Protein 9CVG (pdb70)

Foldseek 3Di:
DQELDDADFFPLPVFPDWADDDVVLQVDKDFFFAFKFKDFLPDDALDWGDKDFFDLNRGQVSVQVCLFFFWKFFGKKKKKAKDDAPLWFFKKKKFKAFFPDDDGRHLVVRVVGRMDMDTNHDRDIRMHIHYWDDPDNIDGPPDTTMMMIMHTHTHGDSPPVGDMMMMTMIMGTDPSMIGGDTDPRDDDAFRSDQFADFDFQQPFAFLQDGPFTQFFKWFFPVCFKADDFEQFAFLVPGRAALYDQCSVVQAKFKWFFAADWDDDPATKGKIFTQEPVCNPDDQQAAQHGRSHHFQQQDDADDQAWWFKWFKFFDDPPGGPDTAIWTKAWADRPDPCTNFERHTMMITRDPPGDHRTMMMTHRQAIAGNGEAVRRRHTGHYDTNHRGDDMDGAPPQKTFMWRKTKRDWDQDPDPSPGTHDIYMDTHFATVVRCVSCNVRDDHPQWWWKKWWAADPNPDIAIWIAGSRGGIIHREDEHRGTDIGGRNGGIGTDGIYHSNHDDPDYDYRVD/DQELDDADFFPCPVFPDWADDDPVLQPDKDFFFAQKFKAFLPDDFQDWTDKFFFDLNRAQVSLQVVLFFFWKFAWKKKWKAKPDDDFKKFKKKKFKFFWPDDDDRGPVVRVVGRIDMAIRVPRHGRMYIHHWDDDDSIDGPPDTTMMMIMTGHGHMDGPPPTDMMMMTMIMGTDPSMTGHDGHHRQDDRFNQDFDFPFDFQQNFAFLQDGPFGQFFKFWAQVCFKAQDFAQWAFLVPGHAHQYDQCLVVQQKFKWFFDPDWDDDPATKGKIFTDEPPCNPCDQAAFQHHRNYHFFADDQFCPPQKWFKWWKFWDDVPDTPDTFMWTKAFARGPDDDRHLARHGIMIIRDNDDDHGIMMMGRRQAMAGPDAQVRGRDGRHYDTNYGGQDMDGAPPQKTFMWRKGKHDWADDPDPSHGTHDIYMDTRFATVSRCVSCSSGDDDPQKWWWKWWAADVNPDIAIWIAGSRGGIIHRAPAGHGGDTGGRNGTIGTDGIHHSNHHDPDYHYDVD/DPDKDKDADVVRPAIAMEEEDELDDADFFPLPVFPDWADDDVVLQVDWDFFFQFKDKAALPADWLAWSDKDFFDLNRAQVSLVVCLFFFWKFAGKKKKKAKDAAQQKWFKKKKFKFFWPDDDGRGPVVRVVGRMDMGIRNHYGMYIYGGYWDDDDNIDGPDDTGMMMIMTTDTGMDHPDNPDMMMMTMIMGTDNSMIGGDGDPRDDPAFNQDFDFDQDFQQVFAFLQDGPFTFWFKFWFPVCFKADDFAQWAFLPPGHAAQYDQCSVVQQKWKWFFAADWDDDPATKGKTFTDEPPCNDCDLQAFAHHRSHHWQAFDLADRQAKWFKWWKFFADPPGGPDTAIWTKAFADGPDPPGNFEDHRIMMTRDPPRDHRTMMMTRRQGMAGNDAAVRRRHTGDYDGNHRGQDMDGAPPQKTFMWGKGWRDWAADDPPRPGTHDIYMDTHFATVVRSVSCNVRDDHPQWWWWKWWDAPNNPDIAIWIAGSRGGIIHGEDEHDGGDTGGRNTRIGTDGIHHSPHDDPDYDYRVD

B-factor: mean 98.43, std 37.66, range [36.46, 189.88]

InterPro domains:
  IPR004005 Calicivirus coat protein [PF00915] (3-262)
  IPR013643 Calicivirus coat protein C-terminal [PF08435] (403-522)
  IPR029053 Viral coat protein subunit [G3DSA:2.60.120.20] (2-208)

Organism: NCBI:txid512169

Radius of gyration: 36.83 Å; Cα contacts (8 Å, |Δi|>4): 3989; chains: 3; bounding box: 99×88×99 Å

Secondary structure (DSSP, 8-state):
---SSPPPPP--TT-S--BPPPGGGGG--EEPTT-BEEE-TTSPTT-EEEEEE-SGGGSHHHHHHHTTEEEEE--EEEEEEE---TT---EEEEEEE-TT-PPPS-HHHHTTSSEEEEETT--SEEEEEE----SSSSBPTT----EEEEEEEE-----SS---EEEEEEEEE-TT-EEEEE--S---SPPS--------GGGS--TTSTTS-EEEEEE-TT---B--SSS-EETTTEE-TT--S-TTTTS-EEE---S--B-SSS-BEEEEB--TTSTT--TTS-SS-TT-------SS-SSSEEEEEEEEEE-SSEEEEEEEEEEEES-SSSTTTSS-SSSEEEE--TT--SS--EEEEEEEEEES--HHHHHSPPP--SSS-PPPPB-PPTTEEE-EEEEEE-EEE-SSTT---B--EEEEES--HHHHHHHHHS-PPTT-EEEEEEE-STTSSEEEEEE-TTS-EEEEB-S--S-EEE-----EEEEEEE-TTPPPSS-B-TT-/---SS--PPP--TT-S--BPPPGGGGTS-EEPTT--EEE-TTPPTT-EEEEEESSGGGSHHHHHHGGG-SEEE--EEEEEEE---SSEEEEEEEEEE-TT----SSHHHHTTSSEEEEETTT-TT-EEEE----SSSSEETT----EEEEEEEEEEEESSS---EEEEEEEEE-TT-EEES---S--SPPPSS-------GGGS--TTSTTS---EEE--SS---B--SSS-EETTTEE-TT--S-TTTTT-EEEEEEEEEE--SS-EEEEEE--TT-TT--TTS-SS-TT-------SS-TTTEEEEEEEEEEETTEEEEEEEEEEEEB-SSSSSSBSBSSSEEEE--SS--TT-EEEEB---EEET--HHHHHSPPB--SSS--PPPB-PPTTEEE-EEEEEE-EEE-SS-SS--B--EEEEES--HHHHHHHHHSPPPTT-EEEEEEE-STTS-EEEEEE-TTS-EEEEBSS--SS-EE-----EEEEEEE-TT---SS-B----/--EEEEEEPTTSS-EEEEEEE-SSPPPPP--TT-S--B---GGGGG--EEEEEEEEEE-TT--TTSEEEEEE-SGGGSHHHHHHGGGEEEEE--EEEEEEE---TT-EEEEEEEEE-TT-PPPS-HHHHTTSSEEEEETTTEEEEEEEE----SSSSBPTT----EEEEEEEEEEE-SSTT--EEEEEEEEE-TT-EEEEE--S--SSPPSS-------GGGS--TTSTTS----EEE-SS---B--SSS-EETTTEE-TT--S-HHHHT-EEE---S-EE--SS-EEEEEB--TT-SS--SSS-SS-TT-------S--SSSEEEEEEEEEEETTEEEEEEEEEEEES-SSSTTTSSB-SSEEEE--TT--TT--EEEEEEEEEES--HHHHHSPPB--SSS--PPPB-PPTTEEE-EE--EEPP---SSTT---B--EE--BS--HHHHHHHHHSPPPTT-EEEEEEE-STTSSEEEEEE-TTS-EEEEB-S--S-EEE-----EEEEEEE-TT---SS-B-TT-

Nearest PDB structures (foldseek):
  8vg6-assembly1_C  TM=9.636E-01  e=5.459E-94  Tulane virus
  8vgr-assembly1_B  TM=9.445E-01  e=3.053E-90  Tulane virus
  9cvf-assembly1_C  TM=9.820E-01  e=2.622E-32  Tulane virus
  7k6v-assembly1_AA  TM=7.898E-01  e=2.842E-37  Norovirus Hu/Houston/TCH186/2002/US
  6ou9-assembly1_C  TM=7.389E-01  e=1.723E-38  Norovirus Hu/GI.7/TCH-060/USA/2003

Sequence (1543 aa):
VTAPLPEAVSSLSLAPTVNALDPWVYLNQTEVPGGTFTVSSATQPGSVLLELEISPELNLYTSHLFRMYAGWSGGFSLKLLVAGNAFSAGKLIAAIIPPNIEVPNSAYLLTGFPHEILDFRTADSMEIIAPDIKNIDYHFRGDKLGKLVVMVYSPLRSTSADFEIEIKLTSAPLPDFKFTMLVPPIQNNALPIWSIPQAPPYSMVNPRSPLTPVVELYINSSYATCNHQLGRYTIYQGAIGNSTFNPSGAWTATCTAEAGSVTGHPNWRYALLDLPDNPTFDPTLPPVPRGFCDWGSGVKSGNKQHLVCFTGKKVEGGFQDVDTHMWDYGDNETVGLDNTYQRTIYIKDPSLEKDAQYLVIPMGVSGAANDDTVQVAPNCYGSWDYAPTVAPPLGEQFVWFRSQLPASKTTTTSGVNSVPVNVNALMSPDLMCSAYASGFPLGKVALLDYVLFGGSVVRQFKLYPEGYMTANTTGSNTGFIIPADGYFRFNSWVSPSFMISSVVDLNLVTAPLPEAVSSLSLAPTVNALDPWVYLNQTEVPGGTFTVSSATQPGSVLLELEISPELNLYTSHLFRMYAGWSGGFSLKLLVAGNAFSAGKLIAAIIPPNIEVPNSAYLLTGFPHEILDFRTADSMEIIAPDIKNIDYHFRGDKLGKLVVMVYSPLRSTSADFEIEIKLTSAPLPDFKFTMLVPPIQNNALPIWSIPQAPPYSMVNPRSPLTPVVELYINSSYATCNHQLGRYTIYQGAIGNSTFNPSGAWTATCTAEAGSVTGHPNWRYALLDLPDNPTFDPTLPPVPRGFCDWGSGVKSGNKQHLVCFTGKKVEGGFQDVDTHMWDYGDNETVGLDNTYQRTIYIKDPSLEKDAQYLVIPMGVSGAANDDTVQVAPNCYGSWDYAPTVAPPLGEQFVWFRSQLPASKTTTTSGVNSVPVNVNALMSPDLMCSAYASGFPLGKVALLDYVLFGGSVVRQFKLYPEGYMTANTTGSNTGFIIPADGYFRFNSWVSPSFMISSVVDLNLMESSKTEQVTGATGITQSTVTAPLPEAVSSLSLAPTVNALDPWVYLNQTEVPGGTFTVSSATQPGSVLLELEISPELNLYTSHLFRMYAGWSGGFSLKLLVAGNAFSAGKLIAAIIPPNIEVPNSAYLLTGFPHEILDFRTADSMEIIAPDIKNIDYHFRGDKLGKLVVMVYSPLRSTSADFEIEIKLTSAPLPDFKFTMLVPPIQNNALPIWSIPQAPPYSMVNPRSPLTPVVELYINSSYATCNHQLGRYTIYQGAIGNSTFNPSGAWTATCTAEAGSVTGHPNWRYALLDLPDNPTFDPTLPPVPRGFCDWGSGVKSGNKQHLVCFTGKKVEGGFQDVDTHMWDYGDNETVGLDNTYQRTIYIKDPSLEKDAQYLVIPMGVSGAANDDTVQVAPNCYGSWDYAPTVAPPLGEQFVWFRSQLPASKTTTTSGVNSVPVNVNALMSPDLMCSAYASGFPLGKVALLDYVLFGGSVVRQFKLYPEGYMTANTTGSNTGFIIPADGYFRFNSWVSPSFMISSVVDLNL

Structure (mmCIF, N/CA/C/O backbone):
data_9CVG
#
_entry.id   9CVG
#
_cell.length_a   1.00
_cell.length_b   1.00
_cell.length_c   1.00
_cell.angle_alpha   90.00
_cell.angle_beta   90.00
_cell.angle_gamma   90.00
#
_symmetry.space_group_name_H-M   'P 1'
#
loop_
_atom_site.group_PDB
_atom_site.id
_atom_site.type_symbol
_atom_site.label_atom_id
_atom_site.label_alt_id
_atom_site.label_comp_id
_atom_site.label_asym_id
_atom_site.label_entity_id
_atom_site.label_seq_id
_atom_site.pdbx_PDB_ins_code
_atom_site.Cartn_x
_atom_site.Cartn_y
_atom_site.Cartn_z
_atom_site.occupancy
_atom_site.B_iso_or_equiv
_atom_site.auth_seq_id
_atom_site.auth_comp_id
_atom_site.auth_asym_id
_atom_site.auth_atom_id
_atom_site.pdbx_PDB_model_num
ATOM 1 N N . VAL A 1 20 ? 336.504 422.640 242.977 1.00 87.16 20 VAL A N 1
ATOM 2 C CA . VAL A 1 20 ? 336.856 423.366 241.765 1.00 97.93 20 VAL A CA 1
ATOM 3 C C . VAL A 1 20 ? 336.535 422.510 240.548 1.00 96.65 20 VAL A C 1
ATOM 4 O O . VAL A 1 20 ? 335.831 422.946 239.640 1.00 94.00 20 VAL A O 1
ATOM 17 N N . THR A 1 21 ? 337.065 421.288 240.531 1.00 93.27 21 THR A N 1
ATOM 18 C CA . THR A 1 21 ? 336.777 420.355 239.453 1.00 86.44 21 THR A CA 1
ATOM 19 C C . THR A 1 21 ? 335.439 419.650 239.626 1.00 82.87 21 THR A C 1
ATOM 20 O O . THR A 1 21 ? 334.947 419.052 238.664 1.00 82.44 21 THR A O 1
ATOM 31 N N . ALA A 1 22 ? 334.840 419.706 240.812 1.00 80.68 22 ALA A N 1
ATOM 32 C CA . ALA A 1 22 ? 333.562 419.056 241.094 1.00 76.75 22 ALA A CA 1
ATOM 33 C C . ALA A 1 22 ? 332.627 420.061 241.752 1.00 76.55 22 ALA A C 1
ATOM 34 O O . ALA A 1 22 ? 332.334 419.967 242.948 1.00 76.05 22 ALA A O 1
ATOM 41 N N . PRO A 1 23 ? 332.141 421.042 240.994 1.00 75.72 23 PRO A N 1
ATOM 42 C CA . PRO A 1 23 ? 331.207 422.014 241.582 1.00 74.66 23 PRO A CA 1
ATOM 43 C C . PRO A 1 23 ? 329.941 421.382 242.127 1.00 73.87 23 PRO A C 1
ATOM 44 O O . PRO A 1 23 ? 329.395 421.876 243.121 1.00 74.65 23 PRO A O 1
ATOM 55 N N . LEU A 1 24 ? 329.452 420.309 241.510 1.00 72.92 24 LEU A N 1
ATOM 56 C CA . LEU A 1 24 ? 328.250 419.619 241.957 1.00 66.75 24 LEU A CA 1
ATOM 57 C C . LEU A 1 24 ? 328.607 418.186 242.327 1.00 67.32 24 LEU A C 1
ATOM 58 O O . LEU A 1 24 ? 329.070 417.431 241.457 1.00 71.79 24 LEU A O 1
ATOM 74 N N . PRO A 1 25 ? 328.424 417.755 243.572 1.00 63.02 25 PRO A N 1
ATOM 75 C CA . PRO A 1 25 ? 328.810 416.390 243.939 1.00 62.17 25 PRO A CA 1
ATOM 76 C C . PRO A 1 25 ? 327.920 415.346 243.285 1.00 64.26 25 PRO A C 1
ATOM 77 O O . PRO A 1 25 ? 326.784 415.607 242.888 1.00 67.38 25 PRO A O 1
ATOM 88 N N . GLU A 1 26 ? 328.468 414.141 243.171 1.00 69.66 26 GLU A N 1
ATOM 89 C CA . GLU A 1 26 ? 327.760 413.005 242.596 1.00 66.60 26 GLU A CA 1
ATOM 90 C C . GLU A 1 26 ? 327.034 412.246 243.699 1.00 66.94 26 GLU A C 1
ATOM 91 O O . GLU A 1 26 ? 327.613 411.964 244.750 1.00 71.15 26 GLU A O 1
ATOM 103 N N . ALA A 1 27 ? 325.771 411.911 243.452 1.00 64.74 27 ALA A N 1
ATOM 104 C CA . ALA A 1 27 ? 324.969 411.129 244.383 1.00 63.85 27 ALA A CA 1
ATOM 105 C C . ALA A 1 27 ? 324.922 409.684 243.909 1.00 68.84 27 ALA A C 1
ATOM 106 O O . ALA A 1 27 ? 324.541 409.414 242.767 1.00 71.60 27 ALA A O 1
ATOM 113 N N . VAL A 1 28 ? 325.304 408.764 244.786 1.00 67.52 28 VAL A N 1
ATOM 114 C CA . VAL A 1 28 ? 325.414 407.354 244.433 1.00 66.76 28 VAL A CA 1
ATOM 115 C C . VAL A 1 28 ? 324.088 406.673 244.729 1.00 68.35 28 VAL A C 1
ATOM 116 O O . VAL A 1 28 ? 323.640 406.639 245.879 1.00 68.02 28 VAL A O 1
ATOM 129 N N . SER A 1 29 ? 323.462 406.125 243.695 1.00 69.58 29 SER A N 1
ATOM 130 C CA . SER A 1 29 ? 322.198 405.425 243.855 1.00 65.83 29 SER A CA 1
ATOM 131 C C . SER A 1 29 ? 322.423 404.052 244.471 1.00 65.83 29 SER A C 1
ATOM 132 O O . SER A 1 29 ? 323.406 403.373 244.167 1.00 67.05 29 SER A O 1
ATOM 140 N N . SER A 1 30 ? 321.503 403.646 245.344 1.00 66.81 30 SER A N 1
ATOM 141 C CA . SER A 1 30 ? 321.586 402.328 245.957 1.00 65.42 30 SER A CA 1
ATOM 142 C C . SER A 1 30 ? 321.144 401.215 245.017 1.00 66.23 30 SER A C 1
ATOM 143 O O . SER A 1 30 ? 321.479 400.053 245.258 1.00 67.01 30 SER A O 1
ATOM 151 N N . LEU A 1 31 ? 320.406 401.543 243.958 1.00 66.27 31 LEU A N 1
ATOM 152 C CA . LEU A 1 31 ? 319.986 400.563 242.959 1.00 61.34 31 LEU A CA 1
ATOM 153 C C . LEU A 1 31 ? 319.217 399.411 243.599 1.00 62.53 31 LEU A C 1
ATOM 154 O O . LEU A 1 31 ? 319.372 398.251 243.221 1.00 65.11 31 LEU A O 1
ATOM 170 N N . SER A 1 32 ? 318.374 399.733 244.577 1.00 64.44 32 SER A N 1
ATOM 171 C CA . SER A 1 32 ? 317.606 398.699 245.255 1.00 66.76 32 SER A CA 1
ATOM 172 C C . SER A 1 32 ? 316.467 398.166 244.399 1.00 63.18 32 SER A C 1
ATOM 173 O O . SER A 1 32 ? 315.982 397.062 244.660 1.00 64.45 32 SER A O 1
ATOM 181 N N . LEU A 1 33 ? 316.031 398.914 243.392 1.00 60.43 33 LEU A N 1
ATOM 182 C CA . LEU A 1 33 ? 314.927 398.500 242.540 1.00 57.08 33 LEU A CA 1
ATOM 183 C C . LEU A 1 33 ? 315.379 397.798 241.267 1.00 59.51 33 LEU A C 1
ATOM 184 O O . LEU A 1 33 ? 314.529 397.328 240.506 1.00 61.75 33 LEU A O 1
ATOM 200 N N . ALA A 1 34 ? 316.673 397.714 241.014 1.00 60.65 34 ALA A N 1
ATOM 201 C CA . ALA A 1 34 ? 317.152 397.089 239.788 1.00 58.77 34 ALA A CA 1
ATOM 202 C C . ALA A 1 34 ? 317.099 395.570 239.923 1.00 59.22 34 ALA A C 1
ATOM 203 O O . ALA A 1 34 ? 317.631 395.026 240.892 1.00 63.30 34 ALA A O 1
ATOM 210 N N . PRO A 1 35 ? 316.463 394.857 238.988 1.00 57.79 35 PRO A N 1
ATOM 211 C CA . PRO A 1 35 ? 316.445 393.390 239.099 1.00 57.09 35 PRO A CA 1
ATOM 212 C C . PRO A 1 35 ? 317.832 392.779 239.157 1.00 59.38 35 PRO A C 1
ATOM 213 O O . PRO A 1 35 ? 318.061 391.843 239.929 1.00 67.46 35 PRO A O 1
ATOM 224 N N . THR A 1 36 ? 318.769 393.287 238.362 1.00 60.13 36 THR A N 1
ATOM 225 C CA . THR A 1 36 ? 320.154 392.848 238.405 1.00 58.13 36 THR A CA 1
ATOM 226 C C . THR A 1 36 ? 321.055 394.058 238.241 1.00 57.40 36 THR A C 1
ATOM 227 O O . THR A 1 36 ? 320.709 395.017 237.550 1.00 61.78 36 THR A O 1
ATOM 238 N N . VAL A 1 37 ? 322.219 394.003 238.878 1.00 56.50 37 VAL A N 1
ATOM 239 C CA . VAL A 1 37 ? 323.236 395.038 238.760 1.00 54.98 37 VAL A CA 1
ATOM 240 C C . VAL A 1 37 ? 324.403 394.442 237.993 1.00 53.44 37 VAL A C 1
ATOM 241 O O . VAL A 1 37 ? 324.980 393.433 238.412 1.00 59.40 37 VAL A O 1
ATOM 254 N N . ASN A 1 38 ? 324.753 395.066 236.878 1.00 50.08 38 ASN A N 1
ATOM 255 C CA . ASN A 1 38 ? 325.765 394.554 235.965 1.00 49.58 38 ASN A CA 1
ATOM 256 C C . ASN A 1 38 ? 327.004 395.428 236.060 1.00 53.50 38 ASN A C 1
ATOM 257 O O . ASN A 1 38 ? 326.950 396.623 235.760 1.00 57.16 38 ASN A O 1
ATOM 268 N N . ALA A 1 39 ? 328.116 394.832 236.474 1.00 57.41 39 ALA A N 1
ATOM 269 C CA . ALA A 1 39 ? 329.349 395.576 236.649 1.00 55.49 39 ALA A CA 1
ATOM 270 C C . ALA A 1 39 ? 330.055 395.776 235.313 1.00 58.35 39 ALA A C 1
ATOM 271 O O . ALA A 1 39 ? 329.794 395.082 234.330 1.00 62.91 39 ALA A O 1
ATOM 278 N N . LEU A 1 40 ? 330.959 396.746 235.291 1.00 59.03 40 LEU A N 1
ATOM 279 C CA . LEU A 1 40 ? 331.761 397.050 234.117 1.00 55.69 40 LEU A CA 1
ATOM 280 C C . LEU A 1 40 ? 333.168 396.494 234.279 1.00 59.10 40 LEU A C 1
ATOM 281 O O . LEU A 1 40 ? 333.622 396.196 235.385 1.00 61.35 40 LEU A O 1
ATOM 297 N N . ASP A 1 41 ? 333.854 396.364 233.159 1.00 60.31 41 ASP A N 1
ATOM 298 C CA . ASP A 1 41 ? 335.258 395.997 233.176 1.00 54.83 41 ASP A CA 1
ATOM 299 C C . ASP A 1 41 ? 336.032 397.098 233.894 1.00 56.30 41 ASP A C 1
ATOM 300 O O . ASP A 1 41 ? 335.945 398.264 233.489 1.00 59.46 41 ASP A O 1
ATOM 309 N N . PRO A 1 42 ? 336.796 396.786 234.945 1.00 54.88 42 PRO A N 1
ATOM 310 C CA . PRO A 1 42 ? 337.401 397.865 235.742 1.00 52.31 42 PRO A CA 1
ATOM 311 C C . PRO A 1 42 ? 338.322 398.774 234.953 1.00 52.15 42 PRO A C 1
ATOM 312 O O . PRO A 1 42 ? 338.508 399.931 235.342 1.00 54.76 42 PRO A O 1
ATOM 323 N N . TRP A 1 43 ? 338.905 398.298 233.858 1.00 51.74 43 TRP A N 1
ATOM 324 C CA . TRP A 1 43 ? 339.833 399.115 233.092 1.00 50.87 43 TRP A CA 1
ATOM 325 C C . TRP A 1 43 ? 339.139 400.163 232.237 1.00 52.25 43 TRP A C 1
ATOM 326 O O . TRP A 1 43 ? 339.809 401.070 231.737 1.00 55.63 43 TRP A O 1
ATOM 347 N N . VAL A 1 44 ? 337.822 400.070 232.059 1.00 50.71 44 VAL A N 1
ATOM 348 C CA . VAL A 1 44 ? 337.104 401.108 231.329 1.00 48.32 44 VAL A CA 1
ATOM 349 C C . VAL A 1 44 ? 337.102 402.414 232.110 1.00 53.06 44 VAL A C 1
ATOM 350 O O . VAL A 1 44 ? 337.004 403.495 231.522 1.00 57.65 44 VAL A O 1
ATOM 363 N N . TYR A 1 45 ? 337.208 402.345 233.437 1.00 52.84 45 TYR A N 1
ATOM 364 C CA . TYR A 1 45 ? 337.172 403.549 234.256 1.00 51.21 45 TYR A CA 1
ATOM 365 C C . TYR A 1 45 ? 338.456 404.360 234.176 1.00 53.70 45 TYR A C 1
ATOM 366 O O . TYR A 1 45 ? 338.438 405.548 234.503 1.00 57.91 45 TYR A O 1
ATOM 384 N N . LEU A 1 46 ? 339.566 403.751 233.766 1.00 54.05 46 LEU A N 1
ATOM 385 C CA . LEU A 1 46 ? 340.876 404.381 233.864 1.00 54.86 46 LEU A CA 1
ATOM 386 C C . LEU A 1 46 ? 341.418 404.870 232.528 1.00 60.60 46 LEU A C 1
ATOM 387 O O . LEU A 1 46 ? 342.600 405.209 232.445 1.00 68.25 46 LEU A O 1
ATOM 403 N N . ASN A 1 47 ? 340.596 404.922 231.485 1.00 61.83 47 ASN A N 1
ATOM 404 C CA . ASN A 1 47 ? 341.051 405.351 230.170 1.00 62.45 47 ASN A CA 1
ATOM 405 C C . ASN A 1 47 ? 340.095 406.388 229.605 1.00 63.29 47 ASN A C 1
ATOM 406 O O . ASN A 1 47 ? 338.885 406.155 229.548 1.00 65.11 47 ASN A O 1
ATOM 417 N N . GLN A 1 48 ? 340.643 407.524 229.188 1.00 60.20 48 GLN A N 1
ATOM 418 C CA . GLN A 1 48 ? 339.872 408.544 228.501 1.00 55.78 48 GLN A CA 1
ATOM 419 C C . GLN A 1 48 ? 339.730 408.191 227.026 1.00 55.40 48 GLN A C 1
ATOM 420 O O . GLN A 1 48 ? 340.612 407.572 226.430 1.00 64.11 48 GLN A O 1
ATOM 434 N N . THR A 1 49 ? 338.606 408.586 226.439 1.00 54.63 49 THR A N 1
ATOM 435 C CA . THR A 1 49 ? 338.417 408.495 224.999 1.00 54.02 49 THR A CA 1
ATOM 436 C C . THR A 1 49 ? 337.729 409.762 224.523 1.00 53.55 49 THR A C 1
ATOM 437 O O . THR A 1 49 ? 337.109 410.483 225.303 1.00 59.59 49 THR A O 1
ATOM 448 N N . GLU A 1 50 ? 337.850 410.030 223.230 1.00 54.98 50 GLU A N 1
ATOM 449 C CA . GLU A 1 50 ? 337.224 411.208 222.659 1.00 56.69 50 GLU A CA 1
ATOM 450 C C . GLU A 1 50 ? 335.707 411.099 222.738 1.00 56.58 50 GLU A C 1
ATOM 451 O O . GLU A 1 50 ? 335.133 410.015 222.632 1.00 60.27 50 GLU A O 1
ATOM 463 N N . VAL A 1 51 ? 335.058 412.241 222.937 1.00 53.98 51 VAL A N 1
ATOM 464 C CA . VAL A 1 51 ? 333.602 412.303 223.027 1.00 50.09 51 VAL A CA 1
ATOM 465 C C . VAL A 1 51 ? 333.036 412.350 221.614 1.00 54.68 51 VAL A C 1
ATOM 466 O O . VAL A 1 51 ? 333.366 413.271 220.856 1.00 58.37 51 VAL A O 1
ATOM 479 N N . PRO A 1 52 ? 332.194 411.402 221.208 1.00 54.86 52 PRO A N 1
ATOM 480 C CA . PRO A 1 52 ? 331.617 411.463 219.856 1.00 54.46 52 PRO A CA 1
ATOM 481 C C . PRO A 1 52 ? 330.818 412.740 219.649 1.00 56.37 52 PRO A C 1
ATOM 482 O O . PRO A 1 52 ? 329.856 413.015 220.364 1.00 58.09 52 PRO A O 1
ATOM 493 N N . GLY A 1 53 ? 331.223 413.518 218.652 1.00 57.93 53 GLY A N 1
ATOM 494 C CA . GLY A 1 53 ? 330.524 414.746 218.337 1.00 59.53 53 GLY A CA 1
ATOM 495 C C . GLY A 1 53 ? 330.790 415.888 219.288 1.00 62.12 53 GLY A C 1
ATOM 496 O O . GLY A 1 53 ? 329.940 416.768 219.435 1.00 66.95 53 GLY A O 1
ATOM 500 N N . GLY A 1 54 ? 331.951 415.905 219.935 1.00 60.27 54 GLY A N 1
ATOM 501 C CA . GLY A 1 54 ? 332.278 416.956 220.876 1.00 58.67 54 GLY A CA 1
ATOM 502 C C . GLY A 1 54 ? 333.288 417.956 220.352 1.00 62.47 54 GLY A C 1
ATOM 503 O O . GLY A 1 54 ? 333.997 418.587 221.138 1.00 68.41 54 GLY A O 1
ATOM 507 N N . THR A 1 55 ? 333.368 418.111 219.035 1.00 62.28 55 THR A N 1
ATOM 508 C CA . THR A 1 55 ? 334.329 419.001 218.402 1.00 61.41 55 THR A CA 1
ATOM 509 C C . THR A 1 55 ? 333.625 420.236 217.858 1.00 59.58 55 THR A C 1
ATOM 510 O O . THR A 1 55 ? 332.568 420.131 217.233 1.00 64.33 55 THR A O 1
ATOM 521 N N . PHE A 1 56 ? 334.219 421.402 218.093 1.00 56.47 56 PHE A N 1
ATOM 522 C CA . PHE A 1 56 ? 333.682 422.654 217.581 1.00 56.16 56 PHE A CA 1
ATOM 523 C C . PHE A 1 56 ? 334.806 423.678 217.535 1.00 58.35 56 PHE A C 1
ATOM 524 O O . PHE A 1 56 ? 335.869 423.487 218.125 1.00 61.34 56 PHE A O 1
ATOM 541 N N . THR A 1 57 ? 334.559 424.768 216.815 1.00 57.55 57 THR A N 1
ATOM 542 C CA . THR A 1 57 ? 335.517 425.853 216.674 1.00 58.46 57 THR A CA 1
ATOM 543 C C . THR A 1 57 ? 334.911 427.158 217.169 1.00 58.60 57 THR A C 1
ATOM 544 O O . THR A 1 57 ? 333.692 427.298 217.287 1.00 64.14 57 THR A O 1
ATOM 555 N N . VAL A 1 58 ? 335.785 428.117 217.454 1.00 57.99 58 VAL A N 1
ATOM 556 C CA . VAL A 1 58 ? 335.377 429.437 217.918 1.00 56.63 58 VAL A CA 1
ATOM 557 C C . VAL A 1 58 ? 336.375 430.450 217.384 1.00 61.27 58 VAL A C 1
ATOM 558 O O . VAL A 1 58 ? 337.572 430.169 217.291 1.00 66.45 58 VAL A O 1
ATOM 571 N N . SER A 1 59 ? 335.879 431.631 217.025 1.00 63.25 59 SER A N 1
ATOM 572 C CA . SER A 1 59 ? 336.726 432.692 216.503 1.00 66.07 59 SER A CA 1
ATOM 573 C C . SER A 1 59 ? 336.124 434.033 216.892 1.00 69.57 59 SER A C 1
ATOM 574 O O . SER A 1 59 ? 335.093 434.103 217.564 1.00 72.20 59 SER A O 1
ATOM 582 N N . SER A 1 60 ? 336.779 435.110 216.462 1.00 71.68 60 SER A N 1
ATOM 583 C CA . SER A 1 60 ? 336.283 436.448 216.750 1.00 73.81 60 SER A CA 1
ATOM 584 C C . SER A 1 60 ? 334.967 436.748 216.049 1.00 75.24 60 SER A C 1
ATOM 585 O O . SER A 1 60 ? 334.299 437.719 216.417 1.00 76.80 60 SER A O 1
ATOM 593 N N . ALA A 1 61 ? 334.579 435.950 215.060 1.00 73.68 61 ALA A N 1
ATOM 594 C CA . ALA A 1 61 ? 333.319 436.137 214.357 1.00 73.87 61 ALA A CA 1
ATOM 595 C C . ALA A 1 61 ? 332.149 435.444 215.039 1.00 75.80 61 ALA A C 1
ATOM 596 O O . ALA A 1 61 ? 331.016 435.571 214.569 1.00 76.00 61 ALA A O 1
ATOM 603 N N . THR A 1 62 ? 332.390 434.715 216.124 1.00 75.25 62 THR A N 1
ATOM 604 C CA . THR A 1 62 ? 331.309 434.047 216.832 1.00 71.14 62 THR A CA 1
ATOM 605 C C . THR A 1 62 ? 330.379 435.078 217.457 1.00 72.69 62 THR A C 1
ATOM 606 O O . THR A 1 62 ? 330.834 436.042 218.078 1.00 75.30 62 THR A O 1
ATOM 617 N N . GLN A 1 63 ? 329.078 434.872 217.299 1.00 77.30 63 GLN A N 1
ATOM 618 C CA . GLN A 1 63 ? 328.113 435.828 217.821 1.00 75.53 63 GLN A CA 1
ATOM 619 C C . GLN A 1 63 ? 328.003 435.692 219.338 1.00 73.99 63 GLN A C 1
ATOM 620 O O . GLN A 1 63 ? 328.029 434.578 219.863 1.00 77.02 63 GLN A O 1
ATOM 634 N N . PRO A 1 64 ? 327.875 436.801 220.065 1.00 70.97 64 PRO A N 1
ATOM 635 C CA . PRO A 1 64 ? 327.756 436.705 221.523 1.00 73.01 64 PRO A CA 1
ATOM 636 C C . PRO A 1 64 ? 326.486 435.984 221.944 1.00 75.64 64 PRO A C 1
ATOM 637 O O . PRO A 1 64 ? 325.438 436.092 221.304 1.00 74.41 64 PRO A O 1
ATOM 648 N N . GLY A 1 65 ? 326.592 435.239 223.041 1.00 75.44 65 GLY A N 1
ATOM 649 C CA . GLY A 1 65 ? 325.454 434.572 223.631 1.00 72.52 65 GLY A CA 1
ATOM 650 C C . GLY A 1 65 ? 325.060 433.260 222.991 1.00 73.49 65 GLY A C 1
ATOM 651 O O . GLY A 1 65 ? 324.108 432.628 223.459 1.00 76.24 65 GLY A O 1
ATOM 655 N N . SER A 1 66 ? 325.753 432.826 221.946 1.00 71.34 66 SER A N 1
ATOM 656 C CA . SER A 1 66 ? 325.399 431.585 221.278 1.00 69.84 66 SER A CA 1
ATOM 657 C C . SER A 1 66 ? 325.957 430.388 222.035 1.00 67.96 66 SER A C 1
ATOM 658 O O . SER A 1 66 ? 327.023 430.455 222.651 1.00 67.04 66 SER A O 1
ATOM 666 N N . VAL A 1 67 ? 325.223 429.285 221.982 1.00 64.88 67 VAL A N 1
ATOM 667 C CA . VAL A 1 67 ? 325.640 428.041 222.615 1.00 60.78 67 VAL A CA 1
ATOM 668 C C . VAL A 1 67 ? 326.505 427.271 221.627 1.00 60.55 67 VAL A C 1
ATOM 669 O O . VAL A 1 67 ? 326.028 426.849 220.569 1.00 63.63 67 VAL A O 1
ATOM 682 N N . LEU A 1 68 ? 327.780 427.092 221.968 1.00 56.43 68 LEU A N 1
ATOM 683 C CA . LEU A 1 68 ? 328.696 426.395 221.074 1.00 55.42 68 LEU A CA 1
ATOM 684 C C . LEU A 1 68 ? 328.484 424.890 221.110 1.00 58.26 68 LEU A C 1
ATOM 685 O O . LEU A 1 68 ? 328.610 424.219 220.082 1.00 62.80 68 LEU A O 1
ATOM 701 N N . LEU A 1 69 ? 328.169 424.340 222.278 1.00 57.12 69 LEU A N 1
ATOM 702 C CA . LEU A 1 69 ? 328.011 422.904 222.429 1.00 53.75 69 LEU A CA 1
ATOM 703 C C . LEU A 1 69 ? 326.945 422.629 223.475 1.00 55.97 69 LEU A C 1
ATOM 704 O O . LEU A 1 69 ? 326.800 423.375 224.444 1.00 61.01 69 LEU A O 1
ATOM 720 N N . GLU A 1 70 ? 326.203 421.545 223.270 1.00 59.43 70 GLU A N 1
ATOM 721 C CA . GLU A 1 70 ? 325.155 421.140 224.201 1.00 62.09 70 GLU A CA 1
ATOM 722 C C . GLU A 1 70 ? 325.059 419.625 224.153 1.00 60.60 70 GLU A C 1
ATOM 723 O O . GLU A 1 70 ? 324.553 419.068 223.176 1.00 66.85 70 GLU A O 1
ATOM 735 N N . LEU A 1 71 ? 325.540 418.960 225.197 1.00 60.20 71 LEU A N 1
ATOM 736 C CA . LEU A 1 71 ? 325.616 417.507 225.243 1.00 59.11 71 LEU A CA 1
ATOM 737 C C . LEU A 1 71 ? 324.783 416.984 226.400 1.00 60.79 71 LEU A C 1
ATOM 738 O O . LEU A 1 71 ? 324.888 417.487 227.521 1.00 65.60 71 LEU A O 1
ATOM 754 N N . GLU A 1 72 ? 323.965 415.975 226.128 1.00 61.30 72 GLU A N 1
ATOM 755 C CA . GLU A 1 72 ? 323.284 415.252 227.188 1.00 61.28 72 GLU A CA 1
ATOM 756 C C . GLU A 1 72 ? 324.267 414.328 227.888 1.00 59.26 72 GLU A C 1
ATOM 757 O O . GLU A 1 72 ? 325.140 413.737 227.252 1.00 64.38 72 GLU A O 1
ATOM 769 N N . ILE A 1 73 ? 324.127 414.209 229.204 1.00 56.05 73 ILE A N 1
ATOM 770 C CA . ILE A 1 73 ? 325.017 413.375 230.002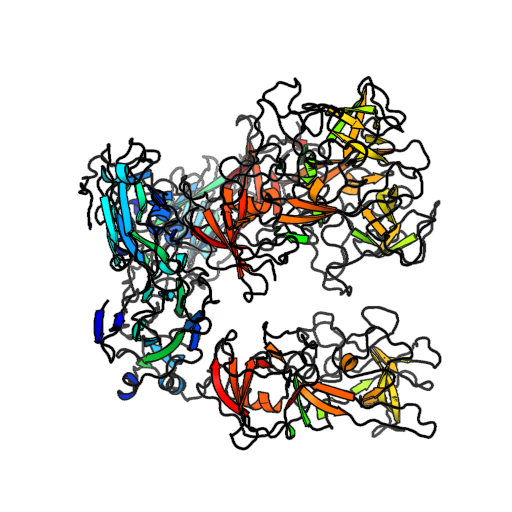 1.00 54.07 73 ILE A CA 1
ATOM 771 C C . ILE A 1 73 ? 324.434 411.966 229.992 1.00 55.58 73 ILE A C 1
ATOM 772 O O . ILE A 1 73 ? 323.462 411.678 230.687 1.00 62.10 73 ILE A O 1
ATOM 788 N N . SER A 1 74 ? 325.034 411.085 229.197 1.00 56.08 74 SER A N 1
ATOM 789 C CA . SER A 1 74 ? 324.525 409.733 229.014 1.00 51.38 74 SER A CA 1
ATOM 790 C C . SER A 1 74 ? 325.648 408.812 228.555 1.00 52.84 74 SER A C 1
ATOM 791 O O . SER A 1 74 ? 326.771 409.275 228.324 1.00 58.74 74 SER A O 1
ATOM 799 N N . PRO A 1 75 ? 325.395 407.509 228.410 1.00 50.56 75 PRO A N 1
ATOM 800 C CA . PRO A 1 75 ? 326.469 406.593 228.001 1.00 48.42 75 PRO A CA 1
ATOM 801 C C . PRO A 1 75 ? 327.042 406.878 226.625 1.00 50.60 75 PRO A C 1
ATOM 802 O O . PRO A 1 75 ? 328.035 406.246 226.255 1.00 53.46 75 PRO A O 1
ATOM 813 N N . GLU A 1 76 ? 326.463 407.798 225.862 1.00 52.14 76 GLU A N 1
ATOM 814 C CA . GLU A 1 76 ? 326.965 408.114 224.533 1.00 52.99 76 GLU A CA 1
ATOM 815 C C . GLU A 1 76 ? 328.186 409.023 224.553 1.00 54.86 76 GLU A C 1
ATOM 816 O O . GLU A 1 76 ? 328.699 409.359 223.484 1.00 56.71 76 GLU A O 1
ATOM 828 N N . LEU A 1 77 ? 328.656 409.436 225.727 1.00 54.14 77 LEU A N 1
ATOM 829 C CA . LEU A 1 77 ? 329.802 410.330 225.816 1.00 50.65 77 LEU A CA 1
ATOM 830 C C . LEU A 1 77 ? 331.138 409.614 225.687 1.00 53.53 77 LEU A C 1
ATOM 831 O O . LEU A 1 77 ? 332.165 410.286 225.565 1.00 62.14 77 LEU A O 1
ATOM 847 N N . ASN A 1 78 ? 331.158 408.289 225.720 1.00 51.91 78 ASN A N 1
ATOM 848 C CA . ASN A 1 78 ? 332.396 407.525 225.734 1.00 47.16 78 ASN A CA 1
ATOM 849 C C . ASN A 1 78 ? 332.286 406.382 224.738 1.00 50.41 78 ASN A C 1
ATOM 850 O O . ASN A 1 78 ? 331.224 405.775 224.598 1.00 56.30 78 ASN A O 1
ATOM 861 N N . LEU A 1 79 ? 333.386 406.096 224.041 1.00 48.42 79 LEU A N 1
ATOM 862 C CA . LEU A 1 79 ? 333.353 405.058 223.016 1.00 48.81 79 LEU A CA 1
ATOM 863 C C . LEU A 1 79 ? 333.008 403.701 223.609 1.00 48.69 79 LEU A C 1
ATOM 864 O O . LEU A 1 79 ? 332.220 402.946 223.034 1.00 50.41 79 LEU A O 1
ATOM 880 N N . TYR A 1 80 ? 333.602 403.364 224.752 1.00 47.37 80 TYR A N 1
ATOM 881 C CA . TYR A 1 80 ? 333.422 402.029 225.304 1.00 40.94 80 TYR A CA 1
ATOM 882 C C . TYR A 1 80 ? 332.052 401.856 225.945 1.00 45.01 80 TYR A C 1
ATOM 883 O O . TYR A 1 80 ? 331.404 400.826 225.746 1.00 48.89 80 TYR A O 1
ATOM 901 N N . THR A 1 81 ? 331.587 402.843 226.712 1.00 44.05 81 THR A N 1
ATOM 902 C CA . THR A 1 81 ? 330.256 402.725 227.297 1.00 43.47 81 THR A CA 1
ATOM 903 C C . THR A 1 81 ? 329.179 402.778 226.227 1.00 43.63 81 THR A C 1
ATOM 904 O O . THR A 1 81 ? 328.132 402.143 226.373 1.00 51.42 81 THR A O 1
ATOM 915 N N . SER A 1 82 ? 329.410 403.530 225.154 1.00 43.09 82 SER A N 1
ATOM 916 C CA . SER A 1 82 ? 328.447 403.561 224.064 1.00 43.45 82 SER A CA 1
ATOM 917 C C . SER A 1 82 ? 328.298 402.187 223.429 1.00 45.62 82 SER A C 1
ATOM 918 O O . SER A 1 82 ? 327.185 401.755 223.116 1.00 52.63 82 SER A O 1
ATOM 926 N N . HIS A 1 83 ? 329.413 401.487 223.226 1.00 46.95 83 HIS A N 1
ATOM 927 C CA . HIS A 1 83 ? 329.351 400.149 222.654 1.00 41.51 83 HIS A CA 1
ATOM 928 C C . HIS A 1 83 ? 328.748 399.156 223.639 1.00 41.76 83 HIS A C 1
ATOM 929 O O . HIS A 1 83 ? 327.977 398.277 223.247 1.00 46.92 83 HIS A O 1
ATOM 943 N N . LEU A 1 84 ? 329.082 399.283 224.922 1.00 43.09 84 LEU A N 1
ATOM 944 C CA . LEU A 1 84 ? 328.516 398.386 225.921 1.00 40.93 84 LEU A CA 1
ATOM 945 C C . LEU A 1 84 ? 327.019 398.610 226.087 1.00 44.97 84 LEU A C 1
ATOM 946 O O . LEU A 1 84 ? 326.263 397.654 226.283 1.00 47.69 84 LEU A O 1
ATOM 962 N N . PHE A 1 85 ? 326.571 399.863 226.014 1.00 44.85 85 PHE A N 1
ATOM 963 C CA . PHE A 1 85 ? 325.173 400.164 226.294 1.00 40.71 85 PHE A CA 1
ATOM 964 C C . PHE A 1 85 ? 324.221 399.429 225.366 1.00 42.00 85 PHE A C 1
ATOM 965 O O . PHE A 1 85 ? 323.056 399.239 225.720 1.00 49.56 85 PHE A O 1
ATOM 982 N N . ARG A 1 86 ? 324.679 399.012 224.188 1.00 43.70 86 ARG A N 1
ATOM 983 C CA . ARG A 1 86 ? 323.797 398.295 223.279 1.00 46.41 86 ARG A CA 1
ATOM 984 C C . ARG A 1 86 ? 323.354 396.955 223.847 1.00 45.77 86 ARG A C 1
ATOM 985 O O . ARG A 1 86 ? 322.373 396.388 223.365 1.00 51.48 86 ARG A O 1
ATOM 1006 N N . MET A 1 87 ? 324.046 396.445 224.859 1.00 45.75 87 MET A N 1
ATOM 1007 C CA . MET A 1 87 ? 323.738 395.162 225.471 1.00 41.49 87 MET A CA 1
ATOM 1008 C C . MET A 1 87 ? 322.815 395.270 226.674 1.00 44.55 87 MET A C 1
ATOM 1009 O O . MET A 1 87 ? 322.435 394.239 227.230 1.00 48.06 87 MET A O 1
ATOM 1023 N N . TYR A 1 88 ? 322.441 396.476 227.093 1.00 43.59 88 TYR A N 1
ATOM 1024 C CA . TYR A 1 88 ? 321.767 396.667 228.368 1.00 42.31 88 TYR A CA 1
ATOM 1025 C C . TYR A 1 88 ? 320.527 397.529 228.197 1.00 44.56 88 TYR A C 1
ATOM 1026 O O . TYR A 1 88 ? 320.356 398.222 227.194 1.00 50.68 88 TYR A O 1
ATOM 1044 N N . ALA A 1 89 ? 319.660 397.475 229.206 1.00 45.88 89 ALA A N 1
ATOM 1045 C CA . ALA A 1 89 ? 318.398 398.202 229.189 1.00 44.71 89 ALA A CA 1
ATOM 1046 C C . ALA A 1 89 ? 318.421 399.482 230.009 1.00 49.88 89 ALA A C 1
ATOM 1047 O O . ALA A 1 89 ? 317.646 400.396 229.717 1.00 56.35 89 ALA A O 1
ATOM 1054 N N . GLY A 1 90 ? 319.280 399.579 231.024 1.00 47.79 90 GLY A N 1
ATOM 1055 C CA . GLY A 1 90 ? 319.326 400.762 231.861 1.00 45.39 90 GLY A CA 1
ATOM 1056 C C . GLY A 1 90 ? 320.728 401.034 232.354 1.00 43.97 90 GLY A C 1
ATOM 1057 O O . GLY A 1 90 ? 321.628 400.206 232.222 1.00 49.32 90 GLY A O 1
ATOM 1061 N N . TRP A 1 91 ? 320.905 402.217 232.940 1.00 43.12 91 TRP A N 1
ATOM 1062 C CA . TRP A 1 91 ? 322.214 402.663 233.388 1.00 41.26 91 TRP A CA 1
ATOM 1063 C C . TRP A 1 91 ? 322.051 403.646 234.537 1.00 41.98 91 TRP A C 1
ATOM 1064 O O . TRP A 1 91 ? 320.951 404.117 234.826 1.00 48.39 91 TRP A O 1
ATOM 1085 N N . SER A 1 92 ? 323.170 403.958 235.185 1.00 45.73 92 SER A N 1
ATOM 1086 C CA . SER A 1 92 ? 323.184 404.901 236.294 1.00 46.64 92 SER A CA 1
ATOM 1087 C C . SER A 1 92 ? 324.623 405.300 236.581 1.00 50.87 92 SER A C 1
ATOM 1088 O O . SER A 1 92 ? 325.491 404.432 236.687 1.00 55.62 92 SER A O 1
ATOM 1096 N N . GLY A 1 93 ? 324.873 406.592 236.702 1.00 50.67 93 GLY A N 1
ATOM 1097 C CA . GLY A 1 93 ? 326.188 407.102 237.049 1.00 50.85 93 GLY A CA 1
ATOM 1098 C C . GLY A 1 93 ? 326.589 408.277 236.177 1.00 53.09 93 GLY A C 1
ATOM 1099 O O . GLY A 1 93 ? 326.015 408.535 235.122 1.00 59.86 93 GLY A O 1
ATOM 1103 N N . GLY A 1 94 ? 327.610 409.004 236.634 1.00 57.44 94 GLY A N 1
ATOM 1104 C CA . GLY A 1 94 ? 328.081 410.194 235.959 1.00 55.32 94 GLY A CA 1
ATOM 1105 C C . GLY A 1 94 ? 329.382 409.972 235.208 1.00 53.45 94 GLY A C 1
ATOM 1106 O O . GLY A 1 94 ? 329.872 408.853 235.057 1.00 56.38 94 GLY A O 1
ATOM 1110 N N . PHE A 1 95 ? 329.955 411.080 234.741 1.00 52.20 95 PHE A N 1
ATOM 1111 C CA . PHE A 1 95 ? 331.119 411.047 233.868 1.00 49.60 95 PHE A CA 1
ATOM 1112 C C . PHE A 1 95 ? 332.122 412.108 234.290 1.00 53.59 95 PHE A C 1
ATOM 1113 O O . PHE A 1 95 ? 331.779 413.100 234.933 1.00 59.32 95 PHE A O 1
ATOM 1130 N N . SER A 1 96 ? 333.375 411.885 233.909 1.00 53.93 96 SER A N 1
ATOM 1131 C CA . SER A 1 96 ? 334.456 412.840 234.104 1.00 52.69 96 SER A CA 1
ATOM 1132 C C . SER A 1 96 ? 334.925 413.333 232.743 1.00 54.05 96 SER A C 1
ATOM 1133 O O . SER A 1 96 ? 335.271 412.526 231.879 1.00 61.35 96 SER A O 1
ATOM 1141 N N . LEU A 1 97 ? 334.945 414.649 232.558 1.00 56.23 97 LEU A N 1
ATOM 1142 C CA . LEU A 1 97 ? 335.191 415.253 231.258 1.00 54.78 97 LEU A CA 1
ATOM 1143 C C . LEU A 1 97 ? 336.450 416.108 231.284 1.00 58.77 97 LEU A C 1
ATOM 1144 O O . LEU A 1 97 ? 336.843 416.632 232.327 1.00 64.34 97 LEU A O 1
ATOM 1160 N N . LYS A 1 98 ? 337.075 416.244 230.117 1.00 60.08 98 LYS A N 1
ATOM 1161 C CA . LYS A 1 98 ? 338.256 417.077 229.946 1.00 56.70 98 LYS A CA 1
ATOM 1162 C C . LYS A 1 98 ? 338.118 417.882 228.665 1.00 58.49 98 LYS A C 1
ATOM 1163 O O . LYS A 1 98 ? 337.664 417.358 227.648 1.00 63.13 98 LYS A O 1
ATOM 1182 N N . LEU A 1 99 ? 338.516 419.148 228.717 1.00 59.45 99 LEU A N 1
ATOM 1183 C CA . LEU A 1 99 ? 338.485 420.033 227.560 1.00 57.64 99 LEU A CA 1
ATOM 1184 C C . LEU A 1 99 ? 339.903 420.277 227.072 1.00 57.90 99 LEU A C 1
ATOM 1185 O O . LEU A 1 99 ? 340.790 420.596 227.868 1.00 62.79 99 LEU A O 1
ATOM 1201 N N . LEU A 1 100 ? 340.113 420.131 225.769 1.00 58.57 100 LEU A N 1
ATOM 1202 C CA . LEU A 1 100 ? 341.403 420.375 225.141 1.00 57.63 100 LEU A CA 1
ATOM 1203 C C . LEU A 1 100 ? 341.271 421.567 224.205 1.00 58.64 100 LEU A C 1
ATOM 1204 O O . LEU A 1 100 ? 340.475 421.531 223.263 1.00 64.60 100 LEU A O 1
ATOM 1220 N N . VAL A 1 101 ? 342.056 422.608 224.458 1.00 56.37 101 VAL A N 1
ATOM 1221 C CA . VAL A 1 101 ? 341.995 423.855 223.707 1.00 53.89 101 VAL A CA 1
ATOM 1222 C C . VAL A 1 101 ? 343.268 423.981 222.888 1.00 55.36 101 VAL A C 1
ATOM 1223 O O . VAL A 1 101 ? 344.362 423.684 223.377 1.00 64.93 101 VAL A O 1
ATOM 1236 N N . ALA A 1 102 ? 343.128 424.429 221.646 1.00 53.59 102 ALA A N 1
ATOM 1237 C CA . ALA A 1 102 ? 344.230 424.505 220.699 1.00 51.80 102 ALA A CA 1
ATOM 1238 C C . ALA A 1 102 ? 344.535 425.946 220.315 1.00 56.35 102 ALA A C 1
ATOM 1239 O O . ALA A 1 102 ? 344.685 426.274 219.139 1.00 62.68 102 ALA A O 1
ATOM 1246 N N . GLY A 1 103 ? 344.605 426.835 221.303 1.00 57.50 103 GLY A N 1
ATOM 1247 C CA . GLY A 1 103 ? 344.973 428.215 221.076 1.00 59.96 103 GLY A CA 1
ATOM 1248 C C . GLY A 1 103 ? 346.472 428.428 221.155 1.00 60.23 103 GLY A C 1
ATOM 1249 O O . GLY A 1 103 ? 347.262 427.494 221.295 1.00 67.57 103 GLY A O 1
ATOM 1253 N N . ASN A 1 104 ? 346.866 429.696 221.058 1.00 59.91 104 ASN A N 1
ATOM 1254 C CA . ASN A 1 104 ? 348.269 430.067 221.200 1.00 59.56 104 ASN A CA 1
ATOM 1255 C C . ASN A 1 104 ? 348.411 431.296 222.086 1.00 63.48 104 ASN A C 1
ATOM 1256 O O . ASN A 1 104 ? 347.445 431.722 222.723 1.00 67.05 104 ASN A O 1
ATOM 1267 N N . ALA A 1 105 ? 349.609 431.876 222.132 1.00 63.17 105 ALA A N 1
ATOM 1268 C CA . ALA A 1 105 ? 349.888 432.952 223.074 1.00 62.32 105 ALA A CA 1
ATOM 1269 C C . ALA A 1 105 ? 349.186 434.257 222.729 1.00 66.06 105 ALA A C 1
ATOM 1270 O O . ALA A 1 105 ? 349.171 435.163 223.566 1.00 75.46 105 ALA A O 1
ATOM 1277 N N . PHE A 1 106 ? 348.613 434.384 221.538 1.00 66.44 106 PHE A N 1
ATOM 1278 C CA . PHE A 1 106 ? 347.919 435.602 221.146 1.00 68.09 106 PHE A CA 1
ATOM 1279 C C . PHE A 1 106 ? 346.419 435.548 221.396 1.00 69.68 106 PHE A C 1
ATOM 1280 O O . PHE A 1 106 ? 345.728 436.528 221.108 1.00 78.34 106 PHE A O 1
ATOM 1297 N N . SER A 1 107 ? 345.897 434.445 221.921 1.00 65.42 107 SER A N 1
ATOM 1298 C CA . SER A 1 107 ? 344.453 434.255 222.056 1.00 63.66 107 SER A CA 1
ATOM 1299 C C . SER A 1 107 ? 344.001 434.814 223.397 1.00 66.14 107 SER A C 1
ATOM 1300 O O . SER A 1 107 ? 344.185 434.184 224.438 1.00 69.68 107 SER A O 1
ATOM 1308 N N . ALA A 1 108 ? 343.390 435.990 223.374 1.00 66.20 108 ALA A N 1
ATOM 1309 C CA . ALA A 1 108 ? 342.853 436.616 224.573 1.00 63.17 108 ALA A CA 1
ATOM 1310 C C . ALA A 1 108 ? 341.353 436.363 224.628 1.00 64.06 108 ALA A C 1
ATOM 1311 O O . ALA A 1 108 ? 340.621 436.754 223.715 1.00 73.58 108 ALA A O 1
ATOM 1318 N N . GLY A 1 109 ? 340.903 435.716 225.689 1.00 59.43 109 GLY A N 1
ATOM 1319 C CA . GLY A 1 109 ? 339.501 435.393 225.837 1.00 55.26 109 GLY A CA 1
ATOM 1320 C C . GLY A 1 109 ? 339.321 434.314 226.881 1.00 55.93 109 GLY A C 1
ATOM 1321 O O . GLY A 1 109 ? 340.283 433.770 227.417 1.00 59.89 109 GLY A O 1
ATOM 1325 N N . LYS A 1 110 ? 338.056 434.011 227.156 1.00 57.25 110 LYS A N 1
ATOM 1326 C CA . LYS A 1 110 ? 337.737 433.027 228.178 1.00 54.19 110 LYS A CA 1
ATOM 1327 C C . LYS A 1 110 ? 336.486 432.261 227.781 1.00 54.47 110 LYS A C 1
ATOM 1328 O O . LYS A 1 110 ? 335.670 432.724 226.984 1.00 58.09 110 LYS A O 1
ATOM 1347 N N . LEU A 1 111 ? 336.350 431.077 228.366 1.00 57.43 111 LEU A N 1
ATOM 1348 C CA . LEU A 1 111 ? 335.313 430.124 228.016 1.00 53.81 111 LEU A CA 1
ATOM 1349 C C . LEU A 1 111 ? 334.684 429.607 229.301 1.00 53.35 111 LEU A C 1
ATOM 1350 O O . LEU A 1 111 ? 335.362 429.484 230.323 1.00 58.98 111 LEU A O 1
ATOM 1366 N N . ILE A 1 112 ? 333.389 429.306 229.261 1.00 49.53 112 ILE A N 1
ATOM 1367 C CA . ILE A 1 112 ? 332.667 428.834 230.437 1.00 47.87 112 ILE A CA 1
ATOM 1368 C C . ILE A 1 112 ? 331.890 427.575 230.084 1.00 48.17 112 ILE A C 1
ATOM 1369 O O . ILE A 1 112 ? 331.270 427.493 229.020 1.00 51.89 112 ILE A O 1
ATOM 1385 N N . ALA A 1 113 ? 331.925 426.595 230.983 1.00 50.65 113 ALA A N 1
ATOM 1386 C CA . ALA A 1 113 ? 331.178 425.351 230.846 1.00 50.70 113 ALA A CA 1
ATOM 1387 C C . ALA A 1 113 ? 330.314 425.156 232.082 1.00 52.02 113 ALA A C 1
ATOM 1388 O O . ALA A 1 113 ? 330.805 425.280 233.207 1.00 57.92 113 ALA A O 1
ATOM 1395 N N . ALA A 1 114 ? 329.037 424.846 231.877 1.00 50.99 114 ALA A N 1
ATOM 1396 C CA . ALA A 1 114 ? 328.071 424.771 232.963 1.00 51.98 114 ALA A CA 1
ATOM 1397 C C . ALA A 1 114 ? 327.234 423.506 232.845 1.00 54.40 114 ALA A C 1
ATOM 1398 O O . ALA A 1 114 ? 327.119 422.907 231.775 1.00 59.02 114 ALA A O 1
ATOM 1405 N N . ILE A 1 115 ? 326.639 423.115 233.967 1.00 55.67 115 ILE A N 1
ATOM 1406 C CA . ILE A 1 115 ? 325.818 421.914 234.067 1.00 54.58 115 ILE A CA 1
ATOM 1407 C C . ILE A 1 115 ? 324.387 422.348 234.352 1.00 52.99 115 ILE A C 1
ATOM 1408 O O . ILE A 1 115 ? 324.122 423.002 235.366 1.00 57.34 115 ILE A O 1
ATOM 1424 N N . ILE A 1 116 ? 323.469 421.976 233.471 1.00 51.97 116 ILE A N 1
ATOM 1425 C CA . ILE A 1 116 ? 322.074 422.409 233.512 1.00 53.15 116 ILE A CA 1
ATOM 1426 C C . ILE A 1 116 ? 321.228 421.236 234.000 1.00 55.75 116 ILE A C 1
ATOM 1427 O O . ILE A 1 116 ? 321.247 420.171 233.372 1.00 59.35 116 ILE A O 1
ATOM 1443 N N . PRO A 1 117 ? 320.476 421.373 235.089 1.00 54.58 117 PRO A N 1
ATOM 1444 C CA . PRO A 1 117 ? 319.618 420.271 235.538 1.00 54.39 117 PRO A CA 1
ATOM 1445 C C . PRO A 1 117 ? 318.469 420.039 234.575 1.00 55.19 117 PRO A C 1
ATOM 1446 O O . PRO A 1 117 ? 318.149 420.912 233.757 1.00 60.51 117 PRO A O 1
ATOM 1457 N N . PRO A 1 118 ? 317.826 418.875 234.635 1.00 53.77 118 PRO A N 1
ATOM 1458 C CA . PRO A 1 118 ? 316.674 418.628 233.762 1.00 55.85 118 PRO A CA 1
ATOM 1459 C C . PRO A 1 118 ? 315.546 419.613 234.025 1.00 61.23 118 PRO A C 1
ATOM 1460 O O . PRO A 1 118 ? 315.342 420.072 235.149 1.00 67.74 118 PRO A O 1
ATOM 1471 N N . ASN A 1 119 ? 314.812 419.934 232.963 1.00 65.22 119 ASN A N 1
ATOM 1472 C CA . ASN A 1 119 ? 313.624 420.782 232.987 1.00 67.87 119 ASN A CA 1
ATOM 1473 C C . ASN A 1 119 ? 313.940 422.249 233.241 1.00 66.31 119 ASN A C 1
ATOM 1474 O O . ASN A 1 119 ? 313.023 423.028 233.521 1.00 67.16 119 ASN A O 1
ATOM 1485 N N . ILE A 1 120 ? 315.201 422.654 233.147 1.00 66.78 120 ILE A N 1
ATOM 1486 C CA . ILE A 1 120 ? 315.603 424.048 233.291 1.00 64.94 120 ILE A CA 1
ATOM 1487 C C . ILE A 1 120 ? 316.013 424.560 231.920 1.00 68.07 120 ILE A C 1
ATOM 1488 O O . ILE A 1 120 ? 316.762 423.890 231.199 1.00 74.64 120 ILE A O 1
ATOM 1504 N N . GLU A 1 121 ? 315.514 425.734 231.554 1.00 74.70 121 GLU A N 1
ATOM 1505 C CA . GLU A 1 121 ? 315.837 426.321 230.263 1.00 79.59 121 GLU A CA 1
ATOM 1506 C C . GLU A 1 121 ? 317.233 426.929 230.284 1.00 79.82 121 GLU A C 1
ATOM 1507 O O . GLU A 1 121 ? 317.674 427.472 231.299 1.00 80.60 121 GLU A O 1
ATOM 1519 N N . VAL A 1 122 ? 317.924 426.839 229.154 1.00 77.39 122 VAL A N 1
ATOM 1520 C CA . VAL A 1 122 ? 319.280 427.365 229.030 1.00 72.24 122 VAL A CA 1
ATOM 1521 C C . VAL A 1 122 ? 319.209 428.859 228.740 1.00 71.98 122 VAL A C 1
ATOM 1522 O O . VAL A 1 122 ? 318.619 429.256 227.727 1.00 74.38 122 VAL A O 1
ATOM 1535 N N . PRO A 1 123 ? 319.788 429.720 229.572 1.00 68.96 123 PRO A N 1
ATOM 1536 C CA . PRO A 1 123 ? 319.802 431.151 229.254 1.00 67.79 123 PRO A CA 1
ATOM 1537 C C . PRO A 1 123 ? 320.772 431.446 228.122 1.00 71.27 123 PRO A C 1
ATOM 1538 O O . PRO A 1 123 ? 321.561 430.601 227.702 1.00 72.81 123 PRO A O 1
ATOM 1549 N N . ASN A 1 124 ? 320.706 432.677 227.627 1.00 70.55 124 ASN A N 1
ATOM 1550 C CA . ASN A 1 124 ? 321.498 433.107 226.483 1.00 71.50 124 ASN A CA 1
ATOM 1551 C C . ASN A 1 124 ? 322.410 434.269 226.855 1.00 70.39 124 ASN A C 1
ATOM 1552 O O . ASN A 1 124 ? 322.535 435.249 226.121 1.00 77.80 124 ASN A O 1
ATOM 1563 N N . SER A 1 125 ? 323.065 434.170 228.006 1.00 66.39 125 SER A N 1
ATOM 1564 C CA . SER A 1 125 ? 324.046 435.168 228.407 1.00 66.31 125 SER A CA 1
ATOM 1565 C C . SER A 1 125 ? 325.018 434.516 229.374 1.00 63.76 125 SER A C 1
ATOM 1566 O O . SER A 1 125 ? 324.595 433.867 230.333 1.00 66.69 125 SER A O 1
ATOM 1574 N N . ALA A 1 126 ? 326.314 434.687 229.118 1.00 60.68 126 ALA A N 1
ATOM 1575 C CA . ALA A 1 126 ? 327.313 434.105 230.003 1.00 59.44 126 ALA A CA 1
ATOM 1576 C C . ALA A 1 126 ? 327.191 434.656 231.413 1.00 59.59 126 ALA A C 1
ATOM 1577 O O . ALA A 1 126 ? 327.570 433.987 232.377 1.00 60.86 126 ALA A O 1
ATOM 1584 N N . TYR A 1 127 ? 326.660 435.869 231.553 1.00 60.92 127 TYR A N 1
ATOM 1585 C CA . TYR A 1 127 ? 326.490 436.455 232.876 1.00 55.44 127 TYR A CA 1
ATOM 1586 C C . TYR A 1 127 ? 325.552 435.611 233.728 1.00 56.80 127 TYR A C 1
ATOM 1587 O O . TYR A 1 127 ? 325.796 435.413 234.922 1.00 57.86 127 TYR A O 1
ATOM 1605 N N . LEU A 1 128 ? 324.483 435.093 233.128 1.00 57.91 128 LEU A N 1
ATOM 1606 C CA . LEU A 1 128 ? 323.534 434.273 233.870 1.00 54.85 128 LEU A CA 1
ATOM 1607 C C . LEU A 1 128 ? 324.049 432.860 234.113 1.00 55.99 128 LEU A C 1
ATOM 1608 O O . LEU A 1 128 ? 323.691 432.249 235.122 1.00 60.12 128 LEU A O 1
ATOM 1624 N N . LEU A 1 129 ? 324.878 432.319 233.217 1.00 55.68 129 LEU A N 1
ATOM 1625 C CA . LEU A 1 129 ? 325.376 430.961 233.418 1.00 53.67 129 LEU A CA 1
ATOM 1626 C C . LEU A 1 129 ? 326.187 430.812 234.692 1.00 54.97 129 LEU A C 1
ATOM 1627 O O . LEU A 1 129 ? 326.307 429.698 235.204 1.00 59.88 129 LEU A O 1
ATOM 1643 N N . THR A 1 130 ? 326.756 431.895 235.216 1.00 51.09 130 THR A N 1
ATOM 1644 C CA . THR A 1 130 ? 327.530 431.775 236.443 1.00 49.31 130 THR A CA 1
ATOM 1645 C C . THR A 1 130 ? 326.667 431.338 237.617 1.00 50.27 130 THR A C 1
ATOM 1646 O O . THR A 1 130 ? 327.207 430.930 238.648 1.00 58.72 130 THR A O 1
ATOM 1657 N N . GLY A 1 131 ? 325.343 431.418 237.488 1.00 48.55 131 GLY A N 1
ATOM 1658 C CA . GLY A 1 131 ? 324.477 430.902 238.534 1.00 49.95 131 GLY A CA 1
ATOM 1659 C C . GLY A 1 131 ? 324.548 429.393 238.666 1.00 52.43 131 GLY A C 1
ATOM 1660 O O . GLY A 1 131 ? 324.493 428.857 239.774 1.00 62.13 131 GLY A O 1
ATOM 1664 N N . PHE A 1 132 ? 324.657 428.688 237.544 1.00 50.84 132 PHE A N 1
ATOM 1665 C CA . PHE A 1 132 ? 324.772 427.242 237.565 1.00 47.26 132 PHE A CA 1
ATOM 1666 C C . PHE A 1 132 ? 326.159 426.825 238.047 1.00 52.37 132 PHE A C 1
ATOM 1667 O O . PHE A 1 132 ? 327.091 427.627 238.045 1.00 59.15 132 PHE A O 1
ATOM 1684 N N . PRO A 1 133 ? 326.320 425.576 238.477 1.00 53.10 133 PRO A N 1
ATOM 1685 C CA . PRO A 1 133 ? 327.673 425.061 238.735 1.00 54.86 133 PRO A CA 1
ATOM 1686 C C . PRO A 1 133 ? 328.472 425.008 237.444 1.00 57.59 133 PRO A C 1
ATOM 1687 O O . PRO A 1 133 ? 328.069 424.369 236.474 1.00 61.43 133 PRO A O 1
ATOM 1698 N N . HIS A 1 134 ? 329.618 425.688 237.435 1.00 54.11 134 HIS A N 1
ATOM 1699 C CA . HIS A 1 134 ? 330.323 425.971 236.195 1.00 51.63 134 HIS A CA 1
ATOM 1700 C C . HIS A 1 134 ? 331.825 425.882 236.420 1.00 53.13 134 HIS A C 1
ATOM 1701 O O . HIS A 1 134 ? 332.300 425.594 237.521 1.00 59.37 134 HIS A O 1
ATOM 1715 N N . GLU A 1 135 ? 332.572 426.149 235.353 1.00 55.95 135 GLU A N 1
ATOM 1716 C CA . GLU A 1 135 ? 334.019 426.270 235.408 1.00 58.04 135 GLU A CA 1
ATOM 1717 C C . GLU A 1 135 ? 334.464 427.160 234.258 1.00 59.05 135 GLU A C 1
ATOM 1718 O O . GLU A 1 135 ? 333.875 427.129 233.176 1.00 61.89 135 GLU A O 1
ATOM 1730 N N . ILE A 1 136 ? 335.509 427.946 234.493 1.00 57.90 136 ILE A N 1
ATOM 1731 C CA . ILE A 1 136 ? 335.990 428.931 233.532 1.00 55.88 136 ILE A CA 1
ATOM 1732 C C . ILE A 1 136 ? 337.435 428.612 233.180 1.00 59.40 136 ILE A C 1
ATOM 1733 O O . ILE A 1 136 ? 338.241 428.302 234.063 1.00 66.98 136 ILE A O 1
ATOM 1749 N N . LEU A 1 137 ? 337.763 428.693 231.892 1.00 59.06 137 LEU A N 1
ATOM 1750 C CA . LEU A 1 137 ? 339.114 428.438 231.417 1.00 60.22 137 LEU A CA 1
ATOM 1751 C C . LEU A 1 137 ? 339.531 429.514 230.425 1.00 60.41 137 LEU A C 1
ATOM 1752 O O . LEU A 1 137 ? 338.694 430.129 229.763 1.00 65.39 137 LEU A O 1
ATOM 1768 N N . ASP A 1 138 ? 340.838 429.719 230.319 1.00 61.91 138 ASP A N 1
ATOM 1769 C CA . ASP A 1 138 ? 341.416 430.700 229.416 1.00 60.40 138 ASP A CA 1
ATOM 1770 C C . ASP A 1 138 ? 341.833 430.023 228.116 1.00 64.00 138 ASP A C 1
ATOM 1771 O O . ASP A 1 138 ? 342.278 428.875 228.110 1.00 72.17 138 ASP A O 1
ATOM 1780 N N . PHE A 1 139 ? 341.683 430.749 227.007 1.00 61.13 139 PHE A N 1
ATOM 1781 C CA . PHE A 1 139 ? 341.987 430.182 225.699 1.00 61.53 139 PHE A CA 1
ATOM 1782 C C . PHE A 1 139 ? 343.470 429.891 225.514 1.00 64.71 139 PHE A C 1
ATOM 1783 O O . PHE A 1 139 ? 343.829 429.171 224.579 1.00 66.46 139 PHE A O 1
ATOM 1800 N N . ARG A 1 140 ? 344.335 430.431 226.366 1.00 64.98 140 ARG A N 1
ATOM 1801 C CA . ARG A 1 140 ? 345.770 430.232 226.234 1.00 61.20 140 ARG A CA 1
ATOM 1802 C C . ARG A 1 140 ? 346.278 428.996 226.958 1.00 66.56 140 ARG A C 1
ATOM 1803 O O . ARG A 1 140 ? 347.447 428.640 226.786 1.00 72.28 140 ARG A O 1
ATOM 1824 N N . THR A 1 141 ? 345.447 428.336 227.754 1.00 69.30 141 THR A N 1
ATOM 1825 C CA . THR A 1 141 ? 345.927 427.234 228.576 1.00 71.92 141 THR A CA 1
ATOM 1826 C C . THR A 1 141 ? 346.356 426.065 227.701 1.00 75.88 141 THR A C 1
ATOM 1827 O O . THR A 1 141 ? 345.636 425.661 226.785 1.00 73.14 141 THR A O 1
ATOM 1838 N N . ALA A 1 142 ? 347.534 425.517 227.991 1.00 79.29 142 ALA A N 1
ATOM 1839 C CA . ALA A 1 142 ? 348.041 424.364 227.263 1.00 76.09 142 ALA A CA 1
ATOM 1840 C C . ALA A 1 142 ? 347.647 423.042 227.903 1.00 79.91 142 ALA A C 1
ATOM 1841 O O . ALA A 1 142 ? 347.723 422.004 227.240 1.00 84.84 142 ALA A O 1
ATOM 1848 N N . ASP A 1 143 ? 347.233 423.055 229.164 1.00 84.17 143 ASP A N 1
ATOM 1849 C CA . ASP A 1 143 ? 346.787 421.848 229.834 1.00 85.77 143 ASP A CA 1
ATOM 1850 C C . ASP A 1 143 ? 345.331 421.565 229.481 1.00 85.17 143 ASP A C 1
ATOM 1851 O O . ASP A 1 143 ? 344.718 422.247 228.656 1.00 88.06 143 ASP A O 1
ATOM 1860 N N . SER A 1 144 ? 344.766 420.545 230.114 1.00 80.83 144 SER A N 1
ATOM 1861 C CA . SER A 1 144 ? 343.372 420.176 229.931 1.00 79.02 144 SER A CA 1
ATOM 1862 C C . SER A 1 144 ? 342.614 420.441 231.222 1.00 78.93 144 SER A C 1
ATOM 1863 O O . SER A 1 144 ? 343.029 419.991 232.293 1.00 81.23 144 SER A O 1
ATOM 1871 N N . MET A 1 145 ? 341.516 421.179 231.119 1.00 75.17 145 MET A N 1
ATOM 1872 C CA . MET A 1 145 ? 340.670 421.441 232.272 1.00 74.48 145 MET A CA 1
ATOM 1873 C C . MET A 1 145 ? 339.688 420.296 232.465 1.00 77.05 145 MET A C 1
ATOM 1874 O O . MET A 1 145 ? 339.092 419.805 231.505 1.00 78.17 145 MET A O 1
ATOM 1888 N N . GLU A 1 146 ? 339.517 419.877 233.714 1.00 76.78 146 GLU A N 1
ATOM 1889 C CA . GLU A 1 146 ? 338.651 418.760 234.058 1.00 72.10 146 GLU A CA 1
ATOM 1890 C C . GLU A 1 146 ? 337.412 419.255 234.790 1.00 73.26 146 GLU A C 1
ATOM 1891 O O . GLU A 1 146 ? 337.495 420.150 235.634 1.00 82.60 146 GLU A O 1
ATOM 1903 N N . ILE A 1 147 ? 336.267 418.669 234.459 1.00 65.79 147 ILE A N 1
ATOM 1904 C CA . ILE A 1 147 ? 335.007 418.964 235.130 1.00 65.15 147 ILE A CA 1
ATOM 1905 C C . ILE A 1 147 ? 334.247 417.663 235.334 1.00 63.10 147 ILE A C 1
ATOM 1906 O O . ILE A 1 147 ? 334.194 416.816 234.440 1.00 65.68 147 ILE A O 1
ATOM 1922 N N . ILE A 1 148 ? 333.658 417.510 236.513 1.00 62.25 148 ILE A N 1
ATOM 1923 C CA . ILE A 1 148 ? 332.854 416.340 236.839 1.00 56.71 148 ILE A CA 1
ATOM 1924 C C . ILE A 1 148 ? 331.420 416.621 236.418 1.00 54.83 148 ILE A C 1
ATOM 1925 O O . ILE A 1 148 ? 330.820 417.607 236.854 1.00 60.12 148 ILE A O 1
ATOM 1941 N N . ALA A 1 149 ? 330.866 415.754 235.575 1.00 54.98 149 ALA A N 1
ATOM 1942 C CA . ALA A 1 149 ? 329.487 415.889 235.121 1.00 52.96 149 ALA A CA 1
ATOM 1943 C C . ALA A 1 149 ? 328.640 414.824 235.801 1.00 56.34 149 ALA A C 1
ATOM 1944 O O . ALA A 1 149 ? 328.595 413.678 235.331 1.00 61.74 149 ALA A O 1
ATOM 1951 N N . PRO A 1 150 ? 327.953 415.138 236.891 1.00 57.25 150 PRO A N 1
ATOM 1952 C CA . PRO A 1 150 ? 327.207 414.111 237.618 1.00 57.79 150 PRO A CA 1
ATOM 1953 C C . PRO A 1 150 ? 325.907 413.753 236.913 1.00 59.43 150 PRO A C 1
ATOM 1954 O O . PRO A 1 150 ? 325.437 414.443 236.009 1.00 61.78 150 PRO A O 1
ATOM 1965 N N . ASP A 1 151 ? 325.329 412.645 237.355 1.00 59.15 151 ASP A N 1
ATOM 1966 C CA . ASP A 1 151 ? 324.034 412.186 236.869 1.00 59.15 151 ASP A CA 1
ATOM 1967 C C . ASP A 1 151 ? 322.954 412.729 237.795 1.00 60.24 151 ASP A C 1
ATOM 1968 O O . ASP A 1 151 ? 322.835 412.291 238.942 1.00 66.52 151 ASP A O 1
ATOM 1977 N N . ILE A 1 152 ? 322.168 413.682 237.305 1.00 55.93 152 ILE A N 1
ATOM 1978 C CA . ILE A 1 152 ? 321.112 414.310 238.089 1.00 53.44 152 ILE A CA 1
ATOM 1979 C C . ILE A 1 152 ? 319.805 413.602 237.769 1.00 54.60 152 ILE A C 1
ATOM 1980 O O . ILE A 1 152 ? 319.335 413.637 236.627 1.00 59.87 152 ILE A O 1
ATOM 1996 N N . LYS A 1 153 ? 319.214 412.965 238.774 1.00 53.83 153 LYS A N 1
ATOM 1997 C CA . LYS A 1 153 ? 317.990 412.209 238.565 1.00 53.00 153 LYS A CA 1
ATOM 1998 C C . LYS A 1 153 ? 317.264 412.054 239.891 1.00 49.51 153 LYS A C 1
ATOM 1999 O O . LYS A 1 153 ? 317.874 412.111 240.957 1.00 56.13 153 LYS A O 1
ATOM 2018 N N . ASN A 1 154 ? 315.948 411.861 239.805 1.00 46.65 154 ASN A N 1
ATOM 2019 C CA . ASN A 1 154 ? 315.115 411.562 240.962 1.00 45.95 154 ASN A CA 1
ATOM 2020 C C . ASN A 1 154 ? 314.536 410.155 240.892 1.00 48.74 154 ASN A C 1
ATOM 2021 O O . ASN A 1 154 ? 313.572 409.845 241.593 1.00 52.60 154 ASN A O 1
ATOM 2032 N N . ILE A 1 155 ? 315.118 409.299 240.060 1.00 51.41 155 ILE A N 1
ATOM 2033 C CA . ILE A 1 155 ? 314.684 407.926 239.860 1.00 46.95 155 ILE A CA 1
ATOM 2034 C C . ILE A 1 155 ? 315.860 407.004 240.138 1.00 51.77 155 ILE A C 1
ATOM 2035 O O . ILE A 1 155 ? 317.018 407.421 240.154 1.00 60.52 155 ILE A O 1
ATOM 2051 N N . ASP A 1 156 ? 315.548 405.730 240.366 1.00 54.83 156 ASP A N 1
ATOM 2052 C CA . ASP A 1 156 ? 316.578 404.787 240.782 1.00 54.86 156 ASP A CA 1
ATOM 2053 C C . ASP A 1 156 ? 317.618 404.577 239.688 1.00 55.11 156 ASP A C 1
ATOM 2054 O O . ASP A 1 156 ? 318.819 404.517 239.970 1.00 54.07 156 ASP A O 1
ATOM 2063 N N . TYR A 1 157 ? 317.181 404.461 238.439 1.00 52.91 157 TYR A N 1
ATOM 2064 C CA . TYR A 1 157 ? 318.086 404.320 237.308 1.00 43.84 157 TYR A CA 1
ATOM 2065 C C . TYR A 1 157 ? 317.332 404.730 236.054 1.00 46.30 157 TYR A C 1
ATOM 2066 O O . TYR A 1 157 ? 316.125 404.966 236.085 1.00 56.42 157 TYR A O 1
ATOM 2084 N N . HIS A 1 158 ? 318.055 404.799 234.946 1.00 46.89 158 HIS A N 1
ATOM 2085 C CA . HIS A 1 158 ? 317.542 405.368 233.709 1.00 45.09 158 HIS A CA 1
ATOM 2086 C C . HIS A 1 158 ? 317.146 404.282 232.721 1.00 48.34 158 HIS A C 1
ATOM 2087 O O . HIS A 1 158 ? 317.841 403.274 232.576 1.00 56.02 158 HIS A O 1
ATOM 2101 N N . PHE A 1 159 ? 316.027 404.496 232.045 1.00 51.28 159 PHE A N 1
ATOM 2102 C CA . PHE A 1 159 ? 315.687 403.778 230.829 1.00 50.45 159 PHE A CA 1
ATOM 2103 C C . PHE A 1 159 ? 315.983 404.666 229.630 1.00 55.87 159 PHE A C 1
ATOM 2104 O O . PHE A 1 159 ? 316.321 405.842 229.764 1.00 64.97 159 PHE A O 1
ATOM 2121 N N . ARG A 1 160 ? 315.848 404.093 228.442 1.00 53.27 160 ARG A N 1
ATOM 2122 C CA . ARG A 1 160 ? 316.007 404.876 227.227 1.00 55.07 160 ARG A CA 1
ATOM 2123 C C . ARG A 1 160 ? 314.842 405.845 227.072 1.00 59.92 160 ARG A C 1
ATOM 2124 O O . ARG A 1 160 ? 313.682 405.480 227.269 1.00 64.99 160 ARG A O 1
ATOM 2145 N N . GLY A 1 161 ? 315.155 407.089 226.727 1.00 65.45 161 GLY A N 1
ATOM 2146 C CA . GLY A 1 161 ? 314.141 408.087 226.460 1.00 67.16 161 GLY A CA 1
ATOM 2147 C C . GLY A 1 161 ? 313.796 409.021 227.601 1.00 75.78 161 GLY A C 1
ATOM 2148 O O . GLY A 1 161 ? 312.781 409.719 227.514 1.00 81.93 161 GLY A O 1
ATOM 2152 N N . ASP A 1 162 ? 314.596 409.062 228.662 1.00 79.59 162 ASP A N 1
ATOM 2153 C CA . ASP A 1 162 ? 314.325 409.961 229.771 1.00 79.20 162 ASP A CA 1
ATOM 2154 C C . ASP A 1 162 ? 314.889 411.353 229.486 1.00 80.09 162 ASP A C 1
ATOM 2155 O O . ASP A 1 162 ? 315.647 411.565 228.538 1.00 81.07 162 ASP A O 1
ATOM 2164 N N . LYS A 1 163 ? 314.501 412.314 230.323 1.00 78.45 163 LYS A N 1
ATOM 2165 C CA . LYS A 1 163 ? 315.078 413.652 230.289 1.00 75.61 163 LYS A CA 1
ATOM 2166 C C . LYS A 1 163 ? 316.348 413.671 231.128 1.00 72.63 163 LYS A C 1
ATOM 2167 O O . LYS A 1 163 ? 316.357 413.176 232.258 1.00 72.32 163 LYS A O 1
ATOM 2186 N N . LEU A 1 164 ? 317.409 414.255 230.582 1.00 69.69 164 LEU A N 1
ATOM 2187 C CA . LEU A 1 164 ? 318.725 414.188 231.194 1.00 66.55 164 LEU A CA 1
ATOM 2188 C C . LEU A 1 164 ? 319.303 415.585 231.358 1.00 65.05 164 LEU A C 1
ATOM 2189 O O . LEU A 1 164 ? 318.912 416.530 230.671 1.00 65.97 164 LEU A O 1
ATOM 2205 N N . GLY A 1 165 ? 320.246 415.701 232.289 1.00 63.23 165 GLY A N 1
ATOM 2206 C CA . GLY A 1 165 ? 321.002 416.925 232.420 1.00 59.79 165 GLY A CA 1
ATOM 2207 C C . GLY A 1 165 ? 321.920 417.145 231.237 1.00 60.16 165 GLY A C 1
ATOM 2208 O O . GLY A 1 165 ? 322.214 416.238 230.461 1.00 60.88 165 GLY A O 1
ATOM 2212 N N . LYS A 1 166 ? 322.387 418.381 231.098 1.00 58.10 166 LYS A N 1
ATOM 2213 C CA . LYS A 1 166 ? 323.141 418.793 229.926 1.00 56.65 166 LYS A CA 1
ATOM 2214 C C . LYS A 1 166 ? 324.414 419.514 230.340 1.00 56.58 166 LYS A C 1
ATOM 2215 O O . LYS A 1 166 ? 324.518 420.061 231.438 1.00 58.58 166 LYS A O 1
ATOM 2234 N N . LEU A 1 167 ? 325.386 419.494 229.436 1.00 57.82 167 LEU A N 1
ATOM 2235 C CA . LEU A 1 167 ? 326.592 420.301 229.540 1.00 52.28 167 LEU A CA 1
ATOM 2236 C C . LEU A 1 167 ? 326.549 421.359 228.450 1.00 54.76 167 LEU A C 1
ATOM 2237 O O . LEU A 1 167 ? 326.332 421.037 227.280 1.00 60.28 167 LEU A O 1
ATOM 2253 N N . VAL A 1 168 ? 326.755 422.613 228.832 1.00 56.09 168 VAL A N 1
ATOM 2254 C CA . VAL A 1 168 ? 326.666 423.744 227.919 1.00 52.01 168 VAL A CA 1
ATOM 2255 C C . VAL A 1 168 ? 327.991 424.485 227.936 1.00 52.98 168 VAL A C 1
ATOM 2256 O O . VAL A 1 168 ? 328.580 424.696 229.000 1.00 57.82 168 VAL A O 1
ATOM 2269 N N . VAL A 1 169 ? 328.462 424.875 226.756 1.00 52.12 169 VAL A N 1
ATOM 2270 C CA . VAL A 1 169 ? 329.713 425.602 226.598 1.00 50.87 169 VAL A CA 1
ATOM 2271 C C . VAL A 1 169 ? 329.417 426.895 225.853 1.00 52.72 169 VAL A C 1
ATOM 2272 O O . VAL A 1 169 ? 328.722 426.882 224.833 1.00 55.23 169 VAL A O 1
ATOM 2285 N N . MET A 1 170 ? 329.943 428.003 226.365 1.00 54.26 170 MET A N 1
ATOM 2286 C CA . MET A 1 170 ? 329.632 429.319 225.833 1.00 52.67 170 MET A CA 1
ATOM 2287 C C . MET A 1 170 ? 330.833 430.226 226.054 1.00 54.46 170 MET A C 1
ATOM 2288 O O . MET A 1 170 ? 331.661 429.981 226.931 1.00 59.01 170 MET A O 1
ATOM 2302 N N . VAL A 1 171 ? 330.923 431.279 225.247 1.00 55.52 171 VAL A N 1
ATOM 2303 C CA . VAL A 1 171 ? 332.033 432.222 225.343 1.00 53.45 171 VAL A CA 1
ATOM 2304 C C . VAL A 1 171 ? 331.782 433.156 226.521 1.00 52.61 171 VAL A C 1
ATOM 2305 O O . VAL A 1 171 ? 330.760 433.844 226.573 1.00 56.15 171 VAL A O 1
ATOM 2318 N N . TYR A 1 172 ? 332.722 433.189 227.462 1.00 54.95 172 TYR A N 1
ATOM 2319 C CA . TYR A 1 172 ? 332.608 434.049 228.632 1.00 51.36 172 TYR A CA 1
ATOM 2320 C C . TYR A 1 172 ? 333.121 435.456 228.354 1.00 54.61 172 TYR A C 1
ATOM 2321 O O . TYR A 1 172 ? 332.446 436.439 228.668 1.00 59.87 172 TYR A O 1
ATOM 2339 N N . SER A 1 173 ? 334.312 435.566 227.772 1.00 57.58 173 SER A N 1
ATOM 2340 C CA . SER A 1 173 ? 334.895 436.851 227.403 1.00 53.10 173 SER A CA 1
ATOM 2341 C C . SER A 1 173 ? 335.346 436.742 225.954 1.00 54.51 173 SER A C 1
ATOM 2342 O O . SER A 1 173 ? 336.138 435.839 225.624 1.00 61.30 173 SER A O 1
ATOM 2350 N N . PRO A 1 174 ? 334.897 437.622 225.065 1.00 54.94 174 PRO A N 1
ATOM 2351 C CA . PRO A 1 174 ? 335.110 437.399 223.631 1.00 56.11 174 PRO A CA 1
ATOM 2352 C C . PRO A 1 174 ? 336.567 437.569 223.232 1.00 61.08 174 PRO A C 1
ATOM 2353 O O . PRO A 1 174 ? 337.394 438.113 223.963 1.00 64.25 174 PRO A O 1
ATOM 2364 N N . LEU A 1 175 ? 336.869 437.083 222.031 1.00 62.48 175 LEU A N 1
ATOM 2365 C CA . LEU A 1 175 ? 338.197 437.212 221.445 1.00 66.16 175 LEU A CA 1
ATOM 2366 C C . LEU A 1 175 ? 338.338 438.609 220.855 1.00 76.09 175 LEU A C 1
ATOM 2367 O O . LEU A 1 175 ? 337.718 438.923 219.836 1.00 80.55 175 LEU A O 1
ATOM 2383 N N . ARG A 1 176 ? 339.155 439.450 221.489 1.00 79.82 176 ARG A N 1
ATOM 2384 C CA . ARG A 1 176 ? 339.310 440.836 221.076 1.00 81.35 176 ARG A CA 1
ATOM 2385 C C . ARG A 1 176 ? 340.672 441.146 220.477 1.00 94.50 176 ARG A C 1
ATOM 2386 O O . ARG A 1 176 ? 340.842 442.231 219.912 1.00 102.77 176 ARG A O 1
ATOM 2407 N N . SER A 1 177 ? 341.641 440.237 220.581 1.00 98.98 177 SER A N 1
ATOM 2408 C CA . SER A 1 177 ? 342.976 440.530 220.068 1.00 109.47 177 SER A CA 1
ATOM 2409 C C . SER A 1 177 ? 342.937 440.807 218.572 1.00 118.36 177 SER A C 1
ATOM 2410 O O . SER A 1 177 ? 343.512 441.793 218.095 1.00 122.09 177 SER A O 1
ATOM 2418 N N . THR A 1 178 ? 342.257 439.948 217.814 1.00 121.03 178 THR A N 1
ATOM 2419 C CA . THR A 1 178 ? 342.055 440.153 216.378 1.00 124.73 178 THR A CA 1
ATOM 2420 C C . THR A 1 178 ? 343.366 440.469 215.663 1.00 127.65 178 THR A C 1
ATOM 2421 O O . THR A 1 178 ? 343.384 441.164 214.646 1.00 122.41 178 THR A O 1
ATOM 2432 N N . SER A 1 179 ? 344.478 439.962 216.195 1.00 132.24 179 SER A N 1
ATOM 2433 C CA . SER A 1 179 ? 345.776 440.129 215.552 1.00 132.97 179 SER A CA 1
ATOM 2434 C C . SER A 1 179 ? 346.025 439.010 214.544 1.00 133.36 179 SER A C 1
ATOM 2435 O O . SER A 1 179 ? 346.243 439.270 213.358 1.00 129.07 179 SER A O 1
ATOM 2443 N N . ALA A 1 180 ? 345.993 437.761 215.009 1.00 133.67 180 ALA A N 1
ATOM 2444 C CA . ALA A 1 180 ? 346.136 436.625 214.109 1.00 129.27 180 ALA A CA 1
ATOM 2445 C C . ALA A 1 180 ? 344.818 436.307 213.415 1.00 126.45 180 ALA A C 1
ATOM 2446 O O . ALA A 1 180 ? 344.783 436.100 212.197 1.00 125.46 180 ALA A O 1
ATOM 2453 N N . ASP A 1 181 ? 343.723 436.271 214.172 1.00 122.73 181 ASP A N 1
ATOM 2454 C CA . ASP A 1 181 ? 342.397 436.012 213.621 1.00 121.50 181 ASP A CA 1
ATOM 2455 C C . ASP A 1 181 ? 342.345 434.634 212.956 1.00 113.10 181 ASP A C 1
ATOM 2456 O O . ASP A 1 181 ? 342.105 434.496 211.756 1.00 111.25 181 ASP A O 1
ATOM 2465 N N . PHE A 1 182 ? 342.581 433.609 213.767 1.00 98.16 182 PHE A N 1
ATOM 2466 C CA . PHE A 1 182 ? 342.523 432.229 213.321 1.00 88.87 182 PHE A CA 1
ATOM 2467 C C . PHE A 1 182 ? 341.551 431.452 214.198 1.00 82.87 182 PHE A C 1
ATOM 2468 O O . PHE A 1 182 ? 341.235 431.854 215.319 1.00 84.39 182 PHE A O 1
ATOM 2485 N N . GLU A 1 183 ? 341.071 430.334 213.667 1.00 74.68 183 GLU A N 1
ATOM 2486 C CA . GLU A 1 183 ? 340.085 429.521 214.363 1.00 65.21 183 GLU A CA 1
ATOM 2487 C C . GLU A 1 183 ? 340.743 428.710 215.468 1.00 66.43 183 GLU A C 1
ATOM 2488 O O . GLU A 1 183 ? 341.854 428.200 215.306 1.00 75.53 183 GLU A O 1
ATOM 2500 N N . ILE A 1 184 ? 340.045 428.579 216.590 1.00 60.95 184 ILE A N 1
ATOM 2501 C CA . ILE A 1 184 ? 340.489 427.770 217.717 1.00 57.47 184 ILE A CA 1
ATOM 2502 C C . ILE A 1 184 ? 339.584 426.554 217.805 1.00 59.71 184 ILE A C 1
ATOM 2503 O O . ILE A 1 184 ? 338.356 426.684 217.796 1.00 64.60 184 ILE A O 1
ATOM 2519 N N . GLU A 1 185 ? 340.188 425.377 217.888 1.00 55.89 185 GLU A N 1
ATOM 2520 C CA . GLU A 1 185 ? 339.466 424.117 217.833 1.00 53.19 185 GLU A CA 1
ATOM 2521 C C . GLU A 1 185 ? 339.457 423.462 219.207 1.00 54.30 185 GLU A C 1
ATOM 2522 O O . GLU A 1 185 ? 340.492 423.379 219.871 1.00 57.73 185 GLU A O 1
ATOM 2534 N N . ILE A 1 186 ? 338.284 422.992 219.623 1.00 55.96 186 ILE A N 1
ATOM 2535 C CA . ILE A 1 186 ? 338.054 422.489 220.971 1.00 51.15 186 ILE A CA 1
ATOM 2536 C C . ILE A 1 186 ? 337.618 421.035 220.868 1.00 52.75 186 ILE A C 1
ATOM 2537 O O . ILE A 1 186 ? 336.793 420.692 220.018 1.00 57.61 186 ILE A O 1
ATOM 2553 N N . LYS A 1 187 ? 338.156 420.184 221.739 1.00 54.78 187 LYS A N 1
ATOM 2554 C CA . LYS A 1 187 ? 337.763 418.782 221.793 1.00 55.14 187 LYS A CA 1
ATOM 2555 C C . LYS A 1 187 ? 337.507 418.376 223.236 1.00 56.01 187 LYS A C 1
ATOM 2556 O O . LYS A 1 187 ? 337.984 419.012 224.176 1.00 61.53 187 LYS A O 1
ATOM 2575 N N . LEU A 1 188 ? 336.740 417.301 223.401 1.00 53.92 188 LEU A N 1
ATOM 2576 C CA . LEU A 1 188 ? 336.419 416.757 224.712 1.00 52.25 188 LEU A CA 1
ATOM 2577 C C . LEU A 1 188 ? 336.807 415.287 224.782 1.00 55.00 188 LEU A C 1
ATOM 2578 O O . LEU A 1 188 ? 336.793 414.576 223.777 1.00 63.30 188 LEU A O 1
ATOM 2594 N N . THR A 1 189 ? 337.151 414.841 225.987 1.00 53.09 189 THR A N 1
ATOM 2595 C CA . THR A 1 189 ? 337.375 413.436 226.283 1.00 54.82 189 THR A CA 1
ATOM 2596 C C . THR A 1 189 ? 336.657 413.100 227.582 1.00 53.09 189 THR A C 1
ATOM 2597 O O . THR A 1 189 ? 336.389 413.977 228.402 1.00 59.03 189 THR A O 1
ATOM 2608 N N . SER A 1 190 ? 336.341 411.820 227.770 1.00 54.62 190 SER A N 1
ATOM 2609 C CA . SER A 1 190 ? 335.496 411.431 228.888 1.00 52.67 190 SER A CA 1
ATOM 2610 C C . SER A 1 190 ? 335.863 410.041 229.381 1.00 51.88 190 SER A C 1
ATOM 2611 O O . SER A 1 190 ? 336.518 409.263 228.686 1.00 57.24 190 SER A O 1
ATOM 2619 N N . ALA A 1 191 ? 335.422 409.745 230.604 1.00 51.67 191 ALA A N 1
ATOM 2620 C CA . ALA A 1 191 ? 335.525 408.421 231.194 1.00 48.68 191 ALA A CA 1
ATOM 2621 C C . ALA A 1 191 ? 334.464 408.316 232.274 1.00 48.67 191 ALA A C 1
ATOM 2622 O O . ALA A 1 191 ? 334.234 409.302 232.983 1.00 55.11 191 ALA A O 1
ATOM 2629 N N . PRO A 1 192 ? 333.804 407.173 232.431 1.00 47.93 192 PRO A N 1
ATOM 2630 C CA . PRO A 1 192 ? 332.777 407.061 233.470 1.00 47.34 192 PRO A CA 1
ATOM 2631 C C . PRO A 1 192 ? 333.369 407.133 234.867 1.00 48.54 192 PRO A C 1
ATOM 2632 O O . PRO A 1 192 ? 334.524 406.774 235.097 1.00 51.83 192 PRO A O 1
ATOM 2643 N N . LEU A 1 193 ? 332.559 407.607 235.805 1.00 49.14 193 LEU A N 1
ATOM 2644 C CA . LEU A 1 193 ? 332.970 407.660 237.196 1.00 48.97 193 LEU A CA 1
ATOM 2645 C C . LEU A 1 193 ? 332.890 406.277 237.832 1.00 49.67 193 LEU A C 1
ATOM 2646 O O . LEU A 1 193 ? 332.209 405.388 237.325 1.00 58.30 193 LEU A O 1
ATOM 2662 N N . PRO A 1 194 ? 333.572 406.075 238.960 1.00 49.45 194 PRO A N 1
ATOM 2663 C CA . PRO A 1 194 ? 333.661 404.721 239.531 1.00 52.37 194 PRO A CA 1
ATOM 2664 C C . PRO A 1 194 ? 332.325 404.108 239.909 1.00 56.57 194 PRO A C 1
ATOM 2665 O O . PRO A 1 194 ? 332.257 402.886 240.082 1.00 60.66 194 PRO A O 1
ATOM 2676 N N . ASP A 1 195 ? 331.266 404.897 240.056 1.00 52.63 195 ASP A N 1
ATOM 2677 C CA . ASP A 1 195 ? 329.972 404.385 240.481 1.00 54.20 195 ASP A CA 1
ATOM 2678 C C . ASP A 1 195 ? 329.035 404.087 239.316 1.00 55.04 195 ASP A C 1
ATOM 2679 O O . ASP A 1 195 ? 327.848 403.842 239.541 1.00 60.99 195 ASP A O 1
ATOM 2688 N N . PHE A 1 196 ? 329.535 404.101 238.085 1.00 50.61 196 PHE A N 1
ATOM 2689 C CA . PHE A 1 196 ? 328.702 403.816 236.925 1.00 45.62 196 PHE A CA 1
ATOM 2690 C C . PHE A 1 196 ? 328.346 402.333 236.867 1.00 49.73 196 PHE A C 1
ATOM 2691 O O . PHE A 1 196 ? 329.186 401.470 237.125 1.00 54.73 196 PHE A O 1
ATOM 2708 N N . LYS A 1 197 ? 327.091 402.039 236.525 1.00 49.22 197 LYS A N 1
ATOM 2709 C CA . LYS A 1 197 ? 326.613 400.662 236.453 1.00 44.16 197 LYS A CA 1
ATOM 2710 C C . LYS A 1 197 ? 325.604 400.521 235.323 1.00 45.81 197 LYS A C 1
ATOM 2711 O O . LYS A 1 197 ? 325.010 401.499 234.870 1.00 50.79 197 LYS A O 1
ATOM 2730 N N . PHE A 1 198 ? 325.409 399.282 234.886 1.00 47.24 198 PHE A N 1
ATOM 2731 C CA . PHE A 1 198 ? 324.412 398.901 233.891 1.00 42.67 198 PHE A CA 1
ATOM 2732 C C . PHE A 1 198 ? 323.388 397.973 234.544 1.00 47.54 198 PHE A C 1
ATOM 2733 O O . PHE A 1 198 ? 323.471 397.673 235.734 1.00 53.89 198 PHE A O 1
ATOM 2750 N N . THR A 1 199 ? 322.418 397.504 233.762 1.00 51.33 199 THR A N 1
ATOM 2751 C CA . THR A 1 199 ? 321.433 396.569 234.296 1.00 52.55 199 THR A CA 1
ATOM 2752 C C . THR A 1 199 ? 320.643 395.924 233.164 1.00 50.59 199 THR A C 1
ATOM 2753 O O . THR A 1 199 ? 320.388 396.553 232.136 1.00 54.55 199 THR A O 1
ATOM 2764 N N . MET A 1 200 ? 320.233 394.671 233.385 1.00 50.36 200 MET A N 1
ATOM 2765 C CA . MET A 1 200 ? 319.282 393.954 232.527 1.00 49.47 200 MET A CA 1
ATOM 2766 C C . MET A 1 200 ? 319.819 393.754 231.104 1.00 49.46 200 MET A C 1
ATOM 2767 O O . MET A 1 200 ? 319.414 394.414 230.150 1.00 54.11 200 MET A O 1
ATOM 2781 N N . LEU A 1 201 ? 320.785 392.842 231.006 1.00 45.61 201 LEU A N 1
ATOM 2782 C CA . LEU A 1 201 ? 321.266 392.322 229.727 1.00 43.72 201 LEU A CA 1
ATOM 2783 C C . LEU A 1 201 ? 320.139 392.114 228.721 1.00 43.42 201 LEU A C 1
ATOM 2784 O O . LEU A 1 201 ? 319.087 391.570 229.053 1.00 47.74 201 LEU A O 1
ATOM 2800 N N . VAL A 1 202 ? 320.380 392.533 227.482 1.00 45.05 202 VAL A N 1
ATOM 2801 C CA . VAL A 1 202 ? 319.458 392.309 226.367 1.00 40.23 202 VAL A CA 1
ATOM 2802 C C . VAL A 1 202 ? 320.265 392.071 225.101 1.00 44.96 202 VAL A C 1
ATOM 2803 O O . VAL A 1 202 ? 321.442 392.443 225.020 1.00 56.72 202 VAL A O 1
ATOM 2816 N N . PRO A 1 203 ? 319.661 391.445 224.093 1.00 43.57 203 PRO A N 1
ATOM 2817 C CA . PRO A 1 203 ? 320.382 391.198 222.839 1.00 46.05 203 PRO A CA 1
ATOM 2818 C C . PRO A 1 203 ? 320.863 392.498 222.220 1.00 51.10 203 PRO A C 1
ATOM 2819 O O . PRO A 1 203 ? 320.129 393.494 222.207 1.00 55.37 203 PRO A O 1
ATOM 2830 N N . PRO A 1 204 ? 322.081 392.526 221.676 1.00 52.93 204 PRO A N 1
ATOM 2831 C CA . PRO A 1 204 ? 322.693 393.810 221.279 1.00 51.69 204 PRO A CA 1
ATOM 2832 C C . PRO A 1 204 ? 322.219 394.326 219.926 1.00 54.81 204 PRO A C 1
ATOM 2833 O O . PRO A 1 204 ? 322.951 394.368 218.940 1.00 63.90 204 PRO A O 1
ATOM 2844 N N . ILE A 1 205 ? 320.959 394.743 219.870 1.00 61.09 205 ILE A N 1
ATOM 2845 C CA . ILE A 1 205 ? 320.394 395.380 218.687 1.00 65.56 205 ILE A CA 1
ATOM 2846 C C . ILE A 1 205 ? 319.617 396.609 219.133 1.00 70.91 205 ILE A C 1
ATOM 2847 O O . ILE A 1 205 ? 318.725 396.509 219.983 1.00 74.01 205 ILE A O 1
ATOM 2863 N N . GLN A 1 206 ? 319.960 397.764 218.571 1.00 74.11 206 GLN A N 1
ATOM 2864 C CA . GLN A 1 206 ? 319.307 399.022 218.898 1.00 76.37 206 GLN A CA 1
ATOM 2865 C C . GLN A 1 206 ? 319.251 399.875 217.641 1.00 83.78 206 GLN A C 1
ATOM 2866 O O . GLN A 1 206 ? 319.909 399.585 216.640 1.00 91.68 206 GLN A O 1
ATOM 2880 N N . ASN A 1 207 ? 318.453 400.939 217.695 1.00 86.46 207 ASN A N 1
ATOM 2881 C CA . ASN A 1 207 ? 318.292 401.844 216.565 1.00 93.76 207 ASN A CA 1
ATOM 2882 C C . ASN A 1 207 ? 319.069 403.145 216.732 1.00 93.52 207 ASN A C 1
ATOM 2883 O O . ASN A 1 207 ? 318.857 404.080 215.955 1.00 96.64 207 ASN A O 1
ATOM 2894 N N . ASN A 1 208 ? 319.956 403.229 217.716 1.00 87.33 208 ASN A N 1
ATOM 2895 C CA . ASN A 1 208 ? 320.798 404.405 217.872 1.00 85.83 208 ASN A CA 1
ATOM 2896 C C . ASN A 1 208 ? 321.901 404.414 216.822 1.00 85.84 208 ASN A C 1
ATOM 2897 O O . ASN A 1 208 ? 322.311 403.371 216.310 1.00 84.76 208 ASN A O 1
ATOM 2908 N N . ALA A 1 209 ? 322.382 405.611 216.505 1.00 83.61 209 ALA A N 1
ATOM 2909 C CA . ALA A 1 209 ? 323.473 405.746 215.552 1.00 79.42 209 ALA A CA 1
ATOM 2910 C C . ALA A 1 209 ? 324.770 405.216 216.147 1.00 79.14 209 ALA A C 1
ATOM 2911 O O . ALA A 1 209 ? 325.060 405.422 217.327 1.00 79.76 209 ALA A O 1
ATOM 2918 N N . LEU A 1 210 ? 325.551 404.532 215.323 1.00 75.28 210 LEU A N 1
ATOM 2919 C CA . LEU A 1 210 ? 326.828 404.014 215.783 1.00 73.26 210 LEU A CA 1
ATOM 2920 C C . LEU A 1 210 ? 327.842 405.152 215.890 1.00 72.89 210 LEU A C 1
ATOM 2921 O O . LEU A 1 210 ? 327.827 406.073 215.071 1.00 76.02 210 LEU A O 1
ATOM 2937 N N . PRO A 1 211 ? 328.736 405.118 216.882 1.00 71.41 211 PRO A N 1
ATOM 2938 C CA . PRO A 1 211 ? 329.730 406.195 217.008 1.00 67.95 211 PRO A CA 1
ATOM 2939 C C . PRO A 1 211 ? 330.780 406.208 215.910 1.00 67.52 211 PRO A C 1
ATOM 2940 O O . PRO A 1 211 ? 331.476 407.218 215.769 1.00 70.26 211 PRO A O 1
ATOM 2951 N N . ILE A 1 212 ? 330.927 405.133 215.138 1.00 68.04 212 ILE A N 1
ATOM 2952 C CA . ILE A 1 212 ? 331.895 405.062 214.048 1.00 65.86 212 ILE A CA 1
ATOM 2953 C C . ILE A 1 212 ? 331.166 404.623 212.787 1.00 70.64 212 ILE A C 1
ATOM 2954 O O . ILE A 1 212 ? 330.245 403.803 212.848 1.00 79.04 212 ILE A O 1
ATOM 2970 N N . TRP A 1 213 ? 331.586 405.160 211.643 1.00 69.83 213 TRP A N 1
ATOM 2971 C CA . TRP A 1 213 ? 330.897 404.995 210.366 1.00 73.00 213 TRP A CA 1
ATOM 2972 C C . TRP A 1 213 ? 331.870 404.524 209.289 1.00 77.77 213 TRP A C 1
ATOM 2973 O O . TRP A 1 213 ? 332.055 405.178 208.264 1.00 84.26 213 TRP A O 1
ATOM 2994 N N . SER A 1 214 ? 332.572 403.425 209.533 1.00 80.00 214 SER A N 1
ATOM 2995 C CA . SER A 1 214 ? 333.422 402.834 208.506 1.00 85.81 214 SER A CA 1
ATOM 2996 C C . SER A 1 214 ? 332.733 402.844 207.146 1.00 81.71 214 SER A C 1
ATOM 2997 O O . SER A 1 214 ? 331.665 402.252 206.974 1.00 78.50 214 SER A O 1
ATOM 3005 N N . ILE A 1 215 ? 333.353 403.513 206.177 1.00 80.46 215 ILE A N 1
ATOM 3006 C CA . ILE A 1 215 ? 332.775 403.689 204.846 1.00 79.06 215 ILE A CA 1
ATOM 3007 C C . ILE A 1 215 ? 333.426 402.693 203.893 1.00 85.19 215 ILE A C 1
ATOM 3008 O O . ILE A 1 215 ? 334.601 402.348 204.074 1.00 87.23 215 ILE A O 1
ATOM 3024 N N . PRO A 1 216 ? 332.718 402.207 202.869 1.00 85.92 216 PRO A N 1
ATOM 3025 C CA . PRO A 1 216 ? 333.370 401.340 201.879 1.00 84.75 216 PRO A CA 1
ATOM 3026 C C . PRO A 1 216 ? 334.442 402.068 201.084 1.00 92.04 216 PRO A C 1
ATOM 3027 O O . PRO A 1 216 ? 334.649 403.271 201.258 1.00 95.20 216 PRO A O 1
ATOM 3038 N N . GLN A 1 217 ? 335.122 401.342 200.199 1.00 96.32 217 GLN A N 1
ATOM 3039 C CA . GLN A 1 217 ? 336.260 401.851 199.445 1.00 96.69 217 GLN A CA 1
ATOM 3040 C C . GLN A 1 217 ? 335.882 402.297 198.037 1.00 95.16 217 GLN A C 1
ATOM 3041 O O . GLN A 1 217 ? 336.770 402.595 197.231 1.00 95.67 217 GLN A O 1
ATOM 3055 N N . ALA A 1 218 ? 334.596 402.353 197.722 1.00 93.57 218 ALA A N 1
ATOM 3056 C CA . ALA A 1 218 ? 334.166 402.603 196.352 1.00 89.27 218 ALA A CA 1
ATOM 3057 C C . ALA A 1 218 ? 334.566 404.009 195.917 1.00 90.35 218 ALA A C 1
ATOM 3058 O O . ALA A 1 218 ? 334.218 404.977 196.601 1.00 92.20 218 ALA A O 1
ATOM 3065 N N . PRO A 1 219 ? 335.284 404.170 194.809 1.00 88.06 219 PRO A N 1
ATOM 3066 C CA . PRO A 1 219 ? 335.590 405.513 194.312 1.00 88.12 219 PRO A CA 1
ATOM 3067 C C . PRO A 1 219 ? 334.377 406.148 193.657 1.00 88.91 219 PRO A C 1
ATOM 3068 O O . PRO A 1 219 ? 333.446 405.444 193.242 1.00 92.04 219 PRO A O 1
ATOM 3079 N N . PRO A 1 220 ? 334.348 407.479 193.543 1.00 86.85 220 PRO A N 1
ATOM 3080 C CA . PRO A 1 220 ? 333.167 408.133 192.958 1.00 85.32 220 PRO A CA 1
ATOM 3081 C C . PRO A 1 220 ? 332.831 407.673 191.553 1.00 88.04 220 PRO A C 1
ATOM 3082 O O . PRO A 1 220 ? 331.647 407.570 191.217 1.00 89.36 220 PRO A O 1
ATOM 3093 N N . TYR A 1 221 ? 333.828 407.392 190.713 1.00 88.33 221 TYR A N 1
ATOM 3094 C CA . TYR A 1 221 ? 333.515 407.029 189.336 1.00 88.80 221 TYR A CA 1
ATOM 3095 C C . TYR A 1 221 ? 332.731 405.729 189.246 1.00 89.88 221 TYR A C 1
ATOM 3096 O O . TYR A 1 221 ? 332.162 405.442 188.189 1.00 92.45 221 TYR A O 1
ATOM 3114 N N . SER A 1 222 ? 332.686 404.945 190.318 1.00 88.94 222 SER A N 1
ATOM 3115 C CA . SER A 1 222 ? 331.851 403.756 190.386 1.00 85.34 222 SER A CA 1
ATOM 3116 C C . SER A 1 222 ? 330.501 404.030 191.035 1.00 84.62 222 SER A C 1
ATOM 3117 O O . SER A 1 222 ? 329.855 403.094 191.516 1.00 89.51 222 SER A O 1
ATOM 3125 N N . MET A 1 223 ? 330.066 405.287 191.068 1.00 84.07 223 MET A N 1
ATOM 3126 C CA . MET A 1 223 ? 328.777 405.665 191.626 1.00 84.25 223 MET A CA 1
ATOM 3127 C C . MET A 1 223 ? 327.891 406.236 190.528 1.00 87.44 223 MET A C 1
ATOM 3128 O O . MET A 1 223 ? 328.371 406.886 189.596 1.00 92.44 223 MET A O 1
ATOM 3142 N N . VAL A 1 224 ? 326.594 405.992 190.649 1.00 85.06 224 VAL A N 1
ATOM 3143 C CA . VAL A 1 224 ? 325.635 406.413 189.635 1.00 83.02 224 VAL A CA 1
ATOM 3144 C C . VAL A 1 224 ? 325.335 407.895 189.801 1.00 85.02 224 VAL A C 1
ATOM 3145 O O . VAL A 1 224 ? 325.260 408.409 190.922 1.00 88.97 224 VAL A O 1
ATOM 3158 N N . ASN A 1 225 ? 325.157 408.588 188.677 1.00 83.86 225 ASN A N 1
ATOM 3159 C CA . ASN A 1 225 ? 324.785 409.995 188.695 1.00 83.00 225 ASN A CA 1
ATOM 3160 C C . ASN A 1 225 ? 323.267 410.093 188.621 1.00 83.03 225 ASN A C 1
ATOM 3161 O O . ASN A 1 225 ? 322.688 409.734 187.587 1.00 87.46 225 ASN A O 1
ATOM 3172 N N . PRO A 1 226 ? 322.584 410.565 189.666 1.00 81.51 226 PRO A N 1
ATOM 3173 C CA . PRO A 1 226 ? 321.113 410.550 189.635 1.00 82.52 226 PRO A CA 1
ATOM 3174 C C . PRO A 1 226 ? 320.512 411.352 188.499 1.00 85.00 226 PRO A C 1
ATOM 3175 O O . PRO A 1 226 ? 319.454 410.975 187.985 1.00 87.63 226 PRO A O 1
ATOM 3186 N N . ARG A 1 227 ? 321.138 412.453 188.100 1.00 84.09 227 ARG A N 1
ATOM 3187 C CA . ARG A 1 227 ? 320.564 413.334 187.093 1.00 83.31 227 ARG A CA 1
ATOM 3188 C C . ARG A 1 227 ? 321.036 413.019 185.683 1.00 86.56 227 ARG A C 1
ATOM 3189 O O . ARG A 1 227 ? 320.674 413.742 184.752 1.00 91.62 227 ARG A O 1
ATOM 3210 N N . SER A 1 228 ? 321.833 411.977 185.499 1.00 86.56 228 SER A N 1
ATOM 3211 C CA . SER A 1 228 ? 322.246 411.590 184.159 1.00 87.53 228 SER A CA 1
ATOM 3212 C C . SER A 1 228 ? 322.782 410.167 184.140 1.00 89.57 228 SER A C 1
ATOM 3213 O O . SER A 1 228 ? 323.987 409.965 183.949 1.00 93.69 228 SER A O 1
ATOM 3221 N N . PRO A 1 229 ? 321.940 409.156 184.333 1.00 87.98 229 PRO A N 1
ATOM 3222 C CA . PRO A 1 229 ? 322.411 407.777 184.186 1.00 86.06 229 PRO A CA 1
ATOM 3223 C C . PRO A 1 229 ? 322.950 407.542 182.784 1.00 94.70 229 PRO A C 1
ATOM 3224 O O . PRO A 1 229 ? 322.761 408.345 181.869 1.00 96.54 229 PRO A O 1
ATOM 3235 N N . LEU A 1 230 ? 323.643 406.420 182.625 1.00 96.29 230 LEU A N 1
ATOM 3236 C CA . LEU A 1 230 ? 324.329 405.976 181.418 1.00 97.63 230 LEU A CA 1
ATOM 3237 C C . LEU A 1 230 ? 325.622 406.744 181.180 1.00 98.83 230 LEU A C 1
ATOM 3238 O O . LEU A 1 230 ? 326.359 406.397 180.259 1.00 102.63 230 LEU A O 1
ATOM 3254 N N . THR A 1 231 ? 325.931 407.767 181.971 1.00 96.45 231 THR A N 1
ATOM 3255 C CA . THR A 1 231 ? 327.177 408.508 181.840 1.00 95.34 231 THR A CA 1
ATOM 3256 C C . THR A 1 231 ? 327.935 408.416 183.157 1.00 94.49 231 THR A C 1
ATOM 3257 O O . THR A 1 231 ? 327.445 408.925 184.178 1.00 96.05 231 THR A O 1
ATOM 3268 N N . PRO A 1 232 ? 329.107 407.786 183.202 1.00 92.19 232 PRO A N 1
ATOM 3269 C CA . PRO A 1 232 ? 329.807 407.645 184.481 1.00 93.44 232 PRO A CA 1
ATOM 3270 C C . PRO A 1 232 ? 330.190 408.994 185.065 1.00 91.19 232 PRO A C 1
ATOM 3271 O O . PRO A 1 232 ? 330.448 409.959 184.345 1.00 90.96 232 PRO A O 1
ATOM 3282 N N . VAL A 1 233 ? 330.222 409.052 186.395 1.00 87.33 233 VAL A N 1
ATOM 3283 C CA . VAL A 1 233 ? 330.756 410.226 187.070 1.00 88.50 233 VAL A CA 1
ATOM 3284 C C . VAL A 1 233 ? 332.234 410.329 186.737 1.00 91.65 233 VAL A C 1
ATOM 3285 O O . VAL A 1 233 ? 333.003 409.388 186.969 1.00 92.89 233 VAL A O 1
ATOM 3298 N N . VAL A 1 234 ? 332.643 411.469 186.193 1.00 94.32 234 VAL A N 1
ATOM 3299 C CA . VAL A 1 234 ? 333.999 411.627 185.690 1.00 94.54 234 VAL A CA 1
ATOM 3300 C C . VAL A 1 234 ? 334.874 412.480 186.600 1.00 94.62 234 VAL A C 1
ATOM 3301 O O . VAL A 1 234 ? 336.107 412.414 186.476 1.00 94.46 234 VAL A O 1
ATOM 3314 N N . GLU A 1 235 ? 334.298 413.260 187.510 1.00 93.56 235 GLU A N 1
ATOM 3315 C CA . GLU A 1 235 ? 335.100 414.116 188.372 1.00 90.45 235 GLU A CA 1
ATOM 3316 C C . GLU A 1 235 ? 334.189 414.804 189.376 1.00 88.08 235 GLU A C 1
ATOM 3317 O O . GLU A 1 235 ? 332.966 414.815 189.224 1.00 89.08 235 GLU A O 1
ATOM 3329 N N . LEU A 1 236 ? 334.805 415.373 190.407 1.00 87.11 236 LEU A N 1
ATOM 3330 C CA . LEU A 1 236 ? 334.123 416.238 191.357 1.00 85.99 236 LEU A CA 1
ATOM 3331 C C . LEU A 1 236 ? 334.358 417.690 190.964 1.00 84.34 236 LEU A C 1
ATOM 3332 O O . LEU A 1 236 ? 335.395 418.035 190.394 1.00 88.23 236 LEU A O 1
ATOM 3348 N N . TYR A 1 237 ? 333.385 418.541 191.272 1.00 81.26 237 TYR A N 1
ATOM 3349 C CA . TYR A 1 237 ? 333.315 419.872 190.689 1.00 82.58 237 TYR A CA 1
ATOM 3350 C C . TYR A 1 237 ? 332.989 420.904 191.756 1.00 82.47 237 TYR A C 1
ATOM 3351 O O . TYR A 1 237 ? 332.155 420.661 192.630 1.00 82.79 237 TYR A O 1
ATOM 3369 N N . ILE A 1 238 ? 333.652 422.056 191.679 1.00 83.11 238 ILE A N 1
ATOM 3370 C CA . ILE A 1 238 ? 333.366 423.200 192.536 1.00 82.79 238 ILE A CA 1
ATOM 3371 C C . ILE A 1 238 ? 333.246 424.431 191.653 1.00 84.43 238 ILE A C 1
ATOM 3372 O O . ILE A 1 238 ? 334.113 424.679 190.808 1.00 87.79 238 ILE A O 1
ATOM 3388 N N . ASN A 1 239 ? 332.181 425.203 191.850 1.00 88.77 239 ASN A N 1
ATOM 3389 C CA . ASN A 1 239 ? 331.939 426.419 191.082 1.00 91.51 239 ASN A CA 1
ATOM 3390 C C . ASN A 1 239 ? 331.426 427.488 192.029 1.00 93.19 239 ASN A C 1
ATOM 3391 O O . ASN A 1 239 ? 330.379 427.310 192.655 1.00 94.69 239 ASN A O 1
ATOM 3402 N N . SER A 1 240 ? 332.154 428.600 192.125 1.00 93.59 240 SER A N 1
ATOM 3403 C CA . SER A 1 240 ? 331.786 429.656 193.058 1.00 91.48 240 SER A CA 1
ATOM 3404 C C . SER A 1 240 ? 330.502 430.376 192.668 1.00 93.50 240 SER A C 1
ATOM 3405 O O . SER A 1 240 ? 329.935 431.084 193.504 1.00 91.23 240 SER A O 1
ATOM 3413 N N . SER A 1 241 ? 330.034 430.223 191.428 1.00 98.72 241 SER A N 1
ATOM 3414 C CA . SER A 1 241 ? 328.818 430.906 191.004 1.00 96.71 241 SER A CA 1
ATOM 3415 C C . SER A 1 241 ? 327.554 430.218 191.506 1.00 97.06 241 SER A C 1
ATOM 3416 O O . SER A 1 241 ? 326.559 430.894 191.783 1.00 95.62 241 SER A O 1
ATOM 3424 N N . TYR A 1 242 ? 327.566 428.892 191.627 1.00 98.93 242 TYR A N 1
ATOM 3425 C CA . TYR A 1 242 ? 326.377 428.138 192.029 1.00 94.26 242 TYR A CA 1
ATOM 3426 C C . TYR A 1 242 ? 326.177 428.308 193.528 1.00 91.18 242 TYR A C 1
ATOM 3427 O O . TYR A 1 242 ? 326.697 427.542 194.339 1.00 89.19 242 TYR A O 1
ATOM 3445 N N . ALA A 1 243 ? 325.404 429.322 193.904 1.00 90.77 243 ALA A N 1
ATOM 3446 C CA . ALA A 1 243 ? 325.172 429.632 195.307 1.00 90.91 243 ALA A CA 1
ATOM 3447 C C . ALA A 1 243 ? 323.974 428.903 195.898 1.00 90.50 243 ALA A C 1
ATOM 3448 O O . ALA A 1 243 ? 323.780 428.958 197.116 1.00 90.57 243 ALA A O 1
ATOM 3455 N N . THR A 1 244 ? 323.171 428.228 195.080 1.00 91.98 244 THR A N 1
ATOM 3456 C CA . THR A 1 244 ? 321.994 427.528 195.573 1.00 91.11 244 THR A CA 1
ATOM 3457 C C . THR A 1 244 ? 321.724 426.327 194.684 1.00 89.52 244 THR A C 1
ATOM 3458 O O . THR A 1 244 ? 322.239 426.227 193.568 1.00 90.48 244 THR A O 1
ATOM 3469 N N . CYS A 1 245 ? 320.913 425.407 195.198 1.00 85.78 245 CYS A N 1
ATOM 3470 C CA . CYS A 1 245 ? 320.469 424.246 194.443 1.00 85.84 245 CYS A CA 1
ATOM 3471 C C . CYS A 1 245 ? 318.969 424.086 194.629 1.00 84.87 245 CYS A C 1
ATOM 3472 O O . CYS A 1 245 ? 318.471 424.151 195.756 1.00 82.85 245 CYS A O 1
ATOM 3480 N N . ASN A 1 246 ? 318.254 423.878 193.523 1.00 86.69 246 ASN A N 1
ATOM 3481 C CA . ASN A 1 246 ? 316.815 423.649 193.561 1.00 85.94 246 ASN A CA 1
ATOM 3482 C C . ASN A 1 246 ? 316.429 422.371 192.829 1.00 87.92 246 ASN A C 1
ATOM 3483 O O . ASN A 1 246 ? 315.293 422.249 192.365 1.00 89.17 246 ASN A O 1
ATOM 3494 N N . HIS A 1 247 ? 317.347 421.417 192.716 1.00 85.23 247 HIS A N 1
ATOM 3495 C CA . HIS A 1 247 ? 317.066 420.187 191.999 1.00 84.38 247 HIS A CA 1
ATOM 3496 C C . HIS A 1 247 ? 316.017 419.366 192.741 1.00 84.79 247 HIS A C 1
ATOM 3497 O O . HIS A 1 247 ? 315.710 419.605 193.911 1.00 83.35 247 HIS A O 1
ATOM 3511 N N . GLN A 1 248 ? 315.462 418.382 192.037 1.00 87.66 248 GLN A N 1
ATOM 3512 C CA . GLN A 1 248 ? 314.475 417.485 192.616 1.00 85.97 248 GLN A CA 1
ATOM 3513 C C . GLN A 1 248 ? 314.843 416.014 192.488 1.00 87.50 248 GLN A C 1
ATOM 3514 O O . GLN A 1 248 ? 314.103 415.169 192.999 1.00 89.96 248 GLN A O 1
ATOM 3528 N N . LEU A 1 249 ? 315.955 415.680 191.835 1.00 85.75 249 LEU A N 1
ATOM 3529 C CA . LEU A 1 249 ? 316.312 414.286 191.595 1.00 88.48 249 LEU A CA 1
ATOM 3530 C C . LEU A 1 249 ? 317.361 413.771 192.577 1.00 91.01 249 LEU A C 1
ATOM 3531 O O . LEU A 1 249 ? 317.130 412.774 193.265 1.00 94.78 249 LEU A O 1
ATOM 3547 N N . GLY A 1 250 ? 318.513 414.425 192.654 1.00 82.80 250 GLY A N 1
ATOM 3548 C CA . GLY A 1 250 ? 319.571 413.936 193.517 1.00 81.29 250 GLY A CA 1
ATOM 3549 C C . GLY A 1 250 ? 319.445 414.409 194.949 1.00 84.72 250 GLY A C 1
ATOM 3550 O O . GLY A 1 250 ? 320.398 414.955 195.509 1.00 89.36 250 GLY A O 1
ATOM 3554 N N . ARG A 1 251 ? 318.281 414.199 195.558 1.00 84.38 251 ARG A N 1
ATOM 3555 C CA . ARG A 1 251 ? 317.985 414.701 196.896 1.00 82.52 251 ARG A CA 1
ATOM 3556 C C . ARG A 1 251 ? 317.718 413.525 197.823 1.00 85.23 251 ARG A C 1
ATOM 3557 O O . ARG A 1 251 ? 316.721 412.815 197.661 1.00 89.72 251 ARG A O 1
ATOM 3578 N N . TYR A 1 252 ? 318.601 413.328 198.799 1.00 85.44 252 TYR A N 1
ATOM 3579 C CA . TYR A 1 252 ? 318.445 412.285 199.800 1.00 83.26 252 TYR A CA 1
ATOM 3580 C C . TYR A 1 252 ? 318.795 412.859 201.162 1.00 85.46 252 TYR A C 1
ATOM 3581 O O . TYR A 1 252 ? 319.730 413.651 201.282 1.00 89.81 252 TYR A O 1
ATOM 3599 N N . THR A 1 253 ? 318.047 412.459 202.185 1.00 84.96 253 THR A N 1
ATOM 3600 C CA . THR A 1 253 ? 318.311 412.893 203.547 1.00 85.63 253 THR A CA 1
ATOM 3601 C C . THR A 1 253 ? 318.416 411.680 204.457 1.00 85.70 253 THR A C 1
ATOM 3602 O O . THR A 1 253 ? 317.848 410.622 204.181 1.00 88.46 253 THR A O 1
ATOM 3613 N N . ILE A 1 254 ? 319.155 411.852 205.551 1.00 83.81 254 ILE A N 1
ATOM 3614 C CA . ILE A 1 254 ? 319.421 410.736 206.450 1.00 84.70 254 ILE A CA 1
ATOM 3615 C C . ILE A 1 254 ? 318.150 410.311 207.169 1.00 85.32 254 ILE A C 1
ATOM 3616 O O . ILE A 1 254 ? 317.933 409.121 207.420 1.00 86.47 254 ILE A O 1
ATOM 3632 N N . TYR A 1 255 ? 317.298 411.268 207.527 1.00 85.60 255 TYR A N 1
ATOM 3633 C CA . TYR A 1 255 ? 316.135 410.992 208.358 1.00 86.62 255 TYR A CA 1
ATOM 3634 C C . TYR A 1 255 ? 314.854 410.754 207.572 1.00 88.42 255 TYR A C 1
ATOM 3635 O O . TYR A 1 255 ? 313.846 410.381 208.178 1.00 89.37 255 TYR A O 1
ATOM 3653 N N . GLN A 1 256 ? 314.855 410.947 206.252 1.00 89.76 256 GLN A N 1
ATOM 3654 C CA . GLN A 1 256 ? 313.650 410.719 205.467 1.00 87.40 256 GLN A CA 1
ATOM 3655 C C . GLN A 1 256 ? 313.883 409.942 204.180 1.00 88.98 256 GLN A C 1
ATOM 3656 O O . GLN A 1 256 ? 312.932 409.772 203.413 1.00 94.51 256 GLN A O 1
ATOM 3670 N N . GLY A 1 257 ? 315.094 409.464 203.917 1.00 86.14 257 GLY A N 1
ATOM 3671 C CA . GLY A 1 257 ? 315.318 408.767 202.667 1.00 87.81 257 GLY A CA 1
ATOM 3672 C C . GLY A 1 257 ? 315.198 409.704 201.476 1.00 88.49 257 GLY A C 1
ATOM 3673 O O . GLY A 1 257 ? 315.541 410.886 201.540 1.00 88.15 257 GLY A O 1
ATOM 3677 N N . ALA A 1 258 ? 314.698 409.161 200.369 1.00 86.67 258 ALA A N 1
ATOM 3678 C CA . ALA A 1 258 ? 314.545 409.954 199.159 1.00 82.26 258 ALA A CA 1
ATOM 3679 C C . ALA A 1 258 ? 313.539 411.076 199.379 1.00 84.71 258 ALA A C 1
ATOM 3680 O O . ALA A 1 258 ? 312.511 410.894 200.036 1.00 88.34 258 ALA A O 1
ATOM 3687 N N . ILE A 1 259 ? 313.841 412.244 198.815 1.00 86.50 259 ILE A N 1
ATOM 3688 C CA . ILE A 1 259 ? 313.049 413.449 199.009 1.00 85.53 259 ILE A CA 1
ATOM 3689 C C . ILE A 1 259 ? 312.737 414.044 197.644 1.00 89.83 259 ILE A C 1
ATOM 3690 O O . ILE A 1 259 ? 313.437 413.801 196.659 1.00 92.92 259 ILE A O 1
ATOM 3706 N N . GLY A 1 260 ? 311.665 414.827 197.593 1.00 90.44 260 GLY A N 1
ATOM 3707 C CA . GLY A 1 260 ? 311.249 415.444 196.351 1.00 89.30 260 GLY A CA 1
ATOM 3708 C C . GLY A 1 260 ? 310.712 414.427 195.371 1.00 89.97 260 GLY A C 1
ATOM 3709 O O . GLY A 1 260 ? 309.700 413.776 195.637 1.00 95.40 260 GLY A O 1
ATOM 3713 N N . ASN A 1 261 ? 311.385 414.279 194.233 1.00 88.56 261 ASN A N 1
ATOM 3714 C CA . ASN A 1 261 ? 311.022 413.294 193.224 1.00 91.02 261 ASN A CA 1
ATOM 3715 C C . ASN A 1 261 ? 312.155 412.299 193.004 1.00 90.86 261 ASN A C 1
ATOM 3716 O O . ASN A 1 261 ? 312.295 411.735 191.919 1.00 92.95 261 ASN A O 1
ATOM 3727 N N . SER A 1 262 ? 312.967 412.075 194.031 1.00 88.62 262 SER A N 1
ATOM 3728 C CA . SER A 1 262 ? 314.154 411.249 193.909 1.00 84.71 262 SER A CA 1
ATOM 3729 C C . SER A 1 262 ? 313.808 409.770 194.048 1.00 86.35 262 SER A C 1
ATOM 3730 O O . SER A 1 262 ? 312.727 409.390 194.500 1.00 89.86 262 SER A O 1
ATOM 3738 N N . THR A 1 263 ? 314.760 408.929 193.653 1.00 84.12 263 THR A N 1
ATOM 3739 C CA . THR A 1 263 ? 314.605 407.487 193.746 1.00 85.54 263 THR A CA 1
ATOM 3740 C C . THR A 1 263 ? 315.972 406.859 193.969 1.00 85.54 263 THR A C 1
ATOM 3741 O O . THR A 1 263 ? 317.007 407.454 193.665 1.00 88.06 263 THR A O 1
ATOM 3752 N N . PHE A 1 264 ? 315.963 405.644 194.507 1.00 83.28 264 PHE A N 1
ATOM 3753 C CA . PHE A 1 264 ? 317.189 404.900 194.756 1.00 82.11 264 PHE A CA 1
ATOM 3754 C C . PHE A 1 264 ? 317.619 404.057 193.566 1.00 84.24 264 PHE A C 1
ATOM 3755 O O . PHE A 1 264 ? 318.677 403.424 193.625 1.00 83.83 264 PHE A O 1
ATOM 3772 N N . ASN A 1 265 ? 316.832 404.034 192.495 1.00 86.14 265 ASN A N 1
ATOM 3773 C CA . ASN A 1 265 ? 317.178 403.344 191.254 1.00 84.83 265 ASN A CA 1
ATOM 3774 C C . ASN A 1 265 ? 316.985 404.317 190.102 1.00 86.69 265 ASN A C 1
ATOM 3775 O O . ASN A 1 265 ? 316.053 404.179 189.302 1.00 90.92 265 ASN A O 1
ATOM 3786 N N . PRO A 1 266 ? 317.853 405.323 189.990 1.00 85.58 266 PRO A N 1
ATOM 3787 C CA . PRO A 1 266 ? 317.626 406.361 188.970 1.00 85.75 266 PRO A CA 1
ATOM 3788 C C . PRO A 1 266 ? 317.536 405.817 187.558 1.00 87.03 266 PRO A C 1
ATOM 3789 O O . PRO A 1 266 ? 316.725 406.310 186.766 1.00 89.61 266 PRO A O 1
ATOM 3800 N N . SER A 1 267 ? 318.341 404.813 187.213 1.00 84.70 267 SER A N 1
ATOM 3801 C CA . SER A 1 267 ? 318.295 404.276 185.858 1.00 85.39 267 SER A CA 1
ATOM 3802 C C . SER A 1 267 ? 316.970 403.575 185.587 1.00 88.88 267 SER A C 1
ATOM 3803 O O . SER A 1 267 ? 316.415 403.689 184.489 1.00 89.10 267 SER A O 1
ATOM 3811 N N . GLY A 1 268 ? 316.447 402.848 186.572 1.00 91.22 268 GLY A N 1
ATOM 3812 C CA . GLY A 1 268 ? 315.199 402.136 186.366 1.00 86.18 268 GLY A CA 1
ATOM 3813 C C . GLY A 1 268 ? 314.029 403.061 186.094 1.00 85.26 268 GLY A C 1
ATOM 3814 O O . GLY A 1 268 ? 313.124 402.723 185.329 1.00 91.30 268 GLY A O 1
ATOM 3818 N N . ALA A 1 269 ? 314.029 404.237 186.715 1.00 85.03 269 ALA A N 1
ATOM 3819 C CA . ALA A 1 269 ? 312.922 405.176 186.613 1.00 86.26 269 ALA A CA 1
ATOM 3820 C C . ALA A 1 269 ? 313.175 406.284 185.601 1.00 89.13 269 ALA A C 1
ATOM 3821 O O . ALA A 1 269 ? 312.427 407.264 185.574 1.00 93.15 269 ALA A O 1
ATOM 3828 N N . TRP A 1 270 ? 314.209 406.156 184.770 1.00 89.15 270 TRP A N 1
ATOM 3829 C CA . TRP A 1 270 ? 314.533 407.222 183.829 1.00 91.12 270 TRP A CA 1
ATOM 3830 C C . TRP A 1 270 ? 313.413 407.437 182.819 1.00 98.32 270 TRP A C 1
ATOM 3831 O O . TRP A 1 270 ? 313.067 408.580 182.501 1.00 99.66 270 TRP A O 1
ATOM 3852 N N . THR A 1 271 ? 312.834 406.359 182.303 1.00 100.87 271 THR A N 1
ATOM 3853 C CA . THR A 1 271 ? 311.870 406.441 181.218 1.00 99.99 271 THR A CA 1
ATOM 3854 C C . THR A 1 271 ? 310.468 406.727 181.749 1.00 100.25 271 THR A C 1
ATOM 3855 O O . THR A 1 271 ? 310.167 406.520 182.926 1.00 102.64 271 THR A O 1
ATOM 3866 N N . ALA A 1 272 ? 309.607 407.205 180.857 1.00 101.80 272 ALA A N 1
ATOM 3867 C CA . ALA A 1 272 ? 308.224 407.518 181.196 1.00 102.28 272 ALA A CA 1
ATOM 3868 C C . ALA A 1 272 ? 307.392 407.430 179.921 1.00 109.06 272 ALA A C 1
ATOM 3869 O O . ALA A 1 272 ? 307.896 407.056 178.857 1.00 111.06 272 ALA A O 1
ATOM 3876 N N . THR A 1 273 ? 306.108 407.769 180.027 1.00 113.26 273 THR A N 1
ATOM 3877 C CA . THR A 1 273 ? 305.207 407.754 178.883 1.00 115.45 273 THR A CA 1
ATOM 3878 C C . THR A 1 273 ? 304.229 408.916 178.984 1.00 115.99 273 THR A C 1
ATOM 3879 O O . THR A 1 273 ? 303.950 409.429 180.069 1.00 114.93 273 THR A O 1
ATOM 3890 N N . CYS A 1 274 ? 303.703 409.315 177.830 1.00 117.01 274 CYS A N 1
ATOM 3891 C CA . CYS A 1 274 ? 302.732 410.393 177.724 1.00 119.53 274 CYS A CA 1
ATOM 3892 C C . CYS A 1 274 ? 301.584 409.942 176.831 1.00 125.26 274 CYS A C 1
ATOM 3893 O O . CYS A 1 274 ? 301.675 408.933 176.129 1.00 127.07 274 CYS A O 1
ATOM 3901 N N . THR A 1 275 ? 300.493 410.709 176.860 1.00 127.71 275 THR A N 1
ATOM 3902 C CA . THR A 1 275 ? 299.267 410.327 176.169 1.00 128.86 275 THR A CA 1
ATOM 3903 C C . THR A 1 275 ? 299.049 411.058 174.851 1.00 133.61 275 THR A C 1
ATOM 3904 O O . THR A 1 275 ? 298.284 410.567 174.014 1.00 138.82 275 THR A O 1
ATOM 3915 N N . ALA A 1 276 ? 299.691 412.206 174.639 1.00 133.35 276 ALA A N 1
ATOM 3916 C CA . ALA A 1 276 ? 299.614 412.936 173.373 1.00 133.87 276 ALA A CA 1
ATOM 3917 C C . ALA A 1 276 ? 298.170 413.339 173.055 1.00 133.06 276 ALA A C 1
ATOM 3918 O O . ALA A 1 276 ? 297.551 412.866 172.102 1.00 136.41 276 ALA A O 1
ATOM 3925 N N . GLU A 1 277 ? 297.653 414.230 173.891 1.00 132.55 277 GLU A N 1
ATOM 3926 C CA . GLU A 1 277 ? 296.313 414.771 173.706 1.00 134.88 277 GLU A CA 1
ATOM 3927 C C . GLU A 1 277 ? 296.350 415.866 172.633 1.00 136.65 277 GLU A C 1
ATOM 3928 O O . GLU A 1 277 ? 297.381 416.131 172.011 1.00 135.08 277 GLU A O 1
ATOM 3940 N N . ALA A 1 278 ? 295.211 416.512 172.405 1.00 138.57 278 ALA A N 1
ATOM 3941 C CA . ALA A 1 278 ? 295.046 417.439 171.295 1.00 136.53 278 ALA A CA 1
ATOM 3942 C C . ALA A 1 278 ? 295.585 418.825 171.638 1.00 139.56 278 ALA A C 1
ATOM 3943 O O . ALA A 1 278 ? 295.922 419.130 172.783 1.00 144.67 278 ALA A O 1
ATOM 3950 N N . GLY A 1 279 ? 295.660 419.672 170.620 1.00 135.53 279 GLY A N 1
ATOM 3951 C CA . GLY A 1 279 ? 296.102 421.045 170.769 1.00 134.16 279 GLY A CA 1
ATOM 3952 C C . GLY A 1 279 ? 297.469 421.263 170.145 1.00 134.63 279 GLY A C 1
ATOM 3953 O O . GLY A 1 279 ? 298.079 420.365 169.564 1.00 134.12 279 GLY A O 1
ATOM 3957 N N . SER A 1 280 ? 297.943 422.498 170.282 1.00 133.85 280 SER A N 1
ATOM 3958 C CA . SER A 1 280 ? 299.237 422.891 169.740 1.00 136.04 280 SER A CA 1
ATOM 3959 C C . SER A 1 280 ? 299.567 424.286 170.251 1.00 136.57 280 SER A C 1
ATOM 3960 O O . SER A 1 280 ? 298.765 424.924 170.936 1.00 133.10 280 SER A O 1
ATOM 3968 N N . VAL A 1 281 ? 300.772 424.747 169.910 1.00 141.30 281 VAL A N 1
ATOM 3969 C CA . VAL A 1 281 ? 301.235 426.082 170.260 1.00 139.56 281 VAL A CA 1
ATOM 3970 C C . VAL A 1 281 ? 301.950 426.684 169.059 1.00 144.17 281 VAL A C 1
ATOM 3971 O O . VAL A 1 281 ? 302.321 425.988 168.112 1.00 140.50 281 VAL A O 1
ATOM 3984 N N . THR A 1 282 ? 302.136 427.998 169.108 1.00 145.08 282 THR A N 1
ATOM 3985 C CA . THR A 1 282 ? 302.778 428.704 168.011 1.00 141.77 282 THR A CA 1
ATOM 3986 C C . THR A 1 282 ? 304.276 428.414 167.985 1.00 142.07 282 THR A C 1
ATOM 3987 O O . THR A 1 282 ? 304.917 428.223 169.022 1.00 139.14 282 THR A O 1
ATOM 3998 N N . GLY A 1 283 ? 304.832 428.386 166.778 1.00 142.29 283 GLY A N 1
ATOM 3999 C CA . GLY A 1 283 ? 306.253 428.179 166.584 1.00 136.74 283 GLY A CA 1
ATOM 4000 C C . GLY A 1 283 ? 306.570 428.070 165.108 1.00 143.38 283 GLY A C 1
ATOM 4001 O O . GLY A 1 283 ? 305.671 427.793 164.309 1.00 146.67 283 GLY A O 1
ATOM 4005 N N . HIS A 1 284 ? 307.824 428.295 164.717 1.00 141.34 284 HIS A N 1
ATOM 4006 C CA . HIS A 1 284 ? 308.167 428.143 163.305 1.00 142.08 284 HIS A CA 1
ATOM 4007 C C . HIS A 1 284 ? 307.903 426.721 162.829 1.00 142.55 284 HIS A C 1
ATOM 4008 O O . HIS A 1 284 ? 307.284 426.554 161.764 1.00 134.95 284 HIS A O 1
ATOM 4022 N N . PRO A 1 285 ? 308.334 425.669 163.535 1.00 140.84 285 PRO A N 1
ATOM 4023 C CA . PRO A 1 285 ? 307.700 424.358 163.344 1.00 141.48 285 PRO A CA 1
ATOM 4024 C C . PRO A 1 285 ? 306.383 424.289 164.103 1.00 142.75 285 PRO A C 1
ATOM 4025 O O . PRO A 1 285 ? 305.929 425.309 164.626 1.00 141.48 285 PRO A O 1
ATOM 4036 N N . ASN A 1 286 ? 305.754 423.117 164.172 1.00 141.29 286 ASN A N 1
ATOM 4037 C CA . ASN A 1 286 ? 304.514 422.936 164.920 1.00 138.88 286 ASN A CA 1
ATOM 4038 C C . ASN A 1 286 ? 304.738 421.994 166.097 1.00 139.55 286 ASN A C 1
ATOM 4039 O O . ASN A 1 286 ? 305.250 420.884 165.921 1.00 137.31 286 ASN A O 1
ATOM 4050 N N . TRP A 1 287 ? 304.341 422.437 167.288 1.00 138.50 287 TRP A N 1
ATOM 4051 C CA . TRP A 1 287 ? 304.507 421.683 168.524 1.00 132.18 287 TRP A CA 1
ATOM 4052 C C . TRP A 1 287 ? 303.144 421.323 169.099 1.00 132.32 287 TRP A C 1
ATOM 4053 O O . TRP A 1 287 ? 302.233 422.155 169.124 1.00 137.59 287 TRP A O 1
ATOM 4074 N N . ARG A 1 288 ? 303.012 420.085 169.576 1.00 129.01 288 ARG A N 1
ATOM 4075 C CA . ARG A 1 288 ? 301.745 419.573 170.080 1.00 129.02 288 ARG A CA 1
ATOM 4076 C C . ARG A 1 288 ? 301.866 419.191 171.547 1.00 125.39 288 ARG A C 1
ATOM 4077 O O . ARG A 1 288 ? 302.941 418.821 172.025 1.00 125.71 288 ARG A O 1
ATOM 4098 N N . TYR A 1 289 ? 300.742 419.278 172.254 1.00 123.94 289 TYR A N 1
ATOM 4099 C CA . TYR A 1 289 ? 300.694 419.036 173.687 1.00 124.96 289 TYR A CA 1
ATOM 4100 C C . TYR A 1 289 ? 300.690 417.541 173.996 1.00 127.39 289 TYR A C 1
ATOM 4101 O O . TYR A 1 289 ? 300.472 416.694 173.127 1.00 129.52 289 TYR A O 1
ATOM 4119 N N . ALA A 1 290 ? 300.934 417.228 175.266 1.00 125.67 290 ALA A N 1
ATOM 4120 C CA . ALA A 1 290 ? 300.853 415.864 175.767 1.00 121.74 290 ALA A CA 1
ATOM 4121 C C . ALA A 1 290 ? 300.757 415.921 177.283 1.00 116.59 290 ALA A C 1
ATOM 4122 O O . ALA A 1 290 ? 301.064 416.942 177.901 1.00 117.95 290 ALA A O 1
ATOM 4129 N N . LEU A 1 291 ? 300.320 414.812 177.875 1.00 115.25 291 LEU A N 1
ATOM 4130 C CA . LEU A 1 291 ? 300.195 414.694 179.321 1.00 115.65 291 LEU A CA 1
ATOM 4131 C C . LEU A 1 291 ? 300.936 413.448 179.777 1.00 118.15 291 LEU A C 1
ATOM 4132 O O . LEU A 1 291 ? 300.750 412.370 179.206 1.00 121.98 291 LEU A O 1
ATOM 4148 N N . LEU A 1 292 ? 301.769 413.596 180.803 1.00 113.50 292 LEU A N 1
ATOM 4149 C CA . LEU A 1 292 ? 302.567 412.483 181.298 1.00 111.89 292 LEU A CA 1
ATOM 4150 C C . LEU A 1 292 ? 301.721 411.553 182.156 1.00 115.20 292 LEU A C 1
ATOM 4151 O O . LEU A 1 292 ? 300.851 411.997 182.910 1.00 115.91 292 LEU A O 1
ATOM 4167 N N . ASP A 1 293 ? 301.981 410.255 182.037 1.00 116.08 293 ASP A N 1
ATOM 4168 C CA . ASP A 1 293 ? 301.288 409.273 182.854 1.00 116.11 293 ASP A CA 1
ATOM 4169 C C . ASP A 1 293 ? 301.816 409.303 184.284 1.00 114.52 293 ASP A C 1
ATOM 4170 O O . ASP A 1 293 ? 303.005 409.519 184.524 1.00 112.85 293 ASP A O 1
ATOM 4179 N N . LEU A 1 294 ? 300.919 409.072 185.239 1.00 112.29 294 LEU A N 1
ATOM 4180 C CA . LEU A 1 294 ? 301.242 409.129 186.664 1.00 112.69 294 LEU A CA 1
ATOM 4181 C C . LEU A 1 294 ? 300.771 407.844 187.330 1.00 116.52 294 LEU A C 1
ATOM 4182 O O . LEU A 1 294 ? 299.759 407.835 188.042 1.00 119.69 294 LEU A O 1
ATOM 4198 N N . PRO A 1 295 ? 301.485 406.736 187.123 1.00 116.22 295 PRO A N 1
ATOM 4199 C CA . PRO A 1 295 ? 301.060 405.481 187.766 1.00 115.43 295 PRO A CA 1
ATOM 4200 C C . PRO A 1 295 ? 300.994 405.577 189.278 1.00 120.21 295 PRO A C 1
ATOM 4201 O O . PRO A 1 295 ? 300.119 404.960 189.896 1.00 119.78 295 PRO A O 1
ATOM 4212 N N . ASP A 1 296 ? 301.898 406.337 189.898 1.00 126.28 296 ASP A N 1
ATOM 4213 C CA . ASP A 1 296 ? 301.878 406.495 191.345 1.00 126.48 296 ASP A CA 1
ATOM 4214 C C . ASP A 1 296 ? 300.829 407.493 191.813 1.00 126.01 296 ASP A C 1
ATOM 4215 O O . ASP A 1 296 ? 300.480 407.494 192.997 1.00 124.32 296 ASP A O 1
ATOM 4224 N N . ASN A 1 297 ? 300.324 408.338 190.918 1.00 126.21 297 ASN A N 1
ATOM 4225 C CA . ASN A 1 297 ? 299.272 409.305 191.229 1.00 122.21 297 ASN A CA 1
ATOM 4226 C C . ASN A 1 297 ? 298.193 409.194 190.161 1.00 124.77 297 ASN A C 1
ATOM 4227 O O . ASN A 1 297 ? 297.976 410.122 189.376 1.00 125.65 297 ASN A O 1
ATOM 4238 N N . PRO A 1 298 ? 297.488 408.063 190.110 1.00 124.72 298 PRO A N 1
ATOM 4239 C CA . PRO A 1 298 ? 296.551 407.840 188.998 1.00 122.77 298 PRO A CA 1
ATOM 4240 C C . PRO A 1 298 ? 295.465 408.893 188.892 1.00 121.96 298 PRO A C 1
ATOM 4241 O O . PRO A 1 298 ? 295.052 409.227 187.776 1.00 118.72 298 PRO A O 1
ATOM 4252 N N . THR A 1 299 ? 294.990 409.430 190.012 1.00 122.41 299 THR A N 1
ATOM 4253 C CA . THR A 1 299 ? 293.890 410.381 189.997 1.00 122.02 299 THR A CA 1
ATOM 4254 C C . THR A 1 299 ? 294.345 411.833 189.992 1.00 120.46 299 THR A C 1
ATOM 4255 O O . THR A 1 299 ? 293.499 412.727 189.890 1.00 117.21 299 THR A O 1
ATOM 4266 N N . PHE A 1 300 ? 295.645 412.093 190.102 1.00 121.94 300 PHE A N 1
ATOM 4267 C CA . PHE A 1 300 ? 296.185 413.447 190.010 1.00 120.91 300 PHE A CA 1
ATOM 4268 C C . PHE A 1 300 ? 295.591 414.349 191.096 1.00 120.90 300 PHE A C 1
ATOM 4269 O O . PHE A 1 300 ? 294.919 415.344 190.824 1.00 121.21 300 PHE A O 1
ATOM 4286 N N . ASP A 1 301 ? 295.841 413.969 192.346 1.00 122.32 301 ASP A N 1
ATOM 4287 C CA . ASP A 1 301 ? 295.461 414.826 193.455 1.00 121.36 301 ASP A CA 1
ATOM 4288 C C . ASP A 1 301 ? 296.584 415.813 193.773 1.00 121.63 301 ASP A C 1
ATOM 4289 O O . ASP A 1 301 ? 297.757 415.530 193.524 1.00 122.92 301 ASP A O 1
ATOM 4298 N N . PRO A 1 302 ? 296.248 416.981 194.326 1.00 121.37 302 PRO A N 1
ATOM 4299 C CA . PRO A 1 302 ? 297.275 418.009 194.549 1.00 121.50 302 PRO A CA 1
ATOM 4300 C C . PRO A 1 302 ? 298.293 417.650 195.616 1.00 120.49 302 PRO A C 1
ATOM 4301 O O . PRO A 1 302 ? 299.345 418.298 195.678 1.00 118.33 302 PRO A O 1
ATOM 4312 N N . THR A 1 303 ? 298.026 416.650 196.454 1.00 119.15 303 THR A N 1
ATOM 4313 C CA . THR A 1 303 ? 298.928 416.327 197.551 1.00 117.15 303 THR A CA 1
ATOM 4314 C C . THR A 1 303 ? 300.103 415.457 197.126 1.00 115.94 303 THR A C 1
ATOM 4315 O O . THR A 1 303 ? 301.080 415.360 197.875 1.00 115.56 303 THR A O 1
ATOM 4326 N N . LEU A 1 304 ? 300.046 414.840 195.955 1.00 114.08 304 LEU A N 1
ATOM 4327 C CA . LEU A 1 304 ? 301.089 413.948 195.478 1.00 111.20 304 LEU A CA 1
ATOM 4328 C C . LEU A 1 304 ? 301.836 414.572 194.306 1.00 109.24 304 LEU A C 1
ATOM 4329 O O . LEU A 1 304 ? 301.346 415.515 193.677 1.00 112.26 304 LEU A O 1
ATOM 4345 N N . PRO A 1 305 ? 303.030 414.080 193.992 1.00 105.86 305 PRO A N 1
ATOM 4346 C CA . PRO A 1 305 ? 303.837 414.707 192.940 1.00 106.18 305 PRO A CA 1
ATOM 4347 C C . PRO A 1 305 ? 303.102 414.723 191.613 1.00 105.69 305 PRO A C 1
ATOM 4348 O O . PRO A 1 305 ? 302.400 413.759 191.273 1.00 106.40 305 PRO A O 1
ATOM 4359 N N . PRO A 1 306 ? 303.232 415.795 190.833 1.00 103.54 306 PRO A N 1
ATOM 4360 C CA . PRO A 1 306 ? 302.574 415.858 189.521 1.00 104.85 306 PRO A CA 1
ATOM 4361 C C . PRO A 1 306 ? 303.374 415.278 188.364 1.00 105.25 306 PRO A C 1
ATOM 4362 O O . PRO A 1 306 ? 303.001 415.517 187.212 1.00 109.90 306 PRO A O 1
ATOM 4373 N N . VAL A 1 307 ? 304.454 414.546 188.619 1.00 102.15 307 VAL A N 1
ATOM 4374 C CA . VAL A 1 307 ? 305.249 413.947 187.549 1.00 100.26 307 VAL A CA 1
ATOM 4375 C C . VAL A 1 307 ? 305.690 412.557 187.974 1.00 99.34 307 VAL A C 1
ATOM 4376 O O . VAL A 1 307 ? 305.709 412.230 189.168 1.00 101.19 307 VAL A O 1
ATOM 4389 N N . PRO A 1 308 ? 306.049 411.711 187.010 1.00 96.48 308 PRO A N 1
ATOM 4390 C CA . PRO A 1 308 ? 306.544 410.376 187.362 1.00 94.59 308 PRO A CA 1
ATOM 4391 C C . PRO A 1 308 ? 307.783 410.466 188.237 1.00 98.67 308 PRO A C 1
ATOM 4392 O O . PRO A 1 308 ? 308.603 411.375 188.099 1.00 104.10 308 PRO A O 1
ATOM 4403 N N . ARG A 1 309 ? 307.914 409.506 189.145 1.00 96.84 309 ARG A N 1
ATOM 4404 C CA . ARG A 1 309 ? 309.013 409.530 190.099 1.00 95.33 309 ARG A CA 1
ATOM 4405 C C . ARG A 1 309 ? 310.352 409.493 189.376 1.00 95.64 309 ARG A C 1
ATOM 4406 O O . ARG A 1 309 ? 310.617 408.584 188.585 1.00 94.27 309 ARG A O 1
ATOM 4427 N N . GLY A 1 310 ? 311.196 410.482 189.657 1.00 97.54 310 GLY A N 1
ATOM 4428 C CA . GLY A 1 310 ? 312.542 410.517 189.122 1.00 93.44 310 GLY A CA 1
ATOM 4429 C C . GLY A 1 310 ? 312.635 410.585 187.613 1.00 93.02 310 GLY A C 1
ATOM 4430 O O . GLY A 1 310 ? 313.380 409.808 187.012 1.00 92.53 310 GLY A O 1
ATOM 4434 N N . PHE A 1 311 ? 311.901 411.502 186.979 1.00 96.15 311 PHE A N 1
ATOM 4435 C CA . PHE A 1 311 ? 311.830 411.527 185.512 1.00 101.86 311 PHE A CA 1
ATOM 4436 C C . PHE A 1 311 ? 312.898 412.428 184.895 1.00 103.97 311 PHE A C 1
ATOM 4437 O O . PHE A 1 311 ? 313.797 411.946 184.200 1.00 106.28 311 PHE A O 1
ATOM 4454 N N . CYS A 1 312 ? 312.815 413.735 185.141 1.00 98.99 312 CYS A N 1
ATOM 4455 C CA . CYS A 1 312 ? 313.826 414.670 184.653 1.00 97.96 312 CYS A CA 1
ATOM 4456 C C . CYS A 1 312 ? 313.560 416.079 185.163 1.00 98.27 312 CYS A C 1
ATOM 4457 O O . CYS A 1 312 ? 312.406 416.511 185.215 1.00 102.40 312 CYS A O 1
ATOM 4465 N N . ASP A 1 313 ? 314.612 416.809 185.516 1.00 96.12 313 ASP A N 1
ATOM 4466 C CA . ASP A 1 313 ? 314.486 418.176 186.015 1.00 98.64 313 ASP A CA 1
ATOM 4467 C C . ASP A 1 313 ? 315.605 419.055 185.461 1.00 99.62 313 ASP A C 1
ATOM 4468 O O . ASP A 1 313 ? 316.231 419.833 186.180 1.00 104.09 313 ASP A O 1
ATOM 4477 N N . TRP A 1 314 ? 315.864 418.944 184.158 1.00 94.97 314 TRP A N 1
ATOM 4478 C CA . TRP A 1 314 ? 317.025 419.613 183.578 1.00 96.18 314 TRP A CA 1
ATOM 4479 C C . TRP A 1 314 ? 316.819 421.111 183.384 1.00 101.95 314 TRP A C 1
ATOM 4480 O O . TRP A 1 314 ? 317.793 421.868 183.433 1.00 104.08 314 TRP A O 1
ATOM 4501 N N . GLY A 1 315 ? 315.593 421.570 183.160 1.00 104.90 315 GLY A N 1
ATOM 4502 C CA . GLY A 1 315 ? 315.365 423.003 183.112 1.00 108.00 315 GLY A CA 1
ATOM 4503 C C . GLY A 1 315 ? 315.978 423.695 181.910 1.00 111.63 315 GLY A C 1
ATOM 4504 O O . GLY A 1 315 ? 316.970 424.414 182.045 1.00 108.86 315 GLY A O 1
ATOM 4508 N N . SER A 1 316 ? 315.405 423.468 180.727 1.00 118.67 316 SER A N 1
ATOM 4509 C CA . SER A 1 316 ? 315.958 424.017 179.492 1.00 119.78 316 SER A CA 1
ATOM 4510 C C . SER A 1 316 ? 316.289 425.500 179.626 1.00 122.12 316 SER A C 1
ATOM 4511 O O . SER A 1 316 ? 317.443 425.908 179.470 1.00 123.87 316 SER A O 1
ATOM 4519 N N . GLY A 1 317 ? 315.285 426.323 179.900 1.00 120.62 317 GLY A N 1
ATOM 4520 C CA . GLY A 1 317 ? 315.507 427.753 179.998 1.00 121.94 317 GLY A CA 1
ATOM 4521 C C . GLY A 1 317 ? 314.306 428.450 180.589 1.00 130.51 317 GLY A C 1
ATOM 4522 O O . GLY A 1 317 ? 313.202 427.896 180.640 1.00 133.93 317 GLY A O 1
ATOM 4526 N N . VAL A 1 318 ? 314.536 429.685 181.037 1.00 136.04 318 VAL A N 1
ATOM 4527 C CA . VAL A 1 318 ? 313.472 430.446 181.685 1.00 141.17 318 VAL A CA 1
ATOM 4528 C C . VAL A 1 318 ? 312.387 430.818 180.682 1.00 142.01 318 VAL A C 1
ATOM 4529 O O . VAL A 1 318 ? 311.191 430.728 180.983 1.00 141.65 318 VAL A O 1
ATOM 4542 N N . LYS A 1 319 ? 312.777 431.254 179.485 1.00 141.90 319 LYS A N 1
ATOM 4543 C CA . LYS A 1 319 ? 311.800 431.634 178.468 1.00 138.72 319 LYS A CA 1
ATOM 4544 C C . LYS A 1 319 ? 312.479 431.500 177.105 1.00 136.71 319 LYS A C 1
ATOM 4545 O O . LYS A 1 319 ? 313.254 432.376 176.712 1.00 137.81 319 LYS A O 1
ATOM 4564 N N . SER A 1 320 ? 312.184 430.410 176.404 1.00 133.21 320 SER A N 1
ATOM 4565 C CA . SER A 1 320 ? 312.776 430.185 175.093 1.00 135.05 320 SER A CA 1
ATOM 4566 C C . SER A 1 320 ? 312.030 429.105 174.327 1.00 139.30 320 SER A C 1
ATOM 4567 O O . SER A 1 320 ? 311.837 427.995 174.832 1.00 141.38 320 SER A O 1
ATOM 4575 N N . GLY A 1 321 ? 311.606 429.424 173.109 1.00 139.61 321 GLY A N 1
ATOM 4576 C CA . GLY A 1 321 ? 310.957 428.452 172.254 1.00 138.12 321 GLY A CA 1
ATOM 4577 C C . GLY A 1 321 ? 311.780 428.138 171.025 1.00 140.01 321 GLY A C 1
ATOM 4578 O O . GLY A 1 321 ? 311.760 427.011 170.526 1.00 141.01 321 GLY A O 1
ATOM 4582 N N . ASN A 1 322 ? 312.515 429.131 170.531 1.00 140.47 322 ASN A N 1
ATOM 4583 C CA . ASN A 1 322 ? 313.287 428.993 169.305 1.00 144.16 322 ASN A CA 1
ATOM 4584 C C . ASN A 1 322 ? 314.776 428.806 169.562 1.00 143.16 322 ASN A C 1
ATOM 4585 O O . ASN A 1 322 ? 315.536 428.618 168.607 1.00 144.77 322 ASN A O 1
ATOM 4596 N N . LYS A 1 323 ? 315.208 428.851 170.816 1.00 139.40 323 LYS A N 1
ATOM 4597 C CA . LYS A 1 323 ? 316.627 428.742 171.144 1.00 137.49 323 LYS A CA 1
ATOM 4598 C C . LYS A 1 323 ? 316.946 427.543 172.023 1.00 133.38 323 LYS A C 1
ATOM 4599 O O . LYS A 1 323 ? 317.975 426.897 171.816 1.00 126.53 323 LYS A O 1
ATOM 4618 N N . GLN A 1 324 ? 316.093 427.229 172.992 1.00 133.71 324 GLN A N 1
ATOM 4619 C CA . GLN A 1 324 ? 316.348 426.180 173.969 1.00 127.79 324 GLN A CA 1
ATOM 4620 C C . GLN A 1 324 ? 315.363 425.041 173.756 1.00 124.44 324 GLN A C 1
ATOM 4621 O O . GLN A 1 324 ? 314.165 425.280 173.576 1.00 126.75 324 GLN A O 1
ATOM 4635 N N . HIS A 1 325 ? 315.861 423.807 173.788 1.00 119.25 325 HIS A N 1
ATOM 4636 C CA . HIS A 1 325 ? 314.993 422.643 173.692 1.00 116.58 325 HIS A CA 1
ATOM 4637 C C . HIS A 1 325 ? 315.689 421.442 174.310 1.00 113.60 325 HIS A C 1
ATOM 4638 O O . HIS A 1 325 ? 316.917 421.354 174.316 1.00 115.82 325 HIS A O 1
ATOM 4652 N N . LEU A 1 326 ? 314.883 420.519 174.824 1.00 110.00 326 LEU A N 1
ATOM 4653 C CA . LEU A 1 326 ? 315.344 419.204 175.238 1.00 107.20 326 LEU A CA 1
ATOM 4654 C C . LEU A 1 326 ? 315.007 418.194 174.149 1.00 108.35 326 LEU A C 1
ATOM 4655 O O . LEU A 1 326 ? 313.988 418.313 173.466 1.00 114.59 326 LEU A O 1
ATOM 4671 N N . VAL A 1 327 ? 315.870 417.194 173.989 1.00 106.45 327 VAL A N 1
ATOM 4672 C CA . VAL A 1 327 ? 315.725 416.185 172.948 1.00 111.15 327 VAL A CA 1
ATOM 4673 C C . VAL A 1 327 ? 315.598 414.824 173.613 1.00 111.07 327 VAL A C 1
ATOM 4674 O O . VAL A 1 327 ? 316.355 414.511 174.536 1.00 112.79 327 VAL A O 1
ATOM 4687 N N . CYS A 1 328 ? 314.645 414.018 173.145 1.00 112.26 328 CYS A N 1
ATOM 4688 C CA . CYS A 1 328 ? 314.366 412.724 173.746 1.00 111.09 328 CYS A CA 1
ATOM 4689 C C . CYS A 1 328 ? 314.134 411.680 172.667 1.00 112.82 328 CYS A C 1
ATOM 4690 O O . CYS A 1 328 ? 313.621 411.984 171.588 1.00 118.97 328 CYS A O 1
ATOM 4698 N N . PHE A 1 329 ? 314.511 410.441 172.972 1.00 113.01 329 PHE A N 1
ATOM 4699 C CA . PHE A 1 329 ? 314.056 409.308 172.178 1.00 112.92 329 PHE A CA 1
ATOM 4700 C C . PHE A 1 329 ? 312.577 409.076 172.453 1.00 115.95 329 PHE A C 1
ATOM 4701 O O . PHE A 1 329 ? 312.150 409.051 173.611 1.00 115.40 329 PHE A O 1
ATOM 4718 N N . THR A 1 330 ? 311.790 408.910 171.394 1.00 119.98 330 THR A N 1
ATOM 4719 C CA . THR A 1 330 ? 310.359 408.694 171.540 1.00 120.30 330 THR A CA 1
ATOM 4720 C C . THR A 1 330 ? 309.873 407.734 170.467 1.00 118.56 330 THR A C 1
ATOM 4721 O O . THR A 1 330 ? 310.418 407.684 169.364 1.00 118.29 330 THR A O 1
ATOM 4732 N N . GLY A 1 331 ? 308.833 406.976 170.806 1.00 118.17 331 GLY A N 1
ATOM 4733 C CA . GLY A 1 331 ? 308.280 405.999 169.888 1.00 119.24 331 GLY A CA 1
ATOM 4734 C C . GLY A 1 331 ? 306.804 405.793 170.142 1.00 120.69 331 GLY A C 1
ATOM 4735 O O . GLY A 1 331 ? 306.278 406.129 171.208 1.00 121.31 331 GLY A O 1
ATOM 4739 N N . LYS A 1 332 ? 306.138 405.229 169.139 1.00 122.65 332 LYS A N 1
ATOM 4740 C CA . LYS A 1 332 ? 304.707 404.975 169.217 1.00 125.01 332 LYS A CA 1
ATOM 4741 C C . LYS A 1 332 ? 304.446 403.695 169.998 1.00 125.04 332 LYS A C 1
ATOM 4742 O O . LYS A 1 332 ? 305.116 402.681 169.785 1.00 125.34 332 LYS A O 1
ATOM 4761 N N . LYS A 1 333 ? 303.471 403.745 170.900 1.00 124.32 333 LYS A N 1
ATOM 4762 C CA . LYS A 1 333 ? 303.099 402.575 171.683 1.00 126.42 333 LYS A CA 1
ATOM 4763 C C . LYS A 1 333 ? 302.301 401.602 170.826 1.00 129.52 333 LYS A C 1
ATOM 4764 O O . LYS A 1 333 ? 301.360 401.996 170.133 1.00 130.02 333 LYS A O 1
ATOM 4783 N N . VAL A 1 334 ? 302.678 400.328 170.879 1.00 133.61 334 VAL A N 1
ATOM 4784 C CA . VAL A 1 334 ? 301.980 399.253 170.192 1.00 133.92 334 VAL A CA 1
ATOM 4785 C C . VAL A 1 334 ? 302.030 398.013 171.077 1.00 139.29 334 VAL A C 1
ATOM 4786 O O . VAL A 1 334 ? 302.627 398.019 172.155 1.00 141.50 334 VAL A O 1
ATOM 4799 N N . GLU A 1 335 ? 301.389 396.944 170.616 1.00 145.20 335 GLU A N 1
ATOM 4800 C CA . GLU A 1 335 ? 301.419 395.693 171.360 1.00 147.09 335 GLU A CA 1
ATOM 4801 C C . GLU A 1 335 ? 302.843 395.162 171.436 1.00 148.36 335 GLU A C 1
ATOM 4802 O O . GLU A 1 335 ? 303.584 395.172 170.448 1.00 148.73 335 GLU A O 1
ATOM 4814 N N . GLY A 1 336 ? 303.233 394.709 172.621 1.00 146.79 336 GLY A N 1
ATOM 4815 C CA . GLY A 1 336 ? 304.555 394.156 172.851 1.00 144.18 336 GLY A CA 1
ATOM 4816 C C . GLY A 1 336 ? 305.628 395.178 173.168 1.00 141.82 336 GLY A C 1
ATOM 4817 O O . GLY A 1 336 ? 306.524 394.904 173.969 1.00 141.23 336 GLY A O 1
ATOM 4821 N N . GLY A 1 337 ? 305.558 396.356 172.552 1.00 139.99 337 GLY A N 1
ATOM 4822 C CA . GLY A 1 337 ? 306.570 397.371 172.769 1.00 133.00 337 GLY A CA 1
ATOM 4823 C C . GLY A 1 337 ? 306.265 398.695 172.099 1.00 127.98 337 GLY A C 1
ATOM 4824 O O . GLY A 1 337 ? 305.125 399.165 172.127 1.00 127.28 337 GLY A O 1
ATOM 4828 N N . PHE A 1 338 ? 307.283 399.307 171.498 1.00 126.67 338 PHE A N 1
ATOM 4829 C CA . PHE A 1 338 ? 307.157 400.609 170.861 1.00 125.64 338 PHE A CA 1
ATOM 4830 C C . PHE A 1 338 ? 307.737 400.542 169.455 1.00 125.98 338 PHE A C 1
ATOM 4831 O O . PHE A 1 338 ? 308.574 399.691 169.148 1.00 121.66 338 PHE A O 1
ATOM 4848 N N . GLN A 1 339 ? 307.279 401.452 168.598 1.00 127.83 339 GLN A N 1
ATOM 4849 C CA . GLN A 1 339 ? 307.598 401.400 167.180 1.00 128.97 339 GLN A CA 1
ATOM 4850 C C . GLN A 1 339 ? 308.130 402.746 166.710 1.00 129.48 339 GLN A C 1
ATOM 4851 O O . GLN A 1 339 ? 307.646 403.799 167.134 1.00 128.75 339 GLN A O 1
ATOM 4865 N N . ASP A 1 340 ? 309.128 402.701 165.827 1.00 128.57 340 ASP A N 1
ATOM 4866 C CA . ASP A 1 340 ? 309.709 403.896 165.216 1.00 127.31 340 ASP A CA 1
ATOM 4867 C C . ASP A 1 340 ? 310.269 404.843 166.279 1.00 125.50 340 ASP A C 1
ATOM 4868 O O . ASP A 1 340 ? 309.809 405.971 166.457 1.00 124.46 340 ASP A O 1
ATOM 4877 N N . VAL A 1 341 ? 311.284 404.359 166.986 1.00 124.40 341 VAL A N 1
ATOM 4878 C CA . VAL A 1 341 ? 311.928 405.137 168.037 1.00 122.40 341 VAL A CA 1
ATOM 4879 C C . VAL A 1 341 ? 312.969 406.050 167.401 1.00 123.31 341 VAL A C 1
ATOM 4880 O O . VAL A 1 341 ? 313.890 405.580 166.724 1.00 120.55 341 VAL A O 1
ATOM 4893 N N . ASP A 1 342 ? 312.832 407.353 167.625 1.00 124.93 342 ASP A N 1
ATOM 4894 C CA . ASP A 1 342 ? 313.741 408.335 167.050 1.00 120.14 342 ASP A CA 1
ATOM 4895 C C . ASP A 1 342 ? 313.760 409.565 167.948 1.00 121.77 342 ASP A C 1
ATOM 4896 O O . ASP A 1 342 ? 312.953 409.698 168.870 1.00 124.50 342 ASP A O 1
ATOM 4905 N N . THR A 1 343 ? 314.696 410.466 167.660 1.00 119.28 343 THR A N 1
ATOM 4906 C CA . THR A 1 343 ? 314.951 411.628 168.502 1.00 117.04 343 THR A CA 1
ATOM 4907 C C . THR A 1 343 ? 314.098 412.816 168.073 1.00 117.40 343 THR A C 1
ATOM 4908 O O . THR A 1 343 ? 314.084 413.187 166.896 1.00 122.65 343 THR A O 1
ATOM 4919 N N . HIS A 1 344 ? 313.392 413.407 169.036 1.00 116.19 344 HIS A N 1
ATOM 4920 C CA . HIS A 1 344 ? 312.564 414.583 168.818 1.00 115.26 344 HIS A CA 1
ATOM 4921 C C . HIS A 1 344 ? 312.808 415.593 169.930 1.00 115.04 344 HIS A C 1
ATOM 4922 O O . HIS A 1 344 ? 313.295 415.251 171.011 1.00 118.46 344 HIS A O 1
ATOM 4936 N N . MET A 1 345 ? 312.462 416.847 169.657 1.00 113.84 345 MET A N 1
ATOM 4937 C CA . MET A 1 345 ? 312.533 417.887 170.670 1.00 111.65 345 MET A CA 1
ATOM 4938 C C . MET A 1 345 ? 311.326 417.808 171.599 1.00 113.55 345 MET A C 1
ATOM 4939 O O . MET A 1 345 ? 310.309 417.185 171.287 1.00 119.91 345 MET A O 1
ATOM 4953 N N . TRP A 1 346 ? 311.447 418.460 172.750 1.00 110.91 346 TRP A N 1
ATOM 4954 C CA . TRP A 1 346 ? 310.357 418.529 173.714 1.00 109.24 346 TRP A CA 1
ATOM 4955 C C . TRP A 1 346 ? 310.726 419.564 174.764 1.00 107.20 346 TRP A C 1
ATOM 4956 O O . TRP A 1 346 ? 311.843 420.088 174.779 1.00 109.90 346 TRP A O 1
ATOM 4977 N N . ASP A 1 347 ? 309.774 419.856 175.641 1.00 102.09 347 ASP A N 1
ATOM 4978 C CA . ASP A 1 347 ? 310.006 420.825 176.702 1.00 103.67 347 ASP A CA 1
ATOM 4979 C C . ASP A 1 347 ? 308.814 420.788 177.648 1.00 107.09 347 ASP A C 1
ATOM 4980 O O . ASP A 1 347 ? 307.804 420.133 177.379 1.00 111.35 347 ASP A O 1
ATOM 4985 N N . TYR A 1 348 ? 308.945 421.500 178.762 1.00 106.90 348 TYR A N 1
ATOM 4986 C CA . TYR A 1 348 ? 307.923 421.522 179.795 1.00 106.62 348 TYR A CA 1
ATOM 4987 C C . TYR A 1 348 ? 306.916 422.629 179.521 1.00 112.67 348 TYR A C 1
ATOM 4988 O O . TYR A 1 348 ? 307.281 423.723 179.084 1.00 119.94 348 TYR A O 1
ATOM 4997 N N . GLY A 1 349 ? 305.643 422.332 179.772 1.00 116.20 349 GLY A N 1
ATOM 4998 C CA . GLY A 1 349 ? 304.586 423.319 179.664 1.00 121.82 349 GLY A CA 1
ATOM 4999 C C . GLY A 1 349 ? 304.574 424.085 178.357 1.00 133.56 349 GLY A C 1
ATOM 5000 O O . GLY A 1 349 ? 305.175 423.651 177.371 1.00 134.71 349 GLY A O 1
ATOM 5001 N N . ASP A 1 350 ? 303.893 425.229 178.342 1.00 139.71 350 ASP A N 1
ATOM 5002 C CA . ASP A 1 350 ? 303.829 426.105 177.180 1.00 144.11 350 ASP A CA 1
ATOM 5003 C C . ASP A 1 350 ? 304.535 427.418 177.487 1.00 145.79 350 ASP A C 1
ATOM 5004 O O . ASP A 1 350 ? 304.399 427.968 178.583 1.00 148.04 350 ASP A O 1
ATOM 5009 N N . ASN A 1 351 ? 305.291 427.919 176.508 1.00 146.81 351 ASN A N 1
ATOM 5010 C CA . ASN A 1 351 ? 306.208 429.020 176.777 1.00 148.24 351 ASN A CA 1
ATOM 5011 C C . ASN A 1 351 ? 305.482 430.337 177.027 1.00 149.72 351 ASN A C 1
ATOM 5012 O O . ASN A 1 351 ? 306.007 431.201 177.737 1.00 146.44 351 ASN A O 1
ATOM 5017 N N . GLU A 1 352 ? 304.290 430.518 176.459 1.00 155.22 352 GLU A N 1
ATOM 5018 C CA . GLU A 1 352 ? 303.650 431.829 176.524 1.00 154.70 352 GLU A CA 1
ATOM 5019 C C . GLU A 1 352 ? 303.290 432.216 177.955 1.00 150.19 352 GLU A C 1
ATOM 5020 O O . GLU A 1 352 ? 303.535 433.353 178.375 1.00 143.64 352 GLU A O 1
ATOM 5026 N N . THR A 1 353 ? 302.718 431.293 178.721 1.00 150.83 353 THR A N 1
ATOM 5027 C CA . THR A 1 353 ? 302.166 431.632 180.024 1.00 146.91 353 THR A CA 1
ATOM 5028 C C . THR A 1 353 ? 303.176 431.397 181.138 1.00 147.24 353 THR A C 1
ATOM 5029 O O . THR A 1 353 ? 304.032 430.512 181.059 1.00 145.58 353 THR A O 1
ATOM 5033 N N . VAL A 1 354 ? 303.063 432.206 182.188 1.00 146.31 354 VAL A N 1
ATOM 5034 C CA . VAL A 1 354 ? 303.874 432.040 183.384 1.00 141.96 354 VAL A CA 1
ATOM 5035 C C . VAL A 1 354 ? 303.201 431.024 184.297 1.00 142.13 354 VAL A C 1
ATOM 5036 O O . VAL A 1 354 ? 302.022 430.696 184.143 1.00 142.65 354 VAL A O 1
ATOM 5040 N N . GLY A 1 355 ? 303.961 430.518 185.265 1.00 138.49 355 GLY A N 1
ATOM 5041 C CA . GLY A 1 355 ? 303.481 429.469 186.135 1.00 133.24 355 GLY A CA 1
ATOM 5042 C C . GLY A 1 355 ? 303.342 428.116 185.480 1.00 135.46 355 GLY A C 1
ATOM 5043 O O . GLY A 1 355 ? 303.104 427.128 186.186 1.00 134.34 355 GLY A O 1
ATOM 5044 N N . LEU A 1 356 ? 303.471 428.034 184.158 1.00 135.97 356 LEU A N 1
ATOM 5045 C CA . LEU A 1 356 ? 303.441 426.758 183.458 1.00 131.56 356 LEU A CA 1
ATOM 5046 C C . LEU A 1 356 ? 304.524 426.631 182.399 1.00 131.56 356 LEU A C 1
ATOM 5047 O O . LEU A 1 356 ? 304.715 425.529 181.877 1.00 128.70 356 LEU A O 1
ATOM 5052 N N . ASP A 1 357 ? 305.247 427.705 182.072 1.00 131.57 357 ASP A N 1
ATOM 5053 C CA . ASP A 1 357 ? 306.306 427.622 181.072 1.00 135.80 357 ASP A CA 1
ATOM 5054 C C . ASP A 1 357 ? 307.358 426.596 181.476 1.00 134.79 357 ASP A C 1
ATOM 5055 O O . ASP A 1 357 ? 307.573 425.600 180.776 1.00 134.48 357 ASP A O 1
ATOM 5060 N N . ASN A 1 358 ? 308.031 426.827 182.601 1.00 129.12 358 ASN A N 1
ATOM 5061 C CA . ASN A 1 358 ? 308.994 425.880 183.161 1.00 123.11 358 ASN A CA 1
ATOM 5062 C C . ASN A 1 358 ? 308.580 425.656 184.609 1.00 118.21 358 ASN A C 1
ATOM 5063 O O . ASN A 1 358 ? 308.972 426.408 185.505 1.00 118.57 358 ASN A O 1
ATOM 5068 N N . THR A 1 359 ? 307.777 424.619 184.839 1.00 111.47 359 THR A N 1
ATOM 5069 C CA . THR A 1 359 ? 307.123 424.443 186.123 1.00 111.92 359 THR A CA 1
ATOM 5070 C C . THR A 1 359 ? 307.187 423.026 186.678 1.00 113.16 359 THR A C 1
ATOM 5071 O O . THR A 1 359 ? 306.693 422.798 187.787 1.00 119.74 359 THR A O 1
ATOM 5075 N N . TYR A 1 360 ? 307.778 422.074 185.962 1.00 103.17 360 TYR A N 1
ATOM 5076 C CA . TYR A 1 360 ? 307.904 420.710 186.468 1.00 102.59 360 TYR A CA 1
ATOM 5077 C C . TYR A 1 360 ? 306.529 420.125 186.795 1.00 107.18 360 TYR A C 1
ATOM 5078 O O . TYR A 1 360 ? 306.195 419.847 187.947 1.00 107.92 360 TYR A O 1
ATOM 5087 N N . GLN A 1 361 ? 305.723 419.962 185.751 1.00 109.86 361 GLN A N 1
ATOM 5088 C CA . GLN A 1 361 ? 304.360 419.470 185.883 1.00 105.70 361 GLN A CA 1
ATOM 5089 C C . GLN A 1 361 ? 304.028 418.611 184.665 1.00 112.02 361 GLN A C 1
ATOM 5090 O O . GLN A 1 361 ? 304.905 418.267 183.868 1.00 116.25 361 GLN A O 1
ATOM 5096 N N . ARG A 1 362 ? 302.749 418.258 184.524 1.00 110.50 362 ARG A N 1
ATOM 5097 C CA . ARG A 1 362 ? 302.364 417.202 183.590 1.00 108.64 362 ARG A CA 1
ATOM 5098 C C . ARG A 1 362 ? 302.534 417.629 182.138 1.00 112.90 362 ARG A C 1
ATOM 5099 O O . ARG A 1 362 ? 303.077 416.876 181.322 1.00 113.27 362 ARG A O 1
ATOM 5120 N N . THR A 1 363 ? 302.059 418.818 181.787 1.00 115.59 363 THR A N 1
ATOM 5121 C CA . THR A 1 363 ? 301.980 419.197 180.382 1.00 114.10 363 THR A CA 1
ATOM 5122 C C . THR A 1 363 ? 303.371 419.392 179.792 1.00 113.41 363 THR A C 1
ATOM 5123 O O . THR A 1 363 ? 304.257 419.968 180.425 1.00 115.29 363 THR A O 1
ATOM 5134 N N . ILE A 1 364 ? 303.557 418.915 178.558 1.00 112.78 364 ILE A N 1
ATOM 5135 C CA . ILE A 1 364 ? 304.831 419.024 177.859 1.00 114.36 364 ILE A CA 1
ATOM 5136 C C . ILE A 1 364 ? 304.595 419.273 176.377 1.00 117.80 364 ILE A C 1
ATOM 5137 O O . ILE A 1 364 ? 303.542 418.948 175.825 1.00 117.73 364 ILE A O 1
ATOM 5153 N N . TYR A 1 365 ? 305.602 419.858 175.733 1.00 122.55 365 TYR A N 1
ATOM 5154 C CA . TYR A 1 365 ? 305.638 419.956 174.284 1.00 119.42 365 TYR A CA 1
ATOM 5155 C C . TYR A 1 365 ? 306.074 418.630 173.672 1.00 120.21 365 TYR A C 1
ATOM 5156 O O . TYR A 1 365 ? 306.659 417.769 174.331 1.00 125.44 365 TYR A O 1
ATOM 5174 N N . ILE A 1 366 ? 305.788 418.484 172.384 1.00 120.00 366 ILE A N 1
ATOM 5175 C CA . ILE A 1 366 ? 306.416 417.472 171.540 1.00 121.28 366 ILE A CA 1
ATOM 5176 C C . ILE A 1 366 ? 306.533 418.060 170.145 1.00 124.47 366 ILE A C 1
ATOM 5177 O O . ILE A 1 366 ? 305.568 418.615 169.614 1.00 129.59 366 ILE A O 1
ATOM 5193 N N . LYS A 1 367 ? 307.718 417.947 169.549 1.00 121.77 367 LYS A N 1
ATOM 5194 C CA . LYS A 1 367 ? 307.949 418.453 168.200 1.00 121.79 367 LYS A CA 1
ATOM 5195 C C . LYS A 1 367 ? 307.791 417.288 167.228 1.00 129.46 367 LYS A C 1
ATOM 5196 O O . LYS A 1 367 ? 308.757 416.678 166.774 1.00 128.07 367 LYS A O 1
ATOM 5215 N N . ASP A 1 368 ? 306.537 416.981 166.914 1.00 136.13 368 ASP A N 1
ATOM 5216 C CA . ASP A 1 368 ? 306.201 415.884 166.009 1.00 138.84 368 ASP A CA 1
ATOM 5217 C C . ASP A 1 368 ? 304.891 416.227 165.315 1.00 142.88 368 ASP A C 1
ATOM 5218 O O . ASP A 1 368 ? 303.811 416.100 165.912 1.00 142.17 368 ASP A O 1
ATOM 5227 N N . PRO A 1 369 ? 304.938 416.673 164.057 1.00 145.01 369 PRO A N 1
ATOM 5228 C CA . PRO A 1 369 ? 303.678 416.968 163.360 1.00 144.79 369 PRO A CA 1
ATOM 5229 C C . PRO A 1 369 ? 302.778 415.757 163.230 1.00 143.65 369 PRO A C 1
ATOM 5230 O O . PRO A 1 369 ? 301.551 415.897 163.294 1.00 141.06 369 PRO A O 1
ATOM 5241 N N . SER A 1 370 ? 303.350 414.571 163.056 1.00 143.14 370 SER A N 1
ATOM 5242 C CA . SER A 1 370 ? 302.574 413.343 162.900 1.00 142.45 370 SER A CA 1
ATOM 5243 C C . SER A 1 370 ? 302.377 412.658 164.251 1.00 140.42 370 SER A C 1
ATOM 5244 O O . SER A 1 370 ? 302.728 411.497 164.453 1.00 139.33 370 SER A O 1
ATOM 5252 N N . LEU A 1 371 ? 301.795 413.406 165.184 1.00 138.83 371 LEU A N 1
ATOM 5253 C CA . LEU A 1 371 ? 301.514 412.921 166.529 1.00 137.59 371 LEU A CA 1
ATOM 5254 C C . LEU A 1 371 ? 300.007 412.758 166.670 1.00 137.95 371 LEU A C 1
ATOM 5255 O O . LEU A 1 371 ? 299.259 413.732 166.538 1.00 135.75 371 LEU A O 1
ATOM 5271 N N . GLU A 1 372 ? 299.570 411.533 166.945 1.00 141.67 372 GLU A N 1
ATOM 5272 C CA . GLU A 1 372 ? 298.154 411.206 166.945 1.00 140.97 372 GLU A CA 1
ATOM 5273 C C . GLU A 1 372 ? 297.493 411.694 168.230 1.00 136.14 372 GLU A C 1
ATOM 5274 O O . GLU A 1 372 ? 298.118 412.321 169.090 1.00 136.39 372 GLU A O 1
ATOM 5286 N N . LYS A 1 373 ? 296.204 411.406 168.355 1.00 133.43 373 LYS A N 1
ATOM 5287 C CA . LYS A 1 373 ? 295.428 411.777 169.525 1.00 135.99 373 LYS A CA 1
ATOM 5288 C C . LYS A 1 373 ? 295.412 410.635 170.530 1.00 140.37 373 LYS A C 1
ATOM 5289 O O . LYS A 1 373 ? 295.471 409.460 170.162 1.00 141.19 373 LYS A O 1
ATOM 5308 N N . ASP A 1 374 ? 295.392 411.008 171.813 1.00 142.99 374 ASP A N 1
ATOM 5309 C CA . ASP A 1 374 ? 295.201 410.105 172.946 1.00 144.40 374 ASP A CA 1
ATOM 5310 C C . ASP A 1 374 ? 295.835 408.742 172.697 1.00 139.94 374 ASP A C 1
ATOM 5311 O O . ASP A 1 374 ? 295.194 407.704 172.887 1.00 133.02 374 ASP A O 1
ATOM 5320 N N . ALA A 1 375 ? 297.095 408.740 172.277 1.00 139.05 375 ALA A N 1
ATOM 5321 C CA . ALA A 1 375 ? 297.858 407.524 172.052 1.00 132.90 375 ALA A CA 1
ATOM 5322 C C . ALA A 1 375 ? 299.107 407.547 172.920 1.00 131.84 375 ALA A C 1
ATOM 5323 O O . ALA A 1 375 ? 299.775 408.578 173.037 1.00 133.69 375 ALA A O 1
ATOM 5330 N N . GLN A 1 376 ? 299.415 406.408 173.528 1.00 126.32 376 GLN A N 1
ATOM 5331 C CA . GLN A 1 376 ? 300.561 406.323 174.419 1.00 124.85 376 GLN A CA 1
ATOM 5332 C C . GLN A 1 376 ? 301.858 406.509 173.640 1.00 124.45 376 GLN A C 1
ATOM 5333 O O . GLN A 1 376 ? 301.960 406.156 172.463 1.00 123.51 376 GLN A O 1
ATOM 5347 N N . TYR A 1 377 ? 302.861 407.068 174.315 1.00 125.36 377 TYR A N 1
ATOM 5348 C CA . TYR A 1 377 ? 304.149 407.336 173.695 1.00 120.88 377 TYR A CA 1
ATOM 5349 C C . TYR A 1 377 ? 305.250 407.140 174.726 1.00 117.09 377 TYR A C 1
ATOM 5350 O O . TYR A 1 377 ? 305.013 407.204 175.934 1.00 119.37 377 TYR A O 1
ATOM 5368 N N . LEU A 1 378 ? 306.459 406.904 174.231 1.00 113.63 378 LEU A N 1
ATOM 5369 C CA . LEU A 1 378 ? 307.630 406.703 175.070 1.00 112.79 378 LEU A CA 1
ATOM 5370 C C . LEU A 1 378 ? 308.485 407.963 175.081 1.00 115.75 378 LEU A C 1
ATOM 5371 O O . LEU A 1 378 ? 308.551 408.699 174.093 1.00 120.40 378 LEU A O 1
ATOM 5387 N N . VAL A 1 379 ? 309.134 408.212 176.215 1.00 114.68 379 VAL A N 1
ATOM 5388 C CA . VAL A 1 379 ? 309.988 409.382 176.393 1.00 111.26 379 VAL A CA 1
ATOM 5389 C C . VAL A 1 379 ? 311.276 408.947 177.074 1.00 109.14 379 VAL A C 1
ATOM 5390 O O . VAL A 1 379 ? 311.242 408.221 178.073 1.00 109.89 379 VAL A O 1
ATOM 5403 N N . ILE A 1 380 ? 312.409 409.387 176.536 1.00 106.50 380 ILE A N 1
ATOM 5404 C CA . ILE A 1 380 ? 313.713 409.147 177.150 1.00 104.11 380 ILE A CA 1
ATOM 5405 C C . ILE A 1 380 ? 314.498 410.452 177.084 1.00 106.59 380 ILE A C 1
ATOM 5406 O O . ILE A 1 380 ? 314.926 410.851 175.994 1.00 113.54 380 ILE A O 1
ATOM 5422 N N . PRO A 1 381 ? 314.735 411.133 178.207 1.00 103.68 381 PRO A N 1
ATOM 5423 C CA . PRO A 1 381 ? 315.267 412.504 178.138 1.00 105.81 381 PRO A CA 1
ATOM 5424 C C . PRO A 1 381 ? 316.547 412.664 177.335 1.00 109.78 381 PRO A C 1
ATOM 5425 O O . PRO A 1 381 ? 316.758 413.737 176.758 1.00 115.90 381 PRO A O 1
ATOM 5436 N N . MET A 1 382 ? 317.426 411.668 177.299 1.00 104.84 382 MET A N 1
ATOM 5437 C CA . MET A 1 382 ? 318.578 411.720 176.404 1.00 107.05 382 MET A CA 1
ATOM 5438 C C . MET A 1 382 ? 319.449 412.950 176.650 1.00 108.69 382 MET A C 1
ATOM 5439 O O . MET A 1 382 ? 320.316 412.927 177.527 1.00 115.94 382 MET A O 1
ATOM 5453 N N . GLY A 1 383 ? 319.255 414.018 175.871 1.00 106.81 383 GLY A N 1
ATOM 5454 C CA . GLY A 1 383 ? 320.139 415.169 175.932 1.00 105.91 383 GLY A CA 1
ATOM 5455 C C . GLY A 1 383 ? 319.459 416.510 175.732 1.00 106.29 383 GLY A C 1
ATOM 5456 O O . GLY A 1 383 ? 318.250 416.639 175.943 1.00 109.01 383 GLY A O 1
ATOM 5460 N N . VAL A 1 384 ? 320.232 417.520 175.327 1.00 104.66 384 VAL A N 1
ATOM 5461 C CA . VAL A 1 384 ? 319.737 418.875 175.127 1.00 106.71 384 VAL A CA 1
ATOM 5462 C C . VAL A 1 384 ? 320.267 419.399 173.798 1.00 113.35 384 VAL A C 1
ATOM 5463 O O . VAL A 1 384 ? 321.280 418.929 173.277 1.00 116.38 384 VAL A O 1
ATOM 5476 N N . SER A 1 385 ? 319.569 420.394 173.252 1.00 116.16 385 SER A N 1
ATOM 5477 C CA . SER A 1 385 ? 319.911 420.931 171.943 1.00 119.70 385 SER A CA 1
ATOM 5478 C C . SER A 1 385 ? 319.585 422.415 171.890 1.00 116.90 385 SER A C 1
ATOM 5479 O O . SER A 1 385 ? 318.825 422.937 172.709 1.00 117.02 385 SER A O 1
ATOM 5487 N N . GLY A 1 386 ? 320.169 423.089 170.902 1.00 113.97 386 GLY A N 1
ATOM 5488 C CA . GLY A 1 386 ? 319.919 424.499 170.684 1.00 116.06 386 GLY A CA 1
ATOM 5489 C C . GLY A 1 386 ? 321.069 425.372 171.134 1.00 119.85 386 GLY A C 1
ATOM 5490 O O . GLY A 1 386 ? 322.225 425.118 170.788 1.00 116.95 386 GLY A O 1
ATOM 5494 N N . ALA A 1 387 ? 320.759 426.413 171.905 1.00 121.87 387 ALA A N 1
ATOM 5495 C CA . ALA A 1 387 ? 321.762 427.287 172.490 1.00 119.76 387 ALA A CA 1
ATOM 5496 C C . ALA A 1 387 ? 322.060 426.932 173.940 1.00 121.27 387 ALA A C 1
ATOM 5497 O O . ALA A 1 387 ? 322.694 427.723 174.644 1.00 119.69 387 ALA A O 1
ATOM 5504 N N . ALA A 1 388 ? 321.613 425.768 174.398 1.00 121.46 388 ALA A N 1
ATOM 5505 C CA . ALA A 1 388 ? 321.768 425.394 175.794 1.00 116.61 388 ALA A CA 1
ATOM 5506 C C . ALA A 1 388 ? 323.238 425.234 176.158 1.00 114.42 388 ALA A C 1
ATOM 5507 O O . ALA A 1 388 ? 324.082 424.921 175.315 1.00 113.20 388 ALA A O 1
ATOM 5514 N N . ASN A 1 389 ? 323.539 425.457 177.434 1.00 112.33 389 ASN A N 1
ATOM 5515 C CA . ASN A 1 389 ? 324.881 425.280 177.965 1.00 109.40 389 ASN A CA 1
ATOM 5516 C C . ASN A 1 389 ? 324.756 424.721 179.379 1.00 109.28 389 ASN A C 1
ATOM 5517 O O . ASN A 1 389 ? 323.661 424.386 179.841 1.00 109.20 389 ASN A O 1
ATOM 5528 N N . ASP A 1 390 ? 325.887 424.628 180.076 1.00 110.30 390 ASP A N 1
ATOM 5529 C CA . ASP A 1 390 ? 325.887 424.025 181.404 1.00 109.60 390 ASP A CA 1
ATOM 5530 C C . ASP A 1 390 ? 325.023 424.818 182.376 1.00 105.43 390 ASP A C 1
ATOM 5531 O O . ASP A 1 390 ? 324.298 424.236 183.188 1.00 102.98 390 ASP A O 1
ATOM 5540 N N . ASP A 1 391 ? 325.088 426.148 182.311 1.00 103.89 391 ASP A N 1
ATOM 5541 C CA . ASP A 1 391 ? 324.381 426.966 183.290 1.00 101.99 391 ASP A CA 1
ATOM 5542 C C . ASP A 1 391 ? 322.876 426.750 183.216 1.00 104.72 391 ASP A C 1
ATOM 5543 O O . ASP A 1 391 ? 322.207 426.635 184.249 1.00 104.25 391 ASP A O 1
ATOM 5552 N N . THR A 1 392 ? 322.320 426.700 182.005 1.00 106.46 392 THR A N 1
ATOM 5553 C CA . THR A 1 392 ? 320.877 426.533 181.872 1.00 106.50 392 THR A CA 1
ATOM 5554 C C . THR A 1 392 ? 320.422 425.195 182.437 1.00 106.36 392 THR A C 1
ATOM 5555 O O . THR A 1 392 ? 319.385 425.114 183.103 1.00 107.23 392 THR A O 1
ATOM 5566 N N . VAL A 1 393 ? 321.184 424.130 182.183 1.00 104.79 393 VAL A N 1
ATOM 5567 C CA . VAL A 1 393 ? 320.834 422.824 182.728 1.00 101.49 393 VAL A CA 1
ATOM 5568 C C . VAL A 1 393 ? 320.885 422.843 184.247 1.00 99.25 393 VAL A C 1
ATOM 5569 O O . VAL A 1 393 ? 320.112 422.145 184.912 1.00 99.89 393 VAL A O 1
ATOM 5582 N N . GLN A 1 394 ? 321.789 423.637 184.822 1.00 98.06 394 GLN A N 1
ATOM 5583 C CA . GLN A 1 394 ? 321.990 423.606 186.265 1.00 94.14 394 GLN A CA 1
ATOM 5584 C C . GLN A 1 394 ? 320.728 424.016 187.013 1.00 94.56 394 GLN A C 1
ATOM 5585 O O . GLN A 1 394 ? 320.411 423.447 188.062 1.00 96.17 394 GLN A O 1
ATOM 5599 N N . VAL A 1 395 ? 320.001 425.002 186.503 1.00 94.71 395 VAL A N 1
ATOM 5600 C CA . VAL A 1 395 ? 318.803 425.501 187.165 1.00 93.91 395 VAL A CA 1
ATOM 5601 C C . VAL A 1 395 ? 317.613 424.661 186.725 1.00 97.49 395 VAL A C 1
ATOM 5602 O O . VAL A 1 395 ? 317.348 424.524 185.526 1.00 101.56 395 VAL A O 1
ATOM 5615 N N . ALA A 1 396 ? 316.895 424.103 187.689 1.00 97.69 396 ALA A N 1
ATOM 5616 C CA . ALA A 1 396 ? 315.757 423.246 187.410 1.00 99.49 396 ALA A CA 1
ATOM 5617 C C . ALA A 1 396 ? 314.477 424.062 187.298 1.00 102.62 396 ALA A C 1
ATOM 5618 O O . ALA A 1 396 ? 314.409 425.202 187.762 1.00 103.41 396 ALA A O 1
ATOM 5625 N N . PRO A 1 397 ? 313.436 423.504 186.679 1.00 104.30 397 PRO A N 1
ATOM 5626 C CA . PRO A 1 397 ? 312.161 424.224 186.600 1.00 103.27 397 PRO A CA 1
ATOM 5627 C C . PRO A 1 397 ? 311.576 424.469 187.981 1.00 103.64 397 PRO A C 1
ATOM 5628 O O . PRO A 1 397 ? 311.780 423.691 188.914 1.00 108.59 397 PRO A O 1
ATOM 5639 N N . ASN A 1 398 ? 310.836 425.565 188.102 1.00 104.77 398 ASN A N 1
ATOM 5640 C CA . ASN A 1 398 ? 310.228 425.919 189.373 1.00 106.88 398 ASN A CA 1
ATOM 5641 C C . ASN A 1 398 ? 309.164 424.898 189.762 1.00 107.21 398 ASN A C 1
ATOM 5642 O O . ASN A 1 398 ? 308.607 424.187 188.923 1.00 108.90 398 ASN A O 1
ATOM 5653 N N . CYS A 1 399 ? 308.891 424.828 191.061 1.00 109.21 399 CYS A N 1
ATOM 5654 C CA . CYS A 1 399 ? 307.894 423.923 191.614 1.00 112.28 399 CYS A CA 1
ATOM 5655 C C . CYS A 1 399 ? 306.857 424.728 192.379 1.00 115.59 399 CYS A C 1
ATOM 5656 O O . CYS A 1 399 ? 307.209 425.569 193.212 1.00 114.87 399 CYS A O 1
ATOM 5664 N N . TYR A 1 400 ? 305.582 424.469 192.096 1.00 117.84 400 TYR A N 1
ATOM 5665 C CA . TYR A 1 400 ? 304.478 425.092 192.810 1.00 118.72 400 TYR A CA 1
ATOM 5666 C C . TYR A 1 400 ? 303.440 424.038 193.155 1.00 116.54 400 TYR A C 1
ATOM 5667 O O . TYR A 1 400 ? 303.327 423.009 192.484 1.00 116.78 400 TYR A O 1
ATOM 5685 N N . GLY A 1 401 ? 302.677 424.309 194.210 1.00 113.97 401 GLY A N 1
ATOM 5686 C CA . GLY A 1 401 ? 301.645 423.396 194.654 1.00 112.25 401 GLY A CA 1
ATOM 5687 C C . GLY A 1 401 ? 301.750 423.094 196.132 1.00 111.53 401 GLY A C 1
ATOM 5688 O O . GLY A 1 401 ? 302.267 423.907 196.901 1.00 111.18 401 GLY A O 1
ATOM 5692 N N . SER A 1 402 ? 301.259 421.928 196.542 1.00 112.38 402 SER A N 1
ATOM 5693 C CA . SER A 1 402 ? 301.308 421.507 197.935 1.00 112.53 402 SER A CA 1
ATOM 5694 C C . SER A 1 402 ? 301.713 420.043 198.031 1.00 112.31 402 SER A C 1
ATOM 5695 O O . SER A 1 402 ? 301.131 419.270 198.798 1.00 114.56 402 SER A O 1
ATOM 5703 N N . TRP A 1 403 ? 302.720 419.640 197.257 1.00 108.08 403 TRP A N 1
ATOM 5704 C CA . TRP A 1 403 ? 303.152 418.247 197.183 1.00 108.74 403 TRP A CA 1
ATOM 5705 C C . TRP A 1 403 ? 304.556 418.057 197.753 1.00 111.64 403 TRP A C 1
ATOM 5706 O O . TRP A 1 403 ? 305.375 417.337 197.187 1.00 113.16 403 TRP A O 1
ATOM 5727 N N . ASP A 1 404 ? 304.839 418.723 198.870 1.00 113.39 404 ASP A N 1
ATOM 5728 C CA . ASP A 1 404 ? 306.086 418.597 199.635 1.00 113.04 404 ASP A CA 1
ATOM 5729 C C . ASP A 1 404 ? 307.281 418.302 198.727 1.00 107.46 404 ASP A C 1
ATOM 5730 O O . ASP A 1 404 ? 307.928 417.258 198.809 1.00 99.86 404 ASP A O 1
ATOM 5739 N N . TYR A 1 405 ? 307.557 419.252 197.841 1.00 104.95 405 TYR A N 1
ATOM 5740 C CA . TYR A 1 405 ? 308.746 419.182 197.008 1.00 99.17 405 TYR A CA 1
ATOM 5741 C C . TYR A 1 405 ? 309.995 419.460 197.845 1.00 98.02 405 TYR A C 1
ATOM 5742 O O . TYR A 1 405 ? 309.924 419.866 199.006 1.00 98.64 405 TYR A O 1
ATOM 5760 N N . ALA A 1 406 ? 311.153 419.232 197.237 1.00 95.17 406 ALA A N 1
ATOM 5761 C CA . ALA A 1 406 ? 312.420 419.436 197.932 1.00 91.28 406 ALA A CA 1
ATOM 5762 C C . ALA A 1 406 ? 312.741 420.926 198.013 1.00 91.95 406 ALA A C 1
ATOM 5763 O O . ALA A 1 406 ? 312.720 421.611 196.988 1.00 93.46 406 ALA A O 1
ATOM 5770 N N . PRO A 1 407 ? 313.045 421.457 199.194 1.00 87.87 407 PRO A N 1
ATOM 5771 C CA . PRO A 1 407 ? 313.315 422.893 199.307 1.00 85.30 407 PRO A CA 1
ATOM 5772 C C . PRO A 1 407 ? 314.671 423.272 198.733 1.00 84.11 407 PRO A C 1
ATOM 5773 O O . PRO A 1 407 ? 315.577 422.449 198.593 1.00 87.20 407 PRO A O 1
ATOM 5784 N N . THR A 1 408 ? 314.796 424.553 198.400 1.00 84.07 408 THR A N 1
ATOM 5785 C CA . THR A 1 408 ? 316.069 425.095 197.951 1.00 85.49 408 THR A CA 1
ATOM 5786 C C . THR A 1 408 ? 317.028 425.227 199.127 1.00 86.45 408 THR A C 1
ATOM 5787 O O . THR A 1 408 ? 316.631 425.610 200.231 1.00 87.37 408 THR A O 1
ATOM 5798 N N . VAL A 1 409 ? 318.299 424.915 198.887 1.00 86.42 409 VAL A N 1
ATOM 5799 C CA . VAL A 1 409 ? 319.316 424.920 199.928 1.00 82.97 409 VAL A CA 1
ATOM 5800 C C . VAL A 1 409 ? 320.520 425.721 199.455 1.00 83.76 409 VAL A C 1
ATOM 5801 O O . VAL A 1 409 ? 320.788 425.825 198.254 1.00 87.97 409 VAL A O 1
ATOM 5814 N N . ALA A 1 410 ? 321.247 426.286 200.412 1.00 83.89 410 ALA A N 1
ATOM 5815 C CA . ALA A 1 410 ? 322.456 427.051 200.155 1.00 86.23 410 ALA A CA 1
ATOM 5816 C C . ALA A 1 410 ? 323.509 426.668 201.182 1.00 87.99 410 ALA A C 1
ATOM 5817 O O . ALA A 1 410 ? 323.169 426.256 202.297 1.00 88.38 410 ALA A O 1
ATOM 5824 N N . PRO A 1 411 ? 324.787 426.794 200.843 1.00 86.67 411 PRO A N 1
ATOM 5825 C CA . PRO A 1 411 ? 325.840 426.420 201.783 1.00 85.02 411 PRO A CA 1
ATOM 5826 C C . PRO A 1 411 ? 326.059 427.517 202.807 1.00 87.07 411 PRO A C 1
ATOM 5827 O O . PRO A 1 411 ? 325.667 428.671 202.583 1.00 90.23 411 PRO A O 1
ATOM 5838 N N . PRO A 1 412 ? 326.682 427.206 203.941 1.00 89.75 412 PRO A N 1
ATOM 5839 C CA . PRO A 1 412 ? 327.039 428.267 204.889 1.00 90.32 412 PRO A CA 1
ATOM 5840 C C . PRO A 1 412 ? 328.039 429.230 204.272 1.00 95.45 412 PRO A C 1
ATOM 5841 O O . PRO A 1 412 ? 328.818 428.869 203.389 1.00 98.45 412 PRO A O 1
ATOM 5852 N N . LEU A 1 413 ? 328.011 430.470 204.749 1.00 98.52 413 LEU A N 1
ATOM 5853 C CA . LEU A 1 413 ? 328.919 431.482 204.230 1.00 102.58 413 LEU A CA 1
ATOM 5854 C C . LEU A 1 413 ? 330.362 431.018 204.372 1.00 104.04 413 LEU A C 1
ATOM 5855 O O . LEU A 1 413 ? 330.763 430.509 205.421 1.00 103.16 413 LEU A O 1
ATOM 5871 N N . GLY A 1 414 ? 331.141 431.196 203.309 1.00 101.60 414 GLY A N 1
ATOM 5872 C CA . GLY A 1 414 ? 332.516 430.752 203.285 1.00 98.46 414 GLY A CA 1
ATOM 5873 C C . GLY A 1 414 ? 332.731 429.351 202.760 1.00 96.09 414 GLY A C 1
ATOM 5874 O O . GLY A 1 414 ? 333.886 428.921 202.654 1.00 94.01 414 GLY A O 1
ATOM 5878 N N . GLU A 1 415 ? 331.669 428.625 202.428 1.00 95.73 415 GLU A N 1
ATOM 5879 C CA . GLU A 1 415 ? 331.765 427.270 201.912 1.00 91.49 415 GLU A CA 1
ATOM 5880 C C . GLU A 1 415 ? 331.085 427.184 200.554 1.00 89.42 415 GLU A C 1
ATOM 5881 O O . GLU A 1 415 ? 330.279 428.039 200.187 1.00 95.15 415 GLU A O 1
ATOM 5893 N N . GLN A 1 416 ? 331.424 426.136 199.808 1.00 85.17 416 GLN A N 1
ATOM 5894 C CA . GLN A 1 416 ? 330.863 425.905 198.487 1.00 82.09 416 GLN A CA 1
ATOM 5895 C C . GLN A 1 416 ? 330.456 424.446 198.348 1.00 80.64 416 GLN A C 1
ATOM 5896 O O . GLN A 1 416 ? 331.027 423.565 198.992 1.00 86.13 416 GLN A O 1
ATOM 5910 N N . PHE A 1 417 ? 329.469 424.197 197.491 1.00 77.35 417 PHE A N 1
ATOM 5911 C CA . PHE A 1 417 ? 329.046 422.832 197.217 1.00 74.92 417 PHE A CA 1
ATOM 5912 C C . PHE A 1 417 ? 330.137 422.065 196.482 1.00 76.09 417 PHE A C 1
ATOM 5913 O O . PHE A 1 417 ? 330.980 422.643 195.794 1.00 79.54 417 PHE A O 1
ATOM 5930 N N . VAL A 1 418 ? 330.106 420.745 196.629 1.00 75.22 418 VAL A N 1
ATOM 5931 C CA . VAL A 1 418 ? 330.928 419.833 195.843 1.00 76.51 418 VAL A CA 1
ATOM 5932 C C . VAL A 1 418 ? 329.977 418.936 195.068 1.00 79.38 418 VAL A C 1
ATOM 5933 O O . VAL A 1 418 ? 329.153 418.235 195.666 1.00 81.42 418 VAL A O 1
ATOM 5946 N N . TRP A 1 419 ? 330.087 418.954 193.744 1.00 80.30 419 TRP A N 1
ATOM 5947 C CA . TRP A 1 419 ? 329.147 418.271 192.869 1.00 77.44 419 TRP A CA 1
ATOM 5948 C C . TRP A 1 419 ? 329.764 417.008 192.282 1.00 79.67 419 TRP A C 1
ATOM 5949 O O . TRP A 1 419 ? 330.983 416.873 192.175 1.00 85.92 419 TRP A O 1
ATOM 5970 N N . PHE A 1 420 ? 328.891 416.082 191.896 1.00 79.63 420 PHE A N 1
ATOM 5971 C CA . PHE A 1 420 ? 329.258 414.942 191.069 1.00 80.75 420 PHE A CA 1
ATOM 5972 C C . PHE A 1 420 ? 328.982 415.321 189.620 1.00 86.51 420 PHE A C 1
ATOM 5973 O O . PHE A 1 420 ? 327.842 415.637 189.269 1.00 89.81 420 PHE A O 1
ATOM 5990 N N . ARG A 1 421 ? 330.016 415.291 188.786 1.00 88.97 421 ARG A N 1
ATOM 5991 C CA . ARG A 1 421 ? 329.958 415.827 187.434 1.00 87.15 421 ARG A CA 1
ATOM 5992 C C . ARG A 1 421 ? 330.125 414.711 186.411 1.00 90.37 421 ARG A C 1
ATOM 5993 O O . ARG A 1 421 ? 330.926 413.792 186.605 1.00 91.85 421 ARG A O 1
ATOM 6014 N N . SER A 1 422 ? 329.362 414.795 185.323 1.00 93.62 422 SER A N 1
ATOM 6015 C CA . SER A 1 422 ? 329.382 413.797 184.263 1.00 92.70 422 SER A CA 1
ATOM 6016 C C . SER A 1 422 ? 329.284 414.494 182.914 1.00 96.65 422 SER A C 1
ATOM 6017 O O . SER A 1 422 ? 328.711 415.578 182.801 1.00 98.35 422 SER A O 1
ATOM 6025 N N . GLN A 1 423 ? 329.849 413.858 181.891 1.00 97.85 423 GLN A N 1
ATOM 6026 C CA . GLN A 1 423 ? 329.877 414.401 180.538 1.00 100.02 423 GLN A CA 1
ATOM 6027 C C . GLN A 1 423 ? 328.804 413.723 179.695 1.00 100.71 423 GLN A C 1
ATOM 6028 O O . GLN A 1 423 ? 328.685 412.495 179.706 1.00 100.64 423 GLN A O 1
ATOM 6042 N N . LEU A 1 424 ? 328.030 414.525 178.969 1.00 104.15 424 LEU A N 1
ATOM 6043 C CA . LEU A 1 424 ? 326.908 414.023 178.185 1.00 103.95 424 LEU A CA 1
ATOM 6044 C C . LEU A 1 424 ? 327.233 414.097 176.698 1.00 106.51 424 LEU A C 1
ATOM 6045 O O . LEU A 1 424 ? 327.307 415.206 176.145 1.00 107.88 424 LEU A O 1
ATOM 6061 N N . PRO A 1 425 ? 327.431 412.974 176.006 1.00 107.72 425 PRO A N 1
ATOM 6062 C CA . PRO A 1 425 ? 327.785 413.042 174.584 1.00 107.09 425 PRO A CA 1
ATOM 6063 C C . PRO A 1 425 ? 326.669 413.649 173.747 1.00 112.68 425 PRO A C 1
ATOM 6064 O O . PRO A 1 425 ? 325.487 413.555 174.083 1.00 111.30 425 PRO A O 1
ATOM 6075 N N . ALA A 1 426 ? 327.062 414.273 172.642 1.00 117.17 426 ALA A N 1
ATOM 6076 C CA . ALA A 1 426 ? 326.119 414.890 171.722 1.00 119.43 426 ALA A CA 1
ATOM 6077 C C . ALA A 1 426 ? 325.698 413.903 170.641 1.00 121.92 426 ALA A C 1
ATOM 6078 O O . ALA A 1 426 ? 326.462 413.022 170.242 1.00 120.59 426 ALA A O 1
ATOM 6085 N N . SER A 1 427 ? 324.465 414.066 170.166 1.00 126.49 427 SER A N 1
ATOM 6086 C CA . SER A 1 427 ? 323.903 413.237 169.110 1.00 127.82 427 SER A CA 1
ATOM 6087 C C . SER A 1 427 ? 323.643 414.101 167.887 1.00 129.75 427 SER A C 1
ATOM 6088 O O . SER A 1 427 ? 323.002 415.152 167.991 1.00 129.16 427 SER A O 1
ATOM 6096 N N . LYS A 1 428 ? 324.130 413.654 166.734 1.00 132.19 428 LYS A N 1
ATOM 6097 C CA . LYS A 1 428 ? 324.044 414.412 165.496 1.00 134.76 428 LYS A CA 1
ATOM 6098 C C . LYS A 1 428 ? 323.398 413.554 164.419 1.00 137.52 428 LYS A C 1
ATOM 6099 O O . LYS A 1 428 ? 323.197 412.349 164.588 1.00 135.85 428 LYS A O 1
ATOM 6118 N N . THR A 1 429 ? 323.059 414.190 163.300 1.00 141.47 429 THR A N 1
ATOM 6119 C CA . THR A 1 429 ? 322.416 413.493 162.198 1.00 145.29 429 THR A CA 1
ATOM 6120 C C . THR A 1 429 ? 322.770 414.176 160.887 1.00 148.52 429 THR A C 1
ATOM 6121 O O . THR A 1 429 ? 322.790 415.406 160.804 1.00 145.20 429 THR A O 1
ATOM 6132 N N . THR A 1 430 ? 323.049 413.366 159.868 1.00 154.78 430 THR A N 1
ATOM 6133 C CA . THR A 1 430 ? 323.321 413.868 158.530 1.00 157.03 430 THR A CA 1
ATOM 6134 C C . THR A 1 430 ? 322.084 413.904 157.648 1.00 158.55 430 THR A C 1
ATOM 6135 O O . THR A 1 430 ? 322.145 414.452 156.543 1.00 154.31 430 THR A O 1
ATOM 6146 N N . THR A 1 431 ? 320.975 413.343 158.105 1.00 163.20 431 THR A N 1
ATOM 6147 C CA . THR A 1 431 ? 319.741 413.269 157.340 1.00 163.32 431 THR A CA 1
ATOM 6148 C C . THR A 1 431 ? 318.647 414.027 158.087 1.00 163.14 431 THR A C 1
ATOM 6149 O O . THR A 1 431 ? 318.900 414.706 159.085 1.00 162.73 431 THR A O 1
ATOM 6160 N N . THR A 1 432 ? 317.421 413.910 157.587 1.00 165.12 432 THR A N 1
ATOM 6161 C CA . THR A 1 432 ? 316.287 414.594 158.191 1.00 166.29 432 THR A CA 1
ATOM 6162 C C . THR A 1 432 ? 315.694 413.789 159.342 1.00 167.53 432 THR A C 1
ATOM 6163 O O . THR A 1 432 ? 314.478 413.581 159.402 1.00 164.39 432 THR A O 1
ATOM 6174 N N . SER A 1 433 ? 316.543 413.350 160.276 1.00 169.77 433 SER A N 1
ATOM 6175 C CA . SER A 1 433 ? 316.032 412.723 161.490 1.00 165.32 433 SER A CA 1
ATOM 6176 C C . SER A 1 433 ? 315.345 413.745 162.383 1.00 164.98 433 SER A C 1
ATOM 6177 O O . SER A 1 433 ? 314.377 413.411 163.075 1.00 161.09 433 SER A O 1
ATOM 6185 N N . GLY A 1 434 ? 315.834 414.984 162.389 1.00 163.80 434 GLY A N 1
ATOM 6186 C CA . GLY A 1 434 ? 315.099 416.078 162.990 1.00 155.90 434 GLY A CA 1
ATOM 6187 C C . GLY A 1 434 ? 315.862 416.943 163.971 1.00 147.24 434 GLY A C 1
ATOM 6188 O O . GLY A 1 434 ? 315.627 418.154 164.022 1.00 145.03 434 GLY A O 1
ATOM 6192 N N . VAL A 1 435 ? 316.769 416.362 164.758 1.00 139.07 435 VAL A N 1
ATOM 6193 C CA . VAL A 1 435 ? 317.383 417.082 165.865 1.00 132.79 435 VAL A CA 1
ATOM 6194 C C . VAL A 1 435 ? 318.881 416.818 165.912 1.00 130.08 435 VAL A C 1
ATOM 6195 O O . VAL A 1 435 ? 319.382 415.823 165.387 1.00 131.06 435 VAL A O 1
ATOM 6208 N N . ASN A 1 436 ? 319.590 417.736 166.568 1.00 128.35 436 ASN A N 1
ATOM 6209 C CA . ASN A 1 436 ? 321.031 417.637 166.775 1.00 127.73 436 ASN A CA 1
ATOM 6210 C C . ASN A 1 436 ? 321.339 418.208 168.152 1.00 127.07 436 ASN A C 1
ATOM 6211 O O . ASN A 1 436 ? 321.170 419.411 168.374 1.00 124.27 436 ASN A O 1
ATOM 6222 N N . SER A 1 437 ? 321.778 417.355 169.072 1.00 126.59 437 SER A N 1
ATOM 6223 C CA . SER A 1 437 ? 322.114 417.805 170.412 1.00 121.43 437 SER A CA 1
ATOM 6224 C C . SER A 1 437 ? 323.541 418.348 170.451 1.00 120.34 437 SER A C 1
ATOM 6225 O O . SER A 1 437 ? 324.309 418.229 169.494 1.00 122.87 437 SER A O 1
ATOM 6233 N N . VAL A 1 438 ? 323.893 418.950 171.583 1.00 116.47 438 VAL A N 1
ATOM 6234 C CA . VAL A 1 438 ? 325.211 419.551 171.768 1.00 113.77 438 VAL A CA 1
ATOM 6235 C C . VAL A 1 438 ? 325.835 419.005 173.047 1.00 110.85 438 VAL A C 1
ATOM 6236 O O . VAL A 1 438 ? 325.107 418.606 173.966 1.00 109.83 438 VAL A O 1
ATOM 6249 N N . PRO A 1 439 ? 327.162 418.964 173.155 1.00 110.01 439 PRO A N 1
ATOM 6250 C CA . PRO A 1 439 ? 327.780 418.491 174.399 1.00 108.57 439 PRO A CA 1
ATOM 6251 C C . PRO A 1 439 ? 327.408 419.379 175.576 1.00 109.56 439 PRO A C 1
ATOM 6252 O O . PRO A 1 439 ? 327.228 420.589 175.438 1.00 110.78 439 PRO A O 1
ATOM 6263 N N . VAL A 1 440 ? 327.296 418.760 176.751 1.00 109.18 440 VAL A N 1
ATOM 6264 C CA . VAL A 1 440 ? 326.925 419.477 177.965 1.00 108.75 440 VAL A CA 1
ATOM 6265 C C . VAL A 1 440 ? 327.328 418.624 179.157 1.00 107.72 440 VAL A C 1
ATOM 6266 O O . VAL A 1 440 ? 327.501 417.411 179.040 1.00 107.29 440 VAL A O 1
ATOM 6279 N N . ASN A 1 441 ? 327.483 419.263 180.313 1.00 106.91 441 ASN A N 1
ATOM 6280 C CA . ASN A 1 441 ? 327.873 418.595 181.545 1.00 99.34 441 ASN A CA 1
ATOM 6281 C C . ASN A 1 441 ? 326.747 418.711 182.564 1.00 97.77 441 ASN A C 1
ATOM 6282 O O . ASN A 1 441 ? 326.099 419.756 182.667 1.00 97.80 441 ASN A O 1
ATOM 6293 N N . VAL A 1 442 ? 326.523 417.639 183.318 1.00 94.99 442 VAL A N 1
ATOM 6294 C CA . VAL A 1 442 ? 325.430 417.557 184.280 1.00 91.85 442 VAL A CA 1
ATOM 6295 C C . VAL A 1 442 ? 326.017 417.343 185.667 1.00 91.65 442 VAL A C 1
ATOM 6296 O O . VAL A 1 442 ? 326.907 416.506 185.847 1.00 90.96 442 VAL A O 1
ATOM 6309 N N . ASN A 1 443 ? 325.516 418.098 186.642 1.00 91.08 443 ASN A N 1
ATOM 6310 C CA . ASN A 1 443 ? 325.966 418.019 188.025 1.00 87.10 443 ASN A CA 1
ATOM 6311 C C . ASN A 1 443 ? 324.853 417.463 188.900 1.00 86.57 443 ASN A C 1
ATOM 6312 O O . ASN A 1 443 ? 323.675 417.754 188.679 1.00 91.43 443 ASN A O 1
ATOM 6323 N N . ALA A 1 444 ? 325.232 416.668 189.895 1.00 84.14 444 ALA A N 1
ATOM 6324 C CA . ALA A 1 444 ? 324.302 416.120 190.870 1.00 82.89 444 ALA A CA 1
ATOM 6325 C C . ALA A 1 444 ? 324.770 416.474 192.273 1.00 83.94 444 ALA A C 1
ATOM 6326 O O . ALA A 1 444 ? 325.969 416.451 192.562 1.00 85.96 444 ALA A O 1
ATOM 6333 N N . LEU A 1 445 ? 323.816 416.804 193.143 1.00 82.89 445 LEU A N 1
ATOM 6334 C CA . LEU A 1 445 ? 324.163 417.206 194.501 1.00 80.40 445 LEU A CA 1
ATOM 6335 C C . LEU A 1 445 ? 324.718 416.038 195.306 1.00 81.81 445 LEU A C 1
ATOM 6336 O O . LEU A 1 445 ? 325.671 416.206 196.074 1.00 82.93 445 LEU A O 1
ATOM 6352 N N . MET A 1 446 ? 324.135 414.853 195.155 1.00 81.92 446 MET A N 1
ATOM 6353 C CA . MET A 1 446 ? 324.548 413.694 195.930 1.00 81.40 446 MET A CA 1
ATOM 6354 C C . MET A 1 446 ? 324.237 412.440 195.130 1.00 82.84 446 MET A C 1
ATOM 6355 O O . MET A 1 446 ? 323.393 412.450 194.232 1.00 88.67 446 MET A O 1
ATOM 6369 N N . SER A 1 447 ? 324.930 411.356 195.465 1.00 82.85 447 SER A N 1
ATOM 6370 C CA . SER A 1 447 ? 324.704 410.076 194.825 1.00 83.69 447 SER A CA 1
ATOM 6371 C C . SER A 1 447 ? 324.172 409.067 195.835 1.00 87.63 447 SER A C 1
ATOM 6372 O O . SER A 1 447 ? 324.673 409.002 196.961 1.00 90.86 447 SER A O 1
ATOM 6380 N N . PRO A 1 448 ? 323.166 408.269 195.472 1.00 86.47 448 PRO A N 1
ATOM 6381 C CA . PRO A 1 448 ? 322.630 407.301 196.439 1.00 87.67 448 PRO A CA 1
ATOM 6382 C C . PRO A 1 448 ? 323.652 406.281 196.898 1.00 90.53 448 PRO A C 1
ATOM 6383 O O . PRO A 1 448 ? 323.527 405.748 198.006 1.00 96.37 448 PRO A O 1
ATOM 6394 N N . ASP A 1 449 ? 324.660 405.986 196.078 1.00 91.29 449 ASP A N 1
ATOM 6395 C CA . ASP A 1 449 ? 325.642 404.977 196.457 1.00 94.49 449 ASP A CA 1
ATOM 6396 C C . ASP A 1 449 ? 326.412 405.394 197.701 1.00 95.09 449 ASP A C 1
ATOM 6397 O O . ASP A 1 449 ? 326.671 404.570 198.584 1.00 97.43 449 ASP A O 1
ATOM 6406 N N . LEU A 1 450 ? 326.795 406.669 197.790 1.00 94.00 450 LEU A N 1
ATOM 6407 C CA . LEU A 1 450 ? 327.475 407.142 198.991 1.00 91.76 450 LEU A CA 1
ATOM 6408 C C . LEU A 1 450 ? 326.559 407.067 200.205 1.00 90.24 450 LEU A C 1
ATOM 6409 O O . LEU A 1 450 ? 326.988 406.648 201.286 1.00 87.84 450 LEU A O 1
ATOM 6425 N N . MET A 1 451 ? 325.299 407.470 200.051 1.00 93.46 451 MET A N 1
ATOM 6426 C CA . MET A 1 451 ? 324.358 407.458 201.164 1.00 92.91 451 MET A CA 1
ATOM 6427 C C . MET A 1 451 ? 323.927 406.054 201.569 1.00 92.94 451 MET A C 1
ATOM 6428 O O . MET A 1 451 ? 323.284 405.907 202.611 1.00 92.73 451 MET A O 1
ATOM 6442 N N . CYS A 1 452 ? 324.256 405.027 200.783 1.00 94.25 452 CYS A N 1
ATOM 6443 C CA . CYS A 1 452 ? 323.783 403.683 201.097 1.00 90.80 452 CYS A CA 1
ATOM 6444 C C . CYS A 1 452 ? 324.274 403.245 202.471 1.00 92.73 452 CYS A C 1
ATOM 6445 O O . CYS A 1 452 ? 323.481 402.827 203.321 1.00 94.53 452 CYS A O 1
ATOM 6453 N N . SER A 1 453 ? 325.581 403.355 202.716 1.00 89.56 453 SER A N 1
ATOM 6454 C CA . SER A 1 453 ? 326.138 402.906 203.985 1.00 87.82 453 SER A CA 1
ATOM 6455 C C . SER A 1 453 ? 325.749 403.814 205.142 1.00 86.09 453 SER A C 1
ATOM 6456 O O . SER A 1 453 ? 325.748 403.365 206.291 1.00 87.75 453 SER A O 1
ATOM 6464 N N . ALA A 1 454 ? 325.418 405.075 204.866 1.00 83.54 454 ALA A N 1
ATOM 6465 C CA . ALA A 1 454 ? 325.036 405.986 205.939 1.00 84.33 454 ALA A CA 1
ATOM 6466 C C . ALA A 1 454 ? 323.762 405.519 206.629 1.00 84.62 454 ALA A C 1
ATOM 6467 O O . ALA A 1 454 ? 323.617 405.668 207.846 1.00 85.09 454 ALA A O 1
ATOM 6474 N N . TYR A 1 455 ? 322.824 404.955 205.868 1.00 85.61 455 TYR A N 1
ATOM 6475 C CA . TYR A 1 455 ? 321.572 404.511 206.466 1.00 85.61 455 TYR A CA 1
ATOM 6476 C C . TYR A 1 455 ? 321.789 403.343 207.415 1.00 85.93 455 TYR A C 1
ATOM 6477 O O . TYR A 1 455 ? 321.084 403.228 208.424 1.00 86.52 455 TYR A O 1
ATOM 6495 N N . ALA A 1 456 ? 322.747 402.467 207.114 1.00 86.11 456 ALA A N 1
ATOM 6496 C CA . ALA A 1 456 ? 323.062 401.381 208.037 1.00 86.32 456 ALA A CA 1
ATOM 6497 C C . ALA A 1 456 ? 323.586 401.921 209.361 1.00 86.66 456 ALA A C 1
ATOM 6498 O O . ALA A 1 456 ? 323.201 401.438 210.432 1.00 85.70 456 ALA A O 1
ATOM 6505 N N . SER A 1 457 ? 324.464 402.919 209.310 1.00 87.30 457 SER A N 1
ATOM 6506 C CA . SER A 1 457 ? 325.013 403.570 210.498 1.00 83.57 457 SER A CA 1
ATOM 6507 C C . SER A 1 457 ? 324.502 405.006 210.518 1.00 89.28 457 SER A C 1
ATOM 6508 O O . SER A 1 457 ? 325.086 405.889 209.885 1.00 95.36 457 SER A O 1
ATOM 6516 N N . GLY A 1 458 ? 323.423 405.243 211.255 1.00 84.54 458 GLY A N 1
ATOM 6517 C CA . GLY A 1 458 ? 322.795 406.548 211.260 1.00 85.72 458 GLY A CA 1
ATOM 6518 C C . GLY A 1 458 ? 323.716 407.672 211.689 1.00 80.18 458 GLY A C 1
ATOM 6519 O O . GLY A 1 458 ? 324.871 407.436 212.049 1.00 80.68 458 GLY A O 1
ATOM 6523 N N . PHE A 1 459 ? 323.215 408.902 211.641 1.00 76.55 459 PHE A N 1
ATOM 6524 C CA . PHE A 1 459 ? 323.951 410.063 212.114 1.00 74.80 459 PHE A CA 1
ATOM 6525 C C . PHE A 1 459 ? 323.557 410.389 213.547 1.00 77.63 459 PHE A C 1
ATOM 6526 O O . PHE A 1 459 ? 322.368 410.381 213.876 1.00 82.68 459 PHE A O 1
ATOM 6543 N N . PRO A 1 460 ? 324.494 410.680 214.447 1.00 73.94 460 PRO A N 1
ATOM 6544 C CA . PRO A 1 460 ? 324.095 411.203 215.757 1.00 75.40 460 PRO A CA 1
ATOM 6545 C C . PRO A 1 460 ? 323.324 412.503 215.597 1.00 78.16 460 PRO A C 1
ATOM 6546 O O . PRO A 1 460 ? 323.606 413.307 214.708 1.00 81.52 460 PRO A O 1
ATOM 6557 N N . LEU A 1 461 ? 322.337 412.701 216.464 1.00 80.02 461 LEU A N 1
ATOM 6558 C CA . LEU A 1 461 ? 321.408 413.809 216.295 1.00 83.61 461 LEU A CA 1
ATOM 6559 C C . LEU A 1 461 ? 322.137 415.146 216.315 1.00 84.73 461 LEU A C 1
ATOM 6560 O O . LEU A 1 461 ? 322.963 415.406 217.192 1.00 80.96 461 LEU A O 1
ATOM 6576 N N . GLY A 1 462 ? 321.818 415.994 215.344 1.00 86.10 462 GLY A N 1
ATOM 6577 C CA . GLY A 1 462 ? 322.363 417.341 215.300 1.00 80.91 462 GLY A CA 1
ATOM 6578 C C . GLY A 1 462 ? 323.864 417.409 215.128 1.00 79.78 462 GLY A C 1
ATOM 6579 O O . GLY A 1 462 ? 324.517 418.250 215.757 1.00 81.24 462 GLY A O 1
ATOM 6583 N N . LYS A 1 463 ? 324.428 416.556 214.277 1.00 78.02 463 LYS A N 1
ATOM 6584 C CA . LYS A 1 463 ? 325.859 416.559 214.013 1.00 74.63 463 LYS A CA 1
ATOM 6585 C C . LYS A 1 463 ? 326.100 416.333 212.530 1.00 72.35 463 LYS A C 1
ATOM 6586 O O . LYS A 1 463 ? 325.215 415.894 211.794 1.00 78.22 463 LYS A O 1
ATOM 6605 N N . VAL A 1 464 ? 327.317 416.642 212.103 1.00 70.48 464 VAL A N 1
ATOM 6606 C CA . VAL A 1 464 ? 327.726 416.549 210.710 1.00 66.67 464 VAL A CA 1
ATOM 6607 C C . VAL A 1 464 ? 328.956 415.660 210.630 1.00 67.43 464 VAL A C 1
ATOM 6608 O O . VAL A 1 464 ? 329.738 415.564 211.580 1.00 71.89 464 VAL A O 1
ATOM 6621 N N . ALA A 1 465 ? 329.126 415.005 209.488 1.00 63.68 465 ALA A N 1
ATOM 6622 C CA . ALA A 1 465 ? 330.234 414.086 209.271 1.00 63.28 465 ALA A CA 1
ATOM 6623 C C . ALA A 1 465 ? 331.362 414.799 208.542 1.00 64.70 465 ALA A C 1
ATOM 6624 O O . ALA A 1 465 ? 331.136 415.437 207.512 1.00 71.20 465 ALA A O 1
ATOM 6631 N N . LEU A 1 466 ? 332.572 414.686 209.080 1.00 63.92 466 LEU A N 1
ATOM 6632 C CA . LEU A 1 466 ? 333.769 415.227 208.452 1.00 63.50 466 LEU A CA 1
ATOM 6633 C C . LEU A 1 466 ? 334.478 414.097 207.722 1.00 66.28 466 LEU A C 1
ATOM 6634 O O . LEU A 1 466 ? 334.883 413.110 208.343 1.00 71.46 466 LEU A O 1
ATOM 6650 N N . LEU A 1 467 ? 334.631 414.241 206.411 1.00 68.69 467 LEU A N 1
ATOM 6651 C CA . LEU A 1 467 ? 335.158 413.191 205.555 1.00 68.39 467 LEU A CA 1
ATOM 6652 C C . LEU A 1 467 ? 336.510 413.597 204.993 1.00 70.55 467 LEU A C 1
ATOM 6653 O O . LEU A 1 467 ? 336.744 414.771 204.697 1.00 76.25 467 LEU A O 1
ATOM 6669 N N . ASP A 1 468 ? 337.394 412.619 204.844 1.00 73.24 468 ASP A N 1
ATOM 6670 C CA . ASP A 1 468 ? 338.652 412.798 204.137 1.00 74.73 468 ASP A CA 1
ATOM 6671 C C . ASP A 1 468 ? 338.534 412.190 202.749 1.00 78.28 468 ASP A C 1
ATOM 6672 O O . ASP A 1 468 ? 337.892 411.153 202.570 1.00 82.49 468 ASP A O 1
ATOM 6681 N N . TYR A 1 469 ? 339.149 412.842 201.769 1.00 79.11 469 TYR A N 1
ATOM 6682 C CA . TYR A 1 469 ? 339.171 412.366 200.391 1.00 76.53 469 TYR A CA 1
ATOM 6683 C C . TYR A 1 469 ? 340.625 412.149 199.996 1.00 79.38 469 TYR A C 1
ATOM 6684 O O . TYR A 1 469 ? 341.369 413.115 199.803 1.00 84.54 469 TYR A O 1
ATOM 6702 N N . VAL A 1 470 ? 341.027 410.887 199.872 1.00 76.52 470 VAL A N 1
ATOM 6703 C CA . VAL A 1 470 ? 342.416 410.513 199.622 1.00 81.67 470 VAL A CA 1
ATOM 6704 C C . VAL A 1 470 ? 342.580 410.244 198.135 1.00 86.47 470 VAL A C 1
ATOM 6705 O O . VAL A 1 470 ? 341.828 409.448 197.562 1.00 93.13 470 VAL A O 1
ATOM 6718 N N . LEU A 1 471 ? 343.569 410.881 197.505 1.00 86.55 471 LEU A N 1
ATOM 6719 C CA . LEU A 1 471 ? 343.698 410.817 196.054 1.00 92.87 471 LEU A CA 1
ATOM 6720 C C . LEU A 1 471 ? 344.934 410.063 195.582 1.00 99.68 471 LEU A C 1
ATOM 6721 O O . LEU A 1 471 ? 344.808 409.025 194.928 1.00 103.36 471 LEU A O 1
ATOM 6737 N N . PHE A 1 472 ? 346.129 410.551 195.890 1.00 101.17 472 PHE A N 1
ATOM 6738 C CA . PHE A 1 472 ? 347.356 409.971 195.342 1.00 103.55 472 PHE A CA 1
ATOM 6739 C C . PHE A 1 472 ? 348.044 409.080 196.373 1.00 105.42 472 PHE A C 1
ATOM 6740 O O . PHE A 1 472 ? 349.166 409.333 196.810 1.00 106.08 472 PHE A O 1
ATOM 6757 N N . GLY A 1 473 ? 347.351 408.013 196.756 1.00 104.87 473 GLY A N 1
ATOM 6758 C CA . GLY A 1 473 ? 347.894 407.107 197.749 1.00 106.23 473 GLY A CA 1
ATOM 6759 C C . GLY A 1 473 ? 348.240 407.779 199.058 1.00 110.30 473 GLY A C 1
ATOM 6760 O O . GLY A 1 473 ? 349.131 407.309 199.771 1.00 114.32 473 GLY A O 1
ATOM 6764 N N . GLY A 1 474 ? 347.558 408.871 199.394 1.00 106.47 474 GLY A N 1
ATOM 6765 C CA . GLY A 1 474 ? 347.772 409.563 200.645 1.00 99.10 474 GLY A CA 1
ATOM 6766 C C . GLY A 1 474 ? 348.587 410.834 200.546 1.00 99.45 474 GLY A C 1
ATOM 6767 O O . GLY A 1 474 ? 348.678 411.564 201.539 1.00 104.47 474 GLY A O 1
ATOM 6771 N N . SER A 1 475 ? 349.180 411.126 199.389 1.00 100.28 475 SER A N 1
ATOM 6772 C CA . SER A 1 475 ? 350.001 412.326 199.286 1.00 102.16 475 SER A CA 1
ATOM 6773 C C . SER A 1 475 ? 349.150 413.589 199.260 1.00 100.53 475 SER A C 1
ATOM 6774 O O . SER A 1 475 ? 349.616 414.654 199.677 1.00 99.64 475 SER A O 1
ATOM 6782 N N . VAL A 1 476 ? 347.914 413.498 198.777 1.00 96.32 476 VAL A N 1
ATOM 6783 C CA . VAL A 1 476 ? 346.988 414.622 198.757 1.00 92.08 476 VAL A CA 1
ATOM 6784 C C . VAL A 1 476 ? 345.693 414.177 199.418 1.00 88.37 476 VAL A C 1
ATOM 6785 O O . VAL A 1 476 ? 345.139 413.132 199.061 1.00 92.97 476 VAL A O 1
ATOM 6798 N N . VAL A 1 477 ? 345.214 414.962 200.378 1.00 82.35 477 VAL A N 1
ATOM 6799 C CA . VAL A 1 477 ? 343.991 414.657 201.110 1.00 81.17 477 VAL A CA 1
ATOM 6800 C C . VAL A 1 477 ? 343.149 415.921 201.193 1.00 81.17 477 VAL A C 1
ATOM 6801 O O . VAL A 1 477 ? 343.637 416.968 201.629 1.00 86.02 477 VAL A O 1
ATOM 6814 N N . ARG A 1 478 ? 341.892 415.821 200.780 1.00 79.84 478 ARG A N 1
ATOM 6815 C CA . ARG A 1 478 ? 340.921 416.895 200.926 1.00 78.76 478 ARG A CA 1
ATOM 6816 C C . ARG A 1 478 ? 339.955 416.560 202.054 1.00 79.55 478 ARG A C 1
ATOM 6817 O O . ARG A 1 478 ? 339.812 415.403 202.456 1.00 83.01 478 ARG A O 1
ATOM 6838 N N . GLN A 1 479 ? 339.287 417.589 202.567 1.00 74.61 479 GLN A N 1
ATOM 6839 C CA . GLN A 1 479 ? 338.344 417.431 203.664 1.00 72.89 479 GLN A CA 1
ATOM 6840 C C . GLN A 1 479 ? 337.025 418.090 203.301 1.00 72.41 479 GLN A C 1
ATOM 6841 O O . GLN A 1 479 ? 337.002 419.249 202.881 1.00 74.73 479 GLN A O 1
ATOM 6855 N N . PHE A 1 480 ? 335.933 417.348 203.467 1.00 71.32 480 PHE A N 1
ATOM 6856 C CA . PHE A 1 480 ? 334.593 417.828 203.177 1.00 68.80 480 PHE A CA 1
ATOM 6857 C C . PHE A 1 480 ? 333.703 417.601 204.389 1.00 69.49 480 PHE A C 1
ATOM 6858 O O . PHE A 1 480 ? 334.010 416.794 205.267 1.00 72.82 480 PHE A O 1
ATOM 6875 N N . LYS A 1 481 ? 332.593 418.328 204.429 1.00 69.70 481 LYS A N 1
ATOM 6876 C CA . LYS A 1 481 ? 331.551 418.132 205.427 1.00 68.22 481 LYS A CA 1
ATOM 6877 C C . LYS A 1 481 ? 330.305 417.603 204.734 1.00 71.36 481 LYS A C 1
ATOM 6878 O O . LYS A 1 481 ? 329.855 418.181 203.743 1.00 79.18 481 LYS A O 1
ATOM 6897 N N . LEU A 1 482 ? 329.754 416.510 205.252 1.00 68.08 482 LEU A N 1
ATOM 6898 C CA . LEU A 1 482 ? 328.563 415.882 204.691 1.00 68.16 482 LEU A CA 1
ATOM 6899 C C . LEU A 1 482 ? 327.398 416.136 205.639 1.00 69.91 482 LEU A C 1
ATOM 6900 O O . LEU A 1 482 ? 327.325 415.537 206.714 1.00 74.81 482 LEU A O 1
ATOM 6916 N N . TYR A 1 483 ? 326.491 417.014 205.238 1.00 69.26 483 TYR A N 1
ATOM 6917 C CA . TYR A 1 483 ? 325.375 417.381 206.089 1.00 70.84 483 TYR A CA 1
ATOM 6918 C C . TYR A 1 483 ? 324.280 416.318 206.043 1.00 74.81 483 TYR A C 1
ATOM 6919 O O . TYR A 1 483 ? 324.129 415.616 205.041 1.00 78.13 483 TYR A O 1
ATOM 6937 N N . PRO A 1 484 ? 323.497 416.183 207.114 1.00 74.68 484 PRO A N 1
ATOM 6938 C CA . PRO A 1 484 ? 322.375 415.234 207.078 1.00 75.16 484 PRO A CA 1
ATOM 6939 C C . PRO A 1 484 ? 321.320 415.585 206.049 1.00 80.12 484 PRO A C 1
ATOM 6940 O O . PRO A 1 484 ? 320.552 414.704 205.649 1.00 84.03 484 PRO A O 1
ATOM 6951 N N . GLU A 1 485 ? 321.248 416.842 205.611 1.00 81.47 485 GLU A N 1
ATOM 6952 C CA . GLU A 1 485 ? 320.315 417.221 204.559 1.00 78.91 485 GLU A CA 1
ATOM 6953 C C . GLU A 1 485 ? 320.712 416.675 203.196 1.00 82.15 485 GLU A C 1
ATOM 6954 O O . GLU A 1 485 ? 319.895 416.723 202.271 1.00 83.62 485 GLU A O 1
ATOM 6966 N N . GLY A 1 486 ? 321.935 416.178 203.041 1.00 82.96 486 GLY A N 1
ATOM 6967 C CA . GLY A 1 486 ? 322.309 415.461 201.840 1.00 80.44 486 GLY A CA 1
ATOM 6968 C C . GLY A 1 486 ? 323.138 416.240 200.841 1.00 81.70 486 GLY A C 1
ATOM 6969 O O . GLY A 1 486 ? 322.879 416.165 199.640 1.00 88.70 486 GLY A O 1
ATOM 6973 N N . TYR A 1 487 ? 324.136 416.985 201.310 1.00 78.00 487 TYR A N 1
ATOM 6974 C CA . TYR A 1 487 ? 325.058 417.649 200.403 1.00 76.67 487 TYR A CA 1
ATOM 6975 C C . TYR A 1 487 ? 326.412 417.791 201.077 1.00 75.29 487 TYR A C 1
ATOM 6976 O O . TYR A 1 487 ? 326.523 417.766 202.304 1.00 76.75 487 TYR A O 1
ATOM 6994 N N . MET A 1 488 ? 327.444 417.937 200.253 1.00 75.72 488 MET A N 1
ATOM 6995 C CA . MET A 1 488 ? 328.815 418.087 200.714 1.00 75.16 488 MET A CA 1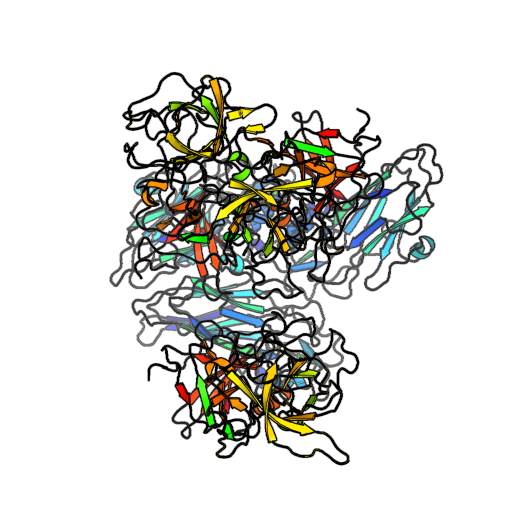
ATOM 6996 C C . MET A 1 488 ? 329.303 419.498 200.428 1.00 75.55 488 MET A C 1
ATOM 6997 O O . MET A 1 488 ? 328.979 420.077 199.388 1.00 77.27 488 MET A O 1
ATOM 7011 N N . THR A 1 489 ? 330.086 420.045 201.352 1.00 76.77 489 THR A N 1
ATOM 7012 C CA . THR A 1 489 ? 330.638 421.382 201.212 1.00 77.89 489 THR A CA 1
ATOM 7013 C C . THR A 1 489 ? 332.129 421.349 201.504 1.00 77.03 489 THR A C 1
ATOM 7014 O O . THR A 1 489 ? 332.632 420.451 202.182 1.00 78.16 489 THR A O 1
ATOM 7025 N N . ALA A 1 490 ? 332.834 422.343 200.976 1.00 77.64 490 ALA A N 1
ATOM 7026 C CA . ALA A 1 490 ? 334.266 422.485 201.178 1.00 75.34 490 ALA A CA 1
ATOM 7027 C C . ALA A 1 490 ? 334.584 423.922 201.556 1.00 82.21 490 ALA A C 1
ATOM 7028 O O . ALA A 1 490 ? 333.859 424.851 201.197 1.00 86.82 490 ALA A O 1
ATOM 7035 N N . ASN A 1 491 ? 335.679 424.094 202.289 1.00 84.18 491 ASN A N 1
ATOM 7036 C CA . ASN A 1 491 ? 336.148 425.412 202.699 1.00 84.94 491 ASN A CA 1
ATOM 7037 C C . ASN A 1 491 ? 337.077 425.948 201.618 1.00 92.28 491 ASN A C 1
ATOM 7038 O O . ASN A 1 491 ? 338.148 425.386 201.377 1.00 97.68 491 ASN A O 1
ATOM 7049 N N . THR A 1 492 ? 336.671 427.034 200.972 1.00 97.24 492 THR A N 1
ATOM 7050 C CA . THR A 1 492 ? 337.408 427.613 199.862 1.00 100.08 492 THR A CA 1
ATOM 7051 C C . THR A 1 492 ? 337.751 429.064 200.168 1.00 102.59 492 THR A C 1
ATOM 7052 O O . THR A 1 492 ? 337.153 429.694 201.043 1.00 103.68 492 THR A O 1
ATOM 7063 N N . THR A 1 493 ? 338.725 429.586 199.439 1.00 105.19 493 THR A N 1
ATOM 7064 C CA . THR A 1 493 ? 339.157 430.967 199.624 1.00 110.44 493 THR A CA 1
ATOM 7065 C C . THR A 1 493 ? 339.176 431.775 198.335 1.00 112.37 493 THR A C 1
ATOM 7066 O O . THR A 1 493 ? 338.863 432.967 198.363 1.00 115.27 493 THR A O 1
ATOM 7077 N N . GLY A 1 494 ? 339.529 431.165 197.210 1.00 108.86 494 GLY A N 1
ATOM 7078 C CA . GLY A 1 494 ? 339.679 431.888 195.961 1.00 110.47 494 GLY A CA 1
ATOM 7079 C C . GLY A 1 494 ? 338.357 432.236 195.313 1.00 109.48 494 GLY A C 1
ATOM 7080 O O . GLY A 1 494 ? 337.349 432.483 195.983 1.00 105.10 494 GLY A O 1
ATOM 7084 N N . SER A 1 495 ? 338.366 432.267 193.982 1.00 110.47 495 SER A N 1
ATOM 7085 C CA . SER A 1 495 ? 337.151 432.524 193.212 1.00 107.19 495 SER A CA 1
ATOM 7086 C C . SER A 1 495 ? 337.353 431.928 191.827 1.00 107.56 495 SER A C 1
ATOM 7087 O O . SER A 1 495 ? 338.209 432.397 191.073 1.00 109.75 495 SER A O 1
ATOM 7095 N N . ASN A 1 496 ? 336.573 430.903 191.500 1.00 104.64 496 ASN A N 1
ATOM 7096 C CA . ASN A 1 496 ? 336.723 430.201 190.236 1.00 103.15 496 ASN A CA 1
ATOM 7097 C C . ASN A 1 496 ? 335.379 429.603 189.857 1.00 103.32 496 ASN A C 1
ATOM 7098 O O . ASN A 1 496 ? 334.499 429.418 190.701 1.00 103.92 496 ASN A O 1
ATOM 7109 N N . THR A 1 497 ? 335.226 429.306 188.568 1.00 107.37 497 THR A N 1
ATOM 7110 C CA . THR A 1 497 ? 334.003 428.714 188.051 1.00 109.15 497 THR A CA 1
ATOM 7111 C C . THR A 1 497 ? 334.216 427.350 187.414 1.00 107.30 497 THR A C 1
ATOM 7112 O O . THR A 1 497 ? 333.263 426.791 186.862 1.00 110.99 497 THR A O 1
ATOM 7123 N N . GLY A 1 498 ? 335.425 426.798 187.466 1.00 103.55 498 GLY A N 1
ATOM 7124 C CA . GLY A 1 498 ? 335.689 425.532 186.813 1.00 100.46 498 GLY A CA 1
ATOM 7125 C C . GLY A 1 498 ? 336.639 424.616 187.556 1.00 101.22 498 GLY A C 1
ATOM 7126 O O . GLY A 1 498 ? 337.302 423.783 186.932 1.00 109.27 498 GLY A O 1
ATOM 7130 N N . PHE A 1 499 ? 336.729 424.750 188.875 1.00 94.29 499 PHE A N 1
ATOM 7131 C CA . PHE A 1 499 ? 337.632 423.901 189.637 1.00 90.72 499 PHE A CA 1
ATOM 7132 C C . PHE A 1 499 ? 337.155 422.456 189.600 1.00 90.71 499 PHE A C 1
ATOM 7133 O O . PHE A 1 499 ? 335.971 422.179 189.810 1.00 94.00 499 PHE A O 1
ATOM 7150 N N . ILE A 1 500 ? 338.079 421.534 189.344 1.00 91.32 500 ILE A N 1
ATOM 7151 C CA . ILE A 1 500 ? 337.759 420.117 189.237 1.00 94.15 500 ILE A CA 1
ATOM 7152 C C . ILE A 1 500 ? 338.692 419.322 190.134 1.00 91.94 500 ILE A C 1
ATOM 7153 O O . ILE A 1 500 ? 339.820 419.738 190.418 1.00 90.14 500 ILE A O 1
ATOM 7169 N N . ILE A 1 501 ? 338.214 418.163 190.573 1.00 88.45 501 ILE A N 1
ATOM 7170 C CA . ILE A 1 501 ? 338.988 417.262 191.420 1.00 85.13 501 ILE A CA 1
ATOM 7171 C C . ILE A 1 501 ? 338.903 415.867 190.811 1.00 86.83 501 ILE A C 1
ATOM 7172 O O . ILE A 1 501 ? 337.834 415.480 190.320 1.00 90.33 501 ILE A O 1
ATOM 7188 N N . PRO A 1 502 ? 339.976 415.082 190.812 1.00 84.95 502 PRO A N 1
ATOM 7189 C CA . PRO A 1 502 ? 339.902 413.742 190.223 1.00 88.48 502 PRO A CA 1
ATOM 7190 C C . PRO A 1 502 ? 338.955 412.840 190.995 1.00 92.75 502 PRO A C 1
ATOM 7191 O O . PRO A 1 502 ? 338.674 413.043 192.176 1.00 95.12 502 PRO A O 1
ATOM 7202 N N . ALA A 1 503 ? 338.453 411.821 190.297 1.00 93.29 503 ALA A N 1
ATOM 7203 C CA . ALA A 1 503 ? 337.559 410.830 190.881 1.00 88.93 503 ALA A CA 1
ATOM 7204 C C . ALA A 1 503 ? 338.286 409.539 191.243 1.00 94.67 503 ALA A C 1
ATOM 7205 O O . ALA A 1 503 ? 337.707 408.454 191.151 1.00 91.43 503 ALA A O 1
ATOM 7212 N N . ASP A 1 504 ? 339.552 409.637 191.657 1.00 100.36 504 ASP A N 1
ATOM 7213 C CA . ASP A 1 504 ? 340.296 408.447 192.057 1.00 96.83 504 ASP A CA 1
ATOM 7214 C C . ASP A 1 504 ? 339.661 407.788 193.274 1.00 97.84 504 ASP A C 1
ATOM 7215 O O . ASP A 1 504 ? 339.595 406.557 193.354 1.00 100.67 504 ASP A O 1
ATOM 7224 N N . GLY A 1 505 ? 339.220 408.585 194.244 1.00 92.56 505 GLY A N 1
ATOM 7225 C CA . GLY A 1 505 ? 338.239 408.115 195.203 1.00 90.31 505 GLY A CA 1
ATOM 7226 C C . GLY A 1 505 ? 338.715 407.831 196.609 1.00 83.72 505 GLY A C 1
ATOM 7227 O O . GLY A 1 505 ? 339.570 408.538 197.145 1.00 85.46 505 GLY A O 1
ATOM 7231 N N . TYR A 1 506 ? 338.151 406.789 197.219 1.00 82.60 506 TYR A N 1
ATOM 7232 C CA . TYR A 1 506 ? 338.481 406.386 198.583 1.00 80.62 506 TYR A CA 1
ATOM 7233 C C . TYR A 1 506 ? 338.136 407.494 199.589 1.00 82.34 506 TYR A C 1
ATOM 7234 O O . TYR A 1 506 ? 338.996 408.141 200.184 1.00 87.83 506 TYR A O 1
ATOM 7252 N N . PHE A 1 507 ? 336.829 407.716 199.726 1.00 77.46 507 PHE A N 1
ATOM 7253 C CA . PHE A 1 507 ? 336.305 408.485 200.850 1.00 75.10 507 PHE A CA 1
ATOM 7254 C C . PHE A 1 507 ? 336.661 407.803 202.168 1.00 77.54 507 PHE A C 1
ATOM 7255 O O . PHE A 1 507 ? 336.682 406.574 202.260 1.00 82.18 507 PHE A O 1
ATOM 7272 N N . ARG A 1 508 ? 336.929 408.606 203.198 1.00 75.49 508 ARG A N 1
ATOM 7273 C CA . ARG A 1 508 ? 337.295 408.085 204.509 1.00 72.02 508 ARG A CA 1
ATOM 7274 C C . ARG A 1 508 ? 336.657 408.932 205.600 1.00 72.26 508 ARG A C 1
ATOM 7275 O O . ARG A 1 508 ? 336.618 410.159 205.498 1.00 77.72 508 ARG A O 1
ATOM 7296 N N . PHE A 1 509 ? 336.167 408.272 206.648 1.00 66.96 509 PHE A N 1
ATOM 7297 C CA . PHE A 1 509 ? 335.475 408.955 207.734 1.00 64.53 509 PHE A CA 1
ATOM 7298 C C . PHE A 1 509 ? 336.471 409.478 208.759 1.00 67.51 509 PHE A C 1
ATOM 7299 O O . PHE A 1 509 ? 337.373 408.753 209.186 1.00 73.87 509 PHE A O 1
ATOM 7316 N N . ASN A 1 510 ? 336.307 410.740 209.155 1.00 68.68 510 ASN A N 1
ATOM 7317 C CA . ASN A 1 510 ? 337.191 411.369 210.131 1.00 68.04 510 ASN A CA 1
ATOM 7318 C C . ASN A 1 510 ? 336.566 411.441 211.521 1.00 70.02 510 ASN A C 1
ATOM 7319 O O . ASN A 1 510 ? 337.124 410.899 212.478 1.00 75.80 510 ASN A O 1
ATOM 7330 N N . SER A 1 511 ? 335.417 412.099 211.656 1.00 72.70 511 SER A N 1
ATOM 7331 C CA . SER A 1 511 ? 334.781 412.264 212.959 1.00 72.60 511 SER A CA 1
ATOM 7332 C C . SER A 1 511 ? 333.482 413.040 212.779 1.00 68.35 511 SER A C 1
ATOM 7333 O O . SER A 1 511 ? 333.162 413.507 211.682 1.00 72.26 511 SER A O 1
ATOM 7341 N N . TRP A 1 512 ? 332.737 413.167 213.873 1.00 64.61 512 TRP A N 1
ATOM 7342 C CA . TRP A 1 512 ? 331.518 413.963 213.917 1.00 63.76 512 TRP A CA 1
ATOM 7343 C C . TRP A 1 512 ? 331.842 415.347 214.462 1.00 66.32 512 TRP A C 1
ATOM 7344 O O . TRP A 1 512 ? 332.530 415.471 215.479 1.00 70.50 512 TRP A O 1
ATOM 7365 N N . VAL A 1 513 ? 331.342 416.383 213.790 1.00 65.99 513 VAL A N 1
ATOM 7366 C CA . VAL A 1 513 ? 331.597 417.766 214.164 1.00 63.76 513 VAL A CA 1
ATOM 7367 C C . VAL A 1 513 ? 330.283 418.533 214.151 1.00 66.91 513 VAL A C 1
ATOM 7368 O O . VAL A 1 513 ? 329.275 418.081 213.612 1.00 70.01 513 VAL A O 1
ATOM 7381 N N . SER A 1 514 ? 330.310 419.714 214.761 1.00 68.21 514 SER A N 1
ATOM 7382 C CA . SER A 1 514 ? 329.136 420.561 214.814 1.00 70.67 514 SER A CA 1
ATOM 7383 C C . SER A 1 514 ? 328.863 421.183 213.446 1.00 73.04 514 SER A C 1
ATOM 7384 O O . SER A 1 514 ? 329.769 421.320 212.623 1.00 77.31 514 SER A O 1
ATOM 7392 N N . PRO A 1 515 ? 327.615 421.577 213.181 1.00 72.83 515 PRO A N 1
ATOM 7393 C CA . PRO A 1 515 ? 327.290 422.128 211.856 1.00 72.28 515 PRO A CA 1
ATOM 7394 C C . PRO A 1 515 ? 328.062 423.386 211.502 1.00 74.94 515 PRO A C 1
ATOM 7395 O O . PRO A 1 515 ? 328.224 423.671 210.311 1.00 75.08 515 PRO A O 1
ATOM 7406 N N . SER A 1 516 ? 328.536 424.149 212.483 1.00 74.91 516 SER A N 1
ATOM 7407 C CA . SER A 1 516 ? 329.278 425.376 212.230 1.00 72.76 516 SER A CA 1
ATOM 7408 C C . SER A 1 516 ? 330.787 425.176 212.311 1.00 73.87 516 SER A C 1
ATOM 7409 O O . SER A 1 516 ? 331.528 426.158 212.400 1.00 76.24 516 SER A O 1
ATOM 7417 N N . PHE A 1 517 ? 331.253 423.932 212.283 1.00 72.23 517 PHE A N 1
ATOM 7418 C CA . PHE A 1 517 ? 332.681 423.654 212.320 1.00 67.12 517 PHE A CA 1
ATOM 7419 C C . PHE A 1 517 ? 333.376 424.243 211.099 1.00 71.32 517 PHE A C 1
ATOM 7420 O O . PHE A 1 517 ? 332.851 424.200 209.985 1.00 79.21 517 PHE A O 1
ATOM 7437 N N . MET A 1 518 ? 334.567 424.796 211.311 1.00 72.00 518 MET A N 1
ATOM 7438 C CA . MET A 1 518 ? 335.376 425.366 210.240 1.00 73.74 518 MET A CA 1
ATOM 7439 C C . MET A 1 518 ? 336.470 424.376 209.863 1.00 75.99 518 MET A C 1
ATOM 7440 O O . MET A 1 518 ? 337.314 424.035 210.696 1.00 80.52 518 MET A O 1
ATOM 7454 N N . ILE A 1 519 ? 336.463 423.930 208.608 1.00 74.54 519 ILE A N 1
ATOM 7455 C CA . ILE A 1 519 ? 337.411 422.917 208.167 1.00 77.31 519 ILE A CA 1
ATOM 7456 C C . ILE A 1 519 ? 338.815 423.502 208.143 1.00 82.13 519 ILE A C 1
ATOM 7457 O O . ILE A 1 519 ? 339.025 424.650 207.730 1.00 82.39 519 ILE A O 1
ATOM 7473 N N . SER A 1 520 ? 339.791 422.707 208.582 1.00 84.43 520 SER A N 1
ATOM 7474 C CA . SER A 1 520 ? 341.171 423.178 208.616 1.00 85.36 520 SER A CA 1
ATOM 7475 C C . SER A 1 520 ? 341.765 423.271 207.216 1.00 87.15 520 SER A C 1
ATOM 7476 O O . SER A 1 520 ? 342.432 424.257 206.886 1.00 88.84 520 SER A O 1
ATOM 7484 N N . SER A 1 521 ? 341.548 422.255 206.386 1.00 90.20 521 SER A N 1
ATOM 7485 C CA . SER A 1 521 ? 342.081 422.252 205.032 1.00 87.27 521 SER A CA 1
ATOM 7486 C C . SER A 1 521 ? 341.270 423.192 204.152 1.00 89.45 521 SER A C 1
ATOM 7487 O O . SER A 1 521 ? 340.037 423.150 204.155 1.00 92.00 521 SER A O 1
ATOM 7495 N N . VAL A 1 522 ? 341.964 424.030 203.389 1.00 90.36 522 VAL A N 1
ATOM 7496 C CA . VAL A 1 522 ? 341.334 425.042 202.549 1.00 93.44 522 VAL A CA 1
ATOM 7497 C C . VAL A 1 522 ? 341.675 424.743 201.099 1.00 95.78 522 VAL A C 1
ATOM 7498 O O . VAL A 1 522 ? 342.847 424.556 200.758 1.00 97.84 522 VAL A O 1
ATOM 7511 N N . VAL A 1 523 ? 340.654 424.698 200.250 1.00 97.50 523 VAL A N 1
ATOM 7512 C CA . VAL A 1 523 ? 340.842 424.542 198.814 1.00 96.81 523 VAL A CA 1
ATOM 7513 C C . VAL A 1 523 ? 340.999 425.931 198.213 1.00 102.67 523 VAL A C 1
ATOM 7514 O O . VAL A 1 523 ? 340.083 426.755 198.287 1.00 103.02 523 VAL A O 1
ATOM 7527 N N . ASP A 1 524 ? 342.158 426.196 197.617 1.00 108.62 524 ASP A N 1
ATOM 7528 C CA . ASP A 1 524 ? 342.443 427.502 197.035 1.00 111.67 524 ASP A CA 1
ATOM 7529 C C . ASP A 1 524 ? 342.104 427.448 195.551 1.00 109.83 524 ASP A C 1
ATOM 7530 O O . ASP A 1 524 ? 342.816 426.817 194.765 1.00 108.38 524 ASP A O 1
ATOM 7539 N N . LEU A 1 525 ? 341.022 428.123 195.167 1.00 106.47 525 LEU A N 1
ATOM 7540 C CA . LEU A 1 525 ? 340.478 428.013 193.821 1.00 106.11 525 LEU A CA 1
ATOM 7541 C C . LEU A 1 525 ? 341.283 428.777 192.780 1.00 111.99 525 LEU A C 1
ATOM 7542 O O . LEU A 1 525 ? 341.057 428.577 191.583 1.00 114.93 525 LEU A O 1
ATOM 7558 N N . ASN A 1 526 ? 342.210 429.640 193.194 1.00 114.22 526 ASN A N 1
ATOM 7559 C CA . ASN A 1 526 ? 342.953 430.451 192.240 1.00 113.83 526 ASN A CA 1
ATOM 7560 C C . ASN A 1 526 ? 343.958 429.642 191.431 1.00 117.81 526 ASN A C 1
ATOM 7561 O O . ASN A 1 526 ? 344.531 430.181 190.479 1.00 118.33 526 ASN A O 1
ATOM 7572 N N . LEU A 1 527 ? 344.192 428.384 191.783 1.00 117.68 527 LEU A N 1
ATOM 7573 C CA . LEU A 1 527 ? 345.089 427.528 191.016 1.00 116.47 527 LEU A CA 1
ATOM 7574 C C . LEU A 1 527 ? 344.306 426.647 190.048 1.00 113.04 527 LEU A C 1
ATOM 7575 O O . LEU A 1 527 ? 343.604 427.145 189.168 1.00 110.36 527 LEU A O 1
ATOM 7591 N N . VAL B 1 20 ? 331.862 361.961 227.589 1.00 101.43 20 VAL B N 1
ATOM 7592 C CA . VAL B 1 20 ? 330.768 362.560 226.835 1.00 105.57 20 VAL B CA 1
ATOM 7593 C C . VAL B 1 20 ? 330.609 364.020 227.235 1.00 92.27 20 VAL B C 1
ATOM 7594 O O . VAL B 1 20 ? 330.442 364.890 226.384 1.00 85.62 20 VAL B O 1
ATOM 7607 N N . THR B 1 21 ? 330.651 364.287 228.540 1.00 83.22 21 THR B N 1
ATOM 7608 C CA . THR B 1 21 ? 330.595 365.668 228.999 1.00 80.60 21 THR B CA 1
ATOM 7609 C C . THR B 1 21 ? 331.852 366.428 228.595 1.00 79.81 21 THR B C 1
ATOM 7610 O O . THR B 1 21 ? 331.777 367.596 228.197 1.00 81.13 21 THR B O 1
ATOM 7621 N N . ALA B 1 22 ? 333.016 365.786 228.680 1.00 73.52 22 ALA B N 1
ATOM 7622 C CA . ALA B 1 22 ? 334.291 366.440 228.392 1.00 73.40 22 ALA B CA 1
ATOM 7623 C C . ALA B 1 22 ? 335.202 365.490 227.624 1.00 71.60 22 ALA B C 1
ATOM 7624 O O . ALA B 1 22 ? 335.953 364.714 228.235 1.00 74.66 22 ALA B O 1
ATOM 7631 N N . PRO B 1 23 ? 335.175 365.525 226.290 1.00 67.36 23 PRO B N 1
ATOM 7632 C CA . PRO B 1 23 ? 336.096 364.666 225.532 1.00 67.69 23 PRO B CA 1
ATOM 7633 C C . PRO B 1 23 ? 337.557 364.913 225.860 1.00 70.00 23 PRO B C 1
ATOM 7634 O O . PRO B 1 23 ? 338.344 363.961 225.921 1.00 72.87 23 PRO B O 1
ATOM 7645 N N . LEU B 1 24 ? 337.946 366.168 226.078 1.00 69.05 24 LEU B N 1
ATOM 7646 C CA . LEU B 1 24 ? 339.331 366.542 226.296 1.00 64.55 24 LEU B CA 1
ATOM 7647 C C . LEU B 1 24 ? 339.407 367.464 227.507 1.00 65.55 24 LEU B C 1
ATOM 7648 O O . LEU B 1 24 ? 338.590 368.387 227.627 1.00 69.71 24 LEU B O 1
ATOM 7664 N N . PRO B 1 25 ? 340.361 367.253 228.412 1.00 67.06 25 PRO B N 1
ATOM 7665 C CA . PRO B 1 25 ? 340.454 368.128 229.584 1.00 64.18 25 PRO B CA 1
ATOM 7666 C C . PRO B 1 25 ? 340.766 369.561 229.192 1.00 66.46 25 PRO B C 1
ATOM 7667 O O . PRO B 1 25 ? 341.415 369.828 228.179 1.00 75.23 25 PRO B O 1
ATOM 7678 N N . GLU B 1 26 ? 340.293 370.491 230.014 1.00 63.57 26 GLU B N 1
ATOM 7679 C CA . GLU B 1 26 ? 340.483 371.914 229.777 1.00 69.50 26 GLU B CA 1
ATOM 7680 C C . GLU B 1 26 ? 341.478 372.449 230.795 1.00 71.23 26 GLU B C 1
ATOM 7681 O O . GLU B 1 26 ? 341.252 372.345 232.004 1.00 75.48 26 GLU B O 1
ATOM 7693 N N . ALA B 1 27 ? 342.577 373.018 230.309 1.00 69.73 27 ALA B N 1
ATOM 7694 C CA . ALA B 1 27 ? 343.678 373.467 231.151 1.00 69.13 27 ALA B CA 1
ATOM 7695 C C . ALA B 1 27 ? 343.574 374.972 231.348 1.00 71.35 27 ALA B C 1
ATOM 7696 O O . ALA B 1 27 ? 343.573 375.730 230.374 1.00 73.29 27 ALA B O 1
ATOM 7703 N N . VAL B 1 28 ? 343.494 375.396 232.601 1.00 70.71 28 VAL B N 1
ATOM 7704 C CA . VAL B 1 28 ? 343.294 376.802 232.926 1.00 69.95 28 VAL B CA 1
ATOM 7705 C C . VAL B 1 28 ? 344.624 377.534 232.852 1.00 70.14 28 VAL B C 1
ATOM 7706 O O . VAL B 1 28 ? 345.629 377.089 233.416 1.00 68.93 28 VAL B O 1
ATOM 7719 N N . SER B 1 29 ? 344.631 378.667 232.162 1.00 69.37 29 SER B N 1
ATOM 7720 C CA . SER B 1 29 ? 345.803 379.517 232.054 1.00 68.54 29 SER B CA 1
ATOM 7721 C C . SER B 1 29 ? 345.740 380.619 233.101 1.00 69.49 29 SER B C 1
ATOM 7722 O O . SER B 1 29 ? 344.665 381.125 233.430 1.00 67.84 29 SER B O 1
ATOM 7730 N N . SER B 1 30 ? 346.906 380.990 233.621 1.00 73.31 30 SER B N 1
ATOM 7731 C CA . SER B 1 30 ? 346.992 381.994 234.671 1.00 73.09 30 SER B CA 1
ATOM 7732 C C . SER B 1 30 ? 346.930 383.423 234.147 1.00 73.46 30 SER B C 1
ATOM 7733 O O . SER B 1 30 ? 346.721 384.343 234.942 1.00 72.92 30 SER B O 1
ATOM 7741 N N . LEU B 1 31 ? 347.102 383.633 232.842 1.00 70.54 31 LEU B N 1
ATOM 7742 C CA . LEU B 1 31 ? 347.096 384.973 232.259 1.00 66.28 31 LEU B CA 1
ATOM 7743 C C . LEU B 1 31 ? 348.159 385.861 232.896 1.00 68.18 31 LEU B C 1
ATOM 7744 O O . LEU B 1 31 ? 347.990 387.076 233.000 1.00 72.52 31 LEU B O 1
ATOM 7760 N N . SER B 1 32 ? 349.272 385.266 233.322 1.00 66.18 32 SER B N 1
ATOM 7761 C CA . SER B 1 32 ? 350.277 386.029 234.051 1.00 66.61 32 SER B CA 1
ATOM 7762 C C . SER B 1 32 ? 351.061 386.963 233.140 1.00 67.29 32 SER B C 1
ATOM 7763 O O . SER B 1 32 ? 351.697 387.904 233.625 1.00 66.39 32 SER B O 1
ATOM 7771 N N . LEU B 1 33 ? 351.038 386.727 231.831 1.00 64.59 33 LEU B N 1
ATOM 7772 C CA . LEU B 1 33 ? 351.771 387.570 230.898 1.00 62.21 33 LEU B CA 1
ATOM 7773 C C . LEU B 1 33 ? 350.929 388.700 230.322 1.00 62.07 33 LEU B C 1
ATOM 7774 O O . LEU B 1 33 ? 351.471 389.548 229.610 1.00 63.82 33 LEU B O 1
ATOM 7790 N N . ALA B 1 34 ? 349.636 388.731 230.598 1.00 59.04 34 ALA B N 1
ATOM 7791 C CA . ALA B 1 34 ? 348.777 389.754 230.015 1.00 57.16 34 ALA B CA 1
ATOM 7792 C C . ALA B 1 34 ? 348.989 391.086 230.725 1.00 57.87 34 ALA B C 1
ATOM 7793 O O . ALA B 1 34 ? 348.993 391.126 231.959 1.00 60.51 34 ALA B O 1
ATOM 7800 N N . PRO B 1 35 ? 349.169 392.192 229.996 1.00 57.98 35 PRO B N 1
ATOM 7801 C CA . PRO B 1 35 ? 349.300 393.485 230.683 1.00 55.78 35 PRO B CA 1
ATOM 7802 C C . PRO B 1 35 ? 348.100 393.820 231.544 1.00 57.43 35 PRO B C 1
ATOM 7803 O O . PRO B 1 35 ? 348.259 394.367 232.640 1.00 66.22 35 PRO B O 1
ATOM 7814 N N . THR B 1 36 ? 346.897 393.507 231.075 1.00 55.68 36 THR B N 1
ATOM 7815 C CA . THR B 1 36 ? 345.683 393.715 231.845 1.00 54.50 36 THR B CA 1
ATOM 7816 C C . THR B 1 36 ? 344.780 392.508 231.661 1.00 55.69 36 THR B C 1
ATOM 7817 O O . THR B 1 36 ? 344.741 391.901 230.590 1.00 63.44 36 THR B O 1
ATOM 7828 N N . VAL B 1 37 ? 344.054 392.166 232.716 1.00 53.69 37 VAL B N 1
ATOM 7829 C CA . VAL B 1 37 ? 343.075 391.090 232.689 1.00 52.00 37 VAL B CA 1
ATOM 7830 C C . VAL B 1 37 ? 341.710 391.737 232.841 1.00 55.90 37 VAL B C 1
ATOM 7831 O O . VAL B 1 37 ? 341.398 392.315 233.888 1.00 60.54 37 VAL B O 1
ATOM 7844 N N . ASN B 1 38 ? 340.894 391.648 231.798 1.00 53.15 38 ASN B N 1
ATOM 7845 C CA . ASN B 1 38 ? 339.617 392.342 231.739 1.00 51.01 38 ASN B CA 1
ATOM 7846 C C . ASN B 1 38 ? 338.499 391.347 232.008 1.00 52.98 38 ASN B C 1
ATOM 7847 O O . ASN B 1 38 ? 338.272 390.431 231.213 1.00 54.82 38 ASN B O 1
ATOM 7858 N N . ALA B 1 39 ? 337.805 391.529 233.124 1.00 53.60 39 ALA B N 1
ATOM 7859 C CA . ALA B 1 39 ? 336.761 390.610 233.545 1.00 52.30 39 ALA B CA 1
ATOM 7860 C C . ALA B 1 39 ? 335.468 390.877 232.790 1.00 53.47 39 ALA B C 1
ATOM 7861 O O . ALA B 1 39 ? 335.250 391.965 232.255 1.00 57.26 39 ALA B O 1
ATOM 7868 N N . LEU B 1 40 ? 334.609 389.866 232.750 1.00 53.87 40 LEU B N 1
ATOM 7869 C CA . LEU B 1 40 ? 333.313 389.973 232.103 1.00 53.25 40 LEU B CA 1
ATOM 7870 C C . LEU B 1 40 ? 332.221 390.265 233.124 1.00 60.09 40 LEU B C 1
ATOM 7871 O O . LEU B 1 40 ? 332.392 390.080 234.329 1.00 66.30 40 LEU B O 1
ATOM 7887 N N . ASP B 1 41 ? 331.086 390.720 232.619 1.00 62.11 41 ASP B N 1
ATOM 7888 C CA . ASP B 1 41 ? 329.905 390.870 233.452 1.00 56.92 41 ASP B CA 1
ATOM 7889 C C . ASP B 1 41 ? 329.573 389.522 234.086 1.00 55.42 41 ASP B C 1
ATOM 7890 O O . ASP B 1 41 ? 329.473 388.521 233.369 1.00 60.43 41 ASP B O 1
ATOM 7899 N N . PRO B 1 42 ? 329.388 389.446 235.403 1.00 52.78 42 PRO B N 1
ATOM 7900 C CA . PRO B 1 42 ? 329.123 388.137 236.015 1.00 53.34 42 PRO B CA 1
ATOM 7901 C C . PRO B 1 42 ? 327.894 387.444 235.464 1.00 53.63 42 PRO B C 1
ATOM 7902 O O . PRO B 1 42 ? 327.794 386.218 235.580 1.00 56.44 42 PRO B O 1
ATOM 7913 N N . TRP B 1 43 ? 326.957 388.177 234.869 1.00 53.23 43 TRP B N 1
ATOM 7914 C CA . TRP B 1 43 ? 325.697 387.577 234.454 1.00 49.53 43 TRP B CA 1
ATOM 7915 C C . TRP B 1 43 ? 325.769 386.902 233.091 1.00 52.24 43 TRP B C 1
ATOM 7916 O O . TRP B 1 43 ? 324.879 386.110 232.773 1.00 56.86 43 TRP B O 1
ATOM 7937 N N . VAL B 1 44 ? 326.789 387.183 232.275 1.00 52.98 44 VAL B N 1
ATOM 7938 C CA . VAL B 1 44 ? 326.886 386.479 231.001 1.00 52.46 44 VAL B CA 1
ATOM 7939 C C . VAL B 1 44 ? 327.347 385.046 231.209 1.00 55.35 44 VAL B C 1
ATOM 7940 O O . VAL B 1 44 ? 327.148 384.200 230.334 1.00 59.00 44 VAL B O 1
ATOM 7953 N N . TYR B 1 45 ? 327.970 384.753 232.350 1.00 53.21 45 TYR B N 1
ATOM 7954 C CA . TYR B 1 45 ? 328.371 383.389 232.660 1.00 49.98 45 TYR B CA 1
ATOM 7955 C C . TYR B 1 45 ? 327.186 382.494 233.000 1.00 54.06 45 TYR B C 1
ATOM 7956 O O . TYR B 1 45 ? 327.305 381.272 232.898 1.00 60.37 45 TYR B O 1
ATOM 7974 N N . LEU B 1 46 ? 326.053 383.068 233.401 1.00 57.33 46 LEU B N 1
ATOM 7975 C CA . LEU B 1 46 ? 325.016 382.296 234.075 1.00 55.95 46 LEU B CA 1
ATOM 7976 C C . LEU B 1 46 ? 323.944 381.770 233.128 1.00 65.45 46 LEU B C 1
ATOM 7977 O O . LEU B 1 46 ? 323.465 380.647 233.302 1.00 78.06 46 LEU B O 1
ATOM 7993 N N . ASN B 1 47 ? 323.544 382.552 232.138 1.00 67.45 47 ASN B N 1
ATOM 7994 C CA . ASN B 1 47 ? 322.483 382.151 231.229 1.00 76.85 47 ASN B CA 1
ATOM 7995 C C . ASN B 1 47 ? 323.053 381.732 229.881 1.00 73.65 47 ASN B C 1
ATOM 7996 O O . ASN B 1 47 ? 324.072 382.250 229.421 1.00 72.87 47 ASN B O 1
ATOM 8007 N N . GLN B 1 48 ? 322.372 380.778 229.257 1.00 69.04 48 GLN B N 1
ATOM 8008 C CA . GLN B 1 48 ? 322.758 380.218 227.972 1.00 64.54 48 GLN B CA 1
ATOM 8009 C C . GLN B 1 48 ? 322.129 381.054 226.864 1.00 65.36 48 GLN B C 1
ATOM 8010 O O . GLN B 1 48 ? 321.030 381.592 227.013 1.00 76.52 48 GLN B O 1
ATOM 8024 N N . THR B 1 49 ? 322.831 381.159 225.740 1.00 61.08 49 THR B N 1
ATOM 8025 C CA . THR B 1 49 ? 322.267 381.747 224.534 1.00 57.84 49 THR B CA 1
ATOM 8026 C C . THR B 1 49 ? 322.545 380.836 223.354 1.00 55.78 49 THR B C 1
ATOM 8027 O O . THR B 1 49 ? 323.404 379.954 223.407 1.00 63.40 49 THR B O 1
ATOM 8038 N N . GLU B 1 50 ? 321.809 381.067 222.277 1.00 52.07 50 GLU B N 1
ATOM 8039 C CA . GLU B 1 50 ? 321.970 380.257 221.085 1.00 56.07 50 GLU B CA 1
ATOM 8040 C C . GLU B 1 50 ? 323.293 380.575 220.405 1.00 57.46 50 GLU B C 1
ATOM 8041 O O . GLU B 1 50 ? 323.719 381.729 220.349 1.00 60.79 50 GLU B O 1
ATOM 8053 N N . VAL B 1 51 ? 323.943 379.541 219.893 1.00 56.39 51 VAL B N 1
ATOM 8054 C CA . VAL B 1 51 ? 325.233 379.713 219.217 1.00 50.89 51 VAL B CA 1
ATOM 8055 C C . VAL B 1 51 ? 324.999 380.324 217.840 1.00 51.50 51 VAL B C 1
ATOM 8056 O O . VAL B 1 51 ? 324.172 379.804 217.074 1.00 58.22 51 VAL B O 1
ATOM 8069 N N . PRO B 1 52 ? 325.684 381.407 217.472 1.00 52.13 52 PRO B N 1
ATOM 8070 C CA . PRO B 1 52 ? 325.531 381.947 216.112 1.00 54.65 52 PRO B CA 1
ATOM 8071 C C . PRO B 1 52 ? 325.978 380.929 215.074 1.00 58.53 52 PRO B C 1
ATOM 8072 O O . PRO B 1 52 ? 327.132 380.504 215.063 1.00 64.17 52 PRO B O 1
ATOM 8083 N N . GLY B 1 53 ? 325.057 380.547 214.196 1.00 60.29 53 GLY B N 1
ATOM 8084 C CA . GLY B 1 53 ? 325.344 379.551 213.188 1.00 63.63 53 GLY B CA 1
ATOM 8085 C C . GLY B 1 53 ? 325.351 378.125 213.682 1.00 66.66 53 GLY B C 1
ATOM 8086 O O . GLY B 1 53 ? 325.817 377.239 212.961 1.00 68.12 53 GLY B O 1
ATOM 8090 N N . GLY B 1 54 ? 324.841 377.870 214.883 1.00 65.33 54 GLY B N 1
ATOM 8091 C CA . GLY B 1 54 ? 324.883 376.543 215.465 1.00 61.51 54 GLY B CA 1
ATOM 8092 C C . GLY B 1 54 ? 323.691 375.664 215.173 1.00 62.94 54 GLY B C 1
ATOM 8093 O O . GLY B 1 54 ? 323.523 374.642 215.840 1.00 69.88 54 GLY B O 1
ATOM 8097 N N . THR B 1 55 ? 322.852 376.033 214.211 1.00 62.19 55 THR B N 1
ATOM 8098 C CA . THR B 1 55 ? 321.656 375.267 213.893 1.00 66.28 55 THR B CA 1
ATOM 8099 C C . THR B 1 55 ? 321.846 374.464 212.614 1.00 68.02 55 THR B C 1
ATOM 8100 O O . THR B 1 55 ? 322.426 374.950 211.641 1.00 73.59 55 THR B O 1
ATOM 8111 N N . PHE B 1 56 ? 321.352 373.230 212.624 1.00 65.26 56 PHE B N 1
ATOM 8112 C CA . PHE B 1 56 ? 321.425 372.357 211.461 1.00 65.57 56 PHE B CA 1
ATOM 8113 C C . PHE B 1 56 ? 320.321 371.318 211.574 1.00 63.56 56 PHE B C 1
ATOM 8114 O O . PHE B 1 56 ? 319.715 371.141 212.631 1.00 66.36 56 PHE B O 1
ATOM 8131 N N . THR B 1 57 ? 320.060 370.636 210.465 1.00 65.54 57 THR B N 1
ATOM 8132 C CA . THR B 1 57 ? 318.978 369.668 210.384 1.00 66.57 57 THR B CA 1
ATOM 8133 C C . THR B 1 57 ? 319.492 368.353 209.819 1.00 63.25 57 THR B C 1
ATOM 8134 O O . THR B 1 57 ? 320.433 368.325 209.024 1.00 65.62 57 THR B O 1
ATOM 8145 N N . VAL B 1 58 ? 318.854 367.263 210.231 1.00 63.04 58 VAL B N 1
ATOM 8146 C CA . VAL B 1 58 ? 319.199 365.919 209.788 1.00 61.16 58 VAL B CA 1
ATOM 8147 C C . VAL B 1 58 ? 317.980 365.320 209.109 1.00 64.53 58 VAL B C 1
ATOM 8148 O O . VAL B 1 58 ? 316.863 365.419 209.626 1.00 66.57 58 VAL B O 1
ATOM 8161 N N . SER B 1 59 ? 318.195 364.700 207.956 1.00 69.00 59 SER B N 1
ATOM 8162 C CA . SER B 1 59 ? 317.127 364.081 207.192 1.00 68.80 59 SER B CA 1
ATOM 8163 C C . SER B 1 59 ? 317.525 362.662 206.819 1.00 69.41 59 SER B C 1
ATOM 8164 O O . SER B 1 59 ? 318.701 362.299 206.841 1.00 73.20 59 SER B O 1
ATOM 8172 N N . SER B 1 60 ? 316.522 361.857 206.473 1.00 70.07 60 SER B N 1
ATOM 8173 C CA . SER B 1 60 ? 316.793 360.492 206.049 1.00 73.26 60 SER B CA 1
ATOM 8174 C C . SER B 1 60 ? 317.627 360.446 204.778 1.00 72.59 60 SER B C 1
ATOM 8175 O O . SER B 1 60 ? 318.230 359.410 204.482 1.00 72.83 60 SER B O 1
ATOM 8183 N N . ALA B 1 61 ? 317.675 361.540 204.019 1.00 70.50 61 ALA B N 1
ATOM 8184 C CA . ALA B 1 61 ? 318.494 361.591 202.817 1.00 69.87 61 ALA B CA 1
ATOM 8185 C C . ALA B 1 61 ? 319.946 361.947 203.102 1.00 73.18 61 ALA B C 1
ATOM 8186 O O . ALA B 1 61 ? 320.789 361.796 202.214 1.00 77.40 61 ALA B O 1
ATOM 8193 N N . THR B 1 62 ? 320.258 362.418 204.306 1.00 72.35 62 THR B N 1
ATOM 8194 C CA . THR B 1 62 ? 321.630 362.784 204.627 1.00 70.41 62 THR B CA 1
ATOM 8195 C C . THR B 1 62 ? 322.527 361.554 204.606 1.00 71.77 62 THR B C 1
ATOM 8196 O O . THR B 1 62 ? 322.179 360.501 205.143 1.00 72.43 62 THR B O 1
ATOM 8207 N N . GLN B 1 63 ? 323.687 361.693 203.988 1.00 76.83 63 GLN B N 1
ATOM 8208 C CA . GLN B 1 63 ? 324.595 360.563 203.870 1.00 77.76 63 GLN B CA 1
ATOM 8209 C C . GLN B 1 63 ? 325.528 360.488 205.073 1.00 75.96 63 GLN B C 1
ATOM 8210 O O . GLN B 1 63 ? 325.946 361.517 205.607 1.00 76.47 63 GLN B O 1
ATOM 8224 N N . PRO B 1 64 ? 325.880 359.286 205.520 1.00 76.96 64 PRO B N 1
ATOM 8225 C CA . PRO B 1 64 ? 326.837 359.172 206.623 1.00 76.86 64 PRO B CA 1
ATOM 8226 C C . PRO B 1 64 ? 328.205 359.694 206.225 1.00 74.58 64 PRO B C 1
ATOM 8227 O O . PRO B 1 64 ? 328.614 359.619 205.066 1.00 73.60 64 PRO B O 1
ATOM 8238 N N . GLY B 1 65 ? 328.914 360.234 207.211 1.00 70.87 65 GLY B N 1
ATOM 8239 C CA . GLY B 1 65 ? 330.225 360.790 206.972 1.00 69.97 65 GLY B CA 1
ATOM 8240 C C . GLY B 1 65 ? 330.234 362.205 206.446 1.00 71.88 65 GLY B C 1
ATOM 8241 O O . GLY B 1 65 ? 331.307 362.711 206.103 1.00 78.14 65 GLY B O 1
ATOM 8245 N N . SER B 1 66 ? 329.082 362.862 206.371 1.00 68.97 66 SER B N 1
ATOM 8246 C CA . SER B 1 66 ? 328.989 364.229 205.878 1.00 71.35 66 SER B CA 1
ATOM 8247 C C . SER B 1 66 ? 328.978 365.192 207.055 1.00 69.58 66 SER B C 1
ATOM 8248 O O . SER B 1 66 ? 328.267 364.967 208.038 1.00 67.88 66 SER B O 1
ATOM 8256 N N . VAL B 1 67 ? 329.767 366.257 206.952 1.00 65.00 67 VAL B N 1
ATOM 8257 C CA . VAL B 1 67 ? 329.907 367.206 208.051 1.00 61.88 67 VAL B CA 1
ATOM 8258 C C . VAL B 1 67 ? 328.684 368.109 208.083 1.00 64.14 67 VAL B C 1
ATOM 8259 O O . VAL B 1 67 ? 328.368 368.787 207.099 1.00 66.29 67 VAL B O 1
ATOM 8272 N N . LEU B 1 68 ? 327.992 368.129 209.219 1.00 64.43 68 LEU B N 1
ATOM 8273 C CA . LEU B 1 68 ? 326.836 368.997 209.383 1.00 64.10 68 LEU B CA 1
ATOM 8274 C C . LEU B 1 68 ? 327.191 370.337 210.000 1.00 64.91 68 LEU B C 1
ATOM 8275 O O . LEU B 1 68 ? 326.500 371.327 209.747 1.00 72.75 68 LEU B O 1
ATOM 8291 N N . LEU B 1 69 ? 328.249 370.397 210.801 1.00 60.27 69 LEU B N 1
ATOM 8292 C CA . LEU B 1 69 ? 328.569 371.616 211.521 1.00 61.01 69 LEU B CA 1
ATOM 8293 C C . LEU B 1 69 ? 330.059 371.641 211.812 1.00 61.62 69 LEU B C 1
ATOM 8294 O O . LEU B 1 69 ? 330.648 370.611 212.140 1.00 61.03 69 LEU B O 1
ATOM 8310 N N . GLU B 1 70 ? 330.659 372.821 211.692 1.00 65.73 70 GLU B N 1
ATOM 8311 C CA . GLU B 1 70 ? 332.075 373.008 211.971 1.00 63.74 70 GLU B CA 1
ATOM 8312 C C . GLU B 1 70 ? 332.274 374.379 212.593 1.00 64.66 70 GLU B C 1
ATOM 8313 O O . GLU B 1 70 ? 331.974 375.396 211.963 1.00 70.40 70 GLU B O 1
ATOM 8325 N N . LEU B 1 71 ? 332.782 374.403 213.821 1.00 61.40 71 LEU B N 1
ATOM 8326 C CA . LEU B 1 71 ? 332.902 375.630 214.595 1.00 57.85 71 LEU B CA 1
ATOM 8327 C C . LEU B 1 71 ? 334.292 375.726 215.196 1.00 60.06 71 LEU B C 1
ATOM 8328 O O . LEU B 1 71 ? 334.803 374.743 215.737 1.00 64.40 71 LEU B O 1
ATOM 8344 N N . GLU B 1 72 ? 334.892 376.908 215.115 1.00 60.60 72 GLU B N 1
ATOM 8345 C CA . GLU B 1 72 ? 336.130 377.182 215.826 1.00 59.83 72 GLU B CA 1
ATOM 8346 C C . GLU B 1 72 ? 335.813 377.568 217.261 1.00 56.39 72 GLU B C 1
ATOM 8347 O O . GLU B 1 72 ? 334.920 378.381 217.505 1.00 62.56 72 GLU B O 1
ATOM 8359 N N . ILE B 1 73 ? 336.539 376.990 218.214 1.00 50.85 73 ILE B N 1
ATOM 8360 C CA . ILE B 1 73 ? 336.381 377.406 219.604 1.00 52.35 73 ILE B CA 1
ATOM 8361 C C . ILE B 1 73 ? 336.954 378.812 219.724 1.00 56.74 73 ILE B C 1
ATOM 8362 O O . ILE B 1 73 ? 338.169 379.008 219.657 1.00 61.42 73 ILE B O 1
ATOM 8378 N N . SER B 1 74 ? 336.076 379.790 219.898 1.00 55.29 74 SER B N 1
ATOM 8379 C CA . SER B 1 74 ? 336.417 381.194 219.745 1.00 51.29 74 SER B CA 1
ATOM 8380 C C . SER B 1 74 ? 335.361 382.015 220.466 1.00 55.15 74 SER B C 1
ATOM 8381 O O . SER B 1 74 ? 334.275 381.507 220.759 1.00 59.54 74 SER B O 1
ATOM 8389 N N . PRO B 1 75 ? 335.642 383.285 220.766 1.00 52.11 75 PRO B N 1
ATOM 8390 C CA . PRO B 1 75 ? 334.608 384.128 221.383 1.00 50.81 75 PRO B CA 1
ATOM 8391 C C . PRO B 1 75 ? 333.353 384.267 220.545 1.00 51.69 75 PRO B C 1
ATOM 8392 O O . PRO B 1 75 ? 332.356 384.792 221.050 1.00 55.65 75 PRO B O 1
ATOM 8403 N N . GLU B 1 76 ? 333.359 383.807 219.300 1.00 51.74 76 GLU B N 1
ATOM 8404 C CA . GLU B 1 76 ? 332.190 383.902 218.441 1.00 54.03 76 GLU B CA 1
ATOM 8405 C C . GLU B 1 76 ? 331.178 382.789 218.678 1.00 54.31 76 GLU B C 1
ATOM 8406 O O . GLU B 1 76 ? 330.169 382.740 217.973 1.00 57.21 76 GLU B O 1
ATOM 8418 N N . LEU B 1 77 ? 331.420 381.894 219.634 1.00 51.88 77 LEU B N 1
ATOM 8419 C CA . LEU B 1 77 ? 330.446 380.851 219.933 1.00 51.39 77 LEU B CA 1
ATOM 8420 C C . LEU B 1 77 ? 329.255 381.381 220.720 1.00 55.06 77 LEU B C 1
ATOM 8421 O O . LEU B 1 77 ? 328.243 380.685 220.834 1.00 64.58 77 LEU B O 1
ATOM 8437 N N . ASN B 1 78 ? 329.353 382.582 221.279 1.00 52.28 78 ASN B N 1
ATOM 8438 C CA . ASN B 1 78 ? 328.266 383.197 222.028 1.00 48.23 78 ASN B CA 1
ATOM 8439 C C . ASN B 1 78 ? 328.077 384.633 221.564 1.00 51.26 78 ASN B C 1
ATOM 8440 O O . ASN B 1 78 ? 329.054 385.330 221.283 1.00 58.39 78 ASN B O 1
ATOM 8451 N N . LEU B 1 79 ? 326.825 385.082 221.478 1.00 50.97 79 LEU B N 1
ATOM 8452 C CA . LEU B 1 79 ? 326.591 386.405 220.915 1.00 53.38 79 LEU B CA 1
ATOM 8453 C C . LEU B 1 79 ? 326.951 387.528 221.876 1.00 50.82 79 LEU B C 1
ATOM 8454 O O . LEU B 1 79 ? 327.213 388.643 221.422 1.00 57.14 79 LEU B O 1
ATOM 8470 N N . TYR B 1 80 ? 326.958 387.277 223.184 1.00 44.70 80 TYR B N 1
ATOM 8471 C CA . TYR B 1 80 ? 327.412 388.306 224.111 1.00 43.92 80 TYR B CA 1
ATOM 8472 C C . TYR B 1 80 ? 328.924 388.465 224.056 1.00 46.77 80 TYR B C 1
ATOM 8473 O O . TYR B 1 80 ? 329.435 389.586 223.998 1.00 50.87 80 TYR B O 1
ATOM 8491 N N . THR B 1 81 ? 329.663 387.355 224.067 1.00 45.40 81 THR B N 1
ATOM 8492 C CA . THR B 1 81 ? 331.110 387.456 223.920 1.00 43.39 81 THR B CA 1
ATOM 8493 C C . THR B 1 81 ? 331.491 387.855 222.506 1.00 45.31 81 THR B C 1
ATOM 8494 O O . THR B 1 81 ? 332.522 388.502 222.303 1.00 49.12 81 THR B O 1
ATOM 8505 N N . SER B 1 82 ? 330.683 387.478 221.518 1.00 44.63 82 SER B N 1
ATOM 8506 C CA . SER B 1 82 ? 330.950 387.904 220.151 1.00 42.06 82 SER B CA 1
ATOM 8507 C C . SER B 1 82 ? 330.838 389.415 220.018 1.00 43.99 82 SER B C 1
ATOM 8508 O O . SER B 1 82 ? 331.649 390.046 219.332 1.00 51.55 82 SER B O 1
ATOM 8516 N N . HIS B 1 83 ? 329.834 390.017 220.656 1.00 46.29 83 HIS B N 1
ATOM 8517 C CA . HIS B 1 83 ? 329.720 391.470 220.640 1.00 43.19 83 HIS B CA 1
ATOM 8518 C C . HIS B 1 83 ? 330.874 392.122 221.388 1.00 43.61 83 HIS B C 1
ATOM 8519 O O . HIS B 1 83 ? 331.451 393.106 220.916 1.00 49.38 83 HIS B O 1
ATOM 8533 N N . LEU B 1 84 ? 331.229 391.583 222.552 1.00 44.72 84 LEU B N 1
ATOM 8534 C CA . LEU B 1 84 ? 332.298 392.175 223.343 1.00 41.13 84 LEU B CA 1
ATOM 8535 C C . LEU B 1 84 ? 333.643 392.061 222.644 1.00 43.75 84 LEU B C 1
ATOM 8536 O O . LEU B 1 84 ? 334.498 392.935 222.806 1.00 50.07 84 LEU B O 1
ATOM 8552 N N . PHE B 1 85 ? 333.848 391.003 221.861 1.00 43.82 85 PHE B N 1
ATOM 8553 C CA . PHE B 1 85 ? 335.155 390.756 221.271 1.00 43.52 85 PHE B CA 1
ATOM 8554 C C . PHE B 1 85 ? 335.560 391.834 220.278 1.00 48.43 85 PHE B C 1
ATOM 8555 O O . PHE B 1 85 ? 336.750 391.964 219.981 1.00 54.01 85 PHE B O 1
ATOM 8572 N N . ARG B 1 86 ? 334.613 392.617 219.761 1.00 52.57 86 ARG B N 1
ATOM 8573 C CA . ARG B 1 86 ? 334.977 393.723 218.886 1.00 51.83 86 ARG B CA 1
ATOM 8574 C C . ARG B 1 86 ? 335.792 394.777 219.615 1.00 49.22 86 ARG B C 1
ATOM 8575 O O . ARG B 1 86 ? 336.402 395.630 218.969 1.00 54.65 86 ARG B O 1
ATOM 8596 N N . MET B 1 87 ? 335.814 394.732 220.941 1.00 48.78 87 MET B N 1
ATOM 8597 C CA . MET B 1 87 ? 336.418 395.762 221.765 1.00 44.48 87 MET B CA 1
ATOM 8598 C C . MET B 1 87 ? 337.760 395.355 222.360 1.00 46.71 87 MET B C 1
ATOM 8599 O O . MET B 1 87 ? 338.367 396.159 223.070 1.00 50.49 87 MET B O 1
ATOM 8613 N N . TYR B 1 88 ? 338.237 394.142 222.097 1.00 44.73 88 TYR B N 1
ATOM 8614 C CA . TYR B 1 88 ? 339.414 393.601 222.759 1.00 42.73 88 TYR B CA 1
ATOM 8615 C C . TYR B 1 88 ? 340.378 393.015 221.740 1.00 45.83 88 TYR B C 1
ATOM 8616 O O . TYR B 1 88 ? 340.015 392.744 220.594 1.00 54.09 88 TYR B O 1
ATOM 8634 N N . ALA B 1 89 ? 341.623 392.814 222.175 1.00 46.50 89 ALA B N 1
ATOM 8635 C CA . ALA B 1 89 ? 342.665 392.289 221.306 1.00 47.43 89 ALA B CA 1
ATOM 8636 C C . ALA B 1 89 ? 343.079 390.860 221.621 1.00 50.35 89 ALA B C 1
ATOM 8637 O O . ALA B 1 89 ? 343.720 390.230 220.778 1.00 60.57 89 ALA B O 1
ATOM 8644 N N . GLY B 1 90 ? 342.738 390.333 222.798 1.00 46.70 90 GLY B N 1
ATOM 8645 C CA . GLY B 1 90 ? 343.114 388.987 223.167 1.00 44.25 90 GLY B CA 1
ATOM 8646 C C . GLY B 1 90 ? 342.051 388.339 224.034 1.00 43.89 90 GLY B C 1
ATOM 8647 O O . GLY B 1 90 ? 341.151 389.002 224.548 1.00 50.65 90 GLY B O 1
ATOM 8651 N N . TRP B 1 91 ? 342.177 387.026 224.195 1.00 41.99 91 TRP B N 1
ATOM 8652 C CA . TRP B 1 91 ? 341.193 386.260 224.946 1.00 41.06 91 TRP B CA 1
ATOM 8653 C C . TRP B 1 91 ? 341.811 384.933 225.358 1.00 43.61 91 TRP B C 1
ATOM 8654 O O . TRP B 1 91 ? 342.863 384.533 224.861 1.00 48.44 91 TRP B O 1
ATOM 8675 N N . SER B 1 92 ? 341.135 384.252 226.279 1.00 48.00 92 SER B N 1
ATOM 8676 C CA . SER B 1 92 ? 341.590 382.966 226.784 1.00 44.63 92 SER B CA 1
ATOM 8677 C C . SER B 1 92 ? 340.443 382.293 227.520 1.00 48.06 92 SER B C 1
ATOM 8678 O O . SER B 1 92 ? 339.753 382.939 228.306 1.00 54.81 92 SER B O 1
ATOM 8686 N N . GLY B 1 93 ? 340.249 381.002 227.262 1.00 50.60 93 GLY B N 1
ATOM 8687 C CA . GLY B 1 93 ? 339.231 380.238 227.958 1.00 50.86 93 GLY B CA 1
ATOM 8688 C C . GLY B 1 93 ? 338.323 379.443 227.043 1.00 56.11 93 GLY B C 1
ATOM 8689 O O . GLY B 1 93 ? 338.266 379.702 225.840 1.00 63.12 93 GLY B O 1
ATOM 8693 N N . GLY B 1 94 ? 337.601 378.472 227.607 1.00 61.37 94 GLY B N 1
ATOM 8694 C CA . GLY B 1 94 ? 336.735 377.601 226.852 1.00 58.15 94 GLY B CA 1
ATOM 8695 C C . GLY B 1 94 ? 335.263 377.930 227.023 1.00 54.05 94 GLY B C 1
ATOM 8696 O O . GLY B 1 94 ? 334.881 378.950 227.599 1.00 55.45 94 GLY B O 1
ATOM 8700 N N . PHE B 1 95 ? 334.428 377.030 226.509 1.00 53.59 95 PHE B N 1
ATOM 8701 C CA . PHE B 1 95 ? 332.986 377.221 226.478 1.00 51.29 95 PHE B CA 1
ATOM 8702 C C . PHE B 1 95 ? 332.276 375.945 226.895 1.00 54.98 95 PHE B C 1
ATOM 8703 O O . PHE B 1 95 ? 332.825 374.846 226.797 1.00 59.59 95 PHE B O 1
ATOM 8720 N N . SER B 1 96 ? 331.043 376.102 227.363 1.00 56.95 96 SER B N 1
ATOM 8721 C CA . SER B 1 96 ? 330.181 374.988 227.732 1.00 55.94 96 SER B CA 1
ATOM 8722 C C . SER B 1 96 ? 328.975 374.980 226.805 1.00 57.69 96 SER B C 1
ATOM 8723 O O . SER B 1 96 ? 328.191 375.932 226.800 1.00 62.83 96 SER B O 1
ATOM 8731 N N . LEU B 1 97 ? 328.827 373.911 226.034 1.00 56.48 97 LEU B N 1
ATOM 8732 C CA . LEU B 1 97 ? 327.779 373.806 225.031 1.00 55.11 97 LEU B CA 1
ATOM 8733 C C . LEU B 1 97 ? 326.663 372.890 225.515 1.00 57.34 97 LEU B C 1
ATOM 8734 O O . LEU B 1 97 ? 326.893 371.945 226.269 1.00 65.62 97 LEU B O 1
ATOM 8750 N N . LYS B 1 98 ? 325.445 373.184 225.070 1.00 58.37 98 LYS B N 1
ATOM 8751 C CA . LYS B 1 98 ? 324.281 372.380 225.402 1.00 57.90 98 LYS B CA 1
ATOM 8752 C C . LYS B 1 98 ? 323.503 372.104 224.127 1.00 59.35 98 LYS B C 1
ATOM 8753 O O . LYS B 1 98 ? 323.395 372.962 223.251 1.00 64.70 98 LYS B O 1
ATOM 8772 N N . LEU B 1 99 ? 322.955 370.897 224.034 1.00 58.65 99 LEU B N 1
ATOM 8773 C CA . LEU B 1 99 ? 322.406 370.375 222.791 1.00 56.99 99 LEU B CA 1
ATOM 8774 C C . LEU B 1 99 ? 320.894 370.266 222.920 1.00 60.11 99 LEU B C 1
ATOM 8775 O O . LEU B 1 99 ? 320.394 369.595 223.827 1.00 65.36 99 LEU B O 1
ATOM 8791 N N . LEU B 1 100 ? 320.171 370.925 222.019 1.00 59.92 100 LEU B N 1
ATOM 8792 C CA . LEU B 1 100 ? 318.712 370.919 222.004 1.00 57.19 100 LEU B CA 1
ATOM 8793 C C . LEU B 1 100 ? 318.239 370.166 220.769 1.00 58.81 100 LEU B C 1
ATOM 8794 O O . LEU B 1 100 ? 318.466 370.616 219.643 1.00 62.15 100 LEU B O 1
ATOM 8810 N N . VAL B 1 101 ? 317.564 369.040 220.980 1.00 57.36 101 VAL B N 1
ATOM 8811 C CA . VAL B 1 101 ? 317.165 368.142 219.903 1.00 54.52 101 VAL B CA 1
ATOM 8812 C C . VAL B 1 101 ? 315.648 368.056 219.894 1.00 53.30 101 VAL B C 1
ATOM 8813 O O . VAL B 1 101 ? 315.037 367.713 220.911 1.00 59.62 101 VAL B O 1
ATOM 8826 N N . ALA B 1 102 ? 315.043 368.357 218.747 1.00 51.77 102 ALA B N 1
ATOM 8827 C CA . ALA B 1 102 ? 313.595 368.240 218.584 1.00 50.57 102 ALA B CA 1
ATOM 8828 C C . ALA B 1 102 ? 313.268 366.903 217.917 1.00 57.04 102 ALA B C 1
ATOM 8829 O O . ALA B 1 102 ? 312.842 366.822 216.766 1.00 57.92 102 ALA B O 1
ATOM 8836 N N . GLY B 1 103 ? 313.479 365.836 218.680 1.00 57.48 103 GLY B N 1
ATOM 8837 C CA . GLY B 1 103 ? 313.298 364.490 218.185 1.00 53.26 103 GLY B CA 1
ATOM 8838 C C . GLY B 1 103 ? 311.859 364.022 218.285 1.00 54.81 103 GLY B C 1
ATOM 8839 O O . GLY B 1 103 ? 310.942 364.768 218.626 1.00 63.17 103 GLY B O 1
ATOM 8843 N N . ASN B 1 104 ? 311.669 362.744 217.973 1.00 55.86 104 ASN B N 1
ATOM 8844 C CA . ASN B 1 104 ? 310.353 362.129 218.002 1.00 50.92 104 ASN B CA 1
ATOM 8845 C C . ASN B 1 104 ? 310.506 360.670 218.404 1.00 52.05 104 ASN B C 1
ATOM 8846 O O . ASN B 1 104 ? 311.615 360.158 218.553 1.00 60.27 104 ASN B O 1
ATOM 8857 N N . ALA B 1 105 ? 309.367 360.001 218.585 1.00 53.11 105 ALA B N 1
ATOM 8858 C CA . ALA B 1 105 ? 309.371 358.669 219.175 1.00 49.74 105 ALA B CA 1
ATOM 8859 C C . ALA B 1 105 ? 309.682 357.567 218.171 1.00 52.22 105 ALA B C 1
ATOM 8860 O O . ALA B 1 105 ? 309.971 356.442 218.585 1.00 55.79 105 ALA B O 1
ATOM 8867 N N . PHE B 1 106 ? 309.638 357.854 216.874 1.00 53.78 106 PHE B N 1
ATOM 8868 C CA . PHE B 1 106 ? 309.698 356.816 215.853 1.00 52.60 106 PHE B CA 1
ATOM 8869 C C . PHE B 1 106 ? 311.057 356.686 215.184 1.00 58.83 106 PHE B C 1
ATOM 8870 O O . PHE B 1 106 ? 311.352 355.638 214.608 1.00 68.11 106 PHE B O 1
ATOM 8887 N N . SER B 1 107 ? 311.891 357.716 215.229 1.00 57.74 107 SER B N 1
ATOM 8888 C CA . SER B 1 107 ? 313.117 357.754 214.445 1.00 59.90 107 SER B CA 1
ATOM 8889 C C . SER B 1 107 ? 314.323 357.481 215.329 1.00 56.44 107 SER B C 1
ATOM 8890 O O . SER B 1 107 ? 314.357 357.902 216.488 1.00 59.69 107 SER B O 1
ATOM 8898 N N . ALA B 1 108 ? 315.305 356.766 214.781 1.00 56.97 108 ALA B N 1
ATOM 8899 C CA . ALA B 1 108 ? 316.524 356.415 215.497 1.00 56.52 108 ALA B CA 1
ATOM 8900 C C . ALA B 1 108 ? 317.724 356.628 214.589 1.00 53.78 108 ALA B C 1
ATOM 8901 O O . ALA B 1 108 ? 317.699 356.233 213.421 1.00 57.75 108 ALA B O 1
ATOM 8908 N N . GLY B 1 109 ? 318.765 357.262 215.125 1.00 55.77 109 GLY B N 1
ATOM 8909 C CA . GLY B 1 109 ? 320.015 357.452 214.419 1.00 52.99 109 GLY B CA 1
ATOM 8910 C C . GLY B 1 109 ? 321.141 357.658 215.411 1.00 54.83 109 GLY B C 1
ATOM 8911 O O . GLY B 1 109 ? 321.051 357.231 216.561 1.00 59.93 109 GLY B O 1
ATOM 8915 N N . LYS B 1 110 ? 322.196 358.332 214.962 1.00 58.04 110 LYS B N 1
ATOM 8916 C CA . LYS B 1 110 ? 323.373 358.481 215.804 1.00 58.08 110 LYS B CA 1
ATOM 8917 C C . LYS B 1 110 ? 324.328 359.503 215.203 1.00 58.17 110 LYS B C 1
ATOM 8918 O O . LYS B 1 110 ? 324.544 359.518 213.990 1.00 58.53 110 LYS B O 1
ATOM 8937 N N . LEU B 1 111 ? 324.897 360.352 216.055 1.00 57.67 111 LEU B N 1
ATOM 8938 C CA . LEU B 1 111 ? 325.799 361.421 215.645 1.00 52.68 111 LEU B CA 1
ATOM 8939 C C . LEU B 1 111 ? 327.145 361.285 216.344 1.00 55.84 111 LEU B C 1
ATOM 8940 O O . LEU B 1 111 ? 327.289 360.578 217.343 1.00 59.23 111 LEU B O 1
ATOM 8956 N N . ILE B 1 112 ? 328.133 361.994 215.809 1.00 57.28 112 ILE B N 1
ATOM 8957 C CA . ILE B 1 112 ? 329.480 362.052 216.376 1.00 56.14 112 ILE B CA 1
ATOM 8958 C C . ILE B 1 112 ? 330.019 363.473 216.465 1.00 56.06 112 ILE B C 1
ATOM 8959 O O . ILE B 1 112 ? 329.966 364.224 215.487 1.00 60.25 112 ILE B O 1
ATOM 8975 N N . ALA B 1 113 ? 330.548 363.836 217.631 1.00 56.39 113 ALA B N 1
ATOM 8976 C CA . ALA B 1 113 ? 331.118 365.156 217.869 1.00 58.04 113 ALA B CA 1
ATOM 8977 C C . ALA B 1 113 ? 332.541 364.998 218.380 1.00 58.32 113 ALA B C 1
ATOM 8978 O O . ALA B 1 113 ? 332.780 364.236 219.321 1.00 65.76 113 ALA B O 1
ATOM 8985 N N . ALA B 1 114 ? 333.477 365.725 217.773 1.00 54.81 114 ALA B N 1
ATOM 8986 C CA . ALA B 1 114 ? 334.892 365.562 218.067 1.00 56.29 114 ALA B CA 1
ATOM 8987 C C . ALA B 1 114 ? 335.581 366.916 218.147 1.00 54.29 114 ALA B C 1
ATOM 8988 O O . ALA B 1 114 ? 335.118 367.902 217.572 1.00 57.25 114 ALA B O 1
ATOM 8995 N N . ILE B 1 115 ? 336.703 366.946 218.866 1.00 52.08 115 ILE B N 1
ATOM 8996 C CA . ILE B 1 115 ? 337.527 368.140 219.026 1.00 50.13 115 ILE B CA 1
ATOM 8997 C C . ILE B 1 115 ? 338.809 367.947 218.231 1.00 51.21 115 ILE B C 1
ATOM 8998 O O . ILE B 1 115 ? 339.524 366.958 218.427 1.00 58.55 115 ILE B O 1
ATOM 9014 N N . ILE B 1 116 ? 339.113 368.890 217.349 1.00 50.31 116 ILE B N 1
ATOM 9015 C CA . ILE B 1 116 ? 340.285 368.831 216.482 1.00 50.72 116 ILE B CA 1
ATOM 9016 C C . ILE B 1 116 ? 341.302 369.846 216.995 1.00 58.40 116 ILE B C 1
ATOM 9017 O O . ILE B 1 116 ? 341.004 371.046 217.018 1.00 64.80 116 ILE B O 1
ATOM 9033 N N . PRO B 1 117 ? 342.498 369.432 217.406 1.00 58.22 117 PRO B N 1
ATOM 9034 C CA . PRO B 1 117 ? 343.491 370.402 217.880 1.00 56.79 117 PRO B CA 1
ATOM 9035 C C . PRO B 1 117 ? 343.940 371.316 216.757 1.00 59.21 117 PRO B C 1
ATOM 9036 O O . PRO B 1 117 ? 343.855 370.950 215.577 1.00 63.54 117 PRO B O 1
ATOM 9047 N N . PRO B 1 118 ? 344.426 372.512 217.079 1.00 61.21 118 PRO B N 1
ATOM 9048 C CA . PRO B 1 118 ? 344.877 373.426 216.025 1.00 61.51 118 PRO B CA 1
ATOM 9049 C C . PRO B 1 118 ? 346.055 372.850 215.258 1.00 65.43 118 PRO B C 1
ATOM 9050 O O . PRO B 1 118 ? 346.847 372.071 215.789 1.00 68.61 118 PRO B O 1
ATOM 9061 N N . ASN B 1 119 ? 346.156 373.239 213.990 1.00 66.95 119 ASN B N 1
ATOM 9062 C CA . ASN B 1 119 ? 347.217 372.846 213.068 1.00 69.00 119 ASN B CA 1
ATOM 9063 C C . ASN B 1 119 ? 347.032 371.430 212.541 1.00 69.34 119 ASN B C 1
ATOM 9064 O O . ASN B 1 119 ? 347.957 370.892 211.926 1.00 73.11 119 ASN B O 1
ATOM 9075 N N . ILE B 1 120 ? 345.872 370.812 212.750 1.00 65.49 120 ILE B N 1
ATOM 9076 C CA . ILE B 1 120 ? 345.600 369.458 212.289 1.00 62.96 120 ILE B CA 1
ATOM 9077 C C . ILE B 1 120 ? 344.457 369.512 211.290 1.00 67.89 120 ILE B C 1
ATOM 9078 O O . ILE B 1 120 ? 343.474 370.232 211.497 1.00 73.05 120 ILE B O 1
ATOM 9094 N N . GLU B 1 121 ? 344.591 368.762 210.203 1.00 74.76 121 GLU B N 1
ATOM 9095 C CA . GLU B 1 121 ? 343.558 368.731 209.181 1.00 78.44 121 GLU B CA 1
ATOM 9096 C C . GLU B 1 121 ? 342.324 367.985 209.674 1.00 79.37 121 GLU B C 1
ATOM 9097 O O . GLU B 1 121 ? 342.415 367.021 210.436 1.00 83.30 121 GLU B O 1
ATOM 9109 N N . VAL B 1 122 ? 341.159 368.439 209.222 1.00 75.77 122 VAL B N 1
ATOM 9110 C CA . VAL B 1 122 ? 339.895 367.789 209.553 1.00 73.32 122 VAL B CA 1
ATOM 9111 C C . VAL B 1 122 ? 339.788 366.503 208.741 1.00 74.39 122 VAL B C 1
ATOM 9112 O O . VAL B 1 122 ? 340.043 366.521 207.530 1.00 74.69 122 VAL B O 1
ATOM 9125 N N . PRO B 1 123 ? 339.415 365.376 209.344 1.00 74.01 123 PRO B N 1
ATOM 9126 C CA . PRO B 1 123 ? 339.320 364.128 208.580 1.00 73.78 123 PRO B CA 1
ATOM 9127 C C . PRO B 1 123 ? 338.280 364.220 207.475 1.00 79.58 123 PRO B C 1
ATOM 9128 O O . PRO B 1 123 ? 337.540 365.195 207.342 1.00 79.29 123 PRO B O 1
ATOM 9139 N N . ASN B 1 124 ? 338.227 363.159 206.676 1.00 83.35 124 ASN B N 1
ATOM 9140 C CA . ASN B 1 124 ? 337.305 363.059 205.555 1.00 84.76 124 ASN B CA 1
ATOM 9141 C C . ASN B 1 124 ? 336.154 362.101 205.824 1.00 85.79 124 ASN B C 1
ATOM 9142 O O . ASN B 1 124 ? 335.063 362.284 205.277 1.00 84.72 124 ASN B O 1
ATOM 9153 N N . SER B 1 125 ? 336.366 361.088 206.660 1.00 82.66 125 SER B N 1
ATOM 9154 C CA . SER B 1 125 ? 335.379 360.052 206.909 1.00 77.48 125 SER B CA 1
ATOM 9155 C C . SER B 1 125 ? 335.151 359.905 208.403 1.00 71.04 125 SER B C 1
ATOM 9156 O O . SER B 1 125 ? 335.997 360.265 209.223 1.00 71.94 125 SER B O 1
ATOM 9164 N N . ALA B 1 126 ? 333.986 359.359 208.746 1.00 70.04 126 ALA B N 1
ATOM 9165 C CA . ALA B 1 126 ? 333.632 359.208 210.150 1.00 69.65 126 ALA B CA 1
ATOM 9166 C C . ALA B 1 126 ? 334.604 358.300 210.884 1.00 67.86 126 ALA B C 1
ATOM 9167 O O . ALA B 1 126 ? 334.849 358.497 212.078 1.00 69.98 126 ALA B O 1
ATOM 9174 N N . TYR B 1 127 ? 335.168 357.307 210.209 1.00 65.76 127 TYR B N 1
ATOM 9175 C CA . TYR B 1 127 ? 336.001 356.339 210.904 1.00 68.51 127 TYR B CA 1
ATOM 9176 C C . TYR B 1 127 ? 337.373 356.888 211.255 1.00 65.16 127 TYR B C 1
ATOM 9177 O O . TYR B 1 127 ? 337.996 356.397 212.200 1.00 69.27 127 TYR B O 1
ATOM 9195 N N . LEU B 1 128 ? 337.853 357.888 210.529 1.00 63.38 128 LEU B N 1
ATOM 9196 C CA . LEU B 1 128 ? 339.050 358.606 210.933 1.00 59.20 128 LEU B CA 1
ATOM 9197 C C . LEU B 1 128 ? 338.751 359.631 212.010 1.00 59.23 128 LEU B C 1
ATOM 9198 O O . LEU B 1 128 ? 339.639 359.975 212.795 1.00 61.22 128 LEU B O 1
ATOM 9214 N N . LEU B 1 129 ? 337.513 360.124 212.059 1.00 60.03 129 LEU B N 1
ATOM 9215 C CA . LEU B 1 129 ? 337.145 361.109 213.067 1.00 55.34 129 LEU B CA 1
ATOM 9216 C C . LEU B 1 129 ? 337.186 360.496 214.460 1.00 55.11 129 LEU B C 1
ATOM 9217 O O . LEU B 1 129 ? 337.466 361.188 215.442 1.00 57.86 129 LEU B O 1
ATOM 9233 N N . THR B 1 130 ? 336.913 359.193 214.566 1.00 56.59 130 THR B N 1
ATOM 9234 C CA . THR B 1 130 ? 336.960 358.512 215.855 1.00 55.80 130 THR B CA 1
ATOM 9235 C C . THR B 1 130 ? 338.363 358.455 216.442 1.00 54.69 130 THR B C 1
ATOM 9236 O O . THR B 1 130 ? 338.506 358.113 217.619 1.00 55.57 130 THR B O 1
ATOM 9247 N N . GLY B 1 131 ? 339.394 358.762 215.657 1.00 50.75 131 GLY B N 1
ATOM 9248 C CA . GLY B 1 131 ? 340.731 358.852 216.211 1.00 46.96 131 GLY B CA 1
ATOM 9249 C C . GLY B 1 131 ? 340.894 359.988 217.200 1.00 48.75 131 GLY B C 1
ATOM 9250 O O . GLY B 1 131 ? 341.684 359.885 218.141 1.00 55.05 131 GLY B O 1
ATOM 9254 N N . PHE B 1 132 ? 340.166 361.076 217.005 1.00 51.92 132 PHE B N 1
ATOM 9255 C CA . PHE B 1 132 ? 340.255 362.256 217.851 1.00 48.50 132 PHE B CA 1
ATOM 9256 C C . PHE B 1 132 ? 339.414 362.083 219.103 1.00 52.12 132 PHE B C 1
ATOM 9257 O O . PHE B 1 132 ? 338.560 361.203 219.184 1.00 58.38 132 PHE B O 1
ATOM 9274 N N . PRO B 1 133 ? 339.637 362.917 220.117 1.00 55.48 133 PRO B N 1
ATOM 9275 C CA . PRO B 1 133 ? 338.722 362.936 221.266 1.00 56.55 133 PRO B CA 1
ATOM 9276 C C . PRO B 1 133 ? 337.312 363.262 220.808 1.00 55.05 133 PRO B C 1
ATOM 9277 O O . PRO B 1 133 ? 337.080 364.260 220.125 1.00 57.36 133 PRO B O 1
ATOM 9288 N N . HIS B 1 134 ? 336.364 362.416 221.188 1.00 55.84 134 HIS B N 1
ATOM 9289 C CA . HIS B 1 134 ? 335.023 362.501 220.637 1.00 54.27 134 HIS B CA 1
ATOM 9290 C C . HIS B 1 134 ? 334.040 361.886 221.616 1.00 58.57 134 HIS B C 1
ATOM 9291 O O . HIS B 1 134 ? 334.398 361.480 222.723 1.00 66.71 134 HIS B O 1
ATOM 9305 N N . GLU B 1 135 ? 332.785 361.820 221.189 1.00 64.28 135 GLU B N 1
ATOM 9306 C CA . GLU B 1 135 ? 331.746 361.124 221.927 1.00 66.41 135 GLU B CA 1
ATOM 9307 C C . GLU B 1 135 ? 330.516 360.998 221.044 1.00 62.55 135 GLU B C 1
ATOM 9308 O O . GLU B 1 135 ? 330.258 361.839 220.180 1.00 60.81 135 GLU B O 1
ATOM 9320 N N . ILE B 1 136 ? 329.759 359.931 221.278 1.00 59.69 136 ILE B N 1
ATOM 9321 C CA . ILE B 1 136 ? 328.682 359.501 220.397 1.00 59.12 136 ILE B CA 1
ATOM 9322 C C . ILE B 1 136 ? 327.356 359.989 220.955 1.00 61.67 136 ILE B C 1
ATOM 9323 O O . ILE B 1 136 ? 327.099 359.879 222.158 1.00 66.58 136 ILE B O 1
ATOM 9339 N N . LEU B 1 137 ? 326.513 360.522 220.078 1.00 62.70 137 LEU B N 1
ATOM 9340 C CA . LEU B 1 137 ? 325.172 360.956 220.431 1.00 63.35 137 LEU B CA 1
ATOM 9341 C C . LEU B 1 137 ? 324.154 359.997 219.836 1.00 63.72 137 LEU B C 1
ATOM 9342 O O . LEU B 1 137 ? 324.285 359.567 218.688 1.00 69.67 137 LEU B O 1
ATOM 9358 N N . ASP B 1 138 ? 323.129 359.676 220.616 1.00 64.46 138 ASP B N 1
ATOM 9359 C CA . ASP B 1 138 ? 321.997 358.894 220.141 1.00 61.11 138 ASP B CA 1
ATOM 9360 C C . ASP B 1 138 ? 320.770 359.789 220.166 1.00 63.14 138 ASP B C 1
ATOM 9361 O O . ASP B 1 138 ? 320.505 360.454 221.171 1.00 69.75 138 ASP B O 1
ATOM 9370 N N . PHE B 1 139 ? 320.028 359.806 219.059 1.00 58.48 139 PHE B N 1
ATOM 9371 C CA . PHE B 1 139 ? 318.975 360.801 218.890 1.00 60.39 139 PHE B CA 1
ATOM 9372 C C . PHE B 1 139 ? 317.949 360.736 220.016 1.00 64.63 139 PHE B C 1
ATOM 9373 O O . PHE B 1 139 ? 317.392 361.765 220.412 1.00 72.09 139 PHE B O 1
ATOM 9390 N N . ARG B 1 140 ? 317.673 359.543 220.541 1.00 57.75 140 ARG B N 1
ATOM 9391 C CA . ARG B 1 140 ? 316.591 359.414 221.514 1.00 58.58 140 ARG B CA 1
ATOM 9392 C C . ARG B 1 140 ? 317.050 359.781 222.921 1.00 63.72 140 ARG B C 1
ATOM 9393 O O . ARG B 1 140 ? 316.220 359.984 223.815 1.00 75.85 140 ARG B O 1
ATOM 9414 N N . THR B 1 141 ? 318.358 359.841 223.156 1.00 64.82 141 THR B N 1
ATOM 9415 C CA . THR B 1 141 ? 318.883 360.314 224.432 1.00 63.40 141 THR B CA 1
ATOM 9416 C C . THR B 1 141 ? 319.747 361.569 224.365 1.00 63.09 141 THR B C 1
ATOM 9417 O O . THR B 1 141 ? 320.313 361.973 225.382 1.00 65.05 141 THR B O 1
ATOM 9428 N N . ALA B 1 142 ? 319.858 362.191 223.193 1.00 65.49 142 ALA B N 1
ATOM 9429 C CA . ALA B 1 142 ? 320.785 363.300 223.013 1.00 63.46 142 ALA B CA 1
ATOM 9430 C C . ALA B 1 142 ? 320.290 364.595 223.641 1.00 66.23 142 ALA B C 1
ATOM 9431 O O . ALA B 1 142 ? 321.106 365.422 224.057 1.00 71.70 142 ALA B O 1
ATOM 9438 N N . ASP B 1 143 ? 318.979 364.798 223.712 1.00 70.79 143 ASP B N 1
ATOM 9439 C CA . ASP B 1 143 ? 318.448 366.076 224.164 1.00 66.31 143 ASP B CA 1
ATOM 9440 C C . ASP B 1 143 ? 318.976 366.427 225.547 1.00 66.22 143 ASP B C 1
ATOM 9441 O O . ASP B 1 143 ? 319.036 365.581 226.442 1.00 66.17 143 ASP B O 1
ATOM 9450 N N . SER B 1 144 ? 319.366 367.691 225.715 1.00 67.68 144 SER B N 1
ATOM 9451 C CA . SER B 1 144 ? 319.883 368.276 226.947 1.00 66.74 144 SER B CA 1
ATOM 9452 C C . SER B 1 144 ? 321.296 367.816 227.278 1.00 69.46 144 SER B C 1
ATOM 9453 O O . SER B 1 144 ? 321.790 368.129 228.362 1.00 71.17 144 SER B O 1
ATOM 9461 N N . MET B 1 145 ? 321.961 367.088 226.388 1.00 69.46 145 MET B N 1
ATOM 9462 C CA . MET B 1 145 ? 323.345 366.706 226.625 1.00 68.47 145 MET B CA 1
ATOM 9463 C C . MET B 1 145 ? 324.228 367.946 226.672 1.00 65.36 145 MET B C 1
ATOM 9464 O O . MET B 1 145 ? 323.994 368.920 225.955 1.00 68.21 145 MET B O 1
ATOM 9478 N N . GLU B 1 146 ? 325.251 367.910 227.522 1.00 68.88 146 GLU B N 1
ATOM 9479 C CA . GLU B 1 146 ? 326.161 369.032 227.707 1.00 67.07 146 GLU B CA 1
ATOM 9480 C C . GLU B 1 146 ? 327.574 368.627 227.328 1.00 65.48 146 GLU B C 1
ATOM 9481 O O . GLU B 1 146 ? 328.066 367.584 227.767 1.00 74.37 146 GLU B O 1
ATOM 9493 N N . ILE B 1 147 ? 328.219 369.455 226.517 1.00 63.36 147 ILE B N 1
ATOM 9494 C CA . ILE B 1 147 ? 329.587 369.241 226.071 1.00 64.38 147 ILE B CA 1
ATOM 9495 C C . ILE B 1 147 ? 330.375 370.504 226.372 1.00 66.00 147 ILE B C 1
ATOM 9496 O O . ILE B 1 147 ? 329.892 371.613 226.125 1.00 72.51 147 ILE B O 1
ATOM 9512 N N . ILE B 1 148 ? 331.582 370.346 226.901 1.00 61.46 148 ILE B N 1
ATOM 9513 C CA . ILE B 1 148 ? 332.471 371.473 227.145 1.00 61.67 148 ILE B CA 1
ATOM 9514 C C . ILE B 1 148 ? 333.563 371.450 226.089 1.00 57.65 148 ILE B C 1
ATOM 9515 O O . ILE B 1 148 ? 334.214 370.421 225.879 1.00 61.57 148 ILE B O 1
ATOM 9531 N N . ALA B 1 149 ? 333.741 372.577 225.407 1.00 56.93 149 ALA B N 1
ATOM 9532 C CA . ALA B 1 149 ? 334.718 372.684 224.339 1.00 55.32 149 ALA B CA 1
ATOM 9533 C C . ALA B 1 149 ? 335.939 373.419 224.859 1.00 57.44 149 ALA B C 1
ATOM 9534 O O . ALA B 1 149 ? 335.871 374.638 225.063 1.00 61.56 149 ALA B O 1
ATOM 9541 N N . PRO B 1 150 ? 337.061 372.749 225.090 1.00 58.14 150 PRO B N 1
ATOM 9542 C CA . PRO B 1 150 ? 338.249 373.449 225.574 1.00 59.43 150 PRO B CA 1
ATOM 9543 C C . PRO B 1 150 ? 338.938 374.198 224.447 1.00 64.09 150 PRO B C 1
ATOM 9544 O O . PRO B 1 150 ? 338.723 373.935 223.265 1.00 69.75 150 PRO B O 1
ATOM 9555 N N . ASP B 1 151 ? 339.788 375.140 224.832 1.00 60.59 151 ASP B N 1
ATOM 9556 C CA . ASP B 1 151 ? 340.645 375.831 223.883 1.00 65.28 151 ASP B CA 1
ATOM 9557 C C . ASP B 1 151 ? 342.081 375.379 224.102 1.00 61.02 151 ASP B C 1
ATOM 9558 O O . ASP B 1 151 ? 342.617 375.504 225.207 1.00 63.40 151 ASP B O 1
ATOM 9567 N N . ILE B 1 152 ? 342.683 374.832 223.054 1.00 59.05 152 ILE B N 1
ATOM 9568 C CA . ILE B 1 152 ? 344.050 374.335 223.077 1.00 56.15 152 ILE B CA 1
ATOM 9569 C C . ILE B 1 152 ? 344.926 375.479 222.598 1.00 62.96 152 ILE B C 1
ATOM 9570 O O . ILE B 1 152 ? 344.838 375.884 221.434 1.00 70.47 152 ILE B O 1
ATOM 9586 N N . LYS B 1 153 ? 345.770 376.007 223.476 1.00 62.54 153 LYS B N 1
ATOM 9587 C CA . LYS B 1 153 ? 346.469 377.249 223.194 1.00 67.68 153 LYS B CA 1
ATOM 9588 C C . LYS B 1 153 ? 347.972 377.059 223.285 1.00 73.18 153 LYS B C 1
ATOM 9589 O O . LYS B 1 153 ? 348.472 376.181 223.994 1.00 55.07 153 LYS B O 1
ATOM 9608 N N . ASN B 1 154 ? 348.681 377.893 222.523 1.00 95.55 154 ASN B N 1
ATOM 9609 C CA . ASN B 1 154 ? 350.140 377.853 222.501 1.00 92.83 154 ASN B CA 1
ATOM 9610 C C . ASN B 1 154 ? 350.699 378.875 223.494 1.00 82.59 154 ASN B C 1
ATOM 9611 O O . ASN B 1 154 ? 351.395 378.517 224.449 1.00 62.41 154 ASN B O 1
ATOM 9622 N N . ILE B 1 155 ? 350.374 380.159 223.283 1.00 69.20 155 ILE B N 1
ATOM 9623 C CA . ILE B 1 155 ? 350.784 381.262 224.148 1.00 72.48 155 ILE B CA 1
ATOM 9624 C C . ILE B 1 155 ? 349.957 381.175 225.426 1.00 65.76 155 ILE B C 1
ATOM 9625 O O . ILE B 1 155 ? 349.038 380.358 225.523 1.00 65.05 155 ILE B O 1
ATOM 9641 N N . ASP B 1 156 ? 350.299 381.986 226.427 1.00 65.09 156 ASP B N 1
ATOM 9642 C CA . ASP B 1 156 ? 349.445 382.137 227.598 1.00 63.07 156 ASP B CA 1
ATOM 9643 C C . ASP B 1 156 ? 348.057 382.669 227.250 1.00 60.56 156 ASP B C 1
ATOM 9644 O O . ASP B 1 156 ? 347.127 382.489 228.040 1.00 64.62 156 ASP B O 1
ATOM 9653 N N . TYR B 1 157 ? 347.896 383.336 226.110 1.00 55.81 157 TYR B N 1
ATOM 9654 C CA . TYR B 1 157 ? 346.593 383.817 225.671 1.00 46.66 157 TYR B CA 1
ATOM 9655 C C . TYR B 1 157 ? 346.659 384.081 224.175 1.00 45.16 157 TYR B C 1
ATOM 9656 O O . TYR B 1 157 ? 347.740 384.169 223.594 1.00 56.22 157 TYR B O 1
ATOM 9674 N N . HIS B 1 158 ? 345.489 384.207 223.560 1.00 45.52 158 HIS B N 1
ATOM 9675 C CA . HIS B 1 158 ? 345.404 384.315 222.111 1.00 45.83 158 HIS B CA 1
ATOM 9676 C C . HIS B 1 158 ? 345.472 385.763 221.647 1.00 49.76 158 HIS B C 1
ATOM 9677 O O . HIS B 1 158 ? 344.953 386.674 222.296 1.00 57.33 158 HIS B O 1
ATOM 9691 N N . PHE B 1 159 ? 346.120 385.967 220.505 1.00 54.38 159 PHE B N 1
ATOM 9692 C CA . PHE B 1 159 ? 345.991 387.183 219.718 1.00 49.86 159 PHE B CA 1
ATOM 9693 C C . PHE B 1 159 ? 345.062 386.884 218.553 1.00 55.13 159 PHE B C 1
ATOM 9694 O O . PHE B 1 159 ? 345.038 385.761 218.048 1.00 64.28 159 PHE B O 1
ATOM 9711 N N . ARG B 1 160 ? 344.291 387.877 218.129 1.00 57.13 160 ARG B N 1
ATOM 9712 C CA . ARG B 1 160 ? 343.398 387.651 217.004 1.00 60.82 160 ARG B CA 1
ATOM 9713 C C . ARG B 1 160 ? 344.210 387.381 215.744 1.00 59.78 160 ARG B C 1
ATOM 9714 O O . ARG B 1 160 ? 345.222 388.034 215.485 1.00 64.93 160 ARG B O 1
ATOM 9735 N N . GLY B 1 161 ? 343.767 386.397 214.970 1.00 66.23 161 GLY B N 1
ATOM 9736 C CA . GLY B 1 161 ? 344.501 385.928 213.816 1.00 64.50 161 GLY B CA 1
ATOM 9737 C C . GLY B 1 161 ? 345.258 384.633 214.016 1.00 71.10 161 GLY B C 1
ATOM 9738 O O . GLY B 1 161 ? 345.941 384.190 213.088 1.00 75.61 161 GLY B O 1
ATOM 9742 N N . ASP B 1 162 ? 345.159 384.015 215.186 1.00 74.34 162 ASP B N 1
ATOM 9743 C CA . ASP B 1 162 ? 345.833 382.758 215.462 1.00 75.04 162 ASP B CA 1
ATOM 9744 C C . ASP B 1 162 ? 345.045 381.590 214.875 1.00 74.14 162 ASP B C 1
ATOM 9745 O O . ASP B 1 162 ? 343.916 381.739 214.407 1.00 74.43 162 ASP B O 1
ATOM 9754 N N . LYS B 1 163 ? 345.660 380.412 214.902 1.00 73.85 163 LYS B N 1
ATOM 9755 C CA . LYS B 1 163 ? 345.002 379.191 214.462 1.00 71.73 163 LYS B CA 1
ATOM 9756 C C . LYS B 1 163 ? 344.408 378.471 215.663 1.00 71.95 163 LYS B C 1
ATOM 9757 O O . LYS B 1 163 ? 345.055 378.341 216.705 1.00 72.55 163 LYS B O 1
ATOM 9776 N N . LEU B 1 164 ? 343.174 378.002 215.510 1.00 68.93 164 LEU B N 1
ATOM 9777 C CA . LEU B 1 164 ? 342.370 377.552 216.633 1.00 63.55 164 LEU B CA 1
ATOM 9778 C C . LEU B 1 164 ? 341.859 376.140 216.397 1.00 62.86 164 LEU B C 1
ATOM 9779 O O . LEU B 1 164 ? 341.682 375.708 215.257 1.00 70.20 164 LEU B O 1
ATOM 9795 N N . GLY B 1 165 ? 341.628 375.425 217.493 1.00 60.22 165 GLY B N 1
ATOM 9796 C CA . GLY B 1 165 ? 340.925 374.164 217.410 1.00 59.71 165 GLY B CA 1
ATOM 9797 C C . GLY B 1 165 ? 339.462 374.368 217.078 1.00 57.14 165 GLY B C 1
ATOM 9798 O O . GLY B 1 165 ? 338.914 375.460 217.204 1.00 62.69 165 GLY B O 1
ATOM 9802 N N . LYS B 1 166 ? 338.814 373.296 216.633 1.00 53.68 166 LYS B N 1
ATOM 9803 C CA . LYS B 1 166 ? 337.445 373.416 216.155 1.00 57.68 166 LYS B CA 1
ATOM 9804 C C . LYS B 1 166 ? 336.637 372.177 216.503 1.00 54.02 166 LYS B C 1
ATOM 9805 O O . LYS B 1 166 ? 337.184 371.083 216.640 1.00 56.25 166 LYS B O 1
ATOM 9824 N N . LEU B 1 167 ? 335.332 372.376 216.664 1.00 55.87 167 LEU B N 1
ATOM 9825 C CA . LEU B 1 167 ? 334.402 371.287 216.918 1.00 55.71 167 LEU B CA 1
ATOM 9826 C C . LEU B 1 167 ? 333.748 370.852 215.615 1.00 58.32 167 LEU B C 1
ATOM 9827 O O . LEU B 1 167 ? 333.361 371.683 214.793 1.00 62.31 167 LEU B O 1
ATOM 9843 N N . VAL B 1 168 ? 333.623 369.542 215.431 1.00 59.48 168 VAL B N 1
ATOM 9844 C CA . VAL B 1 168 ? 333.085 368.965 214.207 1.00 56.38 168 VAL B CA 1
ATOM 9845 C C . VAL B 1 168 ? 331.968 368.003 214.577 1.00 57.64 168 VAL B C 1
ATOM 9846 O O . VAL B 1 168 ? 332.142 367.156 215.459 1.00 63.55 168 VAL B O 1
ATOM 9859 N N . VAL B 1 169 ? 330.827 368.132 213.907 1.00 56.73 169 VAL B N 1
ATOM 9860 C CA . VAL B 1 169 ? 329.682 367.251 214.105 1.00 55.31 169 VAL B CA 1
ATOM 9861 C C . VAL B 1 169 ? 329.392 366.554 212.786 1.00 55.88 169 VAL B C 1
ATOM 9862 O O . VAL B 1 169 ? 329.303 367.205 211.741 1.00 62.89 169 VAL B O 1
ATOM 9875 N N . MET B 1 170 ? 329.244 365.235 212.837 1.00 55.02 170 MET B N 1
ATOM 9876 C CA . MET B 1 170 ? 329.122 364.421 211.641 1.00 57.83 170 MET B CA 1
ATOM 9877 C C . MET B 1 170 ? 328.082 363.336 211.876 1.00 59.41 170 MET B C 1
ATOM 9878 O O . MET B 1 170 ? 327.845 362.912 213.008 1.00 60.47 170 MET B O 1
ATOM 9892 N N . VAL B 1 171 ? 327.463 362.886 210.790 1.00 61.22 171 VAL B N 1
ATOM 9893 C CA . VAL B 1 171 ? 326.484 361.808 210.858 1.00 57.56 171 VAL B CA 1
ATOM 9894 C C . VAL B 1 171 ? 327.232 360.490 210.995 1.00 58.60 171 VAL B C 1
ATOM 9895 O O . VAL B 1 171 ? 328.097 360.169 210.174 1.00 65.96 171 VAL B O 1
ATOM 9908 N N . TYR B 1 172 ? 326.895 359.720 212.025 1.00 58.00 172 TYR B N 1
ATOM 9909 C CA . TYR B 1 172 ? 327.549 358.442 212.267 1.00 54.35 172 TYR B CA 1
ATOM 9910 C C . TYR B 1 172 ? 326.712 357.278 211.746 1.00 56.92 172 TYR B C 1
ATOM 9911 O O . TYR B 1 172 ? 327.207 356.454 210.975 1.00 63.52 172 TYR B O 1
ATOM 9929 N N . SER B 1 173 ? 325.447 357.201 212.156 1.00 57.83 173 SER B N 1
ATOM 9930 C CA . SER B 1 173 ? 324.498 356.241 211.612 1.00 53.41 173 SER B CA 1
ATOM 9931 C C . SER B 1 173 ? 323.335 357.027 211.021 1.00 54.53 173 SER B C 1
ATOM 9932 O O . SER B 1 173 ? 322.790 357.915 211.693 1.00 63.38 173 SER B O 1
ATOM 9940 N N . PRO B 1 174 ? 322.916 356.736 209.794 1.00 53.49 174 PRO B N 1
ATOM 9941 C CA . PRO B 1 174 ? 321.896 357.569 209.151 1.00 56.01 174 PRO B CA 1
ATOM 9942 C C . PRO B 1 174 ? 320.564 357.510 209.880 1.00 55.30 174 PRO B C 1
ATOM 9943 O O . PRO B 1 174 ? 320.246 356.554 210.588 1.00 59.25 174 PRO B O 1
ATOM 9954 N N . LEU B 1 175 ? 319.785 358.572 209.702 1.00 56.15 175 LEU B N 1
ATOM 9955 C CA . LEU B 1 175 ? 318.482 358.670 210.343 1.00 56.53 175 LEU B CA 1
ATOM 9956 C C . LEU B 1 175 ? 317.484 357.741 209.667 1.00 58.01 175 LEU B C 1
ATOM 9957 O O . LEU B 1 175 ? 317.329 357.767 208.444 1.00 61.35 175 LEU B O 1
ATOM 9973 N N . ARG B 1 176 ? 316.802 356.926 210.466 1.00 58.51 176 ARG B N 1
ATOM 9974 C CA . ARG B 1 176 ? 315.790 356.005 209.971 1.00 54.51 176 ARG B CA 1
ATOM 9975 C C . ARG B 1 176 ? 314.572 356.083 210.875 1.00 55.55 176 ARG B C 1
ATOM 9976 O O . ARG B 1 176 ? 314.684 356.400 212.059 1.00 61.85 176 ARG B O 1
ATOM 9997 N N . SER B 1 177 ? 313.405 355.783 210.311 1.00 56.59 177 SER B N 1
ATOM 9998 C CA . SER B 1 177 ? 312.144 355.906 211.025 1.00 55.17 177 SER B CA 1
ATOM 9999 C C . SER B 1 177 ? 311.309 354.650 210.846 1.00 57.78 177 SER B C 1
ATOM 10000 O O . SER B 1 177 ? 311.248 354.087 209.752 1.00 70.45 177 SER B O 1
ATOM 10008 N N . THR B 1 178 ? 310.667 354.212 211.930 1.00 57.46 178 THR B N 1
ATOM 10009 C CA . THR B 1 178 ? 309.742 353.088 211.830 1.00 58.84 178 THR B CA 1
ATOM 10010 C C . THR B 1 178 ? 308.434 353.514 211.173 1.00 66.49 178 THR B C 1
ATOM 10011 O O . THR B 1 178 ? 307.888 352.786 210.338 1.00 75.15 178 THR B O 1
ATOM 10022 N N . SER B 1 179 ? 307.915 354.677 211.546 1.00 68.67 179 SER B N 1
ATOM 10023 C CA . SER B 1 179 ? 306.737 355.257 210.920 1.00 70.69 179 SER B CA 1
ATOM 10024 C C . SER B 1 179 ? 307.175 356.210 209.808 1.00 76.95 179 SER B C 1
ATOM 10025 O O . SER B 1 179 ? 308.326 356.194 209.367 1.00 84.08 179 SER B O 1
ATOM 10033 N N . ALA B 1 180 ? 306.252 357.039 209.328 1.00 80.62 180 ALA B N 1
ATOM 10034 C CA . ALA B 1 180 ? 306.597 358.042 208.331 1.00 83.73 180 ALA B CA 1
ATOM 10035 C C . ALA B 1 180 ? 307.725 358.929 208.841 1.00 85.46 180 ALA B C 1
ATOM 10036 O O . ALA B 1 180 ? 307.768 359.294 210.017 1.00 82.68 180 ALA B O 1
ATOM 10043 N N . ASP B 1 181 ? 308.648 359.266 207.946 1.00 89.15 181 ASP B N 1
ATOM 10044 C CA . ASP B 1 181 ? 309.882 359.921 208.356 1.00 87.80 181 ASP B CA 1
ATOM 10045 C C . ASP B 1 181 ? 309.646 361.377 208.731 1.00 82.52 181 ASP B C 1
ATOM 10046 O O . ASP B 1 181 ? 308.852 362.080 208.102 1.00 82.95 181 ASP B O 1
ATOM 10055 N N . PHE B 1 182 ? 310.351 361.823 209.765 1.00 81.83 182 PHE B N 1
ATOM 10056 C CA . PHE B 1 182 ? 310.392 363.215 210.178 1.00 78.06 182 PHE B CA 1
ATOM 10057 C C . PHE B 1 182 ? 311.819 363.731 210.077 1.00 77.05 182 PHE B C 1
ATOM 10058 O O . PHE B 1 182 ? 312.779 362.984 210.281 1.00 81.82 182 PHE B O 1
ATOM 10075 N N . GLU B 1 183 ? 311.959 365.011 209.756 1.00 75.70 183 GLU B N 1
ATOM 10076 C CA . GLU B 1 183 ? 313.244 365.664 209.931 1.00 68.34 183 GLU B CA 1
ATOM 10077 C C . GLU B 1 183 ? 313.474 365.967 211.407 1.00 65.97 183 GLU B C 1
ATOM 10078 O O . GLU B 1 183 ? 312.536 366.078 212.198 1.00 75.01 183 GLU B O 1
ATOM 10090 N N . ILE B 1 184 ? 314.742 366.098 211.775 1.00 58.64 184 ILE B N 1
ATOM 10091 C CA . ILE B 1 184 ? 315.131 366.462 213.129 1.00 57.81 184 ILE B CA 1
ATOM 10092 C C . ILE B 1 184 ? 315.980 367.719 213.053 1.00 60.10 184 ILE B C 1
ATOM 10093 O O . ILE B 1 184 ? 316.956 367.768 212.298 1.00 65.82 184 ILE B O 1
ATOM 10109 N N . GLU B 1 185 ? 315.610 368.728 213.832 1.00 60.06 185 GLU B N 1
ATOM 10110 C CA . GLU B 1 185 ? 316.307 370.003 213.865 1.00 59.15 185 GLU B CA 1
ATOM 10111 C C . GLU B 1 185 ? 317.100 370.101 215.159 1.00 58.90 185 GLU B C 1
ATOM 10112 O O . GLU B 1 185 ? 316.578 369.794 216.234 1.00 61.18 185 GLU B O 1
ATOM 10124 N N . ILE B 1 186 ? 318.356 370.522 215.053 1.00 57.07 186 ILE B N 1
ATOM 10125 C CA . ILE B 1 186 ? 319.281 370.563 216.177 1.00 55.63 186 ILE B CA 1
ATOM 10126 C C . ILE B 1 186 ? 319.687 372.007 216.425 1.00 57.54 186 ILE B C 1
ATOM 10127 O O . ILE B 1 186 ? 319.968 372.752 215.483 1.00 63.29 186 ILE B O 1
ATOM 10143 N N . LYS B 1 187 ? 319.722 372.395 217.695 1.00 58.68 187 LYS B N 1
ATOM 10144 C CA . LYS B 1 187 ? 320.165 373.715 218.113 1.00 54.58 187 LYS B CA 1
ATOM 10145 C C . LYS B 1 187 ? 321.261 373.576 219.156 1.00 57.37 187 LYS B C 1
ATOM 10146 O O . LYS B 1 187 ? 321.309 372.594 219.898 1.00 64.38 187 LYS B O 1
ATOM 10165 N N . LEU B 1 188 ? 322.142 374.566 219.208 1.00 55.03 188 LEU B N 1
ATOM 10166 C CA . LEU B 1 188 ? 323.215 374.609 220.188 1.00 52.96 188 LEU B CA 1
ATOM 10167 C C . LEU B 1 188 ? 323.136 375.905 220.977 1.00 54.40 188 LEU B C 1
ATOM 10168 O O . LEU B 1 188 ? 322.917 376.976 220.409 1.00 62.46 188 LEU B O 1
ATOM 10184 N N . THR B 1 189 ? 323.311 375.804 222.288 1.00 53.04 189 THR B N 1
ATOM 10185 C CA . THR B 1 189 ? 323.427 376.968 223.153 1.00 57.45 189 THR B CA 1
ATOM 10186 C C . THR B 1 189 ? 324.736 376.881 223.927 1.00 56.95 189 THR B C 1
ATOM 10187 O O . THR B 1 189 ? 325.266 375.789 224.145 1.00 61.88 189 THR B O 1
ATOM 10198 N N . SER B 1 190 ? 325.249 378.036 224.346 1.00 53.09 190 SER B N 1
ATOM 10199 C CA . SER B 1 190 ? 326.581 378.122 224.920 1.00 54.84 190 SER B CA 1
ATOM 10200 C C . SER B 1 190 ? 326.645 379.234 225.954 1.00 55.21 190 SER B C 1
ATOM 10201 O O . SER B 1 190 ? 325.751 380.075 226.051 1.00 60.65 190 SER B O 1
ATOM 10209 N N . ALA B 1 191 ? 327.729 379.224 226.734 1.00 51.81 191 ALA B N 1
ATOM 10210 C CA . ALA B 1 191 ? 328.039 380.264 227.714 1.00 50.38 191 ALA B CA 1
ATOM 10211 C C . ALA B 1 191 ? 329.516 380.139 228.033 1.00 47.25 191 ALA B C 1
ATOM 10212 O O . ALA B 1 191 ? 330.030 379.015 228.095 1.00 52.33 191 ALA B O 1
ATOM 10219 N N . PRO B 1 192 ? 330.218 381.244 228.256 1.00 43.56 192 PRO B N 1
ATOM 10220 C CA . PRO B 1 192 ? 331.640 381.133 228.578 1.00 45.00 192 PRO B CA 1
ATOM 10221 C C . PRO B 1 192 ? 331.864 380.306 229.833 1.00 50.85 192 PRO B C 1
ATOM 10222 O O . PRO B 1 192 ? 331.041 380.282 230.750 1.00 51.68 192 PRO B O 1
ATOM 10233 N N . LEU B 1 193 ? 332.959 379.634 229.852 1.00 53.40 193 LEU B N 1
ATOM 10234 C CA . LEU B 1 193 ? 333.360 378.849 230.996 1.00 49.96 193 LEU B CA 1
ATOM 10235 C C . LEU B 1 193 ? 333.962 379.801 232.034 1.00 51.79 193 LEU B C 1
ATOM 10236 O O . LEU B 1 193 ? 334.492 380.855 231.676 1.00 62.01 193 LEU B O 1
ATOM 10252 N N . PRO B 1 194 ? 333.882 379.478 233.326 1.00 53.22 194 PRO B N 1
ATOM 10253 C CA . PRO B 1 194 ? 334.220 380.487 234.348 1.00 53.60 194 PRO B CA 1
ATOM 10254 C C . PRO B 1 194 ? 335.613 381.083 234.227 1.00 56.50 194 PRO B C 1
ATOM 10255 O O . PRO B 1 194 ? 335.863 382.136 234.823 1.00 59.33 194 PRO B O 1
ATOM 10266 N N . ASP B 1 195 ? 336.531 380.453 233.500 1.00 58.11 195 ASP B N 1
ATOM 10267 C CA . ASP B 1 195 ? 337.881 380.984 233.360 1.00 56.14 195 ASP B CA 1
ATOM 10268 C C . ASP B 1 195 ? 338.056 381.883 232.143 1.00 55.83 195 ASP B C 1
ATOM 10269 O O . ASP B 1 195 ? 339.172 382.350 231.898 1.00 60.82 195 ASP B O 1
ATOM 10278 N N . PHE B 1 196 ? 337.000 382.129 231.374 1.00 50.88 196 PHE B N 1
ATOM 10279 C CA . PHE B 1 196 ? 337.116 382.964 230.186 1.00 46.07 196 PHE B CA 1
ATOM 10280 C C . PHE B 1 196 ? 337.419 384.409 230.562 1.00 49.02 196 PHE B C 1
ATOM 10281 O O . PHE B 1 196 ? 336.815 384.960 231.482 1.00 54.53 196 PHE B O 1
ATOM 10298 N N . LYS B 1 197 ? 338.342 385.033 229.828 1.00 46.43 197 LYS B N 1
ATOM 10299 C CA . LYS B 1 197 ? 338.708 386.423 230.077 1.00 43.66 197 LYS B CA 1
ATOM 10300 C C . LYS B 1 197 ? 339.210 387.069 228.793 1.00 41.66 197 LYS B C 1
ATOM 10301 O O . LYS B 1 197 ? 339.644 386.391 227.863 1.00 49.09 197 LYS B O 1
ATOM 10320 N N . PHE B 1 198 ? 339.152 388.400 228.761 1.00 42.00 198 PHE B N 1
ATOM 10321 C CA . PHE B 1 198 ? 339.592 389.220 227.638 1.00 42.59 198 PHE B CA 1
ATOM 10322 C C . PHE B 1 198 ? 340.870 389.969 228.014 1.00 45.81 198 PHE B C 1
ATOM 10323 O O . PHE B 1 198 ? 341.399 389.822 229.115 1.00 49.80 198 PHE B O 1
ATOM 10340 N N . THR B 1 199 ? 341.366 390.791 227.088 1.00 50.70 199 THR B N 1
ATOM 10341 C CA . THR B 1 199 ? 342.514 391.641 227.383 1.00 51.42 199 THR B CA 1
ATOM 10342 C C . THR B 1 199 ? 342.710 392.697 226.298 1.00 53.91 199 THR B C 1
ATOM 10343 O O . THR B 1 199 ? 342.306 392.511 225.151 1.00 60.46 199 THR B O 1
ATOM 10354 N N . MET B 1 200 ? 343.355 393.801 226.696 1.00 52.93 200 MET B N 1
ATOM 10355 C CA . MET B 1 200 ? 343.886 394.878 225.849 1.00 55.11 200 MET B CA 1
ATOM 10356 C C . MET B 1 200 ? 342.940 395.981 225.365 1.00 58.01 200 MET B C 1
ATOM 10357 O O . MET B 1 200 ? 343.429 397.000 224.872 1.00 70.49 200 MET B O 1
ATOM 10371 N N . LEU B 1 201 ? 341.625 395.838 225.493 1.00 53.05 201 LEU B N 1
ATOM 10372 C CA . LEU B 1 201 ? 340.696 396.974 225.376 1.00 53.91 201 LEU B CA 1
ATOM 10373 C C . LEU B 1 201 ? 341.034 397.924 224.216 1.00 47.01 201 LEU B C 1
ATOM 10374 O O . LEU B 1 201 ? 341.488 399.045 224.434 1.00 48.60 201 LEU B O 1
ATOM 10390 N N . VAL B 1 202 ? 340.849 397.475 222.976 1.00 52.34 202 VAL B N 1
ATOM 10391 C CA . VAL B 1 202 ? 341.114 398.301 221.790 1.00 45.38 202 VAL B CA 1
ATOM 10392 C C . VAL B 1 202 ? 339.822 398.941 221.285 1.00 48.76 202 VAL B C 1
ATOM 10393 O O . VAL B 1 202 ? 338.735 398.548 221.722 1.00 59.45 202 VAL B O 1
ATOM 10406 N N . PRO B 1 203 ? 339.879 399.923 220.374 1.00 49.19 203 PRO B N 1
ATOM 10407 C CA . PRO B 1 203 ? 338.641 400.573 219.927 1.00 52.26 203 PRO B CA 1
ATOM 10408 C C . PRO B 1 203 ? 337.734 399.609 219.192 1.00 54.96 203 PRO B C 1
ATOM 10409 O O . PRO B 1 203 ? 338.208 398.690 218.504 1.00 62.00 203 PRO B O 1
ATOM 10420 N N . PRO B 1 204 ? 336.405 399.791 219.281 1.00 53.16 204 PRO B N 1
ATOM 10421 C CA . PRO B 1 204 ? 335.465 398.742 218.826 1.00 58.09 204 PRO B CA 1
ATOM 10422 C C . PRO B 1 204 ? 335.167 398.785 217.333 1.00 58.29 204 PRO B C 1
ATOM 10423 O O . PRO B 1 204 ? 334.038 398.997 216.896 1.00 56.34 204 PRO B O 1
ATOM 10434 N N . ILE B 1 205 ? 336.198 398.587 216.516 1.00 63.83 205 ILE B N 1
ATOM 10435 C CA . ILE B 1 205 ? 336.015 398.522 215.072 1.00 63.45 205 ILE B CA 1
ATOM 10436 C C . ILE B 1 205 ? 336.764 397.315 214.516 1.00 70.07 205 ILE B C 1
ATOM 10437 O O . ILE B 1 205 ? 337.132 397.287 213.339 1.00 73.01 205 ILE B O 1
ATOM 10453 N N . GLN B 1 206 ? 336.994 396.307 215.354 1.00 71.90 206 GLN B N 1
ATOM 10454 C CA . GLN B 1 206 ? 337.804 395.170 214.941 1.00 72.77 206 GLN B CA 1
ATOM 10455 C C . GLN B 1 206 ? 337.089 394.379 213.845 1.00 78.49 206 GLN B C 1
ATOM 10456 O O . GLN B 1 206 ? 335.966 394.689 213.441 1.00 85.98 206 GLN B O 1
ATOM 10470 N N . ASN B 1 207 ? 337.758 393.338 213.358 1.00 84.40 207 ASN B N 1
ATOM 10471 C CA . ASN B 1 207 ? 337.357 392.642 212.142 1.00 90.51 207 ASN B CA 1
ATOM 10472 C C . ASN B 1 207 ? 336.425 391.460 212.385 1.00 90.85 207 ASN B C 1
ATOM 10473 O O . ASN B 1 207 ? 336.117 390.735 211.436 1.00 92.59 207 ASN B O 1
ATOM 10484 N N . ASN B 1 208 ? 335.983 391.233 213.615 1.00 88.22 208 ASN B N 1
ATOM 10485 C CA . ASN B 1 208 ? 335.037 390.160 213.875 1.00 85.00 208 ASN B CA 1
ATOM 10486 C C . ASN B 1 208 ? 333.706 390.442 213.194 1.00 87.72 208 ASN B C 1
ATOM 10487 O O . ASN B 1 208 ? 333.270 391.589 213.083 1.00 89.46 208 ASN B O 1
ATOM 10498 N N . ALA B 1 209 ? 333.055 389.377 212.735 1.00 86.81 209 ALA B N 1
ATOM 10499 C CA . ALA B 1 209 ? 331.713 389.494 212.187 1.00 83.54 209 ALA B CA 1
ATOM 10500 C C . ALA B 1 209 ? 330.717 389.689 213.322 1.00 79.45 209 ALA B C 1
ATOM 10501 O O . ALA B 1 209 ? 330.738 388.949 214.309 1.00 78.48 209 ALA B O 1
ATOM 10508 N N . LEU B 1 210 ? 329.852 390.685 213.185 1.00 75.98 210 LEU B N 1
ATOM 10509 C CA . LEU B 1 210 ? 328.884 390.962 214.232 1.00 72.97 210 LEU B CA 1
ATOM 10510 C C . LEU B 1 210 ? 327.874 389.819 214.328 1.00 71.04 210 LEU B C 1
ATOM 10511 O O . LEU B 1 210 ? 327.458 389.271 213.305 1.00 77.51 210 LEU B O 1
ATOM 10527 N N . PRO B 1 211 ? 327.463 389.438 215.539 1.00 63.45 211 PRO B N 1
ATOM 10528 C CA . PRO B 1 211 ? 326.498 388.335 215.659 1.00 60.09 211 PRO B CA 1
ATOM 10529 C C . PRO B 1 211 ? 325.150 388.631 215.029 1.00 64.60 211 PRO B C 1
ATOM 10530 O O . PRO B 1 211 ? 324.426 387.693 214.678 1.00 70.06 211 PRO B O 1
ATOM 10541 N N . ILE B 1 212 ? 324.784 389.900 214.881 1.00 64.52 212 ILE B N 1
ATOM 10542 C CA . ILE B 1 212 ? 323.504 390.300 214.310 1.00 65.97 212 ILE B CA 1
ATOM 10543 C C . ILE B 1 212 ? 323.766 391.192 213.110 1.00 72.22 212 ILE B C 1
ATOM 10544 O O . ILE B 1 212 ? 324.650 392.053 213.146 1.00 80.36 212 ILE B O 1
ATOM 10560 N N . TRP B 1 213 ? 322.994 390.989 212.049 1.00 72.95 213 TRP B N 1
ATOM 10561 C CA . TRP B 1 213 ? 323.086 391.789 210.836 1.00 73.88 213 TRP B CA 1
ATOM 10562 C C . TRP B 1 213 ? 321.816 392.613 210.687 1.00 76.17 213 TRP B C 1
ATOM 10563 O O . TRP B 1 213 ? 320.712 392.063 210.688 1.00 78.74 213 TRP B O 1
ATOM 10584 N N . SER B 1 214 ? 321.974 393.927 210.561 1.00 81.85 214 SER B N 1
ATOM 10585 C CA . SER B 1 214 ? 320.853 394.842 210.399 1.00 80.65 214 SER B CA 1
ATOM 10586 C C . SER B 1 214 ? 320.748 395.239 208.934 1.00 84.73 214 SER B C 1
ATOM 10587 O O . SER B 1 214 ? 321.693 395.798 208.370 1.00 88.65 214 SER B O 1
ATOM 10595 N N . ILE B 1 215 ? 319.603 394.961 208.329 1.00 84.59 215 ILE B N 1
ATOM 10596 C CA . ILE B 1 215 ? 319.356 395.239 206.918 1.00 85.20 215 ILE B CA 1
ATOM 10597 C C . ILE B 1 215 ? 318.389 396.413 206.834 1.00 90.31 215 ILE B C 1
ATOM 10598 O O . ILE B 1 215 ? 317.241 396.291 207.278 1.00 91.79 215 ILE B O 1
ATOM 10614 N N . PRO B 1 216 ? 318.792 397.557 206.284 1.00 94.54 216 PRO B N 1
ATOM 10615 C CA . PRO B 1 216 ? 317.822 398.628 206.045 1.00 95.46 216 PRO B CA 1
ATOM 10616 C C . PRO B 1 216 ? 316.783 398.196 205.025 1.00 96.77 216 PRO B C 1
ATOM 10617 O O . PRO B 1 216 ? 317.060 397.429 204.102 1.00 97.01 216 PRO B O 1
ATOM 10628 N N . GLN B 1 217 ? 315.566 398.700 205.203 1.00 94.51 217 GLN B N 1
ATOM 10629 C CA . GLN B 1 217 ? 314.459 398.253 204.369 1.00 96.01 217 GLN B CA 1
ATOM 10630 C C . GLN B 1 217 ? 314.561 398.864 202.979 1.00 100.83 217 GLN B C 1
ATOM 10631 O O . GLN B 1 217 ? 314.658 400.086 202.831 1.00 110.09 217 GLN B O 1
ATOM 10645 N N . ALA B 1 218 ? 314.525 398.011 201.963 1.00 97.12 218 ALA B N 1
ATOM 10646 C CA . ALA B 1 218 ? 314.607 398.418 200.569 1.00 96.87 218 ALA B CA 1
ATOM 10647 C C . ALA B 1 218 ? 313.883 397.385 199.715 1.00 96.00 218 ALA B C 1
ATOM 10648 O O . ALA B 1 218 ? 314.389 396.271 199.542 1.00 95.41 218 ALA B O 1
ATOM 10655 N N . PRO B 1 219 ? 312.704 397.696 199.178 1.00 94.07 219 PRO B N 1
ATOM 10656 C CA . PRO B 1 219 ? 312.002 396.717 198.361 1.00 93.31 219 PRO B CA 1
ATOM 10657 C C . PRO B 1 219 ? 312.820 396.355 197.132 1.00 94.22 219 PRO B C 1
ATOM 10658 O O . PRO B 1 219 ? 313.604 397.178 196.628 1.00 99.30 219 PRO B O 1
ATOM 10669 N N . PRO B 1 220 ? 312.672 395.130 196.628 1.00 90.72 220 PRO B N 1
ATOM 10670 C CA . PRO B 1 220 ? 313.418 394.757 195.415 1.00 90.07 220 PRO B CA 1
ATOM 10671 C C . PRO B 1 220 ? 313.202 395.694 194.242 1.00 94.37 220 PRO B C 1
ATOM 10672 O O . PRO B 1 220 ? 314.162 395.983 193.519 1.00 99.11 220 PRO B O 1
ATOM 10683 N N . TYR B 1 221 ? 311.980 396.183 194.019 1.00 96.31 221 TYR B N 1
ATOM 10684 C CA . TYR B 1 221 ? 311.768 397.046 192.863 1.00 99.20 221 TYR B CA 1
ATOM 10685 C C . TYR B 1 221 ? 312.523 398.359 193.001 1.00 98.02 221 TYR B C 1
ATOM 10686 O O . TYR B 1 221 ? 312.701 399.076 192.011 1.00 98.90 221 TYR B O 1
ATOM 10704 N N . SER B 1 222 ? 312.965 398.699 194.210 1.00 96.85 222 SER B N 1
ATOM 10705 C CA . SER B 1 222 ? 313.824 399.862 194.381 1.00 95.53 222 SER B CA 1
ATOM 10706 C C . SER B 1 222 ? 315.275 399.560 194.034 1.00 96.81 222 SER B C 1
ATOM 10707 O O . SER B 1 222 ? 316.102 400.476 194.034 1.00 100.84 222 SER B O 1
ATOM 10715 N N . MET B 1 223 ? 315.605 398.303 193.754 1.00 94.73 223 MET B N 1
ATOM 10716 C CA . MET B 1 223 ? 316.965 397.912 193.422 1.00 91.03 223 MET B CA 1
ATOM 10717 C C . MET B 1 223 ? 317.149 397.832 191.913 1.00 92.10 223 MET B C 1
ATOM 10718 O O . MET B 1 223 ? 316.208 397.560 191.165 1.00 96.19 223 MET B O 1
ATOM 10732 N N . VAL B 1 224 ? 318.378 398.068 191.473 1.00 90.52 224 VAL B N 1
ATOM 10733 C CA . VAL B 1 224 ? 318.707 398.044 190.054 1.00 89.44 224 VAL B CA 1
ATOM 10734 C C . VAL B 1 224 ? 318.955 396.612 189.610 1.00 91.37 224 VAL B C 1
ATOM 10735 O O . VAL B 1 224 ? 319.444 395.775 190.375 1.00 94.33 224 VAL B O 1
ATOM 10748 N N . ASN B 1 225 ? 318.619 396.323 188.352 1.00 90.64 225 ASN B N 1
ATOM 10749 C CA . ASN B 1 225 ? 318.871 395.009 187.779 1.00 88.73 225 ASN B CA 1
ATOM 10750 C C . ASN B 1 225 ? 320.208 395.065 187.054 1.00 89.92 225 ASN B C 1
ATOM 10751 O O . ASN B 1 225 ? 320.295 395.699 185.992 1.00 92.24 225 ASN B O 1
ATOM 10762 N N . PRO B 1 226 ? 321.263 394.429 187.565 1.00 89.26 226 PRO B N 1
ATOM 10763 C CA . PRO B 1 226 ? 322.576 394.581 186.923 1.00 88.83 226 PRO B CA 1
ATOM 10764 C C . PRO B 1 226 ? 322.628 394.047 185.509 1.00 91.78 226 PRO B C 1
ATOM 10765 O O . PRO B 1 226 ? 323.417 394.543 184.698 1.00 94.22 226 PRO B O 1
ATOM 10776 N N . ARG B 1 227 ? 321.818 393.043 185.185 1.00 93.31 227 ARG B N 1
ATOM 10777 C CA . ARG B 1 227 ? 321.941 392.389 183.890 1.00 91.99 227 ARG B CA 1
ATOM 10778 C C . ARG B 1 227 ? 321.009 393.008 182.859 1.00 93.48 227 ARG B C 1
ATOM 10779 O O . ARG B 1 227 ? 321.024 392.602 181.693 1.00 97.34 227 ARG B O 1
ATOM 10800 N N . SER B 1 228 ? 320.197 393.985 183.262 1.00 94.54 228 SER B N 1
ATOM 10801 C CA . SER B 1 228 ? 319.380 394.777 182.344 1.00 95.34 228 SER B CA 1
ATOM 10802 C C . SER B 1 228 ? 318.987 396.084 183.018 1.00 95.48 228 SER B C 1
ATOM 10803 O O . SER B 1 228 ? 317.858 396.230 183.503 1.00 97.16 228 SER B O 1
ATOM 10811 N N . PRO B 1 229 ? 319.885 397.063 183.053 1.00 93.97 229 PRO B N 1
ATOM 10812 C CA . PRO B 1 229 ? 319.511 398.375 183.585 1.00 90.90 229 PRO B CA 1
ATOM 10813 C C . PRO B 1 229 ? 318.518 399.066 182.666 1.00 95.42 229 PRO B C 1
ATOM 10814 O O . PRO B 1 229 ? 318.346 398.699 181.502 1.00 98.97 229 PRO B O 1
ATOM 10825 N N . LEU B 1 230 ? 317.848 400.073 183.216 1.00 95.30 230 LEU B N 1
ATOM 10826 C CA . LEU B 1 230 ? 316.791 400.857 182.580 1.00 96.83 230 LEU B CA 1
ATOM 10827 C C . LEU B 1 230 ? 315.457 400.126 182.585 1.00 95.00 230 LEU B C 1
ATOM 10828 O O . LEU B 1 230 ? 314.499 400.630 181.995 1.00 96.81 230 LEU B O 1
ATOM 10844 N N . THR B 1 231 ? 315.357 398.965 183.223 1.00 95.69 231 THR B N 1
ATOM 10845 C CA . THR B 1 231 ? 314.092 398.266 183.388 1.00 93.58 231 THR B CA 1
ATOM 10846 C C . THR B 1 231 ? 313.943 397.874 184.852 1.00 94.67 231 THR B C 1
ATOM 10847 O O . THR B 1 231 ? 314.747 397.070 185.352 1.00 97.84 231 THR B O 1
ATOM 10858 N N . PRO B 1 232 ? 312.958 398.399 185.579 1.00 91.09 232 PRO B N 1
ATOM 10859 C CA . PRO B 1 232 ? 312.868 398.094 187.009 1.00 93.01 232 PRO B CA 1
ATOM 10860 C C . PRO B 1 232 ? 312.601 396.619 187.254 1.00 95.60 232 PRO B C 1
ATOM 10861 O O . PRO B 1 232 ? 311.995 395.928 186.435 1.00 97.43 232 PRO B O 1
ATOM 10872 N N . VAL B 1 233 ? 313.072 396.136 188.401 1.00 96.57 233 VAL B N 1
ATOM 10873 C CA . VAL B 1 233 ? 312.797 394.771 188.826 1.00 95.06 233 VAL B CA 1
ATOM 10874 C C . VAL B 1 233 ? 311.299 394.644 189.055 1.00 95.23 233 VAL B C 1
ATOM 10875 O O . VAL B 1 233 ? 310.727 395.350 189.892 1.00 94.89 233 VAL B O 1
ATOM 10888 N N . VAL B 1 234 ? 310.653 393.748 188.311 1.00 96.25 234 VAL B N 1
ATOM 10889 C CA . VAL B 1 234 ? 309.202 393.639 188.395 1.00 95.64 234 VAL B CA 1
ATOM 10890 C C . VAL B 1 234 ? 308.802 392.686 189.512 1.00 97.06 234 VAL B C 1
ATOM 10891 O O . VAL B 1 234 ? 307.855 392.950 190.259 1.00 96.52 234 VAL B O 1
ATOM 10904 N N . GLU B 1 235 ? 309.499 391.560 189.640 1.00 97.89 235 GLU B N 1
ATOM 10905 C CA . GLU B 1 235 ? 309.158 390.594 190.674 1.00 97.48 235 GLU B CA 1
ATOM 10906 C C . GLU B 1 235 ? 310.287 389.586 190.813 1.00 93.89 235 GLU B C 1
ATOM 10907 O O . GLU B 1 235 ? 311.160 389.483 189.948 1.00 97.34 235 GLU B O 1
ATOM 10919 N N . LEU B 1 236 ? 310.258 388.845 191.917 1.00 89.71 236 LEU B N 1
ATOM 10920 C CA . LEU B 1 236 ? 311.193 387.750 192.120 1.00 89.21 236 LEU B CA 1
ATOM 10921 C C . LEU B 1 236 ? 310.677 386.498 191.421 1.00 91.61 236 LEU B C 1
ATOM 10922 O O . LEU B 1 236 ? 309.472 386.323 191.229 1.00 94.60 236 LEU B O 1
ATOM 10938 N N . TYR B 1 237 ? 311.601 385.618 191.046 1.00 90.88 237 TYR B N 1
ATOM 10939 C CA . TYR B 1 237 ? 311.296 384.539 190.119 1.00 92.58 237 TYR B CA 1
ATOM 10940 C C . TYR B 1 237 ? 311.982 383.253 190.549 1.00 95.48 237 TYR B C 1
ATOM 10941 O O . TYR B 1 237 ? 313.125 383.275 191.012 1.00 94.92 237 TYR B O 1
ATOM 10959 N N . ILE B 1 238 ? 311.279 382.133 190.388 1.00 98.55 238 ILE B N 1
ATOM 10960 C CA . ILE B 1 238 ? 311.825 380.806 190.646 1.00 101.46 238 ILE B CA 1
ATOM 10961 C C . ILE B 1 238 ? 311.455 379.912 189.473 1.00 107.05 238 ILE B C 1
ATOM 10962 O O . ILE B 1 238 ? 310.293 379.874 189.059 1.00 110.24 238 ILE B O 1
ATOM 10978 N N . ASN B 1 239 ? 312.437 379.188 188.941 1.00 111.57 239 ASN B N 1
ATOM 10979 C CA . ASN B 1 239 ? 312.233 378.326 187.786 1.00 115.66 239 ASN B CA 1
ATOM 10980 C C . ASN B 1 239 ? 312.842 376.958 188.039 1.00 115.33 239 ASN B C 1
ATOM 10981 O O . ASN B 1 239 ? 313.902 376.841 188.658 1.00 110.70 239 ASN B O 1
ATOM 10992 N N . SER B 1 240 ? 312.167 375.925 187.539 1.00 121.43 240 SER B N 1
ATOM 10993 C CA . SER B 1 240 ? 312.658 374.561 187.696 1.00 122.27 240 SER B CA 1
ATOM 10994 C C . SER B 1 240 ? 313.866 374.305 186.806 1.00 117.27 240 SER B C 1
ATOM 10995 O O . SER B 1 240 ? 314.860 373.713 187.243 1.00 112.49 240 SER B O 1
ATOM 11003 N N . SER B 1 241 ? 313.795 374.744 185.549 1.00 116.65 241 SER B N 1
ATOM 11004 C CA . SER B 1 241 ? 314.805 374.364 184.569 1.00 112.27 241 SER B CA 1
ATOM 11005 C C . SER B 1 241 ? 316.160 374.974 184.894 1.00 112.83 241 SER B C 1
ATOM 11006 O O . SER B 1 241 ? 317.201 374.350 184.659 1.00 111.46 241 SER B O 1
ATOM 11014 N N . TYR B 1 242 ? 316.173 376.188 185.434 1.00 112.79 242 TYR B N 1
ATOM 11015 C CA . TYR B 1 242 ? 317.420 376.918 185.605 1.00 106.51 242 TYR B CA 1
ATOM 11016 C C . TYR B 1 242 ? 318.219 376.315 186.750 1.00 105.12 242 TYR B C 1
ATOM 11017 O O . TYR B 1 242 ? 318.122 376.767 187.894 1.00 104.48 242 TYR B O 1
ATOM 11035 N N . ALA B 1 243 ? 319.017 375.292 186.446 1.00 104.42 243 ALA B N 1
ATOM 11036 C CA . ALA B 1 243 ? 319.723 374.539 187.472 1.00 103.17 243 ALA B CA 1
ATOM 11037 C C . ALA B 1 243 ? 321.087 375.118 187.807 1.00 102.24 243 ALA B C 1
ATOM 11038 O O . ALA B 1 243 ? 321.616 374.843 188.890 1.00 102.56 243 ALA B O 1
ATOM 11045 N N . THR B 1 244 ? 321.679 375.899 186.908 1.00 102.37 244 THR B N 1
ATOM 11046 C CA . THR B 1 244 ? 322.993 376.477 187.141 1.00 101.32 244 THR B CA 1
ATOM 11047 C C . THR B 1 244 ? 323.036 377.880 186.559 1.00 102.85 244 THR B C 1
ATOM 11048 O O . THR B 1 244 ? 322.240 378.240 185.689 1.00 103.82 244 THR B O 1
ATOM 11059 N N . CYS B 1 245 ? 323.979 378.673 187.060 1.00 97.90 245 CYS B N 1
ATOM 11060 C CA . CYS B 1 245 ? 324.208 380.028 186.585 1.00 94.83 245 CYS B CA 1
ATOM 11061 C C . CYS B 1 245 ? 325.661 380.169 186.162 1.00 93.74 245 CYS B C 1
ATOM 11062 O O . CYS B 1 245 ? 326.566 379.758 186.894 1.00 94.42 245 CYS B O 1
ATOM 11070 N N . ASN B 1 246 ? 325.877 380.748 184.984 1.00 94.48 246 ASN B N 1
ATOM 11071 C CA . ASN B 1 246 ? 327.213 381.024 184.474 1.00 94.41 246 ASN B CA 1
ATOM 11072 C C . ASN B 1 246 ? 327.335 382.477 184.035 1.00 96.99 246 ASN B C 1
ATOM 11073 O O . ASN B 1 246 ? 328.135 382.801 183.157 1.00 98.52 246 ASN B O 1
ATOM 11084 N N . HIS B 1 247 ? 326.553 383.360 184.645 1.00 95.98 247 HIS B N 1
ATOM 11085 C CA . HIS B 1 247 ? 326.551 384.762 184.272 1.00 92.42 247 HIS B CA 1
ATOM 11086 C C . HIS B 1 247 ? 327.864 385.423 184.675 1.00 93.74 247 HIS B C 1
ATOM 11087 O O . HIS B 1 247 ? 328.672 384.866 185.420 1.00 96.67 247 HIS B O 1
ATOM 11101 N N . GLN B 1 248 ? 328.071 386.637 184.166 1.00 92.27 248 GLN B N 1
ATOM 11102 C CA . GLN B 1 248 ? 329.276 387.401 184.438 1.00 91.29 248 GLN B CA 1
ATOM 11103 C C . GLN B 1 248 ? 329.015 388.787 185.007 1.00 92.15 248 GLN B C 1
ATOM 11104 O O . GLN B 1 248 ? 329.974 389.448 185.416 1.00 94.98 248 GLN B O 1
ATOM 11118 N N . LEU B 1 249 ? 327.765 389.242 185.048 1.00 89.23 249 LEU B N 1
ATOM 11119 C CA . LEU B 1 249 ? 327.471 390.620 185.420 1.00 91.82 249 LEU B CA 1
ATOM 11120 C C . LEU B 1 249 ? 326.866 390.742 186.815 1.00 94.09 249 LEU B C 1
ATOM 11121 O O . LEU B 1 249 ? 327.239 391.638 187.577 1.00 96.88 249 LEU B O 1
ATOM 11137 N N . GLY B 1 250 ? 325.939 389.862 187.167 1.00 88.33 250 GLY B N 1
ATOM 11138 C CA . GLY B 1 250 ? 325.240 389.989 188.430 1.00 87.47 250 GLY B CA 1
ATOM 11139 C C . GLY B 1 250 ? 325.926 389.292 189.584 1.00 91.94 250 GLY B C 1
ATOM 11140 O O . GLY B 1 250 ? 325.277 388.940 190.571 1.00 93.39 250 GLY B O 1
ATOM 11144 N N . ARG B 1 251 ? 327.232 389.080 189.477 1.00 93.92 251 ARG B N 1
ATOM 11145 C CA . ARG B 1 251 ? 327.985 388.314 190.462 1.00 92.30 251 ARG B CA 1
ATOM 11146 C C . ARG B 1 251 ? 328.666 389.259 191.443 1.00 91.66 251 ARG B C 1
ATOM 11147 O O . ARG B 1 251 ? 329.468 390.107 191.041 1.00 93.64 251 ARG B O 1
ATOM 11168 N N . TYR B 1 252 ? 328.346 389.105 192.726 1.00 92.70 252 TYR B N 1
ATOM 11169 C CA . TYR B 1 252 ? 328.981 389.860 193.795 1.00 89.00 252 TYR B CA 1
ATOM 11170 C C . TYR B 1 252 ? 329.285 388.917 194.947 1.00 91.33 252 TYR B C 1
ATOM 11171 O O . TYR B 1 252 ? 328.611 387.902 195.130 1.00 98.75 252 TYR B O 1
ATOM 11189 N N . THR B 1 253 ? 330.307 389.261 195.723 1.00 92.23 253 THR B N 1
ATOM 11190 C CA . THR B 1 253 ? 330.735 388.437 196.841 1.00 95.52 253 THR B CA 1
ATOM 11191 C C . THR B 1 253 ? 331.131 389.337 197.999 1.00 99.47 253 THR B C 1
ATOM 11192 O O . THR B 1 253 ? 331.749 390.385 197.798 1.00 103.72 253 THR B O 1
ATOM 11203 N N . ILE B 1 254 ? 330.775 388.922 199.215 1.00 98.68 254 ILE B N 1
ATOM 11204 C CA . ILE B 1 254 ? 331.061 389.743 200.385 1.00 102.83 254 ILE B CA 1
ATOM 11205 C C . ILE B 1 254 ? 332.561 389.817 200.638 1.00 104.77 254 ILE B C 1
ATOM 11206 O O . ILE B 1 254 ? 333.083 390.856 201.059 1.00 105.55 254 ILE B O 1
ATOM 11222 N N . TYR B 1 255 ? 333.278 388.720 200.395 1.00 104.54 255 TYR B N 1
ATOM 11223 C CA . TYR B 1 255 ? 334.715 388.714 200.642 1.00 104.65 255 TYR B CA 1
ATOM 11224 C C . TYR B 1 255 ? 335.479 389.509 199.593 1.00 103.38 255 TYR B C 1
ATOM 11225 O O . TYR B 1 255 ? 336.488 390.144 199.918 1.00 101.52 255 TYR B O 1
ATOM 11243 N N . GLN B 1 256 ? 335.022 389.498 198.343 1.00 103.12 256 GLN B N 1
ATOM 11244 C CA . GLN B 1 256 ? 335.773 390.076 197.240 1.00 100.63 256 GLN B CA 1
ATOM 11245 C C . GLN B 1 256 ? 335.098 391.273 196.591 1.00 99.77 256 GLN B C 1
ATOM 11246 O O . GLN B 1 256 ? 335.775 392.038 195.898 1.00 99.75 256 GLN B O 1
ATOM 11260 N N . GLY B 1 257 ? 333.798 391.460 196.789 1.00 100.58 257 GLY B N 1
ATOM 11261 C CA . GLY B 1 257 ? 333.085 392.508 196.088 1.00 97.28 257 GLY B CA 1
ATOM 11262 C C . GLY B 1 257 ? 332.642 392.059 194.712 1.00 96.67 257 GLY B C 1
ATOM 11263 O O . GLY B 1 257 ? 332.107 390.959 194.558 1.00 99.82 257 GLY B O 1
ATOM 11267 N N . ALA B 1 258 ? 332.859 392.895 193.702 1.00 93.40 258 ALA B N 1
ATOM 11268 C CA . ALA B 1 258 ? 332.471 392.539 192.345 1.00 93.72 258 ALA B CA 1
ATOM 11269 C C . ALA B 1 258 ? 333.315 391.377 191.836 1.00 95.22 258 ALA B C 1
ATOM 11270 O O . ALA B 1 258 ? 334.533 391.343 192.021 1.00 94.22 258 ALA B O 1
ATOM 11277 N N . ILE B 1 259 ? 332.656 390.426 191.181 1.00 95.52 259 ILE B N 1
ATOM 11278 C CA . ILE B 1 259 ? 333.293 389.219 190.674 1.00 93.34 259 ILE B CA 1
ATOM 11279 C C . ILE B 1 259 ? 333.192 389.221 189.157 1.00 95.53 259 ILE B C 1
ATOM 11280 O O . ILE B 1 259 ? 332.304 389.853 188.576 1.00 95.86 259 ILE B O 1
ATOM 11296 N N . GLY B 1 260 ? 334.111 388.506 188.516 1.00 98.59 260 GLY B N 1
ATOM 11297 C CA . GLY B 1 260 ? 334.107 388.398 187.072 1.00 94.33 260 GLY B CA 1
ATOM 11298 C C . GLY B 1 260 ? 334.155 389.744 186.384 1.00 93.52 260 GLY B C 1
ATOM 11299 O O . GLY B 1 260 ? 335.152 390.462 186.483 1.00 99.07 260 GLY B O 1
ATOM 11303 N N . ASN B 1 261 ? 333.081 390.098 185.682 1.00 90.94 261 ASN B N 1
ATOM 11304 C CA . ASN B 1 261 ? 332.990 391.364 184.968 1.00 93.02 261 ASN B CA 1
ATOM 11305 C C . ASN B 1 261 ? 331.954 392.301 185.573 1.00 95.61 261 ASN B C 1
ATOM 11306 O O . ASN B 1 261 ? 331.513 393.236 184.902 1.00 96.49 261 ASN B O 1
ATOM 11317 N N . SER B 1 262 ? 331.557 392.072 186.820 1.00 97.19 262 SER B N 1
ATOM 11318 C CA . SER B 1 262 ? 330.506 392.866 187.437 1.00 94.34 262 SER B CA 1
ATOM 11319 C C . SER B 1 262 ? 331.006 394.260 187.793 1.00 94.50 262 SER B C 1
ATOM 11320 O O . SER B 1 262 ? 332.209 394.516 187.867 1.00 97.16 262 SER B O 1
ATOM 11328 N N . THR B 1 263 ? 330.059 395.166 188.016 1.00 93.01 263 THR B N 1
ATOM 11329 C CA . THR B 1 263 ? 330.351 396.535 188.411 1.00 92.77 263 THR B CA 1
ATOM 11330 C C . THR B 1 263 ? 329.299 397.016 189.399 1.00 92.19 263 THR B C 1
ATOM 11331 O O . THR B 1 263 ? 328.186 396.491 189.459 1.00 93.82 263 THR B O 1
ATOM 11342 N N . PHE B 1 264 ? 329.667 398.026 190.183 1.00 89.29 264 PHE B N 1
ATOM 11343 C CA . PHE B 1 264 ? 328.757 398.621 191.150 1.00 87.16 264 PHE B CA 1
ATOM 11344 C C . PHE B 1 264 ? 327.875 399.705 190.549 1.00 86.63 264 PHE B C 1
ATOM 11345 O O . PHE B 1 264 ? 326.977 400.200 191.236 1.00 85.69 264 PHE B O 1
ATOM 11362 N N . ASN B 1 265 ? 328.105 400.084 189.295 1.00 88.71 265 ASN B N 1
ATOM 11363 C CA . ASN B 1 265 ? 327.288 401.072 188.591 1.00 85.89 265 ASN B CA 1
ATOM 11364 C C . ASN B 1 265 ? 326.872 400.481 187.252 1.00 88.85 265 ASN B C 1
ATOM 11365 O O . ASN B 1 265 ? 327.399 400.858 186.200 1.00 92.57 265 ASN B O 1
ATOM 11376 N N . PRO B 1 266 ? 325.923 399.544 187.256 1.00 86.35 266 PRO B N 1
ATOM 11377 C CA . PRO B 1 266 ? 325.577 398.863 185.998 1.00 87.17 266 PRO B CA 1
ATOM 11378 C C . PRO B 1 266 ? 325.169 399.807 184.885 1.00 88.99 266 PRO B C 1
ATOM 11379 O O . PRO B 1 266 ? 325.568 399.602 183.733 1.00 89.96 266 PRO B O 1
ATOM 11390 N N . SER B 1 267 ? 324.389 400.844 185.190 1.00 90.15 267 SER B N 1
ATOM 11391 C CA . SER B 1 267 ? 323.930 401.744 184.140 1.00 92.86 267 SER B CA 1
ATOM 11392 C C . SER B 1 267 ? 325.085 402.540 183.549 1.00 94.17 267 SER B C 1
ATOM 11393 O O . SER B 1 267 ? 325.134 402.769 182.337 1.00 95.91 267 SER B O 1
ATOM 11401 N N . GLY B 1 268 ? 326.025 402.972 184.388 1.00 94.88 268 GLY B N 1
ATOM 11402 C CA . GLY B 1 268 ? 327.146 403.745 183.888 1.00 93.90 268 GLY B CA 1
ATOM 11403 C C . GLY B 1 268 ? 328.023 402.971 182.926 1.00 95.28 268 GLY B C 1
ATOM 11404 O O . GLY B 1 268 ? 328.518 403.530 181.946 1.00 100.53 268 GLY B O 1
ATOM 11408 N N . ALA B 1 269 ? 328.227 401.684 183.186 1.00 92.97 269 ALA B N 1
ATOM 11409 C CA . ALA B 1 269 ? 329.095 400.852 182.367 1.00 95.13 269 ALA B CA 1
ATOM 11410 C C . ALA B 1 269 ? 328.356 400.141 181.242 1.00 97.72 269 ALA B C 1
ATOM 11411 O O . ALA B 1 269 ? 328.976 399.365 180.510 1.00 100.13 269 ALA B O 1
ATOM 11418 N N . TRP B 1 270 ? 327.054 400.380 181.088 1.00 98.77 270 TRP B N 1
ATOM 11419 C CA . TRP B 1 270 ? 326.286 399.672 180.070 1.00 95.89 270 TRP B CA 1
ATOM 11420 C C . TRP B 1 270 ? 326.794 399.995 178.671 1.00 97.50 270 TRP B C 1
ATOM 11421 O O . TRP B 1 270 ? 326.965 399.101 177.837 1.00 98.82 270 TRP B O 1
ATOM 11442 N N . THR B 1 271 ? 327.042 401.273 178.399 1.00 99.77 271 THR B N 1
ATOM 11443 C CA . THR B 1 271 ? 327.467 401.690 177.070 1.00 100.85 271 THR B CA 1
ATOM 11444 C C . THR B 1 271 ? 328.925 401.325 176.831 1.00 101.64 271 THR B C 1
ATOM 11445 O O . THR B 1 271 ? 329.744 401.326 177.754 1.00 101.16 271 THR B O 1
ATOM 11456 N N . ALA B 1 272 ? 329.251 401.016 175.577 1.00 106.94 272 ALA B N 1
ATOM 11457 C CA . ALA B 1 272 ? 330.611 400.684 175.182 1.00 108.16 272 ALA B CA 1
ATOM 11458 C C . ALA B 1 272 ? 330.832 401.151 173.751 1.00 111.43 272 ALA B C 1
ATOM 11459 O O . ALA B 1 272 ? 329.914 401.640 173.087 1.00 112.58 272 ALA B O 1
ATOM 11466 N N . THR B 1 273 ? 332.064 400.996 173.270 1.00 115.73 273 THR B N 1
ATOM 11467 C CA . THR B 1 273 ? 332.410 401.372 171.908 1.00 118.61 273 THR B CA 1
ATOM 11468 C C . THR B 1 273 ? 333.295 400.300 171.292 1.00 118.14 273 THR B C 1
ATOM 11469 O O . THR B 1 273 ? 333.942 399.519 171.991 1.00 115.80 273 THR B O 1
ATOM 11480 N N . CYS B 1 274 ? 333.320 400.282 169.961 1.00 121.16 274 CYS B N 1
ATOM 11481 C CA . CYS B 1 274 ? 334.084 399.300 169.209 1.00 120.78 274 CYS B CA 1
ATOM 11482 C C . CYS B 1 274 ? 334.664 399.962 167.968 1.00 124.63 274 CYS B C 1
ATOM 11483 O O . CYS B 1 274 ? 334.177 400.996 167.504 1.00 123.56 274 CYS B O 1
ATOM 11491 N N . THR B 1 275 ? 335.712 399.346 167.432 1.00 130.17 275 THR B N 1
ATOM 11492 C CA . THR B 1 275 ? 336.401 399.835 166.245 1.00 134.03 275 THR B CA 1
ATOM 11493 C C . THR B 1 275 ? 336.219 398.842 165.106 1.00 134.44 275 THR B C 1
ATOM 11494 O O . THR B 1 275 ? 336.376 397.631 165.299 1.00 135.03 275 THR B O 1
ATOM 11505 N N . ALA B 1 276 ? 335.895 399.357 163.923 1.00 134.24 276 ALA B N 1
ATOM 11506 C CA . ALA B 1 276 ? 335.648 398.501 162.772 1.00 134.09 276 ALA B CA 1
ATOM 11507 C C . ALA B 1 276 ? 336.917 397.760 162.373 1.00 135.68 276 ALA B C 1
ATOM 11508 O O . ALA B 1 276 ? 338.035 398.250 162.550 1.00 133.73 276 ALA B O 1
ATOM 11515 N N . GLU B 1 277 ? 336.734 396.565 161.820 1.00 136.98 277 GLU B N 1
ATOM 11516 C CA . GLU B 1 277 ? 337.834 395.665 161.513 1.00 138.44 277 GLU B CA 1
ATOM 11517 C C . GLU B 1 277 ? 337.743 395.223 160.060 1.00 142.36 277 GLU B C 1
ATOM 11518 O O . GLU B 1 277 ? 336.674 395.247 159.444 1.00 140.12 277 GLU B O 1
ATOM 11530 N N . ALA B 1 278 ? 338.889 394.831 159.512 1.00 146.53 278 ALA B N 1
ATOM 11531 C CA . ALA B 1 278 ? 338.937 394.321 158.150 1.00 143.81 278 ALA B CA 1
ATOM 11532 C C . ALA B 1 278 ? 338.237 392.973 158.057 1.00 145.76 278 ALA B C 1
ATOM 11533 O O . ALA B 1 278 ? 338.381 392.118 158.935 1.00 149.08 278 ALA B O 1
ATOM 11540 N N . GLY B 1 279 ? 337.482 392.782 156.986 1.00 141.76 279 GLY B N 1
ATOM 11541 C CA . GLY B 1 279 ? 336.898 391.493 156.671 1.00 141.53 279 GLY B CA 1
ATOM 11542 C C . GLY B 1 279 ? 335.405 391.454 156.947 1.00 141.62 279 GLY B C 1
ATOM 11543 O O . GLY B 1 279 ? 334.778 392.442 157.331 1.00 139.14 279 GLY B O 1
ATOM 11547 N N . SER B 1 280 ? 334.850 390.268 156.732 1.00 139.52 280 SER B N 1
ATOM 11548 C CA . SER B 1 280 ? 333.427 390.003 156.913 1.00 139.54 280 SER B CA 1
ATOM 11549 C C . SER B 1 280 ? 333.245 388.490 156.915 1.00 139.45 280 SER B C 1
ATOM 11550 O O . SER B 1 280 ? 334.217 387.729 156.896 1.00 136.92 280 SER B O 1
ATOM 11558 N N . VAL B 1 281 ? 331.985 388.054 156.950 1.00 142.17 281 VAL B N 1
ATOM 11559 C CA . VAL B 1 281 ? 331.635 386.641 156.871 1.00 138.87 281 VAL B CA 1
ATOM 11560 C C . VAL B 1 281 ? 330.389 386.485 156.005 1.00 139.83 281 VAL B C 1
ATOM 11561 O O . VAL B 1 281 ? 329.850 387.453 155.466 1.00 136.24 281 VAL B O 1
ATOM 11574 N N . THR B 1 282 ? 329.942 385.240 155.876 1.00 139.50 282 THR B N 1
ATOM 11575 C CA . THR B 1 282 ? 328.856 384.911 154.966 1.00 135.94 282 THR B CA 1
ATOM 11576 C C . THR B 1 282 ? 327.499 385.106 155.633 1.00 134.36 282 THR B C 1
ATOM 11577 O O . THR B 1 282 ? 327.298 384.741 156.794 1.00 129.83 282 THR B O 1
ATOM 11588 N N . GLY B 1 283 ? 326.570 385.678 154.881 1.00 132.57 283 GLY B N 1
ATOM 11589 C CA . GLY B 1 283 ? 325.206 385.833 155.345 1.00 133.03 283 GLY B CA 1
ATOM 11590 C C . GLY B 1 283 ? 324.369 386.405 154.223 1.00 143.09 283 GLY B C 1
ATOM 11591 O O . GLY B 1 283 ? 324.892 386.985 153.265 1.00 143.99 283 GLY B O 1
ATOM 11595 N N . HIS B 1 284 ? 323.055 386.225 154.351 1.00 145.86 284 HIS B N 1
ATOM 11596 C CA . HIS B 1 284 ? 322.168 386.736 153.308 1.00 146.17 284 HIS B CA 1
ATOM 11597 C C . HIS B 1 284 ? 322.319 388.242 153.143 1.00 147.46 284 HIS B C 1
ATOM 11598 O O . HIS B 1 284 ? 322.524 388.697 152.003 1.00 138.31 284 HIS B O 1
ATOM 11612 N N . PRO B 1 285 ? 322.227 389.066 154.194 1.00 146.45 285 PRO B N 1
ATOM 11613 C CA . PRO B 1 285 ? 322.907 390.366 154.149 1.00 141.62 285 PRO B CA 1
ATOM 11614 C C . PRO B 1 285 ? 324.378 390.218 154.512 1.00 142.88 285 PRO B C 1
ATOM 11615 O O . PRO B 1 285 ? 324.859 389.095 154.679 1.00 143.06 285 PRO B O 1
ATOM 11626 N N . ASN B 1 286 ? 325.100 391.327 154.641 1.00 141.31 286 ASN B N 1
ATOM 11627 C CA . ASN B 1 286 ? 326.520 391.261 154.958 1.00 140.96 286 ASN B CA 1
ATOM 11628 C C . ASN B 1 286 ? 326.760 391.413 156.457 1.00 138.70 286 ASN B C 1
ATOM 11629 O O . ASN B 1 286 ? 326.143 392.244 157.129 1.00 135.01 286 ASN B O 1
ATOM 11640 N N . TRP B 1 287 ? 327.680 390.600 156.974 1.00 138.04 287 TRP B N 1
ATOM 11641 C CA . TRP B 1 287 ? 328.028 390.577 158.391 1.00 133.09 287 TRP B CA 1
ATOM 11642 C C . TRP B 1 287 ? 329.408 391.205 158.546 1.00 134.61 287 TRP B C 1
ATOM 11643 O O . TRP B 1 287 ? 330.421 390.568 158.245 1.00 137.56 287 TRP B O 1
ATOM 11664 N N . ARG B 1 288 ? 329.450 392.446 159.024 1.00 131.98 288 ARG B N 1
ATOM 11665 C CA . ARG B 1 288 ? 330.719 393.146 159.149 1.00 124.54 288 ARG B CA 1
ATOM 11666 C C . ARG B 1 288 ? 331.332 392.937 160.531 1.00 123.48 288 ARG B C 1
ATOM 11667 O O . ARG B 1 288 ? 330.640 392.695 161.521 1.00 128.11 288 ARG B O 1
ATOM 11675 N N . TYR B 1 289 ? 332.655 393.055 160.586 1.00 122.79 289 TYR B N 1
ATOM 11676 C CA . TYR B 1 289 ? 333.426 392.865 161.806 1.00 124.95 289 TYR B CA 1
ATOM 11677 C C . TYR B 1 289 ? 333.466 394.133 162.645 1.00 131.64 289 TYR B C 1
ATOM 11678 O O . TYR B 1 289 ? 333.179 395.230 162.159 1.00 138.17 289 TYR B O 1
ATOM 11687 N N . ALA B 1 290 ? 333.829 393.958 163.913 1.00 126.22 290 ALA B N 1
ATOM 11688 C CA . ALA B 1 290 ? 334.105 395.043 164.836 1.00 121.05 290 ALA B CA 1
ATOM 11689 C C . ALA B 1 290 ? 335.010 394.496 165.927 1.00 117.34 290 ALA B C 1
ATOM 11690 O O . ALA B 1 290 ? 335.230 393.286 166.022 1.00 114.56 290 ALA B O 1
ATOM 11692 N N . LEU B 1 291 ? 335.543 395.390 166.752 1.00 121.98 291 LEU B N 1
ATOM 11693 C CA . LEU B 1 291 ? 336.469 394.984 167.800 1.00 118.94 291 LEU B CA 1
ATOM 11694 C C . LEU B 1 291 ? 336.276 395.903 168.996 1.00 119.69 291 LEU B C 1
ATOM 11695 O O . LEU B 1 291 ? 336.453 397.119 168.880 1.00 123.95 291 LEU B O 1
ATOM 11711 N N . LEU B 1 292 ? 335.911 395.325 170.138 1.00 112.16 292 LEU B N 1
ATOM 11712 C CA . LEU B 1 292 ? 335.591 396.123 171.313 1.00 113.20 292 LEU B CA 1
ATOM 11713 C C . LEU B 1 292 ? 336.832 396.817 171.861 1.00 116.28 292 LEU B C 1
ATOM 11714 O O . LEU B 1 292 ? 337.935 396.268 171.833 1.00 117.13 292 LEU B O 1
ATOM 11730 N N . ASP B 1 293 ? 336.639 398.033 172.361 1.00 118.10 293 ASP B N 1
ATOM 11731 C CA . ASP B 1 293 ? 337.710 398.775 173.006 1.00 117.14 293 ASP B CA 1
ATOM 11732 C C . ASP B 1 293 ? 337.859 398.335 174.455 1.00 115.40 293 ASP B C 1
ATOM 11733 O O . ASP B 1 293 ? 336.890 397.940 175.108 1.00 116.22 293 ASP B O 1
ATOM 11742 N N . LEU B 1 294 ? 339.086 398.418 174.964 1.00 114.79 294 LEU B N 1
ATOM 11743 C CA . LEU B 1 294 ? 339.418 397.960 176.312 1.00 117.06 294 LEU B CA 1
ATOM 11744 C C . LEU B 1 294 ? 340.195 399.049 177.036 1.00 120.63 294 LEU B C 1
ATOM 11745 O O . LEU B 1 294 ? 341.428 398.989 177.135 1.00 121.43 294 LEU B O 1
ATOM 11761 N N . PRO B 1 295 ? 339.506 400.064 177.561 1.00 122.31 295 PRO B N 1
ATOM 11762 C CA . PRO B 1 295 ? 340.219 401.115 178.300 1.00 121.90 295 PRO B CA 1
ATOM 11763 C C . PRO B 1 295 ? 341.030 400.587 179.468 1.00 123.32 295 PRO B C 1
ATOM 11764 O O . PRO B 1 295 ? 342.089 401.147 179.776 1.00 122.71 295 PRO B O 1
ATOM 11775 N N . ASP B 1 296 ? 340.571 399.529 180.128 1.00 125.17 296 ASP B N 1
ATOM 11776 C CA . ASP B 1 296 ? 341.280 398.960 181.264 1.00 126.24 296 ASP B CA 1
ATOM 11777 C C . ASP B 1 296 ? 342.255 397.859 180.873 1.00 124.18 296 ASP B C 1
ATOM 11778 O O . ASP B 1 296 ? 342.954 397.336 181.747 1.00 120.92 296 ASP B O 1
ATOM 11787 N N . ASN B 1 297 ? 342.320 397.486 179.597 1.00 126.44 297 ASN B N 1
ATOM 11788 C CA . ASN B 1 297 ? 343.265 396.478 179.118 1.00 126.86 297 ASN B CA 1
ATOM 11789 C C . ASN B 1 297 ? 343.921 396.973 177.835 1.00 128.33 297 ASN B C 1
ATOM 11790 O O . ASN B 1 297 ? 343.745 396.388 176.763 1.00 131.11 297 ASN B O 1
ATOM 11801 N N . PRO B 1 298 ? 344.696 398.059 177.911 1.00 124.62 298 PRO B N 1
ATOM 11802 C CA . PRO B 1 298 ? 345.243 398.644 176.674 1.00 121.88 298 PRO B CA 1
ATOM 11803 C C . PRO B 1 298 ? 346.073 397.676 175.853 1.00 124.69 298 PRO B C 1
ATOM 11804 O O . PRO B 1 298 ? 345.997 397.696 174.620 1.00 124.53 298 PRO B O 1
ATOM 11815 N N . THR B 1 299 ? 346.865 396.824 176.501 1.00 125.25 299 THR B N 1
ATOM 11816 C CA . THR B 1 299 ? 347.763 395.921 175.797 1.00 125.93 299 THR B CA 1
ATOM 11817 C C . THR B 1 299 ? 347.122 394.584 175.459 1.00 128.27 299 THR B C 1
ATOM 11818 O O . THR B 1 299 ? 347.745 393.774 174.766 1.00 128.84 299 THR B O 1
ATOM 11829 N N . PHE B 1 300 ? 345.901 394.339 175.922 1.00 130.03 300 PHE B N 1
ATOM 11830 C CA . PHE B 1 300 ? 345.206 393.078 175.680 1.00 128.43 300 PHE B CA 1
ATOM 11831 C C . PHE B 1 300 ? 346.082 391.891 176.072 1.00 126.00 300 PHE B C 1
ATOM 11832 O O . PHE B 1 300 ? 346.405 391.023 175.259 1.00 124.36 300 PHE B O 1
ATOM 11849 N N . ASP B 1 301 ? 346.484 391.867 177.338 1.00 125.49 301 ASP B N 1
ATOM 11850 C CA . ASP B 1 301 ? 347.235 390.741 177.859 1.00 124.93 301 ASP B CA 1
ATOM 11851 C C . ASP B 1 301 ? 346.287 389.645 178.339 1.00 126.00 301 ASP B C 1
ATOM 11852 O O . ASP B 1 301 ? 345.132 389.912 178.677 1.00 126.66 301 ASP B O 1
ATOM 11861 N N . PRO B 1 302 ? 346.752 388.395 178.374 1.00 127.06 302 PRO B N 1
ATOM 11862 C CA . PRO B 1 302 ? 345.835 387.287 178.688 1.00 127.70 302 PRO B CA 1
ATOM 11863 C C . PRO B 1 302 ? 345.228 387.353 180.078 1.00 124.87 302 PRO B C 1
ATOM 11864 O O . PRO B 1 302 ? 344.157 386.774 180.297 1.00 123.11 302 PRO B O 1
ATOM 11875 N N . THR B 1 303 ? 345.871 388.027 181.026 1.00 123.28 303 THR B N 1
ATOM 11876 C CA . THR B 1 303 ? 345.479 387.947 182.427 1.00 119.83 303 THR B CA 1
ATOM 11877 C C . THR B 1 303 ? 344.381 388.929 182.816 1.00 118.17 303 THR B C 1
ATOM 11878 O O . THR B 1 303 ? 343.965 388.931 183.977 1.00 117.05 303 THR B O 1
ATOM 11889 N N . LEU B 1 304 ? 343.908 389.759 181.897 1.00 118.55 304 LEU B N 1
ATOM 11890 C CA . LEU B 1 304 ? 342.856 390.719 182.184 1.00 114.77 304 LEU B CA 1
ATOM 11891 C C . LEU B 1 304 ? 341.621 390.438 181.336 1.00 113.37 304 LEU B C 1
ATOM 11892 O O . LEU B 1 304 ? 341.702 389.756 180.309 1.00 115.68 304 LEU B O 1
ATOM 11908 N N . PRO B 1 305 ? 340.458 390.941 181.738 1.00 109.10 305 PRO B N 1
ATOM 11909 C CA . PRO B 1 305 ? 339.212 390.585 181.049 1.00 108.17 305 PRO B CA 1
ATOM 11910 C C . PRO B 1 305 ? 339.279 390.926 179.571 1.00 109.98 305 PRO B C 1
ATOM 11911 O O . PRO B 1 305 ? 339.799 391.986 179.195 1.00 111.02 305 PRO B O 1
ATOM 11922 N N . PRO B 1 306 ? 338.764 390.055 178.697 1.00 109.22 306 PRO B N 1
ATOM 11923 C CA . PRO B 1 306 ? 338.792 390.366 177.259 1.00 107.72 306 PRO B CA 1
ATOM 11924 C C . PRO B 1 306 ? 337.816 391.446 176.836 1.00 107.89 306 PRO B C 1
ATOM 11925 O O . PRO B 1 306 ? 337.960 391.972 175.727 1.00 112.31 306 PRO B O 1
ATOM 11936 N N . VAL B 1 307 ? 336.830 391.792 177.657 1.00 104.61 307 VAL B N 1
ATOM 11937 C CA . VAL B 1 307 ? 335.786 392.728 177.245 1.00 103.47 307 VAL B CA 1
ATOM 11938 C C . VAL B 1 307 ? 335.695 393.843 178.277 1.00 101.89 307 VAL B C 1
ATOM 11939 O O . VAL B 1 307 ? 336.101 393.671 179.436 1.00 104.18 307 VAL B O 1
ATOM 11952 N N . PRO B 1 308 ? 335.171 395.004 177.886 1.00 101.33 308 PRO B N 1
ATOM 11953 C CA . PRO B 1 308 ? 335.063 396.112 178.840 1.00 99.73 308 PRO B CA 1
ATOM 11954 C C . PRO B 1 308 ? 334.154 395.758 180.004 1.00 102.29 308 PRO B C 1
ATOM 11955 O O . PRO B 1 308 ? 333.188 395.005 179.865 1.00 106.38 308 PRO B O 1
ATOM 11966 N N . ARG B 1 309 ? 334.475 396.317 181.166 1.00 100.27 309 ARG B N 1
ATOM 11967 C CA . ARG B 1 309 ? 333.728 396.003 182.374 1.00 99.03 309 ARG B CA 1
ATOM 11968 C C . ARG B 1 309 ? 332.266 396.400 182.233 1.00 100.16 309 ARG B C 1
ATOM 11969 O O . ARG B 1 309 ? 331.941 397.487 181.751 1.00 102.00 309 ARG B O 1
ATOM 11990 N N . GLY B 1 310 ? 331.381 395.506 182.664 1.00 97.28 310 GLY B N 1
ATOM 11991 C CA . GLY B 1 310 ? 329.963 395.789 182.681 1.00 95.97 310 GLY B CA 1
ATOM 11992 C C . GLY B 1 310 ? 329.246 395.591 181.368 1.00 98.44 310 GLY B C 1
ATOM 11993 O O . GLY B 1 310 ? 328.080 395.979 181.259 1.00 101.40 310 GLY B O 1
ATOM 11997 N N . PHE B 1 311 ? 329.895 395.004 180.368 1.00 99.87 311 PHE B N 1
ATOM 11998 C CA . PHE B 1 311 ? 329.260 394.836 179.073 1.00 98.64 311 PHE B CA 1
ATOM 11999 C C . PHE B 1 311 ? 328.342 393.615 179.067 1.00 103.54 311 PHE B C 1
ATOM 12000 O O . PHE B 1 311 ? 328.440 392.722 179.909 1.00 110.05 311 PHE B O 1
ATOM 12017 N N . CYS B 1 312 ? 327.453 393.585 178.076 1.00 101.68 312 CYS B N 1
ATOM 12018 C CA . CYS B 1 312 ? 326.418 392.561 178.002 1.00 98.80 312 CYS B CA 1
ATOM 12019 C C . CYS B 1 312 ? 327.007 391.158 178.050 1.00 100.71 312 CYS B C 1
ATOM 12020 O O . CYS B 1 312 ? 328.114 390.911 177.563 1.00 105.32 312 CYS B O 1
ATOM 12028 N N . ASP B 1 313 ? 326.247 390.234 178.642 1.00 98.64 313 ASP B N 1
ATOM 12029 C CA . ASP B 1 313 ? 326.607 388.820 178.670 1.00 103.83 313 ASP B CA 1
ATOM 12030 C C . ASP B 1 313 ? 325.438 387.924 178.271 1.00 107.03 313 ASP B C 1
ATOM 12031 O O . ASP B 1 313 ? 325.428 386.741 178.622 1.00 110.23 313 ASP B O 1
ATOM 12040 N N . TRP B 1 314 ? 324.454 388.460 177.556 1.00 104.15 314 TRP B N 1
ATOM 12041 C CA . TRP B 1 314 ? 323.359 387.639 177.063 1.00 104.21 314 TRP B CA 1
ATOM 12042 C C . TRP B 1 314 ? 323.853 386.663 176.005 1.00 110.04 314 TRP B C 1
ATOM 12043 O O . TRP B 1 314 ? 324.760 386.962 175.225 1.00 113.64 314 TRP B O 1
ATOM 12064 N N . GLY B 1 315 ? 323.246 385.483 175.984 1.00 110.54 315 GLY B N 1
ATOM 12065 C CA . GLY B 1 315 ? 323.555 384.460 174.997 1.00 115.59 315 GLY B CA 1
ATOM 12066 C 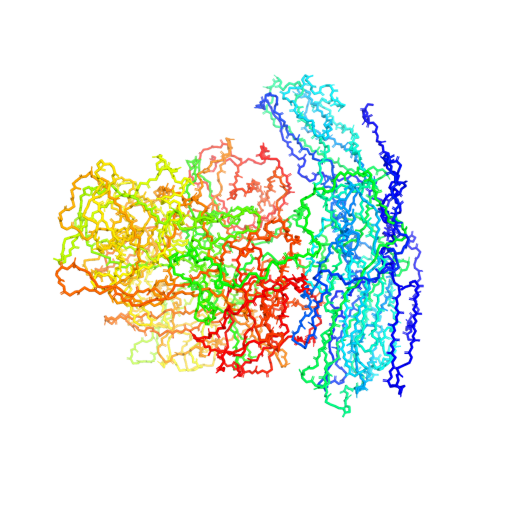C . GLY B 1 315 ? 322.419 384.328 174.000 1.00 121.18 315 GLY B C 1
ATOM 12067 O O . GLY B 1 315 ? 321.246 384.426 174.366 1.00 121.73 315 GLY B O 1
ATOM 12071 N N . SER B 1 316 ? 322.778 384.116 172.733 1.00 125.96 316 SER B N 1
ATOM 12072 C CA . SER B 1 316 ? 321.814 383.918 171.648 1.00 129.70 316 SER B CA 1
ATOM 12073 C C . SER B 1 316 ? 322.226 382.665 170.884 1.00 135.98 316 SER B C 1
ATOM 12074 O O . SER B 1 316 ? 322.981 382.734 169.913 1.00 138.34 316 SER B O 1
ATOM 12082 N N . GLY B 1 317 ? 321.736 381.515 171.335 1.00 136.48 317 GLY B N 1
ATOM 12083 C CA . GLY B 1 317 ? 322.001 380.272 170.641 1.00 138.86 317 GLY B CA 1
ATOM 12084 C C . GLY B 1 317 ? 323.441 379.828 170.779 1.00 141.97 317 GLY B C 1
ATOM 12085 O O . GLY B 1 317 ? 324.347 380.660 170.875 1.00 140.25 317 GLY B O 1
ATOM 12089 N N . VAL B 1 318 ? 323.668 378.515 170.788 1.00 144.44 318 VAL B N 1
ATOM 12090 C CA . VAL B 1 318 ? 325.030 378.007 170.906 1.00 147.45 318 VAL B CA 1
ATOM 12091 C C . VAL B 1 318 ? 325.815 378.278 169.629 1.00 148.65 318 VAL B C 1
ATOM 12092 O O . VAL B 1 318 ? 326.989 378.663 169.679 1.00 150.70 318 VAL B O 1
ATOM 12105 N N . LYS B 1 319 ? 325.191 378.075 168.471 1.00 147.31 319 LYS B N 1
ATOM 12106 C CA . LYS B 1 319 ? 325.840 378.315 167.187 1.00 146.92 319 LYS B CA 1
ATOM 12107 C C . LYS B 1 319 ? 324.965 379.043 166.180 1.00 146.45 319 LYS B C 1
ATOM 12108 O O . LYS B 1 319 ? 325.497 379.539 165.180 1.00 144.40 319 LYS B O 1
ATOM 12127 N N . SER B 1 320 ? 323.657 379.152 166.413 1.00 146.22 320 SER B N 1
ATOM 12128 C CA . SER B 1 320 ? 322.726 379.669 165.412 1.00 145.52 320 SER B CA 1
ATOM 12129 C C . SER B 1 320 ? 322.903 381.178 165.298 1.00 145.28 320 SER B C 1
ATOM 12130 O O . SER B 1 320 ? 322.141 381.978 165.846 1.00 145.12 320 SER B O 1
ATOM 12138 N N . GLY B 1 321 ? 323.936 381.569 164.554 1.00 144.43 321 GLY B N 1
ATOM 12139 C CA . GLY B 1 321 ? 324.198 382.985 164.371 1.00 144.91 321 GLY B CA 1
ATOM 12140 C C . GLY B 1 321 ? 323.112 383.685 163.577 1.00 146.63 321 GLY B C 1
ATOM 12141 O O . GLY B 1 321 ? 322.944 384.901 163.683 1.00 148.15 321 GLY B O 1
ATOM 12145 N N . ASN B 1 322 ? 322.360 382.931 162.773 1.00 144.05 322 ASN B N 1
ATOM 12146 C CA . ASN B 1 322 ? 321.376 383.551 161.891 1.00 143.45 322 ASN B CA 1
ATOM 12147 C C . ASN B 1 322 ? 319.971 383.526 162.486 1.00 145.21 322 ASN B C 1
ATOM 12148 O O . ASN B 1 322 ? 319.195 384.465 162.278 1.00 145.79 322 ASN B O 1
ATOM 12159 N N . LYS B 1 323 ? 319.616 382.464 163.214 1.00 144.82 323 LYS B N 1
ATOM 12160 C CA . LYS B 1 323 ? 318.267 382.385 163.768 1.00 140.53 323 LYS B CA 1
ATOM 12161 C C . LYS B 1 323 ? 318.043 383.448 164.836 1.00 137.93 323 LYS B C 1
ATOM 12162 O O . LYS B 1 323 ? 317.012 384.131 164.832 1.00 132.01 323 LYS B O 1
ATOM 12181 N N . GLN B 1 324 ? 318.992 383.606 165.756 1.00 139.56 324 GLN B N 1
ATOM 12182 C CA . GLN B 1 324 ? 318.906 384.602 166.814 1.00 135.71 324 GLN B CA 1
ATOM 12183 C C . GLN B 1 324 ? 319.940 385.696 166.588 1.00 134.33 324 GLN B C 1
ATOM 12184 O O . GLN B 1 324 ? 321.003 385.451 166.011 1.00 132.36 324 GLN B O 1
ATOM 12198 N N . HIS B 1 325 ? 319.619 386.903 167.049 1.00 132.86 325 HIS B N 1
ATOM 12199 C CA . HIS B 1 325 ? 320.502 388.053 166.925 1.00 127.50 325 HIS B CA 1
ATOM 12200 C C . HIS B 1 325 ? 320.307 388.981 168.111 1.00 121.02 325 HIS B C 1
ATOM 12201 O O . HIS B 1 325 ? 319.170 389.277 168.487 1.00 122.25 325 HIS B O 1
ATOM 12215 N N . LEU B 1 326 ? 321.411 389.438 168.693 1.00 114.90 326 LEU B N 1
ATOM 12216 C CA . LEU B 1 326 ? 321.359 390.577 169.595 1.00 113.24 326 LEU B CA 1
ATOM 12217 C C . LEU B 1 326 ? 321.198 391.855 168.780 1.00 113.76 326 LEU B C 1
ATOM 12218 O O . LEU B 1 326 ? 321.616 391.932 167.623 1.00 118.28 326 LEU B O 1
ATOM 12234 N N . VAL B 1 327 ? 320.595 392.870 169.393 1.00 110.13 327 VAL B N 1
ATOM 12235 C CA . VAL B 1 327 ? 320.314 394.135 168.721 1.00 111.30 327 VAL B CA 1
ATOM 12236 C C . VAL B 1 327 ? 320.917 395.255 169.554 1.00 111.88 327 VAL B C 1
ATOM 12237 O O . VAL B 1 327 ? 321.152 395.082 170.753 1.00 114.12 327 VAL B O 1
ATOM 12250 N N . CYS B 1 328 ? 321.185 396.398 168.925 1.00 114.12 328 CYS B N 1
ATOM 12251 C CA . CYS B 1 328 ? 321.855 397.483 169.625 1.00 111.98 328 CYS B CA 1
ATOM 12252 C C . CYS B 1 328 ? 321.783 398.767 168.814 1.00 113.34 328 CYS B C 1
ATOM 12253 O O . CYS B 1 328 ? 321.731 398.747 167.583 1.00 119.99 328 CYS B O 1
ATOM 12261 N N . PHE B 1 329 ? 321.783 399.893 169.528 1.00 110.05 329 PHE B N 1
ATOM 12262 C CA . PHE B 1 329 ? 321.985 401.202 168.920 1.00 110.93 329 PHE B CA 1
ATOM 12263 C C . PHE B 1 329 ? 323.453 401.349 168.548 1.00 116.10 329 PHE B C 1
ATOM 12264 O O . PHE B 1 329 ? 324.335 400.969 169.325 1.00 117.20 329 PHE B O 1
ATOM 12281 N N . THR B 1 330 ? 323.716 401.902 167.368 1.00 119.80 330 THR B N 1
ATOM 12282 C CA . THR B 1 330 ? 325.078 402.129 166.913 1.00 121.34 330 THR B CA 1
ATOM 12283 C C . THR B 1 330 ? 325.131 403.429 166.131 1.00 123.57 330 THR B C 1
ATOM 12284 O O . THR B 1 330 ? 324.215 403.735 165.364 1.00 125.27 330 THR B O 1
ATOM 12295 N N . GLY B 1 331 ? 326.204 404.181 166.319 1.00 124.29 331 GLY B N 1
ATOM 12296 C CA . GLY B 1 331 ? 326.400 405.416 165.582 1.00 124.96 331 GLY B CA 1
ATOM 12297 C C . GLY B 1 331 ? 327.869 405.637 165.319 1.00 127.93 331 GLY B C 1
ATOM 12298 O O . GLY B 1 331 ? 328.729 405.191 166.085 1.00 126.71 331 GLY B O 1
ATOM 12302 N N . LYS B 1 332 ? 328.159 406.330 164.224 1.00 131.39 332 LYS B N 1
ATOM 12303 C CA . LYS B 1 332 ? 329.542 406.606 163.874 1.00 131.68 332 LYS B CA 1
ATOM 12304 C C . LYS B 1 332 ? 330.111 407.688 164.781 1.00 131.76 332 LYS B C 1
ATOM 12305 O O . LYS B 1 332 ? 329.398 408.572 165.263 1.00 131.94 332 LYS B O 1
ATOM 12324 N N . LYS B 1 333 ? 331.415 407.607 165.009 1.00 131.29 333 LYS B N 1
ATOM 12325 C CA . LYS B 1 333 ? 332.094 408.560 165.870 1.00 132.46 333 LYS B CA 1
ATOM 12326 C C . LYS B 1 333 ? 332.177 409.929 165.207 1.00 136.66 333 LYS B C 1
ATOM 12327 O O . LYS B 1 333 ? 332.392 410.052 163.999 1.00 138.53 333 LYS B O 1
ATOM 12346 N N . VAL B 1 334 ? 332.007 410.966 166.021 1.00 138.12 334 VAL B N 1
ATOM 12347 C CA . VAL B 1 334 ? 332.134 412.347 165.578 1.00 140.69 334 VAL B CA 1
ATOM 12348 C C . VAL B 1 334 ? 332.722 413.135 166.736 1.00 144.84 334 VAL B C 1
ATOM 12349 O O . VAL B 1 334 ? 332.595 412.742 167.898 1.00 145.23 334 VAL B O 1
ATOM 12362 N N . GLU B 1 335 ? 333.379 414.246 166.421 1.00 150.14 335 GLU B N 1
ATOM 12363 C CA . GLU B 1 335 ? 333.985 415.049 167.473 1.00 151.16 335 GLU B CA 1
ATOM 12364 C C . GLU B 1 335 ? 332.922 415.454 168.488 1.00 148.70 335 GLU B C 1
ATOM 12365 O O . GLU B 1 335 ? 331.883 416.014 168.128 1.00 145.72 335 GLU B O 1
ATOM 12377 N N . GLY B 1 336 ? 333.173 415.134 169.752 1.00 148.37 336 GLY B N 1
ATOM 12378 C CA . GLY B 1 336 ? 332.239 415.479 170.810 1.00 147.43 336 GLY B CA 1
ATOM 12379 C C . GLY B 1 336 ? 330.846 414.918 170.623 1.00 144.24 336 GLY B C 1
ATOM 12380 O O . GLY B 1 336 ? 329.862 415.618 170.884 1.00 140.04 336 GLY B O 1
ATOM 12384 N N . GLY B 1 337 ? 330.737 413.675 170.179 1.00 140.98 337 GLY B N 1
ATOM 12385 C CA . GLY B 1 337 ? 329.437 413.047 170.064 1.00 134.95 337 GLY B CA 1
ATOM 12386 C C . GLY B 1 337 ? 329.443 411.928 169.045 1.00 131.35 337 GLY B C 1
ATOM 12387 O O . GLY B 1 337 ? 330.487 411.481 168.574 1.00 133.99 337 GLY B O 1
ATOM 12391 N N . PHE B 1 338 ? 328.232 411.481 168.725 1.00 126.71 338 PHE B N 1
ATOM 12392 C CA . PHE B 1 338 ? 327.999 410.427 167.750 1.00 128.24 338 PHE B CA 1
ATOM 12393 C C . PHE B 1 338 ? 326.847 410.845 166.849 1.00 130.48 338 PHE B C 1
ATOM 12394 O O . PHE B 1 338 ? 326.003 411.655 167.240 1.00 127.82 338 PHE B O 1
ATOM 12411 N N . GLN B 1 339 ? 326.813 410.289 165.641 1.00 132.72 339 GLN B N 1
ATOM 12412 C CA . GLN B 1 339 ? 325.855 410.711 164.630 1.00 134.00 339 GLN B CA 1
ATOM 12413 C C . GLN B 1 339 ? 324.934 409.566 164.227 1.00 136.21 339 GLN B C 1
ATOM 12414 O O . GLN B 1 339 ? 325.322 408.395 164.249 1.00 133.10 339 GLN B O 1
ATOM 12428 N N . ASP B 1 340 ? 323.696 409.937 163.905 1.00 137.65 340 ASP B N 1
ATOM 12429 C CA . ASP B 1 340 ? 322.662 409.068 163.331 1.00 135.39 340 ASP B CA 1
ATOM 12430 C C . ASP B 1 340 ? 322.713 407.653 163.911 1.00 134.51 340 ASP B C 1
ATOM 12431 O O . ASP B 1 340 ? 322.893 406.658 163.210 1.00 135.80 340 ASP B O 1
ATOM 12440 N N . VAL B 1 341 ? 322.529 407.585 165.229 1.00 131.39 341 VAL B N 1
ATOM 12441 C CA . VAL B 1 341 ? 322.430 406.300 165.910 1.00 129.73 341 VAL B CA 1
ATOM 12442 C C . VAL B 1 341 ? 321.142 405.603 165.492 1.00 126.60 341 VAL B C 1
ATOM 12443 O O . VAL B 1 341 ? 320.058 406.199 165.513 1.00 122.39 341 VAL B O 1
ATOM 12456 N N . ASP B 1 342 ? 321.257 404.333 165.110 1.00 125.59 342 ASP B N 1
ATOM 12457 C CA . ASP B 1 342 ? 320.104 403.540 164.703 1.00 120.32 342 ASP B CA 1
ATOM 12458 C C . ASP B 1 342 ? 320.354 402.088 165.091 1.00 119.47 342 ASP B C 1
ATOM 12459 O O . ASP B 1 342 ? 321.458 401.713 165.491 1.00 123.02 342 ASP B O 1
ATOM 12468 N N . THR B 1 343 ? 319.309 401.272 164.976 1.00 117.22 343 THR B N 1
ATOM 12469 C CA . THR B 1 343 ? 319.329 399.925 165.535 1.00 117.82 343 THR B CA 1
ATOM 12470 C C . THR B 1 343 ? 319.828 398.903 164.521 1.00 120.92 343 THR B C 1
ATOM 12471 O O . THR B 1 343 ? 319.304 398.805 163.409 1.00 126.25 343 THR B O 1
ATOM 12482 N N . HIS B 1 344 ? 320.849 398.140 164.913 1.00 119.29 344 HIS B N 1
ATOM 12483 C CA . HIS B 1 344 ? 321.405 397.090 164.070 1.00 117.32 344 HIS B CA 1
ATOM 12484 C C . HIS B 1 344 ? 321.467 395.798 164.867 1.00 116.77 344 HIS B C 1
ATOM 12485 O O . HIS B 1 344 ? 321.294 395.788 166.087 1.00 119.70 344 HIS B O 1
ATOM 12499 N N . MET B 1 345 ? 321.717 394.701 164.159 1.00 117.35 345 MET B N 1
ATOM 12500 C CA . MET B 1 345 ? 321.964 393.414 164.791 1.00 115.05 345 MET B CA 1
ATOM 12501 C C . MET B 1 345 ? 323.452 393.242 165.060 1.00 115.83 345 MET B C 1
ATOM 12502 O O . MET B 1 345 ? 324.293 393.914 164.460 1.00 121.30 345 MET B O 1
ATOM 12516 N N . TRP B 1 346 ? 323.772 392.332 165.975 1.00 114.27 346 TRP B N 1
ATOM 12517 C CA . TRP B 1 346 ? 325.158 392.027 166.289 1.00 114.25 346 TRP B CA 1
ATOM 12518 C C . TRP B 1 346 ? 325.208 390.714 167.054 1.00 111.26 346 TRP B C 1
ATOM 12519 O O . TRP B 1 346 ? 324.179 390.145 167.421 1.00 111.79 346 TRP B O 1
ATOM 12540 N N . ASP B 1 347 ? 326.425 390.234 167.286 1.00 108.47 347 ASP B N 1
ATOM 12541 C CA . ASP B 1 347 ? 326.609 389.017 168.060 1.00 108.57 347 ASP B CA 1
ATOM 12542 C C . ASP B 1 347 ? 328.091 388.830 168.339 1.00 109.89 347 ASP B C 1
ATOM 12543 O O . ASP B 1 347 ? 328.942 389.498 167.748 1.00 115.12 347 ASP B O 1
ATOM 12548 N N . TYR B 1 348 ? 328.382 387.912 169.254 1.00 108.38 348 TYR B N 1
ATOM 12549 C CA . TYR B 1 348 ? 329.753 387.640 169.651 1.00 110.47 348 TYR B CA 1
ATOM 12550 C C . TYR B 1 348 ? 330.435 386.712 168.660 1.00 117.18 348 TYR B C 1
ATOM 12551 O O . TYR B 1 348 ? 329.810 385.809 168.097 1.00 121.08 348 TYR B O 1
ATOM 12560 N N . GLY B 1 349 ? 331.727 386.938 168.451 1.00 118.82 349 GLY B N 1
ATOM 12561 C CA . GLY B 1 349 ? 332.534 386.026 167.671 1.00 126.78 349 GLY B CA 1
ATOM 12562 C C . GLY B 1 349 ? 332.166 385.947 166.206 1.00 136.07 349 GLY B C 1
ATOM 12563 O O . GLY B 1 349 ? 331.155 386.505 165.772 1.00 130.92 349 GLY B O 1
ATOM 12564 N N . ASP B 1 350 ? 332.993 385.245 165.437 1.00 148.03 350 ASP B N 1
ATOM 12565 C CA . ASP B 1 350 ? 332.810 385.118 163.998 1.00 154.01 350 ASP B CA 1
ATOM 12566 C C . ASP B 1 350 ? 331.895 383.970 163.595 1.00 152.75 350 ASP B C 1
ATOM 12567 O O . ASP B 1 350 ? 331.592 383.838 162.405 1.00 153.47 350 ASP B O 1
ATOM 12572 N N . ASN B 1 351 ? 331.477 383.128 164.539 1.00 150.42 351 ASN B N 1
ATOM 12573 C CA . ASN B 1 351 ? 330.583 382.014 164.247 1.00 156.34 351 ASN B CA 1
ATOM 12574 C C . ASN B 1 351 ? 331.362 380.838 163.668 1.00 166.33 351 ASN B C 1
ATOM 12575 O O . ASN B 1 351 ? 332.511 380.995 163.246 1.00 168.33 351 ASN B O 1
ATOM 12580 N N . GLU B 1 352 ? 330.739 379.661 163.651 1.00 166.67 352 GLU B N 1
ATOM 12581 C CA . GLU B 1 352 ? 331.373 378.417 163.217 1.00 167.04 352 GLU B CA 1
ATOM 12582 C C . GLU B 1 352 ? 332.787 378.295 163.777 1.00 163.84 352 GLU B C 1
ATOM 12583 O O . GLU B 1 352 ? 333.763 378.102 163.049 1.00 162.36 352 GLU B O 1
ATOM 12589 N N . THR B 1 353 ? 332.895 378.417 165.096 1.00 160.56 353 THR B N 1
ATOM 12590 C CA . THR B 1 353 ? 334.178 378.249 165.760 1.00 158.25 353 THR B CA 1
ATOM 12591 C C . THR B 1 353 ? 333.937 377.949 167.232 1.00 151.00 353 THR B C 1
ATOM 12592 O O . THR B 1 353 ? 332.916 378.334 167.806 1.00 148.62 353 THR B O 1
ATOM 12596 N N . VAL B 1 354 ? 334.899 377.258 167.840 1.00 147.70 354 VAL B N 1
ATOM 12597 C CA . VAL B 1 354 ? 334.762 376.863 169.237 1.00 142.33 354 VAL B CA 1
ATOM 12598 C C . VAL B 1 354 ? 335.089 378.026 170.165 1.00 140.26 354 VAL B C 1
ATOM 12599 O O . VAL B 1 354 ? 334.327 378.337 171.086 1.00 137.00 354 VAL B O 1
ATOM 12603 N N . GLY B 1 355 ? 336.222 378.688 169.937 1.00 137.68 355 GLY B N 1
ATOM 12604 C CA . GLY B 1 355 ? 336.626 379.794 170.780 1.00 131.50 355 GLY B CA 1
ATOM 12605 C C . GLY B 1 355 ? 336.197 381.163 170.314 1.00 135.47 355 GLY B C 1
ATOM 12606 O O . GLY B 1 355 ? 336.274 382.121 171.086 1.00 129.42 355 GLY B O 1
ATOM 12607 N N . LEU B 1 356 ? 335.747 381.286 169.067 1.00 140.84 356 LEU B N 1
ATOM 12608 C CA . LEU B 1 356 ? 335.341 382.566 168.502 1.00 135.14 356 LEU B CA 1
ATOM 12609 C C . LEU B 1 356 ? 333.848 382.592 168.201 1.00 136.31 356 LEU B C 1
ATOM 12610 O O . LEU B 1 356 ? 333.382 383.406 167.403 1.00 141.01 356 LEU B O 1
ATOM 12615 N N . ASP B 1 357 ? 333.088 381.696 168.823 1.00 133.93 357 ASP B N 1
ATOM 12616 C CA . ASP B 1 357 ? 331.638 381.702 168.720 1.00 132.71 357 ASP B CA 1
ATOM 12617 C C . ASP B 1 357 ? 331.053 381.574 170.116 1.00 135.58 357 ASP B C 1
ATOM 12618 O O . ASP B 1 357 ? 331.639 380.928 170.988 1.00 137.14 357 ASP B O 1
ATOM 12623 N N . ASN B 1 358 ? 329.921 382.249 170.328 1.00 131.59 358 ASN B N 1
ATOM 12624 C CA . ASN B 1 358 ? 329.210 382.317 171.604 1.00 125.53 358 ASN B CA 1
ATOM 12625 C C . ASN B 1 358 ? 330.193 382.346 172.767 1.00 122.75 358 ASN B C 1
ATOM 12626 O O . ASN B 1 358 ? 329.991 381.666 173.778 1.00 119.29 358 ASN B O 1
ATOM 12631 N N . THR B 1 359 ? 331.260 383.126 172.630 1.00 121.53 359 THR B N 1
ATOM 12632 C CA . THR B 1 359 ? 332.295 383.226 173.642 1.00 115.16 359 THR B CA 1
ATOM 12633 C C . THR B 1 359 ? 332.430 384.667 174.110 1.00 114.14 359 THR B C 1
ATOM 12634 O O . THR B 1 359 ? 332.275 385.609 173.329 1.00 114.63 359 THR B O 1
ATOM 12638 N N . TYR B 1 360 ? 332.725 384.825 175.399 1.00 111.76 360 TYR B N 1
ATOM 12639 C CA . TYR B 1 360 ? 332.860 386.140 176.023 1.00 109.36 360 TYR B CA 1
ATOM 12640 C C . TYR B 1 360 ? 334.254 386.675 175.711 1.00 115.48 360 TYR B C 1
ATOM 12641 O O . TYR B 1 360 ? 335.212 386.494 176.463 1.00 116.05 360 TYR B O 1
ATOM 12650 N N . GLN B 1 361 ? 334.363 387.346 174.565 1.00 115.83 361 GLN B N 1
ATOM 12651 C CA . GLN B 1 361 ? 335.628 387.885 174.087 1.00 111.25 361 GLN B CA 1
ATOM 12652 C C . GLN B 1 361 ? 335.348 389.118 173.236 1.00 112.99 361 GLN B C 1
ATOM 12653 O O . GLN B 1 361 ? 334.193 389.486 173.005 1.00 115.29 361 GLN B O 1
ATOM 12659 N N . ARG B 1 362 ? 336.417 389.761 172.759 1.00 111.76 362 ARG B N 1
ATOM 12660 C CA . ARG B 1 362 ? 336.292 391.105 172.204 1.00 114.85 362 ARG B CA 1
ATOM 12661 C C . ARG B 1 362 ? 335.924 391.134 170.725 1.00 118.04 362 ARG B C 1
ATOM 12662 O O . ARG B 1 362 ? 335.633 392.215 170.205 1.00 120.01 362 ARG B O 1
ATOM 12683 N N . THR B 1 363 ? 335.932 390.000 170.032 1.00 119.65 363 THR B N 1
ATOM 12684 C CA . THR B 1 363 ? 335.602 389.996 168.613 1.00 116.89 363 THR B CA 1
ATOM 12685 C C . THR B 1 363 ? 334.097 389.846 168.426 1.00 116.59 363 THR B C 1
ATOM 12686 O O . THR B 1 363 ? 333.483 388.929 168.976 1.00 121.34 363 THR B O 1
ATOM 12697 N N . ILE B 1 364 ? 333.507 390.748 167.643 1.00 111.76 364 ILE B N 1
ATOM 12698 C CA . ILE B 1 364 ? 332.080 390.729 167.347 1.00 113.60 364 ILE B CA 1
ATOM 12699 C C . ILE B 1 364 ? 331.878 391.102 165.886 1.00 116.19 364 ILE B C 1
ATOM 12700 O O . ILE B 1 364 ? 332.806 391.518 165.191 1.00 121.74 364 ILE B O 1
ATOM 12716 N N . TYR B 1 365 ? 330.639 390.951 165.423 1.00 118.14 365 TYR B N 1
ATOM 12717 C CA . TYR B 1 365 ? 330.248 391.366 164.086 1.00 119.45 365 TYR B CA 1
ATOM 12718 C C . TYR B 1 365 ? 328.937 392.131 164.165 1.00 117.26 365 TYR B C 1
ATOM 12719 O O . TYR B 1 365 ? 328.115 391.893 165.054 1.00 118.53 365 TYR B O 1
ATOM 12737 N N . ILE B 1 366 ? 328.747 393.055 163.227 1.00 117.75 366 ILE B N 1
ATOM 12738 C CA . ILE B 1 366 ? 327.580 393.925 163.214 1.00 118.80 366 ILE B CA 1
ATOM 12739 C C . ILE B 1 366 ? 326.868 393.787 161.877 1.00 124.03 366 ILE B C 1
ATOM 12740 O O . ILE B 1 366 ? 327.492 393.594 160.829 1.00 128.68 366 ILE B O 1
ATOM 12756 N N . LYS B 1 367 ? 325.543 393.892 161.926 1.00 127.15 367 LYS B N 1
ATOM 12757 C CA . LYS B 1 367 ? 324.695 393.855 160.735 1.00 127.52 367 LYS B CA 1
ATOM 12758 C C . LYS B 1 367 ? 324.586 395.258 160.140 1.00 129.63 367 LYS B C 1
ATOM 12759 O O . LYS B 1 367 ? 323.567 395.940 160.245 1.00 127.98 367 LYS B O 1
ATOM 12778 N N . ASP B 1 368 ? 325.678 395.684 159.509 1.00 133.26 368 ASP B N 1
ATOM 12779 C CA . ASP B 1 368 ? 325.736 396.988 158.868 1.00 135.73 368 ASP B CA 1
ATOM 12780 C C . ASP B 1 368 ? 326.146 396.801 157.413 1.00 139.98 368 ASP B C 1
ATOM 12781 O O . ASP B 1 368 ? 327.230 396.253 157.142 1.00 137.21 368 ASP B O 1
ATOM 12790 N N . PRO B 1 369 ? 325.328 397.232 156.449 1.00 144.24 369 PRO B N 1
ATOM 12791 C CA . PRO B 1 369 ? 325.744 397.093 155.044 1.00 144.85 369 PRO B CA 1
ATOM 12792 C C . PRO B 1 369 ? 327.059 397.788 154.736 1.00 143.66 369 PRO B C 1
ATOM 12793 O O . PRO B 1 369 ? 327.861 397.264 153.955 1.00 140.84 369 PRO B O 1
ATOM 12804 N N . SER B 1 370 ? 327.308 398.951 155.336 1.00 142.54 370 SER B N 1
ATOM 12805 C CA . SER B 1 370 ? 328.489 399.754 155.040 1.00 139.42 370 SER B CA 1
ATOM 12806 C C . SER B 1 370 ? 329.091 400.251 156.343 1.00 136.63 370 SER B C 1
ATOM 12807 O O . SER B 1 370 ? 328.581 401.202 156.943 1.00 135.06 370 SER B O 1
ATOM 12815 N N . LEU B 1 371 ? 330.184 399.621 156.769 1.00 134.92 371 LEU B N 1
ATOM 12816 C CA . LEU B 1 371 ? 330.840 399.943 158.032 1.00 135.26 371 LEU B CA 1
ATOM 12817 C C . LEU B 1 371 ? 332.257 400.402 157.718 1.00 134.76 371 LEU B C 1
ATOM 12818 O O . LEU B 1 371 ? 333.083 399.610 157.253 1.00 133.87 371 LEU B O 1
ATOM 12834 N N . GLU B 1 372 ? 332.533 401.678 157.968 1.00 134.74 372 GLU B N 1
ATOM 12835 C CA . GLU B 1 372 ? 333.800 402.273 157.567 1.00 136.54 372 GLU B CA 1
ATOM 12836 C C . GLU B 1 372 ? 334.930 401.792 158.472 1.00 138.00 372 GLU B C 1
ATOM 12837 O O . GLU B 1 372 ? 334.786 401.720 159.695 1.00 140.71 372 GLU B O 1
ATOM 12849 N N . LYS B 1 373 ? 336.064 401.466 157.858 1.00 136.33 373 LYS B N 1
ATOM 12850 C CA . LYS B 1 373 ? 337.166 400.833 158.569 1.00 136.05 373 LYS B CA 1
ATOM 12851 C C . LYS B 1 373 ? 337.836 401.792 159.548 1.00 140.54 373 LYS B C 1
ATOM 12852 O O . LYS B 1 373 ? 338.055 402.968 159.254 1.00 142.78 373 LYS B O 1
ATOM 12871 N N . ASP B 1 374 ? 338.199 401.257 160.712 1.00 140.13 374 ASP B N 1
ATOM 12872 C CA . ASP B 1 374 ? 338.938 402.003 161.725 1.00 139.37 374 ASP B CA 1
ATOM 12873 C C . ASP B 1 374 ? 338.171 403.250 162.161 1.00 134.91 374 ASP B C 1
ATOM 12874 O O . ASP B 1 374 ? 338.712 404.355 162.230 1.00 132.14 374 ASP B O 1
ATOM 12883 N N . ALA B 1 375 ? 336.890 403.060 162.461 1.00 132.87 375 ALA B N 1
ATOM 12884 C CA . ALA B 1 375 ? 336.032 404.117 162.977 1.00 132.33 375 ALA B CA 1
ATOM 12885 C C . ALA B 1 375 ? 335.395 403.650 164.276 1.00 130.33 375 ALA B C 1
ATOM 12886 O O . ALA B 1 375 ? 334.923 402.512 164.364 1.00 132.70 375 ALA B O 1
ATOM 12893 N N . GLN B 1 376 ? 335.387 404.522 165.277 1.00 126.27 376 GLN B N 1
ATOM 12894 C CA . GLN B 1 376 ? 334.759 404.192 166.547 1.00 126.63 376 GLN B CA 1
ATOM 12895 C C . GLN B 1 376 ? 333.243 404.176 166.385 1.00 127.45 376 GLN B C 1
ATOM 12896 O O . GLN B 1 376 ? 332.682 404.945 165.600 1.00 126.43 376 GLN B O 1
ATOM 12910 N N . TYR B 1 377 ? 332.578 403.292 167.126 1.00 126.10 377 TYR B N 1
ATOM 12911 C CA . TYR B 1 377 ? 331.130 403.157 167.052 1.00 122.61 377 TYR B CA 1
ATOM 12912 C C . TYR B 1 377 ? 330.561 402.866 168.431 1.00 120.04 377 TYR B C 1
ATOM 12913 O O . TYR B 1 377 ? 331.215 402.224 169.255 1.00 122.89 377 TYR B O 1
ATOM 12931 N N . LEU B 1 378 ? 329.341 403.343 168.676 1.00 117.73 378 LEU B N 1
ATOM 12932 C CA . LEU B 1 378 ? 328.618 402.975 169.886 1.00 116.33 378 LEU B CA 1
ATOM 12933 C C . LEU B 1 378 ? 328.143 401.533 169.822 1.00 116.28 378 LEU B C 1
ATOM 12934 O O . LEU B 1 378 ? 327.983 400.953 168.746 1.00 119.35 378 LEU B O 1
ATOM 12950 N N . VAL B 1 379 ? 327.922 400.953 170.998 1.00 109.96 379 VAL B N 1
ATOM 12951 C CA . VAL B 1 379 ? 327.296 399.644 171.124 1.00 107.55 379 VAL B CA 1
ATOM 12952 C C . VAL B 1 379 ? 326.470 399.672 172.404 1.00 106.94 379 VAL B C 1
ATOM 12953 O O . VAL B 1 379 ? 327.032 399.743 173.503 1.00 108.26 379 VAL B O 1
ATOM 12966 N N . ILE B 1 380 ? 325.149 399.626 172.271 1.00 105.46 380 ILE B N 1
ATOM 12967 C CA . ILE B 1 380 ? 324.232 399.621 173.402 1.00 102.42 380 ILE B CA 1
ATOM 12968 C C . ILE B 1 380 ? 323.399 398.347 173.318 1.00 104.88 380 ILE B C 1
ATOM 12969 O O . ILE B 1 380 ? 322.516 398.259 172.466 1.00 109.01 380 ILE B O 1
ATOM 12985 N N . PRO B 1 381 ? 323.609 397.368 174.197 1.00 101.49 381 PRO B N 1
ATOM 12986 C CA . PRO B 1 381 ? 323.020 396.037 173.971 1.00 105.14 381 PRO B CA 1
ATOM 12987 C C . PRO B 1 381 ? 321.516 396.019 173.756 1.00 110.64 381 PRO B C 1
ATOM 12988 O O . PRO B 1 381 ? 321.022 395.095 173.101 1.00 120.45 381 PRO B O 1
ATOM 12999 N N . MET B 1 382 ? 320.765 396.970 174.302 1.00 106.04 382 MET B N 1
ATOM 13000 C CA . MET B 1 382 ? 319.327 397.092 174.009 1.00 110.90 382 MET B CA 1
ATOM 13001 C C . MET B 1 382 ? 318.682 395.727 174.237 1.00 116.75 382 MET B C 1
ATOM 13002 O O . MET B 1 382 ? 318.710 395.231 175.375 1.00 122.32 382 MET B O 1
ATOM 13016 N N . GLY B 1 383 ? 318.094 395.094 173.219 1.00 115.08 383 GLY B N 1
ATOM 13017 C CA . GLY B 1 383 ? 317.393 393.832 173.381 1.00 112.93 383 GLY B CA 1
ATOM 13018 C C . GLY B 1 383 ? 317.687 392.813 172.295 1.00 113.73 383 GLY B C 1
ATOM 13019 O O . GLY B 1 383 ? 318.339 393.131 171.300 1.00 117.22 383 GLY B O 1
ATOM 13023 N N . VAL B 1 384 ? 317.242 391.569 172.497 1.00 113.97 384 VAL B N 1
ATOM 13024 C CA . VAL B 1 384 ? 317.475 390.520 171.511 1.00 118.53 384 VAL B CA 1
ATOM 13025 C C . VAL B 1 384 ? 316.324 390.477 170.514 1.00 120.57 384 VAL B C 1
ATOM 13026 O O . VAL B 1 384 ? 315.223 390.973 170.782 1.00 119.06 384 VAL B O 1
ATOM 13039 N N . SER B 1 385 ? 316.576 389.879 169.353 1.00 122.73 385 SER B N 1
ATOM 13040 C CA . SER B 1 385 ? 315.578 389.725 168.301 1.00 122.45 385 SER B CA 1
ATOM 13041 C C . SER B 1 385 ? 315.678 388.328 167.689 1.00 126.58 385 SER B C 1
ATOM 13042 O O . SER B 1 385 ? 316.474 387.491 168.119 1.00 128.70 385 SER B O 1
ATOM 13050 N N . GLY B 1 386 ? 314.864 388.088 166.663 1.00 127.46 386 GLY B N 1
ATOM 13051 C CA . GLY B 1 386 ? 314.886 386.824 165.954 1.00 128.51 386 GLY B CA 1
ATOM 13052 C C . GLY B 1 386 ? 313.990 385.774 166.576 1.00 128.07 386 GLY B C 1
ATOM 13053 O O . GLY B 1 386 ? 312.849 386.059 166.948 1.00 120.58 386 GLY B O 1
ATOM 13057 N N . ALA B 1 387 ? 314.495 384.547 166.679 1.00 132.64 387 ALA B N 1
ATOM 13058 C CA . ALA B 1 387 ? 313.783 383.465 167.342 1.00 132.04 387 ALA B CA 1
ATOM 13059 C C . ALA B 1 387 ? 314.151 383.332 168.813 1.00 133.72 387 ALA B C 1
ATOM 13060 O O . ALA B 1 387 ? 313.702 382.384 169.464 1.00 130.17 387 ALA B O 1
ATOM 13067 N N . ALA B 1 388 ? 314.956 384.248 169.345 1.00 134.87 388 ALA B N 1
ATOM 13068 C CA . ALA B 1 388 ? 315.433 384.120 170.713 1.00 128.75 388 ALA B CA 1
ATOM 13069 C C . ALA B 1 388 ? 314.279 384.195 171.703 1.00 124.24 388 ALA B C 1
ATOM 13070 O O . ALA B 1 388 ? 313.283 384.888 171.477 1.00 118.45 388 ALA B O 1
ATOM 13077 N N . ASN B 1 389 ? 314.418 383.465 172.805 1.00 124.96 389 ASN B N 1
ATOM 13078 C CA . ASN B 1 389 ? 313.474 383.501 173.909 1.00 122.36 389 ASN B CA 1
ATOM 13079 C C . ASN B 1 389 ? 314.251 383.627 175.210 1.00 122.13 389 ASN B C 1
ATOM 13080 O O . ASN B 1 389 ? 315.481 383.546 175.236 1.00 123.70 389 ASN B O 1
ATOM 13091 N N . ASP B 1 390 ? 313.516 383.824 176.305 1.00 119.40 390 ASP B N 1
ATOM 13092 C CA . ASP B 1 390 ? 314.166 384.053 177.590 1.00 117.85 390 ASP B CA 1
ATOM 13093 C C . ASP B 1 390 ? 315.094 382.906 177.967 1.00 119.03 390 ASP B C 1
ATOM 13094 O O . ASP B 1 390 ? 316.108 383.126 178.637 1.00 116.14 390 ASP B O 1
ATOM 13103 N N . ASP B 1 391 ? 314.770 381.679 177.553 1.00 120.85 391 ASP B N 1
ATOM 13104 C CA . ASP B 1 391 ? 315.640 380.551 177.867 1.00 115.83 391 ASP B CA 1
ATOM 13105 C C . ASP B 1 391 ? 317.001 380.700 177.202 1.00 114.06 391 ASP B C 1
ATOM 13106 O O . ASP B 1 391 ? 318.033 380.422 177.823 1.00 110.89 391 ASP B O 1
ATOM 13115 N N . THR B 1 392 ? 317.028 381.127 175.940 1.00 119.16 392 THR B N 1
ATOM 13116 C CA . THR B 1 392 ? 318.305 381.353 175.272 1.00 118.59 392 THR B CA 1
ATOM 13117 C C . THR B 1 392 ? 319.053 382.518 175.903 1.00 114.95 392 THR B C 1
ATOM 13118 O O . THR B 1 392 ? 320.282 382.483 176.022 1.00 113.88 392 THR B O 1
ATOM 13129 N N . VAL B 1 393 ? 318.326 383.558 176.310 1.00 113.39 393 VAL B N 1
ATOM 13130 C CA . VAL B 1 393 ? 318.972 384.748 176.847 1.00 108.47 393 VAL B CA 1
ATOM 13131 C C . VAL B 1 393 ? 319.749 384.413 178.111 1.00 109.04 393 VAL B C 1
ATOM 13132 O O . VAL B 1 393 ? 320.866 384.900 178.317 1.00 111.94 393 VAL B O 1
ATOM 13145 N N . GLN B 1 394 ? 319.173 383.586 178.983 1.00 107.35 394 GLN B N 1
ATOM 13146 C CA . GLN B 1 394 ? 319.801 383.349 180.279 1.00 106.14 394 GLN B CA 1
ATOM 13147 C C . GLN B 1 394 ? 321.154 382.667 180.133 1.00 105.95 394 GLN B C 1
ATOM 13148 O O . GLN B 1 394 ? 322.107 383.018 180.835 1.00 110.31 394 GLN B O 1
ATOM 13162 N N . VAL B 1 395 ? 321.259 381.683 179.244 1.00 106.24 395 VAL B N 1
ATOM 13163 C CA . VAL B 1 395 ? 322.543 381.019 179.050 1.00 104.87 395 VAL B CA 1
ATOM 13164 C C . VAL B 1 395 ? 323.535 382.045 178.528 1.00 105.32 395 VAL B C 1
ATOM 13165 O O . VAL B 1 395 ? 323.277 382.726 177.530 1.00 109.54 395 VAL B O 1
ATOM 13178 N N . ALA B 1 396 ? 324.658 382.164 179.197 1.00 101.16 396 ALA B N 1
ATOM 13179 C CA . ALA B 1 396 ? 325.626 383.183 178.837 1.00 105.64 396 ALA B CA 1
ATOM 13180 C C . ALA B 1 396 ? 326.725 382.599 177.957 1.00 110.07 396 ALA B C 1
ATOM 13181 O O . ALA B 1 396 ? 326.959 381.388 177.967 1.00 112.54 396 ALA B O 1
ATOM 13188 N N . PRO B 1 397 ? 327.413 383.432 177.180 1.00 111.46 397 PRO B N 1
ATOM 13189 C CA . PRO B 1 397 ? 328.554 382.932 176.406 1.00 112.86 397 PRO B CA 1
ATOM 13190 C C . PRO B 1 397 ? 329.627 382.365 177.320 1.00 115.23 397 PRO B C 1
ATOM 13191 O O . PRO B 1 397 ? 329.829 382.836 178.441 1.00 120.61 397 PRO B O 1
ATOM 13202 N N . ASN B 1 398 ? 330.317 381.339 176.834 1.00 114.70 398 ASN B N 1
ATOM 13203 C CA . ASN B 1 398 ? 331.356 380.698 177.624 1.00 116.31 398 ASN B CA 1
ATOM 13204 C C . ASN B 1 398 ? 332.575 381.603 177.751 1.00 117.72 398 ASN B C 1
ATOM 13205 O O . ASN B 1 398 ? 332.789 382.513 176.948 1.00 119.50 398 ASN B O 1
ATOM 13216 N N . CYS B 1 399 ? 333.376 381.345 178.781 1.00 117.02 399 CYS B N 1
ATOM 13217 C CA . CYS B 1 399 ? 334.588 382.104 179.054 1.00 117.70 399 CYS B CA 1
ATOM 13218 C C . CYS B 1 399 ? 335.793 381.177 179.026 1.00 119.39 399 CYS B C 1
ATOM 13219 O O . CYS B 1 399 ? 335.776 380.102 179.632 1.00 118.86 399 CYS B O 1
ATOM 13227 N N . TYR B 1 400 ? 336.840 381.601 178.321 1.00 122.18 400 TYR B N 1
ATOM 13228 C CA . TYR B 1 400 ? 338.085 380.853 178.240 1.00 121.94 400 TYR B CA 1
ATOM 13229 C C . TYR B 1 400 ? 339.251 381.806 178.445 1.00 118.50 400 TYR B C 1
ATOM 13230 O O . TYR B 1 400 ? 339.162 382.986 178.100 1.00 118.80 400 TYR B O 1
ATOM 13248 N N . GLY B 1 401 ? 340.335 381.291 179.003 1.00 115.44 401 GLY B N 1
ATOM 13249 C CA . GLY B 1 401 ? 341.551 382.050 179.172 1.00 119.85 401 GLY B CA 1
ATOM 13250 C C . GLY B 1 401 ? 342.056 381.939 180.591 1.00 118.33 401 GLY B C 1
ATOM 13251 O O . GLY B 1 401 ? 341.670 381.048 181.343 1.00 116.60 401 GLY B O 1
ATOM 13255 N N . SER B 1 402 ? 342.942 382.867 180.951 1.00 119.35 402 SER B N 1
ATOM 13256 C CA . SER B 1 402 ? 343.522 382.908 182.285 1.00 120.35 402 SER B CA 1
ATOM 13257 C C . SER B 1 402 ? 342.937 384.004 183.163 1.00 122.96 402 SER B C 1
ATOM 13258 O O . SER B 1 402 ? 343.223 384.027 184.365 1.00 121.53 402 SER B O 1
ATOM 13266 N N . TRP B 1 403 ? 342.142 384.908 182.602 1.00 121.44 403 TRP B N 1
ATOM 13267 C CA . TRP B 1 403 ? 341.550 385.969 183.402 1.00 116.63 403 TRP B CA 1
ATOM 13268 C C . TRP B 1 403 ? 340.528 385.394 184.375 1.00 116.17 403 TRP B C 1
ATOM 13269 O O . TRP B 1 403 ? 339.969 384.316 184.161 1.00 115.62 403 TRP B O 1
ATOM 13290 N N . ASP B 1 404 ? 340.293 386.124 185.461 1.00 113.48 404 ASP B N 1
ATOM 13291 C CA . ASP B 1 404 ? 339.392 385.664 186.511 1.00 112.47 404 ASP B CA 1
ATOM 13292 C C . ASP B 1 404 ? 337.950 385.847 186.064 1.00 109.59 404 ASP B C 1
ATOM 13293 O O . ASP B 1 404 ? 337.446 386.973 186.011 1.00 108.97 404 ASP B O 1
ATOM 13302 N N . TYR B 1 405 ? 337.280 384.746 185.751 1.00 106.98 405 TYR B N 1
ATOM 13303 C CA . TYR B 1 405 ? 335.868 384.758 185.405 1.00 104.17 405 TYR B CA 1
ATOM 13304 C C . TYR B 1 405 ? 335.072 384.096 186.522 1.00 100.98 405 TYR B C 1
ATOM 13305 O O . TYR B 1 405 ? 335.588 383.250 187.256 1.00 101.43 405 TYR B O 1
ATOM 13323 N N . ALA B 1 406 ? 333.817 384.492 186.649 1.00 93.52 406 ALA B N 1
ATOM 13324 C CA . ALA B 1 406 ? 332.990 383.989 187.735 1.00 92.43 406 ALA B CA 1
ATOM 13325 C C . ALA B 1 406 ? 332.742 382.496 187.552 1.00 96.53 406 ALA B C 1
ATOM 13326 O O . ALA B 1 406 ? 332.329 382.072 186.468 1.00 99.54 406 ALA B O 1
ATOM 13333 N N . PRO B 1 407 ? 332.982 381.670 188.568 1.00 95.50 407 PRO B N 1
ATOM 13334 C CA . PRO B 1 407 ? 332.705 380.239 188.426 1.00 93.92 407 PRO B CA 1
ATOM 13335 C C . PRO B 1 407 ? 331.220 379.963 188.265 1.00 93.63 407 PRO B C 1
ATOM 13336 O O . PRO B 1 407 ? 330.368 380.717 188.738 1.00 99.43 407 PRO B O 1
ATOM 13347 N N . THR B 1 408 ? 330.916 378.865 187.582 1.00 89.59 408 THR B N 1
ATOM 13348 C CA . THR B 1 408 ? 329.548 378.379 187.511 1.00 92.59 408 THR B CA 1
ATOM 13349 C C . THR B 1 408 ? 329.128 377.824 188.865 1.00 91.27 408 THR B C 1
ATOM 13350 O O . THR B 1 408 ? 329.917 377.172 189.553 1.00 90.62 408 THR B O 1
ATOM 13361 N N . VAL B 1 409 ? 327.878 378.084 189.246 1.00 89.02 409 VAL B N 1
ATOM 13362 C CA . VAL B 1 409 ? 327.368 377.685 190.549 1.00 89.74 409 VAL B CA 1
ATOM 13363 C C . VAL B 1 409 ? 326.032 376.978 190.372 1.00 94.28 409 VAL B C 1
ATOM 13364 O O . VAL B 1 409 ? 325.307 377.194 189.401 1.00 96.50 409 VAL B O 1
ATOM 13377 N N . ALA B 1 410 ? 325.719 376.118 191.335 1.00 94.66 410 ALA B N 1
ATOM 13378 C CA . ALA B 1 410 ? 324.452 375.412 191.395 1.00 98.41 410 ALA B CA 1
ATOM 13379 C C . ALA B 1 410 ? 323.983 375.370 192.839 1.00 100.41 410 ALA B C 1
ATOM 13380 O O . ALA B 1 410 ? 324.808 375.385 193.760 1.00 100.53 410 ALA B O 1
ATOM 13387 N N . PRO B 1 411 ? 322.676 375.314 193.071 1.00 100.37 411 PRO B N 1
ATOM 13388 C CA . PRO B 1 411 ? 322.176 375.273 194.439 1.00 101.23 411 PRO B CA 1
ATOM 13389 C C . PRO B 1 411 ? 322.329 373.884 195.029 1.00 106.97 411 PRO B C 1
ATOM 13390 O O . PRO B 1 411 ? 322.473 372.901 194.288 1.00 106.54 411 PRO B O 1
ATOM 13401 N N . PRO B 1 412 ? 322.310 373.757 196.353 1.00 112.54 412 PRO B N 1
ATOM 13402 C CA . PRO B 1 412 ? 322.302 372.421 196.954 1.00 112.80 412 PRO B CA 1
ATOM 13403 C C . PRO B 1 412 ? 321.057 371.655 196.541 1.00 115.83 412 PRO B C 1
ATOM 13404 O O . PRO B 1 412 ? 320.006 372.238 196.267 1.00 118.67 412 PRO B O 1
ATOM 13415 N N . LEU B 1 413 ? 321.184 370.333 196.489 1.00 115.97 413 LEU B N 1
ATOM 13416 C CA . LEU B 1 413 ? 320.075 369.503 196.048 1.00 120.32 413 LEU B CA 1
ATOM 13417 C C . LEU B 1 413 ? 318.842 369.762 196.904 1.00 124.12 413 LEU B C 1
ATOM 13418 O O . LEU B 1 413 ? 318.919 369.822 198.133 1.00 123.53 413 LEU B O 1
ATOM 13434 N N . GLY B 1 414 ? 317.698 369.911 196.242 1.00 122.73 414 GLY B N 1
ATOM 13435 C CA . GLY B 1 414 ? 316.458 370.232 196.912 1.00 115.22 414 GLY B CA 1
ATOM 13436 C C . GLY B 1 414 ? 316.142 371.709 197.006 1.00 112.85 414 GLY B C 1
ATOM 13437 O O . GLY B 1 414 ? 315.076 372.063 197.524 1.00 110.45 414 GLY B O 1
ATOM 13441 N N . GLU B 1 415 ? 317.023 372.580 196.522 1.00 111.69 415 GLU B N 1
ATOM 13442 C CA . GLU B 1 415 ? 316.811 374.018 196.559 1.00 108.89 415 GLU B CA 1
ATOM 13443 C C . GLU B 1 415 ? 316.892 374.592 195.152 1.00 106.59 415 GLU B C 1
ATOM 13444 O O . GLU B 1 415 ? 317.516 374.018 194.258 1.00 108.21 415 GLU B O 1
ATOM 13456 N N . GLN B 1 416 ? 316.248 375.741 194.968 1.00 102.15 416 GLN B N 1
ATOM 13457 C CA . GLN B 1 416 ? 316.192 376.419 193.684 1.00 98.76 416 GLN B CA 1
ATOM 13458 C C . GLN B 1 416 ? 316.660 377.857 193.845 1.00 95.35 416 GLN B C 1
ATOM 13459 O O . GLN B 1 416 ? 316.527 378.451 194.916 1.00 96.47 416 GLN B O 1
ATOM 13473 N N . PHE B 1 417 ? 317.207 378.411 192.769 1.00 92.05 417 PHE B N 1
ATOM 13474 C CA . PHE B 1 417 ? 317.619 379.805 192.766 1.00 87.12 417 PHE B CA 1
ATOM 13475 C C . PHE B 1 417 ? 316.405 380.727 192.828 1.00 88.99 417 PHE B C 1
ATOM 13476 O O . PHE B 1 417 ? 315.303 380.380 192.398 1.00 95.78 417 PHE B O 1
ATOM 13493 N N . VAL B 1 418 ? 316.626 381.922 193.367 1.00 86.19 418 VAL B N 1
ATOM 13494 C CA . VAL B 1 418 ? 315.650 383.004 193.343 1.00 86.44 418 VAL B CA 1
ATOM 13495 C C . VAL B 1 418 ? 316.255 384.146 192.541 1.00 87.37 418 VAL B C 1
ATOM 13496 O O . VAL B 1 418 ? 317.350 384.619 192.863 1.00 90.45 418 VAL B O 1
ATOM 13509 N N . TRP B 1 419 ? 315.548 384.588 191.505 1.00 88.29 419 TRP B N 1
ATOM 13510 C CA . TRP B 1 419 ? 316.073 385.557 190.554 1.00 87.96 419 TRP B CA 1
ATOM 13511 C C . TRP B 1 419 ? 315.332 386.880 190.671 1.00 88.76 419 TRP B C 1
ATOM 13512 O O . TRP B 1 419 ? 314.154 386.913 191.034 1.00 92.21 419 TRP B O 1
ATOM 13533 N N . PHE B 1 420 ? 316.034 387.967 190.360 1.00 87.14 420 PHE B N 1
ATOM 13534 C CA . PHE B 1 420 ? 315.411 389.265 190.150 1.00 86.99 420 PHE B CA 1
ATOM 13535 C C . PHE B 1 420 ? 315.007 389.377 188.687 1.00 92.18 420 PHE B C 1
ATOM 13536 O O . PHE B 1 420 ? 315.860 389.322 187.798 1.00 93.48 420 PHE B O 1
ATOM 13553 N N . ARG B 1 421 ? 313.710 389.537 188.440 1.00 96.62 421 ARG B N 1
ATOM 13554 C CA . ARG B 1 421 ? 313.147 389.478 187.097 1.00 94.62 421 ARG B CA 1
ATOM 13555 C C . ARG B 1 421 ? 312.847 390.878 186.584 1.00 95.35 421 ARG B C 1
ATOM 13556 O O . ARG B 1 421 ? 312.320 391.717 187.320 1.00 97.61 421 ARG B O 1
ATOM 13577 N N . SER B 1 422 ? 313.174 391.116 185.319 1.00 96.91 422 SER B N 1
ATOM 13578 C CA . SER B 1 422 ? 312.866 392.359 184.631 1.00 96.83 422 SER B CA 1
ATOM 13579 C C . SER B 1 422 ? 312.306 392.029 183.255 1.00 101.75 422 SER B C 1
ATOM 13580 O O . SER B 1 422 ? 312.685 391.021 182.653 1.00 106.72 422 SER B O 1
ATOM 13588 N N . GLN B 1 423 ? 311.402 392.871 182.764 1.00 103.14 423 GLN B N 1
ATOM 13589 C CA . GLN B 1 423 ? 310.771 392.678 181.464 1.00 108.03 423 GLN B CA 1
ATOM 13590 C C . GLN B 1 423 ? 311.288 393.727 180.491 1.00 109.46 423 GLN B C 1
ATOM 13591 O O . GLN B 1 423 ? 311.328 394.917 180.815 1.00 110.38 423 GLN B O 1
ATOM 13605 N N . LEU B 1 424 ? 311.683 393.282 179.302 1.00 111.22 424 LEU B N 1
ATOM 13606 C CA . LEU B 1 424 ? 312.345 394.142 178.328 1.00 110.22 424 LEU B CA 1
ATOM 13607 C C . LEU B 1 424 ? 311.401 394.462 177.175 1.00 113.61 424 LEU B C 1
ATOM 13608 O O . LEU B 1 424 ? 311.037 393.551 176.416 1.00 116.76 424 LEU B O 1
ATOM 13624 N N . PRO B 1 425 ? 310.978 395.714 176.996 1.00 116.44 425 PRO B N 1
ATOM 13625 C CA . PRO B 1 425 ? 310.052 396.028 175.901 1.00 115.81 425 PRO B CA 1
ATOM 13626 C C . PRO B 1 425 ? 310.671 395.773 174.535 1.00 118.20 425 PRO B C 1
ATOM 13627 O O . PRO B 1 425 ? 311.886 395.863 174.350 1.00 117.18 425 PRO B O 1
ATOM 13638 N N . ALA B 1 426 ? 309.812 395.458 173.571 1.00 120.14 426 ALA B N 1
ATOM 13639 C CA . ALA B 1 426 ? 310.235 395.201 172.205 1.00 120.48 426 ALA B CA 1
ATOM 13640 C C . ALA B 1 426 ? 310.256 396.495 171.395 1.00 127.46 426 ALA B C 1
ATOM 13641 O O . ALA B 1 426 ? 309.693 397.518 171.785 1.00 126.06 426 ALA B O 1
ATOM 13648 N N . SER B 1 427 ? 310.917 396.435 170.240 1.00 131.76 427 SER B N 1
ATOM 13649 C CA . SER B 1 427 ? 311.076 397.591 169.369 1.00 129.19 427 SER B CA 1
ATOM 13650 C C . SER B 1 427 ? 310.724 397.196 167.944 1.00 129.12 427 SER B C 1
ATOM 13651 O O . SER B 1 427 ? 311.255 396.212 167.422 1.00 129.12 427 SER B O 1
ATOM 13659 N N . LYS B 1 428 ? 309.840 397.969 167.320 1.00 130.07 428 LYS B N 1
ATOM 13660 C CA . LYS B 1 428 ? 309.370 397.701 165.971 1.00 131.56 428 LYS B CA 1
ATOM 13661 C C . LYS B 1 428 ? 309.667 398.895 165.076 1.00 137.91 428 LYS B C 1
ATOM 13662 O O . LYS B 1 428 ? 310.057 399.968 165.544 1.00 137.25 428 LYS B O 1
ATOM 13681 N N . THR B 1 429 ? 309.481 398.701 163.771 1.00 141.24 429 THR B N 1
ATOM 13682 C CA . THR B 1 429 ? 309.764 399.753 162.804 1.00 147.40 429 THR B CA 1
ATOM 13683 C C . THR B 1 429 ? 309.041 399.468 161.498 1.00 150.03 429 THR B C 1
ATOM 13684 O O . THR B 1 429 ? 309.051 398.332 161.016 1.00 146.91 429 THR B O 1
ATOM 13695 N N . THR B 1 430 ? 308.414 400.502 160.933 1.00 153.59 430 THR B N 1
ATOM 13696 C CA . THR B 1 430 ? 307.887 400.398 159.576 1.00 153.01 430 THR B CA 1
ATOM 13697 C C . THR B 1 430 ? 309.016 400.405 158.554 1.00 158.65 430 THR B C 1
ATOM 13698 O O . THR B 1 430 ? 309.105 399.517 157.700 1.00 157.77 430 THR B O 1
ATOM 13709 N N . THR B 1 431 ? 309.895 401.399 158.634 1.00 163.22 431 THR B N 1
ATOM 13710 C CA . THR B 1 431 ? 311.016 401.491 157.716 1.00 165.08 431 THR B CA 1
ATOM 13711 C C . THR B 1 431 ? 312.015 400.375 157.988 1.00 169.66 431 THR B C 1
ATOM 13712 O O . THR B 1 431 ? 312.077 399.822 159.090 1.00 169.79 431 THR B O 1
ATOM 13723 N N . THR B 1 432 ? 312.805 400.043 156.970 1.00 175.19 432 THR B N 1
ATOM 13724 C CA . THR B 1 432 ? 313.841 399.021 157.104 1.00 177.54 432 THR B CA 1
ATOM 13725 C C . THR B 1 432 ? 315.058 399.596 157.832 1.00 176.12 432 THR B C 1
ATOM 13726 O O . THR B 1 432 ? 316.175 399.642 157.317 1.00 174.37 432 THR B O 1
ATOM 13737 N N . SER B 1 433 ? 314.815 400.045 159.067 1.00 174.99 433 SER B N 1
ATOM 13738 C CA . SER B 1 433 ? 315.912 400.515 159.906 1.00 170.42 433 SER B CA 1
ATOM 13739 C C . SER B 1 433 ? 316.886 399.389 160.209 1.00 168.02 433 SER B C 1
ATOM 13740 O O . SER B 1 433 ? 318.062 399.644 160.491 1.00 163.24 433 SER B O 1
ATOM 13748 N N . GLY B 1 434 ? 316.415 398.145 160.166 1.00 163.04 434 GLY B N 1
ATOM 13749 C CA . GLY B 1 434 ? 317.300 397.006 160.266 1.00 154.41 434 GLY B CA 1
ATOM 13750 C C . GLY B 1 434 ? 316.783 395.864 161.113 1.00 147.89 434 GLY B C 1
ATOM 13751 O O . GLY B 1 434 ? 317.193 394.719 160.902 1.00 149.04 434 GLY B O 1
ATOM 13755 N N . VAL B 1 435 ? 315.893 396.133 162.068 1.00 139.16 435 VAL B N 1
ATOM 13756 C CA . VAL B 1 435 ? 315.509 395.109 163.029 1.00 131.95 435 VAL B CA 1
ATOM 13757 C C . VAL B 1 435 ? 314.072 395.303 163.481 1.00 128.78 435 VAL B C 1
ATOM 13758 O O . VAL B 1 435 ? 313.462 396.355 163.271 1.00 129.21 435 VAL B O 1
ATOM 13771 N N . ASN B 1 436 ? 313.551 394.266 164.135 1.00 125.73 436 ASN B N 1
ATOM 13772 C CA . ASN B 1 436 ? 312.292 394.294 164.869 1.00 128.35 436 ASN B CA 1
ATOM 13773 C C . ASN B 1 436 ? 312.501 393.410 166.089 1.00 128.45 436 ASN B C 1
ATOM 13774 O O . ASN B 1 436 ? 312.435 392.181 165.984 1.00 126.78 436 ASN B O 1
ATOM 13785 N N . SER B 1 437 ? 312.764 394.022 167.238 1.00 130.62 437 SER B N 1
ATOM 13786 C CA . SER B 1 437 ? 313.133 393.251 168.416 1.00 127.26 437 SER B CA 1
ATOM 13787 C C . SER B 1 437 ? 311.928 392.495 168.969 1.00 125.55 437 SER B C 1
ATOM 13788 O O . SER B 1 437 ? 310.774 392.775 168.639 1.00 127.10 437 SER B O 1
ATOM 13796 N N . VAL B 1 438 ? 312.218 391.521 169.827 1.00 121.65 438 VAL B N 1
ATOM 13797 C CA . VAL B 1 438 ? 311.209 390.622 170.381 1.00 119.09 438 VAL B CA 1
ATOM 13798 C C . VAL B 1 438 ? 311.136 390.850 171.887 1.00 118.57 438 VAL B C 1
ATOM 13799 O O . VAL B 1 438 ? 312.181 391.024 172.530 1.00 120.64 438 VAL B O 1
ATOM 13812 N N . PRO B 1 439 ? 309.949 390.860 172.498 1.00 114.11 439 PRO B N 1
ATOM 13813 C CA . PRO B 1 439 ? 309.880 391.048 173.954 1.00 110.31 439 PRO B CA 1
ATOM 13814 C C . PRO B 1 439 ? 310.399 389.822 174.691 1.00 112.84 439 PRO B C 1
ATOM 13815 O O . PRO B 1 439 ? 310.081 388.686 174.336 1.00 118.60 439 PRO B O 1
ATOM 13826 N N . VAL B 1 440 ? 311.202 390.063 175.727 1.00 110.46 440 VAL B N 1
ATOM 13827 C CA . VAL B 1 440 ? 311.850 389.004 176.488 1.00 108.94 440 VAL B CA 1
ATOM 13828 C C . VAL B 1 440 ? 311.943 389.441 177.945 1.00 110.67 440 VAL B C 1
ATOM 13829 O O . VAL B 1 440 ? 311.767 390.614 178.278 1.00 112.96 440 VAL B O 1
ATOM 13842 N N . ASN B 1 441 ? 312.220 388.476 178.819 1.00 110.82 441 ASN B N 1
ATOM 13843 C CA . ASN B 1 441 ? 312.398 388.720 180.244 1.00 105.70 441 ASN B CA 1
ATOM 13844 C C . ASN B 1 441 ? 313.848 388.458 180.623 1.00 104.21 441 ASN B C 1
ATOM 13845 O O . ASN B 1 441 ? 314.502 387.586 180.044 1.00 106.09 441 ASN B O 1
ATOM 13856 N N . VAL B 1 442 ? 314.348 389.213 181.599 1.00 102.67 442 VAL B N 1
ATOM 13857 C CA . VAL B 1 442 ? 315.741 389.144 182.021 1.00 98.73 442 VAL B CA 1
ATOM 13858 C C . VAL B 1 442 ? 315.795 388.798 183.502 1.00 96.72 442 VAL B C 1
ATOM 13859 O O . VAL B 1 442 ? 314.984 389.291 184.294 1.00 98.74 442 VAL B O 1
ATOM 13872 N N . ASN B 1 443 ? 316.760 387.961 183.876 1.00 94.06 443 ASN B N 1
ATOM 13873 C CA . ASN B 1 443 ? 316.931 387.506 185.248 1.00 91.90 443 ASN B CA 1
ATOM 13874 C C . ASN B 1 443 ? 318.350 387.793 185.718 1.00 91.19 443 ASN B C 1
ATOM 13875 O O . ASN B 1 443 ? 319.311 387.587 184.975 1.00 92.31 443 ASN B O 1
ATOM 13886 N N . ALA B 1 444 ? 318.475 388.263 186.957 1.00 90.93 444 ALA B N 1
ATOM 13887 C CA . ALA B 1 444 ? 319.766 388.475 187.598 1.00 88.26 444 ALA B CA 1
ATOM 13888 C C . ALA B 1 444 ? 319.749 387.780 188.949 1.00 91.02 444 ALA B C 1
ATOM 13889 O O . ALA B 1 444 ? 318.753 387.860 189.674 1.00 96.90 444 ALA B O 1
ATOM 13896 N N . LEU B 1 445 ? 320.838 387.089 189.281 1.00 86.77 445 LEU B N 1
ATOM 13897 C CA . LEU B 1 445 ? 320.850 386.301 190.510 1.00 88.75 445 LEU B CA 1
ATOM 13898 C C . LEU B 1 445 ? 321.043 387.168 191.749 1.00 90.26 445 LEU B C 1
ATOM 13899 O O . LEU B 1 445 ? 320.606 386.784 192.839 1.00 93.13 445 LEU B O 1
ATOM 13915 N N . MET B 1 446 ? 321.696 388.319 191.618 1.00 88.02 446 MET B N 1
ATOM 13916 C CA . MET B 1 446 ? 321.926 389.197 192.755 1.00 89.81 446 MET B CA 1
ATOM 13917 C C . MET B 1 446 ? 321.974 390.641 192.281 1.00 88.14 446 MET B C 1
ATOM 13918 O O . MET B 1 446 ? 322.252 390.923 191.114 1.00 90.80 446 MET B O 1
ATOM 13932 N N . SER B 1 447 ? 321.702 391.558 193.206 1.00 92.62 447 SER B N 1
ATOM 13933 C CA . SER B 1 447 ? 321.753 392.981 192.929 1.00 91.52 447 SER B CA 1
ATOM 13934 C C . SER B 1 447 ? 322.687 393.663 193.918 1.00 95.01 447 SER B C 1
ATOM 13935 O O . SER B 1 447 ? 322.717 393.296 195.097 1.00 98.10 447 SER B O 1
ATOM 13943 N N . PRO B 1 448 ? 323.459 394.658 193.476 1.00 93.81 448 PRO B N 1
ATOM 13944 C CA . PRO B 1 448 ? 324.437 395.273 194.386 1.00 94.75 448 PRO B CA 1
ATOM 13945 C C . PRO B 1 448 ? 323.812 395.921 195.608 1.00 98.78 448 PRO B C 1
ATOM 13946 O O . PRO B 1 448 ? 324.447 395.955 196.668 1.00 103.08 448 PRO B O 1
ATOM 13957 N N . ASP B 1 449 ? 322.588 396.437 195.496 1.00 102.68 449 ASP B N 1
ATOM 13958 C CA . ASP B 1 449 ? 321.997 397.170 196.609 1.00 104.96 449 ASP B CA 1
ATOM 13959 C C . ASP B 1 449 ? 321.814 396.280 197.830 1.00 103.12 449 ASP B C 1
ATOM 13960 O O . ASP B 1 449 ? 322.060 396.709 198.963 1.00 102.48 449 ASP B O 1
ATOM 13969 N N . LEU B 1 450 ? 321.377 395.036 197.627 1.00 99.76 450 LEU B N 1
ATOM 13970 C CA . LEU B 1 450 ? 321.193 394.133 198.757 1.00 96.66 450 LEU B CA 1
ATOM 13971 C C . LEU B 1 450 ? 322.517 393.824 199.448 1.00 99.42 450 LEU B C 1
ATOM 13972 O O . LEU B 1 450 ? 322.549 393.637 200.668 1.00 96.78 450 LEU B O 1
ATOM 13988 N N . MET B 1 451 ? 323.614 393.769 198.690 1.00 102.31 451 MET B N 1
ATOM 13989 C CA . MET B 1 451 ? 324.912 393.439 199.270 1.00 99.94 451 MET B CA 1
ATOM 13990 C C . MET B 1 451 ? 325.504 394.612 200.039 1.00 103.51 451 MET B C 1
ATOM 13991 O O . MET B 1 451 ? 326.298 394.408 200.963 1.00 101.86 451 MET B O 1
ATOM 14005 N N . CYS B 1 452 ? 325.145 395.839 199.652 1.00 105.63 452 CYS B N 1
ATOM 14006 C CA . CYS B 1 452 ? 325.675 397.049 200.276 1.00 104.75 452 CYS B CA 1
ATOM 14007 C C . CYS B 1 452 ? 325.793 396.922 201.789 1.00 105.46 452 CYS B C 1
ATOM 14008 O O . CYS B 1 452 ? 326.855 397.175 202.366 1.00 102.05 452 CYS B O 1
ATOM 14016 N N . SER B 1 453 ? 324.702 396.534 202.448 1.00 105.44 453 SER B N 1
ATOM 14017 C CA . SER B 1 453 ? 324.704 396.458 203.905 1.00 101.45 453 SER B CA 1
ATOM 14018 C C . SER B 1 453 ? 325.681 395.404 204.411 1.00 101.05 453 SER B C 1
ATOM 14019 O O . SER B 1 453 ? 326.354 395.606 205.428 1.00 98.40 453 SER B O 1
ATOM 14027 N N . ALA B 1 454 ? 325.769 394.268 203.717 1.00 102.30 454 ALA B N 1
ATOM 14028 C CA . ALA B 1 454 ? 326.551 393.146 204.228 1.00 95.41 454 ALA B CA 1
ATOM 14029 C C . ALA B 1 454 ? 328.015 393.511 204.417 1.00 96.20 454 ALA B C 1
ATOM 14030 O O . ALA B 1 454 ? 328.654 393.032 205.357 1.00 94.94 454 ALA B O 1
ATOM 14037 N N . TYR B 1 455 ? 328.568 394.348 203.540 1.00 98.08 455 TYR B N 1
ATOM 14038 C CA . TYR B 1 455 ? 329.984 394.685 203.644 1.00 95.27 455 TYR B CA 1
ATOM 14039 C C . TYR B 1 455 ? 330.315 395.279 205.005 1.00 96.69 455 TYR B C 1
ATOM 14040 O O . TYR B 1 455 ? 331.421 395.080 205.517 1.00 91.65 455 TYR B O 1
ATOM 14058 N N . ALA B 1 456 ? 329.373 396.008 205.606 1.00 103.81 456 ALA B N 1
ATOM 14059 C CA . ALA B 1 456 ? 329.602 396.568 206.932 1.00 102.36 456 ALA B CA 1
ATOM 14060 C C . ALA B 1 456 ? 329.811 395.465 207.963 1.00 97.48 456 ALA B C 1
ATOM 14061 O O . ALA B 1 456 ? 330.792 395.477 208.713 1.00 89.07 456 ALA B O 1
ATOM 14068 N N . SER B 1 457 ? 328.896 394.500 208.009 1.00 99.33 457 SER B N 1
ATOM 14069 C CA . SER B 1 457 ? 328.950 393.391 208.952 1.00 96.59 457 SER B CA 1
ATOM 14070 C C . SER B 1 457 ? 329.306 392.122 208.193 1.00 99.73 457 SER B C 1
ATOM 14071 O O . SER B 1 457 ? 328.523 391.653 207.361 1.00 106.43 457 SER B O 1
ATOM 14079 N N . GLY B 1 458 ? 330.465 391.552 208.494 1.00 92.80 458 GLY B N 1
ATOM 14080 C CA . GLY B 1 458 ? 330.882 390.350 207.808 1.00 90.36 458 GLY B CA 1
ATOM 14081 C C . GLY B 1 458 ? 330.009 389.161 208.155 1.00 88.22 458 GLY B C 1
ATOM 14082 O O . GLY B 1 458 ? 329.203 389.189 209.082 1.00 89.96 458 GLY B O 1
ATOM 14086 N N . PHE B 1 459 ? 330.166 388.101 207.374 1.00 86.54 459 PHE B N 1
ATOM 14087 C CA . PHE B 1 459 ? 329.474 386.862 207.700 1.00 85.60 459 PHE B CA 1
ATOM 14088 C C . PHE B 1 459 ? 330.330 386.017 208.639 1.00 85.38 459 PHE B C 1
ATOM 14089 O O . PHE B 1 459 ? 331.555 385.998 208.506 1.00 87.89 459 PHE B O 1
ATOM 14106 N N . PRO B 1 460 ? 329.736 385.307 209.594 1.00 83.26 460 PRO B N 1
ATOM 14107 C CA . PRO B 1 460 ? 330.514 384.321 210.349 1.00 83.84 460 PRO B CA 1
ATOM 14108 C C . PRO B 1 460 ? 331.110 383.287 209.408 1.00 88.56 460 PRO B C 1
ATOM 14109 O O . PRO B 1 460 ? 330.502 382.913 208.404 1.00 90.33 460 PRO B O 1
ATOM 14120 N N . LEU B 1 461 ? 332.314 382.830 209.738 1.00 89.54 461 LEU B N 1
ATOM 14121 C CA . LEU B 1 461 ? 333.080 382.010 208.810 1.00 94.57 461 LEU B CA 1
ATOM 14122 C C . LEU B 1 461 ? 332.299 380.769 208.399 1.00 93.82 461 LEU B C 1
ATOM 14123 O O . LEU B 1 461 ? 331.845 379.995 209.245 1.00 92.17 461 LEU B O 1
ATOM 14139 N N . GLY B 1 462 ? 332.159 380.580 207.090 1.00 92.39 462 GLY B N 1
ATOM 14140 C CA . GLY B 1 462 ? 331.501 379.398 206.563 1.00 88.91 462 GLY B CA 1
ATOM 14141 C C . GLY B 1 462 ? 330.047 379.266 206.946 1.00 88.15 462 GLY B C 1
ATOM 14142 O O . GLY B 1 462 ? 329.560 378.144 207.111 1.00 88.48 462 GLY B O 1
ATOM 14146 N N . LYS B 1 463 ? 329.331 380.379 207.071 1.00 89.25 463 LYS B N 1
ATOM 14147 C CA . LYS B 1 463 ? 327.936 380.368 207.478 1.00 83.88 463 LYS B CA 1
ATOM 14148 C C . LYS B 1 463 ? 327.087 381.122 206.466 1.00 81.02 463 LYS B C 1
ATOM 14149 O O . LYS B 1 463 ? 327.585 381.924 205.673 1.00 85.51 463 LYS B O 1
ATOM 14168 N N . VAL B 1 464 ? 325.790 380.842 206.504 1.00 76.78 464 VAL B N 1
ATOM 14169 C CA . VAL B 1 464 ? 324.829 381.344 205.534 1.00 76.84 464 VAL B CA 1
ATOM 14170 C C . VAL B 1 464 ? 323.748 382.111 206.278 1.00 75.15 464 VAL B C 1
ATOM 14171 O O . VAL B 1 464 ? 323.333 381.711 207.369 1.00 76.95 464 VAL B O 1
ATOM 14184 N N . ALA B 1 465 ? 323.296 383.212 205.687 1.00 73.54 465 ALA B N 1
ATOM 14185 C CA . ALA B 1 465 ? 322.270 384.047 206.293 1.00 72.04 465 ALA B CA 1
ATOM 14186 C C . ALA B 1 465 ? 320.885 383.551 205.901 1.00 72.56 465 ALA B C 1
ATOM 14187 O O . ALA B 1 465 ? 320.610 383.327 204.720 1.00 78.56 465 ALA B O 1
ATOM 14194 N N . LEU B 1 466 ? 320.019 383.387 206.894 1.00 71.95 466 LEU B N 1
ATOM 14195 C CA . LEU B 1 466 ? 318.628 383.013 206.678 1.00 71.95 466 LEU B CA 1
ATOM 14196 C C . LEU B 1 466 ? 317.773 384.269 206.776 1.00 73.89 466 LEU B C 1
ATOM 14197 O O . LEU B 1 466 ? 317.724 384.905 207.831 1.00 76.69 466 LEU B O 1
ATOM 14213 N N . LEU B 1 467 ? 317.103 384.620 205.683 1.00 76.83 467 LEU B N 1
ATOM 14214 C CA . LEU B 1 467 ? 316.359 385.866 205.585 1.00 74.96 467 LEU B CA 1
ATOM 14215 C C . LEU B 1 467 ? 314.863 385.598 205.551 1.00 78.79 467 LEU B C 1
ATOM 14216 O O . LEU B 1 467 ? 314.410 384.612 204.965 1.00 84.97 467 LEU B O 1
ATOM 14232 N N . ASP B 1 468 ? 314.106 386.487 206.181 1.00 82.75 468 ASP B N 1
ATOM 14233 C CA . ASP B 1 468 ? 312.654 386.479 206.115 1.00 86.22 468 ASP B CA 1
ATOM 14234 C C . ASP B 1 468 ? 312.208 387.525 205.105 1.00 88.04 468 ASP B C 1
ATOM 14235 O O . ASP B 1 468 ? 312.673 388.668 205.145 1.00 91.98 468 ASP B O 1
ATOM 14244 N N . TYR B 1 469 ? 311.319 387.133 204.199 1.00 88.49 469 TYR B N 1
ATOM 14245 C CA . TYR B 1 469 ? 310.772 388.028 203.184 1.00 86.69 469 TYR B CA 1
ATOM 14246 C C . TYR B 1 469 ? 309.268 388.116 203.413 1.00 89.21 469 TYR B C 1
ATOM 14247 O O . TYR B 1 469 ? 308.522 387.213 203.027 1.00 95.35 469 TYR B O 1
ATOM 14265 N N . VAL B 1 470 ? 308.826 389.202 204.038 1.00 86.66 470 VAL B N 1
ATOM 14266 C CA . VAL B 1 470 ? 307.441 389.371 204.462 1.00 95.19 470 VAL B CA 1
ATOM 14267 C C . VAL B 1 470 ? 306.764 390.366 203.532 1.00 94.18 470 VAL B C 1
ATOM 14268 O O . VAL B 1 470 ? 307.310 391.440 203.257 1.00 91.84 470 VAL B O 1
ATOM 14281 N N . LEU B 1 471 ? 305.569 390.010 203.056 1.00 95.99 471 LEU B N 1
ATOM 14282 C CA . LEU B 1 471 ? 304.935 390.707 201.945 1.00 100.26 471 LEU B CA 1
ATOM 14283 C C . LEU B 1 471 ? 303.673 391.462 202.345 1.00 106.58 471 LEU B C 1
ATOM 14284 O O . LEU B 1 471 ? 303.597 392.677 202.150 1.00 110.77 471 LEU B O 1
ATOM 14300 N N . PHE B 1 472 ? 302.680 390.781 202.902 1.00 108.24 472 PHE B N 1
ATOM 14301 C CA . PHE B 1 472 ? 301.352 391.368 203.088 1.00 108.94 472 PHE B CA 1
ATOM 14302 C C . PHE B 1 472 ? 301.182 391.883 204.515 1.00 109.83 472 PHE B C 1
ATOM 14303 O O . PHE B 1 472 ? 300.268 391.499 205.243 1.00 111.70 472 PHE B O 1
ATOM 14320 N N . GLY B 1 473 ? 302.086 392.772 204.909 1.00 108.18 473 GLY B N 1
ATOM 14321 C CA . GLY B 1 473 ? 302.031 393.333 206.247 1.00 108.95 473 GLY B CA 1
ATOM 14322 C C . GLY B 1 473 ? 302.079 392.285 207.338 1.00 116.76 473 GLY B C 1
ATOM 14323 O O . GLY B 1 473 ? 301.337 392.383 208.321 1.00 124.27 473 GLY B O 1
ATOM 14327 N N . GLY B 1 474 ? 302.940 391.280 207.186 1.00 111.94 474 GLY B N 1
ATOM 14328 C CA . GLY B 1 474 ? 303.061 390.217 208.158 1.00 104.98 474 GLY B CA 1
ATOM 14329 C C . GLY B 1 474 ? 302.225 388.989 207.878 1.00 105.57 474 GLY B C 1
ATOM 14330 O O . GLY B 1 474 ? 302.417 387.966 208.546 1.00 108.18 474 GLY B O 1
ATOM 14334 N N . SER B 1 475 ? 301.310 389.046 206.909 1.00 108.06 475 SER B N 1
ATOM 14335 C CA . SER B 1 475 ? 300.432 387.906 206.669 1.00 110.02 475 SER B CA 1
ATOM 14336 C C . SER B 1 475 ? 301.182 386.751 206.020 1.00 108.03 475 SER B C 1
ATOM 14337 O O . SER B 1 475 ? 300.945 385.585 206.356 1.00 110.26 475 SER B O 1
ATOM 14345 N N . VAL B 1 476 ? 302.083 387.048 205.088 1.00 103.22 476 VAL B N 1
ATOM 14346 C CA . VAL B 1 476 ? 302.840 386.037 204.362 1.00 100.22 476 VAL B CA 1
ATOM 14347 C C . VAL B 1 476 ? 304.321 386.294 204.583 1.00 99.71 476 VAL B C 1
ATOM 14348 O O . VAL B 1 476 ? 304.783 387.434 204.458 1.00 102.99 476 VAL B O 1
ATOM 14361 N N . VAL B 1 477 ? 305.058 385.239 204.914 1.00 90.89 477 VAL B N 1
ATOM 14362 C CA . VAL B 1 477 ? 306.496 385.317 205.129 1.00 88.44 477 VAL B CA 1
ATOM 14363 C C . VAL B 1 477 ? 307.157 384.190 204.351 1.00 89.93 477 VAL B C 1
ATOM 14364 O O . VAL B 1 477 ? 306.793 383.021 204.517 1.00 93.08 477 VAL B O 1
ATOM 14377 N N . ARG B 1 478 ? 308.125 384.539 203.513 1.00 90.93 478 ARG B N 1
ATOM 14378 C CA . ARG B 1 478 ? 308.943 383.574 202.796 1.00 86.79 478 ARG B CA 1
ATOM 14379 C C . ARG B 1 478 ? 310.332 383.539 203.415 1.00 87.94 478 ARG B C 1
ATOM 14380 O O . ARG B 1 478 ? 310.809 384.538 203.959 1.00 93.49 478 ARG B O 1
ATOM 14401 N N . GLN B 1 479 ? 310.979 382.382 203.333 1.00 85.57 479 GLN B N 1
ATOM 14402 C CA . GLN B 1 479 ? 312.308 382.189 203.895 1.00 85.89 479 GLN B CA 1
ATOM 14403 C C . GLN B 1 479 ? 313.282 381.823 202.788 1.00 84.03 479 GLN B C 1
ATOM 14404 O O . GLN B 1 479 ? 313.038 380.883 202.026 1.00 87.09 479 GLN B O 1
ATOM 14418 N N . PHE B 1 480 ? 314.384 382.564 202.706 1.00 82.82 480 PHE B N 1
ATOM 14419 C CA . PHE B 1 480 ? 315.447 382.304 201.750 1.00 82.68 480 PHE B CA 1
ATOM 14420 C C . PHE B 1 480 ? 316.775 382.222 202.486 1.00 83.67 480 PHE B C 1
ATOM 14421 O O . PHE B 1 480 ? 316.929 382.749 203.588 1.00 86.43 480 PHE B O 1
ATOM 14438 N N . LYS B 1 481 ? 317.736 381.552 201.860 1.00 82.95 481 LYS B N 1
ATOM 14439 C CA . LYS B 1 481 ? 319.111 381.502 202.342 1.00 81.14 481 LYS B CA 1
ATOM 14440 C C . LYS B 1 481 ? 319.989 382.289 201.383 1.00 81.80 481 LYS B C 1
ATOM 14441 O O . LYS B 1 481 ? 319.973 382.035 200.176 1.00 86.98 481 LYS B O 1
ATOM 14460 N N . LEU B 1 482 ? 320.745 383.241 201.919 1.00 79.67 482 LEU B N 1
ATOM 14461 C CA . LEU B 1 482 ? 321.662 384.055 201.133 1.00 77.33 482 LEU B CA 1
ATOM 14462 C C . LEU B 1 482 ? 323.081 383.556 201.371 1.00 79.66 482 LEU B C 1
ATOM 14463 O O . LEU B 1 482 ? 323.582 383.621 202.497 1.00 81.34 482 LEU B O 1
ATOM 14479 N N . TYR B 1 483 ? 323.712 383.072 200.333 1.00 84.50 483 TYR B N 1
ATOM 14480 C CA . TYR B 1 483 ? 325.048 382.527 200.490 1.00 82.98 483 TYR B CA 1
ATOM 14481 C C . TYR B 1 483 ? 326.098 383.621 200.338 1.00 85.40 483 TYR B C 1
ATOM 14482 O O . TYR B 1 483 ? 325.883 384.600 199.620 1.00 85.73 483 TYR B O 1
ATOM 14500 N N . PRO B 1 484 ? 327.249 383.484 200.998 1.00 87.64 484 PRO B N 1
ATOM 14501 C CA . PRO B 1 484 ? 328.299 384.499 200.843 1.00 88.30 484 PRO B CA 1
ATOM 14502 C C . PRO B 1 484 ? 328.817 384.615 199.425 1.00 90.68 484 PRO B C 1
ATOM 14503 O O . PRO B 1 484 ? 329.374 385.660 199.071 1.00 91.10 484 PRO B O 1
ATOM 14514 N N . GLU B 1 485 ? 328.659 383.577 198.603 1.00 92.85 485 GLU B N 1
ATOM 14515 C CA . GLU B 1 485 ? 329.076 383.663 197.210 1.00 92.60 485 GLU B CA 1
ATOM 14516 C C . GLU B 1 485 ? 328.174 384.574 196.392 1.00 94.80 485 GLU B C 1
ATOM 14517 O O . GLU B 1 485 ? 328.562 384.980 195.293 1.00 95.81 485 GLU B O 1
ATOM 14529 N N . GLY B 1 486 ? 326.981 384.895 196.888 1.00 91.82 486 GLY B N 1
ATOM 14530 C CA . GLY B 1 486 ? 326.167 385.920 196.268 1.00 88.26 486 GLY B CA 1
ATOM 14531 C C . GLY B 1 486 ? 324.937 385.440 195.527 1.00 88.66 486 GLY B C 1
ATOM 14532 O O . GLY B 1 486 ? 324.607 385.988 194.473 1.00 90.26 486 GLY B O 1
ATOM 14536 N N . TYR B 1 487 ? 324.245 384.429 196.048 1.00 85.58 487 TYR B N 1
ATOM 14537 C CA . TYR B 1 487 ? 322.980 384.003 195.469 1.00 81.58 487 TYR B CA 1
ATOM 14538 C C . TYR B 1 487 ? 322.018 383.608 196.578 1.00 82.54 487 TYR B C 1
ATOM 14539 O O . TYR B 1 487 ? 322.423 383.289 197.697 1.00 85.78 487 TYR B O 1
ATOM 14557 N N . MET B 1 488 ? 320.730 383.641 196.251 1.00 82.85 488 MET B N 1
ATOM 14558 C CA . MET B 1 488 ? 319.665 383.246 197.159 1.00 85.27 488 MET B CA 1
ATOM 14559 C C . MET B 1 488 ? 319.013 381.964 196.665 1.00 88.51 488 MET B C 1
ATOM 14560 O O . MET B 1 488 ? 318.898 381.731 195.460 1.00 93.17 488 MET B O 1
ATOM 14574 N N . THR B 1 489 ? 318.583 381.133 197.608 1.00 87.94 489 THR B N 1
ATOM 14575 C CA . THR B 1 489 ? 317.920 379.877 197.298 1.00 88.94 489 THR B CA 1
ATOM 14576 C C . THR B 1 489 ? 316.701 379.706 198.191 1.00 91.18 489 THR B C 1
ATOM 14577 O O . THR B 1 489 ? 316.615 380.279 199.278 1.00 95.88 489 THR B O 1
ATOM 14588 N N . ALA B 1 490 ? 315.753 378.906 197.711 1.00 93.21 490 ALA B N 1
ATOM 14589 C CA . ALA B 1 490 ? 314.526 378.612 198.437 1.00 94.95 490 ALA B CA 1
ATOM 14590 C C . ALA B 1 490 ? 314.265 377.117 198.386 1.00 98.96 490 ALA B C 1
ATOM 14591 O O . ALA B 1 490 ? 314.482 376.482 197.351 1.00 104.48 490 ALA B O 1
ATOM 14598 N N . ASN B 1 491 ? 313.808 376.557 199.501 1.00 102.82 491 ASN B N 1
ATOM 14599 C CA . ASN B 1 491 ? 313.426 375.153 199.524 1.00 108.98 491 ASN B CA 1
ATOM 14600 C C . ASN B 1 491 ? 312.005 375.005 199.002 1.00 114.98 491 ASN B C 1
ATOM 14601 O O . ASN B 1 491 ? 311.078 375.646 199.504 1.00 118.24 491 ASN B O 1
ATOM 14612 N N . THR B 1 492 ? 311.829 374.155 197.993 1.00 120.51 492 THR B N 1
ATOM 14613 C CA . THR B 1 492 ? 310.537 373.994 197.342 1.00 125.67 492 THR B CA 1
ATOM 14614 C C . THR B 1 492 ? 310.189 372.520 197.241 1.00 130.34 492 THR B C 1
ATOM 14615 O O . THR B 1 492 ? 310.979 371.728 196.721 1.00 128.42 492 THR B O 1
ATOM 14626 N N . THR B 1 493 ? 309.006 372.154 197.738 1.00 139.12 493 THR B N 1
ATOM 14627 C CA . THR B 1 493 ? 308.510 370.800 197.519 1.00 144.84 493 THR B CA 1
ATOM 14628 C C . THR B 1 493 ? 308.249 370.547 196.046 1.00 143.90 493 THR B C 1
ATOM 14629 O O . THR B 1 493 ? 308.550 369.462 195.536 1.00 139.71 493 THR B O 1
ATOM 14640 N N . GLY B 1 494 ? 307.695 371.533 195.354 1.00 145.17 494 GLY B N 1
ATOM 14641 C CA . GLY B 1 494 ? 307.465 371.442 193.932 1.00 145.80 494 GLY B CA 1
ATOM 14642 C C . GLY B 1 494 ? 308.500 372.230 193.164 1.00 151.43 494 GLY B C 1
ATOM 14643 O O . GLY B 1 494 ? 309.145 373.121 193.725 1.00 151.57 494 GLY B O 1
ATOM 14647 N N . SER B 1 495 ? 308.672 371.910 191.884 1.00 155.91 495 SER B N 1
ATOM 14648 C CA . SER B 1 495 ? 309.574 372.652 191.012 1.00 157.22 495 SER B CA 1
ATOM 14649 C C . SER B 1 495 ? 308.850 372.933 189.705 1.00 154.71 495 SER B C 1
ATOM 14650 O O . SER B 1 495 ? 308.411 372.002 189.022 1.00 148.86 495 SER B O 1
ATOM 14658 N N . ASN B 1 496 ? 308.721 374.216 189.367 1.00 151.46 496 ASN B N 1
ATOM 14659 C CA . ASN B 1 496 ? 307.988 374.660 188.193 1.00 142.65 496 ASN B CA 1
ATOM 14660 C C . ASN B 1 496 ? 308.700 375.869 187.602 1.00 141.31 496 ASN B C 1
ATOM 14661 O O . ASN B 1 496 ? 309.562 376.478 188.238 1.00 142.94 496 ASN B O 1
ATOM 14672 N N . THR B 1 497 ? 308.331 376.209 186.366 1.00 137.75 497 THR B N 1
ATOM 14673 C CA . THR B 1 497 ? 308.973 377.304 185.651 1.00 136.23 497 THR B CA 1
ATOM 14674 C C . THR B 1 497 ? 308.338 378.664 185.918 1.00 132.82 497 THR B C 1
ATOM 14675 O O . THR B 1 497 ? 309.050 379.673 185.948 1.00 129.62 497 THR B O 1
ATOM 14686 N N . GLY B 1 498 ? 307.024 378.722 186.113 1.00 131.66 498 GLY B N 1
ATOM 14687 C CA . GLY B 1 498 ? 306.328 379.994 186.099 1.00 128.68 498 GLY B CA 1
ATOM 14688 C C . GLY B 1 498 ? 306.080 380.661 187.438 1.00 125.75 498 GLY B C 1
ATOM 14689 O O . GLY B 1 498 ? 305.408 381.695 187.484 1.00 124.88 498 GLY B O 1
ATOM 14693 N N . PHE B 1 499 ? 306.592 380.104 188.530 1.00 121.22 499 PHE B N 1
ATOM 14694 C CA . PHE B 1 499 ? 306.295 380.670 189.839 1.00 115.25 499 PHE B CA 1
ATOM 14695 C C . PHE B 1 499 ? 306.937 382.042 189.995 1.00 112.23 499 PHE B C 1
ATOM 14696 O O . PHE B 1 499 ? 308.092 382.252 189.620 1.00 111.73 499 PHE B O 1
ATOM 14713 N N . ILE B 1 500 ? 306.180 382.980 190.562 1.00 108.86 500 ILE B N 1
ATOM 14714 C CA . ILE B 1 500 ? 306.633 384.351 190.760 1.00 107.34 500 ILE B CA 1
ATOM 14715 C C . ILE B 1 500 ? 306.230 384.822 192.150 1.00 103.84 500 ILE B C 1
ATOM 14716 O O . ILE B 1 500 ? 305.120 384.541 192.614 1.00 104.64 500 ILE B O 1
ATOM 14732 N N . ILE B 1 501 ? 307.135 385.539 192.808 1.00 99.93 501 ILE B N 1
ATOM 14733 C CA . ILE B 1 501 ? 306.868 386.146 194.110 1.00 96.65 501 ILE B CA 1
ATOM 14734 C C . ILE B 1 501 ? 306.683 387.643 193.885 1.00 95.83 501 ILE B C 1
ATOM 14735 O O . ILE B 1 501 ? 307.407 388.228 193.070 1.00 98.22 501 ILE B O 1
ATOM 14751 N N . PRO B 1 502 ? 305.750 388.306 194.571 1.00 92.75 502 PRO B N 1
ATOM 14752 C CA . PRO B 1 502 ? 305.617 389.761 194.398 1.00 90.37 502 PRO B CA 1
ATOM 14753 C C . PRO B 1 502 ? 306.882 390.504 194.793 1.00 92.28 502 PRO B C 1
ATOM 14754 O O . PRO B 1 502 ? 307.822 389.897 195.312 1.00 96.03 502 PRO B O 1
ATOM 14765 N N . ALA B 1 503 ? 306.921 391.818 194.560 1.00 93.96 503 ALA B N 1
ATOM 14766 C CA . ALA B 1 503 ? 308.101 392.625 194.849 1.00 92.44 503 ALA B CA 1
ATOM 14767 C C . ALA B 1 503 ? 307.830 393.699 195.897 1.00 97.34 503 ALA B C 1
ATOM 14768 O O . ALA B 1 503 ? 308.532 394.711 195.930 1.00 90.98 503 ALA B O 1
ATOM 14775 N N . ASP B 1 504 ? 306.841 393.494 196.766 1.00 105.06 504 ASP B N 1
ATOM 14776 C CA . ASP B 1 504 ? 306.559 394.487 197.798 1.00 101.91 504 ASP B CA 1
ATOM 14777 C C . ASP B 1 504 ? 307.767 394.688 198.702 1.00 99.83 504 ASP B C 1
ATOM 14778 O O . ASP B 1 504 ? 308.068 395.817 199.102 1.00 101.06 504 ASP B O 1
ATOM 14787 N N . GLY B 1 505 ? 308.458 393.606 199.051 1.00 96.80 505 GLY B N 1
ATOM 14788 C CA . GLY B 1 505 ? 309.807 393.720 199.576 1.00 97.35 505 GLY B CA 1
ATOM 14789 C C . GLY B 1 505 ? 309.954 393.520 201.066 1.00 90.22 505 GLY B C 1
ATOM 14790 O O . GLY B 1 505 ? 309.304 392.653 201.653 1.00 91.38 505 GLY B O 1
ATOM 14794 N N . TYR B 1 506 ? 310.805 394.336 201.688 1.00 90.61 506 TYR B N 1
ATOM 14795 C CA . TYR B 1 506 ? 311.018 394.314 203.132 1.00 90.84 506 TYR B CA 1
ATOM 14796 C C . TYR B 1 506 ? 311.677 393.002 203.577 1.00 94.11 506 TYR B C 1
ATOM 14797 O O . TYR B 1 506 ? 311.092 392.179 204.279 1.00 103.18 506 TYR B O 1
ATOM 14815 N N . PHE B 1 507 ? 312.916 392.815 203.119 1.00 87.81 507 PHE B N 1
ATOM 14816 C CA . PHE B 1 507 ? 313.749 391.737 203.642 1.00 84.46 507 PHE B CA 1
ATOM 14817 C C . PHE B 1 507 ? 314.035 391.951 205.125 1.00 85.64 507 PHE B C 1
ATOM 14818 O O . PHE B 1 507 ? 314.142 393.082 205.603 1.00 92.60 507 PHE B O 1
ATOM 14835 N N . ARG B 1 508 ? 314.173 390.846 205.861 1.00 80.29 508 ARG B N 1
ATOM 14836 C CA . ARG B 1 508 ? 314.503 390.890 207.279 1.00 79.46 508 ARG B CA 1
ATOM 14837 C C . ARG B 1 508 ? 315.434 389.740 207.634 1.00 81.03 508 ARG B C 1
ATOM 14838 O O . ARG B 1 508 ? 315.263 388.619 207.149 1.00 89.52 508 ARG B O 1
ATOM 14859 N N . PHE B 1 509 ? 316.412 390.019 208.493 1.00 75.05 509 PHE B N 1
ATOM 14860 C CA . PHE B 1 509 ? 317.404 389.022 208.872 1.00 73.63 509 PHE B CA 1
ATOM 14861 C C . PHE B 1 509 ? 316.870 388.162 210.007 1.00 72.43 509 PHE B C 1
ATOM 14862 O O . PHE B 1 509 ? 316.325 388.680 210.984 1.00 74.50 509 PHE B O 1
ATOM 14879 N N . ASN B 1 510 ? 317.027 386.845 209.878 1.00 73.56 510 ASN B N 1
ATOM 14880 C CA . ASN B 1 510 ? 316.495 385.903 210.853 1.00 74.43 510 ASN B CA 1
ATOM 14881 C C . ASN B 1 510 ? 317.588 385.293 211.721 1.00 76.80 510 ASN B C 1
ATOM 14882 O O . ASN B 1 510 ? 317.515 385.384 212.948 1.00 77.56 510 ASN B O 1
ATOM 14893 N N . SER B 1 511 ? 318.604 384.674 211.126 1.00 76.05 511 SER B N 1
ATOM 14894 C CA . SER B 1 511 ? 319.677 384.060 211.902 1.00 72.43 511 SER B CA 1
ATOM 14895 C C . SER B 1 511 ? 320.716 383.493 210.943 1.00 70.16 511 SER B C 1
ATOM 14896 O O . SER B 1 511 ? 320.502 383.427 209.730 1.00 75.72 511 SER B O 1
ATOM 14904 N N . TRP B 1 512 ? 321.850 383.088 211.509 1.00 70.20 512 TRP B N 1
ATOM 14905 C CA . TRP B 1 512 ? 322.889 382.388 210.767 1.00 68.93 512 TRP B CA 1
ATOM 14906 C C . TRP B 1 512 ? 322.660 380.888 210.876 1.00 71.31 512 TRP B C 1
ATOM 14907 O O . TRP B 1 512 ? 322.377 380.377 211.963 1.00 73.95 512 TRP B O 1
ATOM 14928 N N . VAL B 1 513 ? 322.789 380.185 209.754 1.00 75.61 513 VAL B N 1
ATOM 14929 C CA . VAL B 1 513 ? 322.576 378.746 209.712 1.00 74.25 513 VAL B CA 1
ATOM 14930 C C . VAL B 1 513 ? 323.742 378.083 208.994 1.00 77.05 513 VAL B C 1
ATOM 14931 O O . VAL B 1 513 ? 324.463 378.706 208.214 1.00 81.74 513 VAL B O 1
ATOM 14944 N N . SER B 1 514 ? 323.918 376.799 209.281 1.00 75.09 514 SER B N 1
ATOM 14945 C CA . SER B 1 514 ? 324.902 376.007 208.572 1.00 81.40 514 SER B CA 1
ATOM 14946 C C . SER B 1 514 ? 324.465 375.815 207.121 1.00 86.54 514 SER B C 1
ATOM 14947 O O . SER B 1 514 ? 323.269 375.765 206.829 1.00 89.53 514 SER B O 1
ATOM 14955 N N . PRO B 1 515 ? 325.412 375.704 206.189 1.00 85.93 515 PRO B N 1
ATOM 14956 C CA . PRO B 1 515 ? 325.025 375.550 204.779 1.00 83.17 515 PRO B CA 1
ATOM 14957 C C . PRO B 1 515 ? 324.204 374.303 204.505 1.00 87.69 515 PRO B C 1
ATOM 14958 O O . PRO B 1 515 ? 323.511 374.251 203.485 1.00 86.00 515 PRO B O 1
ATOM 14969 N N . SER B 1 516 ? 324.262 373.298 205.378 1.00 91.69 516 SER B N 1
ATOM 14970 C CA . SER B 1 516 ? 323.461 372.093 205.199 1.00 92.36 516 SER B CA 1
ATOM 14971 C C . SER B 1 516 ? 322.029 372.256 205.691 1.00 93.64 516 SER B C 1
ATOM 14972 O O . SER B 1 516 ? 321.202 371.374 205.445 1.00 95.94 516 SER B O 1
ATOM 14980 N N . PHE B 1 517 ? 321.722 373.355 206.375 1.00 92.68 517 PHE B N 1
ATOM 14981 C CA . PHE B 1 517 ? 320.396 373.541 206.947 1.00 89.19 517 PHE B CA 1
ATOM 14982 C C . PHE B 1 517 ? 319.333 373.538 205.855 1.00 93.20 517 PHE B C 1
ATOM 14983 O O . PHE B 1 517 ? 319.548 374.052 204.755 1.00 99.75 517 PHE B O 1
ATOM 15000 N N . MET B 1 518 ? 318.183 372.946 206.164 1.00 93.37 518 MET B N 1
ATOM 15001 C CA . MET B 1 518 ? 317.053 372.870 205.247 1.00 96.01 518 MET B CA 1
ATOM 15002 C C . MET B 1 518 ? 315.913 373.719 205.788 1.00 94.08 518 MET B C 1
ATOM 15003 O O . MET B 1 518 ? 315.501 373.552 206.940 1.00 91.56 518 MET B O 1
ATOM 15017 N N . ILE B 1 519 ? 315.398 374.618 204.949 1.00 98.59 519 ILE B N 1
ATOM 15018 C CA . ILE B 1 519 ? 314.390 375.565 205.403 1.00 100.15 519 ILE B CA 1
ATOM 15019 C C . ILE B 1 519 ? 313.117 374.819 205.772 1.00 103.07 519 ILE B C 1
ATOM 15020 O O . ILE B 1 519 ? 312.630 373.964 205.022 1.00 104.42 519 ILE B O 1
ATOM 15036 N N . SER B 1 520 ? 312.568 375.142 206.944 1.00 108.53 520 SER B N 1
ATOM 15037 C CA . SER B 1 520 ? 311.313 374.529 207.364 1.00 110.19 520 SER B CA 1
ATOM 15038 C C . SER B 1 520 ? 310.163 374.983 206.475 1.00 114.16 520 SER B C 1
ATOM 15039 O O . SER B 1 520 ? 309.369 374.165 206.001 1.00 113.64 520 SER B O 1
ATOM 15047 N N . SER B 1 521 ? 310.056 376.288 206.244 1.00 117.18 521 SER B N 1
ATOM 15048 C CA . SER B 1 521 ? 309.031 376.804 205.350 1.00 116.02 521 SER B CA 1
ATOM 15049 C C . SER B 1 521 ? 309.305 376.344 203.924 1.00 119.15 521 SER B C 1
ATOM 15050 O O . SER B 1 521 ? 310.444 376.370 203.455 1.00 121.66 521 SER B O 1
ATOM 15058 N N . VAL B 1 522 ? 308.250 375.927 203.231 1.00 120.92 522 VAL B N 1
ATOM 15059 C CA . VAL B 1 522 ? 308.380 375.320 201.914 1.00 122.88 522 VAL B CA 1
ATOM 15060 C C . VAL B 1 522 ? 307.448 376.027 200.942 1.00 125.90 522 VAL B C 1
ATOM 15061 O O . VAL B 1 522 ? 306.336 376.430 201.296 1.00 125.66 522 VAL B O 1
ATOM 15074 N N . VAL B 1 523 ? 307.913 376.175 199.704 1.00 130.37 523 VAL B N 1
ATOM 15075 C CA . VAL B 1 523 ? 307.153 376.802 198.629 1.00 130.18 523 VAL B CA 1
ATOM 15076 C C . VAL B 1 523 ? 306.725 375.717 197.652 1.00 134.12 523 VAL B C 1
ATOM 15077 O O . VAL B 1 523 ? 307.563 374.951 197.160 1.00 133.60 523 VAL B O 1
ATOM 15090 N N . ASP B 1 524 ? 305.426 375.654 197.369 1.00 137.60 524 ASP B N 1
ATOM 15091 C CA . ASP B 1 524 ? 304.853 374.646 196.477 1.00 141.85 524 ASP B CA 1
ATOM 15092 C C . ASP B 1 524 ? 304.779 375.231 195.073 1.00 141.43 524 ASP B C 1
ATOM 15093 O O . ASP B 1 524 ? 303.937 376.084 194.789 1.00 137.70 524 ASP B O 1
ATOM 15102 N N . LEU B 1 525 ? 305.655 374.764 194.183 1.00 142.89 525 LEU B N 1
ATOM 15103 C CA . LEU B 1 525 ? 305.750 375.364 192.858 1.00 140.76 525 LEU B CA 1
ATOM 15104 C C . LEU B 1 525 ? 304.829 374.715 191.835 1.00 149.06 525 LEU B C 1
ATOM 15105 O O . LEU B 1 525 ? 304.253 375.422 191.002 1.00 148.21 525 LEU B O 1
ATOM 15121 N N . ASN B 1 526 ? 304.668 373.391 191.864 1.00 157.18 526 ASN B N 1
ATOM 15122 C CA . ASN B 1 526 ? 303.784 372.768 190.885 1.00 157.18 526 ASN B CA 1
ATOM 15123 C C . ASN B 1 526 ? 302.350 373.249 191.040 1.00 151.83 526 ASN B C 1
ATOM 15124 O O . ASN B 1 526 ? 301.553 373.095 190.110 1.00 148.82 526 ASN B O 1
ATOM 15135 N N . LEU B 1 527 ? 302.003 373.816 192.191 1.00 147.09 527 LEU B N 1
ATOM 15136 C CA . LEU B 1 527 ? 300.671 374.356 192.412 1.00 143.09 527 LEU B CA 1
ATOM 15137 C C . LEU B 1 527 ? 300.774 375.782 192.935 1.00 133.23 527 LEU B C 1
ATOM 15138 O O . LEU B 1 527 ? 300.047 376.671 192.497 1.00 123.33 527 LEU B O 1
ATOM 15154 N N . MET C 1 1 ? 313.053 376.150 236.962 1.00 88.22 1 MET C N 1
ATOM 15155 C CA . MET C 1 1 ? 314.302 376.275 237.701 1.00 94.23 1 MET C CA 1
ATOM 15156 C C . MET C 1 1 ? 314.075 376.121 239.200 1.00 100.37 1 MET C C 1
ATOM 15157 O O . MET C 1 1 ? 314.795 375.381 239.868 1.00 106.60 1 MET C O 1
ATOM 15162 N N . GLU C 1 2 ? 313.072 376.823 239.729 1.00 95.44 2 GLU C N 1
ATOM 15163 C CA . GLU C 1 2 ? 312.783 376.721 241.155 1.00 93.49 2 GLU C CA 1
ATOM 15164 C C . GLU C 1 2 ? 312.338 375.315 241.534 1.00 97.89 2 GLU C C 1
ATOM 15165 O O . GLU C 1 2 ? 312.766 374.779 242.562 1.00 101.90 2 GLU C O 1
ATOM 15171 N N . SER C 1 3 ? 311.479 374.700 240.723 1.00 92.05 3 SER C N 1
ATOM 15172 C CA . SER C 1 3 ? 311.022 373.350 241.014 1.00 88.17 3 SER C CA 1
ATOM 15173 C C . SER C 1 3 ? 310.507 372.707 239.738 1.00 82.65 3 SER C C 1
ATOM 15174 O O . SER C 1 3 ? 310.223 373.385 238.748 1.00 82.11 3 SER C O 1
ATOM 15177 N N . SER C 1 4 ? 310.393 371.383 239.778 1.00 78.83 4 SER C N 1
ATOM 15178 C CA . SER C 1 4 ? 309.892 370.610 238.654 1.00 73.34 4 SER C CA 1
ATOM 15179 C C . SER C 1 4 ? 309.183 369.378 239.187 1.00 77.28 4 SER C C 1
ATOM 15180 O O . SER C 1 4 ? 309.584 368.817 240.208 1.00 85.96 4 SER C O 1
ATOM 15183 N N . LYS C 1 5 ? 308.127 368.965 238.494 1.00 73.70 5 LYS C N 1
ATOM 15184 C CA . LYS C 1 5 ? 307.330 367.820 238.910 1.00 68.20 5 LYS C CA 1
ATOM 15185 C C . LYS C 1 5 ? 306.951 367.007 237.685 1.00 73.71 5 LYS C C 1
ATOM 15186 O O . LYS C 1 5 ? 306.530 367.570 236.672 1.00 78.52 5 LYS C O 1
ATOM 15192 N N . THR C 1 6 ? 307.093 365.691 237.781 1.00 75.59 6 THR C N 1
ATOM 15193 C CA . THR C 1 6 ? 306.821 364.790 236.673 1.0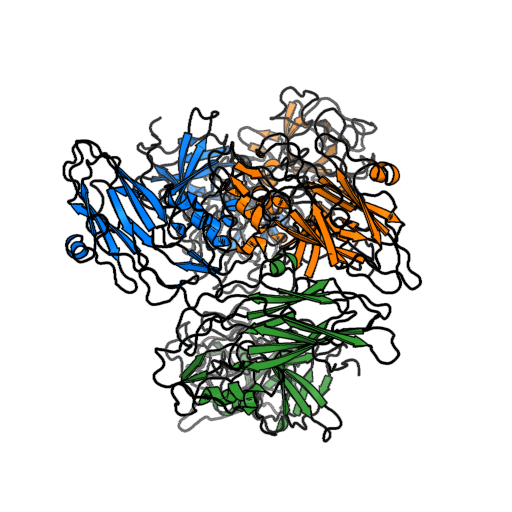0 72.63 6 THR C CA 1
ATOM 15194 C C . THR C 1 6 ? 305.741 363.795 237.066 1.00 71.27 6 THR C C 1
ATOM 15195 O O . THR C 1 6 ? 305.731 363.285 238.188 1.00 78.57 6 THR C O 1
ATOM 15199 N N . GLU C 1 7 ? 304.833 363.524 236.135 1.00 67.36 7 GLU C N 1
ATOM 15200 C CA . GLU C 1 7 ? 303.742 362.594 236.366 1.00 63.91 7 GLU C CA 1
ATOM 15201 C C . GLU C 1 7 ? 303.592 361.682 235.159 1.00 63.23 7 GLU C C 1
ATOM 15202 O O . GLU C 1 7 ? 303.862 362.080 234.025 1.00 67.16 7 GLU C O 1
ATOM 15208 N N . GLN C 1 8 ? 303.156 360.456 235.415 1.00 59.76 8 GLN C N 1
ATOM 15209 C CA . GLN C 1 8 ? 302.950 359.471 234.367 1.00 54.11 8 GLN C CA 1
ATOM 15210 C C . GLN C 1 8 ? 301.536 359.577 233.817 1.00 57.57 8 GLN C C 1
ATOM 15211 O O . GLN C 1 8 ? 300.570 359.690 234.573 1.00 66.21 8 GLN C O 1
ATOM 15217 N N . VAL C 1 9 ? 301.416 359.543 232.490 1.00 53.35 9 VAL C N 1
ATOM 15218 C CA . VAL C 1 9 ? 300.096 359.609 231.881 1.00 53.14 9 VAL C CA 1
ATOM 15219 C C . VAL C 1 9 ? 299.365 358.287 232.082 1.00 57.91 9 VAL C C 1
ATOM 15220 O O . VAL C 1 9 ? 299.961 357.246 232.374 1.00 64.31 9 VAL C O 1
ATOM 15224 N N . THR C 1 10 ? 298.046 358.335 231.929 1.00 57.27 10 THR C N 1
ATOM 15225 C CA . THR C 1 10 ? 297.254 357.116 232.007 1.00 55.39 10 THR C CA 1
ATOM 15226 C C . THR C 1 10 ? 297.664 356.162 230.898 1.00 62.82 10 THR C C 1
ATOM 15227 O O . THR C 1 10 ? 297.726 356.541 229.726 1.00 71.23 10 THR C O 1
ATOM 15231 N N . GLY C 1 11 ? 297.942 354.916 231.268 1.00 54.78 11 GLY C N 1
ATOM 15232 C CA . GLY C 1 11 ? 298.455 353.942 230.336 1.00 55.13 11 GLY C CA 1
ATOM 15233 C C . GLY C 1 11 ? 299.963 353.875 230.254 1.00 59.23 11 GLY C C 1
ATOM 15234 O O . GLY C 1 11 ? 300.491 352.947 229.633 1.00 67.53 11 GLY C O 1
ATOM 15235 N N . ALA C 1 12 ? 300.671 354.827 230.856 1.00 59.86 12 ALA C N 1
ATOM 15236 C CA . ALA C 1 12 ? 302.128 354.784 230.952 1.00 59.14 12 ALA C CA 1
ATOM 15237 C C . ALA C 1 12 ? 302.793 354.813 229.579 1.00 61.74 12 ALA C C 1
ATOM 15238 O O . ALA C 1 12 ? 303.762 354.098 229.325 1.00 69.75 12 ALA C O 1
ATOM 15240 N N . THR C 1 13 ? 302.277 355.648 228.685 1.00 59.88 13 THR C N 1
ATOM 15241 C CA . THR C 1 13 ? 302.864 355.854 227.366 1.00 56.74 13 THR C CA 1
ATOM 15242 C C . THR C 1 13 ? 303.390 357.277 227.212 1.00 59.40 13 THR C C 1
ATOM 15243 O O . THR C 1 13 ? 303.235 357.903 226.164 1.00 65.36 13 THR C O 1
ATOM 15247 N N . GLY C 1 14 ? 304.004 357.800 228.255 1.00 56.50 14 GLY C N 1
ATOM 15248 C CA . GLY C 1 14 ? 304.522 359.152 228.234 1.00 46.69 14 GLY C CA 1
ATOM 15249 C C . GLY C 1 14 ? 304.444 359.761 229.618 1.00 52.80 14 GLY C C 1
ATOM 15250 O O . GLY C 1 14 ? 304.003 359.134 230.574 1.00 61.47 14 GLY C O 1
ATOM 15251 N N . ILE C 1 15 ? 304.886 361.014 229.702 1.00 52.82 15 ILE C N 1
ATOM 15252 C CA . ILE C 1 15 ? 304.869 361.763 230.950 1.00 52.64 15 ILE C CA 1
ATOM 15253 C C . ILE C 1 15 ? 304.414 363.188 230.677 1.00 53.82 15 ILE C C 1
ATOM 15254 O O . ILE C 1 15 ? 304.447 363.671 229.544 1.00 62.97 15 ILE C O 1
ATOM 15259 N N . THR C 1 16 ? 303.976 363.855 231.737 1.00 55.34 16 THR C N 1
ATOM 15260 C CA . THR C 1 16 ? 303.684 365.279 231.713 1.00 60.75 16 THR C CA 1
ATOM 15261 C C . THR C 1 16 ? 304.507 365.955 232.795 1.00 64.95 16 THR C C 1
ATOM 15262 O O . THR C 1 16 ? 304.719 365.387 233.869 1.00 69.35 16 THR C O 1
ATOM 15266 N N . GLN C 1 17 ? 304.977 367.161 232.507 1.00 63.17 17 GLN C N 1
ATOM 15267 C CA . GLN C 1 17 ? 305.891 367.872 233.385 1.00 63.65 17 GLN C CA 1
ATOM 15268 C C . GLN C 1 17 ? 305.311 369.231 233.745 1.00 68.66 17 GLN C C 1
ATOM 15269 O O . GLN C 1 17 ? 304.819 369.951 232.873 1.00 71.29 17 GLN C O 1
ATOM 15275 N N . SER C 1 18 ? 305.363 369.571 235.029 1.00 67.76 18 SER C N 1
ATOM 15276 C CA . SER C 1 18 ? 304.948 370.875 235.527 1.00 63.60 18 SER C CA 1
ATOM 15277 C C . SER C 1 18 ? 306.139 371.542 236.193 1.00 66.77 18 SER C C 1
ATOM 15278 O O . SER C 1 18 ? 306.782 370.944 237.059 1.00 75.03 18 SER C O 1
ATOM 15281 N N . THR C 1 19 ? 306.429 372.774 235.794 1.00 61.86 19 THR C N 1
ATOM 15282 C CA . THR C 1 19 ? 307.615 373.472 236.261 1.00 64.64 19 THR C CA 1
ATOM 15283 C C . THR C 1 19 ? 307.261 374.872 236.733 1.00 64.86 19 THR C C 1
ATOM 15284 O O . THR C 1 19 ? 306.293 375.478 236.269 1.00 68.23 19 THR C O 1
ATOM 15288 N N . VAL C 1 20 ? 308.054 375.370 237.674 1.00 65.30 20 VAL C N 1
ATOM 15289 C CA . VAL C 1 20 ? 307.973 376.744 238.154 1.00 60.41 20 VAL C CA 1
ATOM 15290 C C . VAL C 1 20 ? 309.338 377.376 237.950 1.00 64.46 20 VAL C C 1
ATOM 15291 O O . VAL C 1 20 ? 310.349 376.837 238.415 1.00 77.08 20 VAL C O 1
ATOM 15295 N N . THR C 1 21 ? 309.374 378.510 237.259 1.00 64.02 21 THR C N 1
ATOM 15296 C CA . THR C 1 21 ? 310.625 379.164 236.914 1.00 70.59 21 THR C CA 1
ATOM 15297 C C . THR C 1 21 ? 310.536 380.660 237.177 1.00 68.57 21 THR C C 1
ATOM 15298 O O . THR C 1 21 ? 309.479 381.273 237.029 1.00 68.17 21 THR C O 1
ATOM 15309 N N . ALA C 1 22 ? 311.671 381.238 237.564 1.00 69.62 22 ALA C N 1
ATOM 15310 C CA . ALA C 1 22 ? 311.800 382.671 237.825 1.00 67.57 22 ALA C CA 1
ATOM 15311 C C . ALA C 1 22 ? 313.007 383.177 237.049 1.00 67.60 22 ALA C C 1
ATOM 15312 O O . ALA C 1 22 ? 314.086 383.380 237.620 1.00 68.54 22 ALA C O 1
ATOM 15319 N N . PRO C 1 23 ? 312.866 383.382 235.741 1.00 64.55 23 PRO C N 1
ATOM 15320 C CA . PRO C 1 23 ? 314.038 383.742 234.930 1.00 64.81 23 PRO C CA 1
ATOM 15321 C C . PRO C 1 23 ? 314.707 385.042 235.344 1.00 63.99 23 PRO C C 1
ATOM 15322 O O . PRO C 1 23 ? 315.926 385.173 235.188 1.00 66.27 23 PRO C O 1
ATOM 15333 N N . LEU C 1 24 ? 313.954 386.008 235.863 1.00 65.13 24 LEU C N 1
ATOM 15334 C CA . LEU C 1 24 ? 314.494 387.302 236.271 1.00 63.77 24 LEU C CA 1
ATOM 15335 C C . LEU C 1 24 ? 314.125 387.519 237.732 1.00 67.08 24 LEU C C 1
ATOM 15336 O O . LEU C 1 24 ? 312.925 387.492 238.070 1.00 69.62 24 LEU C O 1
ATOM 15352 N N . PRO C 1 25 ? 315.085 387.733 238.631 1.00 65.40 25 PRO C N 1
ATOM 15353 C CA . PRO C 1 25 ? 314.725 387.944 240.037 1.00 64.83 25 PRO C CA 1
ATOM 15354 C C . PRO C 1 25 ? 313.842 389.168 240.226 1.00 70.77 25 PRO C C 1
ATOM 15355 O O . PRO C 1 25 ? 313.938 390.155 239.496 1.00 74.78 25 PRO C O 1
ATOM 15366 N N . GLU C 1 26 ? 312.970 389.086 241.226 1.00 75.83 26 GLU C N 1
ATOM 15367 C CA . GLU C 1 26 ? 312.064 390.172 241.571 1.00 73.82 26 GLU C CA 1
ATOM 15368 C C . GLU C 1 26 ? 312.684 391.045 242.653 1.00 76.94 26 GLU C C 1
ATOM 15369 O O . GLU C 1 26 ? 313.179 390.537 243.663 1.00 79.23 26 GLU C O 1
ATOM 15381 N N . ALA C 1 27 ? 312.654 392.355 242.434 1.00 77.99 27 ALA C N 1
ATOM 15382 C CA . ALA C 1 27 ? 313.053 393.335 243.433 1.00 77.48 27 ALA C CA 1
ATOM 15383 C C . ALA C 1 27 ? 311.794 393.907 244.067 1.00 80.95 27 ALA C C 1
ATOM 15384 O O . ALA C 1 27 ? 310.984 394.539 243.382 1.00 81.39 27 ALA C O 1
ATOM 15391 N N . VAL C 1 28 ? 311.631 393.690 245.365 1.00 79.88 28 VAL C N 1
ATOM 15392 C CA . VAL C 1 28 ? 310.410 394.065 246.068 1.00 76.36 28 VAL C CA 1
ATOM 15393 C C . VAL C 1 28 ? 310.553 395.498 246.561 1.00 73.10 28 VAL C C 1
ATOM 15394 O O . VAL C 1 28 ? 311.488 395.820 247.300 1.00 74.24 28 VAL C O 1
ATOM 15407 N N . SER C 1 29 ? 309.625 396.357 246.154 1.00 70.03 29 SER C N 1
ATOM 15408 C CA . SER C 1 29 ? 309.649 397.745 246.585 1.00 69.66 29 SER C CA 1
ATOM 15409 C C . SER C 1 29 ? 309.273 397.854 248.056 1.00 71.49 29 SER C C 1
ATOM 15410 O O . SER C 1 29 ? 308.408 397.127 248.548 1.00 72.50 29 SER C O 1
ATOM 15418 N N . SER C 1 30 ? 309.931 398.771 248.761 1.00 70.27 30 SER C N 1
ATOM 15419 C CA . SER C 1 30 ? 309.611 399.003 250.163 1.00 68.10 30 SER C CA 1
ATOM 15420 C C . SER C 1 30 ? 308.368 399.861 250.343 1.00 66.40 30 SER C C 1
ATOM 15421 O O . SER C 1 30 ? 307.820 399.906 251.447 1.00 66.84 30 SER C O 1
ATOM 15429 N N . LEU C 1 31 ? 307.913 400.539 249.291 1.00 64.81 31 LEU C N 1
ATOM 15430 C CA . LEU C 1 31 ? 306.702 401.353 249.346 1.00 61.49 31 LEU C CA 1
ATOM 15431 C C . LEU C 1 31 ? 306.788 402.401 250.450 1.00 61.36 31 LEU C C 1
ATOM 15432 O O . LEU C 1 31 ? 305.811 402.684 251.142 1.00 63.96 31 LEU C O 1
ATOM 15448 N N . SER C 1 32 ? 307.969 402.990 250.615 1.00 62.58 32 SER C N 1
ATOM 15449 C CA . SER C 1 32 ? 308.163 403.980 251.661 1.00 62.03 32 SER C CA 1
ATOM 15450 C C . SER C 1 32 ? 307.527 405.322 251.330 1.00 60.63 32 SER C C 1
ATOM 15451 O O . SER C 1 32 ? 307.277 406.112 252.245 1.00 64.14 32 SER C O 1
ATOM 15459 N N . LEU C 1 33 ? 307.259 405.601 250.057 1.00 57.91 33 LEU C N 1
ATOM 15460 C CA . LEU C 1 33 ? 306.665 406.863 249.647 1.00 55.13 33 LEU C CA 1
ATOM 15461 C C . LEU C 1 33 ? 305.158 406.781 249.460 1.00 56.73 33 LEU C C 1
ATOM 15462 O O . LEU C 1 33 ? 304.539 407.788 249.115 1.00 60.86 33 LEU C O 1
ATOM 15478 N N . ALA C 1 34 ? 304.557 405.621 249.672 1.00 55.82 34 ALA C N 1
ATOM 15479 C CA . ALA C 1 34 ? 303.121 405.476 249.485 1.00 54.23 34 ALA C CA 1
ATOM 15480 C C . ALA C 1 34 ? 302.384 406.044 250.690 1.00 55.19 34 ALA C C 1
ATOM 15481 O O . ALA C 1 34 ? 302.647 405.615 251.817 1.00 61.27 34 ALA C O 1
ATOM 15488 N N . PRO C 1 35 ? 301.475 407.005 250.511 1.00 54.23 35 PRO C N 1
ATOM 15489 C CA . PRO C 1 35 ? 300.745 407.524 251.679 1.00 52.45 35 PRO C CA 1
ATOM 15490 C C . PRO C 1 35 ? 299.989 406.449 252.433 1.00 56.95 35 PRO C C 1
ATOM 15491 O O . PRO C 1 35 ? 299.962 406.464 253.668 1.00 61.87 35 PRO C O 1
ATOM 15502 N N . THR C 1 36 ? 299.375 405.509 251.721 1.00 55.41 36 THR C N 1
ATOM 15503 C CA . THR C 1 36 ? 298.704 404.376 252.335 1.00 54.67 36 THR C CA 1
ATOM 15504 C C . THR C 1 36 ? 298.954 403.144 251.484 1.00 55.62 36 THR C C 1
ATOM 15505 O O . THR C 1 36 ? 299.076 403.232 250.262 1.00 56.58 36 THR C O 1
ATOM 15516 N N . VAL C 1 37 ? 299.029 401.994 252.143 1.00 55.31 37 VAL C N 1
ATOM 15517 C CA . VAL C 1 37 ? 299.176 400.707 251.477 1.00 50.32 37 VAL C CA 1
ATOM 15518 C C . VAL C 1 37 ? 297.894 399.927 251.712 1.00 50.50 37 VAL C C 1
ATOM 15519 O O . VAL C 1 37 ? 297.552 399.615 252.858 1.00 58.20 37 VAL C O 1
ATOM 15532 N N . ASN C 1 38 ? 297.187 399.612 250.634 1.00 46.88 38 ASN C N 1
ATOM 15533 C CA . ASN C 1 38 ? 295.896 398.944 250.710 1.00 47.69 38 ASN C CA 1
ATOM 15534 C C . ASN C 1 38 ? 296.053 397.483 250.314 1.00 49.72 38 ASN C C 1
ATOM 15535 O O . ASN C 1 38 ? 296.526 397.180 249.216 1.00 55.24 38 ASN C O 1
ATOM 15546 N N . ALA C 1 39 ? 295.647 396.587 251.206 1.00 51.84 39 ALA C N 1
ATOM 15547 C CA . ALA C 1 39 ? 295.775 395.160 250.974 1.00 52.54 39 ALA C CA 1
ATOM 15548 C C . ALA C 1 39 ? 294.614 394.641 250.133 1.00 55.03 39 ALA C C 1
ATOM 15549 O O . ALA C 1 39 ? 293.590 395.304 249.959 1.00 58.54 39 ALA C O 1
ATOM 15556 N N . LEU C 1 40 ? 294.788 393.435 249.614 1.00 57.55 40 LEU C N 1
ATOM 15557 C CA . LEU C 1 40 ? 293.785 392.777 248.792 1.00 55.55 40 LEU C CA 1
ATOM 15558 C C . LEU C 1 40 ? 293.097 391.669 249.577 1.00 59.31 40 LEU C C 1
ATOM 15559 O O . LEU C 1 40 ? 293.608 391.172 250.581 1.00 59.52 40 LEU C O 1
ATOM 15575 N N . ASP C 1 41 ? 291.924 391.287 249.101 1.00 61.55 41 ASP C N 1
ATOM 15576 C CA . ASP C 1 41 ? 291.260 390.110 249.633 1.00 56.52 41 ASP C CA 1
ATOM 15577 C C . ASP C 1 41 ? 292.171 388.900 249.441 1.00 55.51 41 ASP C C 1
ATOM 15578 O O . ASP C 1 41 ? 292.587 388.622 248.311 1.00 58.51 41 ASP C O 1
ATOM 15587 N N . PRO C 1 42 ? 292.499 388.158 250.501 1.00 52.79 42 PRO C N 1
ATOM 15588 C CA . PRO C 1 42 ? 293.482 387.076 250.341 1.00 53.05 42 PRO C CA 1
ATOM 15589 C C . PRO C 1 42 ? 293.079 386.025 249.327 1.00 52.23 42 PRO C C 1
ATOM 15590 O O . PRO C 1 42 ? 293.955 385.364 248.762 1.00 54.77 42 PRO C O 1
ATOM 15601 N N . TRP C 1 43 ? 291.784 385.839 249.078 1.00 52.66 43 TRP C N 1
ATOM 15602 C CA . TRP C 1 43 ? 291.353 384.836 248.115 1.00 50.39 43 TRP C CA 1
ATOM 15603 C C . TRP C 1 43 ? 291.642 385.232 246.675 1.00 51.93 43 TRP C C 1
ATOM 15604 O O . TRP C 1 43 ? 291.572 384.373 245.793 1.00 58.73 43 TRP C O 1
ATOM 15625 N N . VAL C 1 44 ? 291.959 386.499 246.412 1.00 50.26 44 VAL C N 1
ATOM 15626 C CA . VAL C 1 44 ? 292.289 386.903 245.050 1.00 47.55 44 VAL C CA 1
ATOM 15627 C C . VAL C 1 44 ? 293.630 386.327 244.626 1.00 52.40 44 VAL C C 1
ATOM 15628 O O . VAL C 1 44 ? 293.859 386.086 243.436 1.00 57.92 44 VAL C O 1
ATOM 15641 N N . TYR C 1 45 ? 294.541 386.103 245.573 1.00 51.29 45 TYR C N 1
ATOM 15642 C CA . TYR C 1 45 ? 295.850 385.564 245.232 1.00 50.25 45 TYR C CA 1
ATOM 15643 C C . TYR C 1 45 ? 295.796 384.101 244.818 1.00 52.29 45 TYR C C 1
ATOM 15644 O O . TYR C 1 45 ? 296.768 383.601 244.248 1.00 57.86 45 TYR C O 1
ATOM 15662 N N . LEU C 1 46 ? 294.693 383.402 245.088 1.00 54.91 46 LEU C N 1
ATOM 15663 C CA . LEU C 1 46 ? 294.607 381.964 244.868 1.00 55.27 46 LEU C CA 1
ATOM 15664 C C . LEU C 1 46 ? 293.706 381.600 243.697 1.00 57.52 46 LEU C C 1
ATOM 15665 O O . LEU C 1 46 ? 293.298 380.443 243.578 1.00 64.63 46 LEU C O 1
ATOM 15681 N N . ASN C 1 47 ? 293.391 382.550 242.826 1.00 59.14 47 ASN C N 1
ATOM 15682 C CA . ASN C 1 47 ? 292.391 382.346 241.782 1.00 61.14 47 ASN C CA 1
ATOM 15683 C C . ASN C 1 47 ? 293.010 382.687 240.430 1.00 63.75 47 ASN C C 1
ATOM 15684 O O . ASN C 1 47 ? 293.076 383.857 240.049 1.00 66.33 47 ASN C O 1
ATOM 15695 N N . GLN C 1 48 ? 293.456 381.663 239.706 1.00 60.20 48 GLN C N 1
ATOM 15696 C CA . GLN C 1 48 ? 293.949 381.840 238.348 1.00 53.80 48 GLN C CA 1
ATOM 15697 C C . GLN C 1 48 ? 292.773 382.082 237.411 1.00 56.27 48 GLN C C 1
ATOM 15698 O O . GLN C 1 48 ? 291.800 381.325 237.425 1.00 67.08 48 GLN C O 1
ATOM 15712 N N . THR C 1 49 ? 292.859 383.123 236.589 1.00 55.30 49 THR C N 1
ATOM 15713 C CA . THR C 1 49 ? 291.825 383.414 235.607 1.00 55.20 49 THR C CA 1
ATOM 15714 C C . THR C 1 49 ? 292.460 383.628 234.244 1.00 53.18 49 THR C C 1
ATOM 15715 O O . THR C 1 49 ? 293.610 384.055 234.139 1.00 58.41 49 THR C O 1
ATOM 15726 N N . GLU C 1 50 ? 291.696 383.329 233.198 1.00 55.94 50 GLU C N 1
ATOM 15727 C CA . GLU C 1 50 ? 292.215 383.448 231.845 1.00 54.96 50 GLU C CA 1
ATOM 15728 C C . GLU C 1 50 ? 292.563 384.895 231.530 1.00 56.03 50 GLU C C 1
ATOM 15729 O O . GLU C 1 50 ? 291.869 385.825 231.942 1.00 63.95 50 GLU C O 1
ATOM 15741 N N . VAL C 1 51 ? 293.647 385.078 230.787 1.00 56.92 51 VAL C N 1
ATOM 15742 C CA . VAL C 1 51 ? 294.151 386.403 230.446 1.00 58.33 51 VAL C CA 1
ATOM 15743 C C . VAL C 1 51 ? 293.492 386.865 229.152 1.00 64.03 51 VAL C C 1
ATOM 15744 O O . VAL C 1 51 ? 293.418 386.084 228.194 1.00 66.77 51 VAL C O 1
ATOM 15757 N N . PRO C 1 52 ? 292.991 388.097 229.066 1.00 67.38 52 PRO C N 1
ATOM 15758 C CA . PRO C 1 52 ? 292.411 388.555 227.799 1.00 73.71 52 PRO C CA 1
ATOM 15759 C C . PRO C 1 52 ? 293.435 388.513 226.677 1.00 78.14 52 PRO C C 1
ATOM 15760 O O . PRO C 1 52 ? 294.585 388.920 226.845 1.00 77.90 52 PRO C O 1
ATOM 15771 N N . GLY C 1 53 ? 293.001 388.030 225.519 1.00 84.86 53 GLY C N 1
ATOM 15772 C CA . GLY C 1 53 ? 293.917 387.857 224.404 1.00 84.44 53 GLY C CA 1
ATOM 15773 C C . GLY C 1 53 ? 295.046 386.898 224.708 1.00 77.39 53 GLY C C 1
ATOM 15774 O O . GLY C 1 53 ? 296.179 387.116 224.262 1.00 78.78 53 GLY C O 1
ATOM 15778 N N . GLY C 1 54 ? 294.763 385.833 225.451 1.00 72.50 54 GLY C N 1
ATOM 15779 C CA . GLY C 1 54 ? 295.785 384.892 225.857 1.00 67.32 54 GLY C CA 1
ATOM 15780 C C . GLY C 1 54 ? 295.573 383.498 225.309 1.00 70.23 54 GLY C C 1
ATOM 15781 O O . GLY C 1 54 ? 295.744 382.513 226.029 1.00 69.51 54 GLY C O 1
ATOM 15785 N N . THR C 1 55 ? 295.189 383.399 224.040 1.00 73.50 55 THR C N 1
ATOM 15786 C CA . THR C 1 55 ? 294.938 382.118 223.399 1.00 71.10 55 THR C CA 1
ATOM 15787 C C . THR C 1 55 ? 295.479 382.146 221.980 1.00 73.13 55 THR C C 1
ATOM 15788 O O . THR C 1 55 ? 295.352 383.153 221.283 1.00 80.06 55 THR C O 1
ATOM 15799 N N . PHE C 1 56 ? 296.084 381.040 221.557 1.00 68.93 56 PHE C N 1
ATOM 15800 C CA . PHE C 1 56 ? 296.521 380.909 220.176 1.00 69.90 56 PHE C CA 1
ATOM 15801 C C . PHE C 1 56 ? 296.727 379.435 219.868 1.00 67.59 56 PHE C C 1
ATOM 15802 O O . PHE C 1 56 ? 296.845 378.605 220.771 1.00 67.19 56 PHE C O 1
ATOM 15819 N N . THR C 1 57 ? 296.774 379.126 218.578 1.00 67.67 57 THR C N 1
ATOM 15820 C CA . THR C 1 57 ? 296.907 377.763 218.091 1.00 63.07 57 THR C CA 1
ATOM 15821 C C . THR C 1 57 ? 298.173 377.641 217.260 1.00 62.88 57 THR C C 1
ATOM 15822 O O . THR C 1 57 ? 298.475 378.515 216.444 1.00 69.92 57 THR C O 1
ATOM 15833 N N . VAL C 1 58 ? 298.911 376.556 217.467 1.00 61.28 58 VAL C N 1
ATOM 15834 C CA . VAL C 1 58 ? 300.126 376.269 216.719 1.00 58.08 58 VAL C CA 1
ATOM 15835 C C . VAL C 1 58 ? 299.834 375.097 215.798 1.00 62.91 58 VAL C C 1
ATOM 15836 O O . VAL C 1 58 ? 299.430 374.024 216.257 1.00 68.02 58 VAL C O 1
ATOM 15849 N N . SER C 1 59 ? 300.038 375.298 214.505 1.00 65.11 59 SER C N 1
ATOM 15850 C CA . SER C 1 59 ? 299.878 374.260 213.501 1.00 65.01 59 SER C CA 1
ATOM 15851 C C . SER C 1 59 ? 301.197 374.070 212.764 1.00 69.10 59 SER C C 1
ATOM 15852 O O . SER C 1 59 ? 302.168 374.793 212.988 1.00 73.86 59 SER C O 1
ATOM 15860 N N . SER C 1 60 ? 301.229 373.078 211.876 1.00 71.42 60 SER C N 1
ATOM 15861 C CA . SER C 1 60 ? 302.442 372.822 211.113 1.00 72.44 60 SER C CA 1
ATOM 15862 C C . SER C 1 60 ? 302.819 374.001 210.230 1.00 74.69 60 SER C C 1
ATOM 15863 O O . SER C 1 60 ? 303.990 374.137 209.863 1.00 77.20 60 SER C O 1
ATOM 15871 N N . ALA C 1 61 ? 301.858 374.858 209.883 1.00 72.39 61 ALA C N 1
ATOM 15872 C CA . ALA C 1 61 ? 302.151 376.016 209.049 1.00 77.86 61 ALA C CA 1
ATOM 15873 C C . ALA C 1 61 ? 302.864 377.120 209.820 1.00 83.01 61 ALA C C 1
ATOM 15874 O O . ALA C 1 61 ? 303.682 377.842 209.242 1.00 88.25 61 ALA C O 1
ATOM 15881 N N . THR C 1 62 ? 302.566 377.275 211.108 1.00 80.26 62 THR C N 1
ATOM 15882 C CA . THR C 1 62 ? 303.187 378.331 211.897 1.00 77.59 62 THR C CA 1
ATOM 15883 C C . THR C 1 62 ? 304.703 378.193 211.870 1.00 81.48 62 THR C C 1
ATOM 15884 O O . THR C 1 62 ? 305.244 377.104 212.070 1.00 80.47 62 THR C O 1
ATOM 15895 N N . GLN C 1 63 ? 305.387 379.307 211.632 1.00 84.69 63 GLN C N 1
ATOM 15896 C CA . GLN C 1 63 ? 306.831 379.304 211.483 1.00 82.91 63 GLN C CA 1
ATOM 15897 C C . GLN C 1 63 ? 307.501 380.013 212.657 1.00 80.63 63 GLN C C 1
ATOM 15898 O O . GLN C 1 63 ? 306.929 380.942 213.236 1.00 82.57 63 GLN C O 1
ATOM 15912 N N . PRO C 1 64 ? 308.707 379.601 213.037 1.00 79.54 64 PRO C N 1
ATOM 15913 C CA . PRO C 1 64 ? 309.410 380.304 214.115 1.00 77.30 64 PRO C CA 1
ATOM 15914 C C . PRO C 1 64 ? 309.741 381.732 213.713 1.00 80.86 64 PRO C C 1
ATOM 15915 O O . PRO C 1 64 ? 309.939 382.041 212.536 1.00 84.31 64 PRO C O 1
ATOM 15926 N N . GLY C 1 65 ? 309.795 382.609 214.711 1.00 79.14 65 GLY C N 1
ATOM 15927 C CA . GLY C 1 65 ? 310.055 384.014 214.492 1.00 78.69 65 GLY C CA 1
ATOM 15928 C C . GLY C 1 65 ? 308.819 384.887 214.450 1.00 77.36 65 GLY C C 1
ATOM 15929 O O . GLY C 1 65 ? 308.951 386.116 214.480 1.00 79.01 65 GLY C O 1
ATOM 15933 N N . SER C 1 66 ? 307.632 384.298 214.375 1.00 76.35 66 SER C N 1
ATOM 15934 C CA . SER C 1 66 ? 306.389 385.054 214.405 1.00 71.44 66 SER C CA 1
ATOM 15935 C C . SER C 1 66 ? 305.890 385.147 215.840 1.00 71.07 66 SER C C 1
ATOM 15936 O O . SER C 1 66 ? 305.790 384.133 216.535 1.00 71.60 66 SER C O 1
ATOM 15944 N N . VAL C 1 67 ? 305.582 386.363 216.280 1.00 68.77 67 VAL C N 1
ATOM 15945 C CA . VAL C 1 67 ? 305.177 386.602 217.660 1.00 64.41 67 VAL C CA 1
ATOM 15946 C C . VAL C 1 67 ? 303.737 386.128 217.822 1.00 65.14 67 VAL C C 1
ATOM 15947 O O . VAL C 1 67 ? 302.812 386.717 217.261 1.00 68.01 67 VAL C O 1
ATOM 15960 N N . LEU C 1 68 ? 303.546 385.058 218.592 1.00 63.70 68 LEU C N 1
ATOM 15961 C CA . LEU C 1 68 ? 302.210 384.530 218.822 1.00 63.55 68 LEU C CA 1
ATOM 15962 C C . LEU C 1 68 ? 301.474 385.252 219.938 1.00 65.88 68 LEU C C 1
ATOM 15963 O O . LEU C 1 68 ? 300.242 385.221 219.967 1.00 71.20 68 LEU C O 1
ATOM 15979 N N . LEU C 1 69 ? 302.191 385.891 220.855 1.00 63.90 69 LEU C N 1
ATOM 15980 C CA . LEU C 1 69 ? 301.558 386.462 222.030 1.00 63.23 69 LEU C CA 1
ATOM 15981 C C . LEU C 1 69 ? 302.473 387.518 222.626 1.00 64.55 69 LEU C C 1
ATOM 15982 O O . LEU C 1 69 ? 303.686 387.323 222.699 1.00 66.55 69 LEU C O 1
ATOM 15998 N N . GLU C 1 70 ? 301.882 388.630 223.053 1.00 66.79 70 GLU C N 1
ATOM 15999 C CA . GLU C 1 70 ? 302.647 389.739 223.615 1.00 64.31 70 GLU C CA 1
ATOM 16000 C C . GLU C 1 70 ? 301.736 390.498 224.566 1.00 66.85 70 GLU C C 1
ATOM 16001 O O . GLU C 1 70 ? 300.748 391.094 224.131 1.00 76.29 70 GLU C O 1
ATOM 16013 N N . LEU C 1 71 ? 302.063 390.481 225.855 1.00 64.27 71 LEU C N 1
ATOM 16014 C CA . LEU C 1 71 ? 301.213 391.057 226.882 1.00 65.24 71 LEU C CA 1
ATOM 16015 C C . LEU C 1 71 ? 302.048 391.850 227.875 1.00 65.13 71 LEU C C 1
ATOM 16016 O O . LEU C 1 71 ? 303.164 391.460 228.219 1.00 68.00 71 LEU C O 1
ATOM 16032 N N . GLU C 1 72 ? 301.486 392.958 228.349 1.00 63.27 72 GLU C N 1
ATOM 16033 C CA . GLU C 1 72 ? 302.121 393.775 229.370 1.00 58.90 72 GLU C CA 1
ATOM 16034 C C . GLU C 1 72 ? 301.776 393.255 230.757 1.00 58.05 72 GLU C C 1
ATOM 16035 O O . GLU C 1 72 ? 300.668 392.775 231.001 1.00 64.59 72 GLU C O 1
ATOM 16047 N N . ILE C 1 73 ? 302.736 393.359 231.670 1.00 54.36 73 ILE C N 1
ATOM 16048 C CA . ILE C 1 73 ? 302.545 392.940 233.054 1.00 53.72 73 ILE C CA 1
ATOM 16049 C C . ILE C 1 73 ? 301.909 394.115 233.790 1.00 55.18 73 ILE C C 1
ATOM 16050 O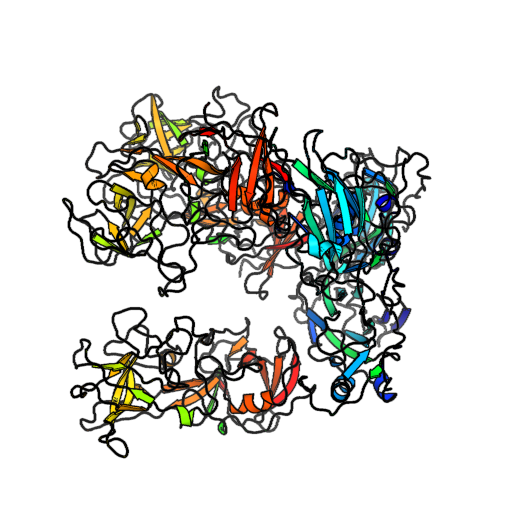 O . ILE C 1 73 ? 302.576 395.093 234.116 1.00 60.76 73 ILE C O 1
ATOM 16066 N N . SER C 1 74 ? 300.611 394.011 234.055 1.00 54.21 74 SER C N 1
ATOM 16067 C CA . SER C 1 74 ? 299.859 395.086 234.688 1.00 51.55 74 SER C CA 1
ATOM 16068 C C . SER C 1 74 ? 298.645 394.474 235.368 1.00 54.26 74 SER C C 1
ATOM 16069 O O . SER C 1 74 ? 298.387 393.273 235.231 1.00 57.21 74 SER C O 1
ATOM 16077 N N . PRO C 1 75 ? 297.877 395.271 236.113 1.00 52.32 75 PRO C N 1
ATOM 16078 C CA . PRO C 1 75 ? 296.669 394.728 236.749 1.00 48.64 75 PRO C CA 1
ATOM 16079 C C . PRO C 1 75 ? 295.633 394.221 235.768 1.00 52.05 75 PRO C C 1
ATOM 16080 O O . PRO C 1 75 ? 294.715 393.508 236.183 1.00 56.59 75 PRO C O 1
ATOM 16091 N N . GLU C 1 76 ? 295.739 394.562 234.486 1.00 53.32 76 GLU C N 1
ATOM 16092 C CA . GLU C 1 76 ? 294.761 394.104 233.508 1.00 53.51 76 GLU C CA 1
ATOM 16093 C C . GLU C 1 76 ? 294.860 392.613 233.215 1.00 54.18 76 GLU C C 1
ATOM 16094 O O . GLU C 1 76 ? 293.961 392.073 232.566 1.00 56.49 76 GLU C O 1
ATOM 16106 N N . LEU C 1 77 ? 295.921 391.938 233.657 1.00 53.80 77 LEU C N 1
ATOM 16107 C CA . LEU C 1 77 ? 296.039 390.508 233.390 1.00 51.86 77 LEU C CA 1
ATOM 16108 C C . LEU C 1 77 ? 294.950 389.714 234.096 1.00 56.02 77 LEU C C 1
ATOM 16109 O O . LEU C 1 77 ? 294.365 388.798 233.508 1.00 61.10 77 LEU C O 1
ATOM 16125 N N . ASN C 1 78 ? 294.670 390.036 235.351 1.00 55.62 78 ASN C N 1
ATOM 16126 C CA . ASN C 1 78 ? 293.727 389.282 236.159 1.00 48.62 78 ASN C CA 1
ATOM 16127 C C . ASN C 1 78 ? 292.362 389.953 236.142 1.00 50.76 78 ASN C C 1
ATOM 16128 O O . ASN C 1 78 ? 292.251 391.178 236.097 1.00 57.71 78 ASN C O 1
ATOM 16139 N N . LEU C 1 79 ? 291.318 389.128 236.175 1.00 54.39 79 LEU C N 1
ATOM 16140 C CA . LEU C 1 79 ? 289.961 389.648 236.067 1.00 52.50 79 LEU C CA 1
ATOM 16141 C C . LEU C 1 79 ? 289.587 390.493 237.277 1.00 50.48 79 LEU C C 1
ATOM 16142 O O . LEU C 1 79 ? 288.908 391.515 237.138 1.00 53.06 79 LEU C O 1
ATOM 16158 N N . TYR C 1 80 ? 290.012 390.086 238.469 1.00 47.81 80 TYR C N 1
ATOM 16159 C CA . TYR C 1 80 ? 289.609 390.770 239.688 1.00 44.35 80 TYR C CA 1
ATOM 16160 C C . TYR C 1 80 ? 290.493 391.965 240.016 1.00 45.80 80 TYR C C 1
ATOM 16161 O O . TYR C 1 80 ? 289.989 392.983 240.498 1.00 50.60 80 TYR C O 1
ATOM 16179 N N . THR C 1 81 ? 291.801 391.881 239.770 1.00 46.30 81 THR C N 1
ATOM 16180 C CA . THR C 1 81 ? 292.638 393.058 239.970 1.00 44.01 81 THR C CA 1
ATOM 16181 C C . THR C 1 81 ? 292.289 394.151 238.975 1.00 44.15 81 THR C C 1
ATOM 16182 O O . THR C 1 81 ? 292.434 395.336 239.285 1.00 50.51 81 THR C O 1
ATOM 16193 N N . SER C 1 82 ? 291.836 393.778 237.781 1.00 42.04 82 SER C N 1
ATOM 16194 C CA . SER C 1 82 ? 291.399 394.778 236.817 1.00 44.05 82 SER C CA 1
ATOM 16195 C C . SER C 1 82 ? 290.192 395.547 237.333 1.00 47.55 82 SER C C 1
ATOM 16196 O O . SER C 1 82 ? 290.119 396.771 237.192 1.00 54.35 82 SER C O 1
ATOM 16204 N N . HIS C 1 83 ? 289.229 394.844 237.927 1.00 49.81 83 HIS C N 1
ATOM 16205 C CA . HIS C 1 83 ? 288.060 395.513 238.484 1.00 46.65 83 HIS C CA 1
ATOM 16206 C C . HIS C 1 83 ? 288.431 396.335 239.711 1.00 44.59 83 HIS C C 1
ATOM 16207 O O . HIS C 1 83 ? 287.907 397.435 239.910 1.00 48.88 83 HIS C O 1
ATOM 16221 N N . LEU C 1 84 ? 289.332 395.818 240.544 1.00 44.76 84 LEU C N 1
ATOM 16222 C CA . LEU C 1 84 ? 289.736 396.537 241.746 1.00 41.83 84 LEU C CA 1
ATOM 16223 C C . LEU C 1 84 ? 290.500 397.811 241.416 1.00 45.26 84 LEU C C 1
ATOM 16224 O O . LEU C 1 84 ? 290.390 398.800 242.146 1.00 51.56 84 LEU C O 1
ATOM 16240 N N . PHE C 1 85 ? 291.273 397.811 240.331 1.00 46.04 85 PHE C N 1
ATOM 16241 C CA . PHE C 1 85 ? 292.144 398.940 240.033 1.00 44.70 85 PHE C CA 1
ATOM 16242 C C . PHE C 1 85 ? 291.370 400.231 239.815 1.00 48.74 85 PHE C C 1
ATOM 16243 O O . PHE C 1 85 ? 291.959 401.312 239.893 1.00 54.82 85 PHE C O 1
ATOM 16260 N N . ARG C 1 86 ? 290.071 400.149 239.547 1.00 51.30 86 ARG C N 1
ATOM 16261 C CA . ARG C 1 86 ? 289.282 401.353 239.327 1.00 53.83 86 ARG C CA 1
ATOM 16262 C C . ARG C 1 86 ? 289.077 402.167 240.593 1.00 51.53 86 ARG C C 1
ATOM 16263 O O . ARG C 1 86 ? 288.747 403.351 240.500 1.00 57.30 86 ARG C O 1
ATOM 16284 N N . MET C 1 87 ? 289.261 401.570 241.762 1.00 49.42 87 MET C N 1
ATOM 16285 C CA . MET C 1 87 ? 289.095 402.268 243.025 1.00 45.42 87 MET C CA 1
ATOM 16286 C C . MET C 1 87 ? 290.381 402.896 243.534 1.00 47.13 87 MET C C 1
ATOM 16287 O O . MET C 1 87 ? 290.358 403.538 244.585 1.00 51.30 87 MET C O 1
ATOM 16301 N N . TYR C 1 88 ? 291.499 402.729 242.833 1.00 45.11 88 TYR C N 1
ATOM 16302 C CA . TYR C 1 88 ? 292.798 403.110 243.363 1.00 43.07 88 TYR C CA 1
ATOM 16303 C C . TYR C 1 88 ? 293.553 403.975 242.368 1.00 47.17 88 TYR C C 1
ATOM 16304 O O . TYR C 1 88 ? 293.213 404.049 241.187 1.00 52.12 88 TYR C O 1
ATOM 16322 N N . ALA C 1 89 ? 294.595 404.631 242.872 1.00 47.71 89 ALA C N 1
ATOM 16323 C CA . ALA C 1 89 ? 295.422 405.521 242.072 1.00 44.43 89 ALA C CA 1
ATOM 16324 C C . ALA C 1 89 ? 296.737 404.899 241.631 1.00 49.75 89 ALA C C 1
ATOM 16325 O O . ALA C 1 89 ? 297.272 405.294 240.593 1.00 57.22 89 ALA C O 1
ATOM 16332 N N . GLY C 1 90 ? 297.274 403.936 242.382 1.00 46.87 90 GLY C N 1
ATOM 16333 C CA . GLY C 1 90 ? 298.549 403.339 242.042 1.00 46.68 90 GLY C CA 1
ATOM 16334 C C . GLY C 1 90 ? 298.597 401.878 242.428 1.00 44.69 90 GLY C C 1
ATOM 16335 O O . GLY C 1 90 ? 297.710 401.364 243.108 1.00 49.43 90 GLY C O 1
ATOM 16339 N N . TRP C 1 91 ? 299.658 401.211 241.985 1.00 42.92 91 TRP C N 1
ATOM 16340 C CA . TRP C 1 91 ? 299.814 399.781 242.218 1.00 39.30 91 TRP C CA 1
ATOM 16341 C C . TRP C 1 91 ? 301.293 399.429 242.175 1.00 42.44 91 TRP C C 1
ATOM 16342 O O . TRP C 1 91 ? 302.126 400.209 241.715 1.00 46.74 91 TRP C O 1
ATOM 16363 N N . SER C 1 92 ? 301.607 398.232 242.667 1.00 47.75 92 SER C N 1
ATOM 16364 C CA . SER C 1 92 ? 302.978 397.741 242.682 1.00 46.23 92 SER C CA 1
ATOM 16365 C C . SER C 1 92 ? 303.021 396.244 242.953 1.00 52.04 92 SER C C 1
ATOM 16366 O O . SER C 1 92 ? 302.358 395.763 243.875 1.00 59.71 92 SER C O 1
ATOM 16374 N N . GLY C 1 93 ? 303.788 395.503 242.173 1.00 52.87 93 GLY C N 1
ATOM 16375 C CA . GLY C 1 93 ? 303.973 394.079 242.383 1.00 54.37 93 GLY C CA 1
ATOM 16376 C C . GLY C 1 93 ? 303.874 393.303 241.084 1.00 56.62 93 GLY C C 1
ATOM 16377 O O . GLY C 1 93 ? 303.363 393.782 240.074 1.00 59.32 93 GLY C O 1
ATOM 16381 N N . GLY C 1 94 ? 304.369 392.065 241.119 1.00 60.03 94 GLY C N 1
ATOM 16382 C CA . GLY C 1 94 ? 304.393 391.207 239.956 1.00 56.22 94 GLY C CA 1
ATOM 16383 C C . GLY C 1 94 ? 303.238 390.214 239.926 1.00 50.94 94 GLY C C 1
ATOM 16384 O O . GLY C 1 94 ? 302.359 390.201 240.780 1.00 54.28 94 GLY C O 1
ATOM 16388 N N . PHE C 1 95 ? 303.268 389.362 238.905 1.00 52.23 95 PHE C N 1
ATOM 16389 C CA . PHE C 1 95 ? 302.231 388.370 238.674 1.00 50.27 95 PHE C CA 1
ATOM 16390 C C . PHE C 1 95 ? 302.860 387.015 238.394 1.00 53.80 95 PHE C C 1
ATOM 16391 O O . PHE C 1 95 ? 304.020 386.914 237.994 1.00 61.54 95 PHE C O 1
ATOM 16408 N N . SER C 1 96 ? 302.075 385.968 238.615 1.00 51.12 96 SER C N 1
ATOM 16409 C CA . SER C 1 96 ? 302.451 384.609 238.254 1.00 52.74 96 SER C CA 1
ATOM 16410 C C . SER C 1 96 ? 301.630 384.197 237.043 1.00 50.43 96 SER C C 1
ATOM 16411 O O . SER C 1 96 ? 300.399 384.174 237.106 1.00 56.73 96 SER C O 1
ATOM 16419 N N . LEU C 1 97 ? 302.309 383.871 235.951 1.00 52.28 97 LEU C N 1
ATOM 16420 C CA . LEU C 1 97 ? 301.668 383.514 234.696 1.00 50.69 97 LEU C CA 1
ATOM 16421 C C . LEU C 1 97 ? 301.846 382.026 234.447 1.00 54.26 97 LEU C C 1
ATOM 16422 O O . LEU C 1 97 ? 302.954 381.502 234.575 1.00 62.84 97 LEU C O 1
ATOM 16438 N N . LYS C 1 98 ? 300.758 381.351 234.093 1.00 54.79 98 LYS C N 1
ATOM 16439 C CA . LYS C 1 98 ? 300.761 379.912 233.881 1.00 54.84 98 LYS C CA 1
ATOM 16440 C C . LYS C 1 98 ? 300.430 379.618 232.426 1.00 56.21 98 LYS C C 1
ATOM 16441 O O . LYS C 1 98 ? 299.362 380.000 231.943 1.00 59.31 98 LYS C O 1
ATOM 16460 N N . LEU C 1 99 ? 301.344 378.943 231.739 1.00 55.64 99 LEU C N 1
ATOM 16461 C CA . LEU C 1 99 ? 301.117 378.479 230.378 1.00 54.76 99 LEU C CA 1
ATOM 16462 C C . LEU C 1 99 ? 300.574 377.059 230.413 1.00 56.22 99 LEU C C 1
ATOM 16463 O O . LEU C 1 99 ? 301.189 376.174 231.008 1.00 59.24 99 LEU C O 1
ATOM 16479 N N . LEU C 1 100 ? 299.428 376.845 229.778 1.00 56.23 100 LEU C N 1
ATOM 16480 C CA . LEU C 1 100 ? 298.808 375.529 229.689 1.00 55.03 100 LEU C CA 1
ATOM 16481 C C . LEU C 1 100 ? 298.942 375.029 228.259 1.00 58.00 100 LEU C C 1
ATOM 16482 O O . LEU C 1 100 ? 298.443 375.667 227.329 1.00 62.60 100 LEU C O 1
ATOM 16498 N N . VAL C 1 101 ? 299.601 373.887 228.089 1.00 56.81 101 VAL C N 1
ATOM 16499 C CA . VAL C 1 101 ? 299.914 373.335 226.777 1.00 55.44 101 VAL C CA 1
ATOM 16500 C C . VAL C 1 101 ? 299.236 371.981 226.651 1.00 58.92 101 VAL C C 1
ATOM 16501 O O . VAL C 1 101 ? 299.359 371.136 227.543 1.00 64.87 101 VAL C O 1
ATOM 16514 N N . ALA C 1 102 ? 298.527 371.774 225.543 1.00 57.06 102 ALA C N 1
ATOM 16515 C CA . ALA C 1 102 ? 297.855 370.505 225.272 1.00 56.78 102 ALA C CA 1
ATOM 16516 C C . ALA C 1 102 ? 298.733 369.689 224.328 1.00 59.38 102 ALA C C 1
ATOM 16517 O O . ALA C 1 102 ? 298.478 369.580 223.131 1.00 62.21 102 ALA C O 1
ATOM 16524 N N . GLY C 1 103 ? 299.787 369.100 224.892 1.00 59.87 103 GLY C N 1
ATOM 16525 C CA . GLY C 1 103 ? 300.744 368.342 224.118 1.00 55.49 103 GLY C CA 1
ATOM 16526 C C . GLY C 1 103 ? 300.419 366.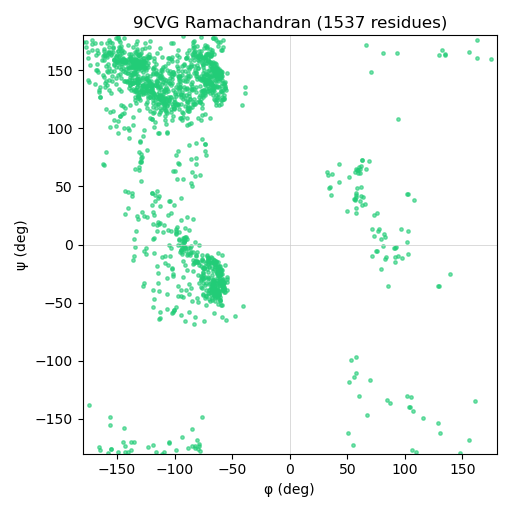860 224.064 1.00 55.37 103 GLY C C 1
ATOM 16527 O O . GLY C 1 103 ? 299.449 366.377 224.641 1.00 62.15 103 GLY C O 1
ATOM 16531 N N . ASN C 1 104 ? 301.268 366.129 223.346 1.00 54.69 104 ASN C N 1
ATOM 16532 C CA . ASN C 1 104 ? 301.123 364.690 223.198 1.00 50.26 104 ASN C CA 1
ATOM 16533 C C . ASN C 1 104 ? 302.488 364.071 222.952 1.00 48.79 104 ASN C C 1
ATOM 16534 O O . ASN C 1 104 ? 303.364 364.689 222.348 1.00 52.55 104 ASN C O 1
ATOM 16545 N N . ALA C 1 105 ? 302.649 362.832 223.412 1.00 48.49 105 ALA C N 1
ATOM 16546 C CA . ALA C 1 105 ? 303.942 362.164 223.366 1.00 48.11 105 ALA C CA 1
ATOM 16547 C C . ALA C 1 105 ? 304.386 361.794 221.959 1.00 49.03 105 ALA C C 1
ATOM 16548 O O . ALA C 1 105 ? 305.549 361.426 221.783 1.00 52.23 105 ALA C O 1
ATOM 16555 N N . PHE C 1 106 ? 303.509 361.875 220.962 1.00 46.87 106 PHE C N 1
ATOM 16556 C CA . PHE C 1 106 ? 303.840 361.464 219.604 1.00 44.87 106 PHE C CA 1
ATOM 16557 C C . PHE C 1 106 ? 303.883 362.644 218.640 1.00 50.36 106 PHE C C 1
ATOM 16558 O O . PHE C 1 106 ? 303.555 362.502 217.462 1.00 53.86 106 PHE C O 1
ATOM 16575 N N . SER C 1 107 ? 304.299 363.806 219.125 1.00 52.93 107 SER C N 1
ATOM 16576 C CA . SER C 1 107 ? 304.521 364.988 218.306 1.00 50.85 107 SER C CA 1
ATOM 16577 C C . SER C 1 107 ? 305.965 365.451 218.495 1.00 55.23 107 SER C C 1
ATOM 16578 O O . SER C 1 107 ? 306.764 364.793 219.160 1.00 60.80 107 SER C O 1
ATOM 16586 N N . ALA C 1 108 ? 306.297 366.595 217.903 1.00 54.05 108 ALA C N 1
ATOM 16587 C CA . ALA C 1 108 ? 307.636 367.152 218.022 1.00 50.83 108 ALA C CA 1
ATOM 16588 C C . ALA C 1 108 ? 307.564 368.662 217.875 1.00 54.26 108 ALA C C 1
ATOM 16589 O O . ALA C 1 108 ? 306.648 369.194 217.247 1.00 61.56 108 ALA C O 1
ATOM 16596 N N . GLY C 1 109 ? 308.542 369.346 218.456 1.00 51.93 109 GLY C N 1
ATOM 16597 C CA . GLY C 1 109 ? 308.616 370.793 218.416 1.00 51.31 109 GLY C CA 1
ATOM 16598 C C . GLY C 1 109 ? 308.886 371.379 219.787 1.00 51.62 109 GLY C C 1
ATOM 16599 O O . GLY C 1 109 ? 308.784 370.715 220.815 1.00 54.21 109 GLY C O 1
ATOM 16603 N N . LYS C 1 110 ? 309.231 372.665 219.776 1.00 50.67 110 LYS C N 1
ATOM 16604 C CA . LYS C 1 110 ? 309.599 373.370 220.993 1.00 48.27 110 LYS C CA 1
ATOM 16605 C C . LYS C 1 110 ? 308.990 374.763 220.989 1.00 51.08 110 LYS C C 1
ATOM 16606 O O . LYS C 1 110 ? 308.605 375.295 219.948 1.00 54.30 110 LYS C O 1
ATOM 16625 N N . LEU C 1 111 ? 308.916 375.349 222.180 1.00 54.57 111 LEU C N 1
ATOM 16626 C CA . LEU C 1 111 ? 308.282 376.638 222.396 1.00 51.47 111 LEU C CA 1
ATOM 16627 C C . LEU C 1 111 ? 309.174 377.454 223.321 1.00 52.14 111 LEU C C 1
ATOM 16628 O O . LEU C 1 111 ? 309.842 376.898 224.194 1.00 56.10 111 LEU C O 1
ATOM 16644 N N . ILE C 1 112 ? 309.192 378.774 223.134 1.00 49.06 112 ILE C N 1
ATOM 16645 C CA . ILE C 1 112 ? 310.051 379.658 223.918 1.00 49.35 112 ILE C CA 1
ATOM 16646 C C . ILE C 1 112 ? 309.244 380.844 224.425 1.00 50.05 112 ILE C C 1
ATOM 16647 O O . ILE C 1 112 ? 308.418 381.401 223.697 1.00 53.45 112 ILE C O 1
ATOM 16663 N N . ALA C 1 113 ? 309.492 381.230 225.676 1.00 51.27 113 ALA C N 1
ATOM 16664 C CA . ALA C 1 113 ? 308.868 382.392 226.296 1.00 50.75 113 ALA C CA 1
ATOM 16665 C C . ALA C 1 113 ? 309.938 383.255 226.945 1.00 52.47 113 ALA C C 1
ATOM 16666 O O . ALA C 1 113 ? 310.891 382.733 227.528 1.00 57.06 113 ALA C O 1
ATOM 16673 N N . ALA C 1 114 ? 309.774 384.575 226.860 1.00 49.63 114 ALA C N 1
ATOM 16674 C CA . ALA C 1 114 ? 310.787 385.509 227.331 1.00 50.03 114 ALA C CA 1
ATOM 16675 C C . ALA C 1 114 ? 310.133 386.743 227.932 1.00 52.93 114 ALA C C 1
ATOM 16676 O O . ALA C 1 114 ? 308.970 387.048 227.667 1.00 57.77 114 ALA C O 1
ATOM 16683 N N . ILE C 1 115 ? 310.908 387.459 228.743 1.00 52.61 115 ILE C N 1
ATOM 16684 C CA . ILE C 1 115 ? 310.475 388.685 229.403 1.00 51.99 115 ILE C CA 1
ATOM 16685 C C . ILE C 1 115 ? 311.261 389.851 228.823 1.00 52.00 115 ILE C C 1
ATOM 16686 O O . ILE C 1 115 ? 312.496 389.834 228.825 1.00 58.10 115 ILE C O 1
ATOM 16702 N N . ILE C 1 116 ? 310.549 390.861 228.341 1.00 48.74 116 ILE C N 1
ATOM 16703 C CA . ILE C 1 116 ? 311.150 392.027 227.698 1.00 48.57 116 ILE C CA 1
ATOM 16704 C C . ILE C 1 116 ? 311.075 393.198 228.674 1.00 52.35 116 ILE C C 1
ATOM 16705 O O . ILE C 1 116 ? 309.975 393.526 229.138 1.00 58.34 116 ILE C O 1
ATOM 16721 N N . PRO C 1 117 ? 312.187 393.848 229.004 1.00 51.58 117 PRO C N 1
ATOM 16722 C CA . PRO C 1 117 ? 312.122 395.020 229.884 1.00 52.72 117 PRO C CA 1
ATOM 16723 C C . PRO C 1 117 ? 311.445 396.189 229.195 1.00 55.89 117 PRO C C 1
ATOM 16724 O O . PRO C 1 117 ? 311.286 396.190 227.968 1.00 60.79 117 PRO C O 1
ATOM 16735 N N . PRO C 1 118 ? 311.029 397.206 229.950 1.00 56.89 118 PRO C N 1
ATOM 16736 C CA . PRO C 1 118 ? 310.374 398.363 229.333 1.00 56.83 118 PRO C CA 1
ATOM 16737 C C . PRO C 1 118 ? 311.296 399.108 228.383 1.00 60.59 118 PRO C C 1
ATOM 16738 O O . PRO C 1 118 ? 312.513 399.153 228.566 1.00 66.92 118 PRO C O 1
ATOM 16749 N N . ASN C 1 119 ? 310.693 399.709 227.358 1.00 62.66 119 ASN C N 1
ATOM 16750 C CA . ASN C 1 119 ? 311.400 400.541 226.387 1.00 65.62 119 ASN C CA 1
ATOM 16751 C C . ASN C 1 119 ? 312.393 399.741 225.551 1.00 68.46 119 ASN C C 1
ATOM 16752 O O . ASN C 1 119 ? 313.451 400.253 225.183 1.00 70.24 119 ASN C O 1
ATOM 16763 N N . ILE C 1 120 ? 312.070 398.491 225.239 1.00 66.77 120 ILE C N 1
ATOM 16764 C CA . ILE C 1 120 ? 312.904 397.644 224.395 1.00 62.83 120 ILE C CA 1
ATOM 16765 C C . ILE C 1 120 ? 312.024 397.065 223.299 1.00 65.92 120 ILE C C 1
ATOM 16766 O O . ILE C 1 120 ? 310.927 396.573 223.577 1.00 70.66 120 ILE C O 1
ATOM 16782 N N . GLU C 1 121 ? 312.499 397.126 222.060 1.00 69.49 121 GLU C N 1
ATOM 16783 C CA . GLU C 1 121 ? 311.739 396.580 220.946 1.00 71.04 121 GLU C CA 1
ATOM 16784 C C . GLU C 1 121 ? 311.721 395.058 220.997 1.00 73.09 121 GLU C C 1
ATOM 16785 O O . GLU C 1 121 ? 312.660 394.417 221.473 1.00 76.26 121 GLU C O 1
ATOM 16797 N N . VAL C 1 122 ? 310.638 394.480 220.492 1.00 70.15 122 VAL C N 1
ATOM 16798 C CA . VAL C 1 122 ? 310.467 393.031 220.454 1.00 64.96 122 VAL C CA 1
ATOM 16799 C C . VAL C 1 122 ? 311.068 392.522 219.148 1.00 63.61 122 VAL C C 1
ATOM 16800 O O . VAL C 1 122 ? 310.640 392.967 218.073 1.00 64.53 122 VAL C O 1
ATOM 16813 N N . PRO C 1 123 ? 312.037 391.612 219.185 1.00 63.44 123 PRO C N 1
ATOM 16814 C CA . PRO C 1 123 ? 312.611 391.097 217.939 1.00 61.92 123 PRO C CA 1
ATOM 16815 C C . PRO C 1 123 ? 311.663 390.124 217.256 1.00 65.62 123 PRO C C 1
ATOM 16816 O O . PRO C 1 123 ? 310.661 389.682 217.818 1.00 68.69 123 PRO C O 1
ATOM 16827 N N . ASN C 1 124 ? 312.002 389.787 216.013 1.00 66.80 124 ASN C N 1
ATOM 16828 C CA . ASN C 1 124 ? 311.172 388.895 215.213 1.00 65.01 124 ASN C CA 1
ATOM 16829 C C . ASN C 1 124 ? 311.937 387.643 214.813 1.00 65.54 124 ASN C C 1
ATOM 16830 O O . ASN C 1 124 ? 311.877 387.218 213.656 1.00 71.03 124 ASN C O 1
ATOM 16841 N N . SER C 1 125 ? 312.663 387.047 215.753 1.00 63.44 125 SER C N 1
ATOM 16842 C CA . SER C 1 125 ? 313.363 385.803 215.482 1.00 63.82 125 SER C CA 1
ATOM 16843 C C . SER C 1 125 ? 313.647 385.106 216.800 1.00 60.69 125 SER C C 1
ATOM 16844 O O . SER C 1 125 ? 314.048 385.748 217.771 1.00 61.78 125 SER C O 1
ATOM 16852 N N . ALA C 1 126 ? 313.438 383.791 216.824 1.00 59.29 126 ALA C N 1
ATOM 16853 C CA . ALA C 1 126 ? 313.720 383.032 218.034 1.00 58.78 126 ALA C CA 1
ATOM 16854 C C . ALA C 1 126 ? 315.195 383.094 218.393 1.00 56.91 126 ALA C C 1
ATOM 16855 O O . ALA C 1 126 ? 315.554 382.960 219.567 1.00 59.51 126 ALA C O 1
ATOM 16862 N N . TYR C 1 127 ? 316.062 383.296 217.402 1.00 54.42 127 TYR C N 1
ATOM 16863 C CA . TYR C 1 127 ? 317.492 383.365 217.670 1.00 51.86 127 TYR C CA 1
ATOM 16864 C C . TYR C 1 127 ? 317.821 384.537 218.586 1.00 53.64 127 TYR C C 1
ATOM 16865 O O . TYR C 1 127 ? 318.561 384.388 219.561 1.00 55.00 127 TYR C O 1
ATOM 16883 N N . LEU C 1 128 ? 317.260 385.712 218.298 1.00 52.81 128 LEU C N 1
ATOM 16884 C CA . LEU C 1 128 ? 317.523 386.872 219.138 1.00 50.58 128 LEU C CA 1
ATOM 16885 C C . LEU C 1 128 ? 316.778 386.794 220.462 1.00 52.96 128 LEU C C 1
ATOM 16886 O O . LEU C 1 128 ? 317.244 387.342 221.464 1.00 56.45 128 LEU C O 1
ATOM 16902 N N . LEU C 1 129 ? 315.628 386.125 220.491 1.00 53.42 129 LEU C N 1
ATOM 16903 C CA . LEU C 1 129 ? 314.862 386.042 221.726 1.00 48.88 129 LEU C CA 1
ATOM 16904 C C . LEU C 1 129 ? 315.618 385.314 222.826 1.00 51.32 129 LEU C C 1
ATOM 16905 O O . LEU C 1 129 ? 315.330 385.534 224.005 1.00 56.09 129 LEU C O 1
ATOM 16921 N N . THR C 1 130 ? 316.578 384.457 222.479 1.00 50.62 130 THR C N 1
ATOM 16922 C CA . THR C 1 130 ? 317.381 383.800 223.502 1.00 48.52 130 THR C CA 1
ATOM 16923 C C . THR C 1 130 ? 318.302 384.766 224.231 1.00 50.80 130 THR C C 1
ATOM 16924 O O . THR C 1 130 ? 318.894 384.382 225.242 1.00 56.27 130 THR C O 1
ATOM 16935 N N . GLY C 1 131 ? 318.450 385.996 223.740 1.00 49.67 131 GLY C N 1
ATOM 16936 C CA . GLY C 1 131 ? 319.213 386.989 224.473 1.00 48.68 131 GLY C CA 1
ATOM 16937 C C . GLY C 1 131 ? 318.563 387.401 225.777 1.00 52.61 131 GLY C C 1
ATOM 16938 O O . GLY C 1 131 ? 319.258 387.700 226.750 1.00 57.99 131 GLY C O 1
ATOM 16942 N N . PHE C 1 132 ? 317.237 387.439 225.815 1.00 50.94 132 PHE C N 1
ATOM 16943 C CA . PHE C 1 132 ? 316.508 387.795 227.019 1.00 46.58 132 PHE C CA 1
ATOM 16944 C C . PHE C 1 132 ? 316.459 386.623 227.992 1.00 53.06 132 PHE C C 1
ATOM 16945 O O . PHE C 1 132 ? 316.731 385.483 227.618 1.00 58.64 132 PHE C O 1
ATOM 16962 N N . PRO C 1 133 ? 316.128 386.881 229.255 1.00 56.55 133 PRO C N 1
ATOM 16963 C CA . PRO C 1 133 ? 315.788 385.777 230.163 1.00 58.74 133 PRO C CA 1
ATOM 16964 C C . PRO C 1 133 ? 314.552 385.039 229.667 1.00 56.08 133 PRO C C 1
ATOM 16965 O O . PRO C 1 133 ? 313.509 385.643 229.424 1.00 56.88 133 PRO C O 1
ATOM 16976 N N . HIS C 1 134 ? 314.672 383.720 229.529 1.00 54.25 134 HIS C N 1
ATOM 16977 C CA . HIS C 1 134 ? 313.689 382.949 228.784 1.00 52.39 134 HIS C CA 1
ATOM 16978 C C . HIS C 1 134 ? 313.574 381.548 229.365 1.00 55.37 134 HIS C C 1
ATOM 16979 O O . HIS C 1 134 ? 314.293 381.173 230.294 1.00 60.89 134 HIS C O 1
ATOM 16993 N N . GLU C 1 135 ? 312.658 380.771 228.792 1.00 54.46 135 GLU C N 1
ATOM 16994 C CA . GLU C 1 135 ? 312.467 379.372 229.138 1.00 58.23 135 GLU C CA 1
ATOM 16995 C C . GLU C 1 135 ? 311.947 378.646 227.905 1.00 60.93 135 GLU C C 1
ATOM 16996 O O . GLU C 1 135 ? 311.293 379.247 227.052 1.00 62.34 135 GLU C O 1
ATOM 17008 N N . ILE C 1 136 ? 312.234 377.349 227.817 1.00 60.35 136 ILE C N 1
ATOM 17009 C CA . ILE C 1 136 ? 311.936 376.560 226.627 1.00 57.00 136 ILE C CA 1
ATOM 17010 C C . ILE C 1 136 ? 311.130 375.329 227.019 1.00 56.67 136 ILE C C 1
ATOM 17011 O O . ILE C 1 136 ? 311.442 374.661 228.010 1.00 62.59 136 ILE C O 1
ATOM 17027 N N . LEU C 1 137 ? 310.097 375.028 226.235 1.00 57.65 137 LEU C N 1
ATOM 17028 C CA . LEU C 1 137 ? 309.228 373.879 226.447 1.00 55.10 137 LEU C CA 1
ATOM 17029 C C . LEU C 1 137 ? 309.316 372.930 225.261 1.00 58.07 137 LEU C C 1
ATOM 17030 O O . LEU C 1 137 ? 309.684 373.323 224.153 1.00 63.47 137 LEU C O 1
ATOM 17046 N N . ASP C 1 138 ? 308.953 371.673 225.499 1.00 58.01 138 ASP C N 1
ATOM 17047 C CA . ASP C 1 138 ? 308.901 370.656 224.458 1.00 54.74 138 ASP C CA 1
ATOM 17048 C C . ASP C 1 138 ? 307.485 370.106 224.383 1.00 54.66 138 ASP C C 1
ATOM 17049 O O . ASP C 1 138 ? 306.899 369.758 225.410 1.00 58.52 138 ASP C O 1
ATOM 17058 N N . PHE C 1 139 ? 306.937 370.022 223.169 1.00 51.02 139 PHE C N 1
ATOM 17059 C CA . PHE C 1 139 ? 305.548 369.605 223.018 1.00 51.71 139 PHE C CA 1
ATOM 17060 C C . PHE C 1 139 ? 305.315 368.163 223.446 1.00 54.13 139 PHE C C 1
ATOM 17061 O O . PHE C 1 139 ? 304.171 367.797 223.730 1.00 55.97 139 PHE C O 1
ATOM 17078 N N . ARG C 1 140 ? 306.355 367.334 223.492 1.00 53.79 140 ARG C N 1
ATOM 17079 C CA . ARG C 1 140 ? 306.149 365.934 223.840 1.00 50.84 140 ARG C CA 1
ATOM 17080 C C . ARG C 1 140 ? 305.753 365.760 225.298 1.00 53.41 140 ARG C C 1
ATOM 17081 O O . ARG C 1 140 ? 304.994 364.842 225.622 1.00 58.08 140 ARG C O 1
ATOM 17102 N N . THR C 1 141 ? 306.249 366.615 226.188 1.00 54.55 141 THR C N 1
ATOM 17103 C CA . THR C 1 141 ? 306.033 366.441 227.616 1.00 55.22 141 THR C CA 1
ATOM 17104 C C . THR C 1 141 ? 305.452 367.656 228.318 1.00 56.73 141 THR C C 1
ATOM 17105 O O . THR C 1 141 ? 305.141 367.557 229.508 1.00 61.26 141 THR C O 1
ATOM 17116 N N . ALA C 1 142 ? 305.291 368.786 227.641 1.00 59.02 142 ALA C N 1
ATOM 17117 C CA . ALA C 1 142 ? 304.852 369.998 228.315 1.00 58.89 142 ALA C CA 1
ATOM 17118 C C . ALA C 1 142 ? 303.402 369.870 228.756 1.00 60.05 142 ALA C C 1
ATOM 17119 O O . ALA C 1 142 ? 302.533 369.490 227.967 1.00 63.70 142 ALA C O 1
ATOM 17126 N N . ASP C 1 143 ? 303.144 370.182 230.022 1.00 64.94 143 ASP C N 1
ATOM 17127 C CA . ASP C 1 143 ? 301.788 370.232 230.552 1.00 65.14 143 ASP C CA 1
ATOM 17128 C C . ASP C 1 143 ? 301.422 371.612 231.069 1.00 63.23 143 ASP C C 1
ATOM 17129 O O . ASP C 1 143 ? 300.401 372.171 230.657 1.00 64.43 143 ASP C O 1
ATOM 17138 N N . SER C 1 144 ? 302.226 372.184 231.963 1.00 62.73 144 SER C N 1
ATOM 17139 C CA . SER C 1 144 ? 301.969 373.528 232.462 1.00 62.74 144 SER C CA 1
ATOM 17140 C C . SER C 1 144 ? 303.268 374.119 232.981 1.00 63.22 144 SER C C 1
ATOM 17141 O O . SER C 1 144 ? 303.993 373.460 233.729 1.00 67.96 144 SER C O 1
ATOM 17149 N N . MET C 1 145 ? 303.554 375.355 232.589 1.00 59.46 145 MET C N 1
ATOM 17150 C CA . MET C 1 145 ? 304.733 376.076 233.041 1.00 59.69 145 MET C CA 1
ATOM 17151 C C . MET C 1 145 ? 304.300 377.358 233.730 1.00 62.27 145 MET C C 1
ATOM 17152 O O . MET C 1 145 ? 303.545 378.148 233.157 1.00 63.31 145 MET C O 1
ATOM 17166 N N . GLU C 1 146 ? 304.783 377.567 234.948 1.00 64.05 146 GLU C N 1
ATOM 17167 C CA . GLU C 1 146 ? 304.472 378.759 235.721 1.00 57.10 146 GLU C CA 1
ATOM 17168 C C . GLU C 1 146 ? 305.669 379.697 235.706 1.00 56.92 146 GLU C C 1
ATOM 17169 O O . GLU C 1 146 ? 306.784 379.292 236.043 1.00 62.70 146 GLU C O 1
ATOM 17181 N N . ILE C 1 147 ? 305.433 380.947 235.322 1.00 55.48 147 ILE C N 1
ATOM 17182 C CA . ILE C 1 147 ? 306.474 381.963 235.233 1.00 55.48 147 ILE C CA 1
ATOM 17183 C C . ILE C 1 147 ? 306.210 383.014 236.299 1.00 59.76 147 ILE C C 1
ATOM 17184 O O . ILE C 1 147 ? 305.104 383.558 236.381 1.00 64.40 147 ILE C O 1
ATOM 17200 N N . ILE C 1 148 ? 307.222 383.298 237.114 1.00 59.55 148 ILE C N 1
ATOM 17201 C CA . ILE C 1 148 ? 307.135 384.341 238.134 1.00 55.52 148 ILE C CA 1
ATOM 17202 C C . ILE C 1 148 ? 307.554 385.635 237.443 1.00 57.77 148 ILE C C 1
ATOM 17203 O O . ILE C 1 148 ? 308.711 386.043 237.490 1.00 66.14 148 ILE C O 1
ATOM 17219 N N . ALA C 1 149 ? 306.600 386.290 236.797 1.00 55.31 149 ALA C N 1
ATOM 17220 C CA . ALA C 1 149 ? 306.904 387.487 236.027 1.00 56.62 149 ALA C CA 1
ATOM 17221 C C . ALA C 1 149 ? 307.115 388.668 236.965 1.00 58.24 149 ALA C C 1
ATOM 17222 O O . ALA C 1 149 ? 306.204 389.009 237.724 1.00 63.90 149 ALA C O 1
ATOM 17229 N N . PRO C 1 150 ? 308.274 389.316 236.947 1.00 57.91 150 PRO C N 1
ATOM 17230 C CA . PRO C 1 150 ? 308.509 390.435 237.858 1.00 60.41 150 PRO C CA 1
ATOM 17231 C C . PRO C 1 150 ? 307.916 391.731 237.324 1.00 62.63 150 PRO C C 1
ATOM 17232 O O . PRO C 1 150 ? 307.536 391.848 236.160 1.00 62.97 150 PRO C O 1
ATOM 17243 N N . ASP C 1 151 ? 307.850 392.713 238.208 1.00 63.41 151 ASP C N 1
ATOM 17244 C CA . ASP C 1 151 ? 307.355 394.047 237.888 1.00 60.80 151 ASP C CA 1
ATOM 17245 C C . ASP C 1 151 ? 308.563 394.977 237.832 1.00 59.82 151 ASP C C 1
ATOM 17246 O O . ASP C 1 151 ? 309.022 395.472 238.864 1.00 65.22 151 ASP C O 1
ATOM 17255 N N . ILE C 1 152 ? 309.076 395.205 236.628 1.00 59.97 152 ILE C N 1
ATOM 17256 C CA . ILE C 1 152 ? 310.307 395.967 236.446 1.00 56.02 152 ILE C CA 1
ATOM 17257 C C . ILE C 1 152 ? 309.971 397.450 236.440 1.00 56.54 152 ILE C C 1
ATOM 17258 O O . ILE C 1 152 ? 309.206 397.920 235.593 1.00 58.21 152 ILE C O 1
ATOM 17274 N N . LYS C 1 153 ? 310.553 398.196 237.374 1.00 51.84 153 LYS C N 1
ATOM 17275 C CA . LYS C 1 153 ? 310.310 399.628 237.445 1.00 52.14 153 LYS C CA 1
ATOM 17276 C C . LYS C 1 153 ? 311.489 400.302 238.126 1.00 50.34 153 LYS C C 1
ATOM 17277 O O . LYS C 1 153 ? 312.300 399.658 238.791 1.00 55.55 153 LYS C O 1
ATOM 17296 N N . ASN C 1 154 ? 311.564 401.617 237.943 1.00 49.36 154 ASN C N 1
ATOM 17297 C CA . ASN C 1 154 ? 312.587 402.451 238.559 1.00 46.31 154 ASN C CA 1
ATOM 17298 C C . ASN C 1 154 ? 311.976 403.507 239.472 1.00 48.46 154 ASN C C 1
ATOM 17299 O O . ASN C 1 154 ? 312.643 404.480 239.829 1.00 54.03 154 ASN C O 1
ATOM 17310 N N . ILE C 1 155 ? 310.718 403.318 239.866 1.00 52.22 155 ILE C N 1
ATOM 17311 C CA . ILE C 1 155 ? 309.990 404.224 240.741 1.00 49.43 155 ILE C CA 1
ATOM 17312 C C . ILE C 1 155 ? 309.346 403.407 241.850 1.00 51.11 155 ILE C C 1
ATOM 17313 O O . ILE C 1 155 ? 309.222 402.186 241.761 1.00 58.25 155 ILE C O 1
ATOM 17329 N N . ASP C 1 156 ? 308.940 404.100 242.911 1.00 51.74 156 ASP C N 1
ATOM 17330 C CA . ASP C 1 156 ? 308.463 403.397 244.097 1.00 52.84 156 ASP C CA 1
ATOM 17331 C C . ASP C 1 156 ? 307.167 402.645 243.816 1.00 50.99 156 ASP C C 1
ATOM 17332 O O . ASP C 1 156 ? 306.985 401.520 244.288 1.00 56.33 156 ASP C O 1
ATOM 17341 N N . TYR C 1 157 ? 306.253 403.251 243.065 1.00 46.14 157 TYR C N 1
ATOM 17342 C CA . TYR C 1 157 ? 305.019 402.587 242.675 1.00 44.23 157 TYR C CA 1
ATOM 17343 C C . TYR C 1 157 ? 304.491 403.262 241.420 1.00 42.57 157 TYR C C 1
ATOM 17344 O O . TYR C 1 157 ? 304.921 404.356 241.058 1.00 51.48 157 TYR C O 1
ATOM 17362 N N . HIS C 1 158 ? 303.555 402.591 240.762 1.00 43.01 158 HIS C N 1
ATOM 17363 C CA . HIS C 1 158 ? 303.087 403.000 239.447 1.00 43.20 158 HIS C CA 1
ATOM 17364 C C . HIS C 1 158 ? 301.896 403.940 239.542 1.00 48.37 158 HIS C C 1
ATOM 17365 O O . HIS C 1 158 ? 301.010 403.759 240.379 1.00 54.78 158 HIS C O 1
ATOM 17379 N N . PHE C 1 159 ? 301.884 404.942 238.676 1.00 51.99 159 PHE C N 1
ATOM 17380 C CA . PHE C 1 159 ? 300.674 405.659 238.311 1.00 50.76 159 PHE C CA 1
ATOM 17381 C C . PHE C 1 159 ? 300.227 405.182 236.935 1.00 55.83 159 PHE C C 1
ATOM 17382 O O . PHE C 1 159 ? 300.920 404.420 236.262 1.00 65.00 159 PHE C O 1
ATOM 17399 N N . ARG C 1 160 ? 299.056 405.637 236.516 1.00 57.37 160 ARG C N 1
ATOM 17400 C CA . ARG C 1 160 ? 298.561 405.284 235.195 1.00 60.39 160 ARG C CA 1
ATOM 17401 C C . ARG C 1 160 ? 299.396 405.964 234.116 1.00 64.89 160 ARG C C 1
ATOM 17402 O O . ARG C 1 160 ? 299.758 407.136 234.238 1.00 69.44 160 ARG C O 1
ATOM 17423 N N . GLY C 1 161 ? 299.706 405.222 233.057 1.00 68.59 161 GLY C N 1
ATOM 17424 C CA . GLY C 1 161 ? 300.376 405.777 231.900 1.00 70.76 161 GLY C CA 1
ATOM 17425 C C . GLY C 1 161 ? 301.857 405.490 231.764 1.00 76.92 161 GLY C C 1
ATOM 17426 O O . GLY C 1 161 ? 302.508 406.111 230.918 1.00 79.23 161 GLY C O 1
ATOM 17430 N N . ASP C 1 162 ? 302.412 404.579 232.557 1.00 79.41 162 ASP C N 1
ATOM 17431 C CA . ASP C 1 162 ? 303.829 404.265 232.457 1.00 78.14 162 ASP C CA 1
ATOM 17432 C C . ASP C 1 162 ? 304.085 403.232 231.362 1.00 76.18 162 ASP C C 1
ATOM 17433 O O . ASP C 1 162 ? 303.164 402.690 230.747 1.00 78.33 162 ASP C O 1
ATOM 17442 N N . LYS C 1 163 ? 305.365 402.967 231.118 1.00 73.80 163 LYS C N 1
ATOM 17443 C CA . LYS C 1 163 ? 305.803 401.894 230.238 1.00 69.62 163 LYS C CA 1
ATOM 17444 C C . LYS C 1 163 ? 306.107 400.660 231.069 1.00 67.58 163 LYS C C 1
ATOM 17445 O O . LYS C 1 163 ? 306.679 400.761 232.158 1.00 67.25 163 LYS C O 1
ATOM 17464 N N . LEU C 1 164 ? 305.734 399.494 230.552 1.00 63.98 164 LEU C N 1
ATOM 17465 C CA . LEU C 1 164 ? 305.765 398.266 231.326 1.00 62.98 164 LEU C CA 1
ATOM 17466 C C . LEU C 1 164 ? 306.451 397.164 230.532 1.00 63.50 164 LEU C C 1
ATOM 17467 O O . LEU C 1 164 ? 306.510 397.200 229.303 1.00 66.63 164 LEU C O 1
ATOM 17483 N N . GLY C 1 165 ? 306.979 396.181 231.255 1.00 60.54 165 GLY C N 1
ATOM 17484 C CA . GLY C 1 165 ? 307.572 395.021 230.623 1.00 57.49 165 GLY C CA 1
ATOM 17485 C C . GLY C 1 165 ? 306.524 394.121 230.002 1.00 55.99 165 GLY C C 1
ATOM 17486 O O . GLY C 1 165 ? 305.322 394.268 230.218 1.00 62.70 165 GLY C O 1
ATOM 17490 N N . LYS C 1 166 ? 306.994 393.161 229.209 1.00 54.21 166 LYS C N 1
ATOM 17491 C CA . LYS C 1 166 ? 306.107 392.303 228.439 1.00 54.13 166 LYS C CA 1
ATOM 17492 C C . LYS C 1 166 ? 306.546 390.852 228.548 1.00 56.06 166 LYS C C 1
ATOM 17493 O O . LYS C 1 166 ? 307.692 390.548 228.880 1.00 60.21 166 LYS C O 1
ATOM 17512 N N . LEU C 1 167 ? 305.603 389.959 228.267 1.00 54.31 167 LEU C N 1
ATOM 17513 C CA . LEU C 1 167 ? 305.874 388.546 228.059 1.00 50.58 167 LEU C CA 1
ATOM 17514 C C . LEU C 1 167 ? 305.623 388.224 226.595 1.00 53.88 167 LEU C C 1
ATOM 17515 O O . LEU C 1 167 ? 304.604 388.635 226.036 1.00 58.23 167 LEU C O 1
ATOM 17531 N N . VAL C 1 168 ? 306.548 387.496 225.979 1.00 52.21 168 VAL C N 1
ATOM 17532 C CA . VAL C 1 168 ? 306.470 387.153 224.566 1.00 51.36 168 VAL C CA 1
ATOM 17533 C C . VAL C 1 168 ? 306.618 385.648 224.424 1.00 53.23 168 VAL C C 1
ATOM 17534 O O . VAL C 1 168 ? 307.461 385.034 225.086 1.00 58.25 168 VAL C O 1
ATOM 17547 N N . VAL C 1 169 ? 305.795 385.053 223.566 1.00 54.26 169 VAL C N 1
ATOM 17548 C CA . VAL C 1 169 ? 305.807 383.617 223.317 1.00 52.71 169 VAL C CA 1
ATOM 17549 C C . VAL C 1 169 ? 305.981 383.390 221.825 1.00 55.13 169 VAL C C 1
ATOM 17550 O O . VAL C 1 169 ? 305.348 384.065 221.007 1.00 60.23 169 VAL C O 1
ATOM 17563 N N . MET C 1 170 ? 306.837 382.436 221.473 1.00 53.67 170 MET C N 1
ATOM 17564 C CA . MET C 1 170 ? 307.216 382.217 220.086 1.00 54.36 170 MET C CA 1
ATOM 17565 C C . MET C 1 170 ? 307.526 380.743 219.884 1.00 58.26 170 MET C C 1
ATOM 17566 O O . MET C 1 170 ? 307.875 380.030 220.825 1.00 61.02 170 MET C O 1
ATOM 17580 N N . VAL C 1 171 ? 307.405 380.292 218.640 1.00 58.85 171 VAL C N 1
ATOM 17581 C CA . VAL C 1 171 ? 307.773 378.925 218.286 1.00 55.81 171 VAL C CA 1
ATOM 17582 C C . VAL C 1 171 ? 309.286 378.839 218.160 1.00 54.88 171 VAL C C 1
ATOM 17583 O O . VAL C 1 171 ? 309.908 379.641 217.457 1.00 62.26 171 VAL C O 1
ATOM 17596 N N . TYR C 1 172 ? 309.881 377.863 218.837 1.00 53.84 172 TYR C N 1
ATOM 17597 C CA . TYR C 1 172 ? 311.320 377.653 218.763 1.00 51.03 172 TYR C CA 1
ATOM 17598 C C . TYR C 1 172 ? 311.696 376.655 217.676 1.00 53.08 172 TYR C C 1
ATOM 17599 O O . TYR C 1 172 ? 312.634 376.899 216.912 1.00 59.51 172 TYR C O 1
ATOM 17617 N N . SER C 1 173 ? 310.986 375.532 217.596 1.00 58.51 173 SER C N 1
ATOM 17618 C CA . SER C 1 173 ? 311.155 374.557 216.534 1.00 52.84 173 SER C CA 1
ATOM 17619 C C . SER C 1 173 ? 309.787 374.169 215.990 1.00 54.79 173 SER C C 1
ATOM 17620 O O . SER C 1 173 ? 308.847 373.980 216.767 1.00 60.94 173 SER C O 1
ATOM 17628 N N . PRO C 1 174 ? 309.645 374.028 214.675 1.00 55.62 174 PRO C N 1
ATOM 17629 C CA . PRO C 1 174 ? 308.312 373.829 214.100 1.00 53.77 174 PRO C CA 1
ATOM 17630 C C . PRO C 1 174 ? 307.670 372.525 214.548 1.00 56.40 174 PRO C C 1
ATOM 17631 O O . PRO C 1 174 ? 308.345 371.540 214.844 1.00 60.76 174 PRO C O 1
ATOM 17642 N N . LEU C 1 175 ? 306.341 372.538 214.597 1.00 58.60 175 LEU C N 1
ATOM 17643 C CA . LEU C 1 175 ? 305.576 371.363 214.989 1.00 55.38 175 LEU C CA 1
ATOM 17644 C C . LEU C 1 175 ? 305.577 370.319 213.879 1.00 60.77 175 LEU C C 1
ATOM 17645 O O . LEU C 1 175 ? 305.502 370.648 212.694 1.00 66.19 175 LEU C O 1
ATOM 17661 N N . ARG C 1 176 ? 305.651 369.049 214.273 1.00 61.80 176 ARG C N 1
ATOM 17662 C CA . ARG C 1 176 ? 305.599 367.935 213.338 1.00 61.00 176 ARG C CA 1
ATOM 17663 C C . ARG C 1 176 ? 304.694 366.850 213.899 1.00 63.31 176 ARG C C 1
ATOM 17664 O O . ARG C 1 176 ? 304.543 366.718 215.115 1.00 64.98 176 ARG C O 1
ATOM 17685 N N . SER C 1 177 ? 304.099 366.070 213.003 1.00 66.55 177 SER C N 1
ATOM 17686 C CA . SER C 1 177 ? 303.205 364.992 213.405 1.00 65.21 177 SER C CA 1
ATOM 17687 C C . SER C 1 177 ? 302.821 364.190 212.172 1.00 66.63 177 SER C C 1
ATOM 17688 O O . SER C 1 177 ? 302.834 364.704 211.051 1.00 71.99 177 SER C O 1
ATOM 17696 N N . THR C 1 178 ? 302.477 362.920 212.394 1.00 66.49 178 THR C N 1
ATOM 17697 C CA . THR C 1 178 ? 302.025 362.083 211.288 1.00 69.72 178 THR C CA 1
ATOM 17698 C C . THR C 1 178 ? 300.696 362.576 210.735 1.00 71.41 178 THR C C 1
ATOM 17699 O O . THR C 1 178 ? 300.505 362.627 209.516 1.00 76.95 178 THR C O 1
ATOM 17710 N N . SER C 1 179 ? 299.767 362.939 211.611 1.00 70.49 179 SER C N 1
ATOM 17711 C CA . SER C 1 179 ? 298.485 363.470 211.178 1.00 72.00 179 SER C CA 1
ATOM 17712 C C . SER C 1 179 ? 298.654 364.894 210.671 1.00 75.30 179 SER C C 1
ATOM 17713 O O . SER C 1 179 ? 299.386 365.695 211.255 1.00 76.87 179 SER C O 1
ATOM 17721 N N . ALA C 1 180 ? 297.966 365.208 209.576 1.00 78.18 180 ALA C N 1
ATOM 17722 C CA . ALA C 1 180 ? 298.105 366.512 208.945 1.00 78.99 180 ALA C CA 1
ATOM 17723 C C . ALA C 1 180 ? 297.294 367.604 209.629 1.00 77.95 180 ALA C C 1
ATOM 17724 O O . ALA C 1 180 ? 297.537 368.783 209.359 1.00 81.38 180 ALA C O 1
ATOM 17731 N N . ASP C 1 181 ? 296.347 367.253 210.501 1.00 74.95 181 ASP C N 1
ATOM 17732 C CA . ASP C 1 181 ? 295.466 368.237 211.119 1.00 76.10 181 ASP C CA 1
ATOM 17733 C C . ASP C 1 181 ? 295.661 368.329 212.628 1.00 69.85 181 ASP C C 1
ATOM 17734 O O . ASP C 1 181 ? 294.799 368.869 213.325 1.00 69.69 181 ASP C O 1
ATOM 17743 N N . PHE C 1 182 ? 296.766 367.814 213.150 1.00 63.19 182 PHE C N 1
ATOM 17744 C CA . PHE C 1 182 ? 297.088 368.011 214.552 1.00 58.10 182 PHE C CA 1
ATOM 17745 C C . PHE C 1 182 ? 297.547 369.443 214.790 1.00 61.57 182 PHE C C 1
ATOM 17746 O O . PHE C 1 182 ? 298.178 370.063 213.933 1.00 68.76 182 PHE C O 1
ATOM 17763 N N . GLU C 1 183 ? 297.228 369.966 215.968 1.00 61.19 183 GLU C N 1
ATOM 17764 C CA . GLU C 1 183 ? 297.676 371.300 216.334 1.00 61.78 183 GLU C CA 1
ATOM 17765 C C . GLU C 1 183 ? 297.649 371.445 217.846 1.00 58.96 183 GLU C C 1
ATOM 17766 O O . GLU C 1 183 ? 296.831 370.826 218.528 1.00 62.54 183 GLU C O 1
ATOM 17778 N N . ILE C 1 184 ? 298.553 372.270 218.355 1.00 57.95 184 ILE C N 1
ATOM 17779 C CA . ILE C 1 184 ? 298.706 372.509 219.784 1.00 56.44 184 ILE C CA 1
ATOM 17780 C C . ILE C 1 184 ? 297.929 373.761 220.151 1.00 60.79 184 ILE C C 1
ATOM 17781 O O . ILE C 1 184 ? 297.914 374.739 219.396 1.00 67.19 184 ILE C O 1
ATOM 17797 N N . GLU C 1 185 ? 297.287 373.739 221.312 1.00 63.06 185 GLU C N 1
ATOM 17798 C CA . GLU C 1 185 ? 296.547 374.880 221.827 1.00 61.35 185 GLU C CA 1
ATOM 17799 C C . GLU C 1 185 ? 297.225 375.399 223.086 1.00 62.30 185 GLU C C 1
ATOM 17800 O O . GLU C 1 185 ? 297.605 374.617 223.961 1.00 64.21 185 GLU C O 1
ATOM 17812 N N . ILE C 1 186 ? 297.368 376.717 223.177 1.00 62.01 186 ILE C N 1
ATOM 17813 C CA . ILE C 1 186 ? 298.068 377.364 224.277 1.00 56.81 186 ILE C CA 1
ATOM 17814 C C . ILE C 1 186 ? 297.115 378.341 224.948 1.00 58.32 186 ILE C C 1
ATOM 17815 O O . ILE C 1 186 ? 296.355 379.038 224.270 1.00 64.12 186 ILE C O 1
ATOM 17831 N N . LYS C 1 187 ? 297.156 378.394 226.277 1.00 55.11 187 LYS C N 1
ATOM 17832 C CA . LYS C 1 187 ? 296.340 379.331 227.035 1.00 53.54 187 LYS C CA 1
ATOM 17833 C C . LYS C 1 187 ? 297.128 379.864 228.221 1.00 54.78 187 LYS C C 1
ATOM 17834 O O . LYS C 1 187 ? 298.002 379.185 228.761 1.00 58.69 187 LYS C O 1
ATOM 17853 N N . LEU C 1 188 ? 296.804 381.090 228.623 1.00 56.23 188 LEU C N 1
ATOM 17854 C CA . LEU C 1 188 ? 297.465 381.771 229.726 1.00 51.35 188 LEU C CA 1
ATOM 17855 C C . LEU C 1 188 ? 296.466 382.102 230.823 1.00 54.29 188 LEU C C 1
ATOM 17856 O O . LEU C 1 188 ? 295.353 382.553 230.547 1.00 60.23 188 LEU C O 1
ATOM 17872 N N . THR C 1 189 ? 296.882 381.894 232.067 1.00 51.89 189 THR C N 1
ATOM 17873 C CA . THR C 1 189 ? 296.134 382.317 233.239 1.00 53.63 189 THR C CA 1
ATOM 17874 C C . THR C 1 189 ? 297.089 383.038 234.178 1.00 54.59 189 THR C C 1
ATOM 17875 O O . THR C 1 189 ? 298.302 382.830 234.130 1.00 60.80 189 THR C O 1
ATOM 17886 N N . SER C 1 190 ? 296.540 383.893 235.035 1.00 55.82 190 SER C N 1
ATOM 17887 C CA . SER C 1 190 ? 297.378 384.744 235.864 1.00 54.17 190 SER C CA 1
ATOM 17888 C C . SER C 1 190 ? 296.712 385.010 237.202 1.00 52.59 190 SER C C 1
ATOM 17889 O O . SER C 1 190 ? 295.498 384.873 237.356 1.00 56.54 190 SER C O 1
ATOM 17897 N N . ALA C 1 191 ? 297.537 385.400 238.170 1.00 52.14 191 ALA C N 1
ATOM 17898 C CA . ALA C 1 191 ? 297.079 385.869 239.468 1.00 49.29 191 ALA C CA 1
ATOM 17899 C C . ALA C 1 191 ? 298.187 386.708 240.076 1.00 51.78 191 ALA C C 1
ATOM 17900 O O . ALA C 1 191 ? 299.363 386.441 239.820 1.00 55.81 191 ALA C O 1
ATOM 17907 N N . PRO C 1 192 ? 297.857 387.719 240.871 1.00 50.82 192 PRO C N 1
ATOM 17908 C CA . PRO C 1 192 ? 298.907 388.543 241.471 1.00 48.06 192 PRO C CA 1
ATOM 17909 C C . PRO C 1 192 ? 299.762 387.752 242.445 1.00 47.95 192 PRO C C 1
ATOM 17910 O O . PRO C 1 192 ? 299.304 386.810 243.091 1.00 52.07 192 PRO C O 1
ATOM 17921 N N . LEU C 1 193 ? 301.023 388.146 242.538 1.00 47.77 193 LEU C N 1
ATOM 17922 C CA . LEU C 1 193 ? 301.933 387.561 243.503 1.00 48.36 193 LEU C CA 1
ATOM 17923 C C . LEU C 1 193 ? 301.631 388.092 244.899 1.00 51.74 193 LEU C C 1
ATOM 17924 O O . LEU C 1 193 ? 300.995 389.134 245.051 1.00 59.85 193 LEU C O 1
ATOM 17940 N N . PRO C 1 194 ? 302.086 387.398 245.942 1.00 51.67 194 PRO C N 1
ATOM 17941 C CA . PRO C 1 194 ? 301.710 387.801 247.306 1.00 51.78 194 PRO C CA 1
ATOM 17942 C C . PRO C 1 194 ? 302.131 389.211 247.682 1.00 56.51 194 PRO C C 1
ATOM 17943 O O . PRO C 1 194 ? 301.555 389.774 248.618 1.00 60.12 194 PRO C O 1
ATOM 17954 N N . ASP C 1 195 ? 303.109 389.800 247.003 1.00 55.78 195 ASP C N 1
ATOM 17955 C CA . ASP C 1 195 ? 303.587 391.132 247.347 1.00 54.27 195 ASP C CA 1
ATOM 17956 C C . ASP C 1 195 ? 302.868 392.244 246.594 1.00 55.79 195 ASP C C 1
ATOM 17957 O O . ASP C 1 195 ? 303.253 393.408 246.731 1.00 60.88 195 ASP C O 1
ATOM 17966 N N . PHE C 1 196 ? 301.845 391.924 245.809 1.00 52.54 196 PHE C N 1
ATOM 17967 C CA . PHE C 1 196 ? 301.099 392.942 245.085 1.00 48.33 196 PHE C CA 1
ATOM 17968 C C . PHE C 1 196 ? 300.291 393.808 246.047 1.00 48.97 196 PHE C C 1
ATOM 17969 O O . PHE C 1 196 ? 299.701 393.307 247.006 1.00 53.40 196 PHE C O 1
ATOM 17986 N N . LYS C 1 197 ? 300.266 395.117 245.790 1.00 48.68 197 LYS C N 1
ATOM 17987 C CA . LYS C 1 197 ? 299.537 396.054 246.637 1.00 45.01 197 LYS C CA 1
ATOM 17988 C C . LYS C 1 197 ? 298.963 397.182 245.791 1.00 44.47 197 LYS C C 1
ATOM 17989 O O . LYS C 1 197 ? 299.442 397.463 244.692 1.00 48.96 197 LYS C O 1
ATOM 18008 N N . PHE C 1 198 ? 297.933 397.832 246.327 1.00 45.30 198 PHE C N 1
ATOM 18009 C CA . PHE C 1 198 ? 297.336 399.037 245.763 1.00 42.44 198 PHE C CA 1
ATOM 18010 C C . PHE C 1 198 ? 297.642 400.222 246.676 1.00 46.68 198 PHE C C 1
ATOM 18011 O O . PHE C 1 198 ? 298.293 400.079 247.711 1.00 52.48 198 PHE C O 1
ATOM 18028 N N . THR C 1 199 ? 297.161 401.405 246.298 1.00 47.98 199 THR C N 1
ATOM 18029 C CA . THR C 1 199 ? 297.358 402.578 247.141 1.00 48.35 199 THR C CA 1
ATOM 18030 C C . THR C 1 199 ? 296.379 403.685 246.767 1.00 51.38 199 THR C C 1
ATOM 18031 O O . THR C 1 199 ? 296.052 403.873 245.594 1.00 51.29 199 THR C O 1
ATOM 18042 N N . MET C 1 200 ? 295.945 404.436 247.785 1.00 53.17 200 MET C N 1
ATOM 18043 C CA . MET C 1 200 ? 295.196 405.689 247.627 1.00 48.66 200 MET C CA 1
ATOM 18044 C C . MET C 1 200 ? 293.841 405.480 246.935 1.00 47.26 200 MET C C 1
ATOM 18045 O O . MET C 1 200 ? 293.646 405.805 245.767 1.00 54.01 200 MET C O 1
ATOM 18059 N N . LEU C 1 201 ? 292.921 404.881 247.690 1.00 42.73 201 LEU C N 1
ATOM 18060 C CA . LEU C 1 201 ? 291.508 404.839 247.312 1.00 44.28 201 LEU C CA 1
ATOM 18061 C C . LEU C 1 201 ? 291.042 406.147 246.684 1.00 45.19 201 LEU C C 1
ATOM 18062 O O . LEU C 1 201 ? 291.263 407.226 247.233 1.00 49.37 201 LEU C O 1
ATOM 18078 N N . VAL C 1 202 ? 290.376 406.041 245.538 1.00 46.26 202 VAL C N 1
ATOM 18079 C CA . VAL C 1 202 ? 289.730 407.181 244.886 1.00 41.51 202 VAL C CA 1
ATOM 18080 C C . VAL C 1 202 ? 288.399 406.728 244.308 1.00 47.16 202 VAL C C 1
ATOM 18081 O O . VAL C 1 202 ? 288.194 405.537 244.044 1.00 57.07 202 VAL C O 1
ATOM 18094 N N . PRO C 1 203 ? 287.471 407.659 244.100 1.00 48.16 203 PRO C N 1
ATOM 18095 C CA . PRO C 1 203 ? 286.142 407.280 243.605 1.00 52.99 203 PRO C CA 1
ATOM 18096 C C . PRO C 1 203 ? 286.243 406.525 242.293 1.00 57.29 203 PRO C C 1
ATOM 18097 O O . PRO C 1 203 ? 287.026 406.901 241.411 1.00 62.41 203 PRO C O 1
ATOM 18108 N N . PRO C 1 204 ? 285.454 405.462 242.116 1.00 58.87 204 PRO C N 1
ATOM 18109 C CA . PRO C 1 204 ? 285.658 404.556 240.969 1.00 60.28 204 PRO C CA 1
ATOM 18110 C C . PRO C 1 204 ? 285.047 405.068 239.673 1.00 69.23 204 PRO C C 1
ATOM 18111 O O . PRO C 1 204 ? 284.017 404.596 239.191 1.00 74.48 204 PRO C O 1
ATOM 18122 N N . ILE C 1 205 ? 285.692 406.068 239.086 1.00 78.15 205 ILE C N 1
ATOM 18123 C CA . ILE C 1 205 ? 285.328 406.540 237.756 1.00 88.36 205 ILE C CA 1
ATOM 18124 C C . ILE C 1 205 ? 286.609 406.838 236.988 1.00 92.63 205 ILE C C 1
ATOM 18125 O O . ILE C 1 205 ? 287.218 407.901 237.150 1.00 96.19 205 ILE C O 1
ATOM 18141 N N . GLN C 1 206 ? 287.029 405.896 236.152 1.00 97.84 206 GLN C N 1
ATOM 18142 C CA . GLN C 1 206 ? 288.291 405.971 235.434 1.00 104.43 206 GLN C CA 1
ATOM 18143 C C . GLN C 1 206 ? 288.043 405.801 233.941 1.00 114.53 206 GLN C C 1
ATOM 18144 O O . GLN C 1 206 ? 286.929 405.512 233.498 1.00 115.06 206 GLN C O 1
ATOM 18158 N N . ASN C 1 207 ? 289.108 405.984 233.163 1.00 120.47 207 ASN C N 1
ATOM 18159 C CA . ASN C 1 207 ? 289.056 405.844 231.714 1.00 125.61 207 ASN C CA 1
ATOM 18160 C C . ASN C 1 207 ? 289.504 404.472 231.233 1.00 126.97 207 ASN C C 1
ATOM 18161 O O . ASN C 1 207 ? 289.571 404.247 230.021 1.00 129.56 207 ASN C O 1
ATOM 18172 N N . ASN C 1 208 ? 289.811 403.552 232.144 1.00 122.68 208 ASN C N 1
ATOM 18173 C CA . ASN C 1 208 ? 290.247 402.226 231.742 1.00 122.43 208 ASN C CA 1
ATOM 18174 C C . ASN C 1 208 ? 289.144 401.522 230.954 1.00 128.05 208 ASN C C 1
ATOM 18175 O O . ASN C 1 208 ? 288.003 401.983 230.869 1.00 128.26 208 ASN C O 1
ATOM 18186 N N . ALA C 1 209 ? 289.505 400.385 230.369 1.00 130.97 209 ALA C N 1
ATOM 18187 C CA . ALA C 1 209 ? 288.555 399.538 229.667 1.00 129.92 209 ALA C CA 1
ATOM 18188 C C . ALA C 1 209 ? 288.053 398.458 230.615 1.00 123.35 209 ALA C C 1
ATOM 18189 O O . ALA C 1 209 ? 288.853 397.744 231.228 1.00 118.49 209 ALA C O 1
ATOM 18196 N N . LEU C 1 210 ? 286.737 398.349 230.742 1.00 120.09 210 LEU C N 1
ATOM 18197 C CA . LEU C 1 210 ? 286.172 397.380 231.666 1.00 116.38 210 LEU C CA 1
ATOM 18198 C C . LEU C 1 210 ? 286.551 395.968 231.230 1.00 115.82 210 LEU C C 1
ATOM 18199 O O . LEU C 1 210 ? 286.492 395.652 230.035 1.00 117.93 210 LEU C O 1
ATOM 18215 N N . PRO C 1 211 ? 286.946 395.094 232.159 1.00 111.72 211 PRO C N 1
ATOM 18216 C CA . PRO C 1 211 ? 287.334 393.735 231.751 1.00 108.94 211 PRO C CA 1
ATOM 18217 C C . PRO C 1 211 ? 286.216 392.970 231.066 1.00 111.61 211 PRO C C 1
ATOM 18218 O O . PRO C 1 211 ? 286.496 392.069 230.267 1.00 114.11 211 PRO C O 1
ATOM 18229 N N . ILE C 1 212 ? 284.960 393.296 231.356 1.00 115.43 212 ILE C N 1
ATOM 18230 C CA . ILE C 1 212 ? 283.807 392.654 230.737 1.00 118.19 212 ILE C CA 1
ATOM 18231 C C . ILE C 1 212 ? 282.931 393.736 230.126 1.00 122.13 212 ILE C C 1
ATOM 18232 O O . ILE C 1 212 ? 282.640 394.744 230.779 1.00 123.00 212 ILE C O 1
ATOM 18248 N N . TRP C 1 213 ? 282.515 393.528 228.882 1.00 126.49 213 TRP C N 1
ATOM 18249 C CA . TRP C 1 213 ? 281.657 394.459 228.164 1.00 131.49 213 TRP C CA 1
ATOM 18250 C C . TRP C 1 213 ? 280.260 393.865 228.051 1.00 134.80 213 TRP C C 1
ATOM 18251 O O . TRP C 1 213 ? 280.097 392.746 227.555 1.00 134.93 213 TRP C O 1
ATOM 18272 N N . SER C 1 214 ? 279.261 394.614 228.509 1.00 138.92 214 SER C N 1
ATOM 18273 C CA . SER C 1 214 ? 277.870 394.182 228.469 1.00 139.66 214 SER C CA 1
ATOM 18274 C C . SER C 1 214 ? 277.188 394.827 227.269 1.00 143.05 214 SER C C 1
ATOM 18275 O O . SER C 1 214 ? 277.165 396.056 227.151 1.00 143.59 214 SER C O 1
ATOM 18283 N N . ILE C 1 215 ? 276.631 394.003 226.392 1.00 142.80 215 ILE C N 1
ATOM 18284 C CA . ILE C 1 215 ? 276.023 394.449 225.143 1.00 144.69 215 ILE C CA 1
ATOM 18285 C C . ILE C 1 215 ? 274.510 394.316 225.282 1.00 146.66 215 ILE C C 1
ATOM 18286 O O . ILE C 1 215 ? 274.017 393.211 225.545 1.00 145.25 215 ILE C O 1
ATOM 18302 N N . PRO C 1 216 ? 273.739 395.390 225.116 1.00 147.86 216 PRO C N 1
ATOM 18303 C CA . PRO C 1 216 ? 272.280 395.245 225.108 1.00 147.77 216 PRO C CA 1
ATOM 18304 C C . PRO C 1 216 ? 271.829 394.319 223.990 1.00 149.30 216 PRO C C 1
ATOM 18305 O O . PRO C 1 216 ? 272.465 394.223 222.937 1.00 150.71 216 PRO C O 1
ATOM 18316 N N . GLN C 1 217 ? 270.717 393.628 224.229 1.00 148.93 217 GLN C N 1
ATOM 18317 C CA . GLN C 1 217 ? 270.229 392.605 223.315 1.00 150.69 217 GLN C CA 1
ATOM 18318 C C . GLN C 1 217 ? 269.387 393.170 222.173 1.00 152.89 217 GLN C C 1
ATOM 18319 O O . GLN C 1 217 ? 268.596 392.427 221.582 1.00 152.59 217 GLN C O 1
ATOM 18333 N N . ALA C 1 218 ? 269.532 394.449 221.849 1.00 153.27 218 ALA C N 1
ATOM 18334 C CA . ALA C 1 218 ? 268.778 395.022 220.744 1.00 150.13 218 ALA C CA 1
ATOM 18335 C C . ALA C 1 218 ? 269.190 394.352 219.435 1.00 149.73 218 ALA C C 1
ATOM 18336 O O . ALA C 1 218 ? 270.389 394.269 219.141 1.00 149.18 218 ALA C O 1
ATOM 18343 N N . PRO C 1 219 ? 268.248 393.864 218.633 1.00 148.52 219 PRO C N 1
ATOM 18344 C CA . PRO C 1 219 ? 268.615 393.182 217.388 1.00 148.71 219 PRO C CA 1
ATOM 18345 C C . PRO C 1 219 ? 268.992 394.171 216.299 1.00 148.41 219 PRO C C 1
ATOM 18346 O O . PRO C 1 219 ? 268.675 395.366 216.394 1.00 148.39 219 PRO C O 1
ATOM 18357 N N . PRO C 1 220 ? 269.672 393.709 215.244 1.00 146.45 220 PRO C N 1
ATOM 18358 C CA . PRO C 1 220 ? 270.067 394.631 214.167 1.00 145.46 220 PRO C CA 1
ATOM 18359 C C . PRO C 1 220 ? 268.908 395.372 213.523 1.00 146.24 220 PRO C C 1
ATOM 18360 O O . PRO C 1 220 ? 269.061 396.551 213.181 1.00 146.47 220 PRO C O 1
ATOM 18371 N N . TYR C 1 221 ? 267.753 394.728 213.336 1.00 146.36 221 TYR C N 1
ATOM 18372 C CA . TYR C 1 221 ? 266.662 395.410 212.648 1.00 144.97 221 TYR C CA 1
ATOM 18373 C C . TYR C 1 221 ? 266.100 396.571 213.455 1.00 143.36 221 TYR C C 1
ATOM 18374 O O . TYR C 1 221 ? 265.323 397.362 212.909 1.00 140.72 221 TYR C O 1
ATOM 18392 N N . SER C 1 222 ? 266.465 396.692 214.727 1.00 143.29 222 SER C N 1
ATOM 18393 C CA . SER C 1 222 ? 266.095 397.839 215.540 1.00 141.40 222 SER C CA 1
ATOM 18394 C C . SER C 1 222 ? 267.130 398.954 215.474 1.00 142.50 222 SER C C 1
ATOM 18395 O O . SER C 1 222 ? 267.011 399.938 216.210 1.00 141.23 222 SER C O 1
ATOM 18403 N N . MET C 1 223 ? 268.138 398.821 214.617 1.00 144.54 223 MET C N 1
ATOM 18404 C CA . MET C 1 223 ? 269.206 399.799 214.482 1.00 143.29 223 MET C CA 1
ATOM 18405 C C . MET C 1 223 ? 269.071 400.551 213.164 1.00 142.29 223 MET C C 1
ATOM 18406 O O . MET C 1 223 ? 268.512 400.038 212.190 1.00 143.02 223 MET C O 1
ATOM 18420 N N . VAL C 1 224 ? 269.591 401.771 213.143 1.00 141.26 224 VAL C N 1
ATOM 18421 C CA . VAL C 1 224 ? 269.476 402.660 211.993 1.00 140.25 224 VAL C CA 1
ATOM 18422 C C . VAL C 1 224 ? 270.596 402.364 211.008 1.00 140.44 224 VAL C C 1
ATOM 18423 O O . VAL C 1 224 ? 271.671 401.883 211.379 1.00 142.08 224 VAL C O 1
ATOM 18436 N N . ASN C 1 225 ? 270.343 402.657 209.731 1.00 139.31 225 ASN C N 1
ATOM 18437 C CA . ASN C 1 225 ? 271.339 402.484 208.686 1.00 137.27 225 ASN C CA 1
ATOM 18438 C C . ASN C 1 225 ? 271.941 403.844 208.362 1.00 137.81 225 ASN C C 1
ATOM 18439 O O . ASN C 1 225 ? 271.241 404.696 207.797 1.00 140.19 225 ASN C O 1
ATOM 18450 N N . PRO C 1 226 ? 273.211 404.099 208.689 1.00 136.11 226 PRO C N 1
ATOM 18451 C CA . PRO C 1 226 ? 273.750 405.455 208.483 1.00 136.52 226 PRO C CA 1
ATOM 18452 C C . PRO C 1 226 ? 273.683 405.932 207.045 1.00 137.31 226 PRO C C 1
ATOM 18453 O O . PRO C 1 226 ? 273.460 407.125 206.805 1.00 137.45 226 PRO C O 1
ATOM 18464 N N . ARG C 1 227 ? 273.878 405.042 206.079 1.00 137.56 227 ARG C N 1
ATOM 18465 C CA . ARG C 1 227 ? 273.924 405.428 204.677 1.00 137.18 227 ARG C CA 1
ATOM 18466 C C . ARG C 1 227 ? 272.566 405.348 203.992 1.00 139.22 227 ARG C C 1
ATOM 18467 O O . ARG C 1 227 ? 272.483 405.597 202.787 1.00 141.57 227 ARG C O 1
ATOM 18488 N N . SER C 1 228 ? 271.509 405.008 204.720 1.00 140.18 228 SER C N 1
ATOM 18489 C CA . SER C 1 228 ? 270.180 404.971 204.128 1.00 140.24 228 SER C CA 1
ATOM 18490 C C . SER C 1 228 ? 269.107 405.018 205.207 1.00 141.12 228 SER C C 1
ATOM 18491 O O . SER C 1 228 ? 268.404 404.023 205.423 1.00 142.56 228 SER C O 1
ATOM 18499 N N . PRO C 1 229 ? 268.948 406.140 205.905 1.00 140.35 229 PRO C N 1
ATOM 18500 C CA . PRO C 1 229 ? 267.837 406.261 206.853 1.00 139.53 229 PRO C CA 1
ATOM 18501 C C . PRO C 1 229 ? 266.503 406.090 206.144 1.00 142.62 229 PRO C C 1
ATOM 18502 O O . PRO C 1 229 ? 266.407 406.106 204.915 1.00 142.59 229 PRO C O 1
ATOM 18513 N N . LEU C 1 230 ? 265.455 405.918 206.944 1.00 142.69 230 LEU C N 1
ATOM 18514 C CA . LEU C 1 230 ? 264.073 405.709 206.535 1.00 141.43 230 LEU C CA 1
ATOM 18515 C C . LEU C 1 230 ? 263.846 404.293 206.016 1.00 142.30 230 LEU C C 1
ATOM 18516 O O . LEU C 1 230 ? 262.702 403.940 205.726 1.00 143.20 230 LEU C O 1
ATOM 18532 N N . THR C 1 231 ? 264.882 403.469 205.888 1.00 144.14 231 THR C N 1
ATOM 18533 C CA . THR C 1 231 ? 264.743 402.082 205.466 1.00 144.16 231 THR C CA 1
ATOM 18534 C C . THR C 1 231 ? 265.364 401.185 206.528 1.00 142.99 231 THR C C 1
ATOM 18535 O O . THR C 1 231 ? 266.580 401.278 206.770 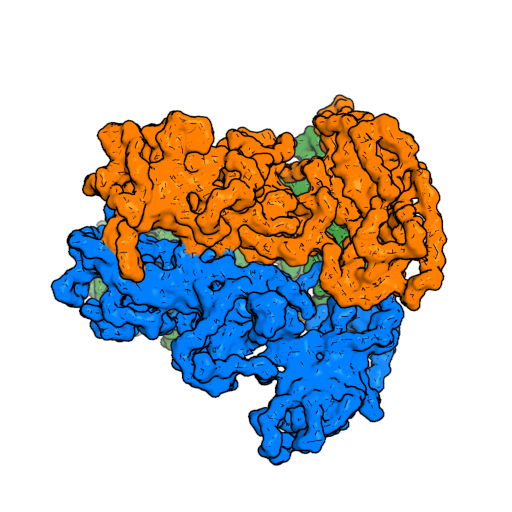1.00 143.86 231 THR C O 1
ATOM 18546 N N . PRO C 1 232 ? 264.603 400.315 207.186 1.00 140.86 232 PRO C N 1
ATOM 18547 C CA . PRO C 1 232 ? 265.182 399.505 208.261 1.00 144.16 232 PRO C CA 1
ATOM 18548 C C . PRO C 1 232 ? 266.194 398.498 207.740 1.00 144.96 232 PRO C C 1
ATOM 18549 O O . PRO C 1 232 ? 266.120 398.035 206.601 1.00 145.28 232 PRO C O 1
ATOM 18560 N N . VAL C 1 233 ? 267.151 398.159 208.603 1.00 144.85 233 VAL C N 1
ATOM 18561 C CA . VAL C 1 233 ? 268.101 397.099 208.294 1.00 146.42 233 VAL C CA 1
ATOM 18562 C C . VAL C 1 233 ? 267.366 395.767 208.278 1.00 148.45 233 VAL C C 1
ATOM 18563 O O . VAL C 1 233 ? 266.582 395.463 209.186 1.00 146.63 233 VAL C O 1
ATOM 18576 N N . VAL C 1 234 ? 267.617 394.962 207.247 1.00 152.06 234 VAL C N 1
ATOM 18577 C CA . VAL C 1 234 ? 266.871 393.734 207.042 1.00 150.79 234 VAL C CA 1
ATOM 18578 C C . VAL C 1 234 ? 267.734 392.484 207.194 1.00 153.28 234 VAL C C 1
ATOM 18579 O O . VAL C 1 234 ? 267.195 391.414 207.502 1.00 152.13 234 VAL C O 1
ATOM 18592 N N . GLU C 1 235 ? 269.046 392.574 206.989 1.00 154.92 235 GLU C N 1
ATOM 18593 C CA . GLU C 1 235 ? 269.896 391.399 207.121 1.00 153.83 235 GLU C CA 1
ATOM 18594 C C . GLU C 1 235 ? 271.356 391.825 207.149 1.00 152.73 235 GLU C C 1
ATOM 18595 O O . GLU C 1 235 ? 271.696 392.969 206.841 1.00 152.31 235 GLU C O 1
ATOM 18607 N N . LEU C 1 236 ? 272.212 390.882 207.531 1.00 152.20 236 LEU C N 1
ATOM 18608 C CA . LEU C 1 236 ? 273.654 391.055 207.454 1.00 152.13 236 LEU C CA 1
ATOM 18609 C C . LEU C 1 236 ? 274.176 390.396 206.182 1.00 152.83 236 LEU C C 1
ATOM 18610 O O . LEU C 1 236 ? 273.580 389.449 205.664 1.00 154.18 236 LEU C O 1
ATOM 18626 N N . TYR C 1 237 ? 275.302 390.903 205.680 1.00 152.40 237 TYR C N 1
ATOM 18627 C CA . TYR C 1 237 ? 275.752 390.547 204.342 1.00 153.27 237 TYR C CA 1
ATOM 18628 C C . TYR C 1 237 ? 277.256 390.328 204.319 1.00 154.68 237 TYR C C 1
ATOM 18629 O O . TYR C 1 237 ? 278.003 391.013 205.021 1.00 154.31 237 TYR C O 1
ATOM 18647 N N . ILE C 1 238 ? 277.686 389.366 203.505 1.00 156.41 238 ILE C N 1
ATOM 18648 C CA . ILE C 1 238 ? 279.098 389.111 203.243 1.00 156.35 238 ILE C CA 1
ATOM 18649 C C . ILE C 1 238 ? 279.282 388.988 201.738 1.00 158.31 238 ILE C C 1
ATOM 18650 O O . ILE C 1 238 ? 278.574 388.215 201.084 1.00 158.93 238 ILE C O 1
ATOM 18666 N N . ASN C 1 239 ? 280.230 389.745 201.193 1.00 159.87 239 ASN C N 1
ATOM 18667 C CA . ASN C 1 239 ? 280.543 389.714 199.771 1.00 159.29 239 ASN C CA 1
ATOM 18668 C C . ASN C 1 239 ? 282.043 389.557 199.583 1.00 159.42 239 ASN C C 1
ATOM 18669 O O . ASN C 1 239 ? 282.833 390.279 200.199 1.00 159.69 239 ASN C O 1
ATOM 18680 N N . SER C 1 240 ? 282.430 388.615 198.725 1.00 159.85 240 SER C N 1
ATOM 18681 C CA . SER C 1 240 ? 283.845 388.396 198.449 1.00 157.32 240 SER C CA 1
ATOM 18682 C C . SER C 1 240 ? 284.441 389.515 197.607 1.00 157.36 240 SER C C 1
ATOM 18683 O O . SER C 1 240 ? 285.620 389.850 197.773 1.00 153.51 240 SER C O 1
ATOM 18691 N N . SER C 1 241 ? 283.653 390.101 196.704 1.00 160.21 241 SER C N 1
ATOM 18692 C CA . SER C 1 241 ? 284.172 391.156 195.841 1.00 158.85 241 SER C CA 1
ATOM 18693 C C . SER C 1 241 ? 284.581 392.383 196.646 1.00 158.30 241 SER C C 1
ATOM 18694 O O . SER C 1 241 ? 285.613 393.002 196.366 1.00 158.29 241 SER C O 1
ATOM 18702 N N . TYR C 1 242 ? 283.787 392.750 197.650 1.00 158.15 242 TYR C N 1
ATOM 18703 C CA . TYR C 1 242 ? 284.043 393.967 198.411 1.00 155.43 242 TYR C CA 1
ATOM 18704 C C . TYR C 1 242 ? 285.232 393.776 199.342 1.00 155.28 242 TYR C C 1
ATOM 18705 O O . TYR C 1 242 ? 285.062 393.425 200.513 1.00 153.24 242 TYR C O 1
ATOM 18723 N N . ALA C 1 243 ? 286.437 394.014 198.832 1.00 156.10 243 ALA C N 1
ATOM 18724 C CA . ALA C 1 243 ? 287.660 393.832 199.601 1.00 153.48 243 ALA C CA 1
ATOM 18725 C C . ALA C 1 243 ? 288.114 395.100 200.309 1.00 153.04 243 ALA C C 1
ATOM 18726 O O . ALA C 1 243 ? 289.130 395.067 201.010 1.00 151.95 243 ALA C O 1
ATOM 18733 N N . THR C 1 244 ? 287.399 396.209 200.148 1.00 154.85 244 THR C N 1
ATOM 18734 C CA . THR C 1 244 ? 287.776 397.454 200.801 1.00 153.91 244 THR C CA 1
ATOM 18735 C C . THR C 1 244 ? 286.554 398.354 200.883 1.00 152.54 244 THR C C 1
ATOM 18736 O O . THR C 1 244 ? 285.568 398.159 200.168 1.00 151.45 244 THR C O 1
ATOM 18747 N N . CYS C 1 245 ? 286.631 399.341 201.772 1.00 149.67 245 CYS C N 1
ATOM 18748 C CA . CYS C 1 245 ? 285.556 400.304 201.965 1.00 148.24 245 CYS C CA 1
ATOM 18749 C C . CYS C 1 245 ? 286.145 401.703 202.028 1.00 147.42 245 CYS C C 1
ATOM 18750 O O . CYS C 1 245 ? 287.133 401.934 202.731 1.00 148.04 245 CYS C O 1
ATOM 18758 N N . ASN C 1 246 ? 285.537 402.631 201.288 1.00 147.27 246 ASN C N 1
ATOM 18759 C CA . ASN C 1 246 ? 285.950 404.028 201.280 1.00 146.53 246 ASN C CA 1
ATOM 18760 C C . ASN C 1 246 ? 284.803 404.961 201.651 1.00 147.01 246 ASN C C 1
ATOM 18761 O O . ASN C 1 246 ? 284.825 406.142 201.293 1.00 146.31 246 ASN C O 1
ATOM 18772 N N . HIS C 1 247 ? 283.802 404.455 202.367 1.00 146.76 247 HIS C N 1
ATOM 18773 C CA . HIS C 1 247 ? 282.657 405.269 202.743 1.00 144.10 247 HIS C CA 1
ATOM 18774 C C . HIS C 1 247 ? 283.066 406.332 203.759 1.00 145.15 247 HIS C C 1
ATOM 18775 O O . HIS C 1 247 ? 284.127 406.259 204.384 1.00 146.70 247 HIS C O 1
ATOM 18789 N N . GLN C 1 248 ? 282.204 407.339 203.912 1.00 144.17 248 GLN C N 1
ATOM 18790 C CA . GLN C 1 248 ? 282.465 408.445 204.825 1.00 143.35 248 GLN C CA 1
ATOM 18791 C C . GLN C 1 248 ? 281.269 408.786 205.706 1.00 142.14 248 GLN C C 1
ATOM 18792 O O . GLN C 1 248 ? 281.287 409.833 206.363 1.00 143.36 248 GLN C O 1
ATOM 18806 N N . LEU C 1 249 ? 280.237 407.945 205.745 1.00 139.28 249 LEU C N 1
ATOM 18807 C CA . LEU C 1 249 ? 279.079 408.177 206.602 1.00 138.30 249 LEU C CA 1
ATOM 18808 C C . LEU C 1 249 ? 278.932 407.157 207.718 1.00 139.78 249 LEU C C 1
ATOM 18809 O O . LEU C 1 249 ? 278.580 407.529 208.839 1.00 141.86 249 LEU C O 1
ATOM 18825 N N . GLY C 1 250 ? 279.186 405.881 207.450 1.00 137.98 250 GLY C N 1
ATOM 18826 C CA . GLY C 1 250 ? 279.047 404.863 208.473 1.00 139.09 250 GLY C CA 1
ATOM 18827 C C . GLY C 1 250 ? 280.351 404.557 209.176 1.00 142.33 250 GLY C C 1
ATOM 18828 O O . GLY C 1 250 ? 280.645 403.394 209.466 1.00 142.90 250 GLY C O 1
ATOM 18832 N N . ARG C 1 251 ? 281.140 405.588 209.461 1.00 144.76 251 ARG C N 1
ATOM 18833 C CA . ARG C 1 251 ? 282.466 405.434 210.044 1.00 144.01 251 ARG C CA 1
ATOM 18834 C C . ARG C 1 251 ? 282.445 405.926 211.483 1.00 145.04 251 ARG C C 1
ATOM 18835 O O . ARG C 1 251 ? 282.198 407.109 211.734 1.00 147.01 251 ARG C O 1
ATOM 18856 N N . TYR C 1 252 ? 282.712 405.019 212.420 1.00 145.16 252 TYR C N 1
ATOM 18857 C CA . TYR C 1 252 ? 282.800 405.352 213.832 1.00 145.07 252 TYR C CA 1
ATOM 18858 C C . TYR C 1 252 ? 284.008 404.643 214.425 1.00 145.65 252 TYR C C 1
ATOM 18859 O O . TYR C 1 252 ? 284.356 403.534 214.015 1.00 147.05 252 TYR C O 1
ATOM 18877 N N . THR C 1 253 ? 284.645 405.291 215.397 1.00 147.07 253 THR C N 1
ATOM 18878 C CA . THR C 1 253 ? 285.850 404.765 216.020 1.00 148.41 253 THR C CA 1
ATOM 18879 C C . THR C 1 253 ? 285.723 404.856 217.532 1.00 149.72 253 THR C C 1
ATOM 18880 O O . THR C 1 253 ? 285.074 405.759 218.067 1.00 151.35 253 THR C O 1
ATOM 18891 N N . ILE C 1 254 ? 286.360 403.907 218.219 1.00 149.24 254 ILE C N 1
ATOM 18892 C CA . ILE C 1 254 ? 286.212 403.809 219.668 1.00 148.68 254 ILE C CA 1
ATOM 18893 C C . ILE C 1 254 ? 286.796 405.038 220.350 1.00 149.54 254 ILE C C 1
ATOM 18894 O O . ILE C 1 254 ? 286.264 405.517 221.359 1.00 149.56 254 ILE C O 1
ATOM 18910 N N . TYR C 1 255 ? 287.903 405.561 219.826 1.00 149.57 255 TYR C N 1
ATOM 18911 C CA . TYR C 1 255 ? 288.605 406.645 220.504 1.00 148.16 255 TYR C CA 1
ATOM 18912 C C . TYR C 1 255 ? 287.970 408.002 220.214 1.00 147.90 255 TYR C C 1
ATOM 18913 O O . TYR C 1 255 ? 287.484 408.675 221.128 1.00 148.83 255 TYR C O 1
ATOM 18931 N N . GLN C 1 256 ? 287.958 408.419 218.946 1.00 147.81 256 GLN C N 1
ATOM 18932 C CA . GLN C 1 256 ? 287.526 409.763 218.578 1.00 148.15 256 GLN C CA 1
ATOM 18933 C C . GLN C 1 256 ? 286.119 409.788 217.988 1.00 147.65 256 GLN C C 1
ATOM 18934 O O . GLN C 1 256 ? 285.795 410.682 217.200 1.00 148.68 256 GLN C O 1
ATOM 18948 N N . GLY C 1 257 ? 285.274 408.831 218.358 1.00 146.37 257 GLY C N 1
ATOM 18949 C CA . GLY C 1 257 ? 283.881 408.888 217.946 1.00 145.49 257 GLY C CA 1
ATOM 18950 C C . GLY C 1 257 ? 283.730 408.869 216.438 1.00 145.64 257 GLY C C 1
ATOM 18951 O O . GLY C 1 257 ? 284.301 408.023 215.741 1.00 147.24 257 GLY C O 1
ATOM 18955 N N . ALA C 1 258 ? 282.946 409.811 215.922 1.00 142.57 258 ALA C N 1
ATOM 18956 C CA . ALA C 1 258 ? 282.653 409.855 214.498 1.00 141.59 258 ALA C CA 1
ATOM 18957 C C . ALA C 1 258 ? 283.909 410.165 213.693 1.00 144.52 258 ALA C C 1
ATOM 18958 O O . ALA C 1 258 ? 284.824 410.849 214.159 1.00 144.37 258 ALA C O 1
ATOM 18965 N N . ILE C 1 259 ? 283.938 409.658 212.462 1.00 146.72 259 ILE C N 1
ATOM 18966 C CA . ILE C 1 259 ? 285.080 409.798 211.572 1.00 146.11 259 ILE C CA 1
ATOM 18967 C C . ILE C 1 259 ? 284.600 410.386 210.255 1.00 146.84 259 ILE C C 1
ATOM 18968 O O . ILE C 1 259 ? 283.442 410.219 209.863 1.00 148.06 259 ILE C O 1
ATOM 18984 N N . GLY C 1 260 ? 285.505 411.075 209.566 1.00 147.59 260 GLY C N 1
ATOM 18985 C CA . GLY C 1 260 ? 285.197 411.628 208.266 1.00 146.83 260 GLY C CA 1
ATOM 18986 C C . GLY C 1 260 ? 284.010 412.564 208.294 1.00 143.16 260 GLY C C 1
ATOM 18987 O O . GLY C 1 260 ? 284.087 413.660 208.854 1.00 142.90 260 GLY C O 1
ATOM 18991 N N . ASN C 1 261 ? 282.901 412.138 207.693 1.00 140.92 261 ASN C N 1
ATOM 18992 C CA . ASN C 1 261 ? 281.710 412.968 207.599 1.00 141.74 261 ASN C CA 1
ATOM 18993 C C . ASN C 1 261 ? 280.541 412.367 208.371 1.00 142.71 261 ASN C C 1
ATOM 18994 O O . ASN C 1 261 ? 279.407 412.832 208.225 1.00 144.39 261 ASN C O 1
ATOM 19005 N N . SER C 1 262 ? 280.792 411.354 209.199 1.00 143.89 262 SER C N 1
ATOM 19006 C CA . SER C 1 262 ? 279.728 410.635 209.881 1.00 143.51 262 SER C CA 1
ATOM 19007 C C . SER C 1 262 ? 279.125 411.476 211.003 1.00 142.08 262 SER C C 1
ATOM 19008 O O . SER C 1 262 ? 279.717 412.446 211.483 1.00 141.21 262 SER C O 1
ATOM 19016 N N . THR C 1 263 ? 277.919 411.090 211.414 1.00 141.68 263 THR C N 1
ATOM 19017 C CA . THR C 1 263 ? 277.207 411.762 212.489 1.00 141.19 263 THR C CA 1
ATOM 19018 C C . THR C 1 263 ? 276.430 410.733 213.299 1.00 141.13 263 THR C C 1
ATOM 19019 O O . THR C 1 263 ? 276.135 409.633 212.826 1.00 140.62 263 THR C O 1
ATOM 19030 N N . PHE C 1 264 ? 276.099 411.108 214.535 1.00 139.67 264 PHE C N 1
ATOM 19031 C CA . PHE C 1 264 ? 275.343 410.236 215.426 1.00 137.34 264 PHE C CA 1
ATOM 19032 C C . PHE C 1 264 ? 273.838 410.318 215.207 1.00 137.82 264 PHE C C 1
ATOM 19033 O O . PHE C 1 264 ? 273.099 409.537 215.816 1.00 136.41 264 PHE C O 1
ATOM 19050 N N . ASN C 1 265 ? 273.369 411.235 214.366 1.00 139.31 265 ASN C N 1
ATOM 19051 C CA . ASN C 1 265 ? 271.949 411.383 214.047 1.00 137.30 265 ASN C CA 1
ATOM 19052 C C . ASN C 1 265 ? 271.794 411.402 212.533 1.00 138.74 265 ASN C C 1
ATOM 19053 O O . ASN C 1 265 ? 271.512 412.446 211.936 1.00 140.95 265 ASN C O 1
ATOM 19064 N N . PRO C 1 266 ? 271.979 410.254 211.877 1.00 136.76 266 PRO C N 1
ATOM 19065 C CA . PRO C 1 266 ? 271.937 410.248 210.406 1.00 138.19 266 PRO C CA 1
ATOM 19066 C C . PRO C 1 266 ? 270.637 410.778 209.830 1.00 140.19 266 PRO C C 1
ATOM 19067 O O . PRO C 1 266 ? 270.660 411.481 208.813 1.00 142.23 266 PRO C O 1
ATOM 19078 N N . SER C 1 267 ? 269.498 410.467 210.451 1.00 139.94 267 SER C N 1
ATOM 19079 C CA . SER C 1 267 ? 268.224 410.944 209.922 1.00 138.85 267 SER C CA 1
ATOM 19080 C C . SER C 1 267 ? 268.132 412.463 209.993 1.00 141.01 267 SER C C 1
ATOM 19081 O O . SER C 1 267 ? 267.635 413.107 209.063 1.00 141.69 267 SER C O 1
ATOM 19089 N N . GLY C 1 268 ? 268.606 413.054 211.090 1.00 142.65 268 GLY C N 1
ATOM 19090 C CA . GLY C 1 268 ? 268.514 414.496 211.238 1.00 141.60 268 GLY C CA 1
ATOM 19091 C C . GLY C 1 268 ? 269.340 415.252 210.215 1.00 142.93 268 GLY C C 1
ATOM 19092 O O . GLY C 1 268 ? 268.902 416.278 209.688 1.00 144.78 268 GLY C O 1
ATOM 19096 N N . ALA C 1 269 ? 270.540 414.761 209.919 1.00 141.96 269 ALA C N 1
ATOM 19097 C CA . ALA C 1 269 ? 271.467 415.449 209.031 1.00 142.34 269 ALA C CA 1
ATOM 19098 C C . ALA C 1 269 ? 271.319 415.040 207.572 1.00 142.77 269 ALA C C 1
ATOM 19099 O O . ALA C 1 269 ? 272.095 415.508 206.733 1.00 143.56 269 ALA C O 1
ATOM 19106 N N . TRP C 1 270 ? 270.347 414.191 207.246 1.00 142.78 270 TRP C N 1
ATOM 19107 C CA . TRP C 1 270 ? 270.195 413.699 205.882 1.00 140.68 270 TRP C CA 1
ATOM 19108 C C . TRP C 1 270 ? 269.811 414.793 204.893 1.00 143.05 270 TRP C C 1
ATOM 19109 O O . TRP C 1 270 ? 269.898 414.562 203.684 1.00 142.29 270 TRP C O 1
ATOM 19130 N N . THR C 1 271 ? 269.395 415.960 205.369 1.00 146.92 271 THR C N 1
ATOM 19131 C CA . THR C 1 271 ? 268.924 417.042 204.518 1.00 146.32 271 THR C CA 1
ATOM 19132 C C . THR C 1 271 ? 270.008 418.099 204.349 1.00 146.02 271 THR C C 1
ATOM 19133 O O . THR C 1 271 ? 270.823 418.328 205.246 1.00 146.30 271 THR C O 1
ATOM 19144 N N . ALA C 1 272 ? 270.011 418.745 203.185 1.00 145.82 272 ALA C N 1
ATOM 19145 C CA . ALA C 1 272 ? 270.959 419.810 202.892 1.00 145.65 272 ALA C CA 1
ATOM 19146 C C . ALA C 1 272 ? 270.303 420.802 201.940 1.00 149.07 272 ALA C C 1
ATOM 19147 O O . ALA C 1 272 ? 269.157 420.623 201.519 1.00 149.49 272 ALA C O 1
ATOM 19154 N N . THR C 1 273 ? 271.041 421.859 201.605 1.00 151.24 273 THR C N 1
ATOM 19155 C CA . THR C 1 273 ? 270.553 422.889 200.700 1.00 152.38 273 THR C CA 1
ATOM 19156 C C . THR C 1 273 ? 271.690 423.368 199.808 1.00 153.97 273 THR C C 1
ATOM 19157 O O . THR C 1 273 ? 272.869 423.239 200.145 1.00 154.90 273 THR C O 1
ATOM 19168 N N . CYS C 1 274 ? 271.316 423.928 198.660 1.00 155.16 274 CYS C N 1
ATOM 19169 C CA . CYS C 1 274 ? 272.256 424.461 197.685 1.00 156.74 274 CYS C CA 1
ATOM 19170 C C . CYS C 1 274 ? 271.789 425.843 197.246 1.00 157.67 274 CYS C C 1
ATOM 19171 O O . CYS C 1 274 ? 270.664 426.260 197.530 1.00 156.65 274 CYS C O 1
ATOM 19179 N N . THR C 1 275 ? 272.671 426.558 196.542 1.00 160.34 275 THR C N 1
ATOM 19180 C CA . THR C 1 275 ? 272.422 427.945 196.170 1.00 161.43 275 THR C CA 1
ATOM 19181 C C . THR C 1 275 ? 272.140 428.151 194.688 1.00 164.78 275 THR C C 1
ATOM 19182 O O . THR C 1 275 ? 271.738 429.254 194.304 1.00 167.00 275 THR C O 1
ATOM 19193 N N . ALA C 1 276 ? 272.333 427.135 193.847 1.00 165.07 276 ALA C N 1
ATOM 19194 C CA . ALA C 1 276 ? 272.024 427.226 192.420 1.00 165.77 276 ALA C CA 1
ATOM 19195 C C . ALA C 1 276 ? 272.826 428.344 191.749 1.00 165.31 276 ALA C C 1
ATOM 19196 O O . ALA C 1 276 ? 272.284 429.331 191.252 1.00 163.63 276 ALA C O 1
ATOM 19203 N N . GLU C 1 277 ? 274.143 428.165 191.747 1.00 165.86 277 GLU C N 1
ATOM 19204 C CA . GLU C 1 277 ? 275.035 429.121 191.112 1.00 166.69 277 GLU C CA 1
ATOM 19205 C C . GLU C 1 277 ? 274.907 429.045 189.591 1.00 168.05 277 GLU C C 1
ATOM 19206 O O . GLU C 1 277 ? 274.438 428.054 189.025 1.00 167.80 277 GLU C O 1
ATOM 19218 N N . ALA C 1 278 ? 275.336 430.120 188.930 1.00 169.95 278 ALA C N 1
ATOM 19219 C CA . ALA C 1 278 ? 275.246 430.223 187.478 1.00 169.22 278 ALA C CA 1
ATOM 19220 C C . ALA C 1 278 ? 276.100 429.165 186.793 1.00 170.81 278 ALA C C 1
ATOM 19221 O O . ALA C 1 278 ? 276.813 428.405 187.456 1.00 170.52 278 ALA C O 1
ATOM 19228 N N . GLY C 1 279 ? 276.033 429.112 185.469 1.00 167.72 279 GLY C N 1
ATOM 19229 C CA . GLY C 1 279 ? 276.767 428.129 184.701 1.00 164.87 279 GLY C CA 1
ATOM 19230 C C . GLY C 1 279 ? 275.943 426.885 184.415 1.00 164.31 279 GLY C C 1
ATOM 19231 O O . GLY C 1 279 ? 274.902 426.635 185.021 1.00 164.56 279 GLY C O 1
ATOM 19235 N N . SER C 1 280 ? 276.431 426.095 183.465 1.00 164.03 280 SER C N 1
ATOM 19236 C CA . SER C 1 280 ? 275.742 424.878 183.061 1.00 165.16 280 SER C CA 1
ATOM 19237 C C . SER C 1 280 ? 276.729 423.976 182.334 1.00 162.64 280 SER C C 1
ATOM 19238 O O . SER C 1 280 ? 277.835 424.388 181.979 1.00 159.16 280 SER C O 1
ATOM 19246 N N . VAL C 1 281 ? 276.306 422.732 182.117 1.00 165.51 281 VAL C N 1
ATOM 19247 C CA . VAL C 1 281 ? 277.088 421.747 181.385 1.00 166.92 281 VAL C CA 1
ATOM 19248 C C . VAL C 1 281 ? 276.203 421.144 180.301 1.00 170.70 281 VAL C C 1
ATOM 19249 O O . VAL C 1 281 ? 274.973 421.160 180.387 1.00 171.00 281 VAL C O 1
ATOM 19262 N N . THR C 1 282 ? 276.849 420.613 179.268 1.00 169.68 282 THR C N 1
ATOM 19263 C CA . THR C 1 282 ? 276.131 420.136 178.096 1.00 165.86 282 THR C CA 1
ATOM 19264 C C . THR C 1 282 ? 275.350 418.860 178.406 1.00 166.81 282 THR C C 1
ATOM 19265 O O . THR C 1 282 ? 275.579 418.179 179.409 1.00 166.41 282 THR C O 1
ATOM 19276 N N . GLY C 1 283 ? 274.417 418.547 177.521 1.00 166.62 283 GLY C N 1
ATOM 19277 C CA . GLY C 1 283 ? 273.599 417.358 177.637 1.00 167.21 283 GLY C CA 1
ATOM 19278 C C . GLY C 1 283 ? 272.368 417.470 176.771 1.00 173.21 283 GLY C C 1
ATOM 19279 O O . GLY C 1 283 ? 271.962 418.554 176.348 1.00 173.04 283 GLY C O 1
ATOM 19283 N N . HIS C 1 284 ? 271.764 416.315 176.488 1.00 176.28 284 HIS C N 1
ATOM 19284 C CA . HIS C 1 284 ? 270.523 416.324 175.714 1.00 178.03 284 HIS C CA 1
ATOM 19285 C C . HIS C 1 284 ? 269.429 417.102 176.432 1.00 177.53 284 HIS C C 1
ATOM 19286 O O . HIS C 1 284 ? 268.787 417.952 175.793 1.00 173.20 284 HIS C O 1
ATOM 19300 N N . PRO C 1 285 ? 269.156 416.878 177.725 1.00 175.88 285 PRO C N 1
ATOM 19301 C CA . PRO C 1 285 ? 268.480 417.919 178.509 1.00 172.58 285 PRO C CA 1
ATOM 19302 C C . PRO C 1 285 ? 269.474 418.995 178.914 1.00 172.55 285 PRO C C 1
ATOM 19303 O O . PRO C 1 285 ? 270.627 418.958 178.477 1.00 173.50 285 PRO C O 1
ATOM 19314 N N . ASN C 1 286 ? 269.059 419.952 179.738 1.00 168.25 286 ASN C N 1
ATOM 19315 C CA . ASN C 1 286 ? 269.946 421.001 180.224 1.00 166.67 286 ASN C CA 1
ATOM 19316 C C . ASN C 1 286 ? 270.237 420.784 181.701 1.00 167.73 286 ASN C C 1
ATOM 19317 O O . ASN C 1 286 ? 269.312 420.679 182.514 1.00 166.06 286 ASN C O 1
ATOM 19328 N N . TRP C 1 287 ? 271.519 420.720 182.041 1.00 169.35 287 TRP C N 1
ATOM 19329 C CA . TRP C 1 287 ? 271.973 420.524 183.410 1.00 166.50 287 TRP C CA 1
ATOM 19330 C C . TRP C 1 287 ? 272.448 421.853 183.987 1.00 167.18 287 TRP C C 1
ATOM 19331 O O . TRP C 1 287 ? 272.809 422.778 183.256 1.00 171.02 287 TRP C O 1
ATOM 19352 N N . ARG C 1 288 ? 272.450 421.939 185.315 1.00 164.23 288 ARG C N 1
ATOM 19353 C CA . ARG C 1 288 ? 272.757 423.188 185.997 1.00 164.06 288 ARG C CA 1
ATOM 19354 C C . ARG C 1 288 ? 273.720 422.932 187.145 1.00 161.84 288 ARG C C 1
ATOM 19355 O O . ARG C 1 288 ? 273.811 421.823 187.676 1.00 161.65 288 ARG C O 1
ATOM 19376 N N . TYR C 1 289 ? 274.442 423.983 187.523 1.00 159.73 289 TYR C N 1
ATOM 19377 C CA . TYR C 1 289 ? 275.417 423.933 188.602 1.00 157.80 289 TYR C CA 1
ATOM 19378 C C . TYR C 1 289 ? 274.844 424.565 189.864 1.00 158.47 289 TYR C C 1
ATOM 19379 O O . TYR C 1 289 ? 274.087 425.536 189.808 1.00 160.49 289 TYR C O 1
ATOM 19397 N N . ALA C 1 290 ? 275.220 424.001 191.009 1.00 157.38 290 ALA C N 1
ATOM 19398 C CA . ALA C 1 290 ? 274.811 424.531 192.299 1.00 156.18 290 ALA C CA 1
ATOM 19399 C C . ALA C 1 290 ? 275.914 424.264 193.310 1.00 152.70 290 ALA C C 1
ATOM 19400 O O . ALA C 1 290 ? 276.673 423.300 193.180 1.00 151.43 290 ALA C O 1
ATOM 19407 N N . LEU C 1 291 ? 275.990 425.122 194.322 1.00 152.45 291 LEU C N 1
ATOM 19408 C CA . LEU C 1 291 ? 277.006 425.035 195.362 1.00 152.16 291 LEU C CA 1
ATOM 19409 C C . LEU C 1 291 ? 276.331 424.717 196.689 1.00 153.00 291 LEU C C 1
ATOM 19410 O O . LEU C 1 291 ? 275.422 425.437 197.114 1.00 155.16 291 LEU C O 1
ATOM 19426 N N . LEU C 1 292 ? 276.775 423.644 197.336 1.00 152.12 292 LEU C N 1
ATOM 19427 C CA . LEU C 1 292 ? 276.178 423.235 198.599 1.00 151.73 292 LEU C CA 1
ATOM 19428 C C . LEU C 1 292 ? 276.509 424.238 199.696 1.00 153.25 292 LEU C C 1
ATOM 19429 O O . LEU C 1 292 ? 277.602 424.807 199.732 1.00 153.43 292 LEU C O 1
ATOM 19445 N N . ASP C 1 293 ? 275.553 424.452 200.596 1.00 155.28 293 ASP C N 1
ATOM 19446 C CA . ASP C 1 293 ? 275.746 425.344 201.729 1.00 154.40 293 ASP C CA 1
ATOM 19447 C C . ASP C 1 293 ? 276.412 424.597 202.876 1.00 150.78 293 ASP C C 1
ATOM 19448 O O . ASP C 1 293 ? 276.082 423.440 203.155 1.00 148.95 293 ASP C O 1
ATOM 19457 N N . LEU C 1 294 ? 277.348 425.272 203.547 1.00 148.37 294 LEU C N 1
ATOM 19458 C CA . LEU C 1 294 ? 278.160 424.687 204.612 1.00 148.87 294 LEU C CA 1
ATOM 19459 C C . LEU C 1 294 ? 277.994 425.539 205.865 1.00 151.96 294 LEU C C 1
ATOM 19460 O O . LEU C 1 294 ? 278.848 426.386 206.168 1.00 155.25 294 LEU C O 1
ATOM 19476 N N . PRO C 1 295 ? 276.908 425.347 206.618 1.00 151.09 295 PRO C N 1
ATOM 19477 C CA . PRO C 1 295 ? 276.744 426.127 207.855 1.00 148.53 295 PRO C CA 1
ATOM 19478 C C . PRO C 1 295 ? 277.868 425.916 208.850 1.00 151.51 295 PRO C C 1
ATOM 19479 O O . PRO C 1 295 ? 278.218 426.850 209.582 1.00 150.78 295 PRO C O 1
ATOM 19490 N N . ASP C 1 296 ? 278.444 424.716 208.904 1.00 155.99 296 ASP C N 1
ATOM 19491 C CA . ASP C 1 296 ? 279.545 424.438 209.818 1.00 156.16 296 ASP C CA 1
ATOM 19492 C C . ASP C 1 296 ? 280.886 424.932 209.296 1.00 155.73 296 ASP C C 1
ATOM 19493 O O . ASP C 1 296 ? 281.842 425.011 210.073 1.00 152.69 296 ASP C O 1
ATOM 19502 N N . ASN C 1 297 ? 280.980 425.260 208.009 1.00 156.96 297 ASN C N 1
ATOM 19503 C CA . ASN C 1 297 ? 282.222 425.734 207.398 1.00 155.26 297 ASN C CA 1
ATOM 19504 C C . ASN C 1 297 ? 281.933 426.996 206.596 1.00 155.69 297 ASN C C 1
ATOM 19505 O O . ASN C 1 297 ? 282.086 427.024 205.372 1.00 154.83 297 ASN C O 1
ATOM 19516 N N . PRO C 1 298 ? 281.516 428.075 207.266 1.00 155.89 298 PRO C N 1
ATOM 19517 C CA . PRO C 1 298 ? 281.086 429.270 206.519 1.00 153.70 298 PRO C CA 1
ATOM 19518 C C . PRO C 1 298 ? 282.152 429.817 205.589 1.00 151.90 298 PRO C C 1
ATOM 19519 O O . PRO C 1 298 ? 281.829 430.288 204.492 1.00 148.22 298 PRO C O 1
ATOM 19530 N N . THR C 1 299 ? 283.417 429.769 205.995 1.00 151.63 299 THR C N 1
ATOM 19531 C CA . THR C 1 299 ? 284.529 430.170 205.144 1.00 150.62 299 THR C CA 1
ATOM 19532 C C . THR C 1 299 ? 285.161 428.908 204.572 1.00 152.38 299 THR C C 1
ATOM 19533 O O . THR C 1 299 ? 285.701 428.086 205.321 1.00 155.21 299 THR C O 1
ATOM 19544 N N . PHE C 1 300 ? 285.113 428.766 203.250 1.00 150.03 300 PHE C N 1
ATOM 19545 C CA . PHE C 1 300 ? 285.480 427.512 202.596 1.00 152.31 300 PHE C CA 1
ATOM 19546 C C . PHE C 1 300 ? 286.995 427.339 202.667 1.00 156.25 300 PHE C C 1
ATOM 19547 O O . PHE C 1 300 ? 287.729 427.552 201.700 1.00 157.41 300 PHE C O 1
ATOM 19564 N N . ASP C 1 301 ? 287.467 426.942 203.848 1.00 158.09 301 ASP C N 1
ATOM 19565 C CA . ASP C 1 301 ? 288.878 426.655 204.051 1.00 159.10 301 ASP C CA 1
ATOM 19566 C C . ASP C 1 301 ? 289.165 425.182 203.798 1.00 160.47 301 ASP C C 1
ATOM 19567 O O . ASP C 1 301 ? 288.275 424.334 203.915 1.00 160.41 301 ASP C O 1
ATOM 19576 N N . PRO C 1 302 ? 290.406 424.839 203.443 1.00 161.43 302 PRO C N 1
ATOM 19577 C CA . PRO C 1 302 ? 290.731 423.432 203.168 1.00 161.76 302 PRO C CA 1
ATOM 19578 C C . PRO C 1 302 ? 290.879 422.571 204.410 1.00 160.81 302 PRO C C 1
ATOM 19579 O O . PRO C 1 302 ? 290.996 421.346 204.278 1.00 160.72 302 PRO C O 1
ATOM 19590 N N . THR C 1 303 ? 290.886 423.163 205.605 1.00 158.99 303 THR C N 1
ATOM 19591 C CA . THR C 1 303 ? 291.061 422.378 206.821 1.00 157.30 303 THR C CA 1
ATOM 19592 C C . THR C 1 303 ? 289.794 421.625 207.211 1.00 157.23 303 THR C C 1
ATOM 19593 O O . THR C 1 303 ? 289.879 420.492 207.694 1.00 155.75 303 THR C O 1
ATOM 19604 N N . LEU C 1 304 ? 288.627 422.229 207.017 1.00 156.92 304 LEU C N 1
ATOM 19605 C CA . LEU C 1 304 ? 287.355 421.652 207.421 1.00 155.43 304 LEU C CA 1
ATOM 19606 C C . LEU C 1 304 ? 286.690 420.941 206.250 1.00 155.23 304 LEU C C 1
ATOM 19607 O O . LEU C 1 304 ? 287.032 421.179 205.088 1.00 156.41 304 LEU C O 1
ATOM 19623 N N . PRO C 1 305 ? 285.732 420.056 206.518 1.00 150.62 305 PRO C N 1
ATOM 19624 C CA . PRO C 1 305 ? 285.104 419.287 205.435 1.00 148.59 305 PRO C CA 1
ATOM 19625 C C . PRO C 1 305 ? 284.449 420.203 204.418 1.00 151.26 305 PRO C C 1
ATOM 19626 O O . PRO C 1 305 ? 283.909 421.259 204.780 1.00 152.66 305 PRO C O 1
ATOM 19637 N N . PRO C 1 306 ? 284.473 419.842 203.136 1.00 150.59 306 PRO C N 1
ATOM 19638 C CA . PRO C 1 306 ? 283.859 420.686 202.101 1.00 148.16 306 PRO C CA 1
ATOM 19639 C C . PRO C 1 306 ? 282.401 420.381 201.793 1.00 148.06 306 PRO C C 1
ATOM 19640 O O . PRO C 1 306 ? 281.865 420.965 200.847 1.00 148.82 306 PRO C O 1
ATOM 19651 N N . VAL C 1 307 ? 281.749 419.495 202.540 1.00 148.69 307 VAL C N 1
ATOM 19652 C CA . VAL C 1 307 ? 280.355 419.144 202.271 1.00 147.61 307 VAL C CA 1
ATOM 19653 C C . VAL C 1 307 ? 279.584 419.174 203.582 1.00 146.41 307 VAL C C 1
ATOM 19654 O O . VAL C 1 307 ? 280.172 419.083 204.671 1.00 146.52 307 VAL C O 1
ATOM 19667 N N . PRO C 1 308 ? 278.259 419.306 203.513 1.00 143.80 308 PRO C N 1
ATOM 19668 C CA . PRO C 1 308 ? 277.463 419.364 204.744 1.00 142.32 308 PRO C CA 1
ATOM 19669 C C . PRO C 1 308 ? 277.632 418.104 205.580 1.00 141.84 308 PRO C C 1
ATOM 19670 O O . PRO C 1 308 ? 277.822 417.004 205.058 1.00 142.75 308 PRO C O 1
ATOM 19681 N N . ARG C 1 309 ? 277.562 418.282 206.896 1.00 139.31 309 ARG C N 1
ATOM 19682 C CA . ARG C 1 309 ? 277.811 417.186 207.823 1.00 139.46 309 ARG C CA 1
ATOM 19683 C C . ARG C 1 309 ? 276.859 416.027 207.555 1.00 140.42 309 ARG C C 1
ATOM 19684 O O . ARG C 1 309 ? 275.637 416.202 207.554 1.00 139.32 309 ARG C O 1
ATOM 19705 N N . GLY C 1 310 ? 277.422 414.844 207.335 1.00 143.32 310 GLY C N 1
ATOM 19706 C CA . GLY C 1 310 ? 276.613 413.651 207.147 1.00 140.30 310 GLY C CA 1
ATOM 19707 C C . GLY C 1 310 ? 275.621 413.758 206.010 1.00 138.80 310 GLY C C 1
ATOM 19708 O O . GLY C 1 310 ? 274.462 413.357 206.166 1.00 137.10 310 GLY C O 1
ATOM 19712 N N . PHE C 1 311 ? 276.046 414.290 204.862 1.00 139.98 311 PHE C N 1
ATOM 19713 C CA . PHE C 1 311 ? 275.081 414.582 203.803 1.00 141.37 311 PHE C CA 1
ATOM 19714 C C . PHE C 1 311 ? 274.760 413.350 202.962 1.00 142.04 311 PHE C C 1
ATOM 19715 O O . PHE C 1 311 ? 273.643 412.827 203.015 1.00 142.15 311 PHE C O 1
ATOM 19732 N N . CYS C 1 312 ? 275.725 412.862 202.184 1.00 142.85 312 CYS C N 1
ATOM 19733 C CA . CYS C 1 312 ? 275.398 411.792 201.251 1.00 143.94 312 CYS C CA 1
ATOM 19734 C C . CYS C 1 312 ? 276.661 411.294 200.562 1.00 146.90 312 CYS C C 1
ATOM 19735 O O . CYS C 1 312 ? 277.523 412.096 200.198 1.00 146.65 312 CYS C O 1
ATOM 19743 N N . ASP C 1 313 ? 276.761 409.977 200.379 1.00 147.88 313 ASP C N 1
ATOM 19744 C CA . ASP C 1 313 ? 277.920 409.376 199.718 1.00 147.26 313 ASP C CA 1
ATOM 19745 C C . ASP C 1 313 ? 277.525 408.186 198.841 1.00 149.28 313 ASP C C 1
ATOM 19746 O O . ASP C 1 313 ? 278.156 407.130 198.886 1.00 150.85 313 ASP C O 1
ATOM 19755 N N . TRP C 1 314 ? 276.475 408.324 198.026 1.00 149.99 314 TRP C N 1
ATOM 19756 C CA . TRP C 1 314 ? 276.054 407.184 197.214 1.00 150.59 314 TRP C CA 1
ATOM 19757 C C . TRP C 1 314 ? 277.196 406.646 196.362 1.00 152.54 314 TRP C C 1
ATOM 19758 O O . TRP C 1 314 ? 277.637 405.508 196.548 1.00 154.95 314 TRP C O 1
ATOM 19779 N N . GLY C 1 315 ? 277.671 407.456 195.422 1.00 152.22 315 GLY C N 1
ATOM 19780 C CA . GLY C 1 315 ? 278.609 406.986 194.423 1.00 153.23 315 GLY C CA 1
ATOM 19781 C C . GLY C 1 315 ? 277.891 406.559 193.161 1.00 155.50 315 GLY C C 1
ATOM 19782 O O . GLY C 1 315 ? 277.218 405.525 193.143 1.00 154.47 315 GLY C O 1
ATOM 19786 N N . SER C 1 316 ? 278.027 407.348 192.096 1.00 159.24 316 SER C N 1
ATOM 19787 C CA . SER C 1 316 ? 277.301 407.090 190.859 1.00 159.14 316 SER C CA 1
ATOM 19788 C C . SER C 1 316 ? 278.118 406.279 189.863 1.00 162.83 316 SER C C 1
ATOM 19789 O O . SER C 1 316 ? 277.596 405.337 189.259 1.00 162.82 316 SER C O 1
ATOM 19797 N N . GLY C 1 317 ? 279.379 406.621 189.678 1.00 165.42 317 GLY C N 1
ATOM 19798 C CA . GLY C 1 317 ? 280.243 405.905 188.761 1.00 165.41 317 GLY C CA 1
ATOM 19799 C C . GLY C 1 317 ? 281.374 406.790 188.286 1.00 169.10 317 GLY C C 1
ATOM 19800 O O . GLY C 1 317 ? 281.365 408.009 188.438 1.00 168.17 317 GLY C O 1
ATOM 19804 N N . VAL C 1 318 ? 282.382 406.149 187.694 1.00 172.14 318 VAL C N 1
ATOM 19805 C CA . VAL C 1 318 ? 283.535 406.891 187.192 1.00 172.80 318 VAL C CA 1
ATOM 19806 C C . VAL C 1 318 ? 283.122 407.803 186.045 1.00 174.70 318 VAL C C 1
ATOM 19807 O O . VAL C 1 318 ? 283.645 408.913 185.896 1.00 172.22 318 VAL C O 1
ATOM 19820 N N . LYS C 1 319 ? 282.184 407.354 185.214 1.00 177.87 319 LYS C N 1
ATOM 19821 C CA . LYS C 1 319 ? 281.714 408.158 184.089 1.00 176.64 319 LYS C CA 1
ATOM 19822 C C . LYS C 1 319 ? 280.352 407.637 183.664 1.00 176.92 319 LYS C C 1
ATOM 19823 O O . LYS C 1 319 ? 280.239 406.485 183.234 1.00 177.70 319 LYS C O 1
ATOM 19842 N N . SER C 1 320 ? 279.322 408.476 183.784 1.00 174.46 320 SER C N 1
ATOM 19843 C CA . SER C 1 320 ? 277.967 408.081 183.399 1.00 174.12 320 SER C CA 1
ATOM 19844 C C . SER C 1 320 ? 277.242 409.333 182.914 1.00 172.27 320 SER C C 1
ATOM 19845 O O . SER C 1 320 ? 276.698 410.090 183.722 1.00 168.65 320 SER C O 1
ATOM 19853 N N . GLY C 1 321 ? 277.238 409.540 181.599 1.00 173.08 321 GLY C N 1
ATOM 19854 C CA . GLY C 1 321 ? 276.570 410.687 181.021 1.00 170.37 321 GLY C CA 1
ATOM 19855 C C . GLY C 1 321 ? 275.063 410.544 181.018 1.00 170.75 321 GLY C C 1
ATOM 19856 O O . GLY C 1 321 ? 274.360 411.296 181.699 1.00 170.12 321 GLY C O 1
ATOM 19860 N N . ASN C 1 322 ? 274.556 409.578 180.255 1.00 171.94 322 ASN C N 1
ATOM 19861 C CA . ASN C 1 322 ? 273.126 409.306 180.165 1.00 172.87 322 ASN C CA 1
ATOM 19862 C C . ASN C 1 322 ? 272.808 407.887 180.619 1.00 170.82 322 ASN C C 1
ATOM 19863 O O . ASN C 1 322 ? 271.896 407.246 180.091 1.00 170.33 322 ASN C O 1
ATOM 19874 N N . LYS C 1 323 ? 273.556 407.384 181.599 1.00 167.73 323 LYS C N 1
ATOM 19875 C CA . LYS C 1 323 ? 273.389 406.023 182.092 1.00 165.43 323 LYS C CA 1
ATOM 19876 C C . LYS C 1 323 ? 272.987 405.973 183.556 1.00 165.78 323 LYS C C 1
ATOM 19877 O O . LYS C 1 323 ? 272.058 405.239 183.912 1.00 165.84 323 LYS C O 1
ATOM 19896 N N . GLN C 1 324 ? 273.663 406.729 184.418 1.00 165.74 324 GLN C N 1
ATOM 19897 C CA . GLN C 1 324 ? 273.452 406.648 185.856 1.00 163.96 324 GLN C CA 1
ATOM 19898 C C . GLN C 1 324 ? 273.444 408.046 186.451 1.00 162.58 324 GLN C C 1
ATOM 19899 O O . GLN C 1 324 ? 274.246 408.899 186.062 1.00 162.68 324 GLN C O 1
ATOM 19913 N N . HIS C 1 325 ? 272.531 408.274 187.392 1.00 161.82 325 HIS C N 1
ATOM 19914 C CA . HIS C 1 325 ? 272.434 409.555 188.077 1.00 159.88 325 HIS C CA 1
ATOM 19915 C C . HIS C 1 325 ? 271.778 409.336 189.430 1.00 158.83 325 HIS C C 1
ATOM 19916 O O . HIS C 1 325 ? 271.167 408.295 189.685 1.00 159.66 325 HIS C O 1
ATOM 19930 N N . LEU C 1 326 ? 271.919 410.332 190.297 1.00 158.12 326 LEU C N 1
ATOM 19931 C CA . LEU C 1 326 ? 271.249 410.340 191.588 1.00 155.49 326 LEU C CA 1
ATOM 19932 C C . LEU C 1 326 ? 269.961 411.147 191.488 1.00 156.12 326 LEU C C 1
ATOM 19933 O O . LEU C 1 326 ? 269.895 412.161 190.789 1.00 159.18 326 LEU C O 1
ATOM 19949 N N . VAL C 1 327 ? 268.932 410.689 192.197 1.00 153.60 327 VAL C N 1
ATOM 19950 C CA . VAL C 1 327 ? 267.612 411.312 192.176 1.00 154.50 327 VAL C CA 1
ATOM 19951 C C . VAL C 1 327 ? 267.272 411.769 193.587 1.00 154.50 327 VAL C C 1
ATOM 19952 O O . VAL C 1 327 ? 267.504 411.035 194.552 1.00 156.87 327 VAL C O 1
ATOM 19965 N N . CYS C 1 328 ? 266.716 412.974 193.701 1.00 154.21 328 CYS C N 1
ATOM 19966 C CA . CYS C 1 328 ? 266.436 413.593 194.988 1.00 152.81 328 CYS C CA 1
ATOM 19967 C C . CYS C 1 328 ? 265.190 414.458 194.882 1.00 154.79 328 CYS C C 1
ATOM 19968 O O . CYS C 1 328 ? 264.800 414.872 193.788 1.00 158.33 328 CYS C O 1
ATOM 19976 N N . PHE C 1 329 ? 264.566 414.732 196.026 1.00 153.91 329 PHE C N 1
ATOM 19977 C CA . PHE C 1 329 ? 263.577 415.799 196.073 1.00 154.37 329 PHE C CA 1
ATOM 19978 C C . PHE C 1 329 ? 264.275 417.142 195.922 1.00 155.94 329 PHE C C 1
ATOM 19979 O O . PHE C 1 329 ? 265.434 417.302 196.313 1.00 157.08 329 PHE C O 1
ATOM 19996 N N . THR C 1 330 ? 263.566 418.111 195.355 1.00 155.21 330 THR C N 1
ATOM 19997 C CA . THR C 1 330 ? 264.082 419.466 195.252 1.00 154.44 330 THR C CA 1
ATOM 19998 C C . THR C 1 330 ? 262.919 420.443 195.268 1.00 154.18 330 THR C C 1
ATOM 19999 O O . THR C 1 330 ? 261.854 420.163 194.710 1.00 156.79 330 THR C O 1
ATOM 20010 N N . GLY C 1 331 ? 263.128 421.587 195.911 1.00 152.33 331 GLY C N 1
ATOM 20011 C CA . GLY C 1 331 ? 262.106 422.611 195.973 1.00 152.57 331 GLY C CA 1
ATOM 20012 C C . GLY C 1 331 ? 262.717 423.951 196.301 1.00 152.32 331 GLY C C 1
ATOM 20013 O O . GLY C 1 331 ? 263.633 424.049 197.123 1.00 153.38 331 GLY C O 1
ATOM 20017 N N . LYS C 1 332 ? 262.206 424.992 195.652 1.00 151.62 332 LYS C N 1
ATOM 20018 C CA . LYS C 1 332 ? 262.703 426.340 195.873 1.00 151.80 332 LYS C CA 1
ATOM 20019 C C . LYS C 1 332 ? 262.299 426.827 197.257 1.00 151.77 332 LYS C C 1
ATOM 20020 O O . LYS C 1 332 ? 261.174 426.599 197.709 1.00 152.13 332 LYS C O 1
ATOM 20039 N N . LYS C 1 333 ? 263.226 427.500 197.933 1.00 151.72 333 LYS C N 1
ATOM 20040 C CA . LYS C 1 333 ? 262.966 428.000 199.275 1.00 152.76 333 LYS C CA 1
ATOM 20041 C C . LYS C 1 333 ? 262.110 429.257 199.216 1.00 155.80 333 LYS C C 1
ATOM 20042 O O . LYS C 1 333 ? 262.388 430.176 198.439 1.00 156.02 333 LYS C O 1
ATOM 20061 N N . VAL C 1 334 ? 261.069 429.291 200.041 1.00 157.94 334 VAL C N 1
ATOM 20062 C CA . VAL C 1 334 ? 260.201 430.444 200.204 1.00 156.77 334 VAL C CA 1
ATOM 20063 C C . VAL C 1 334 ? 260.010 430.677 201.699 1.00 158.80 334 VAL C C 1
ATOM 20064 O O . VAL C 1 334 ? 260.486 429.904 202.533 1.00 159.39 334 VAL C O 1
ATOM 20077 N N . GLU C 1 335 ? 259.314 431.757 202.037 1.00 159.15 335 GLU C N 1
ATOM 20078 C CA . GLU C 1 335 ? 259.042 432.047 203.436 1.00 159.26 335 GLU C CA 1
ATOM 20079 C C . GLU C 1 335 ? 258.284 430.888 204.072 1.00 160.63 335 GLU C C 1
ATOM 20080 O O . GLU C 1 335 ? 257.303 430.388 203.515 1.00 160.29 335 GLU C O 1
ATOM 20092 N N . GLY C 1 336 ? 258.762 430.442 205.233 1.00 158.72 336 GLY C N 1
ATOM 20093 C CA . GLY C 1 336 ? 258.129 429.363 205.958 1.00 156.02 336 GLY C CA 1
ATOM 20094 C C . GLY C 1 336 ? 258.505 427.970 205.504 1.00 154.53 336 GLY C C 1
ATOM 20095 O O . GLY C 1 336 ? 258.164 427.002 206.196 1.00 150.21 336 GLY C O 1
ATOM 20099 N N . GLY C 1 337 ? 259.193 427.824 204.375 1.00 154.66 337 GLY C N 1
ATOM 20100 C CA . GLY C 1 337 ? 259.573 426.507 203.903 1.00 151.63 337 GLY C CA 1
ATOM 20101 C C . GLY C 1 337 ? 259.938 426.457 202.434 1.00 152.47 337 GLY C C 1
ATOM 20102 O O . GLY C 1 337 ? 260.671 427.315 201.936 1.00 153.32 337 GLY C O 1
ATOM 20106 N N . PHE C 1 338 ? 259.427 425.449 201.733 1.00 152.80 338 PHE C N 1
ATOM 20107 C CA . PHE C 1 338 ? 259.754 425.219 200.334 1.00 152.49 338 PHE C CA 1
ATOM 20108 C C . PHE C 1 338 ? 258.472 424.926 199.569 1.00 153.77 338 PHE C C 1
ATOM 20109 O O . PHE C 1 338 ? 257.473 424.484 200.140 1.00 154.14 338 PHE C O 1
ATOM 20126 N N . GLN C 1 339 ? 258.510 425.176 198.261 1.00 155.16 339 GLN C N 1
ATOM 20127 C CA . GLN C 1 339 ? 257.349 424.999 197.403 1.00 156.85 339 GLN C CA 1
ATOM 20128 C C . GLN C 1 339 ? 257.700 424.120 196.212 1.00 158.52 339 GLN C C 1
ATOM 20129 O O . GLN C 1 339 ? 258.835 424.126 195.727 1.00 157.05 339 GLN C O 1
ATOM 20143 N N . ASP C 1 340 ? 256.706 423.371 195.740 1.00 160.25 340 ASP C N 1
ATOM 20144 C CA . ASP C 1 340 ? 256.845 422.515 194.566 1.00 159.19 340 ASP C CA 1
ATOM 20145 C C . ASP C 1 340 ? 257.991 421.518 194.752 1.00 159.51 340 ASP C C 1
ATOM 20146 O O . ASP C 1 340 ? 258.980 421.516 194.018 1.00 160.16 340 ASP C O 1
ATOM 20155 N N . VAL C 1 341 ? 257.834 420.663 195.755 1.00 159.78 341 VAL C N 1
ATOM 20156 C CA . VAL C 1 341 ? 258.821 419.635 196.060 1.00 158.94 341 VAL C CA 1
ATOM 20157 C C . VAL C 1 341 ? 258.529 418.425 195.183 1.00 158.45 341 VAL C C 1
ATOM 20158 O O . VAL C 1 341 ? 257.455 417.823 195.277 1.00 157.71 341 VAL C O 1
ATOM 20171 N N . ASP C 1 342 ? 259.488 418.066 194.330 1.00 159.59 342 ASP C N 1
ATOM 20172 C CA . ASP C 1 342 ? 259.328 416.941 193.422 1.00 158.13 342 ASP C CA 1
ATOM 20173 C C . ASP C 1 342 ? 260.699 416.375 193.078 1.00 158.87 342 ASP C C 1
ATOM 20174 O O . ASP C 1 342 ? 261.732 417.000 193.325 1.00 160.76 342 ASP C O 1
ATOM 20183 N N . THR C 1 343 ? 260.689 415.176 192.501 1.00 157.76 343 THR C N 1
ATOM 20184 C CA . THR C 1 343 ? 261.925 414.437 192.274 1.00 156.84 343 THR C CA 1
ATOM 20185 C C . THR C 1 343 ? 262.685 414.978 191.070 1.00 158.12 343 THR C C 1
ATOM 20186 O O . THR C 1 343 ? 262.105 415.260 190.019 1.00 158.53 343 THR C O 1
ATOM 20197 N N . HIS C 1 344 ? 263.998 415.116 191.234 1.00 158.97 344 HIS C N 1
ATOM 20198 C CA . HIS C 1 344 ? 264.884 415.562 190.169 1.00 157.35 344 HIS C CA 1
ATOM 20199 C C . HIS C 1 344 ? 266.160 414.734 190.200 1.00 156.84 344 HIS C C 1
ATOM 20200 O O . HIS C 1 344 ? 266.495 414.105 191.206 1.00 159.17 344 HIS C O 1
ATOM 20214 N N . MET C 1 345 ? 266.868 414.748 189.080 1.00 156.42 345 MET C N 1
ATOM 20215 C CA . MET C 1 345 ? 268.115 414.018 188.928 1.00 155.88 345 MET C CA 1
ATOM 20216 C C . MET C 1 345 ? 269.296 414.943 189.204 1.00 156.05 345 MET C C 1
ATOM 20217 O O . MET C 1 345 ? 269.264 416.132 188.875 1.00 158.23 345 MET C O 1
ATOM 20231 N N . TRP C 1 346 ? 270.340 414.391 189.817 1.00 155.74 346 TRP C N 1
ATOM 20232 C CA . TRP C 1 346 ? 271.490 415.190 190.223 1.00 154.77 346 TRP C CA 1
ATOM 20233 C C . TRP C 1 346 ? 272.714 414.289 190.298 1.00 155.12 346 TRP C C 1
ATOM 20234 O O . TRP C 1 346 ? 272.622 413.068 190.155 1.00 157.93 346 TRP C O 1
ATOM 20255 N N . ASP C 1 347 ? 273.868 414.911 190.521 1.00 152.94 347 ASP C N 1
ATOM 20256 C CA . ASP C 1 347 ? 275.123 414.180 190.658 1.00 152.08 347 ASP C CA 1
ATOM 20257 C C . ASP C 1 347 ? 276.160 415.116 191.270 1.00 150.46 347 ASP C C 1
ATOM 20258 O O . ASP C 1 347 ? 275.867 416.266 191.608 1.00 151.18 347 ASP C O 1
ATOM 20263 N N . TYR C 1 348 ? 277.383 414.608 191.405 1.00 149.41 348 TYR C N 1
ATOM 20264 C CA . TYR C 1 348 ? 278.471 415.321 192.063 1.00 149.56 348 TYR C CA 1
ATOM 20265 C C . TYR C 1 348 ? 279.377 415.968 191.025 1.00 155.59 348 TYR C C 1
ATOM 20266 O O . TYR C 1 348 ? 279.815 415.307 190.077 1.00 160.24 348 TYR C O 1
ATOM 20275 N N . GLY C 1 349 ? 279.655 417.257 191.206 1.00 156.66 349 GLY C N 1
ATOM 20276 C CA . GLY C 1 349 ? 280.579 417.970 190.345 1.00 158.96 349 GLY C CA 1
ATOM 20277 C C . GLY C 1 349 ? 280.216 417.872 188.869 1.00 163.60 349 GLY C C 1
ATOM 20278 O O . GLY C 1 349 ? 279.169 417.368 188.476 1.00 163.83 349 GLY C O 1
ATOM 20279 N N . ASP C 1 350 ? 281.134 418.377 188.048 1.00 167.86 350 ASP C N 1
ATOM 20280 C CA . ASP C 1 350 ? 280.968 418.303 186.606 1.00 169.14 350 ASP C CA 1
ATOM 20281 C C . ASP C 1 350 ? 281.293 416.893 186.119 1.00 171.94 350 ASP C C 1
ATOM 20282 O O . ASP C 1 350 ? 281.662 416.007 186.893 1.00 172.88 350 ASP C O 1
ATOM 20287 N N . ASN C 1 351 ? 281.155 416.678 184.812 1.00 171.23 351 ASN C N 1
ATOM 20288 C CA . ASN C 1 351 ? 281.269 415.342 184.235 1.00 170.75 351 ASN C CA 1
ATOM 20289 C C . ASN C 1 351 ? 282.635 415.098 183.601 1.00 174.91 351 ASN C C 1
ATOM 20290 O O . ASN C 1 351 ? 283.331 414.148 183.967 1.00 178.04 351 ASN C O 1
ATOM 20295 N N . GLU C 1 352 ? 283.033 415.943 182.648 1.00 175.99 352 GLU C N 1
ATOM 20296 C CA . GLU C 1 352 ? 284.253 415.677 181.894 1.00 176.32 352 GLU C CA 1
ATOM 20297 C C . GLU C 1 352 ? 285.496 415.837 182.764 1.00 175.08 352 GLU C C 1
ATOM 20298 O O . GLU C 1 352 ? 286.373 414.966 182.776 1.00 170.46 352 GLU C O 1
ATOM 20304 N N . THR C 1 353 ? 285.587 416.940 183.501 1.00 174.85 353 THR C N 1
ATOM 20305 C CA . THR C 1 353 ? 286.815 417.268 184.212 1.00 170.33 353 THR C CA 1
ATOM 20306 C C . THR C 1 353 ? 287.106 416.247 185.304 1.00 167.78 353 THR C C 1
ATOM 20307 O O . THR C 1 353 ? 286.195 415.727 185.953 1.00 168.34 353 THR C O 1
ATOM 20311 N N . VAL C 1 354 ? 288.390 415.964 185.504 1.00 166.46 354 VAL C N 1
ATOM 20312 C CA . VAL C 1 354 ? 288.826 415.079 186.573 1.00 165.13 354 VAL C CA 1
ATOM 20313 C C . VAL C 1 354 ? 289.004 415.895 187.847 1.00 163.16 354 VAL C C 1
ATOM 20314 O O . VAL C 1 354 ? 289.167 417.117 187.818 1.00 161.96 354 VAL C O 1
ATOM 20318 N N . GLY C 1 355 ? 288.974 415.206 188.988 1.00 158.82 355 GLY C N 1
ATOM 20319 C CA . GLY C 1 355 ? 289.003 415.859 190.277 1.00 155.31 355 GLY C CA 1
ATOM 20320 C C . GLY C 1 355 ? 287.681 416.438 190.720 1.00 158.46 355 GLY C C 1
ATOM 20321 O O . GLY C 1 355 ? 287.493 416.668 191.921 1.00 156.49 355 GLY C O 1
ATOM 20322 N N . LEU C 1 356 ? 286.760 416.690 189.791 1.00 161.58 356 LEU C N 1
ATOM 20323 C CA . LEU C 1 356 ? 285.413 417.127 190.115 1.00 161.40 356 LEU C CA 1
ATOM 20324 C C . LEU C 1 356 ? 284.337 416.155 189.656 1.00 161.79 356 LEU C C 1
ATOM 20325 O O . LEU C 1 356 ? 283.166 416.357 189.991 1.00 163.84 356 LEU C O 1
ATOM 20330 N N . ASP C 1 357 ? 284.695 415.113 188.907 1.00 160.96 357 ASP C N 1
ATOM 20331 C CA . ASP C 1 357 ? 283.694 414.186 188.392 1.00 164.13 357 ASP C CA 1
ATOM 20332 C C . ASP C 1 357 ? 283.020 413.430 189.532 1.00 164.87 357 ASP C C 1
ATOM 20333 O O . ASP C 1 357 ? 281.797 413.494 189.700 1.00 167.65 357 ASP C O 1
ATOM 20338 N N . ASN C 1 358 ? 283.805 412.700 190.323 1.00 162.06 358 ASN C N 1
ATOM 20339 C CA . ASN C 1 358 ? 283.301 411.960 191.482 1.00 160.45 358 ASN C CA 1
ATOM 20340 C C . ASN C 1 358 ? 284.180 412.305 192.684 1.00 159.51 358 ASN C C 1
ATOM 20341 O O . ASN C 1 358 ? 285.177 411.636 192.965 1.00 159.94 358 ASN C O 1
ATOM 20346 N N . THR C 1 359 ? 283.798 413.360 193.398 1.00 157.33 359 THR C N 1
ATOM 20347 C CA . THR C 1 359 ? 284.572 413.853 194.528 1.00 155.21 359 THR C CA 1
ATOM 20348 C C . THR C 1 359 ? 283.643 414.641 195.437 1.00 155.33 359 THR C C 1
ATOM 20349 O O . THR C 1 359 ? 282.534 415.011 195.044 1.00 156.89 359 THR C O 1
ATOM 20353 N N . TYR C 1 360 ? 284.103 414.896 196.658 1.00 153.81 360 TYR C N 1
ATOM 20354 C CA . TYR C 1 360 ? 283.363 415.751 197.577 1.00 156.48 360 TYR C CA 1
ATOM 20355 C C . TYR C 1 360 ? 283.730 417.209 197.352 1.00 158.37 360 TYR C C 1
ATOM 20356 O O . TYR C 1 360 ? 284.887 417.603 197.529 1.00 158.90 360 TYR C O 1
ATOM 20365 N N . GLN C 1 361 ? 282.742 418.006 196.964 1.00 156.04 361 GLN C N 1
ATOM 20366 C CA . GLN C 1 361 ? 282.884 419.452 196.899 1.00 150.80 361 GLN C CA 1
ATOM 20367 C C . GLN C 1 361 ? 281.487 420.050 196.968 1.00 149.96 361 GLN C C 1
ATOM 20368 O O . GLN C 1 361 ? 280.489 419.333 197.078 1.00 151.82 361 GLN C O 1
ATOM 20374 N N . ARG C 1 362 ? 281.422 421.377 196.907 1.00 148.16 362 ARG C N 1
ATOM 20375 C CA . ARG C 1 362 ? 280.130 422.048 196.913 1.00 149.35 362 ARG C CA 1
ATOM 20376 C C . ARG C 1 362 ? 279.417 421.930 195.572 1.00 152.55 362 ARG C C 1
ATOM 20377 O O . ARG C 1 362 ? 278.184 421.990 195.527 1.00 155.41 362 ARG C O 1
ATOM 20398 N N . THR C 1 363 ? 280.161 421.756 194.481 1.00 152.23 363 THR C N 1
ATOM 20399 C CA . THR C 1 363 ? 279.555 421.747 193.156 1.00 151.73 363 THR C CA 1
ATOM 20400 C C . THR C 1 363 ? 278.774 420.460 192.922 1.00 153.05 363 THR C C 1
ATOM 20401 O O . THR C 1 363 ? 279.261 419.360 193.195 1.00 152.64 363 THR C O 1
ATOM 20412 N N . ILE C 1 364 ? 277.556 420.603 192.398 1.00 153.92 364 ILE C N 1
ATOM 20413 C CA . ILE C 1 364 ? 276.689 419.464 192.119 1.00 154.22 364 ILE C CA 1
ATOM 20414 C C . ILE C 1 364 ? 275.849 419.770 190.888 1.00 155.60 364 ILE C C 1
ATOM 20415 O O . ILE C 1 364 ? 275.602 420.932 190.556 1.00 156.89 364 ILE C O 1
ATOM 20431 N N . TYR C 1 365 ? 275.412 418.713 190.211 1.00 158.74 365 TYR C N 1
ATOM 20432 C CA . TYR C 1 365 ? 274.488 418.841 189.094 1.00 159.10 365 TYR C CA 1
ATOM 20433 C C . TYR C 1 365 ? 273.061 419.010 189.595 1.00 161.19 365 TYR C C 1
ATOM 20434 O O . TYR C 1 365 ? 272.711 418.582 190.697 1.00 162.56 365 TYR C O 1
ATOM 20452 N N . ILE C 1 366 ? 272.232 419.638 188.765 1.00 161.59 366 ILE C N 1
ATOM 20453 C CA . ILE C 1 366 ? 270.792 419.711 188.988 1.00 162.51 366 ILE C CA 1
ATOM 20454 C C . ILE C 1 366 ? 270.098 419.472 187.655 1.00 162.95 366 ILE C C 1
ATOM 20455 O O . ILE C 1 366 ? 270.476 420.062 186.639 1.00 164.91 366 ILE C O 1
ATOM 20471 N N . LYS C 1 367 ? 269.087 418.608 187.661 1.00 162.90 367 LYS C N 1
ATOM 20472 C CA . LYS C 1 367 ? 268.279 418.341 186.471 1.00 164.11 367 LYS C CA 1
ATOM 20473 C C . LYS C 1 367 ? 267.014 419.195 186.516 1.00 167.60 367 LYS C C 1
ATOM 20474 O O . LYS C 1 367 ? 265.897 418.711 186.699 1.00 166.57 367 LYS C O 1
ATOM 20493 N N . ASP C 1 368 ? 267.213 420.501 186.350 1.00 170.36 368 ASP C N 1
ATOM 20494 C CA . ASP C 1 368 ? 266.125 421.474 186.435 1.00 170.87 368 ASP C CA 1
ATOM 20495 C C . ASP C 1 368 ? 266.326 422.540 185.365 1.00 172.79 368 ASP C C 1
ATOM 20496 O O . ASP C 1 368 ? 267.135 423.465 185.547 1.00 173.05 368 ASP C O 1
ATOM 20505 N N . PRO C 1 369 ? 265.614 422.450 184.240 1.00 173.44 369 PRO C N 1
ATOM 20506 C CA . PRO C 1 369 ? 265.757 423.492 183.210 1.00 172.86 369 PRO C CA 1
ATOM 20507 C C . PRO C 1 369 ? 265.410 424.882 183.706 1.00 173.11 369 PRO C C 1
ATOM 20508 O O . PRO C 1 369 ? 265.964 425.866 183.202 1.00 170.95 369 PRO C O 1
ATOM 20519 N N . SER C 1 370 ? 264.509 424.995 184.680 1.00 175.36 370 SER C N 1
ATOM 20520 C CA . SER C 1 370 ? 264.033 426.284 185.178 1.00 174.85 370 SER C CA 1
ATOM 20521 C C . SER C 1 370 ? 264.652 426.641 186.523 1.00 173.18 370 SER C C 1
ATOM 20522 O O . SER C 1 370 ? 263.986 427.213 187.389 1.00 170.44 370 SER C O 1
ATOM 20530 N N . LEU C 1 371 ? 265.927 426.321 186.723 1.00 172.46 371 LEU C N 1
ATOM 20531 C CA . LEU C 1 371 ? 266.583 426.586 187.998 1.00 170.15 371 LEU C CA 1
ATOM 20532 C C . LEU C 1 371 ? 266.842 428.082 188.131 1.00 167.70 371 LEU C C 1
ATOM 20533 O O . LEU C 1 371 ? 267.653 428.647 187.390 1.00 165.42 371 LEU C O 1
ATOM 20549 N N . GLU C 1 372 ? 266.156 428.725 189.071 1.00 168.66 372 GLU C N 1
ATOM 20550 C CA . GLU C 1 372 ? 266.322 430.155 189.278 1.00 169.27 372 GLU C CA 1
ATOM 20551 C C . GLU C 1 372 ? 267.733 430.473 189.760 1.00 167.27 372 GLU C C 1
ATOM 20552 O O . GLU C 1 372 ? 268.356 429.698 190.488 1.00 166.83 372 GLU C O 1
ATOM 20564 N N . LYS C 1 373 ? 268.230 431.632 189.345 1.00 166.18 373 LYS C N 1
ATOM 20565 C CA . LYS C 1 373 ? 269.568 432.051 189.729 1.00 165.69 373 LYS C CA 1
ATOM 20566 C C . LYS C 1 373 ? 269.633 432.329 191.226 1.00 167.09 373 LYS C C 1
ATOM 20567 O O . LYS C 1 373 ? 268.635 432.686 191.857 1.00 167.20 373 LYS C O 1
ATOM 20586 N N . ASP C 1 374 ? 270.820 432.107 191.795 1.00 167.70 374 ASP C N 1
ATOM 20587 C CA . ASP C 1 374 ? 271.177 432.479 193.164 1.00 167.24 374 ASP C CA 1
ATOM 20588 C C . ASP C 1 374 ? 269.993 432.362 194.116 1.00 166.19 374 ASP C C 1
ATOM 20589 O O . ASP C 1 374 ? 269.717 433.281 194.894 1.00 163.92 374 ASP C O 1
ATOM 20598 N N . ALA C 1 375 ? 269.294 431.233 194.064 1.00 166.18 375 ALA C N 1
ATOM 20599 C CA . ALA C 1 375 ? 268.179 430.942 194.951 1.00 163.31 375 ALA C CA 1
ATOM 20600 C C . ALA C 1 375 ? 268.443 429.625 195.664 1.00 162.09 375 ALA C C 1
ATOM 20601 O O . ALA C 1 375 ? 269.013 428.697 195.081 1.00 163.71 375 ALA C O 1
ATOM 20608 N N . GLN C 1 376 ? 268.036 429.549 196.927 1.00 157.26 376 GLN C N 1
ATOM 20609 C CA . GLN C 1 376 ? 268.308 428.375 197.741 1.00 155.18 376 GLN C CA 1
ATOM 20610 C C . GLN C 1 376 ? 267.303 427.270 197.445 1.00 155.23 376 GLN C C 1
ATOM 20611 O O . GLN C 1 376 ? 266.127 427.536 197.179 1.00 156.13 376 GLN C O 1
ATOM 20625 N N . TYR C 1 377 ? 267.771 426.024 197.493 1.00 153.93 377 TYR C N 1
ATOM 20626 C CA . TYR C 1 377 ? 266.937 424.871 197.186 1.00 150.90 377 TYR C CA 1
ATOM 20627 C C . TYR C 1 377 ? 267.179 423.763 198.200 1.00 149.94 377 TYR C C 1
ATOM 20628 O O . TYR C 1 377 ? 268.240 423.688 198.823 1.00 151.66 377 TYR C O 1
ATOM 20646 N N . LEU C 1 378 ? 266.177 422.904 198.352 1.00 148.99 378 LEU C N 1
ATOM 20647 C CA . LEU C 1 378 ? 266.242 421.757 199.243 1.00 148.85 378 LEU C CA 1
ATOM 20648 C C . LEU C 1 378 ? 266.710 420.527 198.476 1.00 150.19 378 LEU C C 1
ATOM 20649 O O . LEU C 1 378 ? 266.522 420.423 197.262 1.00 151.63 378 LEU C O 1
ATOM 20665 N N . VAL C 1 379 ? 267.329 419.590 199.194 1.00 150.18 379 VAL C N 1
ATOM 20666 C CA . VAL C 1 379 ? 267.881 418.381 198.588 1.00 149.19 379 VAL C CA 1
ATOM 20667 C C . VAL C 1 379 ? 267.663 417.219 199.551 1.00 148.64 379 VAL C C 1
ATOM 20668 O O . VAL C 1 379 ? 268.192 417.229 200.669 1.00 149.16 379 VAL C O 1
ATOM 20681 N N . ILE C 1 380 ? 266.894 416.222 199.124 1.00 147.81 380 ILE C N 1
ATOM 20682 C CA . ILE C 1 380 ? 266.678 414.989 199.872 1.00 146.55 380 ILE C CA 1
ATOM 20683 C C . ILE C 1 380 ? 267.187 413.835 199.009 1.00 147.46 380 ILE C C 1
ATOM 20684 O O . ILE C 1 380 ? 266.531 413.471 198.023 1.00 150.28 380 ILE C O 1
ATOM 20700 N N . PRO C 1 381 ? 268.316 413.209 199.351 1.00 146.17 381 PRO C N 1
ATOM 20701 C CA . PRO C 1 381 ? 268.965 412.289 198.401 1.00 147.08 381 PRO C CA 1
ATOM 20702 C C . PRO C 1 381 ? 268.093 411.167 197.854 1.00 150.52 381 PRO C C 1
ATOM 20703 O O . PRO C 1 381 ? 268.357 410.708 196.738 1.00 156.54 381 PRO C O 1
ATOM 20714 N N . MET C 1 382 ? 267.098 410.680 198.592 1.00 147.34 382 MET C N 1
ATOM 20715 C CA . MET C 1 382 ? 266.270 409.583 198.096 1.00 149.22 382 MET C CA 1
ATOM 20716 C C . MET C 1 382 ? 267.117 408.394 197.653 1.00 153.26 382 MET C C 1
ATOM 20717 O O . MET C 1 382 ? 267.555 407.595 198.488 1.00 155.20 382 MET C O 1
ATOM 20731 N N . GLY C 1 383 ? 267.356 408.268 196.346 1.00 154.93 383 GLY C N 1
ATOM 20732 C CA . GLY C 1 383 ? 267.937 407.064 195.782 1.00 153.88 383 GLY C CA 1
ATOM 20733 C C . GLY C 1 383 ? 268.639 407.290 194.457 1.00 154.64 383 GLY C C 1
ATOM 20734 O O . GLY C 1 383 ? 269.185 408.370 194.216 1.00 155.65 383 GLY C O 1
ATOM 20738 N N . VAL C 1 384 ? 268.624 406.281 193.586 1.00 154.51 384 VAL C N 1
ATOM 20739 C CA . VAL C 1 384 ? 269.372 406.306 192.336 1.00 156.16 384 VAL C CA 1
ATOM 20740 C C . VAL C 1 384 ? 268.449 405.926 191.186 1.00 159.06 384 VAL C C 1
ATOM 20741 O O . VAL C 1 384 ? 267.369 405.364 191.379 1.00 158.38 384 VAL C O 1
ATOM 20754 N N . SER C 1 385 ? 268.900 406.231 189.971 1.00 163.15 385 SER C N 1
ATOM 20755 C CA . SER C 1 385 ? 268.124 405.955 188.770 1.00 163.50 385 SER C CA 1
ATOM 20756 C C . SER C 1 385 ? 269.072 405.716 187.604 1.00 163.30 385 SER C C 1
ATOM 20757 O O . SER C 1 385 ? 270.250 406.079 187.647 1.00 164.94 385 SER C O 1
ATOM 20765 N N . GLY C 1 386 ? 268.542 405.099 186.557 1.00 161.85 386 GLY C N 1
ATOM 20766 C CA . GLY C 1 386 ? 269.302 404.856 185.343 1.00 161.75 386 GLY C CA 1
ATOM 20767 C C . GLY C 1 386 ? 269.780 403.412 185.264 1.00 162.42 386 GLY C C 1
ATOM 20768 O O . GLY C 1 386 ? 268.994 402.481 185.435 1.00 160.27 386 GLY C O 1
ATOM 20772 N N . ALA C 1 387 ? 271.072 403.233 184.997 1.00 165.12 387 ALA C N 1
ATOM 20773 C CA . ALA C 1 387 ? 271.689 401.917 184.930 1.00 163.27 387 ALA C CA 1
ATOM 20774 C C . ALA C 1 387 ? 272.410 401.546 186.220 1.00 165.41 387 ALA C C 1
ATOM 20775 O O . ALA C 1 387 ? 273.138 400.550 186.245 1.00 163.52 387 ALA C O 1
ATOM 20782 N N . ALA C 1 388 ? 272.228 402.323 187.285 1.00 165.52 388 ALA C N 1
ATOM 20783 C CA . ALA C 1 388 ? 272.929 402.060 188.532 1.00 160.41 388 ALA C CA 1
ATOM 20784 C C . ALA C 1 388 ? 272.513 400.715 189.114 1.00 159.91 388 ALA C C 1
ATOM 20785 O O . ALA C 1 388 ? 271.378 400.260 188.944 1.00 158.97 388 ALA C O 1
ATOM 20792 N N . ASN C 1 389 ? 273.452 400.074 189.805 1.00 159.53 389 ASN C N 1
ATOM 20793 C CA . ASN C 1 389 ? 273.215 398.795 190.460 1.00 158.38 389 ASN C CA 1
ATOM 20794 C C . ASN C 1 389 ? 273.870 398.840 191.836 1.00 159.90 389 ASN C C 1
ATOM 20795 O O . ASN C 1 389 ? 274.320 399.892 192.299 1.00 160.58 389 ASN C O 1
ATOM 20806 N N . ASP C 1 390 ? 273.928 397.682 192.498 1.00 159.95 390 ASP C N 1
ATOM 20807 C CA . ASP C 1 390 ? 274.493 397.628 193.841 1.00 158.75 390 ASP C CA 1
ATOM 20808 C C . ASP C 1 390 ? 275.966 398.021 193.840 1.00 158.15 390 ASP C C 1
ATOM 20809 O O . ASP C 1 390 ? 276.427 398.729 194.742 1.00 157.89 390 ASP C O 1
ATOM 20818 N N . ASP C 1 391 ? 276.720 397.569 192.837 1.00 158.93 391 ASP C N 1
ATOM 20819 C CA . ASP C 1 391 ? 278.157 397.822 192.823 1.00 157.90 391 ASP C CA 1
ATOM 20820 C C . ASP C 1 391 ? 278.460 399.313 192.747 1.00 157.52 391 ASP C C 1
ATOM 20821 O O . ASP C 1 391 ? 279.358 399.806 193.440 1.00 154.98 391 ASP C O 1
ATOM 20830 N N . THR C 1 392 ? 277.727 400.048 191.910 1.00 158.76 392 THR C N 1
ATOM 20831 C CA . THR C 1 392 ? 277.998 401.474 191.758 1.00 157.05 392 THR C CA 1
ATOM 20832 C C . THR C 1 392 ? 277.770 402.222 193.065 1.00 156.96 392 THR C C 1
ATOM 20833 O O . THR C 1 392 ? 278.561 403.095 193.436 1.00 156.40 392 THR C O 1
ATOM 20844 N N . VAL C 1 393 ? 276.690 401.895 193.775 1.00 157.38 393 VAL C N 1
ATOM 20845 C CA . VAL C 1 393 ? 276.413 402.560 195.045 1.00 155.21 393 VAL C CA 1
ATOM 20846 C C . VAL C 1 393 ? 277.461 402.196 196.085 1.00 153.97 393 VAL C C 1
ATOM 20847 O O . VAL C 1 393 ? 277.751 402.990 196.989 1.00 152.80 393 VAL C O 1
ATOM 20860 N N . GLN C 1 394 ? 278.040 400.998 195.990 1.00 153.84 394 GLN C N 1
ATOM 20861 C CA . GLN C 1 394 ? 278.991 400.553 197.002 1.00 149.88 394 GLN C CA 1
ATOM 20862 C C . GLN C 1 394 ? 280.241 401.424 197.017 1.00 149.58 394 GLN C C 1
ATOM 20863 O O . GLN C 1 394 ? 280.770 401.744 198.087 1.00 147.91 394 GLN C O 1
ATOM 20877 N N . VAL C 1 395 ? 280.732 401.813 195.844 1.00 151.05 395 VAL C N 1
ATOM 20878 C CA . VAL C 1 395 ? 281.975 402.568 195.731 1.00 149.96 395 VAL C CA 1
ATOM 20879 C C . VAL C 1 395 ? 281.642 404.051 195.835 1.00 149.51 395 VAL C C 1
ATOM 20880 O O . VAL C 1 395 ? 280.976 404.612 194.962 1.00 149.59 395 VAL C O 1
ATOM 20893 N N . ALA C 1 396 ? 282.118 404.689 196.899 1.00 147.98 396 ALA C N 1
ATOM 20894 C CA . ALA C 1 396 ? 281.879 406.104 197.113 1.00 148.78 396 ALA C CA 1
ATOM 20895 C C . ALA C 1 396 ? 282.879 406.947 196.328 1.00 151.40 396 ALA C C 1
ATOM 20896 O O . ALA C 1 396 ? 283.951 406.468 195.954 1.00 152.67 396 ALA C O 1
ATOM 20903 N N . PRO C 1 397 ? 282.549 408.207 196.058 1.00 152.76 397 PRO C N 1
ATOM 20904 C CA . PRO C 1 397 ? 283.501 409.086 195.371 1.00 153.57 397 PRO C CA 1
ATOM 20905 C C . PRO C 1 397 ? 284.712 409.388 196.239 1.00 153.70 397 PRO C C 1
ATOM 20906 O O . PRO C 1 397 ? 284.670 409.315 197.469 1.00 154.72 397 PRO C O 1
ATOM 20917 N N . ASN C 1 398 ? 285.807 409.737 195.571 1.00 152.63 398 ASN C N 1
ATOM 20918 C CA . ASN C 1 398 ? 287.068 409.959 196.259 1.00 151.60 398 ASN C CA 1
ATOM 20919 C C . ASN C 1 398 ? 287.034 411.260 197.057 1.00 152.37 398 ASN C C 1
ATOM 20920 O O . ASN C 1 398 ? 286.169 412.119 196.867 1.00 153.50 398 ASN C O 1
ATOM 20931 N N . CYS C 1 399 ? 287.996 411.392 197.967 1.00 153.39 399 CYS C N 1
ATOM 20932 C CA . CYS C 1 399 ? 288.145 412.572 198.807 1.00 155.21 399 CYS C CA 1
ATOM 20933 C C . CYS C 1 399 ? 289.538 413.155 198.624 1.00 155.52 399 CYS C C 1
ATOM 20934 O O . CYS C 1 399 ? 290.528 412.418 198.586 1.00 153.20 399 CYS C O 1
ATOM 20942 N N . TYR C 1 400 ? 289.611 414.482 198.525 1.00 157.65 400 TYR C N 1
ATOM 20943 C CA . TYR C 1 400 ? 290.871 415.177 198.301 1.00 157.12 400 TYR C CA 1
ATOM 20944 C C . TYR C 1 400 ? 290.940 416.402 199.201 1.00 157.24 400 TYR C C 1
ATOM 20945 O O . TYR C 1 400 ? 289.921 416.915 199.669 1.00 158.77 400 TYR C O 1
ATOM 20963 N N . GLY C 1 401 ? 292.168 416.865 199.437 1.00 155.92 401 GLY C N 1
ATOM 20964 C CA . GLY C 1 401 ? 292.418 418.019 200.274 1.00 156.32 401 GLY C CA 1
ATOM 20965 C C . GLY C 1 401 ? 293.200 417.640 201.519 1.00 157.03 401 GLY C C 1
ATOM 20966 O O . GLY C 1 401 ? 294.010 416.705 201.505 1.00 154.61 401 GLY C O 1
ATOM 20970 N N . SER C 1 402 ? 292.950 418.380 202.596 1.00 159.58 402 SER C N 1
ATOM 20971 C CA . SER C 1 402 ? 293.600 418.139 203.879 1.00 158.96 402 SER C CA 1
ATOM 20972 C C . SER C 1 402 ? 292.589 418.241 205.010 1.00 160.13 402 SER C C 1
ATOM 20973 O O . SER C 1 402 ? 292.874 418.805 206.072 1.00 160.39 402 SER C O 1
ATOM 20981 N N . TRP C 1 403 ? 291.393 417.692 204.803 1.00 158.73 403 TRP C N 1
ATOM 20982 C CA . TRP C 1 403 ? 290.303 417.768 205.771 1.00 156.44 403 TRP C CA 1
ATOM 20983 C C . TRP C 1 403 ? 290.099 416.438 206.490 1.00 157.35 403 TRP C C 1
ATOM 20984 O O . TRP C 1 403 ? 288.970 416.030 206.760 1.00 158.20 403 TRP C O 1
ATOM 21005 N N . ASP C 1 404 ? 291.201 415.749 206.781 1.00 158.29 404 ASP C N 1
ATOM 21006 C CA . ASP C 1 404 ? 291.249 414.515 207.576 1.00 155.76 404 ASP C CA 1
ATOM 21007 C C . ASP C 1 404 ? 289.994 413.667 207.360 1.00 151.73 404 ASP C C 1
ATOM 21008 O O . ASP C 1 404 ? 289.228 413.376 208.278 1.00 148.76 404 ASP C O 1
ATOM 21017 N N . TYR C 1 405 ? 289.794 413.284 206.102 1.00 150.42 405 TYR C N 1
ATOM 21018 C CA . TYR C 1 405 ? 288.694 412.406 205.738 1.00 148.27 405 TYR C CA 1
ATOM 21019 C C . TYR C 1 405 ? 288.911 411.017 206.339 1.00 148.40 405 TYR C C 1
ATOM 21020 O O . TYR C 1 405 ? 289.916 410.742 206.999 1.00 147.87 405 TYR C O 1
ATOM 21038 N N . ALA C 1 406 ? 287.947 410.132 206.111 1.00 150.17 406 ALA C N 1
ATOM 21039 C CA . ALA C 1 406 ? 288.030 408.771 206.624 1.00 148.79 406 ALA C CA 1
ATOM 21040 C C . ALA C 1 406 ? 288.915 407.923 205.717 1.00 149.79 406 ALA C C 1
ATOM 21041 O O . ALA C 1 406 ? 288.632 407.818 204.519 1.00 149.70 406 ALA C O 1
ATOM 21048 N N . PRO C 1 407 ? 289.979 407.307 206.230 1.00 149.76 407 PRO C N 1
ATOM 21049 C CA . PRO C 1 407 ? 290.847 406.502 205.363 1.00 147.94 407 PRO C CA 1
ATOM 21050 C C . PRO C 1 407 ? 290.161 405.233 204.890 1.00 148.44 407 PRO C C 1
ATOM 21051 O O . PRO C 1 407 ? 289.261 404.700 205.541 1.00 151.24 407 PRO C O 1
ATOM 21062 N N . THR C 1 408 ? 290.601 404.751 203.731 1.00 148.80 408 THR C N 1
ATOM 21063 C CA . THR C 1 408 ? 290.123 403.472 203.225 1.00 149.97 408 THR C CA 1
ATOM 21064 C C . THR C 1 408 ? 290.684 402.332 204.066 1.00 150.94 408 THR C C 1
ATOM 21065 O O . THR C 1 408 ? 291.821 402.392 204.539 1.00 151.41 408 THR C O 1
ATOM 21076 N N . VAL C 1 409 ? 289.879 401.286 204.246 1.00 151.21 409 VAL C N 1
ATOM 21077 C CA . VAL C 1 409 ? 290.247 400.151 205.081 1.00 149.31 409 VAL C CA 1
ATOM 21078 C C . VAL C 1 409 ? 289.999 398.861 204.313 1.00 151.15 409 VAL C C 1
ATOM 21079 O O . VAL C 1 409 ? 289.181 398.800 203.394 1.00 152.32 409 VAL C O 1
ATOM 21092 N N . ALA C 1 410 ? 290.728 397.821 204.707 1.00 152.57 410 ALA C N 1
ATOM 21093 C CA . ALA C 1 410 ? 290.586 396.490 204.144 1.00 151.75 410 ALA C CA 1
ATOM 21094 C C . ALA C 1 410 ? 290.661 395.471 205.268 1.00 151.96 410 ALA C C 1
ATOM 21095 O O . ALA C 1 410 ? 291.291 395.730 206.301 1.00 150.74 410 ALA C O 1
ATOM 21102 N N . PRO C 1 411 ? 290.035 394.310 205.102 1.00 152.02 411 PRO C N 1
ATOM 21103 C CA . PRO C 1 411 ? 290.065 393.300 206.155 1.00 153.09 411 PRO C CA 1
ATOM 21104 C C . PRO C 1 411 ? 291.379 392.542 206.143 1.00 155.98 411 PRO C C 1
ATOM 21105 O O . PRO C 1 411 ? 292.072 392.504 205.116 1.00 156.37 411 PRO C O 1
ATOM 21116 N N . PRO C 1 412 ? 291.762 391.927 207.261 1.00 157.50 412 PRO C N 1
ATOM 21117 C CA . PRO C 1 412 ? 292.952 391.072 207.248 1.00 156.85 412 PRO C CA 1
ATOM 21118 C C . PRO C 1 412 ? 292.777 389.917 206.277 1.00 160.65 412 PRO C C 1
ATOM 21119 O O . PRO C 1 412 ? 291.666 389.434 206.048 1.00 162.78 412 PRO C O 1
ATOM 21130 N N . LEU C 1 413 ? 293.892 389.479 205.700 1.00 161.24 413 LEU C N 1
ATOM 21131 C CA . LEU C 1 413 ? 293.847 388.411 204.712 1.00 160.66 413 LEU C CA 1
ATOM 21132 C C . LEU C 1 413 ? 293.152 387.186 205.291 1.00 162.45 413 LEU C C 1
ATOM 21133 O O . LEU C 1 413 ? 293.444 386.762 206.412 1.00 163.06 413 LEU C O 1
ATOM 21149 N N . GLY C 1 414 ? 292.227 386.618 204.520 1.00 161.56 414 GLY C N 1
ATOM 21150 C CA . GLY C 1 414 ? 291.452 385.478 204.961 1.00 158.61 414 GLY C CA 1
ATOM 21151 C C . GLY C 1 414 ? 290.140 385.810 205.638 1.00 158.93 414 GLY C C 1
ATOM 21152 O O . GLY C 1 414 ? 289.399 384.885 205.996 1.00 156.93 414 GLY C O 1
ATOM 21156 N N . GLU C 1 415 ? 289.824 387.089 205.826 1.00 161.94 415 GLU C N 1
ATOM 21157 C CA . GLU C 1 415 ? 288.583 387.515 206.454 1.00 159.88 415 GLU C CA 1
ATOM 21158 C C . GLU C 1 415 ? 287.818 388.439 205.517 1.00 159.30 415 GLU C C 1
ATOM 21159 O O . GLU C 1 415 ? 288.380 389.017 204.584 1.00 160.37 415 GLU C O 1
ATOM 21171 N N . GLN C 1 416 ? 286.518 388.573 205.778 1.00 157.76 416 GLN C N 1
ATOM 21172 C CA . GLN C 1 416 ? 285.631 389.380 204.955 1.00 155.88 416 GLN C CA 1
ATOM 21173 C C . GLN C 1 416 ? 284.779 390.278 205.839 1.00 151.78 416 GLN C C 1
ATOM 21174 O O . GLN C 1 416 ? 284.520 389.966 207.002 1.00 152.71 416 GLN C O 1
ATOM 21188 N N . PHE C 1 417 ? 284.340 391.398 205.268 1.00 149.02 417 PHE C N 1
ATOM 21189 C CA . PHE C 1 417 ? 283.509 392.344 205.994 1.00 147.46 417 PHE C CA 1
ATOM 21190 C C . PHE C 1 417 ? 282.111 391.776 206.225 1.00 149.44 417 PHE C C 1
ATOM 21191 O O . PHE C 1 417 ? 281.656 390.863 205.532 1.00 151.61 417 PHE C O 1
ATOM 21208 N N . VAL C 1 418 ? 281.428 392.339 207.218 1.00 149.17 418 VAL C N 1
ATOM 21209 C CA . VAL C 1 418 ? 280.019 392.070 207.477 1.00 148.28 418 VAL C CA 1
ATOM 21210 C C . VAL C 1 418 ? 279.276 393.395 207.405 1.00 147.75 418 VAL C C 1
ATOM 21211 O O . VAL C 1 418 ? 279.648 394.357 208.087 1.00 146.43 418 VAL C O 1
ATOM 21224 N N . TRP C 1 419 ? 278.230 393.445 206.586 1.00 149.11 419 TRP C N 1
ATOM 21225 C CA . TRP C 1 419 ? 277.527 394.681 206.274 1.00 148.02 419 TRP C CA 1
ATOM 21226 C C . TRP C 1 419 ? 276.114 394.666 206.842 1.00 148.16 419 TRP C C 1
ATOM 21227 O O . TRP C 1 419 ? 275.608 393.641 207.304 1.00 152.24 419 TRP C O 1
ATOM 21248 N N . PHE C 1 420 ? 275.480 395.836 206.796 1.00 145.37 420 PHE C N 1
ATOM 21249 C CA . PHE C 1 420 ? 274.072 396.013 207.132 1.00 146.47 420 PHE C CA 1
ATOM 21250 C C . PHE C 1 420 ? 273.340 396.412 205.855 1.00 148.20 420 PHE C C 1
ATOM 21251 O O . PHE C 1 420 ? 273.563 397.506 205.329 1.00 147.95 420 PHE C O 1
ATOM 21268 N N . ARG C 1 421 ? 272.470 395.537 205.358 1.00 150.32 421 ARG C N 1
ATOM 21269 C CA . ARG C 1 421 ? 271.729 395.818 204.137 1.00 150.67 421 ARG C CA 1
ATOM 21270 C C . ARG C 1 421 ? 270.438 396.570 204.434 1.00 151.69 421 ARG C C 1
ATOM 21271 O O . ARG C 1 421 ? 269.986 396.673 205.575 1.00 152.55 421 ARG C O 1
ATOM 21292 N N . SER C 1 422 ? 269.834 397.090 203.368 1.00 150.56 422 SER C N 1
ATOM 21293 C CA . SER C 1 422 ? 268.567 397.799 203.463 1.00 147.17 422 SER C CA 1
ATOM 21294 C C . SER C 1 422 ? 267.985 397.922 202.063 1.00 148.97 422 SER C C 1
ATOM 21295 O O . SER C 1 422 ? 268.666 398.393 201.150 1.00 149.40 422 SER C O 1
ATOM 21303 N N . GLN C 1 423 ? 266.738 397.491 201.899 1.00 151.15 423 GLN C N 1
ATOM 21304 C CA . GLN C 1 423 ? 266.057 397.583 200.614 1.00 151.85 423 GLN C CA 1
ATOM 21305 C C . GLN C 1 423 ? 265.613 399.021 200.382 1.00 150.27 423 GLN C C 1
ATOM 21306 O O . GLN C 1 423 ? 264.800 399.553 201.144 1.00 149.89 423 GLN C O 1
ATOM 21320 N N . LEU C 1 424 ? 266.141 399.648 199.339 1.00 150.83 424 LEU C N 1
ATOM 21321 C CA . LEU C 1 424 ? 265.729 401.004 198.999 1.00 151.09 424 LEU C CA 1
ATOM 21322 C C . LEU C 1 424 ? 264.525 400.947 198.065 1.00 152.28 424 LEU C C 1
ATOM 21323 O O . LEU C 1 424 ? 264.642 400.415 196.957 1.00 151.00 424 LEU C O 1
ATOM 21339 N N . PRO C 1 425 ? 263.364 401.473 198.461 1.00 154.12 425 PRO C N 1
ATOM 21340 C CA . PRO C 1 425 ? 262.191 401.392 197.583 1.00 151.92 425 PRO C CA 1
ATOM 21341 C C . PRO C 1 425 ? 262.425 402.110 196.263 1.00 153.69 425 PRO C C 1
ATOM 21342 O O . PRO C 1 425 ? 263.152 403.102 196.187 1.00 153.31 425 PRO C O 1
ATOM 21353 N N . ALA C 1 426 ? 261.795 401.590 195.215 1.00 156.16 426 ALA C N 1
ATOM 21354 C CA . ALA C 1 426 ? 261.872 402.186 193.890 1.00 156.63 426 ALA C CA 1
ATOM 21355 C C . ALA C 1 426 ? 260.711 403.148 193.681 1.00 158.68 426 ALA C C 1
ATOM 21356 O O . ALA C 1 426 ? 259.586 402.887 194.116 1.00 158.49 426 ALA C O 1
ATOM 21363 N N . SER C 1 427 ? 260.991 404.259 193.008 1.00 159.81 427 SER C N 1
ATOM 21364 C CA . SER C 1 427 ? 260.002 405.293 192.732 1.00 158.94 427 SER C CA 1
ATOM 21365 C C . SER C 1 427 ? 259.702 405.297 191.241 1.00 160.00 427 SER C C 1
ATOM 21366 O O . SER C 1 427 ? 260.612 405.459 190.421 1.00 161.78 427 SER C O 1
ATOM 21374 N N . LYS C 1 428 ? 258.429 405.129 190.895 1.00 159.82 428 LYS C N 1
ATOM 21375 C CA . LYS C 1 428 ? 257.983 405.080 189.513 1.00 158.81 428 LYS C CA 1
ATOM 21376 C C . LYS C 1 428 ? 257.010 406.222 189.255 1.00 162.17 428 LYS C C 1
ATOM 21377 O O . LYS C 1 428 ? 256.315 406.682 190.165 1.00 159.93 428 LYS C O 1
ATOM 21396 N N . THR C 1 429 ? 256.972 406.680 188.007 1.00 167.58 429 THR C N 1
ATOM 21397 C CA . THR C 1 429 ? 256.071 407.750 187.610 1.00 169.68 429 THR C CA 1
ATOM 21398 C C . THR C 1 429 ? 255.477 407.437 186.246 1.00 170.13 429 THR C C 1
ATOM 21399 O O . THR C 1 429 ? 256.182 406.978 185.343 1.00 167.44 429 THR C O 1
ATOM 21410 N N . THR C 1 430 ? 254.178 407.689 186.107 1.00 174.17 430 THR C N 1
ATOM 21411 C CA . THR C 1 430 ? 253.460 407.471 184.858 1.00 176.62 430 THR C CA 1
ATOM 21412 C C . THR C 1 430 ? 253.320 408.741 184.031 1.00 179.78 430 THR C C 1
ATOM 21413 O O . THR C 1 430 ? 253.524 408.706 182.813 1.00 177.92 430 THR C O 1
ATOM 21424 N N . THR C 1 431 ? 252.979 409.858 184.663 1.00 183.11 431 THR C N 1
ATOM 21425 C CA . THR C 1 431 ? 252.826 411.125 183.964 1.00 184.60 431 THR C CA 1
ATOM 21426 C C . THR C 1 431 ? 254.204 411.745 183.748 1.00 185.90 431 THR C C 1
ATOM 21427 O O . THR C 1 431 ? 255.240 411.100 183.932 1.00 184.79 431 THR C O 1
ATOM 21438 N N . THR C 1 432 ? 254.234 413.016 183.347 1.00 187.30 432 THR C N 1
ATOM 21439 C CA . THR C 1 432 ? 255.493 413.723 183.122 1.00 187.37 432 THR C CA 1
ATOM 21440 C C . THR C 1 432 ? 256.042 414.240 184.456 1.00 188.71 432 THR C C 1
ATOM 21441 O O . THR C 1 432 ? 256.238 415.434 184.674 1.00 186.89 432 THR C O 1
ATOM 21452 N N . SER C 1 433 ? 256.271 413.297 185.372 1.00 189.88 433 SER C N 1
ATOM 21453 C CA . SER C 1 433 ? 256.907 413.648 186.637 1.00 187.26 433 SER C CA 1
ATOM 21454 C C . SER C 1 433 ? 258.374 413.996 186.426 1.00 184.56 433 SER C C 1
ATOM 21455 O O . SER C 1 433 ? 258.881 414.956 187.019 1.00 181.68 433 SER C O 1
ATOM 21463 N N . GLY C 1 434 ? 259.069 413.226 185.590 1.00 180.94 434 GLY C N 1
ATOM 21464 C CA . GLY C 1 434 ? 260.413 413.574 185.177 1.00 176.65 434 GLY C CA 1
ATOM 21465 C C . GLY C 1 434 ? 261.440 412.472 185.346 1.00 171.38 434 GLY C C 1
ATOM 21466 O O . GLY C 1 434 ? 262.344 412.341 184.516 1.00 171.12 434 GLY C O 1
ATOM 21470 N N . VAL C 1 435 ? 261.321 411.673 186.407 1.00 167.38 435 VAL C N 1
ATOM 21471 C CA . VAL C 1 435 ? 262.335 410.684 186.749 1.00 163.37 435 VAL C CA 1
ATOM 21472 C C . VAL C 1 435 ? 261.679 409.366 187.134 1.00 161.59 435 VAL C C 1
ATOM 21473 O O . VAL C 1 435 ? 260.492 409.302 187.457 1.00 163.52 435 VAL C O 1
ATOM 21486 N N . ASN C 1 436 ? 262.485 408.307 187.097 1.00 158.88 436 ASN C N 1
ATOM 21487 C CA . ASN C 1 436 ? 262.043 406.969 187.481 1.00 159.46 436 ASN C CA 1
ATOM 21488 C C . ASN C 1 436 ? 263.237 406.245 188.089 1.00 159.66 436 ASN C C 1
ATOM 21489 O O . ASN C 1 436 ? 264.184 405.909 187.373 1.00 158.90 436 ASN C O 1
ATOM 21500 N N . SER C 1 437 ? 263.193 406.005 189.396 1.00 160.67 437 SER C N 1
ATOM 21501 C CA . SER C 1 437 ? 264.280 405.319 190.076 1.00 158.66 437 SER C CA 1
ATOM 21502 C C . SER C 1 437 ? 264.130 403.805 189.934 1.00 157.63 437 SER C C 1
ATOM 21503 O O . SER C 1 437 ? 263.144 403.297 189.395 1.00 158.37 437 SER C O 1
ATOM 21511 N N . VAL C 1 438 ? 265.131 403.081 190.427 1.00 156.15 438 VAL C N 1
ATOM 21512 C CA . VAL C 1 438 ? 265.162 401.624 190.320 1.00 154.62 438 VAL C CA 1
ATOM 21513 C C . VAL C 1 438 ? 265.486 401.013 191.680 1.00 153.67 438 VAL C C 1
ATOM 21514 O O . VAL C 1 438 ? 266.139 401.664 192.507 1.00 154.21 438 VAL C O 1
ATOM 21527 N N . PRO C 1 439 ? 265.055 399.782 191.957 1.00 152.00 439 PRO C N 1
ATOM 21528 C CA . PRO C 1 439 ? 265.421 399.148 193.229 1.00 151.98 439 PRO C CA 1
ATOM 21529 C C . PRO C 1 439 ? 266.926 398.960 193.346 1.00 153.72 439 PRO C C 1
ATOM 21530 O O . PRO C 1 439 ? 267.621 398.699 192.363 1.00 155.13 439 PRO C O 1
ATOM 21541 N N . VAL C 1 440 ? 267.427 399.089 194.574 1.00 153.63 440 VAL C N 1
ATOM 21542 C CA . VAL C 1 440 ? 268.853 398.951 194.844 1.00 154.59 440 VAL C CA 1
ATOM 21543 C C . VAL C 1 440 ? 269.029 398.728 196.338 1.00 155.36 440 VAL C C 1
ATOM 21544 O O . VAL C 1 440 ? 268.152 399.062 197.137 1.00 154.23 440 VAL C O 1
ATOM 21557 N N . ASN C 1 441 ? 270.169 398.160 196.718 1.00 156.45 441 ASN C N 1
ATOM 21558 C CA . ASN C 1 441 ? 270.489 397.877 198.109 1.00 152.86 441 ASN C CA 1
ATOM 21559 C C . ASN C 1 441 ? 271.681 398.717 198.546 1.00 149.81 441 ASN C C 1
ATOM 21560 O O . ASN C 1 441 ? 272.586 398.999 197.757 1.00 149.35 441 ASN C O 1
ATOM 21571 N N . VAL C 1 442 ? 271.673 399.111 199.817 1.00 146.01 442 VAL C N 1
ATOM 21572 C CA . VAL C 1 442 ? 272.706 399.962 200.394 1.00 144.11 442 VAL C CA 1
ATOM 21573 C C . VAL C 1 442 ? 273.317 399.249 201.590 1.00 145.21 442 VAL C C 1
ATOM 21574 O O . VAL C 1 442 ? 272.599 398.669 202.412 1.00 146.96 442 VAL C O 1
ATOM 21587 N N . ASN C 1 443 ? 274.643 399.292 201.683 1.00 144.20 443 ASN C N 1
ATOM 21588 C CA . ASN C 1 443 ? 275.386 398.650 202.758 1.00 143.40 443 ASN C CA 1
ATOM 21589 C C . ASN C 1 443 ? 276.078 399.705 203.609 1.00 143.96 443 ASN C C 1
ATOM 21590 O O . ASN C 1 443 ? 276.551 400.720 203.094 1.00 144.87 443 ASN C O 1
ATOM 21601 N N . ALA C 1 444 ? 276.129 399.457 204.916 1.00 144.07 444 ALA C N 1
ATOM 21602 C CA . ALA C 1 444 ? 276.822 400.322 205.858 1.00 142.15 444 ALA C CA 1
ATOM 21603 C C . ALA C 1 444 ? 277.787 399.489 206.688 1.00 144.25 444 ALA C C 1
ATOM 21604 O O . ALA C 1 444 ? 277.448 398.387 207.129 1.00 146.44 444 ALA C O 1
ATOM 21611 N N . LEU C 1 445 ? 278.994 400.019 206.895 1.00 144.18 445 LEU C N 1
ATOM 21612 C CA . LEU C 1 445 ? 280.004 399.283 207.650 1.00 144.47 445 LEU C CA 1
ATOM 21613 C C . LEU C 1 445 ? 279.566 399.055 209.091 1.00 145.97 445 LEU C C 1
ATOM 21614 O O . LEU C 1 445 ? 279.741 397.958 209.634 1.00 145.10 445 LEU C O 1
ATOM 21630 N N . MET C 1 446 ? 279.002 400.077 209.729 1.00 147.44 446 MET C N 1
ATOM 21631 C CA . MET C 1 446 ? 278.651 399.999 211.138 1.00 146.89 446 MET C CA 1
ATOM 21632 C C . MET C 1 446 ? 277.488 400.937 211.417 1.00 147.24 446 MET C C 1
ATOM 21633 O O . MET C 1 446 ? 277.284 401.922 210.702 1.00 149.23 446 MET C O 1
ATOM 21647 N N . SER C 1 447 ? 276.731 400.624 212.467 1.00 146.28 447 SER C N 1
ATOM 21648 C CA . SER C 1 447 ? 275.643 401.478 212.911 1.00 145.51 447 SER C CA 1
ATOM 21649 C C . SER C 1 447 ? 276.002 402.139 214.236 1.00 147.15 447 SER C C 1
ATOM 21650 O O . SER C 1 447 ? 276.637 401.508 215.087 1.00 150.23 447 SER C O 1
ATOM 21658 N N . PRO C 1 448 ? 275.614 403.399 214.447 1.00 144.74 448 PRO C N 1
ATOM 21659 C CA . PRO C 1 448 ? 275.971 404.060 215.712 1.00 145.20 448 PRO C CA 1
ATOM 21660 C C . PRO C 1 448 ? 275.395 403.373 216.935 1.00 149.94 448 PRO C C 1
ATOM 21661 O O . PRO C 1 448 ? 275.976 403.473 218.022 1.00 152.61 448 PRO C O 1
ATOM 21672 N N . ASP C 1 449 ? 274.267 402.675 216.793 1.00 152.77 449 ASP C N 1
ATOM 21673 C CA . ASP C 1 449 ? 273.628 402.064 217.954 1.00 153.17 449 ASP C CA 1
ATOM 21674 C C . ASP C 1 449 ? 274.527 401.019 218.600 1.00 153.64 449 ASP C C 1
ATOM 21675 O O . ASP C 1 449 ? 274.655 400.977 219.829 1.00 155.67 449 ASP C O 1
ATOM 21684 N N . LEU C 1 450 ? 275.158 400.163 217.795 1.00 152.47 450 LEU C N 1
ATOM 21685 C CA . LEU C 1 450 ? 276.052 399.153 218.351 1.00 151.58 450 LEU C CA 1
ATOM 21686 C C . LEU C 1 450 ? 277.265 399.800 219.008 1.00 152.01 450 LEU C C 1
ATOM 21687 O O . LEU C 1 450 ? 277.652 399.431 220.122 1.00 151.89 450 LEU C O 1
ATOM 21703 N N . MET C 1 451 ? 277.872 400.780 218.335 1.00 151.85 451 MET C N 1
ATOM 21704 C CA . MET C 1 451 ? 279.050 401.441 218.882 1.00 151.55 451 MET C CA 1
ATOM 21705 C C . MET C 1 451 ? 278.721 402.310 220.088 1.00 153.57 451 MET C C 1
ATOM 21706 O O . MET C 1 451 ? 279.629 402.655 220.850 1.00 153.87 451 MET C O 1
ATOM 21720 N N . CYS C 1 452 ? 277.451 402.672 220.278 1.00 156.06 452 CYS C N 1
ATOM 21721 C CA . CYS C 1 452 ? 277.096 403.543 221.393 1.00 15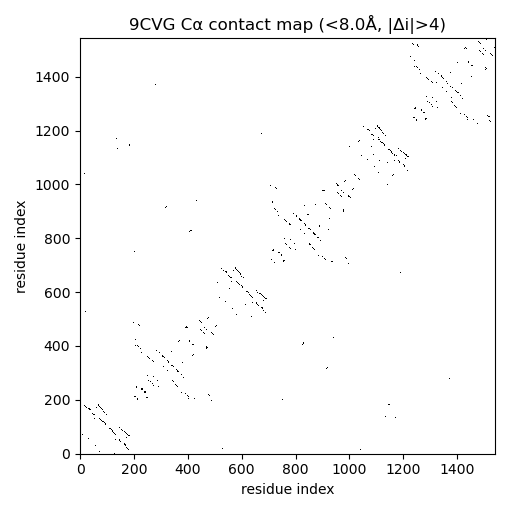6.30 452 CYS C CA 1
ATOM 21722 C C . CYS C 1 452 ? 277.449 402.902 222.728 1.00 156.23 452 CYS C C 1
ATOM 21723 O O . CYS C 1 452 ? 278.013 403.558 223.611 1.00 156.37 452 CYS C O 1
ATOM 21731 N N . SER C 1 453 ? 277.129 401.619 222.894 1.00 155.94 453 SER C N 1
ATOM 21732 C CA . SER C 1 453 ? 277.451 400.937 224.143 1.00 154.53 453 SER C CA 1
ATOM 21733 C C . SER C 1 453 ? 278.957 400.818 224.336 1.00 153.63 453 SER C C 1
ATOM 21734 O O . SER C 1 453 ? 279.454 400.925 225.462 1.00 150.05 453 SER C O 1
ATOM 21742 N N . ALA C 1 454 ? 279.698 400.597 223.248 1.00 153.78 454 ALA C N 1
ATOM 21743 C CA . ALA C 1 454 ? 281.139 400.408 223.362 1.00 149.32 454 ALA C CA 1
ATOM 21744 C C . ALA C 1 454 ? 281.830 401.650 223.909 1.00 150.71 454 ALA C C 1
ATOM 21745 O O . ALA C 1 454 ? 282.865 401.538 224.573 1.00 150.20 454 ALA C O 1
ATOM 21752 N N . TYR C 1 455 ? 281.287 402.839 223.639 1.00 152.64 455 TYR C N 1
ATOM 21753 C CA . TYR C 1 455 ? 281.900 404.055 224.161 1.00 150.41 455 TYR C CA 1
ATOM 21754 C C . TYR C 1 455 ? 281.885 404.066 225.682 1.00 151.31 455 TYR C C 1
ATOM 21755 O O . TYR C 1 455 ? 282.860 404.484 226.318 1.00 148.44 455 TYR C O 1
ATOM 21773 N N . ALA C 1 456 ? 280.784 403.615 226.285 1.00 154.27 456 ALA C N 1
ATOM 21774 C CA . ALA C 1 456 ? 280.712 403.567 227.741 1.00 153.26 456 ALA C CA 1
ATOM 21775 C C . ALA C 1 456 ? 281.780 402.646 228.312 1.00 152.41 456 ALA C C 1
ATOM 21776 O O . ALA C 1 456 ? 282.424 402.976 229.315 1.00 149.13 456 ALA C O 1
ATOM 21783 N N . SER C 1 457 ? 281.985 401.489 227.689 1.00 152.69 457 SER C N 1
ATOM 21784 C CA . SER C 1 457 ? 282.994 400.518 228.108 1.00 147.79 457 SER C CA 1
ATOM 21785 C C . SER C 1 457 ? 284.035 400.423 227.000 1.00 148.08 457 SER C C 1
ATOM 21786 O O . SER C 1 457 ? 283.857 399.680 226.031 1.00 149.41 457 SER C O 1
ATOM 21794 N N . GLY C 1 458 ? 285.128 401.165 227.149 1.00 143.42 458 GLY C N 1
ATOM 21795 C CA . GLY C 1 458 ? 286.142 401.191 226.120 1.00 144.56 458 GLY C CA 1
ATOM 21796 C C . GLY C 1 458 ? 286.825 399.849 225.944 1.00 143.69 458 GLY C C 1
ATOM 21797 O O . GLY C 1 458 ? 286.737 398.953 226.782 1.00 138.80 458 GLY C O 1
ATOM 21801 N N . PHE C 1 459 ? 287.506 399.709 224.812 1.00 143.99 459 PHE C N 1
ATOM 21802 C CA . PHE C 1 459 ? 288.255 398.493 224.531 1.00 141.14 459 PHE C CA 1
ATOM 21803 C C . PHE C 1 459 ? 289.599 398.527 225.257 1.00 141.08 459 PHE C C 1
ATOM 21804 O O . PHE C 1 459 ? 290.221 399.587 225.355 1.00 140.99 459 PHE C O 1
ATOM 21821 N N . PRO C 1 460 ? 290.074 397.394 225.775 1.00 141.28 460 PRO C N 1
ATOM 21822 C CA . PRO C 1 460 ? 291.453 397.352 226.272 1.00 142.14 460 PRO C CA 1
ATOM 21823 C C . PRO C 1 460 ? 292.435 397.636 225.146 1.00 144.27 460 PRO C C 1
ATOM 21824 O O . PRO C 1 460 ? 292.229 397.228 224.001 1.00 145.06 460 PRO C O 1
ATOM 21835 N N . LEU C 1 461 ? 293.508 398.344 225.479 1.00 147.63 461 LEU C N 1
ATOM 21836 C CA . LEU C 1 461 ? 294.442 398.806 224.461 1.00 148.70 461 LEU C CA 1
ATOM 21837 C C . LEU C 1 461 ? 295.035 397.630 223.694 1.00 146.28 461 LEU C C 1
ATOM 21838 O O . LEU C 1 461 ? 295.486 396.648 224.287 1.00 139.38 461 LEU C O 1
ATOM 21854 N N . GLY C 1 462 ? 295.035 397.741 222.367 1.00 146.13 462 GLY C N 1
ATOM 21855 C CA . GLY C 1 462 ? 295.644 396.728 221.526 1.00 140.55 462 GLY C CA 1
ATOM 21856 C C . GLY C 1 462 ? 294.874 395.429 221.429 1.00 138.06 462 GLY C C 1
ATOM 21857 O O . GLY C 1 462 ? 295.474 394.386 221.158 1.00 132.74 462 GLY C O 1
ATOM 21861 N N . LYS C 1 463 ? 293.560 395.462 221.638 1.00 141.84 463 LYS C N 1
ATOM 21862 C CA . LYS C 1 463 ? 292.736 394.263 221.601 1.00 138.33 463 LYS C CA 1
ATOM 21863 C C . LYS C 1 463 ? 291.486 394.512 220.772 1.00 136.94 463 LYS C C 1
ATOM 21864 O O . LYS C 1 463 ? 291.026 395.649 220.635 1.00 135.67 463 LYS C O 1
ATOM 21883 N N . VAL C 1 464 ? 290.941 393.433 220.220 1.00 136.53 464 VAL C N 1
ATOM 21884 C CA . VAL C 1 464 ? 289.675 393.470 219.508 1.00 135.89 464 VAL C CA 1
ATOM 21885 C C . VAL C 1 464 ? 288.666 392.632 220.287 1.00 134.33 464 VAL C C 1
ATOM 21886 O O . VAL C 1 464 ? 289.021 391.849 221.168 1.00 133.70 464 VAL C O 1
ATOM 21899 N N . ALA C 1 465 ? 287.392 392.804 219.953 1.00 134.65 465 ALA C N 1
ATOM 21900 C CA . ALA C 1 465 ? 286.305 392.130 220.649 1.00 132.96 465 ALA C CA 1
ATOM 21901 C C . ALA C 1 465 ? 285.786 390.973 219.808 1.00 134.98 465 ALA C C 1
ATOM 21902 O O . ALA C 1 465 ? 285.449 391.155 218.634 1.00 138.56 465 ALA C O 1
ATOM 21909 N N . LEU C 1 466 ? 285.727 389.790 220.411 1.00 134.88 466 LEU C N 1
ATOM 21910 C CA . LEU C 1 466 ? 285.142 388.613 219.782 1.00 135.99 466 LEU C CA 1
ATOM 21911 C C . LEU C 1 466 ? 283.704 388.480 220.262 1.00 136.78 466 LEU C C 1
ATOM 21912 O O . LEU C 1 466 ? 283.457 388.355 221.466 1.00 138.44 466 LEU C O 1
ATOM 21928 N N . LEU C 1 467 ? 282.761 388.504 219.324 1.00 137.68 467 LEU C N 1
ATOM 21929 C CA . LEU C 1 467 ? 281.342 388.531 219.638 1.00 138.44 467 LEU C CA 1
ATOM 21930 C C . LEU C 1 467 ? 280.663 387.268 219.131 1.00 142.01 467 LEU C C 1
ATOM 21931 O O . LEU C 1 467 ? 281.048 386.705 218.103 1.00 144.37 467 LEU C O 1
ATOM 21947 N N . ASP C 1 468 ? 279.645 386.832 219.865 1.00 146.06 468 ASP C N 1
ATOM 21948 C CA . ASP C 1 468 ? 278.794 385.726 219.455 1.00 148.38 468 ASP C CA 1
ATOM 21949 C C . ASP C 1 468 ? 277.460 386.272 218.968 1.00 149.88 468 ASP C C 1
ATOM 21950 O O . ASP C 1 468 ? 276.902 387.197 219.564 1.00 149.68 468 ASP C O 1
ATOM 21959 N N . TYR C 1 469 ? 276.955 385.698 217.880 1.00 151.36 469 TYR C N 1
ATOM 21960 C CA . TYR C 1 469 ? 275.702 386.126 217.268 1.00 149.92 469 TYR C CA 1
ATOM 21961 C C . TYR C 1 469 ? 274.720 384.963 217.344 1.00 154.03 469 TYR C C 1
ATOM 21962 O O . TYR C 1 469 ? 274.840 383.993 216.590 1.00 156.73 469 TYR C O 1
ATOM 21980 N N . VAL C 1 470 ? 273.754 385.065 218.251 1.00 155.66 470 VAL C N 1
ATOM 21981 C CA . VAL C 1 470 ? 272.792 383.996 218.500 1.00 157.60 470 VAL C CA 1
ATOM 21982 C C . VAL C 1 470 ? 271.546 384.256 217.667 1.00 159.13 470 VAL C C 1
ATOM 21983 O O . VAL C 1 470 ? 270.983 385.356 217.709 1.00 158.50 470 VAL C O 1
ATOM 21996 N N . LEU C 1 471 ? 271.104 383.246 216.917 1.00 160.11 471 LEU C N 1
ATOM 21997 C CA . LEU C 1 471 ? 269.965 383.399 216.019 1.00 162.07 471 LEU C CA 1
ATOM 21998 C C . LEU C 1 471 ? 268.761 382.565 216.435 1.00 164.97 471 LEU C C 1
ATOM 21999 O O . LEU C 1 471 ? 267.712 383.120 216.774 1.00 163.92 471 LEU C O 1
ATOM 22015 N N . PHE C 1 472 ? 268.883 381.241 216.428 1.00 167.61 472 PHE C N 1
ATOM 22016 C CA . PHE C 1 472 ? 267.742 380.358 216.672 1.00 168.93 472 PHE C CA 1
ATOM 22017 C C . PHE C 1 472 ? 267.741 379.864 218.119 1.00 171.34 472 PHE C C 1
ATOM 22018 O O . PHE C 1 472 ? 267.855 378.671 218.401 1.00 174.28 472 PHE C O 1
ATOM 22035 N N . GLY C 1 473 ? 267.602 380.808 219.041 1.00 170.54 473 GLY C N 1
ATOM 22036 C CA . GLY C 1 473 ? 267.539 380.459 220.451 1.00 170.17 473 GLY C CA 1
ATOM 22037 C C . GLY C 1 473 ? 268.743 379.682 220.935 1.00 172.06 473 GLY C C 1
ATOM 22038 O O . GLY C 1 473 ? 268.598 378.756 221.744 1.00 173.50 473 GLY C O 1
ATOM 22042 N N . GLY C 1 474 ? 269.934 380.034 220.457 1.00 171.15 474 GLY C N 1
ATOM 22043 C CA . GLY C 1 474 ? 271.158 379.397 220.886 1.00 168.96 474 GLY C CA 1
ATOM 22044 C C . GLY C 1 474 ? 271.595 378.212 220.053 1.00 170.58 474 GLY C C 1
ATOM 22045 O O . GLY C 1 474 ? 272.753 377.791 220.170 1.00 169.19 474 GLY C O 1
ATOM 22049 N N . SER C 1 475 ? 270.715 377.659 219.216 1.00 174.59 475 SER C N 1
ATOM 22050 C CA . SER C 1 475 ? 271.094 376.493 218.425 1.00 174.51 475 SER C CA 1
ATOM 22051 C C . SER C 1 475 ? 272.160 376.844 217.393 1.00 171.35 475 SER C C 1
ATOM 22052 O O . SER C 1 475 ? 273.076 376.051 217.146 1.00 169.34 475 SER C O 1
ATOM 22060 N N . VAL C 1 476 ? 272.058 378.021 216.781 1.00 170.13 476 VAL C N 1
ATOM 22061 C CA . VAL C 1 476 ? 273.006 378.479 215.773 1.00 167.97 476 VAL C CA 1
ATOM 22062 C C . VAL C 1 476 ? 273.705 379.721 216.305 1.00 163.62 476 VAL C C 1
ATOM 22063 O O . VAL C 1 476 ? 273.045 380.679 216.722 1.00 162.82 476 VAL C O 1
ATOM 22076 N N . VAL C 1 477 ? 275.035 379.701 216.292 1.00 159.03 477 VAL C N 1
ATOM 22077 C CA . VAL C 1 477 ? 275.849 380.789 216.815 1.00 156.78 477 VAL C CA 1
ATOM 22078 C C . VAL C 1 477 ? 276.936 381.111 215.801 1.00 154.90 477 VAL C C 1
ATOM 22079 O O . VAL C 1 477 ? 277.601 380.203 215.289 1.00 153.16 477 VAL C O 1
ATOM 22092 N N . ARG C 1 478 ? 277.116 382.396 215.514 1.00 155.07 478 ARG C N 1
ATOM 22093 C CA . ARG C 1 478 ? 278.161 382.876 214.624 1.00 152.09 478 ARG C CA 1
ATOM 22094 C C . ARG C 1 478 ? 279.132 383.752 215.403 1.00 151.04 478 ARG C C 1
ATOM 22095 O O . ARG C 1 478 ? 278.756 384.404 216.381 1.00 153.63 478 ARG C O 1
ATOM 22116 N N . GLN C 1 479 ? 280.387 383.764 214.962 1.00 148.11 479 GLN C N 1
ATOM 22117 C CA . GLN C 1 479 ? 281.453 384.494 215.634 1.00 147.05 479 GLN C CA 1
ATOM 22118 C C . GLN C 1 479 ? 281.987 385.583 214.717 1.00 145.29 479 GLN C C 1
ATOM 22119 O O . GLN C 1 479 ? 282.351 385.309 213.569 1.00 145.83 479 GLN C O 1
ATOM 22133 N N . PHE C 1 480 ? 282.039 386.811 215.229 1.00 142.49 480 PHE C N 1
ATOM 22134 C CA . PHE C 1 480 ? 282.567 387.956 214.503 1.00 140.59 480 PHE C CA 1
ATOM 22135 C C . PHE C 1 480 ? 283.599 388.667 215.366 1.00 140.89 480 PHE C C 1
ATOM 22136 O O . PHE C 1 480 ? 283.594 388.555 216.594 1.00 142.55 480 PHE C O 1
ATOM 22153 N N . LYS C 1 481 ? 284.489 389.403 214.708 1.00 141.18 481 LYS C N 1
ATOM 22154 C CA . LYS C 1 481 ? 285.477 390.239 215.375 1.00 139.85 481 LYS C CA 1
ATOM 22155 C C . LYS C 1 481 ? 285.143 391.703 215.128 1.00 140.20 481 LYS C C 1
ATOM 22156 O O . LYS C 1 481 ? 284.976 392.118 213.978 1.00 143.76 481 LYS C O 1
ATOM 22175 N N . LEU C 1 482 ? 285.052 392.479 216.204 1.00 139.30 482 LEU C N 1
ATOM 22176 C CA . LEU C 1 482 ? 284.736 393.902 216.138 1.00 139.71 482 LEU C CA 1
ATOM 22177 C C . LEU C 1 482 ? 286.007 394.689 216.429 1.00 139.68 482 LEU C C 1
ATOM 22178 O O . LEU C 1 482 ? 286.519 394.660 217.553 1.00 141.15 482 LEU C O 1
ATOM 22194 N N . TYR C 1 483 ? 286.514 395.398 215.413 1.00 139.14 483 TYR C N 1
ATOM 22195 C CA . TYR C 1 483 ? 287.748 396.151 215.567 1.00 139.44 483 TYR C CA 1
ATOM 22196 C C . TYR C 1 483 ? 287.469 397.545 216.121 1.00 142.20 483 TYR C C 1
ATOM 22197 O O . TYR C 1 483 ? 286.382 398.094 215.920 1.00 142.79 483 TYR C O 1
ATOM 22215 N N . PRO C 1 484 ? 288.432 398.147 216.824 1.00 145.39 484 PRO C N 1
ATOM 22216 C CA . PRO C 1 484 ? 288.229 399.526 217.295 1.00 146.68 484 PRO C CA 1
ATOM 22217 C C . PRO C 1 484 ? 287.985 400.511 216.170 1.00 147.39 484 PRO C C 1
ATOM 22218 O O . PRO C 1 484 ? 287.281 401.507 216.371 1.00 146.39 484 PRO C O 1
ATOM 22229 N N . GLU C 1 485 ? 288.555 400.265 214.989 1.00 149.05 485 GLU C N 1
ATOM 22230 C CA . GLU C 1 485 ? 288.357 401.164 213.860 1.00 145.74 485 GLU C CA 1
ATOM 22231 C C . GLU C 1 485 ? 286.910 401.194 213.388 1.00 145.47 485 GLU C C 1
ATOM 22232 O O . GLU C 1 485 ? 286.531 402.117 212.661 1.00 144.97 485 GLU C O 1
ATOM 22244 N N . GLY C 1 486 ? 286.100 400.212 213.775 1.00 143.79 486 GLY C N 1
ATOM 22245 C CA . GLY C 1 486 ? 284.673 400.280 213.531 1.00 142.11 486 GLY C CA 1
ATOM 22246 C C . GLY C 1 486 ? 284.164 399.437 212.381 1.00 142.05 486 GLY C C 1
ATOM 22247 O O . GLY C 1 486 ? 283.343 399.908 211.590 1.00 144.03 486 GLY C O 1
ATOM 22251 N N . TYR C 1 487 ? 284.631 398.196 212.271 1.00 142.66 487 TYR C N 1
ATOM 22252 C CA . TYR C 1 487 ? 284.063 397.264 211.306 1.00 142.64 487 TYR C CA 1
ATOM 22253 C C . TYR C 1 487 ? 284.091 395.862 211.891 1.00 143.95 487 TYR C C 1
ATOM 22254 O O . TYR C 1 487 ? 284.858 395.564 212.810 1.00 146.32 487 TYR C O 1
ATOM 22272 N N . MET C 1 488 ? 283.239 395.000 211.342 1.00 143.60 488 MET C N 1
ATOM 22273 C CA . MET C 1 488 ? 283.137 393.609 211.755 1.00 144.25 488 MET C CA 1
ATOM 22274 C C . MET C 1 488 ? 283.621 392.701 210.635 1.00 146.48 488 MET C C 1
ATOM 22275 O O . MET C 1 488 ? 283.388 392.978 209.455 1.00 148.10 488 MET C O 1
ATOM 22289 N N . THR C 1 489 ? 284.294 391.616 211.010 1.00 147.38 489 THR C N 1
ATOM 22290 C CA . THR C 1 489 ? 284.819 390.653 210.055 1.00 148.14 489 THR C CA 1
ATOM 22291 C C . THR C 1 489 ? 284.483 389.240 210.510 1.00 147.81 489 THR C C 1
ATOM 22292 O O . THR C 1 489 ? 284.282 388.985 211.700 1.00 149.12 489 THR C O 1
ATOM 22303 N N . ALA C 1 490 ? 284.426 388.326 209.546 1.00 149.41 490 ALA C N 1
ATOM 22304 C CA . ALA C 1 490 ? 284.136 386.925 209.806 1.00 151.19 490 ALA C CA 1
ATOM 22305 C C . ALA C 1 490 ? 285.109 386.051 209.027 1.00 155.46 490 ALA C C 1
ATOM 22306 O O . ALA C 1 490 ? 285.634 386.454 207.986 1.00 155.49 490 ALA C O 1
ATOM 22313 N N . ASN C 1 491 ? 285.345 384.850 209.545 1.00 160.83 491 ASN C N 1
ATOM 22314 C CA . ASN C 1 491 ? 286.242 383.892 208.913 1.00 162.83 491 ASN C CA 1
ATOM 22315 C C . ASN C 1 491 ? 285.456 383.077 207.893 1.00 167.82 491 ASN C C 1
ATOM 22316 O O . ASN C 1 491 ? 284.438 382.466 208.234 1.00 169.13 491 ASN C O 1
ATOM 22327 N N . THR C 1 492 ? 285.930 383.066 206.650 1.00 171.94 492 THR C N 1
ATOM 22328 C CA . THR C 1 492 ? 285.239 382.407 205.554 1.00 174.89 492 THR C CA 1
ATOM 22329 C C . THR C 1 492 ? 286.204 381.493 204.813 1.00 177.29 492 THR C C 1
ATOM 22330 O O . THR C 1 492 ? 287.425 381.651 204.888 1.00 176.66 492 THR C O 1
ATOM 22341 N N . THR C 1 493 ? 285.636 380.526 204.093 1.00 179.66 493 THR C N 1
ATOM 22342 C CA . THR C 1 493 ? 286.434 379.562 203.346 1.00 179.23 493 THR C CA 1
ATOM 22343 C C . THR C 1 493 ? 286.009 379.499 201.884 1.00 180.23 493 THR C C 1
ATOM 22344 O O . THR C 1 493 ? 286.842 379.279 201.001 1.00 181.18 493 THR C O 1
ATOM 22355 N N . GLY C 1 494 ? 284.722 379.695 201.619 1.00 179.06 494 GLY C N 1
ATOM 22356 C CA . GLY C 1 494 ? 284.189 379.560 200.280 1.00 177.09 494 GLY C CA 1
ATOM 22357 C C . GLY C 1 494 ? 284.341 380.828 199.464 1.00 175.06 494 GLY C C 1
ATOM 22358 O O . GLY C 1 494 ? 285.174 381.692 199.745 1.00 172.14 494 GLY C O 1
ATOM 22362 N N . SER C 1 495 ? 283.517 380.928 198.422 1.00 175.86 495 SER C N 1
ATOM 22363 C CA . SER C 1 495 ? 283.517 382.097 197.548 1.00 174.86 495 SER C CA 1
ATOM 22364 C C . SER C 1 495 ? 282.094 382.315 197.056 1.00 174.95 495 SER C C 1
ATOM 22365 O O . SER C 1 495 ? 281.581 381.519 196.265 1.00 173.48 495 SER C O 1
ATOM 22373 N N . ASN C 1 496 ? 281.461 383.388 197.524 1.00 174.22 496 ASN C N 1
ATOM 22374 C CA . ASN C 1 496 ? 280.107 383.719 197.107 1.00 172.50 496 ASN C CA 1
ATOM 22375 C C . ASN C 1 496 ? 279.903 385.215 197.284 1.00 172.64 496 ASN C C 1
ATOM 22376 O O . ASN C 1 496 ? 280.503 385.837 198.164 1.00 172.27 496 ASN C O 1
ATOM 22387 N N . THR C 1 497 ? 279.053 385.786 196.432 1.00 173.12 497 THR C N 1
ATOM 22388 C CA . THR C 1 497 ? 278.785 387.219 196.436 1.00 171.42 497 THR C CA 1
ATOM 22389 C C . THR C 1 497 ? 277.384 387.557 196.929 1.00 169.66 497 THR C C 1
ATOM 22390 O O . THR C 1 497 ? 276.953 388.706 196.792 1.00 170.19 497 THR C O 1
ATOM 22401 N N . GLY C 1 498 ? 276.662 386.593 197.495 1.00 168.03 498 GLY C N 1
ATOM 22402 C CA . GLY C 1 498 ? 275.295 386.831 197.917 1.00 165.02 498 GLY C CA 1
ATOM 22403 C C . GLY C 1 498 ? 274.920 386.181 199.233 1.00 163.89 498 GLY C C 1
ATOM 22404 O O . GLY C 1 498 ? 273.761 385.806 199.428 1.00 163.87 498 GLY C O 1
ATOM 22408 N N . PHE C 1 499 ? 275.879 386.035 200.143 1.00 163.07 499 PHE C N 1
ATOM 22409 C CA . PHE C 1 499 ? 275.601 385.370 201.409 1.00 161.76 499 PHE C CA 1
ATOM 22410 C C . PHE C 1 499 ? 274.722 386.245 202.295 1.00 159.39 499 PHE C C 1
ATOM 22411 O O . PHE C 1 499 ? 274.989 387.434 202.485 1.00 159.65 499 PHE C O 1
ATOM 22428 N N . ILE C 1 500 ? 273.676 385.641 202.856 1.00 156.52 500 ILE C N 1
ATOM 22429 C CA . ILE C 1 500 ? 272.684 386.344 203.659 1.00 155.99 500 ILE C CA 1
ATOM 22430 C C . ILE C 1 500 ? 272.670 385.734 205.052 1.00 156.75 500 ILE C C 1
ATOM 22431 O O . ILE C 1 500 ? 272.775 384.512 205.204 1.00 157.85 500 ILE C O 1
ATOM 22447 N N . ILE C 1 501 ? 272.538 386.583 206.065 1.00 156.05 501 ILE C N 1
ATOM 22448 C CA . ILE C 1 501 ? 272.390 386.124 207.444 1.00 154.80 501 ILE C CA 1
ATOM 22449 C C . ILE C 1 501 ? 271.166 386.811 208.041 1.00 155.50 501 ILE C C 1
ATOM 22450 O O . ILE C 1 501 ? 271.015 388.031 207.890 1.00 154.93 501 ILE C O 1
ATOM 22466 N N . PRO C 1 502 ? 270.275 386.090 208.724 1.00 156.37 502 PRO C N 1
ATOM 22467 C CA . PRO C 1 502 ? 269.094 386.741 209.305 1.00 155.42 502 PRO C CA 1
ATOM 22468 C C . PRO C 1 502 ? 269.482 387.848 210.272 1.00 155.95 502 PRO C C 1
ATOM 22469 O O . PRO C 1 502 ? 270.644 388.016 210.647 1.00 157.47 502 PRO C O 1
ATOM 22480 N N . ALA C 1 503 ? 268.476 388.613 210.683 1.00 155.51 503 ALA C N 1
ATOM 22481 C CA . ALA C 1 503 ? 268.647 389.735 211.596 1.00 153.55 503 ALA C CA 1
ATOM 22482 C C . ALA C 1 503 ? 267.892 389.500 212.899 1.00 157.17 503 ALA C C 1
ATOM 22483 O O . ALA C 1 503 ? 267.328 390.424 213.486 1.00 152.58 503 ALA C O 1
ATOM 22490 N N . ASP C 1 504 ? 267.875 388.251 213.373 1.00 162.76 504 ASP C N 1
ATOM 22491 C CA . ASP C 1 504 ? 267.226 387.959 214.647 1.00 160.89 504 ASP C CA 1
ATOM 22492 C C . ASP C 1 504 ? 267.894 388.712 215.788 1.00 159.85 504 ASP C C 1
ATOM 22493 O O . ASP C 1 504 ? 267.213 389.251 216.668 1.00 158.65 504 ASP C O 1
ATOM 22502 N N . GLY C 1 505 ? 269.225 388.747 215.801 1.00 159.32 505 GLY C N 1
ATOM 22503 C CA . GLY C 1 505 ? 269.950 389.638 216.686 1.00 156.96 505 GLY C CA 1
ATOM 22504 C C . GLY C 1 505 ? 270.576 388.991 217.900 1.00 153.63 505 GLY C C 1
ATOM 22505 O O . GLY C 1 505 ? 271.126 387.891 217.818 1.00 153.60 505 GLY C O 1
ATOM 22509 N N . TYR C 1 506 ? 270.504 389.680 219.038 1.00 151.44 506 TYR C N 1
ATOM 22510 C CA . TYR C 1 506 ? 271.075 389.198 220.291 1.00 151.21 506 TYR C CA 1
ATOM 22511 C C . TYR C 1 506 ? 272.592 389.015 220.169 1.00 152.46 506 TYR C C 1
ATOM 22512 O O . TYR C 1 506 ? 273.125 387.906 220.244 1.00 155.51 506 TYR C O 1
ATOM 22530 N N . PHE C 1 507 ? 273.280 390.136 219.959 1.00 149.08 507 PHE C N 1
ATOM 22531 C CA . PHE C 1 507 ? 274.736 390.142 220.017 1.00 145.44 507 PHE C CA 1
ATOM 22532 C C . PHE C 1 507 ? 275.207 389.822 221.432 1.00 144.65 507 PHE C C 1
ATOM 22533 O O . PHE C 1 507 ? 274.613 390.268 222.417 1.00 144.92 507 PHE C O 1
ATOM 22550 N N . ARG C 1 508 ? 276.288 389.049 221.531 1.00 143.69 508 ARG C N 1
ATOM 22551 C CA . ARG C 1 508 ? 276.829 388.636 222.818 1.00 143.37 508 ARG C CA 1
ATOM 22552 C C . ARG C 1 508 ? 278.343 388.795 222.811 1.00 142.89 508 ARG C C 1
ATOM 22553 O O . ARG C 1 508 ? 278.996 388.622 221.780 1.00 147.38 508 ARG C O 1
ATOM 22574 N N . PHE C 1 509 ? 278.895 389.115 223.979 1.00 137.32 509 PHE C N 1
ATOM 22575 C CA . PHE C 1 509 ? 280.330 389.319 224.136 1.00 135.20 509 PHE C CA 1
ATOM 22576 C C . PHE C 1 509 ? 280.988 388.028 224.607 1.00 135.67 509 PHE C C 1
ATOM 22577 O O . PHE C 1 509 ? 280.539 387.417 225.581 1.00 134.80 509 PHE C O 1
ATOM 22594 N N . ASN C 1 510 ? 282.052 387.620 223.916 1.00 137.96 510 ASN C N 1
ATOM 22595 C CA . ASN C 1 510 ? 282.750 386.379 224.232 1.00 136.72 510 ASN C CA 1
ATOM 22596 C C . ASN C 1 510 ? 284.040 386.625 225.011 1.00 135.42 510 ASN C C 1
ATOM 22597 O O . ASN C 1 510 ? 284.196 386.120 226.125 1.00 136.62 510 ASN C O 1
ATOM 22608 N N . SER C 1 511 ? 284.967 387.399 224.448 1.00 134.38 511 SER C N 1
ATOM 22609 C CA . SER C 1 511 ? 286.246 387.663 225.102 1.00 131.77 511 SER C CA 1
ATOM 22610 C C . SER C 1 511 ? 287.046 388.631 224.238 1.00 128.63 511 SER C C 1
ATOM 22611 O O . SER C 1 511 ? 286.645 388.979 223.125 1.00 131.34 511 SER C O 1
ATOM 22619 N N . TRP C 1 512 ? 288.189 389.059 224.770 1.00 125.65 512 TRP C N 1
ATOM 22620 C CA . TRP C 1 512 ? 289.126 389.914 224.055 1.00 125.52 512 TRP C CA 1
ATOM 22621 C C . TRP C 1 512 ? 290.207 389.060 223.408 1.00 124.37 512 TRP C C 1
ATOM 22622 O O . TRP C 1 512 ? 290.755 388.152 224.038 1.00 119.81 512 TRP C O 1
ATOM 22643 N N . VAL C 1 513 ? 290.515 389.359 222.146 1.00 128.68 513 VAL C N 1
ATOM 22644 C CA . VAL C 1 513 ? 291.498 388.609 221.377 1.00 129.74 513 VAL C CA 1
ATOM 22645 C C . VAL C 1 513 ? 292.415 389.588 220.655 1.00 132.87 513 VAL C C 1
ATOM 22646 O O . VAL C 1 513 ? 292.134 390.780 220.548 1.00 134.83 513 VAL C O 1
ATOM 22659 N N . SER C 1 514 ? 293.532 389.059 220.169 1.00 135.79 514 SER C N 1
ATOM 22660 C CA . SER C 1 514 ? 294.493 389.843 219.413 1.00 136.86 514 SER C CA 1
ATOM 22661 C C . SER C 1 514 ? 293.977 390.114 218.002 1.00 141.29 514 SER C C 1
ATOM 22662 O O . SER C 1 514 ? 293.149 389.365 217.481 1.00 144.85 514 SER C O 1
ATOM 22670 N N . PRO C 1 515 ? 294.451 391.184 217.359 1.00 142.73 515 PRO C N 1
ATOM 22671 C CA . PRO C 1 515 ? 294.000 391.455 215.984 1.00 142.79 515 PRO C CA 1
ATOM 22672 C C . PRO C 1 515 ? 294.287 390.322 215.017 1.00 143.89 515 PRO C C 1
ATOM 22673 O O . PRO C 1 515 ? 293.543 390.147 214.045 1.00 142.70 515 PRO C O 1
ATOM 22684 N N . SER C 1 516 ? 295.342 389.547 215.251 1.00 144.73 516 SER C N 1
ATOM 22685 C CA . SER C 1 516 ? 295.707 388.436 214.384 1.00 144.42 516 SER C CA 1
ATOM 22686 C C . SER C 1 516 ? 295.032 387.131 214.785 1.00 146.38 516 SER C C 1
ATOM 22687 O O . SER C 1 516 ? 295.331 386.087 214.196 1.00 147.57 516 SER C O 1
ATOM 22695 N N . PHE C 1 517 ? 294.140 387.164 215.771 1.00 146.46 517 PHE C N 1
ATOM 22696 C CA . PHE C 1 517 ? 293.465 385.952 216.211 1.00 144.67 517 PHE C CA 1
ATOM 22697 C C . PHE C 1 517 ? 292.654 385.348 215.073 1.00 145.94 517 PHE C C 1
ATOM 22698 O O . PHE C 1 517 ? 292.061 386.064 214.262 1.00 146.41 517 PHE C O 1
ATOM 22715 N N . MET C 1 518 ? 292.634 384.020 215.015 1.00 148.52 518 MET C N 1
ATOM 22716 C CA . MET C 1 518 ? 291.897 383.287 213.994 1.00 153.09 518 MET C CA 1
ATOM 22717 C C . MET C 1 518 ? 290.637 382.694 214.608 1.00 155.95 518 MET C C 1
ATOM 22718 O O . MET C 1 518 ? 290.708 381.967 215.604 1.00 158.01 518 MET C O 1
ATOM 22732 N N . ILE C 1 519 ? 289.487 383.003 214.010 1.00 159.01 519 ILE C N 1
ATOM 22733 C CA . ILE C 1 519 ? 288.212 382.554 214.555 1.00 160.09 519 ILE C CA 1
ATOM 22734 C C . ILE C 1 519 ? 288.090 381.047 214.386 1.00 165.44 519 ILE C C 1
ATOM 22735 O O . ILE C 1 519 ? 288.362 380.502 213.309 1.00 167.79 519 ILE C O 1
ATOM 22751 N N . SER C 1 520 ? 287.681 380.363 215.456 1.00 168.14 520 SER C N 1
ATOM 22752 C CA . SER C 1 520 ? 287.479 378.921 215.380 1.00 169.48 520 SER C CA 1
ATOM 22753 C C . SER C 1 520 ? 286.337 378.577 214.431 1.00 170.64 520 SER C C 1
ATOM 22754 O O . SER C 1 520 ? 286.480 377.712 213.559 1.00 170.66 520 SER C O 1
ATOM 22762 N N . SER C 1 521 ? 285.197 379.245 214.584 1.00 169.41 521 SER C N 1
ATOM 22763 C CA . SER C 1 521 ? 284.071 379.013 213.691 1.00 168.45 521 SER C CA 1
ATOM 22764 C C . SER C 1 521 ? 284.386 379.536 212.295 1.00 170.78 521 SER C C 1
ATOM 22765 O O . SER C 1 521 ? 285.067 380.552 212.134 1.00 171.47 521 SER C O 1
ATOM 22773 N N . VAL C 1 522 ? 283.886 378.834 211.282 1.00 172.83 522 VAL C N 1
ATOM 22774 C CA . VAL C 1 522 ? 284.115 379.188 209.887 1.00 172.47 522 VAL C CA 1
ATOM 22775 C C . VAL C 1 522 ? 282.773 379.235 209.175 1.00 172.97 522 VAL C C 1
ATOM 22776 O O . VAL C 1 522 ? 281.946 378.331 209.338 1.00 172.31 522 VAL C O 1
ATOM 22789 N N . VAL C 1 523 ? 282.558 380.285 208.389 1.00 174.78 523 VAL C N 1
ATOM 22790 C CA . VAL C 1 523 ? 281.346 380.447 207.597 1.00 174.86 523 VAL C CA 1
ATOM 22791 C C . VAL C 1 523 ? 281.641 379.957 206.187 1.00 178.09 523 VAL C C 1
ATOM 22792 O O . VAL C 1 523 ? 282.533 380.485 205.511 1.00 178.06 523 VAL C O 1
ATOM 22805 N N . ASP C 1 524 ? 280.896 378.950 205.741 1.00 182.17 524 ASP C N 1
ATOM 22806 C CA . ASP C 1 524 ? 281.073 378.376 204.411 1.00 180.80 524 ASP C CA 1
ATOM 22807 C C . ASP C 1 524 ? 280.188 379.138 203.432 1.00 178.99 524 ASP C C 1
ATOM 22808 O O . ASP C 1 524 ? 278.960 379.004 203.460 1.00 178.15 524 ASP C O 1
ATOM 22817 N N . LEU C 1 525 ? 280.812 379.936 202.565 1.00 177.68 525 LEU C N 1
ATOM 22818 C CA . LEU C 1 525 ? 280.063 380.757 201.624 1.00 176.72 525 LEU C CA 1
ATOM 22819 C C . LEU C 1 525 ? 279.486 379.953 200.466 1.00 179.24 525 LEU C C 1
ATOM 22820 O O . LEU C 1 525 ? 278.541 380.418 199.820 1.00 178.93 525 LEU C O 1
ATOM 22836 N N . ASN C 1 526 ? 280.027 378.767 200.188 1.00 181.17 526 ASN C N 1
ATOM 22837 C CA . ASN C 1 526 ? 279.532 377.972 199.070 1.00 179.67 526 ASN C CA 1
ATOM 22838 C C . ASN C 1 526 ? 278.117 377.461 199.302 1.00 176.58 526 ASN C C 1
ATOM 22839 O O . ASN C 1 526 ? 277.431 377.117 198.334 1.00 175.20 526 ASN C O 1
ATOM 22850 N N . LEU C 1 527 ? 277.665 377.403 200.550 1.00 175.56 527 LEU C N 1
ATOM 22851 C CA . LEU C 1 527 ? 276.320 376.933 200.853 1.00 173.21 527 LEU C CA 1
ATOM 22852 C C . LEU C 1 527 ? 275.323 378.085 200.818 1.00 169.14 527 LEU C C 1
ATOM 22853 O O . LEU C 1 527 ? 274.171 377.909 200.425 1.00 163.86 527 LEU C O 1
#

Solvent-accessible surface area: 61491 Å² total; per-residue (Å²): 157,63,51,48,58,106,46,77,110,29,96,27,81,27,10,18,12,63,0,40,18,12,69,92,0,44,119,69,72,20,71,1,34,4,1,3,3,18,3,18,48,83,43,128,128,20,43,51,29,7,75,17,88,4,13,2,70,7,0,36,17,0,7,20,14,12,34,1,4,1,0,8,6,1,0,0,12,1,59,1,80,20,61,29,63,89,134,6,54,11,80,0,0,1,0,1,0,44,34,122,86,144,22,29,106,38,15,180,101,0,48,72,37,37,56,20,69,12,30,1,140,48,104,114,43,28,56,0,27,0,3,12,47,52,150,43,26,0,2,18,46,84,50,148,26,5,46,1,0,0,0,28,85,43,72,27,186,50,84,78,58,97,79,70,2,52,0,67,1,22,0,5,5,23,111,33,0,58,4,2,5,16,0,4,10,64,34,134,60,25,59,23,44,1,66,26,54,117,32,27,0,123,18,8,15,2,5,0,4,9,49,12,71,1,84,31,0,14,0,9,41,68,24,61,75,3,34,2,5,7,0,13,1,23,15,111,119,17,31,45,10,0,1,25,77,7,10,2,7,29,13,47,13,38,2,30,0,53,42,36,48,16,130,28,172,46,78,7,53,41,0,53,0,38,15,111,109,6,111,54,99,23,83,68,72,28,19,5,18,95,4,0,0,0,4,7,8,18,121,120,22,9,102,122,18,17,1,1,0,28,8,4,65,93,38,146,51,3,23,41,60,40,56,17,23,30,2,11,6,0,14,33,109,54,137,42,56,9,32,12,2,30,58,26,0,6,4,57,20,110,84,14,83,111,108,19,72,12,24,1,49,0,42,3,1,1,48,62,11,79,41,90,39,4,12,96,3,4,66,22,125,62,80,7,126,86,3,83,87,26,56,22,52,184,42,8,30,2,1,1,0,20,0,83,16,69,2,18,64,28,101,97,139,50,54,15,66,4,42,73,7,28,2,5,0,1,0,0,7,53,4,0,40,15,0,59,41,14,23,8,34,154,47,29,2,0,11,0,9,0,10,17,122,85,41,90,54,58,64,31,0,1,1,14,20,88,1,19,1,0,0,18,22,91,22,86,41,84,39,27,97,3,59,9,75,0,75,3,95,38,63,25,6,1,10,69,90,9,64,7,94,45,76,4,56,2,111,169,88,82,47,29,44,109,38,84,107,28,95,16,92,131,14,94,30,60,0,45,14,11,74,87,0,51,122,49,51,0,7,1,10,1,1,5,2,9,1,16,46,77,30,120,73,22,42,62,5,2,63,12,46,4,12,0,56,6,0,0,0,0,3,9,11,7,28,0,6,20,0,7,2,1,0,0,25,4,53,15,12,2,8,4,12,64,54,7,53,10,60,7,0,7,0,2,2,42,25,115,91,153,44,21,134,51,17,181,113,0,37,71,40,43,60,9,63,6,32,10,182,101,2,52,65,57,80,13,41,1,2,10,64,49,154,80,30,15,8,90,58,83,59,143,46,8,46,8,0,13,0,2,82,43,40,4,137,36,128,48,67,94,21,63,1,14,0,19,9,9,0,3,5,31,104,33,0,58,2,0,60,20,38,69,9,79,44,126,13,13,39,4,14,6,60,23,52,91,36,37,0,118,23,5,18,1,4,2,2,8,48,13,61,2,74,28,0,13,0,6,40,80,20,59,75,2,39,2,4,6,1,13,0,14,20,133,139,12,36,26,19,0,0,20,69,8,11,3,6,26,10,45,12,40,0,28,0,72,56,46,42,33,124,30,192,69,70,18,42,44,1,44,0,35,16,108,108,5,116,115,104,48,106,91,74,35,16,3,20,115,2,0,0,0,4,10,10,24,119,130,20,8,102,131,17,12,2,0,0,30,8,3,64,97,27,142,48,5,26,34,57,30,55,18,20,32,1,14,4,0,41,12,126,58,128,24,70,14,27,5,2,24,41,38,1,2,2,33,19,115,93,8,96,100,112,10,58,18,19,1,36,0,41,4,0,2,42,64,6,74,39,78,34,2,12,98,5,7,63,20,117,62,82,6,127,101,2,84,86,26,56,24,52,191,43,15,31,2,1,1,0,22,0,84,21,55,4,14,68,26,101,95,134,46,41,13,74,3,48,74,12,45,1,2,0,3,0,0,10,49,6,0,26,10,1,69,61,12,34,11,15,124,49,10,4,0,10,0,4,0,14,18,111,84,51,66,39,27,56,10,0,0,0,15,13,89,1,20,0,0,0,24,14,99,3,42,54,66,47,42,95,3,56,11,77,0,96,4,56,18,12,10,2,1,4,65,47,15,77,4,40,37,68,8,70,3,104,177,147,120,58,75,147,84,118,123,47,143,65,61,91,25,76,43,64,40,30,40,2,28,36,14,59,51,23,102,15,99,32,93,136,14,90,72,77,27,73,16,79,94,187,17,46,134,59,64,20,94,2,44,11,2,33,20,60,0,35,76,87,26,46,26,5,42,49,37,10,64,11,72,6,14,3,63,8,1,64,99,0,4,100,42,10,27,61,21,20,0,9,7,3,0,0,10,3,51,0,74,11,65,32,75,27,101,2,3,1,10,0,0,4,1,1,0,4,4,62,24,140,29,15,61,2,8,8,14,0,2,1,2,23,40,56,51,16,24,1,61,44,14,58,24,5,38,4,32,0,4,11,7,11,19,57,25,29,4,108,88,81,60,140,34,5,52,3,0,0,0,0,1,2,12,7,52,32,82,56,102,121,63,92,0,61,0,79,0,21,0,1,4,20,107,46,0,56,4,4,53,118,52,102,89,146,50,159,39,14,61,30,101,5,94,24,85,119,45,25,0,126,76,14,49,1,4,4,2,12,172,15,92,2,74,22,0,16,0,7,32,80,24,58,74,2,37,1,6,9,0,12,1,13,15,143,114,14,30,25,13,3,1,30,116,88,9,70,54,27,24,65,10,29,0,33,0,81,40,43,55,18,120,42,179,54,75,9,27,57,1,45,0,41,16,117,70,5,120,106,106,48,98,86,73,25,14,2,10,101,3,0,4,3,5,5,14,23,122,102,16,24,121,129,22,10,2,0,0,72,8,4,72,82,49,162,96,26,74,81,113,73,64,20,38,43,3,14,8,1,18,29,113,64,114,31,62,26,39,7,10,16,68,39,1,11,3,38,18,103,95,10,97,97,109,15,80,12,23,1,38,0,43,2,1,4,48,51,13,75,47,86,26,1,12,100,3,5,52,13,50,37,80,5,123,88,2,81,92,23,61,22,50,123,48,14,30,0,1,0,0,24,0,93,20,98,41,37,169,40,139,108,140,53,61,14,76,11,45,101,4,23,1,5,0,1,0,0,7,66,6,0,82,23,0,68,93,15,19,15,26,162,49,27,2,0,9,1,12,0,8,17,120,82,40,90,52,58,67,27,0,0,0,12,14,88,1,19,0,0,0,25,20,93,19,84,51,75,39,24,91,2,58,12,73,0,76,2,100,37,67,38,10,9,46,64,96,41,138,6,98,48,78,6,58,2,106,172